Protein 2KOJ (pdb70)

CATH classification: 2.30.42.10

GO terms:
  GO:0002092 positive regulation of receptor internalization (P, IMP)
  GO:0033269 internode region of axon (C, IDA)
  GO:0010801 negative regulation of peptidyl-threonine phosphorylation (P, IMP)
  GO:0022011 myelination in peripheral nervous system (P, IMP)
  GO:0031643 positive regulation of myelination (P, IMP)
  GO:0005515 protein binding (F, IPI)
  GO:0043296 apical junction complex (C, IDA)
  GO:0005737 cytoplasm (C, IDA)
  GO:0005819 spindle (C, IDA)
  GO:0005911 cell-cell junction (C, IDA)
  GO:0005912 adherens junction (C, IDA)
  GO:0030054 cell junction (C, IDA)
  GO:0003383 apical constriction (P, IGI)
  GO:0032970 regulation of actin filament-based process (P, IGI)
  GO:0098609 cell-cell adhesion (P, IC)
  GO:0044319 wound healing, spreading of cells (P, IMP)
  GO:0051642 centrosome localization (P, IMP)
  GO:0000226 microtubule cytoskeleton organization (P, IMP)
  GO:0043219 lateral loop (C, IDA)
  GO:0043220 Schmidt-Lanterman incisure (C, IDA)

Sequence (111 aa):
GSVYNTKKVGKRLNIQLKKGTEGLGFSITSRDVTIGGSAPIYVKNILPRGAAIQDGRLKAGDRLIEVNGVDLAGKSQEEVVSLLRSTKMEGTVSLLVFRQEEAFHPREMNAGSVYNTKKVGKRLNIQLKKGTEGLGFSITSRDVTIGGSAPIYVKNILPRGAAIQDGRLKAGDRLIEVNGVDLAGKSQEEVVSLLRSTKMEGTVSLLVFRQEEAFHPREMNAGSVYNTKKVGKRLNIQLKKGTEGLGFSITSRDVTIGGSAPIYVKNILPRGAAIQDGRLKAGDRLIEVNGVDLAGKSQEEVVSLLRSTKMEGTVSLLVFRQEEAFHPREMNAGSVYNTKKVGKRLNIQLKKGTEGLGFSITSRDVTIGGSAPIYVKNILPRGAAIQDGRLKAGDRLIEVNGVDLAGKSQEEVVSLLRSTKMEGTVSLLVFRQEEAFHPREMNAGSVYNTKKVGKRLNIQLKKGTEGLGFSITSRDVTIGGSAPIYVKNILPRGAAIQDGRLKAGDRLIEVNGVDLAGKSQEEVVSLLRSTKMEGTVSLLVFRQEEAFHPREMNAGSVYNTKKVGKRLNIQLKKGTEGLGFSITSRDVTIGGSAPIYVKNILPRGAAIQDGRLKAGDRLIEVNGVDLAGKSQEEVVSLLRSTKMEGTVSLLVFRQEEAFHPREMNAGSVYNTKKVGKRLNIQLKKGTEGLGFSITSRDVTIGGSAPIYVKNILPRGAAIQDGRLKAGDRLIEVNGVDLAGKSQEEVVSLLRSTKMEGTVSLLVFRQEEAFHPREMNAGSVYNTKKVGKRLNIQLKKGTEGLGFSITSRDVTIGGSAPIYVKNILPRGAAIQDGRLKAGDRLIEVNGVDLAGKSQEEVVSLLRSTKMEGTVSLLVFRQEEAFHPREMNAGSVYNTKKVGKRLNIQLKKGTEGLGFSITSRDVTIGGSAPIYVKNILPRGAAIQDGRLKAGDRLIEVNGVDLAGKSQEEVVSLLRSTKMEGTVSLLVFRQEEAFHPREMNAGSVYNTKKVGKRLNIQLKKGTEGLGFSITSRDVTIGGSAPIYVKNILPRGAAIQDGRLKAGDRLIEVNGVDLAGKSQEEVVSLLRSTKMEGTVSLLVFRQEEAFHPREMNAGSVYNTKKVGKRLNIQLKKGTEGLGFSITSRDVTIGGSAPIYVKNILPRGAAIQDGRLKAGDRLIEVNGVDLAGKSQEEVVSLLRSTKMEGTVSLLVFRQEEAFHPREMNAGSVYNTKKVGKRLNIQLKKGTEGLGFSITSRDVTIGGSAPIYVKNILPRGAAIQDGRLKAGDRLIEVNGVDLAGKSQEEVVSLLRSTKMEGTVSLLVFRQEEAFHPREMNAGSVYNTKKVGKRLNIQLKKGTEGLGFSITSRDVTIGGSAPIYVKNILPRGAAIQDGRLKAGDRLIEVNGVDLAGKSQEEVVSLLRSTKMEGTVSLLVFRQEEAFHPREMNAGSVYNTKKVGKRLNIQLKKGTEGLGFSITSRDVTIGGSAPIYVKNILPRGAAIQDGRLKAGDRLIEVNGVDLAGKSQEEVVSLLRSTKMEGTVSLLVFRQEEAFHPREMNAGSVYNTKKVGKRLNIQLKKGTEGLGFSITSRDVTIGGSAPIYVKNILPRGAAIQDGRLKAGDRLIEVNGVDLAGKSQEEVVSLLRSTKMEGTVSLLVFRQEEAFHPREMNAGSVYNTKKVGKRLNIQLKKGTEGLGFSITSRDVTIGGSAPIYVKNILPRGAAIQDGRLKAGDRLIEVNGVDLAGKSQEEVVSLLRSTKMEGTVSLLVFRQEEAFHPREMNAGSVYNTKKVGKRLNIQLKKGTEGLGFSITSRDVTIGGSAPIYVKNILPRGAAIQDGRLKAGDRLIEVNGVDLAGKSQEEVVSLLRSTKMEGTVSLLVFRQEEAFHPREMNAGSVYNTKKVGKRLNIQLKKGTEGLGFSITSRDVTIGGSAPIYVKNILPRGAAIQDGRLKAGDRLIEVNGVDLAGKSQEEVVSLLRSTKMEGTVSLLVFRQEEAFHPREMNAGSVYNTKKVGKRLNIQLKKGTEGLGFSITSRDVTIGGSAPIYVKNILPRGAAIQDGRLKAGDRLIEVNGVDLAGKSQEEVVSLLRSTKMEGTVSLLVFRQEEAFHPREMNAGSVYNTKKVGKRLNIQLKKGTEGLGFSITSRDVTIGGSAPIYVKNILPRGAAIQDGRLKAGDRLIEVNGVDLAGKSQEEVVSLLRSTKMEGTVSLLVFRQEEAFHPREMNA

Foldseek 3Di:
DDDDDDDDQKDKDKDKFFQDPCQAQWAKDWDPFPAFLVGFIWTCAGHPDHRQVVRPPHGGGWGFQAKQPRGRSGDTPCVVRVCVVVRDHPGMMITITIGHDDDDDDDDDDD

Structure (mmCIF, N/CA/C/O backbone):
data_2KOJ
#
_entry.id   2KOJ
#
loop_
_atom_site.group_PDB
_atom_site.id
_atom_site.type_symbol
_atom_site.label_atom_id
_atom_site.label_alt_id
_atom_site.label_comp_id
_atom_site.label_asym_id
_atom_site.label_entity_id
_atom_site.label_seq_id
_atom_site.pdbx_PDB_ins_code
_atom_site.Cartn_x
_atom_site.Cartn_y
_atom_site.Cartn_z
_atom_site.occupancy
_atom_site.B_iso_or_equiv
_atom_site.auth_seq_id
_atom_site.auth_comp_id
_atom_site.auth_asym_id
_atom_site.auth_atom_id
_atom_site.pdbx_PDB_model_num
ATOM 1 N N . GLY A 1 1 ? -19.985 -5.816 -23.234 1.00 63.53 448 GLY A N 1
ATOM 2 C CA . GLY A 1 1 ? -18.864 -6.078 -22.326 1.00 55.14 448 GLY A CA 1
ATOM 3 C C . GLY A 1 1 ? -19.306 -6.010 -20.895 1.00 75.14 448 GLY A C 1
ATOM 4 O O . GLY A 1 1 ? -20.440 -5.595 -20.612 1.00 13.14 448 GLY A O 1
ATOM 10 N N . SER A 1 2 ? -18.445 -6.400 -19.995 1.00 61.44 449 SER A N 1
ATOM 11 C CA . SER A 1 2 ? -18.759 -6.398 -18.596 1.00 22.31 449 SER A CA 1
ATOM 12 C C . SER A 1 2 ? -17.498 -6.209 -17.761 1.00 12.54 449 SER A C 1
ATOM 13 O O . SER A 1 2 ? -16.394 -6.564 -18.196 1.00 73.02 449 SER A O 1
ATOM 21 N N . VAL A 1 3 ? -17.650 -5.634 -16.591 1.00 33.41 450 VAL A N 1
ATOM 22 C CA . VAL A 1 3 ? -16.546 -5.446 -15.690 1.00 31.15 450 VAL A CA 1
ATOM 23 C C . VAL A 1 3 ? -16.899 -6.017 -14.327 1.00 43.21 450 VAL A C 1
ATOM 24 O O . VAL A 1 3 ? -18.002 -5.802 -13.817 1.00 52.42 450 VAL A O 1
ATOM 37 N N . TYR A 1 4 ? -16.001 -6.777 -13.770 1.00 70.41 451 TYR A N 1
ATOM 38 C CA . TYR A 1 4 ? -16.197 -7.355 -12.469 1.00 21.35 451 TYR A CA 1
ATOM 39 C C . TYR A 1 4 ? -14.958 -7.159 -11.642 1.00 33.23 451 TYR A C 1
ATOM 40 O O . TYR A 1 4 ? -13.956 -7.843 -11.848 1.00 21.23 451 TYR A O 1
ATOM 58 N N . ASN A 1 5 ? -14.985 -6.201 -10.758 1.00 23.24 452 ASN A N 1
ATOM 59 C CA . ASN A 1 5 ? -13.870 -6.010 -9.863 1.00 25.32 452 ASN A CA 1
ATOM 60 C C . ASN A 1 5 ? -13.993 -7.019 -8.758 1.00 2.41 452 ASN A C 1
ATOM 61 O O . ASN A 1 5 ? -15.077 -7.185 -8.185 1.00 53.32 452 ASN A O 1
ATOM 72 N N . THR A 1 6 ? -12.930 -7.700 -8.477 1.00 3.13 453 THR A N 1
ATOM 73 C CA . THR A 1 6 ? -12.942 -8.722 -7.485 1.00 12.42 453 THR A CA 1
ATOM 74 C C . THR A 1 6 ? -13.055 -8.148 -6.070 1.00 55.40 453 THR A C 1
ATOM 75 O O . THR A 1 6 ? -12.102 -7.584 -5.530 1.00 30.44 453 THR A O 1
ATOM 86 N N . LYS A 1 7 ? -14.224 -8.250 -5.488 1.00 40.02 454 LYS A N 1
ATOM 87 C CA . LYS A 1 7 ? -14.390 -7.822 -4.131 1.00 31.03 454 LYS A CA 1
ATOM 88 C C . LYS A 1 7 ? -14.199 -9.026 -3.237 1.00 3.53 454 LYS A C 1
ATOM 89 O O . LYS A 1 7 ? -15.162 -9.607 -2.705 1.00 22.22 454 LYS A O 1
ATOM 108 N N . LYS A 1 8 ? -12.955 -9.445 -3.183 1.00 23.34 455 LYS A N 1
ATOM 109 C CA . LYS A 1 8 ? -12.489 -10.604 -2.472 1.00 75.22 455 LYS A CA 1
ATOM 110 C C . LYS A 1 8 ? -11.016 -10.716 -2.831 1.00 52.23 455 LYS A C 1
ATOM 111 O O . LYS A 1 8 ? -10.583 -10.049 -3.786 1.00 11.45 455 LYS A O 1
ATOM 130 N N . VAL A 1 9 ? -10.250 -11.507 -2.079 1.00 62.55 456 VAL A N 1
ATOM 131 C CA . VAL A 1 9 ? -8.814 -11.738 -2.358 1.00 75.32 456 VAL A CA 1
ATOM 132 C C . VAL A 1 9 ? -7.970 -10.447 -2.086 1.00 2.31 456 VAL A C 1
ATOM 133 O O . VAL A 1 9 ? -8.513 -9.331 -1.948 1.00 23.42 456 VAL A O 1
ATOM 146 N N . GLY A 1 10 ? -6.668 -10.609 -1.961 1.00 33.45 457 GLY A N 1
ATOM 147 C CA . GLY A 1 10 ? -5.807 -9.491 -1.738 1.00 41.45 457 GLY A CA 1
ATOM 148 C C . GLY A 1 10 ? -5.269 -8.904 -3.029 1.00 32.33 457 GLY A C 1
ATOM 149 O O . GLY A 1 10 ? -4.735 -9.630 -3.879 1.00 35.04 457 GLY A O 1
ATOM 153 N N . LYS A 1 11 ? -5.420 -7.609 -3.178 1.00 41.43 458 LYS A N 1
ATOM 154 C CA . LYS A 1 11 ? -4.915 -6.867 -4.333 1.00 14.21 458 LYS A CA 1
ATOM 155 C C . LYS A 1 11 ? -4.184 -5.644 -3.843 1.00 4.21 458 LYS A C 1
ATOM 156 O O . LYS A 1 11 ? -4.337 -5.255 -2.677 1.00 61.31 458 LYS A O 1
ATOM 175 N N . ARG A 1 12 ? -3.404 -5.038 -4.697 1.00 40.31 459 ARG A N 1
ATOM 176 C CA . ARG A 1 12 ? -2.629 -3.892 -4.303 1.00 40.54 459 ARG A CA 1
ATOM 177 C C . ARG A 1 12 ? -3.205 -2.642 -4.906 1.00 31.10 459 ARG A C 1
ATOM 178 O O . ARG A 1 12 ? -3.633 -2.638 -6.058 1.00 44.51 459 ARG A O 1
ATOM 199 N N . LEU A 1 13 ? -3.224 -1.594 -4.129 1.00 52.20 460 LEU A N 1
ATOM 200 C CA . LEU A 1 13 ? -3.753 -0.323 -4.558 1.00 43.54 460 LEU A CA 1
ATOM 201 C C . LEU A 1 13 ? -2.698 0.737 -4.356 1.00 33.25 460 LEU A C 1
ATOM 202 O O . LEU A 1 13 ? -1.996 0.726 -3.347 1.00 12.41 460 LEU A O 1
ATOM 218 N N . ASN A 1 14 ? -2.578 1.627 -5.294 1.00 65.24 461 ASN A N 1
ATOM 219 C CA . ASN A 1 14 ? -1.645 2.728 -5.180 1.00 43.13 461 ASN A CA 1
ATOM 220 C C . ASN A 1 14 ? -2.407 4.014 -4.990 1.00 41.45 461 ASN A C 1
ATOM 221 O O . ASN A 1 14 ? -3.173 4.434 -5.863 1.00 13.05 461 ASN A O 1
ATOM 232 N N . ILE A 1 15 ? -2.219 4.618 -3.851 1.00 65.53 462 ILE A N 1
ATOM 233 C CA . ILE A 1 15 ? -2.923 5.817 -3.488 1.00 75.40 462 ILE A CA 1
ATOM 234 C C . ILE A 1 15 ? -1.957 7.003 -3.478 1.00 32.11 462 ILE A C 1
ATOM 235 O O . ILE A 1 15 ? -0.915 6.960 -2.817 1.00 11.35 462 ILE A O 1
ATOM 251 N N . GLN A 1 16 ? -2.289 8.025 -4.233 1.00 62.33 463 GLN A N 1
ATOM 252 C CA . GLN A 1 16 ? -1.517 9.253 -4.268 1.00 10.12 463 GLN A CA 1
ATOM 253 C C . GLN A 1 16 ? -2.109 10.250 -3.303 1.00 75.05 463 GLN A C 1
ATOM 254 O O . GLN A 1 16 ? -3.308 10.536 -3.354 1.00 54.14 463 GLN A O 1
ATOM 268 N N . LEU A 1 17 ? -1.282 10.794 -2.448 1.00 61.34 464 LEU A N 1
ATOM 269 C CA . LEU A 1 17 ? -1.736 11.741 -1.456 1.00 45.21 464 LEU A CA 1
ATOM 270 C C . LEU A 1 17 ? -0.863 12.973 -1.455 1.00 44.24 464 LEU A C 1
ATOM 271 O O . LEU A 1 17 ? 0.348 12.869 -1.490 1.00 22.41 464 LEU A O 1
ATOM 287 N N . LYS A 1 18 ? -1.476 14.115 -1.393 1.00 42.04 465 LYS A N 1
ATOM 288 C CA . LYS A 1 18 ? -0.768 15.374 -1.345 1.00 64.23 465 LYS A CA 1
ATOM 289 C C . LYS A 1 18 ? -0.832 15.916 0.052 1.00 72.55 465 LYS A C 1
ATOM 290 O O . LYS A 1 18 ? -1.853 15.799 0.727 1.00 12.33 465 LYS A O 1
ATOM 309 N N . LYS A 1 19 ? 0.240 16.480 0.489 1.00 24.11 466 LYS A N 1
ATOM 310 C CA . LYS A 1 19 ? 0.312 16.999 1.835 1.00 2.34 466 LYS A CA 1
ATOM 311 C C . LYS A 1 19 ? -0.456 18.280 1.999 1.00 5.00 466 LYS A C 1
ATOM 312 O O . LYS A 1 19 ? -0.192 19.279 1.318 1.00 21.13 466 LYS A O 1
ATOM 331 N N . GLY A 1 20 ? -1.392 18.244 2.895 1.00 32.42 467 GLY A N 1
ATOM 332 C CA . GLY A 1 20 ? -2.167 19.406 3.213 1.00 2.03 467 GLY A CA 1
ATOM 333 C C . GLY A 1 20 ? -1.885 19.860 4.622 1.00 51.03 467 GLY A C 1
ATOM 334 O O . GLY A 1 20 ? -0.740 19.800 5.072 1.00 21.41 467 GLY A O 1
ATOM 338 N N . THR A 1 21 ? -2.915 20.249 5.335 1.00 12.21 468 THR A N 1
ATOM 339 C CA . THR A 1 21 ? -2.771 20.750 6.684 1.00 63.55 468 THR A CA 1
ATOM 340 C C . THR A 1 21 ? -2.400 19.640 7.669 1.00 13.14 468 THR A C 1
ATOM 341 O O . THR A 1 21 ? -1.650 19.862 8.607 1.00 32.40 468 THR A O 1
ATOM 352 N N . GLU A 1 22 ? -2.905 18.443 7.430 1.00 13.32 469 GLU A N 1
ATOM 353 C CA . GLU A 1 22 ? -2.606 17.314 8.287 1.00 62.40 469 GLU A CA 1
ATOM 354 C C . GLU A 1 22 ? -1.477 16.509 7.674 1.00 4.45 469 GLU A C 1
ATOM 355 O O . GLU A 1 22 ? -1.097 15.449 8.186 1.00 43.33 469 GLU A O 1
ATOM 367 N N . GLY A 1 23 ? -0.943 17.020 6.585 1.00 2.32 470 GLY A N 1
ATOM 368 C CA . GLY A 1 23 ? 0.069 16.318 5.859 1.00 32.14 470 GLY A CA 1
ATOM 369 C C . GLY A 1 23 ? -0.547 15.189 5.087 1.00 22.11 470 GLY A C 1
ATOM 370 O O . GLY A 1 23 ? -1.296 15.420 4.133 1.00 33.03 470 GLY A O 1
ATOM 374 N N . LEU A 1 24 ? -0.262 13.989 5.506 1.00 31.24 471 LEU A N 1
ATOM 375 C CA . LEU A 1 24 ? -0.827 12.807 4.898 1.00 51.33 471 LEU A CA 1
ATOM 376 C C . LEU A 1 24 ? -2.164 12.480 5.545 1.00 64.53 471 LEU A C 1
ATOM 377 O O . LEU A 1 24 ? -3.166 12.248 4.861 1.00 32.05 471 LEU A O 1
ATOM 393 N N . GLY A 1 25 ? -2.176 12.474 6.859 1.00 21.01 472 GLY A N 1
ATOM 394 C CA . GLY A 1 25 ? -3.391 12.208 7.586 1.00 23.54 472 GLY A CA 1
ATOM 395 C C . GLY A 1 25 ? -3.534 10.758 7.985 1.00 24.13 472 GLY A C 1
ATOM 396 O O . GLY A 1 25 ? -4.646 10.284 8.208 1.00 33.22 472 GLY A O 1
ATOM 400 N N . PHE A 1 26 ? -2.430 10.041 8.077 1.00 61.12 473 PHE A N 1
ATOM 401 C CA . PHE A 1 26 ? -2.486 8.656 8.496 1.00 71.03 473 PHE A CA 1
ATOM 402 C C . PHE A 1 26 ? -1.234 8.267 9.238 1.00 22.23 473 PHE A C 1
ATOM 403 O O . PHE A 1 26 ? -0.225 8.983 9.204 1.00 30.52 473 PHE A O 1
ATOM 420 N N . SER A 1 27 ? -1.313 7.165 9.913 1.00 30.33 474 SER A N 1
ATOM 421 C CA . SER A 1 27 ? -0.236 6.644 10.695 1.00 11.43 474 SER A CA 1
ATOM 422 C C . SER A 1 27 ? -0.090 5.154 10.363 1.00 51.13 474 SER A C 1
ATOM 423 O O . SER A 1 27 ? -1.023 4.552 9.833 1.00 14.40 474 SER A O 1
ATOM 431 N N . ILE A 1 28 ? 1.045 4.566 10.679 1.00 21.33 475 ILE A N 1
ATOM 432 C CA . ILE A 1 28 ? 1.301 3.163 10.400 1.00 11.15 475 ILE A CA 1
ATOM 433 C C . ILE A 1 28 ? 1.603 2.400 11.702 1.00 65.43 475 ILE A C 1
ATOM 434 O O . ILE A 1 28 ? 2.132 2.961 12.660 1.00 22.43 475 ILE A O 1
ATOM 450 N N . THR A 1 29 ? 1.227 1.154 11.724 1.00 14.43 476 THR A N 1
ATOM 451 C CA . THR A 1 29 ? 1.429 0.272 12.844 1.00 44.13 476 THR A CA 1
ATOM 452 C C . THR A 1 29 ? 2.118 -0.994 12.358 1.00 21.14 476 THR A C 1
ATOM 453 O O . THR A 1 29 ? 2.077 -1.315 11.168 1.00 12.22 476 THR A O 1
ATOM 464 N N . SER A 1 30 ? 2.730 -1.687 13.245 1.00 20.34 477 SER A N 1
ATOM 465 C CA . SER A 1 30 ? 3.371 -2.920 12.940 1.00 65.14 477 SER A CA 1
ATOM 466 C C . SER A 1 30 ? 2.882 -3.984 13.903 1.00 45.22 477 SER A C 1
ATOM 467 O O . SER A 1 30 ? 2.722 -3.716 15.097 1.00 31.31 477 SER A O 1
ATOM 475 N N . ARG A 1 31 ? 2.625 -5.165 13.404 1.00 21.11 478 ARG A N 1
ATOM 476 C CA . ARG A 1 31 ? 2.175 -6.237 14.253 1.00 71.42 478 ARG A CA 1
ATOM 477 C C . ARG A 1 31 ? 3.027 -7.458 14.046 1.00 64.14 478 ARG A C 1
ATOM 478 O O . ARG A 1 31 ? 3.456 -7.733 12.917 1.00 53.50 478 ARG A O 1
ATOM 499 N N . ASP A 1 32 ? 3.302 -8.163 15.148 1.00 33.50 479 ASP A N 1
ATOM 500 C CA . ASP A 1 32 ? 4.069 -9.429 15.152 1.00 55.42 479 ASP A CA 1
ATOM 501 C C . ASP A 1 32 ? 5.488 -9.213 14.643 1.00 31.20 479 ASP A C 1
ATOM 502 O O . ASP A 1 32 ? 6.194 -10.164 14.299 1.00 61.52 479 ASP A O 1
ATOM 511 N N . VAL A 1 33 ? 5.920 -7.967 14.643 1.00 73.12 480 VAL A N 1
ATOM 512 C CA . VAL A 1 33 ? 7.202 -7.602 14.092 1.00 21.34 480 VAL A CA 1
ATOM 513 C C . VAL A 1 33 ? 8.366 -7.878 15.017 1.00 25.00 480 VAL A C 1
ATOM 514 O O . VAL A 1 33 ? 8.596 -7.175 16.001 1.00 33.55 480 VAL A O 1
ATOM 527 N N . THR A 1 34 ? 9.072 -8.915 14.725 1.00 72.21 481 THR A N 1
ATOM 528 C CA . THR A 1 34 ? 10.284 -9.190 15.405 1.00 74.14 481 THR A CA 1
ATOM 529 C C . THR A 1 34 ? 11.369 -8.277 14.827 1.00 2.24 481 THR A C 1
ATOM 530 O O . THR A 1 34 ? 12.098 -7.600 15.561 1.00 52.32 481 THR A O 1
ATOM 541 N N . ILE A 1 35 ? 11.430 -8.239 13.499 1.00 73.05 482 ILE A N 1
ATOM 542 C CA . ILE A 1 35 ? 12.322 -7.361 12.751 1.00 40.30 482 ILE A CA 1
ATOM 543 C C . ILE A 1 35 ? 11.570 -6.812 11.529 1.00 20.31 482 ILE A C 1
ATOM 544 O O . ILE A 1 35 ? 11.403 -5.595 11.371 1.00 42.23 482 ILE A O 1
ATOM 560 N N . GLY A 1 36 ? 11.112 -7.715 10.686 1.00 32.10 483 GLY A N 1
ATOM 561 C CA . GLY A 1 36 ? 10.364 -7.349 9.511 1.00 74.43 483 GLY A CA 1
ATOM 562 C C . GLY A 1 36 ? 10.510 -8.393 8.432 1.00 2.32 483 GLY A C 1
ATOM 563 O O . GLY A 1 36 ? 11.379 -9.272 8.530 1.00 2.44 483 GLY A O 1
ATOM 567 N N . GLY A 1 37 ? 9.682 -8.326 7.421 1.00 32.00 484 GLY A N 1
ATOM 568 C CA . GLY A 1 37 ? 9.749 -9.279 6.327 1.00 1.55 484 GLY A CA 1
ATOM 569 C C . GLY A 1 37 ? 8.451 -10.022 6.171 1.00 61.55 484 GLY A C 1
ATOM 570 O O . GLY A 1 37 ? 7.678 -9.755 5.254 1.00 35.12 484 GLY A O 1
ATOM 574 N N . SER A 1 38 ? 8.201 -10.945 7.064 1.00 44.53 485 SER A N 1
ATOM 575 C CA . SER A 1 38 ? 6.951 -11.670 7.067 1.00 1.43 485 SER A CA 1
ATOM 576 C C . SER A 1 38 ? 5.970 -10.900 7.956 1.00 31.42 485 SER A C 1
ATOM 577 O O . SER A 1 38 ? 4.740 -11.035 7.845 1.00 23.03 485 SER A O 1
ATOM 585 N N . ALA A 1 39 ? 6.541 -10.098 8.835 1.00 54.43 486 ALA A N 1
ATOM 586 C CA . ALA A 1 39 ? 5.810 -9.218 9.700 1.00 14.14 486 ALA A CA 1
ATOM 587 C C . ALA A 1 39 ? 5.970 -7.788 9.166 1.00 4.11 486 ALA A C 1
ATOM 588 O O . ALA A 1 39 ? 7.059 -7.211 9.248 1.00 12.45 486 ALA A O 1
ATOM 595 N N . PRO A 1 40 ? 4.927 -7.238 8.542 1.00 3.41 487 PRO A N 1
ATOM 596 C CA . PRO A 1 40 ? 4.970 -5.929 7.913 1.00 74.51 487 PRO A CA 1
ATOM 597 C C . PRO A 1 40 ? 4.235 -4.796 8.677 1.00 11.03 487 PRO A C 1
ATOM 598 O O . PRO A 1 40 ? 3.854 -4.928 9.854 1.00 22.23 487 PRO A O 1
ATOM 609 N N . ILE A 1 41 ? 4.041 -3.690 7.957 1.00 45.31 488 ILE A N 1
ATOM 610 C CA . ILE A 1 41 ? 3.381 -2.490 8.442 1.00 34.30 488 ILE A CA 1
ATOM 611 C C . ILE A 1 41 ? 1.950 -2.395 7.883 1.00 52.21 488 ILE A C 1
ATOM 612 O O . ILE A 1 41 ? 1.704 -2.691 6.715 1.00 61.11 488 ILE A O 1
ATOM 628 N N . TYR A 1 42 ? 1.033 -1.987 8.725 1.00 71.01 489 TYR A N 1
ATOM 629 C CA . TYR A 1 42 ? -0.349 -1.752 8.351 1.00 73.13 489 TYR A CA 1
ATOM 630 C C . TYR A 1 42 ? -0.691 -0.347 8.761 1.00 32.40 489 TYR A C 1
ATOM 631 O O . TYR A 1 42 ? -0.055 0.194 9.644 1.00 51.21 489 TYR A O 1
ATOM 649 N N . VAL A 1 43 ? -1.640 0.255 8.117 1.00 42.44 490 VAL A N 1
ATOM 650 C CA . VAL A 1 43 ? -2.063 1.592 8.504 1.00 72.41 490 VAL A CA 1
ATOM 651 C C . VAL A 1 43 ? -2.710 1.539 9.894 1.00 52.04 490 VAL A C 1
ATOM 652 O O . VAL A 1 43 ? -3.641 0.754 10.122 1.00 14.14 490 VAL A O 1
ATOM 665 N N . LYS A 1 44 ? -2.209 2.351 10.816 1.00 30.51 491 LYS A N 1
ATOM 666 C CA . LYS A 1 44 ? -2.688 2.315 12.185 1.00 54.01 491 LYS A CA 1
ATOM 667 C C . LYS A 1 44 ? -3.918 3.168 12.360 1.00 41.54 491 LYS A C 1
ATOM 668 O O . LYS A 1 44 ? -4.820 2.806 13.100 1.00 11.53 491 LYS A O 1
ATOM 687 N N . ASN A 1 45 ? -3.984 4.267 11.652 1.00 41.22 492 ASN A N 1
ATOM 688 C CA . ASN A 1 45 ? -5.059 5.217 11.879 1.00 11.21 492 ASN A CA 1
ATOM 689 C C . ASN A 1 45 ? -5.203 6.115 10.671 1.00 31.31 492 ASN A C 1
ATOM 690 O O . ASN A 1 45 ? -4.201 6.536 10.088 1.00 62.33 492 ASN A O 1
ATOM 701 N N . ILE A 1 46 ? -6.425 6.356 10.289 1.00 12.31 493 ILE A N 1
ATOM 702 C CA . ILE A 1 46 ? -6.776 7.295 9.247 1.00 73.15 493 ILE A CA 1
ATOM 703 C C . ILE A 1 46 ? -7.461 8.455 9.941 1.00 63.23 493 ILE A C 1
ATOM 704 O O . ILE A 1 46 ? -8.584 8.307 10.451 1.00 11.43 493 ILE A O 1
ATOM 720 N N . LEU A 1 47 ? -6.782 9.570 10.008 1.00 32.35 494 LEU A N 1
ATOM 721 C CA . LEU A 1 47 ? -7.279 10.717 10.727 1.00 61.41 494 LEU A CA 1
ATOM 722 C C . LEU A 1 47 ? -8.418 11.389 9.967 1.00 43.20 494 LEU A C 1
ATOM 723 O O . LEU A 1 47 ? -8.386 11.446 8.745 1.00 41.31 494 LEU A O 1
ATOM 739 N N . PRO A 1 48 ? -9.456 11.894 10.700 1.00 24.41 495 PRO A N 1
ATOM 740 C CA . PRO A 1 48 ? -10.653 12.538 10.109 1.00 64.13 495 PRO A CA 1
ATOM 741 C C . PRO A 1 48 ? -10.352 13.625 9.051 1.00 64.35 495 PRO A C 1
ATOM 742 O O . PRO A 1 48 ? -11.167 13.866 8.151 1.00 11.24 495 PRO A O 1
ATOM 753 N N . ARG A 1 49 ? -9.210 14.279 9.163 1.00 1.13 496 ARG A N 1
ATOM 754 C CA . ARG A 1 49 ? -8.795 15.257 8.171 1.00 2.10 496 ARG A CA 1
ATOM 755 C C . ARG A 1 49 ? -7.471 14.819 7.602 1.00 64.02 496 ARG A C 1
ATOM 756 O O . ARG A 1 49 ? -6.622 14.294 8.333 1.00 34.40 496 ARG A O 1
ATOM 777 N N . GLY A 1 50 ? -7.292 15.009 6.330 1.00 34.23 497 GLY A N 1
ATOM 778 C CA . GLY A 1 50 ? -6.051 14.656 5.716 1.00 63.54 497 GLY A CA 1
ATOM 779 C C . GLY A 1 50 ? -6.261 14.040 4.373 1.00 21.14 497 GLY A C 1
ATOM 780 O O . GLY A 1 50 ? -7.375 13.630 4.040 1.00 24.31 497 GLY A O 1
ATOM 784 N N . ALA A 1 51 ? -5.203 13.959 3.608 1.00 3.01 498 ALA A N 1
ATOM 785 C CA . ALA A 1 51 ? -5.255 13.451 2.251 1.00 63.34 498 ALA A CA 1
ATOM 786 C C . ALA A 1 51 ? -5.736 12.008 2.202 1.00 32.11 498 ALA A C 1
ATOM 787 O O . ALA A 1 51 ? -6.590 11.662 1.383 1.00 62.04 498 ALA A O 1
ATOM 794 N N . ALA A 1 52 ? -5.193 11.181 3.093 1.00 32.14 499 ALA A N 1
ATOM 795 C CA . ALA A 1 52 ? -5.510 9.750 3.140 1.00 72.53 499 ALA A CA 1
ATOM 796 C C . ALA A 1 52 ? -6.999 9.497 3.271 1.00 72.30 499 ALA A C 1
ATOM 797 O O . ALA A 1 52 ? -7.565 8.672 2.541 1.00 44.24 499 ALA A O 1
ATOM 804 N N . ILE A 1 53 ? -7.642 10.221 4.163 1.00 45.25 500 ILE A N 1
ATOM 805 C CA . ILE A 1 53 ? -9.046 10.007 4.394 1.00 35.32 500 ILE A CA 1
ATOM 806 C C . ILE A 1 53 ? -9.881 10.583 3.243 1.00 23.03 500 ILE A C 1
ATOM 807 O O . ILE A 1 53 ? -10.933 10.051 2.908 1.00 61.31 500 ILE A O 1
ATOM 823 N N . GLN A 1 54 ? -9.392 11.669 2.634 1.00 64.14 501 GLN A N 1
ATOM 824 C CA . GLN A 1 54 ? -10.090 12.294 1.514 1.00 5.21 501 GLN A CA 1
ATOM 825 C C . GLN A 1 54 ? -10.103 11.387 0.300 1.00 3.32 501 GLN A C 1
ATOM 826 O O . GLN A 1 54 ? -11.066 11.383 -0.471 1.00 4.05 501 GLN A O 1
ATOM 840 N N . ASP A 1 55 ? -9.036 10.625 0.123 1.00 54.01 502 ASP A N 1
ATOM 841 C CA . ASP A 1 55 ? -8.971 9.688 -0.984 1.00 34.14 502 ASP A CA 1
ATOM 842 C C . ASP A 1 55 ? -9.912 8.524 -0.721 1.00 72.42 502 ASP A C 1
ATOM 843 O O . ASP A 1 55 ? -10.700 8.133 -1.586 1.00 73.22 502 ASP A O 1
ATOM 852 N N . GLY A 1 56 ? -9.833 7.979 0.478 1.00 61.42 503 GLY A N 1
ATOM 853 C CA . GLY A 1 56 ? -10.755 6.941 0.882 1.00 65.35 503 GLY A CA 1
ATOM 854 C C . GLY A 1 56 ? -10.321 5.529 0.522 1.00 54.42 503 GLY A C 1
ATOM 855 O O . GLY A 1 56 ? -10.843 4.564 1.086 1.00 42.42 503 GLY A O 1
ATOM 859 N N . ARG A 1 57 ? -9.397 5.380 -0.414 1.00 62.20 504 ARG A N 1
ATOM 860 C CA . ARG A 1 57 ? -8.936 4.042 -0.794 1.00 24.12 504 ARG A CA 1
ATOM 861 C C . ARG A 1 57 ? -7.956 3.508 0.225 1.00 72.21 504 ARG A C 1
ATOM 862 O O . ARG A 1 57 ? -7.818 2.298 0.406 1.00 4.32 504 ARG A O 1
ATOM 883 N N . LEU A 1 58 ? -7.288 4.413 0.889 1.00 12.12 505 LEU A N 1
ATOM 884 C CA . LEU A 1 58 ? -6.368 4.068 1.937 1.00 43.22 505 LEU A CA 1
ATOM 885 C C . LEU A 1 58 ? -7.121 4.065 3.253 1.00 10.24 505 LEU A C 1
ATOM 886 O O . LEU A 1 58 ? -7.706 5.079 3.640 1.00 10.11 505 LEU A O 1
ATOM 902 N N . LYS A 1 59 ? -7.123 2.939 3.924 1.00 31.05 506 LYS A N 1
ATOM 903 C CA . LYS A 1 59 ? -7.851 2.790 5.157 1.00 2.33 506 LYS A CA 1
ATOM 904 C C . LYS A 1 59 ? -6.962 2.161 6.224 1.00 10.10 506 LYS A C 1
ATOM 905 O O . LYS A 1 59 ? -5.838 1.734 5.945 1.00 22.41 506 LYS A O 1
ATOM 924 N N . ALA A 1 60 ? -7.474 2.087 7.439 1.00 23.30 507 ALA A N 1
ATOM 925 C CA . ALA A 1 60 ? -6.737 1.512 8.536 1.00 44.54 507 ALA A CA 1
ATOM 926 C C . ALA A 1 60 ? -6.798 -0.003 8.466 1.00 71.13 507 ALA A C 1
ATOM 927 O O . ALA A 1 60 ? -7.885 -0.591 8.429 1.00 3.41 507 ALA A O 1
ATOM 934 N N . GLY A 1 61 ? -5.648 -0.628 8.464 1.00 63.03 508 GLY A N 1
ATOM 935 C CA . GLY A 1 61 ? -5.574 -2.071 8.390 1.00 5.44 508 GLY A CA 1
ATOM 936 C C . GLY A 1 61 ? -5.051 -2.544 7.072 1.00 71.23 508 GLY A C 1
ATOM 937 O O . GLY A 1 61 ? -4.774 -3.738 6.897 1.00 1.13 508 GLY A O 1
ATOM 941 N N . ASP A 1 62 ? -4.934 -1.634 6.123 1.00 15.34 509 ASP A N 1
ATOM 942 C CA . ASP A 1 62 ? -4.339 -1.976 4.856 1.00 4.42 509 ASP A CA 1
ATOM 943 C C . ASP A 1 62 ? -2.849 -1.998 5.012 1.00 63.31 509 ASP A C 1
ATOM 944 O O . ASP A 1 62 ? -2.284 -1.207 5.780 1.00 12.55 509 ASP A O 1
ATOM 953 N N . ARG A 1 63 ? -2.214 -2.900 4.327 1.00 60.21 510 ARG A N 1
ATOM 954 C CA . ARG A 1 63 ? -0.803 -3.133 4.515 1.00 40.43 510 ARG A CA 1
ATOM 955 C C . ARG A 1 63 ? 0.035 -2.319 3.570 1.00 51.03 510 ARG A C 1
ATOM 956 O O . ARG A 1 63 ? -0.173 -2.361 2.380 1.00 41.04 510 ARG A O 1
ATOM 977 N N . LEU A 1 64 ? 0.990 -1.599 4.111 1.00 1.21 511 LEU A N 1
ATOM 978 C CA . LEU A 1 64 ? 1.845 -0.750 3.316 1.00 51.13 511 LEU A CA 1
ATOM 979 C C . LEU A 1 64 ? 2.902 -1.654 2.655 1.00 3.34 511 LEU A C 1
ATOM 980 O O . LEU A 1 64 ? 3.628 -2.374 3.345 1.00 42.24 511 LEU A O 1
ATOM 996 N N . ILE A 1 65 ? 2.954 -1.634 1.333 1.00 53.42 512 ILE A N 1
ATOM 997 C CA . ILE A 1 65 ? 3.839 -2.524 0.586 1.00 40.12 512 ILE A CA 1
ATOM 998 C C . ILE A 1 65 ? 5.027 -1.778 0.016 1.00 62.31 512 ILE A C 1
ATOM 999 O O . ILE A 1 65 ? 6.176 -2.218 0.159 1.00 4.24 512 ILE A O 1
ATOM 1015 N N . GLU A 1 66 ? 4.760 -0.679 -0.659 1.00 64.12 513 GLU A N 1
ATOM 1016 C CA . GLU A 1 66 ? 5.808 0.093 -1.269 1.00 2.52 513 GLU A CA 1
ATOM 1017 C C . GLU A 1 66 ? 5.400 1.525 -1.502 1.00 32.23 513 GLU A C 1
ATOM 1018 O O . GLU A 1 66 ? 4.233 1.885 -1.330 1.00 35.42 513 GLU A O 1
ATOM 1030 N N . VAL A 1 67 ? 6.355 2.335 -1.834 1.00 64.53 514 VAL A N 1
ATOM 1031 C CA . VAL A 1 67 ? 6.129 3.725 -2.094 1.00 13.11 514 VAL A CA 1
ATOM 1032 C C . VAL A 1 67 ? 6.866 4.107 -3.378 1.00 20.23 514 VAL A C 1
ATOM 1033 O O . VAL A 1 67 ? 8.026 3.718 -3.564 1.00 3.11 514 VAL A O 1
ATOM 1046 N N . ASN A 1 68 ? 6.184 4.804 -4.284 1.00 53.10 515 ASN A N 1
ATOM 1047 C CA . ASN A 1 68 ? 6.796 5.312 -5.543 1.00 71.02 515 ASN A CA 1
ATOM 1048 C C . ASN A 1 68 ? 7.374 4.211 -6.437 1.00 52.22 515 ASN A C 1
ATOM 1049 O O . ASN A 1 68 ? 8.077 4.504 -7.393 1.00 32.10 515 ASN A O 1
ATOM 1060 N N . GLY A 1 69 ? 7.069 2.968 -6.150 1.00 51.22 516 GLY A N 1
ATOM 1061 C CA . GLY A 1 69 ? 7.597 1.901 -6.954 1.00 24.05 516 GLY A CA 1
ATOM 1062 C C . GLY A 1 69 ? 8.782 1.222 -6.307 1.00 54.54 516 GLY A C 1
ATOM 1063 O O . GLY A 1 69 ? 9.328 0.255 -6.850 1.00 64.04 516 GLY A O 1
ATOM 1067 N N . VAL A 1 70 ? 9.179 1.693 -5.138 1.00 74.22 517 VAL A N 1
ATOM 1068 C CA . VAL A 1 70 ? 10.327 1.131 -4.468 1.00 22.10 517 VAL A CA 1
ATOM 1069 C C . VAL A 1 70 ? 9.842 0.110 -3.475 1.00 62.55 517 VAL A C 1
ATOM 1070 O O . VAL A 1 70 ? 9.133 0.454 -2.532 1.00 33.43 517 VAL A O 1
ATOM 1083 N N . ASP A 1 71 ? 10.232 -1.133 -3.677 1.00 11.24 518 ASP A N 1
ATOM 1084 C CA . ASP A 1 71 ? 9.777 -2.227 -2.834 1.00 24.11 518 ASP A CA 1
ATOM 1085 C C . ASP A 1 71 ? 10.415 -2.140 -1.472 1.00 61.13 518 ASP A C 1
ATOM 1086 O O . ASP A 1 71 ? 11.632 -2.027 -1.362 1.00 11.42 518 ASP A O 1
ATOM 1095 N N . LEU A 1 72 ? 9.603 -2.184 -0.448 1.00 5.51 519 LEU A N 1
ATOM 1096 C CA . LEU A 1 72 ? 10.083 -2.041 0.912 1.00 52.14 519 LEU A CA 1
ATOM 1097 C C . LEU A 1 72 ? 9.413 -3.034 1.846 1.00 64.45 519 LEU A C 1
ATOM 1098 O O . LEU A 1 72 ? 9.609 -2.997 3.059 1.00 52.12 519 LEU A O 1
ATOM 1114 N N . ALA A 1 73 ? 8.661 -3.958 1.269 1.00 41.52 520 ALA A N 1
ATOM 1115 C CA . ALA A 1 73 ? 7.935 -4.953 2.053 1.00 30.11 520 ALA A CA 1
ATOM 1116 C C . ALA A 1 73 ? 8.885 -6.014 2.616 1.00 20.23 520 ALA A C 1
ATOM 1117 O O . ALA A 1 73 ? 8.481 -6.878 3.393 1.00 11.24 520 ALA A O 1
ATOM 1124 N N . GLY A 1 74 ? 10.140 -5.939 2.214 1.00 63.14 521 GLY A N 1
ATOM 1125 C CA . GLY A 1 74 ? 11.149 -6.830 2.721 1.00 43.10 521 GLY A CA 1
ATOM 1126 C C . GLY A 1 74 ? 12.098 -6.098 3.637 1.00 5.02 521 GLY A C 1
ATOM 1127 O O . GLY A 1 74 ? 13.163 -6.612 4.010 1.00 21.30 521 GLY A O 1
ATOM 1131 N N . LYS A 1 75 ? 11.737 -4.888 3.978 1.00 24.33 522 LYS A N 1
ATOM 1132 C CA . LYS A 1 75 ? 12.523 -4.075 4.867 1.00 32.11 522 LYS A CA 1
ATOM 1133 C C . LYS A 1 75 ? 12.054 -4.206 6.284 1.00 74.12 522 LYS A C 1
ATOM 1134 O O . LYS A 1 75 ? 10.922 -4.627 6.537 1.00 20.41 522 LYS A O 1
ATOM 1153 N N . SER A 1 76 ? 12.923 -3.870 7.205 1.00 35.31 523 SER A N 1
ATOM 1154 C CA . SER A 1 76 ? 12.616 -3.973 8.596 1.00 23.55 523 SER A CA 1
ATOM 1155 C C . SER A 1 76 ? 11.598 -2.904 8.962 1.00 12.42 523 SER A C 1
ATOM 1156 O O . SER A 1 76 ? 11.533 -1.852 8.295 1.00 32.43 523 SER A O 1
ATOM 1164 N N . GLN A 1 77 ? 10.815 -3.150 10.009 1.00 54.03 524 GLN A N 1
ATOM 1165 C CA . GLN A 1 77 ? 9.756 -2.231 10.396 1.00 41.44 524 GLN A CA 1
ATOM 1166 C C . GLN A 1 77 ? 10.328 -0.858 10.729 1.00 74.02 524 GLN A C 1
ATOM 1167 O O . GLN A 1 77 ? 9.711 0.161 10.473 1.00 23.41 524 GLN A O 1
ATOM 1181 N N . GLU A 1 78 ? 11.537 -0.850 11.245 1.00 72.22 525 GLU A N 1
ATOM 1182 C CA . GLU A 1 78 ? 12.196 0.377 11.616 1.00 2.01 525 GLU A CA 1
ATOM 1183 C C . GLU A 1 78 ? 12.470 1.231 10.371 1.00 42.33 525 GLU A C 1
ATOM 1184 O O . GLU A 1 78 ? 12.283 2.455 10.394 1.00 3.41 525 GLU A O 1
ATOM 1196 N N . GLU A 1 79 ? 12.868 0.566 9.288 1.00 72.12 526 GLU A N 1
ATOM 1197 C CA . GLU A 1 79 ? 13.175 1.229 8.026 1.00 24.52 526 GLU A CA 1
ATOM 1198 C C . GLU A 1 79 ? 11.948 1.903 7.472 1.00 23.54 526 GLU A C 1
ATOM 1199 O O . GLU A 1 79 ? 11.973 3.078 7.119 1.00 5.54 526 GLU A O 1
ATOM 1211 N N . VAL A 1 80 ? 10.866 1.169 7.448 1.00 62.44 527 VAL A N 1
ATOM 1212 C CA . VAL A 1 80 ? 9.628 1.660 6.896 1.00 44.23 527 VAL A CA 1
ATOM 1213 C C . VAL A 1 80 ? 8.962 2.703 7.778 1.00 13.12 527 VAL A C 1
ATOM 1214 O O . VAL A 1 80 ? 8.350 3.644 7.270 1.00 51.24 527 VAL A O 1
ATOM 1227 N N . VAL A 1 81 ? 9.093 2.568 9.096 1.00 30.40 528 VAL A N 1
ATOM 1228 C CA . VAL A 1 81 ? 8.578 3.599 9.980 1.00 25.12 528 VAL A CA 1
ATOM 1229 C C . VAL A 1 81 ? 9.338 4.900 9.744 1.00 54.31 528 VAL A C 1
ATOM 1230 O O . VAL A 1 81 ? 8.749 5.988 9.728 1.00 40.40 528 VAL A O 1
ATOM 1243 N N . SER A 1 82 ? 10.631 4.771 9.494 1.00 61.25 529 SER A N 1
ATOM 1244 C CA . SER A 1 82 ? 11.465 5.910 9.210 1.00 21.21 529 SER A CA 1
ATOM 1245 C C . SER A 1 82 ? 11.030 6.559 7.896 1.00 42.24 529 SER A C 1
ATOM 1246 O O . SER A 1 82 ? 10.972 7.771 7.799 1.00 2.03 529 SER A O 1
ATOM 1254 N N . LEU A 1 83 ? 10.700 5.735 6.911 1.00 45.24 530 LEU A N 1
ATOM 1255 C CA . LEU A 1 83 ? 10.254 6.204 5.600 1.00 34.34 530 LEU A CA 1
ATOM 1256 C C . LEU A 1 83 ? 9.035 7.116 5.713 1.00 41.44 530 LEU A C 1
ATOM 1257 O O . LEU A 1 83 ? 9.024 8.238 5.167 1.00 65.41 530 LEU A O 1
ATOM 1273 N N . LEU A 1 84 ? 8.022 6.654 6.422 1.00 42.15 531 LEU A N 1
ATOM 1274 C CA . LEU A 1 84 ? 6.831 7.425 6.632 1.00 71.11 531 LEU A CA 1
ATOM 1275 C C . LEU A 1 84 ? 7.089 8.666 7.482 1.00 61.11 531 LEU A C 1
ATOM 1276 O O . LEU A 1 84 ? 6.620 9.755 7.148 1.00 30.51 531 LEU A O 1
ATOM 1292 N N . ARG A 1 85 ? 7.862 8.517 8.547 1.00 35.12 532 ARG A N 1
ATOM 1293 C CA . ARG A 1 85 ? 8.190 9.651 9.427 1.00 13.51 532 ARG A CA 1
ATOM 1294 C C . ARG A 1 85 ? 9.048 10.706 8.739 1.00 0.32 532 ARG A C 1
ATOM 1295 O O . ARG A 1 85 ? 8.969 11.889 9.067 1.00 50.32 532 ARG A O 1
ATOM 1316 N N . SER A 1 86 ? 9.862 10.269 7.804 1.00 43.51 533 SER A N 1
ATOM 1317 C CA . SER A 1 86 ? 10.746 11.133 7.065 1.00 51.30 533 SER A CA 1
ATOM 1318 C C . SER A 1 86 ? 9.906 12.098 6.261 1.00 1.41 533 SER A C 1
ATOM 1319 O O . SER A 1 86 ? 10.146 13.307 6.275 1.00 51.23 533 SER A O 1
ATOM 1327 N N . THR A 1 87 ? 8.911 11.538 5.584 1.00 20.53 534 THR A N 1
ATOM 1328 C CA . THR A 1 87 ? 7.933 12.283 4.836 1.00 32.24 534 THR A CA 1
ATOM 1329 C C . THR A 1 87 ? 8.556 13.081 3.664 1.00 32.03 534 THR A C 1
ATOM 1330 O O . THR A 1 87 ? 9.116 14.167 3.841 1.00 23.15 534 THR A O 1
ATOM 1341 N N . LYS A 1 88 ? 8.479 12.505 2.489 1.00 24.33 535 LYS A N 1
ATOM 1342 C CA . LYS A 1 88 ? 8.966 13.140 1.277 1.00 71.14 535 LYS A CA 1
ATOM 1343 C C . LYS A 1 88 ? 8.050 14.334 0.892 1.00 5.21 535 LYS A C 1
ATOM 1344 O O . LYS A 1 88 ? 6.857 14.333 1.228 1.00 54.44 535 LYS A O 1
ATOM 1363 N N . MET A 1 89 ? 8.594 15.332 0.178 1.00 51.43 536 MET A N 1
ATOM 1364 C CA . MET A 1 89 ? 7.882 16.621 -0.025 1.00 42.13 536 MET A CA 1
ATOM 1365 C C . MET A 1 89 ? 7.753 17.071 -1.484 1.00 45.12 536 MET A C 1
ATOM 1366 O O . MET A 1 89 ? 7.740 18.273 -1.766 1.00 31.11 536 MET A O 1
ATOM 1380 N N . GLU A 1 90 ? 7.586 16.156 -2.386 1.00 35.11 537 GLU A N 1
ATOM 1381 C CA . GLU A 1 90 ? 7.444 16.518 -3.793 1.00 75.42 537 GLU A CA 1
ATOM 1382 C C . GLU A 1 90 ? 6.042 17.124 -4.052 1.00 74.11 537 GLU A C 1
ATOM 1383 O O . GLU A 1 90 ? 5.889 18.110 -4.794 1.00 51.21 537 GLU A O 1
ATOM 1395 N N . GLY A 1 91 ? 5.051 16.547 -3.423 1.00 1.21 538 GLY A N 1
ATOM 1396 C CA . GLY A 1 91 ? 3.677 16.995 -3.553 1.00 44.11 538 GLY A CA 1
ATOM 1397 C C . GLY A 1 91 ? 2.757 15.877 -3.232 1.00 53.12 538 GLY A C 1
ATOM 1398 O O . GLY A 1 91 ? 2.141 15.851 -2.167 1.00 55.02 538 GLY A O 1
ATOM 1402 N N . THR A 1 92 ? 2.672 14.951 -4.130 1.00 0.40 539 THR A N 1
ATOM 1403 C CA . THR A 1 92 ? 1.929 13.761 -3.914 1.00 0.43 539 THR A CA 1
ATOM 1404 C C . THR A 1 92 ? 2.873 12.635 -3.557 1.00 44.34 539 THR A C 1
ATOM 1405 O O . THR A 1 92 ? 4.023 12.597 -4.015 1.00 41.22 539 THR A O 1
ATOM 1416 N N . VAL A 1 93 ? 2.435 11.784 -2.703 1.00 4.51 540 VAL A N 1
ATOM 1417 C CA . VAL A 1 93 ? 3.150 10.597 -2.379 1.00 34.30 540 VAL A CA 1
ATOM 1418 C C . VAL A 1 93 ? 2.321 9.452 -2.875 1.00 73.25 540 VAL A C 1
ATOM 1419 O O . VAL A 1 93 ? 1.139 9.366 -2.555 1.00 14.24 540 VAL A O 1
ATOM 1432 N N . SER A 1 94 ? 2.893 8.618 -3.680 1.00 72.12 541 SER A N 1
ATOM 1433 C CA . SER A 1 94 ? 2.187 7.481 -4.172 1.00 33.22 541 SER A CA 1
ATOM 1434 C C . SER A 1 94 ? 2.569 6.270 -3.346 1.00 31.24 541 SER A C 1
ATOM 1435 O O . SER A 1 94 ? 3.722 5.828 -3.389 1.00 21.41 541 SER A O 1
ATOM 1443 N N . LEU A 1 95 ? 1.633 5.747 -2.593 1.00 33.23 542 LEU A N 1
ATOM 1444 C CA . LEU A 1 95 ? 1.912 4.601 -1.762 1.00 11.21 542 LEU A CA 1
ATOM 1445 C C . LEU A 1 95 ? 1.124 3.429 -2.248 1.00 50.44 542 LEU A C 1
ATOM 1446 O O . LEU A 1 95 ? -0.032 3.568 -2.632 1.00 73.20 542 LEU A O 1
ATOM 1462 N N . LEU A 1 96 ? 1.733 2.299 -2.240 1.00 41.14 543 LEU A N 1
ATOM 1463 C CA . LEU A 1 96 ? 1.107 1.109 -2.687 1.00 54.53 543 LEU A CA 1
ATOM 1464 C C . LEU A 1 96 ? 0.857 0.209 -1.490 1.00 42.24 543 LEU A C 1
ATOM 1465 O O . LEU A 1 96 ? 1.791 -0.175 -0.771 1.00 11.21 543 LEU A O 1
ATOM 1481 N N . VAL A 1 97 ? -0.390 -0.098 -1.271 1.00 12.40 544 VAL A N 1
ATOM 1482 C CA . VAL A 1 97 ? -0.816 -0.903 -0.156 1.00 50.52 544 VAL A CA 1
ATOM 1483 C C . VAL A 1 97 ? -1.471 -2.180 -0.641 1.00 12.31 544 VAL A C 1
ATOM 1484 O O . VAL A 1 97 ? -1.856 -2.292 -1.805 1.00 22.01 544 VAL A O 1
ATOM 1497 N N . PHE A 1 98 ? -1.586 -3.121 0.240 1.00 32.15 545 PHE A N 1
ATOM 1498 C CA . PHE A 1 98 ? -2.196 -4.377 -0.049 1.00 13.55 545 PHE A CA 1
ATOM 1499 C C . PHE A 1 98 ? -3.468 -4.482 0.756 1.00 50.01 545 PHE A C 1
ATOM 1500 O O . PHE A 1 98 ? -3.433 -4.462 1.996 1.00 11.35 545 PHE A O 1
ATOM 1517 N N . ARG A 1 99 ? -4.571 -4.557 0.064 1.00 53.54 546 ARG A N 1
ATOM 1518 C CA . ARG A 1 99 ? -5.852 -4.705 0.693 1.00 50.52 546 ARG A CA 1
ATOM 1519 C C . ARG A 1 99 ? -6.231 -6.167 0.636 1.00 65.31 546 ARG A C 1
ATOM 1520 O O . ARG A 1 99 ? -6.201 -6.781 -0.442 1.00 74.31 546 ARG A O 1
ATOM 1541 N N . GLN A 1 100 ? -6.518 -6.752 1.761 1.00 24.55 547 GLN A N 1
ATOM 1542 C CA . GLN A 1 100 ? -6.779 -8.164 1.792 1.00 21.35 547 GLN A CA 1
ATOM 1543 C C . GLN A 1 100 ? -7.987 -8.512 2.618 1.00 55.11 547 GLN A C 1
ATOM 1544 O O . GLN A 1 100 ? -8.167 -8.011 3.723 1.00 15.35 547 GLN A O 1
ATOM 1558 N N . GLU A 1 101 ? -8.812 -9.358 2.068 1.00 42.12 548 GLU A N 1
ATOM 1559 C CA . GLU A 1 101 ? -9.920 -9.905 2.776 1.00 30.32 548 GLU A CA 1
ATOM 1560 C C . GLU A 1 101 ? -9.566 -11.317 3.187 1.00 21.31 548 GLU A C 1
ATOM 1561 O O . GLU A 1 101 ? -9.406 -12.206 2.337 1.00 21.03 548 GLU A O 1
ATOM 1573 N N . GLU A 1 102 ? -9.385 -11.503 4.466 1.00 40.30 549 GLU A N 1
ATOM 1574 C CA . GLU A 1 102 ? -8.954 -12.766 5.017 1.00 64.34 549 GLU A CA 1
ATOM 1575 C C . GLU A 1 102 ? -10.116 -13.738 5.104 1.00 51.33 549 GLU A C 1
ATOM 1576 O O . GLU A 1 102 ? -11.090 -13.494 5.809 1.00 2.44 549 GLU A O 1
ATOM 1588 N N . ALA A 1 103 ? -9.992 -14.847 4.398 1.00 1.33 550 ALA A N 1
ATOM 1589 C CA . ALA A 1 103 ? -11.054 -15.847 4.313 1.00 4.25 550 ALA A CA 1
ATOM 1590 C C . ALA A 1 103 ? -10.953 -16.881 5.430 1.00 42.33 550 ALA A C 1
ATOM 1591 O O . ALA A 1 103 ? -11.631 -17.912 5.402 1.00 13.10 550 ALA A O 1
ATOM 1598 N N . PHE A 1 104 ? -10.126 -16.604 6.400 1.00 72.34 551 PHE A N 1
ATOM 1599 C CA . PHE A 1 104 ? -9.946 -17.478 7.542 1.00 51.53 551 PHE A CA 1
ATOM 1600 C C . PHE A 1 104 ? -10.673 -16.897 8.732 1.00 13.20 551 PHE A C 1
ATOM 1601 O O . PHE A 1 104 ? -10.885 -15.690 8.795 1.00 73.33 551 PHE A O 1
ATOM 1618 N N . HIS A 1 105 ? -11.060 -17.734 9.655 1.00 23.25 552 HIS A N 1
ATOM 1619 C CA . HIS A 1 105 ? -11.776 -17.286 10.832 1.00 42.03 552 HIS A CA 1
ATOM 1620 C C . HIS A 1 105 ? -11.103 -17.823 12.093 1.00 70.21 552 HIS A C 1
ATOM 1621 O O . HIS A 1 105 ? -10.468 -18.883 12.045 1.00 63.55 552 HIS A O 1
ATOM 1636 N N . PRO A 1 106 ? -11.202 -17.108 13.224 1.00 62.30 553 PRO A N 1
ATOM 1637 C CA . PRO A 1 106 ? -10.641 -17.568 14.496 1.00 3.01 553 PRO A CA 1
ATOM 1638 C C . PRO A 1 106 ? -11.330 -18.840 14.982 1.00 44.11 553 PRO A C 1
ATOM 1639 O O . PRO A 1 106 ? -12.502 -19.113 14.647 1.00 45.22 553 PRO A O 1
ATOM 1650 N N . ARG A 1 107 ? -10.620 -19.603 15.748 1.00 41.31 554 ARG A N 1
ATOM 1651 C CA . ARG A 1 107 ? -11.101 -20.863 16.230 1.00 51.33 554 ARG A CA 1
ATOM 1652 C C . ARG A 1 107 ? -11.901 -20.658 17.506 1.00 62.53 554 ARG A C 1
ATOM 1653 O O . ARG A 1 107 ? -11.576 -19.780 18.320 1.00 21.33 554 ARG A O 1
ATOM 1674 N N . GLU A 1 108 ? -12.931 -21.459 17.675 1.00 4.44 555 GLU A N 1
ATOM 1675 C CA . GLU A 1 108 ? -13.814 -21.376 18.821 1.00 40.10 555 GLU A CA 1
ATOM 1676 C C . GLU A 1 108 ? -13.047 -21.684 20.116 1.00 70.20 555 GLU A C 1
ATOM 1677 O O . GLU A 1 108 ? -13.184 -20.966 21.113 1.00 15.43 555 GLU A O 1
ATOM 1689 N N . MET A 1 109 ? -12.228 -22.720 20.087 1.00 52.13 556 MET A N 1
ATOM 1690 C CA . MET A 1 109 ? -11.394 -23.067 21.224 1.00 61.01 556 MET A CA 1
ATOM 1691 C C . MET A 1 109 ? -10.167 -23.831 20.771 1.00 71.13 556 MET A C 1
ATOM 1692 O O . MET A 1 109 ? -10.210 -24.562 19.786 1.00 34.21 556 MET A O 1
ATOM 1706 N N . ASN A 1 110 ? -9.075 -23.634 21.462 1.00 21.33 557 ASN A N 1
ATOM 1707 C CA . ASN A 1 110 ? -7.819 -24.287 21.138 1.00 3.35 557 ASN A CA 1
ATOM 1708 C C . ASN A 1 110 ? -7.352 -25.117 22.304 1.00 12.34 557 ASN A C 1
ATOM 1709 O O . ASN A 1 110 ? -7.029 -24.580 23.366 1.00 31.53 557 ASN A O 1
ATOM 1720 N N . ALA A 1 111 ? -7.344 -26.408 22.135 1.00 15.13 558 ALA A N 1
ATOM 1721 C CA . ALA A 1 111 ? -6.901 -27.300 23.174 1.00 33.03 558 ALA A CA 1
ATOM 1722 C C . ALA A 1 111 ? -5.452 -27.668 22.930 1.00 74.14 558 ALA A C 1
ATOM 1723 O O . ALA A 1 111 ? -4.554 -26.978 23.464 1.00 36.13 558 ALA A O 1
ATOM 1731 N N . GLY A 1 1 ? -8.653 -6.923 -22.871 1.00 1.21 448 GLY A N 2
ATOM 1732 C CA . GLY A 1 1 ? -9.484 -8.072 -23.199 1.00 72.02 448 GLY A CA 2
ATOM 1733 C C . GLY A 1 1 ? -10.230 -8.555 -21.999 1.00 64.54 448 GLY A C 2
ATOM 1734 O O . GLY A 1 1 ? -10.089 -7.989 -20.900 1.00 0.10 448 GLY A O 2
ATOM 1740 N N . SER A 1 2 ? -11.024 -9.576 -22.184 1.00 53.20 449 SER A N 2
ATOM 1741 C CA . SER A 1 2 ? -11.764 -10.156 -21.112 1.00 60.44 449 SER A CA 2
ATOM 1742 C C . SER A 1 2 ? -10.834 -11.034 -20.285 1.00 22.24 449 SER A C 2
ATOM 1743 O O . SER A 1 2 ? -10.376 -12.085 -20.751 1.00 22.31 449 SER A O 2
ATOM 1751 N N . VAL A 1 3 ? -10.519 -10.579 -19.099 1.00 53.13 450 VAL A N 2
ATOM 1752 C CA . VAL A 1 3 ? -9.664 -11.316 -18.217 1.00 32.34 450 VAL A CA 2
ATOM 1753 C C . VAL A 1 3 ? -10.494 -12.333 -17.463 1.00 23.40 450 VAL A C 2
ATOM 1754 O O . VAL A 1 3 ? -11.252 -11.984 -16.558 1.00 50.04 450 VAL A O 2
ATOM 1767 N N . TYR A 1 4 ? -10.382 -13.575 -17.866 1.00 1.11 451 TYR A N 2
ATOM 1768 C CA . TYR A 1 4 ? -11.140 -14.644 -17.236 1.00 0.51 451 TYR A CA 2
ATOM 1769 C C . TYR A 1 4 ? -10.451 -15.110 -15.983 1.00 42.42 451 TYR A C 2
ATOM 1770 O O . TYR A 1 4 ? -11.080 -15.682 -15.085 1.00 12.04 451 TYR A O 2
ATOM 1788 N N . ASN A 1 5 ? -9.168 -14.861 -15.923 1.00 53.34 452 ASN A N 2
ATOM 1789 C CA . ASN A 1 5 ? -8.360 -15.266 -14.801 1.00 64.33 452 ASN A CA 2
ATOM 1790 C C . ASN A 1 5 ? -8.542 -14.304 -13.655 1.00 41.41 452 ASN A C 2
ATOM 1791 O O . ASN A 1 5 ? -8.093 -13.162 -13.709 1.00 3.24 452 ASN A O 2
ATOM 1802 N N . THR A 1 6 ? -9.214 -14.748 -12.640 1.00 12.11 453 THR A N 2
ATOM 1803 C CA . THR A 1 6 ? -9.462 -13.937 -11.491 1.00 25.41 453 THR A CA 2
ATOM 1804 C C . THR A 1 6 ? -9.382 -14.784 -10.227 1.00 61.22 453 THR A C 2
ATOM 1805 O O . THR A 1 6 ? -9.950 -15.889 -10.157 1.00 11.31 453 THR A O 2
ATOM 1816 N N . LYS A 1 7 ? -8.655 -14.287 -9.258 1.00 5.24 454 LYS A N 2
ATOM 1817 C CA . LYS A 1 7 ? -8.441 -14.955 -7.998 1.00 11.22 454 LYS A CA 2
ATOM 1818 C C . LYS A 1 7 ? -7.883 -13.948 -7.029 1.00 11.23 454 LYS A C 2
ATOM 1819 O O . LYS A 1 7 ? -7.472 -12.852 -7.447 1.00 72.43 454 LYS A O 2
ATOM 1838 N N . LYS A 1 8 ? -7.870 -14.280 -5.766 1.00 22.31 455 LYS A N 2
ATOM 1839 C CA . LYS A 1 8 ? -7.336 -13.388 -4.778 1.00 1.43 455 LYS A CA 2
ATOM 1840 C C . LYS A 1 8 ? -6.211 -13.990 -3.996 1.00 51.52 455 LYS A C 2
ATOM 1841 O O . LYS A 1 8 ? -6.331 -15.077 -3.443 1.00 13.33 455 LYS A O 2
ATOM 1860 N N . VAL A 1 9 ? -5.125 -13.299 -3.981 1.00 61.14 456 VAL A N 2
ATOM 1861 C CA . VAL A 1 9 ? -4.042 -13.588 -3.071 1.00 14.31 456 VAL A CA 2
ATOM 1862 C C . VAL A 1 9 ? -3.920 -12.360 -2.155 1.00 64.21 456 VAL A C 2
ATOM 1863 O O . VAL A 1 9 ? -3.328 -12.396 -1.076 1.00 73.32 456 VAL A O 2
ATOM 1876 N N . GLY A 1 10 ? -4.563 -11.295 -2.616 1.00 31.32 457 GLY A N 2
ATOM 1877 C CA . GLY A 1 10 ? -4.563 -10.016 -1.977 1.00 31.31 457 GLY A CA 2
ATOM 1878 C C . GLY A 1 10 ? -4.475 -8.971 -3.044 1.00 40.51 457 GLY A C 2
ATOM 1879 O O . GLY A 1 10 ? -3.616 -9.065 -3.927 1.00 62.01 457 GLY A O 2
ATOM 1883 N N . LYS A 1 11 ? -5.341 -8.008 -3.009 1.00 75.02 458 LYS A N 2
ATOM 1884 C CA . LYS A 1 11 ? -5.410 -7.052 -4.076 1.00 41.53 458 LYS A CA 2
ATOM 1885 C C . LYS A 1 11 ? -4.597 -5.825 -3.713 1.00 14.21 458 LYS A C 2
ATOM 1886 O O . LYS A 1 11 ? -4.678 -5.333 -2.581 1.00 31.34 458 LYS A O 2
ATOM 1905 N N . ARG A 1 12 ? -3.825 -5.333 -4.646 1.00 41.34 459 ARG A N 2
ATOM 1906 C CA . ARG A 1 12 ? -3.021 -4.165 -4.397 1.00 12.23 459 ARG A CA 2
ATOM 1907 C C . ARG A 1 12 ? -3.541 -2.953 -5.132 1.00 24.14 459 ARG A C 2
ATOM 1908 O O . ARG A 1 12 ? -3.895 -3.020 -6.313 1.00 13.35 459 ARG A O 2
ATOM 1929 N N . LEU A 1 13 ? -3.608 -1.856 -4.423 1.00 15.31 460 LEU A N 2
ATOM 1930 C CA . LEU A 1 13 ? -4.116 -0.598 -4.956 1.00 30.41 460 LEU A CA 2
ATOM 1931 C C . LEU A 1 13 ? -3.097 0.497 -4.753 1.00 40.44 460 LEU A C 2
ATOM 1932 O O . LEU A 1 13 ? -2.287 0.433 -3.825 1.00 11.01 460 LEU A O 2
ATOM 1948 N N . ASN A 1 14 ? -3.137 1.495 -5.603 1.00 63.20 461 ASN A N 2
ATOM 1949 C CA . ASN A 1 14 ? -2.215 2.613 -5.518 1.00 2.44 461 ASN A CA 2
ATOM 1950 C C . ASN A 1 14 ? -2.966 3.882 -5.145 1.00 24.35 461 ASN A C 2
ATOM 1951 O O . ASN A 1 14 ? -3.964 4.241 -5.771 1.00 75.51 461 ASN A O 2
ATOM 1962 N N . ILE A 1 15 ? -2.513 4.528 -4.106 1.00 23.15 462 ILE A N 2
ATOM 1963 C CA . ILE A 1 15 ? -3.131 5.740 -3.607 1.00 32.23 462 ILE A CA 2
ATOM 1964 C C . ILE A 1 15 ? -2.079 6.840 -3.540 1.00 1.34 462 ILE A C 2
ATOM 1965 O O . ILE A 1 15 ? -0.981 6.611 -3.042 1.00 23.00 462 ILE A O 2
ATOM 1981 N N . GLN A 1 16 ? -2.393 8.008 -4.055 1.00 2.54 463 GLN A N 2
ATOM 1982 C CA . GLN A 1 16 ? -1.474 9.123 -3.975 1.00 51.35 463 GLN A CA 2
ATOM 1983 C C . GLN A 1 16 ? -1.942 10.097 -2.943 1.00 2.04 463 GLN A C 2
ATOM 1984 O O . GLN A 1 16 ? -3.102 10.509 -2.947 1.00 25.23 463 GLN A O 2
ATOM 1998 N N . LEU A 1 17 ? -1.060 10.466 -2.068 1.00 72.40 464 LEU A N 2
ATOM 1999 C CA . LEU A 1 17 ? -1.395 11.378 -1.021 1.00 22.35 464 LEU A CA 2
ATOM 2000 C C . LEU A 1 17 ? -0.593 12.638 -1.187 1.00 2.15 464 LEU A C 2
ATOM 2001 O O . LEU A 1 17 ? 0.607 12.585 -1.460 1.00 3.13 464 LEU A O 2
ATOM 2017 N N . LYS A 1 18 ? -1.243 13.747 -1.031 1.00 24.31 465 LYS A N 2
ATOM 2018 C CA . LYS A 1 18 ? -0.617 15.034 -1.129 1.00 70.43 465 LYS A CA 2
ATOM 2019 C C . LYS A 1 18 ? -0.703 15.705 0.203 1.00 32.14 465 LYS A C 2
ATOM 2020 O O . LYS A 1 18 ? -1.747 15.664 0.862 1.00 32.35 465 LYS A O 2
ATOM 2039 N N . LYS A 1 19 ? 0.374 16.307 0.608 1.00 21.12 466 LYS A N 2
ATOM 2040 C CA . LYS A 1 19 ? 0.426 16.935 1.895 1.00 34.30 466 LYS A CA 2
ATOM 2041 C C . LYS A 1 19 ? -0.384 18.178 1.956 1.00 43.25 466 LYS A C 2
ATOM 2042 O O . LYS A 1 19 ? -0.173 19.122 1.197 1.00 73.11 466 LYS A O 2
ATOM 2061 N N . GLY A 1 20 ? -1.301 18.162 2.853 1.00 62.44 467 GLY A N 2
ATOM 2062 C CA . GLY A 1 20 ? -2.083 19.308 3.125 1.00 44.14 467 GLY A CA 2
ATOM 2063 C C . GLY A 1 20 ? -1.698 19.861 4.459 1.00 40.40 467 GLY A C 2
ATOM 2064 O O . GLY A 1 20 ? -0.521 19.786 4.850 1.00 72.11 467 GLY A O 2
ATOM 2068 N N . THR A 1 21 ? -2.654 20.361 5.189 1.00 63.45 468 THR A N 2
ATOM 2069 C CA . THR A 1 21 ? -2.383 20.918 6.489 1.00 71.34 468 THR A CA 2
ATOM 2070 C C . THR A 1 21 ? -2.045 19.812 7.477 1.00 73.23 468 THR A C 2
ATOM 2071 O O . THR A 1 21 ? -1.323 20.021 8.444 1.00 43.22 468 THR A O 2
ATOM 2082 N N . GLU A 1 22 ? -2.569 18.621 7.212 1.00 25.42 469 GLU A N 2
ATOM 2083 C CA . GLU A 1 22 ? -2.382 17.497 8.094 1.00 61.25 469 GLU A CA 2
ATOM 2084 C C . GLU A 1 22 ? -1.251 16.618 7.608 1.00 44.22 469 GLU A C 2
ATOM 2085 O O . GLU A 1 22 ? -1.010 15.534 8.153 1.00 45.42 469 GLU A O 2
ATOM 2097 N N . GLY A 1 23 ? -0.547 17.090 6.605 1.00 51.35 470 GLY A N 2
ATOM 2098 C CA . GLY A 1 23 ? 0.471 16.293 6.004 1.00 1.54 470 GLY A CA 2
ATOM 2099 C C . GLY A 1 23 ? -0.162 15.177 5.220 1.00 13.42 470 GLY A C 2
ATOM 2100 O O . GLY A 1 23 ? -0.900 15.432 4.264 1.00 62.23 470 GLY A O 2
ATOM 2104 N N . LEU A 1 24 ? 0.082 13.959 5.635 1.00 45.13 471 LEU A N 2
ATOM 2105 C CA . LEU A 1 24 ? -0.485 12.800 4.978 1.00 4.12 471 LEU A CA 2
ATOM 2106 C C . LEU A 1 24 ? -1.864 12.467 5.554 1.00 11.55 471 LEU A C 2
ATOM 2107 O O . LEU A 1 24 ? -2.821 12.226 4.813 1.00 75.22 471 LEU A O 2
ATOM 2123 N N . GLY A 1 25 ? -1.963 12.460 6.866 1.00 1.44 472 GLY A N 2
ATOM 2124 C CA . GLY A 1 25 ? -3.251 12.229 7.495 1.00 61.32 472 GLY A CA 2
ATOM 2125 C C . GLY A 1 25 ? -3.521 10.775 7.814 1.00 35.31 472 GLY A C 2
ATOM 2126 O O . GLY A 1 25 ? -4.669 10.366 7.942 1.00 73.24 472 GLY A O 2
ATOM 2130 N N . PHE A 1 26 ? -2.483 9.989 7.925 1.00 41.04 473 PHE A N 2
ATOM 2131 C CA . PHE A 1 26 ? -2.620 8.601 8.315 1.00 11.30 473 PHE A CA 2
ATOM 2132 C C . PHE A 1 26 ? -1.374 8.169 9.012 1.00 44.33 473 PHE A C 2
ATOM 2133 O O . PHE A 1 26 ? -0.330 8.817 8.884 1.00 65.33 473 PHE A O 2
ATOM 2150 N N . SER A 1 27 ? -1.462 7.114 9.741 1.00 53.41 474 SER A N 2
ATOM 2151 C CA . SER A 1 27 ? -0.332 6.599 10.444 1.00 21.44 474 SER A CA 2
ATOM 2152 C C . SER A 1 27 ? -0.190 5.121 10.126 1.00 51.43 474 SER A C 2
ATOM 2153 O O . SER A 1 27 ? -1.127 4.506 9.631 1.00 23.03 474 SER A O 2
ATOM 2161 N N . ILE A 1 28 ? 0.936 4.558 10.433 1.00 52.21 475 ILE A N 2
ATOM 2162 C CA . ILE A 1 28 ? 1.198 3.166 10.164 1.00 24.52 475 ILE A CA 2
ATOM 2163 C C . ILE A 1 28 ? 1.497 2.437 11.473 1.00 73.51 475 ILE A C 2
ATOM 2164 O O . ILE A 1 28 ? 1.989 3.038 12.427 1.00 32.14 475 ILE A O 2
ATOM 2180 N N . THR A 1 29 ? 1.161 1.188 11.522 1.00 70.03 476 THR A N 2
ATOM 2181 C CA . THR A 1 29 ? 1.353 0.361 12.677 1.00 54.33 476 THR A CA 2
ATOM 2182 C C . THR A 1 29 ? 2.117 -0.887 12.273 1.00 1.34 476 THR A C 2
ATOM 2183 O O . THR A 1 29 ? 2.082 -1.309 11.100 1.00 23.12 476 THR A O 2
ATOM 2194 N N . SER A 1 30 ? 2.802 -1.453 13.207 1.00 0.33 477 SER A N 2
ATOM 2195 C CA . SER A 1 30 ? 3.498 -2.660 13.005 1.00 20.52 477 SER A CA 2
ATOM 2196 C C . SER A 1 30 ? 3.247 -3.549 14.199 1.00 24.15 477 SER A C 2
ATOM 2197 O O . SER A 1 30 ? 3.254 -3.082 15.352 1.00 60.04 477 SER A O 2
ATOM 2205 N N . ARG A 1 31 ? 2.993 -4.790 13.962 1.00 5.11 478 ARG A N 2
ATOM 2206 C CA . ARG A 1 31 ? 2.832 -5.690 15.044 1.00 13.52 478 ARG A CA 2
ATOM 2207 C C . ARG A 1 31 ? 3.854 -6.764 14.957 1.00 55.34 478 ARG A C 2
ATOM 2208 O O . ARG A 1 31 ? 3.968 -7.451 13.942 1.00 54.41 478 ARG A O 2
ATOM 2229 N N . ASP A 1 32 ? 4.603 -6.908 16.007 1.00 65.45 479 ASP A N 2
ATOM 2230 C CA . ASP A 1 32 ? 5.663 -7.868 16.048 1.00 61.31 479 ASP A CA 2
ATOM 2231 C C . ASP A 1 32 ? 5.129 -9.216 16.392 1.00 41.33 479 ASP A C 2
ATOM 2232 O O . ASP A 1 32 ? 4.937 -9.560 17.566 1.00 4.24 479 ASP A O 2
ATOM 2241 N N . VAL A 1 33 ? 4.806 -9.941 15.367 1.00 24.25 480 VAL A N 2
ATOM 2242 C CA . VAL A 1 33 ? 4.271 -11.263 15.479 1.00 41.31 480 VAL A CA 2
ATOM 2243 C C . VAL A 1 33 ? 5.182 -12.233 14.765 1.00 53.21 480 VAL A C 2
ATOM 2244 O O . VAL A 1 33 ? 6.119 -11.814 14.066 1.00 52.12 480 VAL A O 2
ATOM 2257 N N . THR A 1 34 ? 4.909 -13.500 14.927 1.00 14.54 481 THR A N 2
ATOM 2258 C CA . THR A 1 34 ? 5.686 -14.546 14.329 1.00 12.22 481 THR A CA 2
ATOM 2259 C C . THR A 1 34 ? 5.553 -14.599 12.799 1.00 24.34 481 THR A C 2
ATOM 2260 O O . THR A 1 34 ? 4.631 -15.216 12.255 1.00 63.12 481 THR A O 2
ATOM 2271 N N . ILE A 1 35 ? 6.451 -13.883 12.134 1.00 60.24 482 ILE A N 2
ATOM 2272 C CA . ILE A 1 35 ? 6.540 -13.806 10.669 1.00 4.44 482 ILE A CA 2
ATOM 2273 C C . ILE A 1 35 ? 8.014 -13.798 10.262 1.00 12.42 482 ILE A C 2
ATOM 2274 O O . ILE A 1 35 ? 8.434 -14.517 9.351 1.00 31.31 482 ILE A O 2
ATOM 2290 N N . GLY A 1 36 ? 8.787 -12.985 10.945 1.00 50.11 483 GLY A N 2
ATOM 2291 C CA . GLY A 1 36 ? 10.197 -12.874 10.681 1.00 10.04 483 GLY A CA 2
ATOM 2292 C C . GLY A 1 36 ? 10.815 -11.924 11.655 1.00 64.42 483 GLY A C 2
ATOM 2293 O O . GLY A 1 36 ? 10.236 -11.682 12.716 1.00 31.50 483 GLY A O 2
ATOM 2297 N N . GLY A 1 37 ? 11.955 -11.372 11.321 1.00 3.51 484 GLY A N 2
ATOM 2298 C CA . GLY A 1 37 ? 12.592 -10.407 12.200 1.00 12.43 484 GLY A CA 2
ATOM 2299 C C . GLY A 1 37 ? 11.856 -9.091 12.163 1.00 35.33 484 GLY A C 2
ATOM 2300 O O . GLY A 1 37 ? 11.888 -8.307 13.115 1.00 41.20 484 GLY A O 2
ATOM 2304 N N . SER A 1 38 ? 11.199 -8.860 11.060 1.00 61.21 485 SER A N 2
ATOM 2305 C CA . SER A 1 38 ? 10.377 -7.709 10.854 1.00 43.54 485 SER A CA 2
ATOM 2306 C C . SER A 1 38 ? 9.025 -8.160 10.326 1.00 41.22 485 SER A C 2
ATOM 2307 O O . SER A 1 38 ? 8.920 -9.215 9.678 1.00 3.21 485 SER A O 2
ATOM 2315 N N . ALA A 1 39 ? 8.012 -7.404 10.608 1.00 22.41 486 ALA A N 2
ATOM 2316 C CA . ALA A 1 39 ? 6.692 -7.691 10.149 1.00 52.14 486 ALA A CA 2
ATOM 2317 C C . ALA A 1 39 ? 6.222 -6.546 9.269 1.00 20.45 486 ALA A C 2
ATOM 2318 O O . ALA A 1 39 ? 6.689 -5.413 9.441 1.00 62.14 486 ALA A O 2
ATOM 2325 N N . PRO A 1 40 ? 5.332 -6.823 8.293 1.00 61.04 487 PRO A N 2
ATOM 2326 C CA . PRO A 1 40 ? 4.797 -5.796 7.392 1.00 74.24 487 PRO A CA 2
ATOM 2327 C C . PRO A 1 40 ? 4.057 -4.672 8.130 1.00 23.35 487 PRO A C 2
ATOM 2328 O O . PRO A 1 40 ? 3.622 -4.825 9.283 1.00 41.04 487 PRO A O 2
ATOM 2339 N N . ILE A 1 41 ? 3.896 -3.573 7.449 1.00 34.00 488 ILE A N 2
ATOM 2340 C CA . ILE A 1 41 ? 3.267 -2.404 7.997 1.00 73.52 488 ILE A CA 2
ATOM 2341 C C . ILE A 1 41 ? 1.821 -2.311 7.563 1.00 42.23 488 ILE A C 2
ATOM 2342 O O . ILE A 1 41 ? 1.487 -2.590 6.413 1.00 22.45 488 ILE A O 2
ATOM 2358 N N . TYR A 1 42 ? 0.976 -1.945 8.488 1.00 65.23 489 TYR A N 2
ATOM 2359 C CA . TYR A 1 42 ? -0.419 -1.724 8.217 1.00 42.32 489 TYR A CA 2
ATOM 2360 C C . TYR A 1 42 ? -0.742 -0.313 8.589 1.00 42.14 489 TYR A C 2
ATOM 2361 O O . TYR A 1 42 ? -0.038 0.288 9.377 1.00 41.04 489 TYR A O 2
ATOM 2379 N N . VAL A 1 43 ? -1.752 0.232 8.015 1.00 44.33 490 VAL A N 2
ATOM 2380 C CA . VAL A 1 43 ? -2.175 1.562 8.384 1.00 53.52 490 VAL A CA 2
ATOM 2381 C C . VAL A 1 43 ? -2.813 1.516 9.779 1.00 30.22 490 VAL A C 2
ATOM 2382 O O . VAL A 1 43 ? -3.777 0.771 10.003 1.00 62.40 490 VAL A O 2
ATOM 2395 N N . LYS A 1 44 ? -2.271 2.298 10.707 1.00 14.54 491 LYS A N 2
ATOM 2396 C CA . LYS A 1 44 ? -2.724 2.274 12.094 1.00 23.23 491 LYS A CA 2
ATOM 2397 C C . LYS A 1 44 ? -4.084 2.917 12.226 1.00 51.13 491 LYS A C 2
ATOM 2398 O O . LYS A 1 44 ? -4.914 2.462 13.015 1.00 22.13 491 LYS A O 2
ATOM 2417 N N . ASN A 1 45 ? -4.322 3.938 11.424 1.00 73.14 492 ASN A N 2
ATOM 2418 C CA . ASN A 1 45 ? -5.581 4.660 11.434 1.00 13.22 492 ASN A CA 2
ATOM 2419 C C . ASN A 1 45 ? -5.528 5.748 10.394 1.00 51.33 492 ASN A C 2
ATOM 2420 O O . ASN A 1 45 ? -4.434 6.208 10.014 1.00 44.24 492 ASN A O 2
ATOM 2431 N N . ILE A 1 46 ? -6.676 6.128 9.931 1.00 73.23 493 ILE A N 2
ATOM 2432 C CA . ILE A 1 46 ? -6.842 7.198 9.002 1.00 5.04 493 ILE A CA 2
ATOM 2433 C C . ILE A 1 46 ? -7.366 8.380 9.802 1.00 61.04 493 ILE A C 2
ATOM 2434 O O . ILE A 1 46 ? -8.462 8.304 10.386 1.00 22.20 493 ILE A O 2
ATOM 2450 N N . LEU A 1 47 ? -6.588 9.436 9.875 1.00 35.21 494 LEU A N 2
ATOM 2451 C CA . LEU A 1 47 ? -6.965 10.606 10.642 1.00 32.52 494 LEU A CA 2
ATOM 2452 C C . LEU A 1 47 ? -8.173 11.276 10.005 1.00 73.10 494 LEU A C 2
ATOM 2453 O O . LEU A 1 47 ? -8.318 11.239 8.788 1.00 52.22 494 LEU A O 2
ATOM 2469 N N . PRO A 1 48 ? -9.069 11.892 10.824 1.00 53.43 495 PRO A N 2
ATOM 2470 C CA . PRO A 1 48 ? -10.310 12.528 10.331 1.00 75.33 495 PRO A CA 2
ATOM 2471 C C . PRO A 1 48 ? -10.059 13.644 9.317 1.00 42.04 495 PRO A C 2
ATOM 2472 O O . PRO A 1 48 ? -10.966 14.059 8.601 1.00 54.54 495 PRO A O 2
ATOM 2483 N N . ARG A 1 49 ? -8.839 14.118 9.254 1.00 2.54 496 ARG A N 2
ATOM 2484 C CA . ARG A 1 49 ? -8.480 15.184 8.355 1.00 35.31 496 ARG A CA 2
ATOM 2485 C C . ARG A 1 49 ? -7.170 14.827 7.667 1.00 5.41 496 ARG A C 2
ATOM 2486 O O . ARG A 1 49 ? -6.217 14.408 8.334 1.00 32.43 496 ARG A O 2
ATOM 2507 N N . GLY A 1 50 ? -7.118 14.963 6.365 1.00 20.23 497 GLY A N 2
ATOM 2508 C CA . GLY A 1 50 ? -5.883 14.726 5.667 1.00 23.34 497 GLY A CA 2
ATOM 2509 C C . GLY A 1 50 ? -6.072 13.987 4.368 1.00 64.14 497 GLY A C 2
ATOM 2510 O O . GLY A 1 50 ? -7.169 13.506 4.068 1.00 71.42 497 GLY A O 2
ATOM 2514 N N . ALA A 1 51 ? -4.989 13.871 3.620 1.00 54.50 498 ALA A N 2
ATOM 2515 C CA . ALA A 1 51 ? -4.979 13.269 2.290 1.00 62.42 498 ALA A CA 2
ATOM 2516 C C . ALA A 1 51 ? -5.570 11.871 2.274 1.00 74.25 498 ALA A C 2
ATOM 2517 O O . ALA A 1 51 ? -6.362 11.543 1.398 1.00 52.14 498 ALA A O 2
ATOM 2524 N N . ALA A 1 52 ? -5.199 11.063 3.247 1.00 33.43 499 ALA A N 2
ATOM 2525 C CA . ALA A 1 52 ? -5.652 9.684 3.300 1.00 13.40 499 ALA A CA 2
ATOM 2526 C C . ALA A 1 52 ? -7.168 9.574 3.440 1.00 20.15 499 ALA A C 2
ATOM 2527 O O . ALA A 1 52 ? -7.802 8.755 2.751 1.00 71.22 499 ALA A O 2
ATOM 2534 N N . ILE A 1 53 ? -7.763 10.389 4.296 1.00 62.33 500 ILE A N 2
ATOM 2535 C CA . ILE A 1 53 ? -9.196 10.301 4.483 1.00 2.14 500 ILE A CA 2
ATOM 2536 C C . ILE A 1 53 ? -9.931 10.964 3.304 1.00 55.43 500 ILE A C 2
ATOM 2537 O O . ILE A 1 53 ? -10.991 10.512 2.890 1.00 50.42 500 ILE A O 2
ATOM 2553 N N . GLN A 1 54 ? -9.334 12.017 2.752 1.00 14.24 501 GLN A N 2
ATOM 2554 C CA . GLN A 1 54 ? -9.887 12.700 1.582 1.00 71.32 501 GLN A CA 2
ATOM 2555 C C . GLN A 1 54 ? -9.831 11.841 0.332 1.00 3.43 501 GLN A C 2
ATOM 2556 O O . GLN A 1 54 ? -10.682 11.966 -0.552 1.00 35.43 501 GLN A O 2
ATOM 2570 N N . ASP A 1 55 ? -8.835 10.980 0.238 1.00 71.23 502 ASP A N 2
ATOM 2571 C CA . ASP A 1 55 ? -8.739 10.093 -0.911 1.00 0.20 502 ASP A CA 2
ATOM 2572 C C . ASP A 1 55 ? -9.728 8.949 -0.747 1.00 54.05 502 ASP A C 2
ATOM 2573 O O . ASP A 1 55 ? -10.395 8.547 -1.695 1.00 11.42 502 ASP A O 2
ATOM 2582 N N . GLY A 1 56 ? -9.817 8.432 0.469 1.00 10.44 503 GLY A N 2
ATOM 2583 C CA . GLY A 1 56 ? -10.801 7.399 0.785 1.00 12.55 503 GLY A CA 2
ATOM 2584 C C . GLY A 1 56 ? -10.356 5.971 0.470 1.00 14.41 503 GLY A C 2
ATOM 2585 O O . GLY A 1 56 ? -10.836 5.016 1.088 1.00 75.55 503 GLY A O 2
ATOM 2589 N N . ARG A 1 57 ? -9.443 5.815 -0.475 1.00 60.41 504 ARG A N 2
ATOM 2590 C CA . ARG A 1 57 ? -9.003 4.489 -0.902 1.00 31.32 504 ARG A CA 2
ATOM 2591 C C . ARG A 1 57 ? -8.040 3.876 0.089 1.00 1.53 504 ARG A C 2
ATOM 2592 O O . ARG A 1 57 ? -7.878 2.664 0.134 1.00 52.44 504 ARG A O 2
ATOM 2613 N N . LEU A 1 58 ? -7.394 4.705 0.854 1.00 2.43 505 LEU A N 2
ATOM 2614 C CA . LEU A 1 58 ? -6.478 4.233 1.857 1.00 74.01 505 LEU A CA 2
ATOM 2615 C C . LEU A 1 58 ? -7.223 4.100 3.166 1.00 30.35 505 LEU A C 2
ATOM 2616 O O . LEU A 1 58 ? -7.851 5.048 3.623 1.00 2.22 505 LEU A O 2
ATOM 2632 N N . LYS A 1 59 ? -7.160 2.942 3.749 1.00 32.31 506 LYS A N 2
ATOM 2633 C CA . LYS A 1 59 ? -7.874 2.644 4.953 1.00 70.44 506 LYS A CA 2
ATOM 2634 C C . LYS A 1 59 ? -6.960 2.021 5.973 1.00 2.23 506 LYS A C 2
ATOM 2635 O O . LYS A 1 59 ? -5.826 1.641 5.670 1.00 5.31 506 LYS A O 2
ATOM 2654 N N . ALA A 1 60 ? -7.454 1.921 7.176 1.00 73.42 507 ALA A N 2
ATOM 2655 C CA . ALA A 1 60 ? -6.723 1.349 8.256 1.00 62.31 507 ALA A CA 2
ATOM 2656 C C . ALA A 1 60 ? -6.692 -0.164 8.117 1.00 33.01 507 ALA A C 2
ATOM 2657 O O . ALA A 1 60 ? -7.670 -0.773 7.662 1.00 41.04 507 ALA A O 2
ATOM 2664 N N . GLY A 1 61 ? -5.575 -0.759 8.463 1.00 2.33 508 GLY A N 2
ATOM 2665 C CA . GLY A 1 61 ? -5.432 -2.196 8.372 1.00 63.32 508 GLY A CA 2
ATOM 2666 C C . GLY A 1 61 ? -4.922 -2.645 7.036 1.00 61.41 508 GLY A C 2
ATOM 2667 O O . GLY A 1 61 ? -4.617 -3.826 6.850 1.00 12.12 508 GLY A O 2
ATOM 2671 N N . ASP A 1 62 ? -4.843 -1.729 6.083 1.00 33.21 509 ASP A N 2
ATOM 2672 C CA . ASP A 1 62 ? -4.289 -2.077 4.800 1.00 71.42 509 ASP A CA 2
ATOM 2673 C C . ASP A 1 62 ? -2.811 -2.159 4.926 1.00 43.04 509 ASP A C 2
ATOM 2674 O O . ASP A 1 62 ? -2.201 -1.409 5.699 1.00 5.11 509 ASP A O 2
ATOM 2683 N N . ARG A 1 63 ? -2.233 -3.051 4.199 1.00 10.01 510 ARG A N 2
ATOM 2684 C CA . ARG A 1 63 ? -0.834 -3.336 4.332 1.00 12.22 510 ARG A CA 2
ATOM 2685 C C . ARG A 1 63 ? -0.042 -2.514 3.354 1.00 10.41 510 ARG A C 2
ATOM 2686 O O . ARG A 1 63 ? -0.302 -2.541 2.158 1.00 44.02 510 ARG A O 2
ATOM 2707 N N . LEU A 1 64 ? 0.912 -1.792 3.868 1.00 1.53 511 LEU A N 2
ATOM 2708 C CA . LEU A 1 64 ? 1.732 -0.930 3.071 1.00 2.22 511 LEU A CA 2
ATOM 2709 C C . LEU A 1 64 ? 2.773 -1.808 2.354 1.00 1.02 511 LEU A C 2
ATOM 2710 O O . LEU A 1 64 ? 3.527 -2.537 3.005 1.00 2.13 511 LEU A O 2
ATOM 2726 N N . ILE A 1 65 ? 2.786 -1.763 1.030 1.00 60.33 512 ILE A N 2
ATOM 2727 C CA . ILE A 1 65 ? 3.657 -2.640 0.239 1.00 63.54 512 ILE A CA 2
ATOM 2728 C C . ILE A 1 65 ? 4.862 -1.905 -0.314 1.00 52.42 512 ILE A C 2
ATOM 2729 O O . ILE A 1 65 ? 6.012 -2.306 -0.092 1.00 71.23 512 ILE A O 2
ATOM 2745 N N . GLU A 1 66 ? 4.610 -0.854 -1.043 1.00 0.02 513 GLU A N 2
ATOM 2746 C CA . GLU A 1 66 ? 5.667 -0.132 -1.685 1.00 3.40 513 GLU A CA 2
ATOM 2747 C C . GLU A 1 66 ? 5.262 1.295 -1.938 1.00 41.11 513 GLU A C 2
ATOM 2748 O O . GLU A 1 66 ? 4.074 1.619 -1.962 1.00 75.12 513 GLU A O 2
ATOM 2760 N N . VAL A 1 67 ? 6.236 2.141 -2.080 1.00 13.25 514 VAL A N 2
ATOM 2761 C CA . VAL A 1 67 ? 6.003 3.530 -2.389 1.00 31.01 514 VAL A CA 2
ATOM 2762 C C . VAL A 1 67 ? 6.827 3.922 -3.571 1.00 12.15 514 VAL A C 2
ATOM 2763 O O . VAL A 1 67 ? 8.001 3.556 -3.655 1.00 43.11 514 VAL A O 2
ATOM 2776 N N . ASN A 1 68 ? 6.201 4.594 -4.518 1.00 65.30 515 ASN A N 2
ATOM 2777 C CA . ASN A 1 68 ? 6.892 5.233 -5.644 1.00 64.51 515 ASN A CA 2
ATOM 2778 C C . ASN A 1 68 ? 7.535 4.190 -6.597 1.00 1.31 515 ASN A C 2
ATOM 2779 O O . ASN A 1 68 ? 8.143 4.542 -7.610 1.00 60.01 515 ASN A O 2
ATOM 2790 N N . GLY A 1 69 ? 7.365 2.919 -6.272 1.00 1.31 516 GLY A N 2
ATOM 2791 C CA . GLY A 1 69 ? 7.962 1.855 -7.031 1.00 40.35 516 GLY A CA 2
ATOM 2792 C C . GLY A 1 69 ? 9.070 1.151 -6.250 1.00 23.04 516 GLY A C 2
ATOM 2793 O O . GLY A 1 69 ? 9.744 0.272 -6.780 1.00 24.13 516 GLY A O 2
ATOM 2797 N N . VAL A 1 70 ? 9.272 1.555 -4.999 1.00 12.40 517 VAL A N 2
ATOM 2798 C CA . VAL A 1 70 ? 10.280 0.940 -4.147 1.00 33.03 517 VAL A CA 2
ATOM 2799 C C . VAL A 1 70 ? 9.613 -0.022 -3.186 1.00 21.53 517 VAL A C 2
ATOM 2800 O O . VAL A 1 70 ? 8.777 0.399 -2.371 1.00 13.42 517 VAL A O 2
ATOM 2813 N N . ASP A 1 71 ? 9.975 -1.299 -3.279 1.00 4.20 518 ASP A N 2
ATOM 2814 C CA . ASP A 1 71 ? 9.398 -2.330 -2.425 1.00 51.21 518 ASP A CA 2
ATOM 2815 C C . ASP A 1 71 ? 9.901 -2.176 -1.024 1.00 42.14 518 ASP A C 2
ATOM 2816 O O . ASP A 1 71 ? 11.108 -2.220 -0.768 1.00 10.53 518 ASP A O 2
ATOM 2825 N N . LEU A 1 72 ? 9.002 -2.008 -0.128 1.00 24.43 519 LEU A N 2
ATOM 2826 C CA . LEU A 1 72 ? 9.336 -1.822 1.242 1.00 13.33 519 LEU A CA 2
ATOM 2827 C C . LEU A 1 72 ? 8.674 -2.878 2.091 1.00 53.14 519 LEU A C 2
ATOM 2828 O O . LEU A 1 72 ? 8.693 -2.828 3.319 1.00 50.13 519 LEU A O 2
ATOM 2844 N N . ALA A 1 73 ? 8.135 -3.866 1.417 1.00 72.13 520 ALA A N 2
ATOM 2845 C CA . ALA A 1 73 ? 7.527 -4.986 2.072 1.00 31.54 520 ALA A CA 2
ATOM 2846 C C . ALA A 1 73 ? 8.623 -5.958 2.469 1.00 11.34 520 ALA A C 2
ATOM 2847 O O . ALA A 1 73 ? 8.497 -6.710 3.439 1.00 52.51 520 ALA A O 2
ATOM 2854 N N . GLY A 1 74 ? 9.705 -5.939 1.700 1.00 23.31 521 GLY A N 2
ATOM 2855 C CA . GLY A 1 74 ? 10.869 -6.723 2.027 1.00 43.52 521 GLY A CA 2
ATOM 2856 C C . GLY A 1 74 ? 11.774 -5.975 2.989 1.00 72.14 521 GLY A C 2
ATOM 2857 O O . GLY A 1 74 ? 12.721 -6.537 3.540 1.00 72.05 521 GLY A O 2
ATOM 2861 N N . LYS A 1 75 ? 11.481 -4.701 3.176 1.00 4.44 522 LYS A N 2
ATOM 2862 C CA . LYS A 1 75 ? 12.217 -3.850 4.099 1.00 51.12 522 LYS A CA 2
ATOM 2863 C C . LYS A 1 75 ? 11.833 -4.148 5.521 1.00 73.33 522 LYS A C 2
ATOM 2864 O O . LYS A 1 75 ? 10.762 -4.704 5.789 1.00 72.12 522 LYS A O 2
ATOM 2883 N N . SER A 1 76 ? 12.696 -3.786 6.420 1.00 32.04 523 SER A N 2
ATOM 2884 C CA . SER A 1 76 ? 12.449 -3.965 7.808 1.00 24.13 523 SER A CA 2
ATOM 2885 C C . SER A 1 76 ? 11.427 -2.919 8.269 1.00 71.20 523 SER A C 2
ATOM 2886 O O . SER A 1 76 ? 11.316 -1.839 7.662 1.00 61.21 523 SER A O 2
ATOM 2894 N N . GLN A 1 77 ? 10.694 -3.227 9.316 1.00 61.42 524 GLN A N 2
ATOM 2895 C CA . GLN A 1 77 ? 9.646 -2.348 9.805 1.00 40.20 524 GLN A CA 2
ATOM 2896 C C . GLN A 1 77 ? 10.190 -1.000 10.286 1.00 61.35 524 GLN A C 2
ATOM 2897 O O . GLN A 1 77 ? 9.527 0.010 10.170 1.00 33.32 524 GLN A O 2
ATOM 2911 N N . GLU A 1 78 ? 11.406 -0.995 10.775 1.00 33.01 525 GLU A N 2
ATOM 2912 C CA . GLU A 1 78 ? 12.059 0.234 11.210 1.00 70.03 525 GLU A CA 2
ATOM 2913 C C . GLU A 1 78 ? 12.304 1.148 10.004 1.00 22.43 525 GLU A C 2
ATOM 2914 O O . GLU A 1 78 ? 12.064 2.353 10.063 1.00 45.34 525 GLU A O 2
ATOM 2926 N N . GLU A 1 79 ? 12.753 0.538 8.907 1.00 50.13 526 GLU A N 2
ATOM 2927 C CA . GLU A 1 79 ? 13.062 1.240 7.658 1.00 54.44 526 GLU A CA 2
ATOM 2928 C C . GLU A 1 79 ? 11.862 2.016 7.165 1.00 52.13 526 GLU A C 2
ATOM 2929 O O . GLU A 1 79 ? 11.954 3.192 6.823 1.00 15.10 526 GLU A O 2
ATOM 2941 N N . VAL A 1 80 ? 10.740 1.358 7.163 1.00 11.43 527 VAL A N 2
ATOM 2942 C CA . VAL A 1 80 ? 9.526 1.937 6.659 1.00 53.12 527 VAL A CA 2
ATOM 2943 C C . VAL A 1 80 ? 8.886 2.927 7.625 1.00 11.03 527 VAL A C 2
ATOM 2944 O O . VAL A 1 80 ? 8.296 3.918 7.192 1.00 44.51 527 VAL A O 2
ATOM 2957 N N . VAL A 1 81 ? 9.011 2.683 8.930 1.00 43.32 528 VAL A N 2
ATOM 2958 C CA . VAL A 1 81 ? 8.511 3.646 9.902 1.00 71.42 528 VAL A CA 2
ATOM 2959 C C . VAL A 1 81 ? 9.299 4.941 9.769 1.00 55.40 528 VAL A C 2
ATOM 2960 O O . VAL A 1 81 ? 8.739 6.036 9.851 1.00 24.11 528 VAL A O 2
ATOM 2973 N N . SER A 1 82 ? 10.588 4.800 9.499 1.00 13.32 529 SER A N 2
ATOM 2974 C CA . SER A 1 82 ? 11.464 5.924 9.289 1.00 23.52 529 SER A CA 2
ATOM 2975 C C . SER A 1 82 ? 10.982 6.764 8.090 1.00 55.43 529 SER A C 2
ATOM 2976 O O . SER A 1 82 ? 11.021 7.995 8.127 1.00 23.51 529 SER A O 2
ATOM 2984 N N . LEU A 1 83 ? 10.485 6.099 7.063 1.00 11.11 530 LEU A N 2
ATOM 2985 C CA . LEU A 1 83 ? 9.998 6.769 5.865 1.00 33.32 530 LEU A CA 2
ATOM 2986 C C . LEU A 1 83 ? 8.755 7.620 6.159 1.00 72.42 530 LEU A C 2
ATOM 2987 O O . LEU A 1 83 ? 8.714 8.821 5.843 1.00 74.33 530 LEU A O 2
ATOM 3003 N N . LEU A 1 84 ? 7.768 7.010 6.790 1.00 40.55 531 LEU A N 2
ATOM 3004 C CA . LEU A 1 84 ? 6.531 7.683 7.124 1.00 10.25 531 LEU A CA 2
ATOM 3005 C C . LEU A 1 84 ? 6.706 8.743 8.199 1.00 23.52 531 LEU A C 2
ATOM 3006 O O . LEU A 1 84 ? 5.965 9.726 8.233 1.00 30.13 531 LEU A O 2
ATOM 3022 N N . ARG A 1 85 ? 7.663 8.539 9.077 1.00 12.24 532 ARG A N 2
ATOM 3023 C CA . ARG A 1 85 ? 7.970 9.517 10.108 1.00 22.51 532 ARG A CA 2
ATOM 3024 C C . ARG A 1 85 ? 8.654 10.748 9.488 1.00 15.45 532 ARG A C 2
ATOM 3025 O O . ARG A 1 85 ? 8.403 11.882 9.893 1.00 71.10 532 ARG A O 2
ATOM 3046 N N . SER A 1 86 ? 9.506 10.511 8.500 1.00 25.42 533 SER A N 2
ATOM 3047 C CA . SER A 1 86 ? 10.240 11.584 7.844 1.00 51.12 533 SER A CA 2
ATOM 3048 C C . SER A 1 86 ? 9.335 12.470 6.982 1.00 52.13 533 SER A C 2
ATOM 3049 O O . SER A 1 86 ? 9.457 13.692 7.027 1.00 23.22 533 SER A O 2
ATOM 3057 N N . THR A 1 87 ? 8.425 11.833 6.223 1.00 3.52 534 THR A N 2
ATOM 3058 C CA . THR A 1 87 ? 7.490 12.496 5.270 1.00 51.24 534 THR A CA 2
ATOM 3059 C C . THR A 1 87 ? 8.242 13.219 4.129 1.00 53.25 534 THR A C 2
ATOM 3060 O O . THR A 1 87 ? 8.990 14.158 4.363 1.00 32.33 534 THR A O 2
ATOM 3071 N N . LYS A 1 88 ? 8.045 12.771 2.902 1.00 63.35 535 LYS A N 2
ATOM 3072 C CA . LYS A 1 88 ? 8.735 13.372 1.772 1.00 40.25 535 LYS A CA 2
ATOM 3073 C C . LYS A 1 88 ? 7.946 14.567 1.211 1.00 3.33 535 LYS A C 2
ATOM 3074 O O . LYS A 1 88 ? 6.750 14.460 0.921 1.00 75.53 535 LYS A O 2
ATOM 3093 N N . MET A 1 89 ? 8.631 15.695 1.047 1.00 3.44 536 MET A N 2
ATOM 3094 C CA . MET A 1 89 ? 8.001 16.971 0.655 1.00 45.30 536 MET A CA 2
ATOM 3095 C C . MET A 1 89 ? 7.849 17.156 -0.842 1.00 43.24 536 MET A C 2
ATOM 3096 O O . MET A 1 89 ? 7.638 18.284 -1.298 1.00 3.24 536 MET A O 2
ATOM 3110 N N . GLU A 1 90 ? 7.900 16.084 -1.601 1.00 42.22 537 GLU A N 2
ATOM 3111 C CA . GLU A 1 90 ? 7.745 16.203 -3.048 1.00 54.35 537 GLU A CA 2
ATOM 3112 C C . GLU A 1 90 ? 6.345 16.720 -3.372 1.00 51.54 537 GLU A C 2
ATOM 3113 O O . GLU A 1 90 ? 6.179 17.695 -4.109 1.00 21.22 537 GLU A O 2
ATOM 3125 N N . GLY A 1 91 ? 5.371 16.107 -2.775 1.00 21.14 538 GLY A N 2
ATOM 3126 C CA . GLY A 1 91 ? 4.018 16.496 -2.996 1.00 41.51 538 GLY A CA 2
ATOM 3127 C C . GLY A 1 91 ? 3.136 15.320 -2.980 1.00 4.04 538 GLY A C 2
ATOM 3128 O O . GLY A 1 91 ? 2.239 15.227 -2.151 1.00 12.31 538 GLY A O 2
ATOM 3132 N N . THR A 1 92 ? 3.405 14.406 -3.847 1.00 64.33 539 THR A N 2
ATOM 3133 C CA . THR A 1 92 ? 2.636 13.221 -3.922 1.00 70.10 539 THR A CA 2
ATOM 3134 C C . THR A 1 92 ? 3.391 12.033 -3.437 1.00 44.43 539 THR A C 2
ATOM 3135 O O . THR A 1 92 ? 4.507 11.770 -3.862 1.00 41.12 539 THR A O 2
ATOM 3146 N N . VAL A 1 93 ? 2.816 11.348 -2.529 1.00 63.35 540 VAL A N 2
ATOM 3147 C CA . VAL A 1 93 ? 3.353 10.118 -2.094 1.00 63.42 540 VAL A CA 2
ATOM 3148 C C . VAL A 1 93 ? 2.463 9.040 -2.622 1.00 65.22 540 VAL A C 2
ATOM 3149 O O . VAL A 1 93 ? 1.285 8.976 -2.271 1.00 24.15 540 VAL A O 2
ATOM 3162 N N . SER A 1 94 ? 2.984 8.239 -3.491 1.00 2.32 541 SER A N 2
ATOM 3163 C CA . SER A 1 94 ? 2.196 7.217 -4.079 1.00 43.02 541 SER A CA 2
ATOM 3164 C C . SER A 1 94 ? 2.446 5.919 -3.363 1.00 24.54 541 SER A C 2
ATOM 3165 O O . SER A 1 94 ? 3.531 5.339 -3.452 1.00 40.14 541 SER A O 2
ATOM 3173 N N . LEU A 1 95 ? 1.453 5.466 -2.676 1.00 23.40 542 LEU A N 2
ATOM 3174 C CA . LEU A 1 95 ? 1.554 4.273 -1.921 1.00 24.23 542 LEU A CA 2
ATOM 3175 C C . LEU A 1 95 ? 0.846 3.172 -2.598 1.00 41.23 542 LEU A C 2
ATOM 3176 O O . LEU A 1 95 ? -0.220 3.361 -3.179 1.00 35.32 542 LEU A O 2
ATOM 3192 N N . LEU A 1 96 ? 1.437 2.055 -2.551 1.00 52.43 543 LEU A N 2
ATOM 3193 C CA . LEU A 1 96 ? 0.869 0.879 -3.079 1.00 30.40 543 LEU A CA 2
ATOM 3194 C C . LEU A 1 96 ? 0.569 -0.013 -1.875 1.00 45.14 543 LEU A C 2
ATOM 3195 O O . LEU A 1 96 ? 1.487 -0.385 -1.123 1.00 61.51 543 LEU A O 2
ATOM 3211 N N . VAL A 1 97 ? -0.688 -0.319 -1.672 1.00 34.32 544 VAL A N 2
ATOM 3212 C CA . VAL A 1 97 ? -1.104 -1.086 -0.507 1.00 33.22 544 VAL A CA 2
ATOM 3213 C C . VAL A 1 97 ? -1.767 -2.385 -0.909 1.00 70.24 544 VAL A C 2
ATOM 3214 O O . VAL A 1 97 ? -2.208 -2.547 -2.042 1.00 41.20 544 VAL A O 2
ATOM 3227 N N . PHE A 1 98 ? -1.831 -3.274 0.026 1.00 3.13 545 PHE A N 2
ATOM 3228 C CA . PHE A 1 98 ? -2.371 -4.591 -0.142 1.00 4.44 545 PHE A CA 2
ATOM 3229 C C . PHE A 1 98 ? -3.581 -4.755 0.762 1.00 13.02 545 PHE A C 2
ATOM 3230 O O . PHE A 1 98 ? -3.460 -4.647 1.992 1.00 34.14 545 PHE A O 2
ATOM 3247 N N . ARG A 1 99 ? -4.737 -4.971 0.175 1.00 74.35 546 ARG A N 2
ATOM 3248 C CA . ARG A 1 99 ? -5.924 -5.237 0.951 1.00 75.25 546 ARG A CA 2
ATOM 3249 C C . ARG A 1 99 ? -6.271 -6.703 0.831 1.00 13.24 546 ARG A C 2
ATOM 3250 O O . ARG A 1 99 ? -6.235 -7.275 -0.274 1.00 51.44 546 ARG A O 2
ATOM 3271 N N . GLN A 1 100 ? -6.570 -7.323 1.936 1.00 50.31 547 GLN A N 2
ATOM 3272 C CA . GLN A 1 100 ? -6.701 -8.752 1.950 1.00 12.42 547 GLN A CA 2
ATOM 3273 C C . GLN A 1 100 ? -7.940 -9.223 2.693 1.00 44.32 547 GLN A C 2
ATOM 3274 O O . GLN A 1 100 ? -8.108 -8.953 3.881 1.00 31.13 547 GLN A O 2
ATOM 3288 N N . GLU A 1 101 ? -8.795 -9.920 1.984 1.00 11.32 548 GLU A N 2
ATOM 3289 C CA . GLU A 1 101 ? -9.917 -10.615 2.589 1.00 5.15 548 GLU A CA 2
ATOM 3290 C C . GLU A 1 101 ? -9.993 -11.993 1.957 1.00 42.12 548 GLU A C 2
ATOM 3291 O O . GLU A 1 101 ? -11.039 -12.650 1.948 1.00 62.41 548 GLU A O 2
ATOM 3303 N N . GLU A 1 102 ? -8.814 -12.426 1.458 1.00 22.34 549 GLU A N 2
ATOM 3304 C CA . GLU A 1 102 ? -8.592 -13.739 0.834 1.00 53.51 549 GLU A CA 2
ATOM 3305 C C . GLU A 1 102 ? -9.168 -14.805 1.767 1.00 5.44 549 GLU A C 2
ATOM 3306 O O . GLU A 1 102 ? -9.924 -15.680 1.352 1.00 20.42 549 GLU A O 2
ATOM 3318 N N . ALA A 1 103 ? -8.808 -14.698 3.011 1.00 64.41 550 ALA A N 2
ATOM 3319 C CA . ALA A 1 103 ? -9.393 -15.477 4.050 1.00 53.21 550 ALA A CA 2
ATOM 3320 C C . ALA A 1 103 ? -10.121 -14.498 4.946 1.00 63.10 550 ALA A C 2
ATOM 3321 O O . ALA A 1 103 ? -9.799 -13.301 4.948 1.00 53.10 550 ALA A O 2
ATOM 3328 N N . PHE A 1 104 ? -11.077 -14.941 5.669 1.00 31.31 551 PHE A N 2
ATOM 3329 C CA . PHE A 1 104 ? -11.800 -14.040 6.513 1.00 62.04 551 PHE A CA 2
ATOM 3330 C C . PHE A 1 104 ? -11.148 -14.041 7.880 1.00 50.11 551 PHE A C 2
ATOM 3331 O O . PHE A 1 104 ? -10.997 -15.103 8.491 1.00 21.04 551 PHE A O 2
ATOM 3348 N N . HIS A 1 105 ? -10.726 -12.864 8.335 1.00 61.53 552 HIS A N 2
ATOM 3349 C CA . HIS A 1 105 ? -10.037 -12.727 9.627 1.00 72.40 552 HIS A CA 2
ATOM 3350 C C . HIS A 1 105 ? -10.901 -13.219 10.776 1.00 25.42 552 HIS A C 2
ATOM 3351 O O . HIS A 1 105 ? -11.953 -12.650 11.040 1.00 64.43 552 HIS A O 2
ATOM 3366 N N . PRO A 1 106 ? -10.482 -14.298 11.466 1.00 60.42 553 PRO A N 2
ATOM 3367 C CA . PRO A 1 106 ? -11.188 -14.792 12.642 1.00 1.12 553 PRO A CA 2
ATOM 3368 C C . PRO A 1 106 ? -11.025 -13.790 13.768 1.00 43.12 553 PRO A C 2
ATOM 3369 O O . PRO A 1 106 ? -9.963 -13.142 13.888 1.00 33.10 553 PRO A O 2
ATOM 3380 N N . ARG A 1 107 ? -12.025 -13.649 14.584 1.00 3.42 554 ARG A N 2
ATOM 3381 C CA . ARG A 1 107 ? -11.999 -12.617 15.585 1.00 45.33 554 ARG A CA 2
ATOM 3382 C C . ARG A 1 107 ? -12.418 -13.126 16.942 1.00 64.12 554 ARG A C 2
ATOM 3383 O O . ARG A 1 107 ? -12.689 -14.312 17.124 1.00 24.43 554 ARG A O 2
ATOM 3404 N N . GLU A 1 108 ? -12.460 -12.216 17.871 1.00 74.24 555 GLU A N 2
ATOM 3405 C CA . GLU A 1 108 ? -12.903 -12.471 19.208 1.00 40.42 555 GLU A CA 2
ATOM 3406 C C . GLU A 1 108 ? -14.406 -12.213 19.268 1.00 32.31 555 GLU A C 2
ATOM 3407 O O . GLU A 1 108 ? -14.926 -11.381 18.511 1.00 34.44 555 GLU A O 2
ATOM 3419 N N . MET A 1 109 ? -15.099 -12.913 20.122 1.00 71.35 556 MET A N 2
ATOM 3420 C CA . MET A 1 109 ? -16.527 -12.725 20.246 1.00 22.24 556 MET A CA 2
ATOM 3421 C C . MET A 1 109 ? -16.821 -11.811 21.407 1.00 11.24 556 MET A C 2
ATOM 3422 O O . MET A 1 109 ? -16.900 -12.258 22.557 1.00 53.14 556 MET A O 2
ATOM 3436 N N . ASN A 1 110 ? -16.915 -10.511 21.098 1.00 22.12 557 ASN A N 2
ATOM 3437 C CA . ASN A 1 110 ? -17.155 -9.428 22.076 1.00 63.40 557 ASN A CA 2
ATOM 3438 C C . ASN A 1 110 ? -15.940 -9.217 22.979 1.00 32.01 557 ASN A C 2
ATOM 3439 O O . ASN A 1 110 ? -15.243 -8.201 22.881 1.00 51.04 557 ASN A O 2
ATOM 3450 N N . ALA A 1 111 ? -15.687 -10.180 23.823 1.00 52.32 558 ALA A N 2
ATOM 3451 C CA . ALA A 1 111 ? -14.610 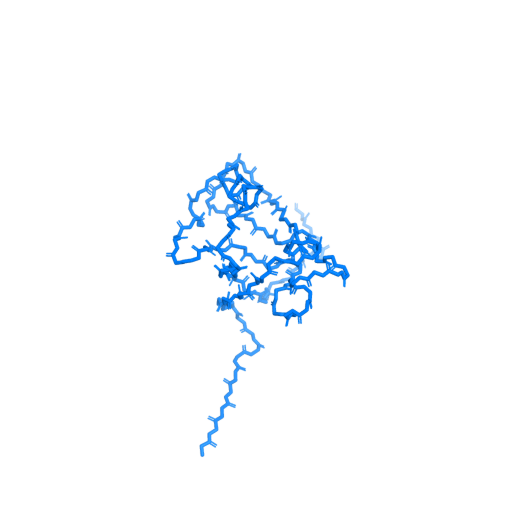-10.154 24.767 1.00 71.03 558 ALA A CA 2
ATOM 3452 C C . ALA A 1 111 ? -14.333 -11.577 25.211 1.00 73.25 558 ALA A C 2
ATOM 3453 O O . ALA A 1 111 ? -13.456 -12.224 24.620 1.00 37.41 558 ALA A O 2
ATOM 3461 N N . GLY A 1 1 ? -16.723 -0.148 -12.335 1.00 3.40 448 GLY A N 3
ATOM 3462 C CA . GLY A 1 1 ? -16.108 -0.334 -13.643 1.00 74.03 448 GLY A CA 3
ATOM 3463 C C . GLY A 1 1 ? -16.402 -1.705 -14.176 1.00 65.04 448 GLY A C 3
ATOM 3464 O O . GLY A 1 1 ? -16.975 -2.533 -13.464 1.00 65.44 448 GLY A O 3
ATOM 3470 N N . SER A 1 2 ? -16.036 -1.963 -15.410 1.00 33.31 449 SER A N 3
ATOM 3471 C CA . SER A 1 2 ? -16.279 -3.252 -15.998 1.00 50.11 449 SER A CA 3
ATOM 3472 C C . SER A 1 2 ? -15.156 -4.227 -15.664 1.00 71.02 449 SER A C 3
ATOM 3473 O O . SER A 1 2 ? -14.079 -4.193 -16.273 1.00 21.50 449 SER A O 3
ATOM 3481 N N . VAL A 1 3 ? -15.387 -5.048 -14.664 1.00 44.32 450 VAL A N 3
ATOM 3482 C CA . VAL A 1 3 ? -14.427 -6.045 -14.277 1.00 53.22 450 VAL A CA 3
ATOM 3483 C C . VAL A 1 3 ? -14.921 -7.415 -14.673 1.00 21.53 450 VAL A C 3
ATOM 3484 O O . VAL A 1 3 ? -16.097 -7.750 -14.485 1.00 22.54 450 VAL A O 3
ATOM 3497 N N . TYR A 1 4 ? -14.065 -8.181 -15.267 1.00 31.32 451 TYR A N 3
ATOM 3498 C CA . TYR A 1 4 ? -14.425 -9.497 -15.690 1.00 53.41 451 TYR A CA 3
ATOM 3499 C C . TYR A 1 4 ? -13.780 -10.494 -14.744 1.00 10.10 451 TYR A C 3
ATOM 3500 O O . TYR A 1 4 ? -14.389 -11.498 -14.350 1.00 0.32 451 TYR A O 3
ATOM 3518 N N . ASN A 1 5 ? -12.556 -10.203 -14.362 1.00 63.03 452 ASN A N 3
ATOM 3519 C CA . ASN A 1 5 ? -11.827 -11.038 -13.443 1.00 4.55 452 ASN A CA 3
ATOM 3520 C C . ASN A 1 5 ? -11.676 -10.334 -12.137 1.00 35.44 452 ASN A C 3
ATOM 3521 O O . ASN A 1 5 ? -10.926 -9.363 -12.028 1.00 35.13 452 ASN A O 3
ATOM 3532 N N . THR A 1 6 ? -12.400 -10.779 -11.160 1.00 31.22 453 THR A N 3
ATOM 3533 C CA . THR A 1 6 ? -12.301 -10.214 -9.859 1.00 63.52 453 THR A CA 3
ATOM 3534 C C . THR A 1 6 ? -12.447 -11.299 -8.800 1.00 20.04 453 THR A C 3
ATOM 3535 O O . THR A 1 6 ? -13.339 -12.164 -8.875 1.00 21.13 453 THR A O 3
ATOM 3546 N N . LYS A 1 7 ? -11.539 -11.285 -7.869 1.00 30.55 454 LYS A N 3
ATOM 3547 C CA . LYS A 1 7 ? -11.506 -12.199 -6.756 1.00 75.11 454 LYS A CA 3
ATOM 3548 C C . LYS A 1 7 ? -11.093 -11.395 -5.559 1.00 51.22 454 LYS A C 3
ATOM 3549 O O . LYS A 1 7 ? -10.317 -10.439 -5.706 1.00 2.44 454 LYS A O 3
ATOM 3568 N N . LYS A 1 8 ? -11.600 -11.713 -4.406 1.00 62.33 455 LYS A N 3
ATOM 3569 C CA . LYS A 1 8 ? -11.263 -10.950 -3.232 1.00 55.42 455 LYS A CA 3
ATOM 3570 C C . LYS A 1 8 ? -10.477 -11.743 -2.219 1.00 24.34 455 LYS A C 3
ATOM 3571 O O . LYS A 1 8 ? -11.030 -12.273 -1.253 1.00 65.21 455 LYS A O 3
ATOM 3590 N N . VAL A 1 9 ? -9.205 -11.875 -2.476 1.00 25.13 456 VAL A N 3
ATOM 3591 C CA . VAL A 1 9 ? -8.299 -12.482 -1.539 1.00 14.03 456 VAL A CA 3
ATOM 3592 C C . VAL A 1 9 ? -7.316 -11.427 -1.060 1.00 10.44 456 VAL A C 3
ATOM 3593 O O . VAL A 1 9 ? -6.727 -11.539 0.010 1.00 1.23 456 VAL A O 3
ATOM 3606 N N . GLY A 1 10 ? -7.162 -10.393 -1.864 1.00 54.35 457 GLY A N 3
ATOM 3607 C CA . GLY A 1 10 ? -6.301 -9.303 -1.540 1.00 14.32 457 GLY A CA 3
ATOM 3608 C C . GLY A 1 10 ? -5.743 -8.667 -2.786 1.00 5.23 457 GLY A C 3
ATOM 3609 O O . GLY A 1 10 ? -5.100 -9.335 -3.586 1.00 54.15 457 GLY A O 3
ATOM 3613 N N . LYS A 1 11 ? -5.994 -7.393 -2.964 1.00 32.31 458 LYS A N 3
ATOM 3614 C CA . LYS A 1 11 ? -5.510 -6.686 -4.137 1.00 61.45 458 LYS A CA 3
ATOM 3615 C C . LYS A 1 11 ? -4.532 -5.615 -3.722 1.00 51.23 458 LYS A C 3
ATOM 3616 O O . LYS A 1 11 ? -4.486 -5.220 -2.559 1.00 53.44 458 LYS A O 3
ATOM 3635 N N . ARG A 1 12 ? -3.780 -5.139 -4.664 1.00 5.21 459 ARG A N 3
ATOM 3636 C CA . ARG A 1 12 ? -2.849 -4.072 -4.439 1.00 13.44 459 ARG A CA 3
ATOM 3637 C C . ARG A 1 12 ? -3.344 -2.803 -5.069 1.00 13.03 459 ARG A C 3
ATOM 3638 O O . ARG A 1 12 ? -3.755 -2.788 -6.238 1.00 52.14 459 ARG A O 3
ATOM 3659 N N . LEU A 1 13 ? -3.337 -1.762 -4.291 1.00 53.24 460 LEU A N 3
ATOM 3660 C CA . LEU A 1 13 ? -3.803 -0.456 -4.716 1.00 1.13 460 LEU A CA 3
ATOM 3661 C C . LEU A 1 13 ? -2.757 0.565 -4.361 1.00 11.32 460 LEU A C 3
ATOM 3662 O O . LEU A 1 13 ? -2.099 0.430 -3.334 1.00 24.20 460 LEU A O 3
ATOM 3678 N N . ASN A 1 14 ? -2.587 1.567 -5.179 1.00 4.25 461 ASN A N 3
ATOM 3679 C CA . ASN A 1 14 ? -1.674 2.640 -4.836 1.00 74.03 461 ASN A CA 3
ATOM 3680 C C . ASN A 1 14 ? -2.464 3.913 -4.687 1.00 52.44 461 ASN A C 3
ATOM 3681 O O . ASN A 1 14 ? -3.291 4.263 -5.553 1.00 73.14 461 ASN A O 3
ATOM 3692 N N . ILE A 1 15 ? -2.273 4.581 -3.597 1.00 63.11 462 ILE A N 3
ATOM 3693 C CA . ILE A 1 15 ? -2.986 5.793 -3.341 1.00 73.53 462 ILE A CA 3
ATOM 3694 C C . ILE A 1 15 ? -1.993 6.944 -3.287 1.00 23.03 462 ILE A C 3
ATOM 3695 O O . ILE A 1 15 ? -0.988 6.859 -2.578 1.00 13.42 462 ILE A O 3
ATOM 3711 N N . GLN A 1 16 ? -2.234 7.983 -4.071 1.00 15.31 463 GLN A N 3
ATOM 3712 C CA . GLN A 1 16 ? -1.383 9.161 -4.035 1.00 71.32 463 GLN A CA 3
ATOM 3713 C C . GLN A 1 16 ? -1.935 10.154 -3.041 1.00 1.22 463 GLN A C 3
ATOM 3714 O O . GLN A 1 16 ? -3.112 10.534 -3.123 1.00 23.02 463 GLN A O 3
ATOM 3728 N N . LEU A 1 17 ? -1.101 10.594 -2.131 1.00 32.14 464 LEU A N 3
ATOM 3729 C CA . LEU A 1 17 ? -1.501 11.570 -1.134 1.00 51.13 464 LEU A CA 3
ATOM 3730 C C . LEU A 1 17 ? -0.519 12.713 -1.124 1.00 35.24 464 LEU A C 3
ATOM 3731 O O . LEU A 1 17 ? 0.684 12.490 -1.178 1.00 72.34 464 LEU A O 3
ATOM 3747 N N . LYS A 1 18 ? -1.011 13.915 -1.060 1.00 13.34 465 LYS A N 3
ATOM 3748 C CA . LYS A 1 18 ? -0.151 15.074 -0.981 1.00 61.34 465 LYS A CA 3
ATOM 3749 C C . LYS A 1 18 ? -0.126 15.582 0.430 1.00 70.41 465 LYS A C 3
ATOM 3750 O O . LYS A 1 18 ? -1.145 15.562 1.132 1.00 21.15 465 LYS A O 3
ATOM 3769 N N . LYS A 1 19 ? 1.016 16.007 0.858 1.00 11.25 466 LYS A N 3
ATOM 3770 C CA . LYS A 1 19 ? 1.153 16.540 2.190 1.00 13.52 466 LYS A CA 3
ATOM 3771 C C . LYS A 1 19 ? 0.475 17.866 2.299 1.00 60.21 466 LYS A C 3
ATOM 3772 O O . LYS A 1 19 ? 0.796 18.803 1.561 1.00 14.33 466 LYS A O 3
ATOM 3791 N N . GLY A 1 20 ? -0.459 17.937 3.189 1.00 62.32 467 GLY A N 3
ATOM 3792 C CA . GLY A 1 20 ? -1.165 19.164 3.430 1.00 62.20 467 GLY A CA 3
ATOM 3793 C C . GLY A 1 20 ? -0.956 19.639 4.839 1.00 64.24 467 GLY A C 3
ATOM 3794 O O . GLY A 1 20 ? 0.175 19.684 5.319 1.00 54.11 467 GLY A O 3
ATOM 3798 N N . THR A 1 21 ? -2.025 19.962 5.515 1.00 31.33 468 THR A N 3
ATOM 3799 C CA . THR A 1 21 ? -1.940 20.438 6.873 1.00 55.55 468 THR A CA 3
ATOM 3800 C C . THR A 1 21 ? -1.676 19.281 7.834 1.00 71.31 468 THR A C 3
ATOM 3801 O O . THR A 1 21 ? -0.934 19.415 8.813 1.00 44.13 468 THR A O 3
ATOM 3812 N N . GLU A 1 22 ? -2.261 18.130 7.531 1.00 62.35 469 GLU A N 3
ATOM 3813 C CA . GLU A 1 22 ? -2.132 16.971 8.387 1.00 60.31 469 GLU A CA 3
ATOM 3814 C C . GLU A 1 22 ? -1.034 16.075 7.849 1.00 35.01 469 GLU A C 3
ATOM 3815 O O . GLU A 1 22 ? -0.779 14.985 8.380 1.00 52.04 469 GLU A O 3
ATOM 3827 N N . GLY A 1 23 ? -0.387 16.537 6.799 1.00 50.14 470 GLY A N 3
ATOM 3828 C CA . GLY A 1 23 ? 0.584 15.738 6.127 1.00 12.13 470 GLY A CA 3
ATOM 3829 C C . GLY A 1 23 ? -0.111 14.735 5.240 1.00 23.30 470 GLY A C 3
ATOM 3830 O O . GLY A 1 23 ? -0.793 15.116 4.285 1.00 15.00 470 GLY A O 3
ATOM 3834 N N . LEU A 1 24 ? 0.029 13.472 5.567 1.00 43.24 471 LEU A N 3
ATOM 3835 C CA . LEU A 1 24 ? -0.617 12.402 4.823 1.00 71.13 471 LEU A CA 3
ATOM 3836 C C . LEU A 1 24 ? -2.018 12.144 5.354 1.00 3.44 471 LEU A C 3
ATOM 3837 O O . LEU A 1 24 ? -2.957 11.942 4.588 1.00 74.41 471 LEU A O 3
ATOM 3853 N N . GLY A 1 25 ? -2.155 12.163 6.659 1.00 4.50 472 GLY A N 3
ATOM 3854 C CA . GLY A 1 25 ? -3.453 11.938 7.263 1.00 24.41 472 GLY A CA 3
ATOM 3855 C C . GLY A 1 25 ? -3.656 10.505 7.704 1.00 2.31 472 GLY A C 3
ATOM 3856 O O . GLY A 1 25 ? -4.770 10.098 8.003 1.00 13.44 472 GLY A O 3
ATOM 3860 N N . PHE A 1 26 ? -2.593 9.735 7.739 1.00 41.33 473 PHE A N 3
ATOM 3861 C CA . PHE A 1 26 ? -2.671 8.366 8.200 1.00 41.23 473 PHE A CA 3
ATOM 3862 C C . PHE A 1 26 ? -1.372 7.991 8.866 1.00 42.24 473 PHE A C 3
ATOM 3863 O O . PHE A 1 26 ? -0.369 8.685 8.706 1.00 4.11 473 PHE A O 3
ATOM 3880 N N . SER A 1 27 ? -1.389 6.940 9.624 1.00 42.23 474 SER A N 3
ATOM 3881 C CA . SER A 1 27 ? -0.210 6.470 10.314 1.00 21.14 474 SER A CA 3
ATOM 3882 C C . SER A 1 27 ? -0.155 4.955 10.211 1.00 44.14 474 SER A C 3
ATOM 3883 O O . SER A 1 27 ? -1.166 4.332 9.899 1.00 32.44 474 SER A O 3
ATOM 3891 N N . ILE A 1 28 ? 0.985 4.366 10.483 1.00 41.43 475 ILE A N 3
ATOM 3892 C CA . ILE A 1 28 ? 1.159 2.930 10.317 1.00 12.02 475 ILE A CA 3
ATOM 3893 C C . ILE A 1 28 ? 1.570 2.221 11.628 1.00 34.31 475 ILE A C 3
ATOM 3894 O O . ILE A 1 28 ? 2.169 2.822 12.532 1.00 64.34 475 ILE A O 3
ATOM 3910 N N . THR A 1 29 ? 1.221 0.962 11.714 1.00 51.14 476 THR A N 3
ATOM 3911 C CA . THR A 1 29 ? 1.566 0.089 12.813 1.00 21.23 476 THR A CA 3
ATOM 3912 C C . THR A 1 29 ? 2.226 -1.170 12.239 1.00 3.32 476 THR A C 3
ATOM 3913 O O . THR A 1 29 ? 2.046 -1.478 11.057 1.00 50.30 476 THR A O 3
ATOM 3924 N N . SER A 1 30 ? 2.970 -1.878 13.045 1.00 13.13 477 SER A N 3
ATOM 3925 C CA . SER A 1 30 ? 3.631 -3.066 12.604 1.00 42.43 477 SER A CA 3
ATOM 3926 C C . SER A 1 30 ? 3.303 -4.224 13.536 1.00 51.43 477 SER A C 3
ATOM 3927 O O . SER A 1 30 ? 2.855 -4.013 14.675 1.00 40.12 477 SER A O 3
ATOM 3935 N N . ARG A 1 31 ? 3.501 -5.424 13.056 1.00 62.34 478 ARG A N 3
ATOM 3936 C CA . ARG A 1 31 ? 3.349 -6.615 13.849 1.00 2.40 478 ARG A CA 3
ATOM 3937 C C . ARG A 1 31 ? 4.303 -7.668 13.350 1.00 72.12 478 ARG A C 3
ATOM 3938 O O . ARG A 1 31 ? 4.451 -7.830 12.147 1.00 12.34 478 ARG A O 3
ATOM 3959 N N . ASP A 1 32 ? 4.962 -8.346 14.281 1.00 52.43 479 ASP A N 3
ATOM 3960 C CA . ASP A 1 32 ? 5.946 -9.401 13.988 1.00 44.04 479 ASP A CA 3
ATOM 3961 C C . ASP A 1 32 ? 7.230 -8.828 13.397 1.00 54.12 479 ASP A C 3
ATOM 3962 O O . ASP A 1 32 ? 7.332 -8.570 12.189 1.00 13.11 479 ASP A O 3
ATOM 3971 N N . VAL A 1 33 ? 8.196 -8.612 14.267 1.00 64.43 480 VAL A N 3
ATOM 3972 C CA . VAL A 1 33 ? 9.466 -8.016 13.895 1.00 61.02 480 VAL A CA 3
ATOM 3973 C C . VAL A 1 33 ? 10.325 -9.016 13.129 1.00 12.13 480 VAL A C 3
ATOM 3974 O O . VAL A 1 33 ? 11.008 -9.860 13.722 1.00 12.52 480 VAL A O 3
ATOM 3987 N N . THR A 1 34 ? 10.242 -8.952 11.838 1.00 23.13 481 THR A N 3
ATOM 3988 C CA . THR A 1 34 ? 11.001 -9.796 10.979 1.00 14.40 481 THR A CA 3
ATOM 3989 C C . THR A 1 34 ? 11.864 -8.925 10.075 1.00 71.22 481 THR A C 3
ATOM 3990 O O . THR A 1 34 ? 11.352 -8.139 9.285 1.00 44.23 481 THR A O 3
ATOM 4001 N N . ILE A 1 35 ? 13.162 -9.056 10.223 1.00 34.12 482 ILE A N 3
ATOM 4002 C CA . ILE A 1 35 ? 14.103 -8.192 9.525 1.00 71.20 482 ILE A CA 3
ATOM 4003 C C . ILE A 1 35 ? 14.507 -8.752 8.140 1.00 54.21 482 ILE A C 3
ATOM 4004 O O . ILE A 1 35 ? 14.811 -7.988 7.220 1.00 14.14 482 ILE A O 3
ATOM 4020 N N . GLY A 1 36 ? 14.499 -10.062 7.998 1.00 62.30 483 GLY A N 3
ATOM 4021 C CA . GLY A 1 36 ? 14.910 -10.652 6.741 1.00 61.11 483 GLY A CA 3
ATOM 4022 C C . GLY A 1 36 ? 13.740 -10.970 5.840 1.00 24.23 483 GLY A C 3
ATOM 4023 O O . GLY A 1 36 ? 13.752 -10.636 4.643 1.00 43.14 483 GLY A O 3
ATOM 4027 N N . GLY A 1 37 ? 12.738 -11.618 6.410 1.00 44.41 484 GLY A N 3
ATOM 4028 C CA . GLY A 1 37 ? 11.550 -11.988 5.665 1.00 12.41 484 GLY A CA 3
ATOM 4029 C C . GLY A 1 37 ? 10.719 -10.788 5.252 1.00 74.15 484 GLY A C 3
ATOM 4030 O O . GLY A 1 37 ? 10.850 -10.293 4.128 1.00 34.10 484 GLY A O 3
ATOM 4034 N N . SER A 1 38 ? 9.866 -10.324 6.141 1.00 74.22 485 SER A N 3
ATOM 4035 C CA . SER A 1 38 ? 9.028 -9.194 5.856 1.00 62.42 485 SER A CA 3
ATOM 4036 C C . SER A 1 38 ? 8.475 -8.603 7.139 1.00 4.11 485 SER A C 3
ATOM 4037 O O . SER A 1 38 ? 8.108 -9.341 8.074 1.00 10.10 485 SER A O 3
ATOM 4045 N N . ALA A 1 39 ? 8.441 -7.292 7.192 1.00 71.25 486 ALA A N 3
ATOM 4046 C CA . ALA A 1 39 ? 7.835 -6.585 8.279 1.00 54.33 486 ALA A CA 3
ATOM 4047 C C . ALA A 1 39 ? 6.480 -6.069 7.804 1.00 51.15 486 ALA A C 3
ATOM 4048 O O . ALA A 1 39 ? 6.412 -5.156 6.966 1.00 33.32 486 ALA A O 3
ATOM 4055 N N . PRO A 1 40 ? 5.382 -6.670 8.267 1.00 41.14 487 PRO A N 3
ATOM 4056 C CA . PRO A 1 40 ? 4.068 -6.276 7.850 1.00 20.34 487 PRO A CA 3
ATOM 4057 C C . PRO A 1 40 ? 3.588 -4.997 8.532 1.00 10.01 487 PRO A C 3
ATOM 4058 O O . PRO A 1 40 ? 3.307 -4.970 9.745 1.00 43.54 487 PRO A O 3
ATOM 4069 N N . ILE A 1 41 ? 3.527 -3.948 7.752 1.00 2.33 488 ILE A N 3
ATOM 4070 C CA . ILE A 1 41 ? 3.052 -2.662 8.194 1.00 53.30 488 ILE A CA 3
ATOM 4071 C C . ILE A 1 41 ? 1.612 -2.474 7.764 1.00 34.21 488 ILE A C 3
ATOM 4072 O O . ILE A 1 41 ? 1.272 -2.710 6.618 1.00 42.21 488 ILE A O 3
ATOM 4088 N N . TYR A 1 42 ? 0.787 -2.066 8.684 1.00 63.53 489 TYR A N 3
ATOM 4089 C CA . TYR A 1 42 ? -0.606 -1.811 8.408 1.00 71.42 489 TYR A CA 3
ATOM 4090 C C . TYR A 1 42 ? -0.917 -0.404 8.794 1.00 2.42 489 TYR A C 3
ATOM 4091 O O . TYR A 1 42 ? -0.304 0.132 9.705 1.00 3.35 489 TYR A O 3
ATOM 4109 N N . VAL A 1 43 ? -1.823 0.209 8.097 1.00 63.43 490 VAL A N 3
ATOM 4110 C CA . VAL A 1 43 ? -2.261 1.541 8.451 1.00 41.30 490 VAL A CA 3
ATOM 4111 C C . VAL A 1 43 ? -2.987 1.475 9.785 1.00 23.50 490 VAL A C 3
ATOM 4112 O O . VAL A 1 43 ? -4.002 0.805 9.908 1.00 50.23 490 VAL A O 3
ATOM 4125 N N . LYS A 1 44 ? -2.450 2.149 10.773 1.00 35.30 491 LYS A N 3
ATOM 4126 C CA . LYS A 1 44 ? -2.998 2.091 12.117 1.00 41.14 491 LYS A CA 3
ATOM 4127 C C . LYS A 1 44 ? -4.265 2.940 12.244 1.00 12.34 491 LYS A C 3
ATOM 4128 O O . LYS A 1 44 ? -5.213 2.548 12.922 1.00 44.10 491 LYS A O 3
ATOM 4147 N N . ASN A 1 45 ? -4.305 4.058 11.562 1.00 3.12 492 ASN A N 3
ATOM 4148 C CA . ASN A 1 45 ? -5.439 4.978 11.687 1.00 22.43 492 ASN A CA 3
ATOM 4149 C C . ASN A 1 45 ? -5.496 5.932 10.506 1.00 64.24 492 ASN A C 3
ATOM 4150 O O . ASN A 1 45 ? -4.451 6.299 9.946 1.00 3.01 492 ASN A O 3
ATOM 4161 N N . ILE A 1 46 ? -6.705 6.304 10.131 1.00 34.52 493 ILE A N 3
ATOM 4162 C CA . ILE A 1 46 ? -6.964 7.289 9.102 1.00 40.13 493 ILE A CA 3
ATOM 4163 C C . ILE A 1 46 ? -7.555 8.507 9.805 1.00 34.40 493 ILE A C 3
ATOM 4164 O O . ILE A 1 46 ? -8.656 8.430 10.361 1.00 40.32 493 ILE A O 3
ATOM 4180 N N . LEU A 1 47 ? -6.825 9.596 9.822 1.00 53.34 494 LEU A N 3
ATOM 4181 C CA . LEU A 1 47 ? -7.274 10.798 10.503 1.00 62.42 494 LEU A CA 3
ATOM 4182 C C . LEU A 1 47 ? -8.451 11.423 9.763 1.00 12.13 494 LEU A C 3
ATOM 4183 O O . LEU A 1 47 ? -8.510 11.354 8.546 1.00 33.02 494 LEU A O 3
ATOM 4199 N N . PRO A 1 48 ? -9.422 12.032 10.505 1.00 24.54 495 PRO A N 3
ATOM 4200 C CA . PRO A 1 48 ? -10.612 12.686 9.910 1.00 45.23 495 PRO A CA 3
ATOM 4201 C C . PRO A 1 48 ? -10.246 13.821 8.952 1.00 15.23 495 PRO A C 3
ATOM 4202 O O . PRO A 1 48 ? -11.066 14.258 8.135 1.00 3.11 495 PRO A O 3
ATOM 4213 N N . ARG A 1 49 ? -9.029 14.276 9.063 1.00 55.10 496 ARG A N 3
ATOM 4214 C CA . ARG A 1 49 ? -8.496 15.314 8.239 1.00 54.42 496 ARG A CA 3
ATOM 4215 C C . ARG A 1 49 ? -7.203 14.816 7.640 1.00 3.41 496 ARG A C 3
ATOM 4216 O O . ARG A 1 49 ? -6.414 14.158 8.324 1.00 11.03 496 ARG A O 3
ATOM 4237 N N . GLY A 1 50 ? -6.993 15.093 6.388 1.00 43.22 497 GLY A N 3
ATOM 4238 C CA . GLY A 1 50 ? -5.773 14.699 5.754 1.00 53.23 497 GLY A CA 3
ATOM 4239 C C . GLY A 1 50 ? -6.010 14.135 4.389 1.00 54.43 497 GLY A C 3
ATOM 4240 O O . GLY A 1 50 ? -7.141 13.801 4.041 1.00 1.12 497 GLY A O 3
ATOM 4244 N N . ALA A 1 51 ? -4.949 14.014 3.625 1.00 60.45 498 ALA A N 3
ATOM 4245 C CA . ALA A 1 51 ? -5.012 13.552 2.244 1.00 52.41 498 ALA A CA 3
ATOM 4246 C C . ALA A 1 51 ? -5.626 12.162 2.121 1.00 34.12 498 ALA A C 3
ATOM 4247 O O . ALA A 1 51 ? -6.484 11.930 1.262 1.00 72.13 498 ALA A O 3
ATOM 4254 N N . ALA A 1 52 ? -5.200 11.248 2.987 1.00 45.24 499 ALA A N 3
ATOM 4255 C CA . ALA A 1 52 ? -5.647 9.854 2.927 1.00 64.13 499 ALA A CA 3
ATOM 4256 C C . ALA A 1 52 ? -7.150 9.709 3.050 1.00 10.35 499 ALA A C 3
ATOM 4257 O O . ALA A 1 52 ? -7.764 8.939 2.307 1.00 14.15 499 ALA A O 3
ATOM 4264 N N . ILE A 1 53 ? -7.747 10.456 3.950 1.00 53.44 500 ILE A N 3
ATOM 4265 C CA . ILE A 1 53 ? -9.161 10.318 4.181 1.00 22.35 500 ILE A CA 3
ATOM 4266 C C . ILE A 1 53 ? -9.980 10.995 3.060 1.00 75.21 500 ILE A C 3
ATOM 4267 O O . ILE A 1 53 ? -11.084 10.550 2.728 1.00 41.14 500 ILE A O 3
ATOM 4283 N N . GLN A 1 54 ? -9.424 12.073 2.491 1.00 31.13 501 GLN A N 3
ATOM 4284 C CA . GLN A 1 54 ? -10.064 12.804 1.391 1.00 21.35 501 GLN A CA 3
ATOM 4285 C C . GLN A 1 54 ? -10.274 11.904 0.184 1.00 40.02 501 GLN A C 3
ATOM 4286 O O . GLN A 1 54 ? -11.360 11.884 -0.414 1.00 55.11 501 GLN A O 3
ATOM 4300 N N . ASP A 1 55 ? -9.255 11.145 -0.167 1.00 64.32 502 ASP A N 3
ATOM 4301 C CA . ASP A 1 55 ? -9.386 10.213 -1.275 1.00 34.54 502 ASP A CA 3
ATOM 4302 C C . ASP A 1 55 ? -10.166 8.987 -0.808 1.00 64.23 502 ASP A C 3
ATOM 4303 O O . ASP A 1 55 ? -10.980 8.424 -1.545 1.00 13.04 502 ASP A O 3
ATOM 4312 N N . GLY A 1 56 ? -9.900 8.591 0.425 1.00 14.24 503 GLY A N 3
ATOM 4313 C CA . GLY A 1 56 ? -10.691 7.589 1.112 1.00 21.21 503 GLY A CA 3
ATOM 4314 C C . GLY A 1 56 ? -10.655 6.196 0.537 1.00 43.43 503 GLY A C 3
ATOM 4315 O O . GLY A 1 56 ? -11.601 5.438 0.721 1.00 5.11 503 GLY A O 3
ATOM 4319 N N . ARG A 1 57 ? -9.606 5.839 -0.165 1.00 71.03 504 ARG A N 3
ATOM 4320 C CA . ARG A 1 57 ? -9.509 4.462 -0.645 1.00 24.53 504 ARG A CA 3
ATOM 4321 C C . ARG A 1 57 ? -8.841 3.689 0.454 1.00 0.23 504 ARG A C 3
ATOM 4322 O O . ARG A 1 57 ? -9.285 2.619 0.860 1.00 32.02 504 ARG A O 3
ATOM 4343 N N . LEU A 1 58 ? -7.782 4.302 0.941 1.00 73.45 505 LEU A N 3
ATOM 4344 C CA . LEU A 1 58 ? -6.940 3.795 1.985 1.00 61.31 505 LEU A CA 3
ATOM 4345 C C . LEU A 1 58 ? -7.694 3.799 3.310 1.00 21.41 505 LEU A C 3
ATOM 4346 O O . LEU A 1 58 ? -8.376 4.787 3.650 1.00 53.13 505 LEU A O 3
ATOM 4362 N N . LYS A 1 59 ? -7.595 2.709 4.028 1.00 31.23 506 LYS A N 3
ATOM 4363 C CA . LYS A 1 59 ? -8.233 2.562 5.309 1.00 13.53 506 LYS A CA 3
ATOM 4364 C C . LYS A 1 59 ? -7.297 1.916 6.309 1.00 13.30 506 LYS A C 3
ATOM 4365 O O . LYS A 1 59 ? -6.221 1.425 5.949 1.00 2.32 506 LYS A O 3
ATOM 4384 N N . ALA A 1 60 ? -7.701 1.922 7.554 1.00 74.21 507 ALA A N 3
ATOM 4385 C CA . ALA A 1 60 ? -6.914 1.340 8.606 1.00 63.04 507 ALA A CA 3
ATOM 4386 C C . ALA A 1 60 ? -6.941 -0.176 8.508 1.00 61.11 507 ALA A C 3
ATOM 4387 O O . ALA A 1 60 ? -8.011 -0.786 8.470 1.00 53.02 507 ALA A O 3
ATOM 4394 N N . GLY A 1 61 ? -5.781 -0.767 8.464 1.00 55.10 508 GLY A N 3
ATOM 4395 C CA . GLY A 1 61 ? -5.673 -2.195 8.349 1.00 10.41 508 GLY A CA 3
ATOM 4396 C C . GLY A 1 61 ? -5.048 -2.621 7.050 1.00 2.41 508 GLY A C 3
ATOM 4397 O O . GLY A 1 61 ? -4.626 -3.768 6.918 1.00 21.41 508 GLY A O 3
ATOM 4401 N N . ASP A 1 62 ? -4.988 -1.716 6.080 1.00 2.42 509 ASP A N 3
ATOM 4402 C CA . ASP A 1 62 ? -4.338 -2.042 4.811 1.00 3.32 509 ASP A CA 3
ATOM 4403 C C . ASP A 1 62 ? -2.855 -2.178 5.026 1.00 0.53 509 ASP A C 3
ATOM 4404 O O . ASP A 1 62 ? -2.263 -1.414 5.801 1.00 34.41 509 ASP A O 3
ATOM 4413 N N . ARG A 1 63 ? -2.253 -3.136 4.367 1.00 72.23 510 ARG A N 3
ATOM 4414 C CA . ARG A 1 63 ? -0.847 -3.404 4.552 1.00 63.23 510 ARG A CA 3
ATOM 4415 C C . ARG A 1 63 ? -0.029 -2.623 3.557 1.00 53.12 510 ARG A C 3
ATOM 4416 O O . ARG A 1 63 ? -0.239 -2.730 2.364 1.00 32.41 510 ARG A O 3
ATOM 4437 N N . LEU A 1 64 ? 0.893 -1.847 4.053 1.00 71.03 511 LEU A N 3
ATOM 4438 C CA . LEU A 1 64 ? 1.701 -0.996 3.222 1.00 31.43 511 LEU A CA 3
ATOM 4439 C C . LEU A 1 64 ? 2.793 -1.879 2.567 1.00 64.51 511 LEU A C 3
ATOM 4440 O O . LEU A 1 64 ? 3.566 -2.553 3.263 1.00 15.24 511 LEU A O 3
ATOM 4456 N N . ILE A 1 65 ? 2.816 -1.886 1.241 1.00 63.23 512 ILE A N 3
ATOM 4457 C CA . ILE A 1 65 ? 3.707 -2.760 0.460 1.00 64.22 512 ILE A CA 3
ATOM 4458 C C . ILE A 1 65 ? 4.930 -2.011 -0.055 1.00 21.43 512 ILE A C 3
ATOM 4459 O O . ILE A 1 65 ? 6.074 -2.469 0.105 1.00 33.14 512 ILE A O 3
ATOM 4475 N N . GLU A 1 66 ? 4.694 -0.890 -0.694 1.00 42.15 513 GLU A N 3
ATOM 4476 C CA . GLU A 1 66 ? 5.761 -0.117 -1.279 1.00 50.32 513 GLU A CA 3
ATOM 4477 C C . GLU A 1 66 ? 5.366 1.328 -1.428 1.00 65.42 513 GLU A C 3
ATOM 4478 O O . GLU A 1 66 ? 4.203 1.686 -1.258 1.00 51.32 513 GLU A O 3
ATOM 4490 N N . VAL A 1 67 ? 6.331 2.145 -1.714 1.00 41.22 514 VAL A N 3
ATOM 4491 C CA . VAL A 1 67 ? 6.115 3.547 -1.955 1.00 70.52 514 VAL A CA 3
ATOM 4492 C C . VAL A 1 67 ? 6.978 4.000 -3.104 1.00 4.13 514 VAL A C 3
ATOM 4493 O O . VAL A 1 67 ? 8.153 3.628 -3.181 1.00 61.13 514 VAL A O 3
ATOM 4506 N N . ASN A 1 68 ? 6.384 4.737 -4.026 1.00 71.34 515 ASN A N 3
ATOM 4507 C CA . ASN A 1 68 ? 7.109 5.436 -5.102 1.00 32.43 515 ASN A CA 3
ATOM 4508 C C . ASN A 1 68 ? 7.792 4.446 -6.085 1.00 40.11 515 ASN A C 3
ATOM 4509 O O . ASN A 1 68 ? 8.496 4.850 -7.011 1.00 13.32 515 ASN A O 3
ATOM 4520 N N . GLY A 1 69 ? 7.553 3.170 -5.894 1.00 0.33 516 GLY A N 3
ATOM 4521 C CA . GLY A 1 69 ? 8.184 2.166 -6.705 1.00 61.44 516 GLY A CA 3
ATOM 4522 C C . GLY A 1 69 ? 9.256 1.405 -5.950 1.00 11.41 516 GLY A C 3
ATOM 4523 O O . GLY A 1 69 ? 9.873 0.481 -6.496 1.00 41.34 516 GLY A O 3
ATOM 4527 N N . VAL A 1 70 ? 9.489 1.785 -4.702 1.00 12.15 517 VAL A N 3
ATOM 4528 C CA . VAL A 1 70 ? 10.479 1.122 -3.888 1.00 51.55 517 VAL A CA 3
ATOM 4529 C C . VAL A 1 70 ? 9.791 0.112 -2.996 1.00 2.52 517 VAL A C 3
ATOM 4530 O O . VAL A 1 70 ? 8.959 0.486 -2.158 1.00 42.22 517 VAL A O 3
ATOM 4543 N N . ASP A 1 71 ? 10.130 -1.159 -3.176 1.00 53.10 518 ASP A N 3
ATOM 4544 C CA . ASP A 1 71 ? 9.547 -2.231 -2.377 1.00 55.22 518 ASP A CA 3
ATOM 4545 C C . ASP A 1 71 ? 10.150 -2.197 -1.001 1.00 11.32 518 ASP A C 3
ATOM 4546 O O . ASP A 1 71 ? 11.373 -2.089 -0.842 1.00 1.23 518 ASP A O 3
ATOM 4555 N N . LEU A 1 72 ? 9.329 -2.295 -0.019 1.00 23.30 519 LEU A N 3
ATOM 4556 C CA . LEU A 1 72 ? 9.771 -2.171 1.337 1.00 31.15 519 LEU A CA 3
ATOM 4557 C C . LEU A 1 72 ? 9.170 -3.236 2.219 1.00 2.21 519 LEU A C 3
ATOM 4558 O O . LEU A 1 72 ? 9.196 -3.132 3.440 1.00 34.24 519 LEU A O 3
ATOM 4574 N N . ALA A 1 73 ? 8.688 -4.297 1.590 1.00 53.10 520 ALA A N 3
ATOM 4575 C CA . ALA A 1 73 ? 8.086 -5.394 2.314 1.00 62.43 520 ALA A CA 3
ATOM 4576 C C . ALA A 1 73 ? 9.151 -6.141 3.110 1.00 55.13 520 ALA A C 3
ATOM 4577 O O . ALA A 1 73 ? 8.902 -6.604 4.223 1.00 13.33 520 ALA A O 3
ATOM 4584 N N . GLY A 1 74 ? 10.345 -6.220 2.546 1.00 14.22 521 GLY A N 3
ATOM 4585 C CA . GLY A 1 74 ? 11.439 -6.905 3.200 1.00 43.41 521 GLY A CA 3
ATOM 4586 C C . GLY A 1 74 ? 12.311 -5.948 3.979 1.00 63.52 521 GLY A C 3
ATOM 4587 O O . GLY A 1 74 ? 13.440 -6.278 4.360 1.00 44.42 521 GLY A O 3
ATOM 4591 N N . LYS A 1 75 ? 11.809 -4.758 4.176 1.00 24.43 522 LYS A N 3
ATOM 4592 C CA . LYS A 1 75 ? 12.497 -3.762 4.944 1.00 44.23 522 LYS A CA 3
ATOM 4593 C C . LYS A 1 75 ? 12.027 -3.782 6.361 1.00 74.41 522 LYS A C 3
ATOM 4594 O O . LYS A 1 75 ? 10.952 -4.297 6.655 1.00 71.10 522 LYS A O 3
ATOM 4613 N N . SER A 1 76 ? 12.834 -3.249 7.239 1.00 1.33 523 SER A N 3
ATOM 4614 C CA . SER A 1 76 ? 12.492 -3.205 8.617 1.00 14.35 523 SER A CA 3
ATOM 4615 C C . SER A 1 76 ? 11.369 -2.221 8.836 1.00 44.23 523 SER A C 3
ATOM 4616 O O . SER A 1 76 ? 11.206 -1.256 8.064 1.00 12.23 523 SER A O 3
ATOM 4624 N N . GLN A 1 77 ? 10.612 -2.452 9.887 1.00 40.03 524 GLN A N 3
ATOM 4625 C CA . GLN A 1 77 ? 9.544 -1.573 10.276 1.00 52.32 524 GLN A CA 3
ATOM 4626 C C . GLN A 1 77 ? 10.096 -0.180 10.540 1.00 23.22 524 GLN A C 3
ATOM 4627 O O . GLN A 1 77 ? 9.446 0.804 10.278 1.00 23.42 524 GLN A O 3
ATOM 4641 N N . GLU A 1 78 ? 11.337 -0.120 11.007 1.00 15.55 525 GLU A N 3
ATOM 4642 C CA . GLU A 1 78 ? 11.996 1.137 11.267 1.00 21.22 525 GLU A CA 3
ATOM 4643 C C . GLU A 1 78 ? 12.154 1.923 9.973 1.00 62.30 525 GLU A C 3
ATOM 4644 O O . GLU A 1 78 ? 11.878 3.109 9.938 1.00 3.50 525 GLU A O 3
ATOM 4656 N N . GLU A 1 79 ? 12.554 1.235 8.908 1.00 53.03 526 GLU A N 3
ATOM 4657 C CA . GLU A 1 79 ? 12.798 1.860 7.608 1.00 63.23 526 GLU A CA 3
ATOM 4658 C C . GLU A 1 79 ? 11.548 2.498 7.078 1.00 3.41 526 GLU A C 3
ATOM 4659 O O . GLU A 1 79 ? 11.543 3.654 6.666 1.00 34.11 526 GLU A O 3
ATOM 4671 N N . VAL A 1 80 ? 10.488 1.755 7.133 1.00 61.41 527 VAL A N 3
ATOM 4672 C CA . VAL A 1 80 ? 9.234 2.199 6.609 1.00 62.51 527 VAL A CA 3
ATOM 4673 C C . VAL A 1 80 ? 8.564 3.230 7.517 1.00 14.45 527 VAL A C 3
ATOM 4674 O O . VAL A 1 80 ? 7.921 4.157 7.035 1.00 33.22 527 VAL A O 3
ATOM 4687 N N . VAL A 1 81 ? 8.745 3.097 8.824 1.00 72.22 528 VAL A N 3
ATOM 4688 C CA . VAL A 1 81 ? 8.263 4.112 9.744 1.00 43.11 528 VAL A CA 3
ATOM 4689 C C . VAL A 1 81 ? 9.065 5.404 9.551 1.00 1.42 528 VAL A C 3
ATOM 4690 O O . VAL A 1 81 ? 8.529 6.489 9.678 1.00 15.23 528 VAL A O 3
ATOM 4703 N N . SER A 1 82 ? 10.349 5.271 9.192 1.00 24.13 529 SER A N 3
ATOM 4704 C CA . SER A 1 82 ? 11.189 6.436 8.898 1.00 11.33 529 SER A CA 3
ATOM 4705 C C . SER A 1 82 ? 10.590 7.226 7.733 1.00 63.20 529 SER A C 3
ATOM 4706 O O . SER A 1 82 ? 10.587 8.459 7.736 1.00 53.44 529 SER A O 3
ATOM 4714 N N . LEU A 1 83 ? 10.063 6.504 6.766 1.00 22.34 530 LEU A N 3
ATOM 4715 C CA . LEU A 1 83 ? 9.429 7.090 5.601 1.00 53.34 530 LEU A CA 3
ATOM 4716 C C . LEU A 1 83 ? 8.167 7.858 6.001 1.00 72.32 530 LEU A C 3
ATOM 4717 O O . LEU A 1 83 ? 8.009 9.030 5.662 1.00 44.31 530 LEU A O 3
ATOM 4733 N N . LEU A 1 84 ? 7.294 7.204 6.749 1.00 55.34 531 LEU A N 3
ATOM 4734 C CA . LEU A 1 84 ? 6.074 7.816 7.240 1.00 12.33 531 LEU A CA 3
ATOM 4735 C C . LEU A 1 84 ? 6.333 8.955 8.221 1.00 64.22 531 LEU A C 3
ATOM 4736 O O . LEU A 1 84 ? 5.533 9.878 8.335 1.00 40.02 531 LEU A O 3
ATOM 4752 N N . ARG A 1 85 ? 7.425 8.873 8.938 1.00 55.41 532 ARG A N 3
ATOM 4753 C CA . ARG A 1 85 ? 7.812 9.919 9.857 1.00 2.12 532 ARG A CA 3
ATOM 4754 C C . ARG A 1 85 ? 8.298 11.157 9.078 1.00 42.30 532 ARG A C 3
ATOM 4755 O O . ARG A 1 85 ? 7.809 12.262 9.290 1.00 30.04 532 ARG A O 3
ATOM 4776 N N . SER A 1 86 ? 9.239 10.945 8.165 1.00 50.22 533 SER A N 3
ATOM 4777 C CA . SER A 1 86 ? 9.846 12.031 7.404 1.00 74.12 533 SER A CA 3
ATOM 4778 C C . SER A 1 86 ? 8.888 12.662 6.385 1.00 75.11 533 SER A C 3
ATOM 4779 O O . SER A 1 86 ? 8.930 13.872 6.159 1.00 32.11 533 SER A O 3
ATOM 4787 N N . THR A 1 87 ? 8.037 11.826 5.766 1.00 62.44 534 THR A N 3
ATOM 4788 C CA . THR A 1 87 ? 7.008 12.227 4.763 1.00 64.04 534 THR A CA 3
ATOM 4789 C C . THR A 1 87 ? 7.634 12.848 3.495 1.00 0.45 534 THR A C 3
ATOM 4790 O O . THR A 1 87 ? 6.933 13.457 2.672 1.00 4.22 534 THR A O 3
ATOM 4801 N N . LYS A 1 88 ? 8.933 12.630 3.331 1.00 21.11 535 LYS A N 3
ATOM 4802 C CA . LYS A 1 88 ? 9.727 13.199 2.249 1.00 31.15 535 LYS A CA 3
ATOM 4803 C C . LYS A 1 88 ? 9.184 12.861 0.864 1.00 33.53 535 LYS A C 3
ATOM 4804 O O . LYS A 1 88 ? 9.127 11.695 0.474 1.00 31.34 535 LYS A O 3
ATOM 4823 N N . MET A 1 89 ? 8.790 13.908 0.143 1.00 12.13 536 MET A N 3
ATOM 4824 C CA . MET A 1 89 ? 8.255 13.812 -1.209 1.00 33.23 536 MET A CA 3
ATOM 4825 C C . MET A 1 89 ? 7.883 15.202 -1.626 1.00 63.34 536 MET A C 3
ATOM 4826 O O . MET A 1 89 ? 7.503 16.011 -0.774 1.00 40.32 536 MET A O 3
ATOM 4840 N N . GLU A 1 90 ? 7.968 15.478 -2.899 1.00 53.24 537 GLU A N 3
ATOM 4841 C CA . GLU A 1 90 ? 7.662 16.800 -3.419 1.00 12.25 537 GLU A CA 3
ATOM 4842 C C . GLU A 1 90 ? 6.172 17.155 -3.299 1.00 24.00 537 GLU A C 3
ATOM 4843 O O . GLU A 1 90 ? 5.820 18.312 -3.061 1.00 32.42 537 GLU A O 3
ATOM 4855 N N . GLY A 1 91 ? 5.316 16.190 -3.469 1.00 23.24 538 GLY A N 3
ATOM 4856 C CA . GLY A 1 91 ? 3.907 16.467 -3.382 1.00 72.33 538 GLY A CA 3
ATOM 4857 C C . GLY A 1 91 ? 3.109 15.236 -3.105 1.00 3.34 538 GLY A C 3
ATOM 4858 O O . GLY A 1 91 ? 2.811 14.931 -1.950 1.00 53.32 538 GLY A O 3
ATOM 4862 N N . THR A 1 92 ? 2.788 14.510 -4.139 1.00 4.42 539 THR A N 3
ATOM 4863 C CA . THR A 1 92 ? 2.025 13.307 -3.997 1.00 44.22 539 THR A CA 3
ATOM 4864 C C . THR A 1 92 ? 2.916 12.131 -3.737 1.00 71.42 539 THR A C 3
ATOM 4865 O O . THR A 1 92 ? 3.893 11.900 -4.457 1.00 53.40 539 THR A O 3
ATOM 4876 N N . VAL A 1 93 ? 2.597 11.417 -2.715 1.00 74.33 540 VAL A N 3
ATOM 4877 C CA . VAL A 1 93 ? 3.282 10.225 -2.378 1.00 22.43 540 VAL A CA 3
ATOM 4878 C C . VAL A 1 93 ? 2.394 9.084 -2.774 1.00 64.13 540 VAL A C 3
ATOM 4879 O O . VAL A 1 93 ? 1.258 9.007 -2.313 1.00 15.22 540 VAL A O 3
ATOM 4892 N N . SER A 1 94 ? 2.863 8.244 -3.638 1.00 45.34 541 SER A N 3
ATOM 4893 C CA . SER A 1 94 ? 2.098 7.096 -4.008 1.00 31.50 541 SER A CA 3
ATOM 4894 C C . SER A 1 94 ? 2.526 5.924 -3.166 1.00 65.20 541 SER A C 3
ATOM 4895 O O . SER A 1 94 ? 3.674 5.452 -3.273 1.00 1.25 541 SER A O 3
ATOM 4903 N N . LEU A 1 95 ? 1.640 5.472 -2.315 1.00 42.11 542 LEU A N 3
ATOM 4904 C CA . LEU A 1 95 ? 1.919 4.321 -1.521 1.00 32.44 542 LEU A CA 3
ATOM 4905 C C . LEU A 1 95 ? 1.083 3.198 -2.006 1.00 23.41 542 LEU A C 3
ATOM 4906 O O . LEU A 1 95 ? -0.130 3.349 -2.204 1.00 33.41 542 LEU A O 3
ATOM 4922 N N . LEU A 1 96 ? 1.697 2.102 -2.207 1.00 2.01 543 LEU A N 3
ATOM 4923 C CA . LEU A 1 96 ? 1.039 0.956 -2.692 1.00 2.44 543 LEU A CA 3
ATOM 4924 C C . LEU A 1 96 ? 0.787 0.039 -1.515 1.00 31.05 543 LEU A C 3
ATOM 4925 O O . LEU A 1 96 ? 1.721 -0.372 -0.819 1.00 55.24 543 LEU A O 3
ATOM 4941 N N . VAL A 1 97 ? -0.457 -0.244 -1.281 1.00 1.11 544 VAL A N 3
ATOM 4942 C CA . VAL A 1 97 ? -0.874 -1.045 -0.167 1.00 13.21 544 VAL A CA 3
ATOM 4943 C C . VAL A 1 97 ? -1.597 -2.288 -0.658 1.00 4.11 544 VAL A C 3
ATOM 4944 O O . VAL A 1 97 ? -2.017 -2.368 -1.824 1.00 55.12 544 VAL A O 3
ATOM 4957 N N . PHE A 1 98 ? -1.725 -3.236 0.205 1.00 54.31 545 PHE A N 3
ATOM 4958 C CA . PHE A 1 98 ? -2.402 -4.450 -0.086 1.00 74.32 545 PHE A CA 3
ATOM 4959 C C . PHE A 1 98 ? -3.652 -4.487 0.756 1.00 62.15 545 PHE A C 3
ATOM 4960 O O . PHE A 1 98 ? -3.593 -4.473 1.996 1.00 2.42 545 PHE A O 3
ATOM 4977 N N . ARG A 1 99 ? -4.765 -4.490 0.086 1.00 51.15 546 ARG A N 3
ATOM 4978 C CA . ARG A 1 99 ? -6.047 -4.501 0.720 1.00 73.10 546 ARG A CA 3
ATOM 4979 C C . ARG A 1 99 ? -6.573 -5.913 0.690 1.00 64.32 546 ARG A C 3
ATOM 4980 O O . ARG A 1 99 ? -6.809 -6.480 -0.389 1.00 12.43 546 ARG A O 3
ATOM 5001 N N . GLN A 1 100 ? -6.761 -6.471 1.844 1.00 21.03 547 GLN A N 3
ATOM 5002 C CA . GLN A 1 100 ? -7.108 -7.854 1.976 1.00 74.32 547 GLN A CA 3
ATOM 5003 C C . GLN A 1 100 ? -8.342 -8.034 2.834 1.00 75.12 547 GLN A C 3
ATOM 5004 O O . GLN A 1 100 ? -8.421 -7.509 3.948 1.00 35.15 547 GLN A O 3
ATOM 5018 N N . GLU A 1 101 ? -9.313 -8.745 2.312 1.00 45.42 548 GLU A N 3
ATOM 5019 C CA . GLU A 1 101 ? -10.469 -9.102 3.081 1.00 41.11 548 GLU A CA 3
ATOM 5020 C C . GLU A 1 101 ? -10.418 -10.568 3.438 1.00 22.32 548 GLU A C 3
ATOM 5021 O O . GLU A 1 101 ? -11.026 -11.431 2.792 1.00 55.32 548 GLU A O 3
ATOM 5033 N N . GLU A 1 102 ? -9.591 -10.820 4.414 1.00 52.42 549 GLU A N 3
ATOM 5034 C CA . GLU A 1 102 ? -9.285 -12.112 4.931 1.00 31.14 549 GLU A CA 3
ATOM 5035 C C . GLU A 1 102 ? -8.528 -11.867 6.226 1.00 14.13 549 GLU A C 3
ATOM 5036 O O . GLU A 1 102 ? -8.005 -10.757 6.426 1.00 23.33 549 GLU A O 3
ATOM 5048 N N . ALA A 1 103 ? -8.474 -12.832 7.098 1.00 54.41 550 ALA A N 3
ATOM 5049 C CA . ALA A 1 103 ? -7.798 -12.642 8.352 1.00 11.14 550 ALA A CA 3
ATOM 5050 C C . ALA A 1 103 ? -6.759 -13.702 8.580 1.00 30.45 550 ALA A C 3
ATOM 5051 O O . ALA A 1 103 ? -7.080 -14.884 8.731 1.00 44.54 550 ALA A O 3
ATOM 5058 N N . PHE A 1 104 ? -5.523 -13.292 8.593 1.00 52.32 551 PHE A N 3
ATOM 5059 C CA . PHE A 1 104 ? -4.436 -14.185 8.865 1.00 64.14 551 PHE A CA 3
ATOM 5060 C C . PHE A 1 104 ? -3.812 -13.835 10.195 1.00 22.45 551 PHE A C 3
ATOM 5061 O O . PHE A 1 104 ? -3.146 -12.810 10.335 1.00 41.30 551 PHE A O 3
ATOM 5078 N N . HIS A 1 105 ? -4.048 -14.662 11.165 1.00 65.53 552 HIS A N 3
ATOM 5079 C CA . HIS A 1 105 ? -3.504 -14.469 12.489 1.00 0.14 552 HIS A CA 3
ATOM 5080 C C . HIS A 1 105 ? -2.761 -15.708 12.887 1.00 25.23 552 HIS A C 3
ATOM 5081 O O . HIS A 1 105 ? -3.240 -16.819 12.620 1.00 74.15 552 HIS A O 3
ATOM 5096 N N . PRO A 1 106 ? -1.572 -15.567 13.477 1.00 30.04 553 PRO A N 3
ATOM 5097 C CA . PRO A 1 106 ? -0.824 -16.703 13.980 1.00 20.14 553 PRO A CA 3
ATOM 5098 C C . PRO A 1 106 ? -1.566 -17.352 15.140 1.00 5.42 553 PRO A C 3
ATOM 5099 O O . PRO A 1 106 ? -1.644 -16.771 16.241 1.00 23.31 553 PRO A O 3
ATOM 5110 N N . ARG A 1 107 ? -2.145 -18.533 14.869 1.00 41.24 554 ARG A N 3
ATOM 5111 C CA . ARG A 1 107 ? -2.950 -19.288 15.836 1.00 41.24 554 ARG A CA 3
ATOM 5112 C C . ARG A 1 107 ? -4.266 -18.583 16.150 1.00 41.20 554 ARG A C 3
ATOM 5113 O O . ARG A 1 107 ? -4.503 -17.438 15.738 1.00 4.44 554 ARG A O 3
ATOM 5134 N N . GLU A 1 108 ? -5.127 -19.271 16.840 1.00 15.04 555 GLU A N 3
ATOM 5135 C CA . GLU A 1 108 ? -6.362 -18.696 17.279 1.00 54.12 555 GLU A CA 3
ATOM 5136 C C . GLU A 1 108 ? -6.055 -18.176 18.676 1.00 34.52 555 GLU A C 3
ATOM 5137 O O . GLU A 1 108 ? -6.016 -18.929 19.647 1.00 40.01 555 GLU A O 3
ATOM 5149 N N . MET A 1 109 ? -5.735 -16.913 18.739 1.00 63.44 556 MET A N 3
ATOM 5150 C CA . MET A 1 109 ? -5.193 -16.315 19.936 1.00 20.40 556 MET A CA 3
ATOM 5151 C C . MET A 1 109 ? -6.216 -15.570 20.756 1.00 41.13 556 MET A C 3
ATOM 5152 O O . MET A 1 109 ? -6.930 -14.695 20.251 1.00 14.15 556 MET A O 3
ATOM 5166 N N . ASN A 1 110 ? -6.282 -15.915 22.012 1.00 33.34 557 ASN A N 3
ATOM 5167 C CA . ASN A 1 110 ? -7.101 -15.216 22.972 1.00 34.12 557 ASN A CA 3
ATOM 5168 C C . ASN A 1 110 ? -6.208 -14.661 24.036 1.00 74.30 557 ASN A C 3
ATOM 5169 O O . ASN A 1 110 ? -5.012 -14.981 24.073 1.00 42.15 557 ASN A O 3
ATOM 5180 N N . ALA A 1 111 ? -6.744 -13.836 24.879 1.00 33.52 558 ALA A N 3
ATOM 5181 C CA . ALA A 1 111 ? -5.980 -13.298 25.967 1.00 64.23 558 ALA A CA 3
ATOM 5182 C C . ALA A 1 111 ? -6.204 -14.156 27.193 1.00 42.42 558 ALA A C 3
ATOM 5183 O O . ALA A 1 111 ? -5.479 -15.157 27.366 1.00 36.74 558 ALA A O 3
ATOM 5191 N N . GLY A 1 1 ? -20.577 0.571 -7.187 1.00 5.13 448 GLY A N 4
ATOM 5192 C CA . GLY A 1 1 ? -20.479 -0.690 -6.469 1.00 11.25 448 GLY A CA 4
ATOM 5193 C C . GLY A 1 1 ? -19.719 -1.695 -7.270 1.00 14.53 448 GLY A C 4
ATOM 5194 O O . GLY A 1 1 ? -19.725 -1.645 -8.502 1.00 34.23 448 GLY A O 4
ATOM 5200 N N . SER A 1 2 ? -19.052 -2.588 -6.602 1.00 14.11 449 SER A N 4
ATOM 5201 C CA . SER A 1 2 ? -18.283 -3.580 -7.265 1.00 63.02 449 SER A CA 4
ATOM 5202 C C . SER A 1 2 ? -19.026 -4.904 -7.284 1.00 31.34 449 SER A C 4
ATOM 5203 O O . SER A 1 2 ? -18.981 -5.676 -6.321 1.00 53.14 449 SER A O 4
ATOM 5211 N N . VAL A 1 3 ? -19.766 -5.136 -8.338 1.00 14.12 450 VAL A N 4
ATOM 5212 C CA . VAL A 1 3 ? -20.451 -6.397 -8.484 1.00 52.41 450 VAL A CA 4
ATOM 5213 C C . VAL A 1 3 ? -19.586 -7.333 -9.319 1.00 70.22 450 VAL A C 4
ATOM 5214 O O . VAL A 1 3 ? -19.604 -8.558 -9.139 1.00 20.22 450 VAL A O 4
ATOM 5227 N N . TYR A 1 4 ? -18.794 -6.748 -10.206 1.00 44.01 451 TYR A N 4
ATOM 5228 C CA . TYR A 1 4 ? -17.871 -7.509 -11.003 1.00 1.12 451 TYR A CA 4
ATOM 5229 C C . TYR A 1 4 ? -16.615 -7.751 -10.204 1.00 2.34 451 TYR A C 4
ATOM 5230 O O . TYR A 1 4 ? -15.862 -6.821 -9.909 1.00 51.02 451 TYR A O 4
ATOM 5248 N N . ASN A 1 5 ? -16.425 -8.974 -9.833 1.00 72.45 452 ASN A N 4
ATOM 5249 C CA . ASN A 1 5 ? -15.278 -9.409 -9.074 1.00 24.51 452 ASN A CA 4
ATOM 5250 C C . ASN A 1 5 ? -15.169 -10.895 -9.296 1.00 40.22 452 ASN A C 4
ATOM 5251 O O . ASN A 1 5 ? -15.910 -11.687 -8.691 1.00 41.32 452 ASN A O 4
ATOM 5262 N N . THR A 1 6 ? -14.326 -11.279 -10.195 1.00 72.01 453 THR A N 4
ATOM 5263 C CA . THR A 1 6 ? -14.199 -12.658 -10.527 1.00 52.24 453 THR A CA 4
ATOM 5264 C C . THR A 1 6 ? -12.836 -13.182 -10.061 1.00 63.24 453 THR A C 4
ATOM 5265 O O . THR A 1 6 ? -12.559 -14.386 -10.103 1.00 51.13 453 THR A O 4
ATOM 5276 N N . LYS A 1 7 ? -11.997 -12.275 -9.597 1.00 34.13 454 LYS A N 4
ATOM 5277 C CA . LYS A 1 7 ? -10.698 -12.641 -9.100 1.00 12.01 454 LYS A CA 4
ATOM 5278 C C . LYS A 1 7 ? -10.651 -12.361 -7.609 1.00 74.43 454 LYS A C 4
ATOM 5279 O O . LYS A 1 7 ? -10.336 -11.241 -7.184 1.00 3.21 454 LYS A O 4
ATOM 5298 N N . LYS A 1 8 ? -11.011 -13.345 -6.811 1.00 63.21 455 LYS A N 4
ATOM 5299 C CA . LYS A 1 8 ? -11.018 -13.162 -5.379 1.00 32.42 455 LYS A CA 4
ATOM 5300 C C . LYS A 1 8 ? -9.642 -13.416 -4.807 1.00 0.25 455 LYS A C 4
ATOM 5301 O O . LYS A 1 8 ? -9.293 -14.536 -4.441 1.00 22.42 455 LYS A O 4
ATOM 5320 N N . VAL A 1 9 ? -8.852 -12.376 -4.815 1.00 43.14 456 VAL A N 4
ATOM 5321 C CA . VAL A 1 9 ? -7.489 -12.382 -4.324 1.00 1.03 456 VAL A CA 4
ATOM 5322 C C . VAL A 1 9 ? -7.241 -11.086 -3.565 1.00 32.34 456 VAL A C 4
ATOM 5323 O O . VAL A 1 9 ? -8.190 -10.333 -3.287 1.00 42.23 456 VAL A O 4
ATOM 5336 N N . GLY A 1 10 ? -6.007 -10.832 -3.226 1.00 23.21 457 GLY A N 4
ATOM 5337 C CA . GLY A 1 10 ? -5.657 -9.603 -2.581 1.00 42.12 457 GLY A CA 4
ATOM 5338 C C . GLY A 1 10 ? -5.317 -8.558 -3.609 1.00 72.04 457 GLY A C 4
ATOM 5339 O O . GLY A 1 10 ? -4.396 -8.743 -4.412 1.00 73.32 457 GLY A O 4
ATOM 5343 N N . LYS A 1 11 ? -6.050 -7.475 -3.602 1.00 13.02 458 LYS A N 4
ATOM 5344 C CA . LYS A 1 11 ? -5.844 -6.425 -4.584 1.00 54.11 458 LYS A CA 4
ATOM 5345 C C . LYS A 1 11 ? -4.898 -5.397 -4.044 1.00 11.20 458 LYS A C 4
ATOM 5346 O O . LYS A 1 11 ? -4.943 -5.067 -2.857 1.00 73.54 458 LYS A O 4
ATOM 5365 N N . ARG A 1 12 ? -4.035 -4.908 -4.882 1.00 62.31 459 ARG A N 4
ATOM 5366 C CA . ARG A 1 12 ? -3.131 -3.881 -4.487 1.00 74.14 459 ARG A CA 4
ATOM 5367 C C . ARG A 1 12 ? -3.527 -2.587 -5.139 1.00 55.34 459 ARG A C 4
ATOM 5368 O O . ARG A 1 12 ? -3.731 -2.525 -6.359 1.00 12.30 459 ARG A O 4
ATOM 5389 N N . LEU A 1 13 ? -3.653 -1.571 -4.342 1.00 63.33 460 LEU A N 4
ATOM 5390 C CA . LEU A 1 13 ? -4.068 -0.274 -4.809 1.00 10.21 460 LEU A CA 4
ATOM 5391 C C . LEU A 1 13 ? -2.956 0.714 -4.568 1.00 23.11 460 LEU A C 4
ATOM 5392 O O . LEU A 1 13 ? -2.233 0.602 -3.578 1.00 0.32 460 LEU A O 4
ATOM 5408 N N . ASN A 1 14 ? -2.807 1.660 -5.449 1.00 15.31 461 ASN A N 4
ATOM 5409 C CA . ASN A 1 14 ? -1.815 2.689 -5.264 1.00 25.33 461 ASN A CA 4
ATOM 5410 C C . ASN A 1 14 ? -2.512 3.990 -4.954 1.00 72.32 461 ASN A C 4
ATOM 5411 O O . ASN A 1 14 ? -3.351 4.470 -5.728 1.00 54.53 461 ASN A O 4
ATOM 5422 N N . ILE A 1 15 ? -2.225 4.522 -3.805 1.00 14.21 462 ILE A N 4
ATOM 5423 C CA . ILE A 1 15 ? -2.842 5.736 -3.361 1.00 22.04 462 ILE A CA 4
ATOM 5424 C C . ILE A 1 15 ? -1.794 6.823 -3.291 1.00 30.11 462 ILE A C 4
ATOM 5425 O O . ILE A 1 15 ? -0.721 6.622 -2.715 1.00 62.34 462 ILE A O 4
ATOM 5441 N N . GLN A 1 16 ? -2.080 7.944 -3.885 1.00 3.22 463 GLN A N 4
ATOM 5442 C CA . GLN A 1 16 ? -1.186 9.065 -3.829 1.00 64.21 463 GLN A CA 4
ATOM 5443 C C . GLN A 1 16 ? -1.731 10.067 -2.857 1.00 74.21 463 GLN A C 4
ATOM 5444 O O . GLN A 1 16 ? -2.893 10.463 -2.952 1.00 12.33 463 GLN A O 4
ATOM 5458 N N . LEU A 1 17 ? -0.919 10.484 -1.930 1.00 72.42 464 LEU A N 4
ATOM 5459 C CA . LEU A 1 17 ? -1.364 11.440 -0.951 1.00 14.44 464 LEU A CA 4
ATOM 5460 C C . LEU A 1 17 ? -0.579 12.708 -1.081 1.00 43.04 464 LEU A C 4
ATOM 5461 O O . LEU A 1 17 ? 0.644 12.674 -1.203 1.00 44.11 464 LEU A O 4
ATOM 5477 N N . LYS A 1 18 ? -1.263 13.810 -1.039 1.00 24.40 465 LYS A N 4
ATOM 5478 C CA . LYS A 1 18 ? -0.641 15.096 -1.080 1.00 11.23 465 LYS A CA 4
ATOM 5479 C C . LYS A 1 18 ? -0.711 15.658 0.296 1.00 55.51 465 LYS A C 4
ATOM 5480 O O . LYS A 1 18 ? -1.757 15.607 0.930 1.00 4.10 465 LYS A O 4
ATOM 5499 N N . LYS A 1 19 ? 0.380 16.170 0.770 1.00 61.34 466 LYS A N 4
ATOM 5500 C CA . LYS A 1 19 ? 0.422 16.681 2.111 1.00 22.02 466 LYS A CA 4
ATOM 5501 C C . LYS A 1 19 ? -0.413 17.910 2.271 1.00 23.51 466 LYS A C 4
ATOM 5502 O O . LYS A 1 19 ? -0.206 18.919 1.594 1.00 4.34 466 LYS A O 4
ATOM 5521 N N . GLY A 1 20 ? -1.358 17.812 3.153 1.00 72.10 467 GLY A N 4
ATOM 5522 C CA . GLY A 1 20 ? -2.192 18.917 3.458 1.00 32.45 467 GLY A CA 4
ATOM 5523 C C . GLY A 1 20 ? -1.754 19.550 4.745 1.00 22.42 467 GLY A C 4
ATOM 5524 O O . GLY A 1 20 ? -0.569 19.492 5.092 1.00 53.21 467 GLY A O 4
ATOM 5528 N N . THR A 1 21 ? -2.677 20.115 5.470 1.00 13.23 468 THR A N 4
ATOM 5529 C CA . THR A 1 21 ? -2.366 20.744 6.726 1.00 31.01 468 THR A CA 4
ATOM 5530 C C . THR A 1 21 ? -1.927 19.686 7.755 1.00 50.31 468 THR A C 4
ATOM 5531 O O . THR A 1 21 ? -1.020 19.924 8.552 1.00 2.31 468 THR A O 4
ATOM 5542 N N . GLU A 1 22 ? -2.543 18.514 7.695 1.00 50.12 469 GLU A N 4
ATOM 5543 C CA . GLU A 1 22 ? -2.213 17.415 8.599 1.00 22.24 469 GLU A CA 4
ATOM 5544 C C . GLU A 1 22 ? -1.165 16.504 7.979 1.00 31.44 469 GLU A C 4
ATOM 5545 O O . GLU A 1 22 ? -0.810 15.468 8.550 1.00 53.45 469 GLU A O 4
ATOM 5557 N N . GLY A 1 23 ? -0.671 16.892 6.821 1.00 21.33 470 GLY A N 4
ATOM 5558 C CA . GLY A 1 23 ? 0.282 16.081 6.120 1.00 0.55 470 GLY A CA 4
ATOM 5559 C C . GLY A 1 23 ? -0.397 14.933 5.411 1.00 53.55 470 GLY A C 4
ATOM 5560 O O . GLY A 1 23 ? -1.226 15.151 4.519 1.00 52.23 470 GLY A O 4
ATOM 5564 N N . LEU A 1 24 ? -0.074 13.729 5.823 1.00 63.53 471 LEU A N 4
ATOM 5565 C CA . LEU A 1 24 ? -0.635 12.519 5.240 1.00 53.21 471 LEU A CA 4
ATOM 5566 C C . LEU A 1 24 ? -1.991 12.197 5.864 1.00 24.30 471 LEU A C 4
ATOM 5567 O O . LEU A 1 24 ? -2.958 11.892 5.159 1.00 34.24 471 LEU A O 4
ATOM 5583 N N . GLY A 1 25 ? -2.064 12.268 7.173 1.00 42.21 472 GLY A N 4
ATOM 5584 C CA . GLY A 1 25 ? -3.325 12.054 7.855 1.00 61.05 472 GLY A CA 4
ATOM 5585 C C . GLY A 1 25 ? -3.619 10.604 8.173 1.00 55.20 472 GLY A C 4
ATOM 5586 O O . GLY A 1 25 ? -4.780 10.220 8.288 1.00 74.14 472 GLY A O 4
ATOM 5590 N N . PHE A 1 26 ? -2.599 9.803 8.301 1.00 40.22 473 PHE A N 4
ATOM 5591 C CA . PHE A 1 26 ? -2.781 8.422 8.683 1.00 1.13 473 PHE A CA 4
ATOM 5592 C C . PHE A 1 26 ? -1.564 7.934 9.407 1.00 50.13 473 PHE A C 4
ATOM 5593 O O . PHE A 1 26 ? -0.486 8.536 9.304 1.00 1.43 473 PHE A O 4
ATOM 5610 N N . SER A 1 27 ? -1.722 6.878 10.125 1.00 40.43 474 SER A N 4
ATOM 5611 C CA . SER A 1 27 ? -0.663 6.315 10.895 1.00 3.41 474 SER A CA 4
ATOM 5612 C C . SER A 1 27 ? -0.428 4.882 10.408 1.00 60.52 474 SER A C 4
ATOM 5613 O O . SER A 1 27 ? -1.314 4.286 9.807 1.00 14.10 474 SER A O 4
ATOM 5621 N N . ILE A 1 28 ? 0.749 4.352 10.644 1.00 0.44 475 ILE A N 4
ATOM 5622 C CA . ILE A 1 28 ? 1.101 2.987 10.261 1.00 62.51 475 ILE A CA 4
ATOM 5623 C C . ILE A 1 28 ? 1.518 2.181 11.508 1.00 15.04 475 ILE A C 4
ATOM 5624 O O . ILE A 1 28 ? 2.141 2.722 12.433 1.00 12.13 475 ILE A O 4
ATOM 5640 N N . THR A 1 29 ? 1.171 0.927 11.531 1.00 72.13 476 THR A N 4
ATOM 5641 C CA . THR A 1 29 ? 1.474 0.024 12.637 1.00 63.54 476 THR A CA 4
ATOM 5642 C C . THR A 1 29 ? 2.182 -1.211 12.086 1.00 54.13 476 THR A C 4
ATOM 5643 O O . THR A 1 29 ? 1.938 -1.605 10.942 1.00 75.54 476 THR A O 4
ATOM 5654 N N . SER A 1 30 ? 3.046 -1.805 12.869 1.00 41.23 477 SER A N 4
ATOM 5655 C CA . SER A 1 30 ? 3.767 -2.962 12.436 1.00 42.22 477 SER A CA 4
ATOM 5656 C C . SER A 1 30 ? 3.721 -4.027 13.508 1.00 71.13 477 SER A C 4
ATOM 5657 O O . SER A 1 30 ? 3.477 -3.728 14.685 1.00 12.11 477 SER A O 4
ATOM 5665 N N . ARG A 1 31 ? 3.936 -5.254 13.113 1.00 33.20 478 ARG A N 4
ATOM 5666 C CA . ARG A 1 31 ? 4.057 -6.348 14.044 1.00 55.44 478 ARG A CA 4
ATOM 5667 C C . ARG A 1 31 ? 4.919 -7.427 13.434 1.00 3.21 478 ARG A C 4
ATOM 5668 O O . ARG A 1 31 ? 4.673 -7.847 12.323 1.00 52.34 478 ARG A O 4
ATOM 5689 N N . ASP A 1 32 ? 5.961 -7.829 14.133 1.00 53.52 479 ASP A N 4
ATOM 5690 C CA . ASP A 1 32 ? 6.848 -8.878 13.632 1.00 3.21 479 ASP A CA 4
ATOM 5691 C C . ASP A 1 32 ? 6.139 -10.211 13.650 1.00 3.24 479 ASP A C 4
ATOM 5692 O O . ASP A 1 32 ? 5.660 -10.652 14.699 1.00 61.04 479 ASP A O 4
ATOM 5701 N N . VAL A 1 33 ? 6.052 -10.830 12.506 1.00 41.23 480 VAL A N 4
ATOM 5702 C CA . VAL A 1 33 ? 5.361 -12.084 12.380 1.00 41.14 480 VAL A CA 4
ATOM 5703 C C . VAL A 1 33 ? 6.317 -13.172 11.932 1.00 32.20 480 VAL A C 4
ATOM 5704 O O . VAL A 1 33 ? 7.305 -12.898 11.242 1.00 12.42 480 VAL A O 4
ATOM 5717 N N . THR A 1 34 ? 6.046 -14.391 12.336 1.00 62.31 481 THR A N 4
ATOM 5718 C CA . THR A 1 34 ? 6.858 -15.501 11.916 1.00 61.14 481 THR A CA 4
ATOM 5719 C C . THR A 1 34 ? 6.387 -15.987 10.555 1.00 41.14 481 THR A C 4
ATOM 5720 O O . THR A 1 34 ? 7.167 -16.530 9.777 1.00 62.03 481 THR A O 4
ATOM 5731 N N . ILE A 1 35 ? 5.117 -15.771 10.262 1.00 24.04 482 ILE A N 4
ATOM 5732 C CA . ILE A 1 35 ? 4.579 -16.139 8.983 1.00 31.13 482 ILE A CA 4
ATOM 5733 C C . ILE A 1 35 ? 4.808 -14.985 8.027 1.00 13.33 482 ILE A C 4
ATOM 5734 O O . ILE A 1 35 ? 3.983 -14.082 7.903 1.00 71.41 482 ILE A O 4
ATOM 5750 N N . GLY A 1 36 ? 5.954 -14.987 7.427 1.00 72.31 483 GLY A N 4
ATOM 5751 C CA . GLY A 1 36 ? 6.335 -13.947 6.532 1.00 34.42 483 GLY A CA 4
ATOM 5752 C C . GLY A 1 36 ? 7.712 -13.454 6.872 1.00 25.12 483 GLY A C 4
ATOM 5753 O O . GLY A 1 36 ? 8.333 -13.948 7.825 1.00 72.31 483 GLY A O 4
ATOM 5757 N N . GLY A 1 37 ? 8.196 -12.509 6.122 1.00 74.13 484 GLY A N 4
ATOM 5758 C CA . GLY A 1 37 ? 9.493 -11.954 6.375 1.00 55.45 484 GLY A CA 4
ATOM 5759 C C . GLY A 1 37 ? 9.376 -10.526 6.816 1.00 63.41 484 GLY A C 4
ATOM 5760 O O . GLY A 1 37 ? 8.654 -9.746 6.180 1.00 2.33 484 GLY A O 4
ATOM 5764 N N . SER A 1 38 ? 10.054 -10.191 7.909 1.00 4.32 485 SER A N 4
ATOM 5765 C CA . SER A 1 38 ? 10.050 -8.851 8.488 1.00 11.22 485 SER A CA 4
ATOM 5766 C C . SER A 1 38 ? 8.673 -8.494 9.090 1.00 54.21 485 SER A C 4
ATOM 5767 O O . SER A 1 38 ? 7.760 -9.343 9.159 1.00 1.05 485 SER A O 4
ATOM 5775 N N . ALA A 1 39 ? 8.537 -7.269 9.546 1.00 60.33 486 ALA A N 4
ATOM 5776 C CA . ALA A 1 39 ? 7.310 -6.816 10.135 1.00 34.41 486 ALA A CA 4
ATOM 5777 C C . ALA A 1 39 ? 6.456 -6.109 9.099 1.00 21.44 486 ALA A C 4
ATOM 5778 O O . ALA A 1 39 ? 6.878 -5.094 8.525 1.00 42.13 486 ALA A O 4
ATOM 5785 N N . PRO A 1 40 ? 5.273 -6.647 8.814 1.00 62.23 487 PRO A N 4
ATOM 5786 C CA . PRO A 1 40 ? 4.339 -6.030 7.897 1.00 62.31 487 PRO A CA 4
ATOM 5787 C C . PRO A 1 40 ? 3.726 -4.778 8.493 1.00 33.33 487 PRO A C 4
ATOM 5788 O O . PRO A 1 40 ? 3.450 -4.721 9.710 1.00 61.12 487 PRO A O 4
ATOM 5799 N N . ILE A 1 41 ? 3.524 -3.778 7.671 1.00 55.24 488 ILE A N 4
ATOM 5800 C CA . ILE A 1 41 ? 2.914 -2.579 8.134 1.00 62.10 488 ILE A CA 4
ATOM 5801 C C . ILE A 1 41 ? 1.531 -2.378 7.589 1.00 74.21 488 ILE A C 4
ATOM 5802 O O . ILE A 1 41 ? 1.290 -2.503 6.399 1.00 31.42 488 ILE A O 4
ATOM 5818 N N . TYR A 1 42 ? 0.628 -2.091 8.484 1.00 52.54 489 TYR A N 4
ATOM 5819 C CA . TYR A 1 42 ? -0.739 -1.826 8.160 1.00 0.21 489 TYR A CA 4
ATOM 5820 C C . TYR A 1 42 ? -1.042 -0.431 8.572 1.00 40.43 489 TYR A C 4
ATOM 5821 O O . TYR A 1 42 ? -0.386 0.103 9.465 1.00 24.10 489 TYR A O 4
ATOM 5839 N N . VAL A 1 43 ? -1.971 0.182 7.916 1.00 54.11 490 VAL A N 4
ATOM 5840 C CA . VAL A 1 43 ? -2.406 1.493 8.309 1.00 33.43 490 VAL A CA 4
ATOM 58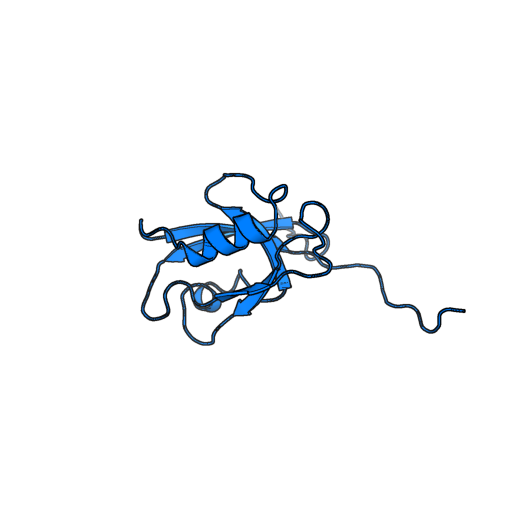41 C C . VAL A 1 43 ? -3.061 1.384 9.671 1.00 0.31 490 VAL A C 4
ATOM 5842 O O . VAL A 1 43 ? -4.065 0.691 9.832 1.00 40.45 490 VAL A O 4
ATOM 5855 N N . LYS A 1 44 ? -2.474 2.043 10.635 1.00 2.05 491 LYS A N 4
ATOM 5856 C CA . LYS A 1 44 ? -2.900 1.963 12.009 1.00 30.50 491 LYS A CA 4
ATOM 5857 C C . LYS A 1 44 ? -4.230 2.679 12.207 1.00 70.32 491 LYS A C 4
ATOM 5858 O O . LYS A 1 44 ? -5.078 2.209 12.958 1.00 74.30 491 LYS A O 4
ATOM 5877 N N . ASN A 1 45 ? -4.429 3.773 11.496 1.00 24.44 492 ASN A N 4
ATOM 5878 C CA . ASN A 1 45 ? -5.660 4.560 11.628 1.00 61.20 492 ASN A CA 4
ATOM 5879 C C . ASN A 1 45 ? -5.677 5.684 10.600 1.00 21.45 492 ASN A C 4
ATOM 5880 O O . ASN A 1 45 ? -4.612 6.183 10.206 1.00 11.54 492 ASN A O 4
ATOM 5891 N N . ILE A 1 46 ? -6.865 6.055 10.166 1.00 64.42 493 ILE A N 4
ATOM 5892 C CA . ILE A 1 46 ? -7.077 7.161 9.247 1.00 71.20 493 ILE A CA 4
ATOM 5893 C C . ILE A 1 46 ? -7.602 8.348 10.059 1.00 75.35 493 ILE A C 4
ATOM 5894 O O . ILE A 1 46 ? -8.648 8.241 10.727 1.00 33.43 493 ILE A O 4
ATOM 5910 N N . LEU A 1 47 ? -6.886 9.442 10.023 1.00 64.11 494 LEU A N 4
ATOM 5911 C CA . LEU A 1 47 ? -7.243 10.625 10.788 1.00 42.13 494 LEU A CA 4
ATOM 5912 C C . LEU A 1 47 ? -8.337 11.421 10.073 1.00 12.40 494 LEU A C 4
ATOM 5913 O O . LEU A 1 47 ? -8.395 11.425 8.848 1.00 12.00 494 LEU A O 4
ATOM 5929 N N . PRO A 1 48 ? -9.223 12.112 10.847 1.00 4.45 495 PRO A N 4
ATOM 5930 C CA . PRO A 1 48 ? -10.366 12.886 10.300 1.00 1.01 495 PRO A CA 4
ATOM 5931 C C . PRO A 1 48 ? -9.941 13.985 9.323 1.00 60.11 495 PRO A C 4
ATOM 5932 O O . PRO A 1 48 ? -10.731 14.433 8.486 1.00 60.12 495 PRO A O 4
ATOM 5943 N N . ARG A 1 49 ? -8.714 14.421 9.442 1.00 51.42 496 ARG A N 4
ATOM 5944 C CA . ARG A 1 49 ? -8.161 15.418 8.566 1.00 72.41 496 ARG A CA 4
ATOM 5945 C C . ARG A 1 49 ? -6.831 14.961 8.044 1.00 63.10 496 ARG A C 4
ATOM 5946 O O . ARG A 1 49 ? -6.031 14.368 8.783 1.00 53.44 496 ARG A O 4
ATOM 5967 N N . GLY A 1 50 ? -6.606 15.208 6.788 1.00 3.43 497 GLY A N 4
ATOM 5968 C CA . GLY A 1 50 ? -5.391 14.829 6.153 1.00 25.25 497 GLY A CA 4
ATOM 5969 C C . GLY A 1 50 ? -5.635 14.477 4.720 1.00 32.13 497 GLY A C 4
ATOM 5970 O O . GLY A 1 50 ? -6.645 14.875 4.154 1.00 74.41 497 GLY A O 4
ATOM 5974 N N . ALA A 1 51 ? -4.741 13.737 4.138 1.00 14.32 498 ALA A N 4
ATOM 5975 C CA . ALA A 1 51 ? -4.853 13.359 2.748 1.00 34.42 498 ALA A CA 4
ATOM 5976 C C . ALA A 1 51 ? -5.578 12.029 2.594 1.00 21.13 498 ALA A C 4
ATOM 5977 O O . ALA A 1 51 ? -6.489 11.901 1.781 1.00 23.11 498 ALA A O 4
ATOM 5984 N N . ALA A 1 52 ? -5.172 11.048 3.403 1.00 13.12 499 ALA A N 4
ATOM 5985 C CA . ALA A 1 52 ? -5.686 9.672 3.323 1.00 4.03 499 ALA A CA 4
ATOM 5986 C C . ALA A 1 52 ? -7.200 9.596 3.370 1.00 30.22 499 ALA A C 4
ATOM 5987 O O . ALA A 1 52 ? -7.828 8.961 2.512 1.00 1.53 499 ALA A O 4
ATOM 5994 N N . ILE A 1 53 ? -7.784 10.266 4.341 1.00 74.50 500 ILE A N 4
ATOM 5995 C CA . ILE A 1 53 ? -9.219 10.229 4.534 1.00 54.23 500 ILE A CA 4
ATOM 5996 C C . ILE A 1 53 ? -9.957 10.874 3.337 1.00 63.35 500 ILE A C 4
ATOM 5997 O O . ILE A 1 53 ? -11.066 10.473 2.981 1.00 75.45 500 ILE A O 4
ATOM 6013 N N . GLN A 1 54 ? -9.318 11.859 2.718 1.00 2.11 501 GLN A N 4
ATOM 6014 C CA . GLN A 1 54 ? -9.902 12.580 1.601 1.00 34.40 501 GLN A CA 4
ATOM 6015 C C . GLN A 1 54 ? -9.835 11.774 0.323 1.00 41.43 501 GLN A C 4
ATOM 6016 O O . GLN A 1 54 ? -10.651 11.964 -0.585 1.00 45.13 501 GLN A O 4
ATOM 6030 N N . ASP A 1 55 ? -8.862 10.892 0.239 1.00 3.21 502 ASP A N 4
ATOM 6031 C CA . ASP A 1 55 ? -8.709 10.072 -0.948 1.00 61.45 502 ASP A CA 4
ATOM 6032 C C . ASP A 1 55 ? -9.749 8.978 -0.937 1.00 50.54 502 ASP A C 4
ATOM 6033 O O . ASP A 1 55 ? -10.443 8.747 -1.926 1.00 0.11 502 ASP A O 4
ATOM 6042 N N . GLY A 1 56 ? -9.867 8.318 0.191 1.00 44.35 503 GLY A N 4
ATOM 6043 C CA . GLY A 1 56 ? -10.882 7.308 0.349 1.00 43.41 503 GLY A CA 4
ATOM 6044 C C . GLY A 1 56 ? -10.422 5.892 0.043 1.00 72.43 503 GLY A C 4
ATOM 6045 O O . GLY A 1 56 ? -10.988 4.940 0.580 1.00 74.24 503 GLY A O 4
ATOM 6049 N N . ARG A 1 57 ? -9.417 5.728 -0.821 1.00 72.24 504 ARG A N 4
ATOM 6050 C CA . ARG A 1 57 ? -8.949 4.376 -1.169 1.00 25.10 504 ARG A CA 4
ATOM 6051 C C . ARG A 1 57 ? -8.167 3.783 -0.015 1.00 55.41 504 ARG A C 4
ATOM 6052 O O . ARG A 1 57 ? -8.201 2.577 0.229 1.00 4.31 504 ARG A O 4
ATOM 6073 N N . LEU A 1 58 ? -7.463 4.638 0.682 1.00 72.14 505 LEU A N 4
ATOM 6074 C CA . LEU A 1 58 ? -6.652 4.232 1.797 1.00 32.15 505 LEU A CA 4
ATOM 6075 C C . LEU A 1 58 ? -7.500 4.213 3.059 1.00 23.50 505 LEU A C 4
ATOM 6076 O O . LEU A 1 58 ? -8.219 5.171 3.350 1.00 54.42 505 LEU A O 4
ATOM 6092 N N . LYS A 1 59 ? -7.412 3.128 3.789 1.00 12.55 506 LYS A N 4
ATOM 6093 C CA . LYS A 1 59 ? -8.189 2.906 4.983 1.00 42.44 506 LYS A CA 4
ATOM 6094 C C . LYS A 1 59 ? -7.283 2.248 6.015 1.00 55.34 506 LYS A C 4
ATOM 6095 O O . LYS A 1 59 ? -6.157 1.854 5.694 1.00 20.12 506 LYS A O 4
ATOM 6114 N N . ALA A 1 60 ? -7.766 2.113 7.228 1.00 14.43 507 ALA A N 4
ATOM 6115 C CA . ALA A 1 60 ? -7.007 1.470 8.276 1.00 15.11 507 ALA A CA 4
ATOM 6116 C C . ALA A 1 60 ? -7.061 -0.042 8.104 1.00 1.23 507 ALA A C 4
ATOM 6117 O O . ALA A 1 60 ? -8.087 -0.592 7.700 1.00 34.41 507 ALA A O 4
ATOM 6124 N N . GLY A 1 61 ? -5.964 -0.700 8.384 1.00 32.33 508 GLY A N 4
ATOM 6125 C CA . GLY A 1 61 ? -5.898 -2.142 8.257 1.00 72.40 508 GLY A CA 4
ATOM 6126 C C . GLY A 1 61 ? -5.372 -2.591 6.920 1.00 45.24 508 GLY A C 4
ATOM 6127 O O . GLY A 1 61 ? -5.110 -3.779 6.721 1.00 14.42 508 GLY A O 4
ATOM 6131 N N . ASP A 1 62 ? -5.233 -1.672 5.989 1.00 20.22 509 ASP A N 4
ATOM 6132 C CA . ASP A 1 62 ? -4.656 -2.023 4.717 1.00 75.05 509 ASP A CA 4
ATOM 6133 C C . ASP A 1 62 ? -3.160 -2.039 4.835 1.00 0.42 509 ASP A C 4
ATOM 6134 O O . ASP A 1 62 ? -2.573 -1.216 5.549 1.00 44.35 509 ASP A O 4
ATOM 6143 N N . ARG A 1 63 ? -2.552 -2.974 4.173 1.00 73.13 510 ARG A N 4
ATOM 6144 C CA . ARG A 1 63 ? -1.141 -3.247 4.349 1.00 32.42 510 ARG A CA 4
ATOM 6145 C C . ARG A 1 63 ? -0.295 -2.476 3.370 1.00 13.14 510 ARG A C 4
ATOM 6146 O O . ARG A 1 63 ? -0.531 -2.526 2.183 1.00 20.12 510 ARG A O 4
ATOM 6167 N N . LEU A 1 64 ? 0.694 -1.786 3.879 1.00 11.41 511 LEU A N 4
ATOM 6168 C CA . LEU A 1 64 ? 1.563 -0.987 3.063 1.00 34.30 511 LEU A CA 4
ATOM 6169 C C . LEU A 1 64 ? 2.609 -1.917 2.413 1.00 53.24 511 LEU A C 4
ATOM 6170 O O . LEU A 1 64 ? 3.343 -2.622 3.112 1.00 73.03 511 LEU A O 4
ATOM 6186 N N . ILE A 1 65 ? 2.652 -1.929 1.095 1.00 43.44 512 ILE A N 4
ATOM 6187 C CA . ILE A 1 65 ? 3.511 -2.855 0.354 1.00 64.30 512 ILE A CA 4
ATOM 6188 C C . ILE A 1 65 ? 4.767 -2.175 -0.169 1.00 24.24 512 ILE A C 4
ATOM 6189 O O . ILE A 1 65 ? 5.888 -2.692 -0.003 1.00 15.11 512 ILE A O 4
ATOM 6205 N N . GLU A 1 66 ? 4.596 -1.043 -0.800 1.00 55.13 513 GLU A N 4
ATOM 6206 C CA . GLU A 1 66 ? 5.707 -0.319 -1.357 1.00 0.34 513 GLU A CA 4
ATOM 6207 C C . GLU A 1 66 ? 5.372 1.149 -1.495 1.00 51.33 513 GLU A C 4
ATOM 6208 O O . GLU A 1 66 ? 4.200 1.534 -1.481 1.00 25.41 513 GLU A O 4
ATOM 6220 N N . VAL A 1 67 ? 6.385 1.951 -1.600 1.00 12.34 514 VAL A N 4
ATOM 6221 C CA . VAL A 1 67 ? 6.231 3.378 -1.779 1.00 34.31 514 VAL A CA 4
ATOM 6222 C C . VAL A 1 67 ? 7.252 3.886 -2.749 1.00 12.32 514 VAL A C 4
ATOM 6223 O O . VAL A 1 67 ? 8.399 3.454 -2.721 1.00 53.14 514 VAL A O 4
ATOM 6236 N N . ASN A 1 68 ? 6.823 4.757 -3.635 1.00 5.02 515 ASN A N 4
ATOM 6237 C CA . ASN A 1 68 ? 7.718 5.539 -4.501 1.00 73.44 515 ASN A CA 4
ATOM 6238 C C . ASN A 1 68 ? 8.520 4.635 -5.468 1.00 44.14 515 ASN A C 4
ATOM 6239 O O . ASN A 1 68 ? 9.438 5.091 -6.154 1.00 51.20 515 ASN A O 4
ATOM 6250 N N . GLY A 1 69 ? 8.160 3.365 -5.517 1.00 4.20 516 GLY A N 4
ATOM 6251 C CA . GLY A 1 69 ? 8.846 2.416 -6.350 1.00 25.01 516 GLY A CA 4
ATOM 6252 C C . GLY A 1 69 ? 9.768 1.528 -5.543 1.00 13.44 516 GLY A C 4
ATOM 6253 O O . GLY A 1 69 ? 10.453 0.674 -6.094 1.00 74.43 516 GLY A O 4
ATOM 6257 N N . VAL A 1 70 ? 9.779 1.722 -4.234 1.00 51.40 517 VAL A N 4
ATOM 6258 C CA . VAL A 1 70 ? 10.645 0.966 -3.357 1.00 52.41 517 VAL A CA 4
ATOM 6259 C C . VAL A 1 70 ? 9.849 -0.081 -2.615 1.00 11.23 517 VAL A C 4
ATOM 6260 O O . VAL A 1 70 ? 8.912 0.247 -1.870 1.00 3.54 517 VAL A O 4
ATOM 6273 N N . ASP A 1 71 ? 10.207 -1.324 -2.832 1.00 12.13 518 ASP A N 4
ATOM 6274 C CA . ASP A 1 71 ? 9.583 -2.447 -2.158 1.00 11.24 518 ASP A CA 4
ATOM 6275 C C . ASP A 1 71 ? 10.033 -2.485 -0.735 1.00 40.35 518 ASP A C 4
ATOM 6276 O O . ASP A 1 71 ? 11.235 -2.442 -0.444 1.00 10.21 518 ASP A O 4
ATOM 6285 N N . LEU A 1 72 ? 9.095 -2.565 0.154 1.00 13.34 519 LEU A N 4
ATOM 6286 C CA . LEU A 1 72 ? 9.385 -2.490 1.559 1.00 70.22 519 LEU A CA 4
ATOM 6287 C C . LEU A 1 72 ? 8.708 -3.594 2.348 1.00 63.42 519 LEU A C 4
ATOM 6288 O O . LEU A 1 72 ? 8.615 -3.539 3.577 1.00 43.24 519 LEU A O 4
ATOM 6304 N N . ALA A 1 73 ? 8.307 -4.635 1.642 1.00 54.53 520 ALA A N 4
ATOM 6305 C CA . ALA A 1 73 ? 7.675 -5.781 2.267 1.00 75.35 520 ALA A CA 4
ATOM 6306 C C . ALA A 1 73 ? 8.723 -6.640 2.980 1.00 13.52 520 ALA A C 4
ATOM 6307 O O . ALA A 1 73 ? 8.400 -7.476 3.817 1.00 70.23 520 ALA A O 4
ATOM 6314 N N . GLY A 1 74 ? 9.973 -6.441 2.619 1.00 13.34 521 GLY A N 4
ATOM 6315 C CA . GLY A 1 74 ? 11.058 -7.139 3.272 1.00 53.02 521 GLY A CA 4
ATOM 6316 C C . GLY A 1 74 ? 11.827 -6.218 4.196 1.00 32.24 521 GLY A C 4
ATOM 6317 O O . GLY A 1 74 ? 12.790 -6.626 4.850 1.00 52.21 521 GLY A O 4
ATOM 6321 N N . LYS A 1 75 ? 11.383 -4.984 4.277 1.00 24.15 522 LYS A N 4
ATOM 6322 C CA . LYS A 1 75 ? 12.037 -3.984 5.100 1.00 14.13 522 LYS A CA 4
ATOM 6323 C C . LYS A 1 75 ? 11.606 -4.072 6.539 1.00 2.53 522 LYS A C 4
ATOM 6324 O O . LYS A 1 75 ? 10.545 -4.612 6.853 1.00 63.03 522 LYS A O 4
ATOM 6343 N N . SER A 1 76 ? 12.427 -3.543 7.407 1.00 24.24 523 SER A N 4
ATOM 6344 C CA . SER A 1 76 ? 12.134 -3.523 8.798 1.00 0.02 523 SER A CA 4
ATOM 6345 C C . SER A 1 76 ? 11.220 -2.340 9.068 1.00 30.33 523 SER A C 4
ATOM 6346 O O . SER A 1 76 ? 11.149 -1.407 8.238 1.00 74.23 523 SER A O 4
ATOM 6354 N N . GLN A 1 77 ? 10.528 -2.351 10.210 1.00 53.11 524 GLN A N 4
ATOM 6355 C CA . GLN A 1 77 ? 9.615 -1.273 10.546 1.00 34.50 524 GLN A CA 4
ATOM 6356 C C . GLN A 1 77 ? 10.340 0.053 10.592 1.00 72.20 524 GLN A C 4
ATOM 6357 O O . GLN A 1 77 ? 9.788 1.055 10.242 1.00 4.14 524 GLN A O 4
ATOM 6371 N N . GLU A 1 78 ? 11.597 0.036 10.984 1.00 71.01 525 GLU A N 4
ATOM 6372 C CA . GLU A 1 78 ? 12.357 1.260 11.118 1.00 72.03 525 GLU A CA 4
ATOM 6373 C C . GLU A 1 78 ? 12.511 1.943 9.778 1.00 52.21 525 GLU A C 4
ATOM 6374 O O . GLU A 1 78 ? 12.355 3.155 9.675 1.00 75.42 525 GLU A O 4
ATOM 6386 N N . GLU A 1 79 ? 12.765 1.159 8.752 1.00 41.32 526 GLU A N 4
ATOM 6387 C CA . GLU A 1 79 ? 12.945 1.692 7.427 1.00 12.04 526 GLU A CA 4
ATOM 6388 C C . GLU A 1 79 ? 11.668 2.340 6.940 1.00 23.40 526 GLU A C 4
ATOM 6389 O O . GLU A 1 79 ? 11.661 3.478 6.491 1.00 23.50 526 GLU A O 4
ATOM 6401 N N . VAL A 1 80 ? 10.583 1.629 7.101 1.00 13.22 527 VAL A N 4
ATOM 6402 C CA . VAL A 1 80 ? 9.301 2.072 6.612 1.00 63.32 527 VAL A CA 4
ATOM 6403 C C . VAL A 1 80 ? 8.665 3.161 7.482 1.00 2.13 527 VAL A C 4
ATOM 6404 O O . VAL A 1 80 ? 8.050 4.091 6.961 1.00 10.03 527 VAL A O 4
ATOM 6417 N N . VAL A 1 81 ? 8.832 3.071 8.795 1.00 41.33 528 VAL A N 4
ATOM 6418 C CA . VAL A 1 81 ? 8.305 4.090 9.683 1.00 70.12 528 VAL A CA 4
ATOM 6419 C C . VAL A 1 81 ? 9.028 5.408 9.459 1.00 74.22 528 VAL A C 4
ATOM 6420 O O . VAL A 1 81 ? 8.410 6.475 9.460 1.00 2.44 528 VAL A O 4
ATOM 6433 N N . SER A 1 82 ? 10.325 5.329 9.193 1.00 41.45 529 SER A N 4
ATOM 6434 C CA . SER A 1 82 ? 11.100 6.514 8.918 1.00 32.23 529 SER A CA 4
ATOM 6435 C C . SER A 1 82 ? 10.666 7.162 7.599 1.00 71.20 529 SER A C 4
ATOM 6436 O O . SER A 1 82 ? 10.770 8.359 7.442 1.00 25.04 529 SER A O 4
ATOM 6444 N N . LEU A 1 83 ? 10.150 6.361 6.679 1.00 22.50 530 LEU A N 4
ATOM 6445 C CA . LEU A 1 83 ? 9.665 6.867 5.398 1.00 54.53 530 LEU A CA 4
ATOM 6446 C C . LEU A 1 83 ? 8.457 7.784 5.590 1.00 64.13 530 LEU A C 4
ATOM 6447 O O . LEU A 1 83 ? 8.442 8.922 5.106 1.00 34.12 530 LEU A O 4
ATOM 6463 N N . LEU A 1 84 ? 7.467 7.303 6.325 1.00 32.15 531 LEU A N 4
ATOM 6464 C CA . LEU A 1 84 ? 6.270 8.070 6.612 1.00 42.51 531 LEU A CA 4
ATOM 6465 C C . LEU A 1 84 ? 6.562 9.219 7.564 1.00 12.21 531 LEU A C 4
ATOM 6466 O O . LEU A 1 84 ? 5.916 10.263 7.511 1.00 54.11 531 LEU A O 4
ATOM 6482 N N . ARG A 1 85 ? 7.527 9.018 8.428 1.00 31.44 532 ARG A N 4
ATOM 6483 C CA . ARG A 1 85 ? 7.957 10.054 9.351 1.00 21.32 532 ARG A CA 4
ATOM 6484 C C . ARG A 1 85 ? 8.698 11.187 8.615 1.00 31.11 532 ARG A C 4
ATOM 6485 O O . ARG A 1 85 ? 8.482 12.365 8.895 1.00 40.02 532 ARG A O 4
ATOM 6506 N N . SER A 1 86 ? 9.565 10.814 7.687 1.00 22.41 533 SER A N 4
ATOM 6507 C CA . SER A 1 86 ? 10.372 11.761 6.953 1.00 0.41 533 SER A CA 4
ATOM 6508 C C . SER A 1 86 ? 9.514 12.525 5.978 1.00 24.01 533 SER A C 4
ATOM 6509 O O . SER A 1 86 ? 9.519 13.761 5.972 1.00 62.14 533 SER A O 4
ATOM 6517 N N . THR A 1 87 ? 8.754 11.764 5.180 1.00 13.41 534 THR A N 4
ATOM 6518 C CA . THR A 1 87 ? 7.865 12.287 4.168 1.00 4.30 534 THR A CA 4
ATOM 6519 C C . THR A 1 87 ? 8.643 13.005 3.018 1.00 12.44 534 THR A C 4
ATOM 6520 O O . THR A 1 87 ? 9.386 13.962 3.252 1.00 51.34 534 THR A O 4
ATOM 6531 N N . LYS A 1 88 ? 8.475 12.538 1.781 1.00 4.10 535 LYS A N 4
ATOM 6532 C CA . LYS A 1 88 ? 9.146 13.191 0.664 1.00 54.32 535 LYS A CA 4
ATOM 6533 C C . LYS A 1 88 ? 8.379 14.412 0.157 1.00 62.11 535 LYS A C 4
ATOM 6534 O O . LYS A 1 88 ? 7.139 14.457 0.219 1.00 11.33 535 LYS A O 4
ATOM 6553 N N . MET A 1 89 ? 9.122 15.382 -0.368 1.00 71.23 536 MET A N 4
ATOM 6554 C CA . MET A 1 89 ? 8.583 16.672 -0.876 1.00 44.32 536 MET A CA 4
ATOM 6555 C C . MET A 1 89 ? 8.039 16.551 -2.288 1.00 24.21 536 MET A C 4
ATOM 6556 O O . MET A 1 89 ? 7.866 17.546 -2.987 1.00 11.22 536 MET A O 4
ATOM 6570 N N . GLU A 1 90 ? 7.720 15.356 -2.671 1.00 43.10 537 GLU A N 4
ATOM 6571 C CA . GLU A 1 90 ? 7.252 15.065 -4.012 1.00 54.42 537 GLU A CA 4
ATOM 6572 C C . GLU A 1 90 ? 5.885 15.697 -4.313 1.00 45.31 537 GLU A C 4
ATOM 6573 O O . GLU A 1 90 ? 5.494 15.841 -5.471 1.00 23.23 537 GLU A O 4
ATOM 6585 N N . GLY A 1 91 ? 5.159 16.022 -3.277 1.00 44.23 538 GLY A N 4
ATOM 6586 C CA . GLY A 1 91 ? 3.814 16.489 -3.426 1.00 0.22 538 GLY A CA 4
ATOM 6587 C C . GLY A 1 91 ? 2.912 15.368 -3.106 1.00 41.32 538 GLY A C 4
ATOM 6588 O O . GLY A 1 91 ? 2.230 15.374 -2.082 1.00 43.44 538 GLY A O 4
ATOM 6592 N N . THR A 1 92 ? 2.943 14.379 -3.948 1.00 23.23 539 THR A N 4
ATOM 6593 C CA . THR A 1 92 ? 2.222 13.187 -3.726 1.00 51.04 539 THR A CA 4
ATOM 6594 C C . THR A 1 92 ? 3.155 12.061 -3.339 1.00 63.43 539 THR A C 4
ATOM 6595 O O . THR A 1 92 ? 4.232 11.890 -3.918 1.00 35.21 539 THR A O 4
ATOM 6606 N N . VAL A 1 93 ? 2.763 11.341 -2.350 1.00 30.23 540 VAL A N 4
ATOM 6607 C CA . VAL A 1 93 ? 3.460 10.171 -1.941 1.00 25.50 540 VAL A CA 4
ATOM 6608 C C . VAL A 1 93 ? 2.659 8.992 -2.415 1.00 44.13 540 VAL A C 4
ATOM 6609 O O . VAL A 1 93 ? 1.498 8.841 -2.028 1.00 42.45 540 VAL A O 4
ATOM 6622 N N . SER A 1 94 ? 3.237 8.198 -3.272 1.00 25.34 541 SER A N 4
ATOM 6623 C CA . SER A 1 94 ? 2.532 7.072 -3.806 1.00 0.32 541 SER A CA 4
ATOM 6624 C C . SER A 1 94 ? 2.779 5.841 -2.972 1.00 72.32 541 SER A C 4
ATOM 6625 O O . SER A 1 94 ? 3.893 5.293 -2.939 1.00 65.54 541 SER A O 4
ATOM 6633 N N . LEU A 1 95 ? 1.744 5.402 -2.333 1.00 73.21 542 LEU A N 4
ATOM 6634 C CA . LEU A 1 95 ? 1.781 4.269 -1.467 1.00 33.12 542 LEU A CA 4
ATOM 6635 C C . LEU A 1 95 ? 0.977 3.161 -2.059 1.00 64.41 542 LEU A C 4
ATOM 6636 O O . LEU A 1 95 ? -0.199 3.333 -2.380 1.00 51.34 542 LEU A O 4
ATOM 6652 N N . LEU A 1 96 ? 1.594 2.051 -2.223 1.00 72.42 543 LEU A N 4
ATOM 6653 C CA . LEU A 1 96 ? 0.938 0.916 -2.767 1.00 75.02 543 LEU A CA 4
ATOM 6654 C C . LEU A 1 96 ? 0.582 0.006 -1.617 1.00 20.21 543 LEU A C 4
ATOM 6655 O O . LEU A 1 96 ? 1.463 -0.441 -0.872 1.00 41.32 543 LEU A O 4
ATOM 6671 N N . VAL A 1 97 ? -0.682 -0.240 -1.449 1.00 10.45 544 VAL A N 4
ATOM 6672 C CA . VAL A 1 97 ? -1.159 -1.039 -0.351 1.00 3.22 544 VAL A CA 4
ATOM 6673 C C . VAL A 1 97 ? -1.829 -2.302 -0.850 1.00 15.10 544 VAL A C 4
ATOM 6674 O O . VAL A 1 97 ? -2.212 -2.400 -2.015 1.00 0.44 544 VAL A O 4
ATOM 6687 N N . PHE A 1 98 ? -1.968 -3.234 0.029 1.00 62.23 545 PHE A N 4
ATOM 6688 C CA . PHE A 1 98 ? -2.580 -4.491 -0.241 1.00 52.32 545 PHE A CA 4
ATOM 6689 C C . PHE A 1 98 ? -3.853 -4.573 0.554 1.00 31.20 545 PHE A C 4
ATOM 6690 O O . PHE A 1 98 ? -3.831 -4.440 1.793 1.00 64.41 545 PHE A O 4
ATOM 6707 N N . ARG A 1 99 ? -4.949 -4.763 -0.133 1.00 42.10 546 ARG A N 4
ATOM 6708 C CA . ARG A 1 99 ? -6.206 -4.946 0.522 1.00 65.22 546 ARG A CA 4
ATOM 6709 C C . ARG A 1 99 ? -6.251 -6.422 0.788 1.00 3.42 546 ARG A C 4
ATOM 6710 O O . ARG A 1 99 ? -6.252 -7.240 -0.152 1.00 3.13 546 ARG A O 4
ATOM 6731 N N . GLN A 1 100 ? -6.276 -6.764 2.026 1.00 71.11 547 GLN A N 4
ATOM 6732 C CA . GLN A 1 100 ? -6.143 -8.124 2.427 1.00 24.53 547 GLN A CA 4
ATOM 6733 C C . GLN A 1 100 ? -7.468 -8.807 2.370 1.00 24.03 547 GLN A C 4
ATOM 6734 O O . GLN A 1 100 ? -8.480 -8.227 2.748 1.00 61.15 547 GLN A O 4
ATOM 6748 N N . GLU A 1 101 ? -7.477 -10.018 1.858 1.00 55.13 548 GLU A N 4
ATOM 6749 C CA . GLU A 1 101 ? -8.669 -10.801 1.839 1.00 34.24 548 GLU A CA 4
ATOM 6750 C C . GLU A 1 101 ? -9.068 -11.097 3.261 1.00 14.33 548 GLU A C 4
ATOM 6751 O O . GLU A 1 101 ? -8.257 -11.592 4.063 1.00 21.44 548 GLU A O 4
ATOM 6763 N N . GLU A 1 102 ? -10.275 -10.750 3.576 1.00 55.33 549 GLU A N 4
ATOM 6764 C CA . GLU A 1 102 ? -10.797 -10.913 4.892 1.00 50.42 549 GLU A CA 4
ATOM 6765 C C . GLU A 1 102 ? -11.004 -12.379 5.227 1.00 72.00 549 GLU A C 4
ATOM 6766 O O . GLU A 1 102 ? -11.674 -13.108 4.503 1.00 30.31 549 GLU A O 4
ATOM 6778 N N . ALA A 1 103 ? -10.372 -12.788 6.309 1.00 54.41 550 ALA A N 4
ATOM 6779 C CA . ALA A 1 103 ? -10.335 -14.164 6.752 1.00 15.50 550 ALA A CA 4
ATOM 6780 C C . ALA A 1 103 ? -11.706 -14.715 7.041 1.00 63.14 550 ALA A C 4
ATOM 6781 O O . ALA A 1 103 ? -12.545 -14.046 7.667 1.00 10.11 550 ALA A O 4
ATOM 6788 N N . PHE A 1 104 ? -11.925 -15.919 6.585 1.00 65.11 551 PHE A N 4
ATOM 6789 C CA . PHE A 1 104 ? -13.143 -16.623 6.811 1.00 31.31 551 PHE A CA 4
ATOM 6790 C C . PHE A 1 104 ? -12.906 -17.651 7.899 1.00 2.12 551 PHE A C 4
ATOM 6791 O O . PHE A 1 104 ? -12.213 -18.650 7.683 1.00 52.33 551 PHE A O 4
ATOM 6808 N N . HIS A 1 105 ? -13.443 -17.401 9.053 1.00 4.43 552 HIS A N 4
ATOM 6809 C CA . HIS A 1 105 ? -13.273 -18.295 10.181 1.00 62.52 552 HIS A CA 4
ATOM 6810 C C . HIS A 1 105 ? -14.384 -19.324 10.207 1.00 13.50 552 HIS A C 4
ATOM 6811 O O . HIS A 1 105 ? -15.491 -19.052 9.726 1.00 2.43 552 HIS A O 4
ATOM 6826 N N . PRO A 1 106 ? -14.111 -20.531 10.744 1.00 73.40 553 PRO A N 4
ATOM 6827 C CA . PRO A 1 106 ? -15.126 -21.570 10.900 1.00 34.22 553 PRO A CA 4
ATOM 6828 C C . PRO A 1 106 ? -16.282 -21.075 11.770 1.00 42.31 553 PRO A C 4
ATOM 6829 O O . PRO A 1 106 ? -16.127 -20.112 12.561 1.00 74.22 553 PRO A O 4
ATOM 6840 N N . ARG A 1 107 ? -17.416 -21.704 11.637 1.00 32.24 554 ARG A N 4
ATOM 6841 C CA . ARG A 1 107 ? -18.592 -21.305 12.357 1.00 64.33 554 ARG A CA 4
ATOM 6842 C C . ARG A 1 107 ? -18.581 -21.921 13.730 1.00 62.15 554 ARG A C 4
ATOM 6843 O O . ARG A 1 107 ? -18.636 -23.151 13.876 1.00 61.00 554 ARG A O 4
ATOM 6864 N N . GLU A 1 108 ? -18.476 -21.088 14.723 1.00 51.01 555 GLU A N 4
ATOM 6865 C CA . GLU A 1 108 ? -18.466 -21.529 16.086 1.00 75.12 555 GLU A CA 4
ATOM 6866 C C . GLU A 1 108 ? -19.895 -21.841 16.518 1.00 41.21 555 GLU A C 4
ATOM 6867 O O . GLU A 1 108 ? -20.718 -20.941 16.678 1.00 2.30 555 GLU A O 4
ATOM 6879 N N . MET A 1 109 ? -20.186 -23.103 16.664 1.00 65.25 556 MET A N 4
ATOM 6880 C CA . MET A 1 109 ? -21.517 -23.541 17.031 1.00 30.31 556 MET A CA 4
ATOM 6881 C C . MET A 1 109 ? -21.725 -23.436 18.527 1.00 44.14 556 MET A C 4
ATOM 6882 O O . MET A 1 109 ? -22.743 -22.908 18.981 1.00 54.30 556 MET A O 4
ATOM 6896 N N . ASN A 1 110 ? -20.738 -23.931 19.287 1.00 35.34 557 ASN A N 4
ATOM 6897 C CA . ASN A 1 110 ? -20.805 -24.003 20.761 1.00 74.00 557 ASN A CA 4
ATOM 6898 C C . ASN A 1 110 ? -21.902 -24.975 21.206 1.00 21.22 557 ASN A C 4
ATOM 6899 O O . ASN A 1 110 ? -21.620 -26.137 21.506 1.00 63.20 557 ASN A O 4
ATOM 6910 N N . ALA A 1 111 ? -23.132 -24.513 21.184 1.00 41.34 558 ALA A N 4
ATOM 6911 C CA . ALA A 1 111 ? -24.281 -25.294 21.565 1.00 54.23 558 ALA A CA 4
ATOM 6912 C C . ALA A 1 111 ? -25.528 -24.548 21.149 1.00 61.53 558 ALA A C 4
ATOM 6913 O O . ALA A 1 111 ? -25.952 -24.698 20.008 1.00 38.32 558 ALA A O 4
ATOM 6921 N N . GLY A 1 1 ? -15.728 8.319 -13.908 1.00 24.12 448 GLY A N 5
ATOM 6922 C CA . GLY A 1 1 ? -16.983 7.644 -14.253 1.00 61.42 448 GLY A CA 5
ATOM 6923 C C . GLY A 1 1 ? -17.232 6.512 -13.309 1.00 72.10 448 GLY A C 5
ATOM 6924 O O . GLY A 1 1 ? -16.804 6.569 -12.159 1.00 31.34 448 GLY A O 5
ATOM 6930 N N . SER A 1 2 ? -17.918 5.486 -13.765 1.00 41.54 449 SER A N 5
ATOM 6931 C CA . SER A 1 2 ? -18.147 4.329 -12.943 1.00 71.34 449 SER A CA 5
ATOM 6932 C C . SER A 1 2 ? -16.840 3.545 -12.764 1.00 22.22 449 SER A C 5
ATOM 6933 O O . SER A 1 2 ? -16.355 2.905 -13.702 1.00 15.21 449 SER A O 5
ATOM 6941 N N . VAL A 1 3 ? -16.268 3.637 -11.584 1.00 21.33 450 VAL A N 5
ATOM 6942 C CA . VAL A 1 3 ? -15.015 2.977 -11.283 1.00 52.25 450 VAL A CA 5
ATOM 6943 C C . VAL A 1 3 ? -15.261 1.523 -10.887 1.00 74.24 450 VAL A C 5
ATOM 6944 O O . VAL A 1 3 ? -16.203 1.218 -10.135 1.00 54.21 450 VAL A O 5
ATOM 6957 N N . TYR A 1 4 ? -14.450 0.636 -11.413 1.00 10.23 451 TYR A N 5
ATOM 6958 C CA . TYR A 1 4 ? -14.559 -0.769 -11.111 1.00 34.25 451 TYR A CA 5
ATOM 6959 C C . TYR A 1 4 ? -13.303 -1.253 -10.440 1.00 72.00 451 TYR A C 5
ATOM 6960 O O . TYR A 1 4 ? -12.297 -1.520 -11.096 1.00 45.32 451 TYR A O 5
ATOM 6978 N N . ASN A 1 5 ? -13.336 -1.309 -9.140 1.00 51.42 452 ASN A N 5
ATOM 6979 C CA . ASN A 1 5 ? -12.212 -1.798 -8.381 1.00 62.24 452 ASN A CA 5
ATOM 6980 C C . ASN A 1 5 ? -12.542 -3.174 -7.854 1.00 35.34 452 ASN A C 5
ATOM 6981 O O . ASN A 1 5 ? -13.577 -3.376 -7.203 1.00 34.54 452 ASN A O 5
ATOM 6992 N N . THR A 1 6 ? -11.711 -4.123 -8.159 1.00 31.53 453 THR A N 5
ATOM 6993 C CA . THR A 1 6 ? -11.966 -5.478 -7.776 1.00 2.13 453 THR A CA 5
ATOM 6994 C C . THR A 1 6 ? -11.459 -5.773 -6.377 1.00 71.22 453 THR A C 5
ATOM 6995 O O . THR A 1 6 ? -10.416 -5.261 -5.956 1.00 14.21 453 THR A O 5
ATOM 7006 N N . LYS A 1 7 ? -12.201 -6.559 -5.663 1.00 23.40 454 LYS A N 5
ATOM 7007 C CA . LYS A 1 7 ? -11.809 -7.014 -4.362 1.00 12.31 454 LYS A CA 5
ATOM 7008 C C . LYS A 1 7 ? -11.574 -8.496 -4.452 1.00 52.14 454 LYS A C 5
ATOM 7009 O O . LYS A 1 7 ? -12.511 -9.264 -4.677 1.00 43.44 454 LYS A O 5
ATOM 7028 N N . LYS A 1 8 ? -10.335 -8.901 -4.335 1.00 61.45 455 LYS A N 5
ATOM 7029 C CA . LYS A 1 8 ? -9.995 -10.294 -4.472 1.00 32.11 455 LYS A CA 5
ATOM 7030 C C . LYS A 1 8 ? -8.788 -10.655 -3.634 1.00 40.13 455 LYS A C 5
ATOM 7031 O O . LYS A 1 8 ? -8.201 -9.800 -2.959 1.00 42.45 455 LYS A O 5
ATOM 7050 N N . VAL A 1 9 ? -8.435 -11.910 -3.680 1.00 52.04 456 VAL A N 5
ATOM 7051 C CA . VAL A 1 9 ? -7.318 -12.453 -2.946 1.00 22.33 456 VAL A CA 5
ATOM 7052 C C . VAL A 1 9 ? -5.974 -11.998 -3.538 1.00 14.22 456 VAL A C 5
ATOM 7053 O O . VAL A 1 9 ? -5.684 -12.257 -4.704 1.00 11.23 456 VAL A O 5
ATOM 7066 N N . GLY A 1 10 ? -5.195 -11.296 -2.724 1.00 24.30 457 GLY A N 5
ATOM 7067 C CA . GLY A 1 10 ? -3.838 -10.936 -3.082 1.00 53.52 457 GLY A CA 5
ATOM 7068 C C . GLY A 1 10 ? -3.723 -9.943 -4.211 1.00 31.15 457 GLY A C 5
ATOM 7069 O O . GLY A 1 10 ? -2.959 -10.159 -5.154 1.00 1.11 457 GLY A O 5
ATOM 7073 N N . LYS A 1 11 ? -4.443 -8.861 -4.128 1.00 1.21 458 LYS A N 5
ATOM 7074 C CA . LYS A 1 11 ? -4.374 -7.870 -5.140 1.00 33.12 458 LYS A CA 5
ATOM 7075 C C . LYS A 1 11 ? -3.870 -6.574 -4.484 1.00 61.24 458 LYS A C 5
ATOM 7076 O O . LYS A 1 11 ? -4.181 -6.302 -3.306 1.00 1.13 458 LYS A O 5
ATOM 7095 N N . ARG A 1 12 ? -3.080 -5.806 -5.214 1.00 23.44 459 ARG A N 5
ATOM 7096 C CA . ARG A 1 12 ? -2.471 -4.602 -4.671 1.00 51.03 459 ARG A CA 5
ATOM 7097 C C . ARG A 1 12 ? -3.115 -3.348 -5.242 1.00 15.01 459 ARG A C 5
ATOM 7098 O O . ARG A 1 12 ? -3.515 -3.317 -6.404 1.00 53.04 459 ARG A O 5
ATOM 7119 N N . LEU A 1 13 ? -3.217 -2.323 -4.423 1.00 44.13 460 LEU A N 5
ATOM 7120 C CA . LEU A 1 13 ? -3.806 -1.063 -4.842 1.00 43.54 460 LEU A CA 5
ATOM 7121 C C . LEU A 1 13 ? -2.841 0.048 -4.516 1.00 71.11 460 LEU A C 5
ATOM 7122 O O . LEU A 1 13 ? -2.244 0.043 -3.448 1.00 54.05 460 LEU A O 5
ATOM 7138 N N . ASN A 1 14 ? -2.673 0.985 -5.409 1.00 53.41 461 ASN A N 5
ATOM 7139 C CA . ASN A 1 14 ? -1.816 2.120 -5.123 1.00 73.21 461 ASN A CA 5
ATOM 7140 C C . ASN A 1 14 ? -2.627 3.396 -5.079 1.00 24.43 461 ASN A C 5
ATOM 7141 O O . ASN A 1 14 ? -3.516 3.620 -5.913 1.00 53.14 461 ASN A O 5
ATOM 7152 N N . ILE A 1 15 ? -2.346 4.201 -4.094 1.00 12.42 462 ILE A N 5
ATOM 7153 C CA . ILE A 1 15 ? -3.073 5.420 -3.843 1.00 23.52 462 ILE A CA 5
ATOM 7154 C C . ILE A 1 15 ? -2.092 6.588 -3.803 1.00 64.41 462 ILE A C 5
ATOM 7155 O O . ILE A 1 15 ? -1.022 6.475 -3.203 1.00 72.21 462 ILE A O 5
ATOM 7171 N N . GLN A 1 16 ? -2.430 7.672 -4.467 1.00 53.22 463 GLN A N 5
ATOM 7172 C CA . GLN A 1 16 ? -1.607 8.873 -4.430 1.00 3.44 463 GLN A CA 5
ATOM 7173 C C . GLN A 1 16 ? -2.119 9.826 -3.376 1.00 31.35 463 GLN A C 5
ATOM 7174 O O . GLN A 1 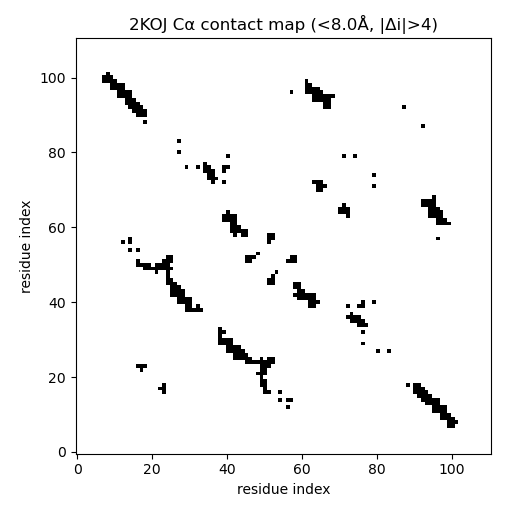16 ? -3.311 10.154 -3.349 1.00 71.43 463 GLN A O 5
ATOM 7188 N N . LEU A 1 17 ? -1.231 10.271 -2.522 1.00 2.03 464 LEU A N 5
ATOM 7189 C CA . LEU A 1 17 ? -1.576 11.218 -1.488 1.00 15.25 464 LEU A CA 5
ATOM 7190 C C . LEU A 1 17 ? -0.739 12.473 -1.629 1.00 61.02 464 LEU A C 5
ATOM 7191 O O . LEU A 1 17 ? 0.469 12.403 -1.852 1.00 1.31 464 LEU A O 5
ATOM 7207 N N . LYS A 1 18 ? -1.383 13.590 -1.494 1.00 64.24 465 LYS A N 5
ATOM 7208 C CA . LYS A 1 18 ? -0.767 14.898 -1.530 1.00 61.30 465 LYS A CA 5
ATOM 7209 C C . LYS A 1 18 ? -0.866 15.474 -0.159 1.00 20.55 465 LYS A C 5
ATOM 7210 O O . LYS A 1 18 ? -1.950 15.572 0.402 1.00 23.42 465 LYS A O 5
ATOM 7229 N N . LYS A 1 19 ? 0.239 15.860 0.372 1.00 74.13 466 LYS A N 5
ATOM 7230 C CA . LYS A 1 19 ? 0.295 16.321 1.728 1.00 35.14 466 LYS A CA 5
ATOM 7231 C C . LYS A 1 19 ? -0.337 17.658 1.919 1.00 45.41 466 LYS A C 5
ATOM 7232 O O . LYS A 1 19 ? -0.201 18.567 1.086 1.00 3.33 466 LYS A O 5
ATOM 7251 N N . GLY A 1 20 ? -1.034 17.759 2.985 1.00 70.10 467 GLY A N 5
ATOM 7252 C CA . GLY A 1 20 ? -1.571 18.991 3.396 1.00 4.03 467 GLY A CA 5
ATOM 7253 C C . GLY A 1 20 ? -0.924 19.367 4.697 1.00 41.52 467 GLY A C 5
ATOM 7254 O O . GLY A 1 20 ? 0.185 18.892 4.988 1.00 32.42 467 GLY A O 5
ATOM 7258 N N . THR A 1 21 ? -1.586 20.149 5.506 1.00 64.24 468 THR A N 5
ATOM 7259 C CA . THR A 1 21 ? -1.022 20.556 6.775 1.00 33.15 468 THR A CA 5
ATOM 7260 C C . THR A 1 21 ? -0.940 19.372 7.758 1.00 11.11 468 THR A C 5
ATOM 7261 O O . THR A 1 21 ? -0.096 19.348 8.668 1.00 21.44 468 THR A O 5
ATOM 7272 N N . GLU A 1 22 ? -1.755 18.363 7.538 1.00 74.21 469 GLU A N 5
ATOM 7273 C CA . GLU A 1 22 ? -1.757 17.223 8.404 1.00 61.34 469 GLU A CA 5
ATOM 7274 C C . GLU A 1 22 ? -0.850 16.132 7.849 1.00 62.11 469 GLU A C 5
ATOM 7275 O O . GLU A 1 22 ? -0.829 15.009 8.352 1.00 34.41 469 GLU A O 5
ATOM 7287 N N . GLY A 1 23 ? -0.083 16.484 6.834 1.00 30.45 470 GLY A N 5
ATOM 7288 C CA . GLY A 1 23 ? 0.807 15.544 6.217 1.00 14.04 470 GLY A CA 5
ATOM 7289 C C . GLY A 1 23 ? 0.047 14.532 5.410 1.00 24.11 470 GLY A C 5
ATOM 7290 O O . GLY A 1 23 ? -0.724 14.895 4.514 1.00 41.15 470 GLY A O 5
ATOM 7294 N N . LEU A 1 24 ? 0.244 13.281 5.726 1.00 4.30 471 LEU A N 5
ATOM 7295 C CA . LEU A 1 24 ? -0.446 12.205 5.056 1.00 65.15 471 LEU A CA 5
ATOM 7296 C C . LEU A 1 24 ? -1.822 12.015 5.655 1.00 51.35 471 LEU A C 5
ATOM 7297 O O . LEU A 1 24 ? -2.780 11.719 4.955 1.00 12.42 471 LEU A O 5
ATOM 7313 N N . GLY A 1 25 ? -1.915 12.194 6.947 1.00 40.23 472 GLY A N 5
ATOM 7314 C CA . GLY A 1 25 ? -3.185 12.068 7.613 1.00 13.44 472 GLY A CA 5
ATOM 7315 C C . GLY A 1 25 ? -3.472 10.657 8.059 1.00 53.22 472 GLY A C 5
ATOM 7316 O O . GLY A 1 25 ? -4.612 10.306 8.319 1.00 11.11 472 GLY A O 5
ATOM 7320 N N . PHE A 1 26 ? -2.457 9.841 8.113 1.00 4.41 473 PHE A N 5
ATOM 7321 C CA . PHE A 1 26 ? -2.602 8.498 8.606 1.00 13.43 473 PHE A CA 5
ATOM 7322 C C . PHE A 1 26 ? -1.295 8.059 9.187 1.00 41.31 473 PHE A C 5
ATOM 7323 O O . PHE A 1 26 ? -0.255 8.679 8.932 1.00 14.52 473 PHE A O 5
ATOM 7340 N N . SER A 1 27 ? -1.332 7.025 9.944 1.00 55.42 474 SER A N 5
ATOM 7341 C CA . SER A 1 27 ? -0.157 6.504 10.546 1.00 62.34 474 SER A CA 5
ATOM 7342 C C . SER A 1 27 ? -0.060 5.024 10.206 1.00 34.51 474 SER A C 5
ATOM 7343 O O . SER A 1 27 ? -1.042 4.422 9.773 1.00 55.20 474 SER A O 5
ATOM 7351 N N . ILE A 1 28 ? 1.092 4.453 10.401 1.00 60.42 475 ILE A N 5
ATOM 7352 C CA . ILE A 1 28 ? 1.329 3.058 10.130 1.00 0.25 475 ILE A CA 5
ATOM 7353 C C . ILE A 1 28 ? 1.788 2.358 11.416 1.00 21.42 475 ILE A C 5
ATOM 7354 O O . ILE A 1 28 ? 2.509 2.938 12.239 1.00 11.23 475 ILE A O 5
ATOM 7370 N N . THR A 1 29 ? 1.353 1.163 11.593 1.00 33.10 476 THR A N 5
ATOM 7371 C CA . THR A 1 29 ? 1.692 0.363 12.735 1.00 34.31 476 THR A CA 5
ATOM 7372 C C . THR A 1 29 ? 2.225 -0.982 12.254 1.00 14.42 476 THR A C 5
ATOM 7373 O O . THR A 1 29 ? 1.984 -1.380 11.111 1.00 20.23 476 THR A O 5
ATOM 7384 N N . SER A 1 30 ? 2.930 -1.660 13.099 1.00 1.32 477 SER A N 5
ATOM 7385 C CA . SER A 1 30 ? 3.442 -2.950 12.778 1.00 31.45 477 SER A CA 5
ATOM 7386 C C . SER A 1 30 ? 3.028 -3.926 13.862 1.00 34.04 477 SER A C 5
ATOM 7387 O O . SER A 1 30 ? 3.059 -3.590 15.051 1.00 63.25 477 SER A O 5
ATOM 7395 N N . ARG A 1 31 ? 2.607 -5.099 13.461 1.00 4.14 478 ARG A N 5
ATOM 7396 C CA . ARG A 1 31 ? 2.159 -6.109 14.390 1.00 40.14 478 ARG A CA 5
ATOM 7397 C C . ARG A 1 31 ? 2.593 -7.459 13.902 1.00 21.31 478 ARG A C 5
ATOM 7398 O O . ARG A 1 31 ? 2.660 -7.678 12.690 1.00 72.50 478 ARG A O 5
ATOM 7419 N N . ASP A 1 32 ? 2.879 -8.344 14.851 1.00 11.21 479 ASP A N 5
ATOM 7420 C CA . ASP A 1 32 ? 3.390 -9.702 14.601 1.00 45.54 479 ASP A CA 5
ATOM 7421 C C . ASP A 1 32 ? 4.863 -9.646 14.257 1.00 73.23 479 ASP A C 5
ATOM 7422 O O . ASP A 1 32 ? 5.254 -9.135 13.204 1.00 54.51 479 ASP A O 5
ATOM 7431 N N . VAL A 1 33 ? 5.683 -10.134 15.163 1.00 32.11 480 VAL A N 5
ATOM 7432 C CA . VAL A 1 33 ? 7.119 -10.097 14.989 1.00 54.21 480 VAL A CA 5
ATOM 7433 C C . VAL A 1 33 ? 7.643 -11.062 13.916 1.00 63.41 480 VAL A C 5
ATOM 7434 O O . VAL A 1 33 ? 8.100 -12.172 14.205 1.00 65.41 480 VAL A O 5
ATOM 7447 N N . THR A 1 34 ? 7.495 -10.656 12.686 1.00 33.34 481 THR A N 5
ATOM 7448 C CA . THR A 1 34 ? 8.001 -11.368 11.550 1.00 3.04 481 THR A CA 5
ATOM 7449 C C . THR A 1 34 ? 8.593 -10.387 10.556 1.00 13.32 481 THR A C 5
ATOM 7450 O O . THR A 1 34 ? 8.049 -9.301 10.344 1.00 61.12 481 THR A O 5
ATOM 7461 N N . ILE A 1 35 ? 9.734 -10.732 10.000 1.00 30.51 482 ILE A N 5
ATOM 7462 C CA . ILE A 1 35 ? 10.366 -9.903 8.984 1.00 5.11 482 ILE A CA 5
ATOM 7463 C C . ILE A 1 35 ? 10.707 -10.731 7.750 1.00 32.13 482 ILE A C 5
ATOM 7464 O O . ILE A 1 35 ? 10.858 -10.194 6.652 1.00 31.24 482 ILE A O 5
ATOM 7480 N N . GLY A 1 36 ? 10.806 -12.049 7.936 1.00 2.51 483 GLY A N 5
ATOM 7481 C CA . GLY A 1 36 ? 11.140 -12.953 6.839 1.00 51.45 483 GLY A CA 5
ATOM 7482 C C . GLY A 1 36 ? 10.006 -13.100 5.847 1.00 44.33 483 GLY A C 5
ATOM 7483 O O . GLY A 1 36 ? 10.216 -13.494 4.699 1.00 3.45 483 GLY A O 5
ATOM 7487 N N . GLY A 1 37 ? 8.816 -12.794 6.289 1.00 20.52 484 GLY A N 5
ATOM 7488 C CA . GLY A 1 37 ? 7.663 -12.824 5.421 1.00 54.41 484 GLY A CA 5
ATOM 7489 C C . GLY A 1 37 ? 7.174 -11.426 5.177 1.00 61.03 484 GLY A C 5
ATOM 7490 O O . GLY A 1 37 ? 5.952 -11.173 5.157 1.00 32.52 484 GLY A O 5
ATOM 7494 N N . SER A 1 38 ? 8.151 -10.512 5.003 1.00 74.03 485 SER A N 5
ATOM 7495 C CA . SER A 1 38 ? 7.937 -9.080 4.815 1.00 10.42 485 SER A CA 5
ATOM 7496 C C . SER A 1 38 ? 7.474 -8.435 6.125 1.00 64.44 485 SER A C 5
ATOM 7497 O O . SER A 1 38 ? 6.666 -9.013 6.852 1.00 3.42 485 SER A O 5
ATOM 7505 N N . ALA A 1 39 ? 7.988 -7.259 6.436 1.00 52.20 486 ALA A N 5
ATOM 7506 C CA . ALA A 1 39 ? 7.578 -6.582 7.654 1.00 53.32 486 ALA A CA 5
ATOM 7507 C C . ALA A 1 39 ? 6.167 -6.067 7.473 1.00 2.44 486 ALA A C 5
ATOM 7508 O O . ALA A 1 39 ? 5.910 -5.269 6.571 1.00 33.24 486 ALA A O 5
ATOM 7515 N N . PRO A 1 40 ? 5.222 -6.532 8.292 1.00 44.32 487 PRO A N 5
ATOM 7516 C CA . PRO A 1 40 ? 3.840 -6.173 8.147 1.00 72.45 487 PRO A CA 5
ATOM 7517 C C . PRO A 1 40 ? 3.484 -4.812 8.752 1.00 10.21 487 PRO A C 5
ATOM 7518 O O . PRO A 1 40 ? 3.373 -4.645 9.975 1.00 35.13 487 PRO A O 5
ATOM 7529 N N . ILE A 1 41 ? 3.354 -3.841 7.884 1.00 4.33 488 ILE A N 5
ATOM 7530 C CA . ILE A 1 41 ? 2.953 -2.508 8.252 1.00 74.44 488 ILE A CA 5
ATOM 7531 C C . ILE A 1 41 ? 1.527 -2.264 7.813 1.00 43.01 488 ILE A C 5
ATOM 7532 O O . ILE A 1 41 ? 1.200 -2.415 6.645 1.00 20.22 488 ILE A O 5
ATOM 7548 N N . TYR A 1 42 ? 0.697 -1.901 8.742 1.00 42.54 489 TYR A N 5
ATOM 7549 C CA . TYR A 1 42 ? -0.690 -1.639 8.471 1.00 11.35 489 TYR A CA 5
ATOM 7550 C C . TYR A 1 42 ? -0.996 -0.224 8.856 1.00 33.15 489 TYR A C 5
ATOM 7551 O O . TYR A 1 42 ? -0.369 0.316 9.758 1.00 41.22 489 TYR A O 5
ATOM 7569 N N . VAL A 1 43 ? -1.909 0.388 8.162 1.00 42.14 490 VAL A N 5
ATOM 7570 C CA . VAL A 1 43 ? -2.367 1.716 8.509 1.00 63.40 490 VAL A CA 5
ATOM 7571 C C . VAL A 1 43 ? -2.984 1.673 9.892 1.00 54.23 490 VAL A C 5
ATOM 7572 O O . VAL A 1 43 ? -4.007 1.008 10.096 1.00 73.23 490 VAL A O 5
ATOM 7585 N N . LYS A 1 44 ? -2.361 2.347 10.842 1.00 25.42 491 LYS A N 5
ATOM 7586 C CA . LYS A 1 44 ? -2.826 2.311 12.209 1.00 70.12 491 LYS A CA 5
ATOM 7587 C C . LYS A 1 44 ? -4.168 3.015 12.379 1.00 13.45 491 LYS A C 5
ATOM 7588 O O . LYS A 1 44 ? -5.007 2.572 13.159 1.00 10.54 491 LYS A O 5
ATOM 7607 N N . ASN A 1 45 ? -4.384 4.074 11.622 1.00 3.55 492 ASN A N 5
ATOM 7608 C CA . ASN A 1 45 ? -5.604 4.867 11.748 1.00 51.40 492 ASN A CA 5
ATOM 7609 C C . ASN A 1 45 ? -5.603 5.963 10.711 1.00 73.44 492 ASN A C 5
ATOM 7610 O O . ASN A 1 45 ? -4.534 6.481 10.358 1.00 61.15 492 ASN A O 5
ATOM 7621 N N . ILE A 1 46 ? -6.769 6.276 10.194 1.00 65.01 493 ILE A N 5
ATOM 7622 C CA . ILE A 1 46 ? -6.937 7.364 9.253 1.00 72.30 493 ILE A CA 5
ATOM 7623 C C . ILE A 1 46 ? -7.401 8.558 10.052 1.00 14.43 493 ILE A C 5
ATOM 7624 O O . ILE A 1 46 ? -8.511 8.548 10.595 1.00 1.33 493 ILE A O 5
ATOM 7640 N N . LEU A 1 47 ? -6.562 9.553 10.146 1.00 3.32 494 LEU A N 5
ATOM 7641 C CA . LEU A 1 47 ? -6.819 10.703 10.977 1.00 22.54 494 LEU A CA 5
ATOM 7642 C C . LEU A 1 47 ? -7.959 11.539 10.414 1.00 4.14 494 LEU A C 5
ATOM 7643 O O . LEU A 1 47 ? -8.134 11.604 9.201 1.00 34.40 494 LEU A O 5
ATOM 7659 N N . PRO A 1 48 ? -8.758 12.185 11.307 1.00 72.21 495 PRO A N 5
ATOM 7660 C CA . PRO A 1 48 ? -9.932 12.997 10.921 1.00 22.51 495 PRO A CA 5
ATOM 7661 C C . PRO A 1 48 ? -9.622 14.057 9.866 1.00 53.35 495 PRO A C 5
ATOM 7662 O O . PRO A 1 48 ? -10.495 14.436 9.074 1.00 43.04 495 PRO A O 5
ATOM 7673 N N . ARG A 1 49 ? -8.396 14.537 9.854 1.00 11.24 496 ARG A N 5
ATOM 7674 C CA . ARG A 1 49 ? -7.971 15.524 8.890 1.00 62.10 496 ARG A CA 5
ATOM 7675 C C . ARG A 1 49 ? -6.670 15.067 8.260 1.00 64.45 496 ARG A C 5
ATOM 7676 O O . ARG A 1 49 ? -5.785 14.556 8.960 1.00 63.41 496 ARG A O 5
ATOM 7697 N N . GLY A 1 50 ? -6.559 15.223 6.961 1.00 74.13 497 GLY A N 5
ATOM 7698 C CA . GLY A 1 50 ? -5.347 14.859 6.273 1.00 32.11 497 GLY A CA 5
ATOM 7699 C C . GLY A 1 50 ? -5.619 14.251 4.921 1.00 63.35 497 GLY A C 5
ATOM 7700 O O . GLY A 1 50 ? -6.759 13.907 4.611 1.00 40.14 497 GLY A O 5
ATOM 7704 N N . ALA A 1 51 ? -4.567 14.099 4.130 1.00 53.02 498 ALA A N 5
ATOM 7705 C CA . ALA A 1 51 ? -4.658 13.619 2.747 1.00 54.20 498 ALA A CA 5
ATOM 7706 C C . ALA A 1 51 ? -5.414 12.303 2.623 1.00 40.42 498 ALA A C 5
ATOM 7707 O O . ALA A 1 51 ? -6.326 12.189 1.814 1.00 75.33 498 ALA A O 5
ATOM 7714 N N . ALA A 1 52 ? -5.049 11.339 3.443 1.00 22.43 499 ALA A N 5
ATOM 7715 C CA . ALA A 1 52 ? -5.631 10.004 3.396 1.00 11.43 499 ALA A CA 5
ATOM 7716 C C . ALA A 1 52 ? -7.138 10.001 3.605 1.00 73.35 499 ALA A C 5
ATOM 7717 O O . ALA A 1 52 ? -7.865 9.296 2.897 1.00 14.04 499 ALA A O 5
ATOM 7724 N N . ILE A 1 53 ? -7.620 10.800 4.539 1.00 32.11 500 ILE A N 5
ATOM 7725 C CA . ILE A 1 53 ? -9.038 10.789 4.828 1.00 73.21 500 ILE A CA 5
ATOM 7726 C C . ILE A 1 53 ? -9.807 11.544 3.735 1.00 12.44 500 ILE A C 5
ATOM 7727 O O . ILE A 1 53 ? -10.936 11.193 3.391 1.00 42.34 500 ILE A O 5
ATOM 7743 N N . GLN A 1 54 ? -9.165 12.561 3.179 1.00 11.40 501 GLN A N 5
ATOM 7744 C CA . GLN A 1 54 ? -9.750 13.365 2.122 1.00 55.40 501 GLN A CA 5
ATOM 7745 C C . GLN A 1 54 ? -9.761 12.581 0.815 1.00 74.20 501 GLN A C 5
ATOM 7746 O O . GLN A 1 54 ? -10.580 12.828 -0.066 1.00 61.04 501 GLN A O 5
ATOM 7760 N N . ASP A 1 55 ? -8.842 11.642 0.701 1.00 53.31 502 ASP A N 5
ATOM 7761 C CA . ASP A 1 55 ? -8.800 10.741 -0.439 1.00 1.05 502 ASP A CA 5
ATOM 7762 C C . ASP A 1 55 ? -9.874 9.679 -0.283 1.00 54.34 502 ASP A C 5
ATOM 7763 O O . ASP A 1 55 ? -10.661 9.427 -1.202 1.00 53.22 502 ASP A O 5
ATOM 7772 N N . GLY A 1 56 ? -9.919 9.080 0.890 1.00 1.11 503 GLY A N 5
ATOM 7773 C CA . GLY A 1 56 ? -10.969 8.136 1.219 1.00 14.40 503 GLY A CA 5
ATOM 7774 C C . GLY A 1 56 ? -10.752 6.704 0.725 1.00 3.14 503 GLY A C 5
ATOM 7775 O O . GLY A 1 56 ? -11.496 5.806 1.118 1.00 52.14 503 GLY A O 5
ATOM 7779 N N . ARG A 1 57 ? -9.766 6.468 -0.125 1.00 15.11 504 ARG A N 5
ATOM 7780 C CA . ARG A 1 57 ? -9.537 5.110 -0.631 1.00 52.33 504 ARG A CA 5
ATOM 7781 C C . ARG A 1 57 ? -8.781 4.296 0.406 1.00 15.03 504 ARG A C 5
ATOM 7782 O O . ARG A 1 57 ? -9.045 3.095 0.606 1.00 42.15 504 ARG A O 5
ATOM 7803 N N . LEU A 1 58 ? -7.850 4.953 1.048 1.00 43.25 505 LEU A N 5
ATOM 7804 C CA . LEU A 1 58 ? -7.029 4.360 2.085 1.00 25.13 505 LEU A CA 5
ATOM 7805 C C . LEU A 1 58 ? -7.850 4.228 3.374 1.00 4.44 505 LEU A C 5
ATOM 7806 O O . LEU A 1 58 ? -8.659 5.110 3.700 1.00 15.15 505 LEU A O 5
ATOM 7822 N N . LYS A 1 59 ? -7.673 3.132 4.071 1.00 30.44 506 LYS A N 5
ATOM 7823 C CA . LYS A 1 59 ? -8.415 2.852 5.270 1.00 33.41 506 LYS A CA 5
ATOM 7824 C C . LYS A 1 59 ? -7.476 2.155 6.253 1.00 25.04 506 LYS A C 5
ATOM 7825 O O . LYS A 1 59 ? -6.422 1.656 5.861 1.00 30.14 506 LYS A O 5
ATOM 7844 N N . ALA A 1 60 ? -7.834 2.154 7.511 1.00 61.21 507 ALA A N 5
ATOM 7845 C CA . ALA A 1 60 ? -7.058 1.493 8.541 1.00 21.30 507 ALA A CA 5
ATOM 7846 C C . ALA A 1 60 ? -6.913 -0.004 8.242 1.00 40.41 507 ALA A C 5
ATOM 7847 O O . ALA A 1 60 ? -7.780 -0.613 7.614 1.00 74.21 507 ALA A O 5
ATOM 7854 N N . GLY A 1 61 ? -5.823 -0.577 8.654 1.00 61.13 508 GLY A N 5
ATOM 7855 C CA . GLY A 1 61 ? -5.627 -1.988 8.456 1.00 13.44 508 GLY A CA 5
ATOM 7856 C C . GLY A 1 61 ? -5.008 -2.329 7.118 1.00 4.13 508 GLY A C 5
ATOM 7857 O O . GLY A 1 61 ? -4.602 -3.468 6.907 1.00 32.00 508 GLY A O 5
ATOM 7861 N N . ASP A 1 62 ? -4.945 -1.365 6.199 1.00 31.41 509 ASP A N 5
ATOM 7862 C CA . ASP A 1 62 ? -4.314 -1.615 4.904 1.00 23.23 509 ASP A CA 5
ATOM 7863 C C . ASP A 1 62 ? -2.833 -1.818 5.078 1.00 50.23 509 ASP A C 5
ATOM 7864 O O . ASP A 1 62 ? -2.173 -1.050 5.782 1.00 32.11 509 ASP A O 5
ATOM 7873 N N . ARG A 1 63 ? -2.311 -2.855 4.465 1.00 31.02 510 ARG A N 5
ATOM 7874 C CA . ARG A 1 63 ? -0.918 -3.200 4.631 1.00 54.42 510 ARG A CA 5
ATOM 7875 C C . ARG A 1 63 ? -0.086 -2.529 3.566 1.00 42.22 510 ARG A C 5
ATOM 7876 O O . ARG A 1 63 ? -0.287 -2.762 2.377 1.00 54.34 510 ARG A O 5
ATOM 7897 N N . LEU A 1 64 ? 0.835 -1.695 4.003 1.00 70.13 511 LEU A N 5
ATOM 7898 C CA . LEU A 1 64 ? 1.661 -0.909 3.115 1.00 35.53 511 LEU A CA 5
ATOM 7899 C C . LEU A 1 64 ? 2.767 -1.803 2.527 1.00 44.14 511 LEU A C 5
ATOM 7900 O O . LEU A 1 64 ? 3.480 -2.493 3.267 1.00 21.43 511 LEU A O 5
ATOM 7916 N N . ILE A 1 65 ? 2.888 -1.801 1.212 1.00 62.51 512 ILE A N 5
ATOM 7917 C CA . ILE A 1 65 ? 3.819 -2.689 0.517 1.00 61.52 512 ILE A CA 5
ATOM 7918 C C . ILE A 1 65 ? 5.000 -1.930 -0.093 1.00 14.54 512 ILE A C 5
ATOM 7919 O O . ILE A 1 65 ? 6.164 -2.285 0.130 1.00 44.15 512 ILE A O 5
ATOM 7935 N N . GLU A 1 66 ? 4.709 -0.908 -0.876 1.00 60.12 513 GLU A N 5
ATOM 7936 C CA . GLU A 1 66 ? 5.758 -0.159 -1.542 1.00 21.24 513 GLU A CA 5
ATOM 7937 C C . GLU A 1 66 ? 5.315 1.250 -1.885 1.00 13.23 513 GLU A C 5
ATOM 7938 O O . GLU A 1 66 ? 4.137 1.515 -2.075 1.00 32.30 513 GLU A O 5
ATOM 7950 N N . VAL A 1 67 ? 6.257 2.142 -1.925 1.00 71.25 514 VAL A N 5
ATOM 7951 C CA . VAL A 1 67 ? 5.996 3.537 -2.226 1.00 64.44 514 VAL A CA 5
ATOM 7952 C C . VAL A 1 67 ? 6.782 3.971 -3.459 1.00 42.24 514 VAL A C 5
ATOM 7953 O O . VAL A 1 67 ? 7.987 3.812 -3.505 1.00 13.12 514 VAL A O 5
ATOM 7966 N N . ASN A 1 68 ? 6.088 4.479 -4.477 1.00 71.34 515 ASN A N 5
ATOM 7967 C CA . ASN A 1 68 ? 6.741 4.980 -5.719 1.00 64.31 515 ASN A CA 5
ATOM 7968 C C . ASN A 1 68 ? 7.571 3.894 -6.421 1.00 21.04 515 ASN A C 5
ATOM 7969 O O . ASN A 1 68 ? 8.440 4.192 -7.257 1.00 3.33 515 ASN A O 5
ATOM 7980 N N . GLY A 1 69 ? 7.288 2.649 -6.109 1.00 2.34 516 GLY A N 5
ATOM 7981 C CA . GLY A 1 69 ? 8.028 1.557 -6.688 1.00 0.23 516 GLY A CA 5
ATOM 7982 C C . GLY A 1 69 ? 9.161 1.096 -5.793 1.00 0.10 516 GLY A C 5
ATOM 7983 O O . GLY A 1 69 ? 9.854 0.135 -6.105 1.00 72.31 516 GLY A O 5
ATOM 7987 N N . VAL A 1 70 ? 9.356 1.786 -4.683 1.00 42.44 517 VAL A N 5
ATOM 7988 C CA . VAL A 1 70 ? 10.381 1.421 -3.728 1.00 12.22 517 VAL A CA 5
ATOM 7989 C C . VAL A 1 70 ? 9.834 0.343 -2.832 1.00 43.43 517 VAL A C 5
ATOM 7990 O O . VAL A 1 70 ? 8.852 0.571 -2.115 1.00 70.43 517 VAL A O 5
ATOM 8003 N N . ASP A 1 71 ? 10.458 -0.819 -2.863 1.00 42.21 518 ASP A N 5
ATOM 8004 C CA . ASP A 1 71 ? 10.004 -1.939 -2.070 1.00 35.15 518 ASP A CA 5
ATOM 8005 C C . ASP A 1 71 ? 10.365 -1.740 -0.642 1.00 43.11 518 ASP A C 5
ATOM 8006 O O . ASP A 1 71 ? 11.543 -1.602 -0.289 1.00 72.44 518 ASP A O 5
ATOM 8015 N N . LEU A 1 72 ? 9.381 -1.729 0.170 1.00 4.50 519 LEU A N 5
ATOM 8016 C CA . LEU A 1 72 ? 9.570 -1.531 1.553 1.00 51.00 519 LEU A CA 5
ATOM 8017 C C . LEU A 1 72 ? 8.998 -2.693 2.325 1.00 2.33 519 LEU A C 5
ATOM 8018 O O . LEU A 1 72 ? 8.899 -2.665 3.539 1.00 13.42 519 LEU A O 5
ATOM 8034 N N . ALA A 1 73 ? 8.674 -3.746 1.588 1.00 61.42 520 ALA A N 5
ATOM 8035 C CA . ALA A 1 73 ? 8.188 -4.971 2.173 1.00 34.15 520 ALA A CA 5
ATOM 8036 C C . ALA A 1 73 ? 9.375 -5.756 2.703 1.00 60.35 520 ALA A C 5
ATOM 8037 O O . ALA A 1 73 ? 9.286 -6.437 3.727 1.00 51.04 520 ALA A O 5
ATOM 8044 N N . GLY A 1 74 ? 10.504 -5.640 1.992 1.00 14.52 521 GLY A N 5
ATOM 8045 C CA . GLY A 1 74 ? 11.740 -6.264 2.428 1.00 43.45 521 GLY A CA 5
ATOM 8046 C C . GLY A 1 74 ? 12.434 -5.417 3.473 1.00 54.00 521 GLY A C 5
ATOM 8047 O O . GLY A 1 74 ? 13.473 -5.798 4.029 1.00 44.33 521 GLY A O 5
ATOM 8051 N N . LYS A 1 75 ? 11.866 -4.267 3.729 1.00 70.15 522 LYS A N 5
ATOM 8052 C CA . LYS A 1 75 ? 12.349 -3.363 4.737 1.00 65.02 522 LYS A CA 5
ATOM 8053 C C . LYS A 1 75 ? 11.702 -3.667 6.054 1.00 35.31 522 LYS A C 5
ATOM 8054 O O . LYS A 1 75 ? 10.606 -4.187 6.103 1.00 31.45 522 LYS A O 5
ATOM 8073 N N . SER A 1 76 ? 12.388 -3.361 7.112 1.00 72.21 523 SER A N 5
ATOM 8074 C CA . SER A 1 76 ? 11.853 -3.541 8.424 1.00 53.11 523 SER A CA 5
ATOM 8075 C C . SER A 1 76 ? 10.981 -2.334 8.776 1.00 63.41 523 SER A C 5
ATOM 8076 O O . SER A 1 76 ? 11.075 -1.294 8.109 1.00 34.41 523 SER A O 5
ATOM 8084 N N . GLN A 1 77 ? 10.146 -2.451 9.822 1.00 74.31 524 GLN A N 5
ATOM 8085 C CA . GLN A 1 77 ? 9.234 -1.360 10.181 1.00 40.41 524 GLN A CA 5
ATOM 8086 C C . GLN A 1 77 ? 9.977 -0.081 10.435 1.00 54.24 524 GLN A C 5
ATOM 8087 O O . GLN A 1 77 ? 9.601 0.929 9.955 1.00 35.04 524 GLN A O 5
ATOM 8101 N N . GLU A 1 78 ? 11.060 -0.165 11.159 1.00 3.42 525 GLU A N 5
ATOM 8102 C CA . GLU A 1 78 ? 11.819 1.000 11.564 1.00 3.24 525 GLU A CA 5
ATOM 8103 C C . GLU A 1 78 ? 12.331 1.801 10.371 1.00 13.00 525 GLU A C 5
ATOM 8104 O O . GLU A 1 78 ? 12.487 3.017 10.450 1.00 12.04 525 GLU A O 5
ATOM 8116 N N . GLU A 1 79 ? 12.558 1.114 9.268 1.00 4.22 526 GLU A N 5
ATOM 8117 C CA . GLU A 1 79 ? 12.957 1.754 8.035 1.00 54.43 526 GLU A CA 5
ATOM 8118 C C . GLU A 1 79 ? 11.776 2.555 7.476 1.00 74.45 526 GLU A C 5
ATOM 8119 O O . GLU A 1 79 ? 11.892 3.737 7.173 1.00 52.43 526 GLU A O 5
ATOM 8131 N N . VAL A 1 80 ? 10.628 1.902 7.404 1.00 11.41 527 VAL A N 5
ATOM 8132 C CA . VAL A 1 80 ? 9.442 2.498 6.813 1.00 23.54 527 VAL A CA 5
ATOM 8133 C C . VAL A 1 80 ? 8.735 3.476 7.742 1.00 32.42 527 VAL A C 5
ATOM 8134 O O . VAL A 1 80 ? 8.177 4.466 7.289 1.00 2.03 527 VAL A O 5
ATOM 8147 N N . VAL A 1 81 ? 8.772 3.200 9.035 1.00 50.42 528 VAL A N 5
ATOM 8148 C CA . VAL A 1 81 ? 8.224 4.098 10.037 1.00 55.44 528 VAL A CA 5
ATOM 8149 C C . VAL A 1 81 ? 8.957 5.428 9.943 1.00 21.05 528 VAL A C 5
ATOM 8150 O O . VAL A 1 81 ? 8.359 6.493 10.066 1.00 74.05 528 VAL A O 5
ATOM 8163 N N . SER A 1 82 ? 10.250 5.355 9.656 1.00 14.31 529 SER A N 5
ATOM 8164 C CA . SER A 1 82 ? 11.035 6.531 9.442 1.00 14.23 529 SER A CA 5
ATOM 8165 C C . SER A 1 82 ? 10.603 7.212 8.148 1.00 44.05 529 SER A C 5
ATOM 8166 O O . SER A 1 82 ? 10.365 8.411 8.133 1.00 2.12 529 SER A O 5
ATOM 8174 N N . LEU A 1 83 ? 10.473 6.430 7.082 1.00 33.33 530 LEU A N 5
ATOM 8175 C CA . LEU A 1 83 ? 10.078 6.938 5.766 1.00 20.23 530 LEU A CA 5
ATOM 8176 C C . LEU A 1 83 ? 8.742 7.677 5.804 1.00 63.01 530 LEU A C 5
ATOM 8177 O O . LEU A 1 83 ? 8.643 8.820 5.343 1.00 12.53 530 LEU A O 5
ATOM 8193 N N . LEU A 1 84 ? 7.731 7.043 6.363 1.00 4.55 531 LEU A N 5
ATOM 8194 C CA . LEU A 1 84 ? 6.423 7.629 6.446 1.00 20.11 531 LEU A CA 5
ATOM 8195 C C . LEU A 1 84 ? 6.370 8.823 7.389 1.00 73.40 531 LEU A C 5
ATOM 8196 O O . LEU A 1 84 ? 5.696 9.820 7.097 1.00 33.05 531 LEU A O 5
ATOM 8212 N N . ARG A 1 85 ? 7.091 8.757 8.497 1.00 41.42 532 ARG A N 5
ATOM 8213 C CA . ARG A 1 85 ? 7.104 9.879 9.424 1.00 22.42 532 ARG A CA 5
ATOM 8214 C C . ARG A 1 85 ? 7.937 11.059 8.868 1.00 60.31 532 ARG A C 5
ATOM 8215 O O . ARG A 1 85 ? 7.598 12.215 9.096 1.00 45.24 532 ARG A O 5
ATOM 8236 N N . SER A 1 86 ? 9.001 10.750 8.127 1.00 21.31 533 SER A N 5
ATOM 8237 C CA . SER A 1 86 ? 9.893 11.766 7.579 1.00 34.02 533 SER A CA 5
ATOM 8238 C C . SER A 1 86 ? 9.167 12.486 6.469 1.00 2.02 533 SER A C 5
ATOM 8239 O O . SER A 1 86 ? 9.229 13.714 6.359 1.00 44.15 533 SER A O 5
ATOM 8247 N N . THR A 1 87 ? 8.479 11.695 5.643 1.00 43.54 534 THR A N 5
ATOM 8248 C CA . THR A 1 87 ? 7.616 12.188 4.607 1.00 53.02 534 THR A CA 5
ATOM 8249 C C . THR A 1 87 ? 8.356 12.873 3.435 1.00 11.23 534 THR A C 5
ATOM 8250 O O . THR A 1 87 ? 8.907 13.965 3.576 1.00 44.31 534 THR A O 5
ATOM 8261 N N . LYS A 1 88 ? 8.363 12.215 2.287 1.00 31.52 535 LYS A N 5
ATOM 8262 C CA . LYS A 1 88 ? 8.859 12.815 1.070 1.00 50.03 535 LYS A CA 5
ATOM 8263 C C . LYS A 1 88 ? 7.866 13.897 0.660 1.00 73.34 535 LYS A C 5
ATOM 8264 O O . LYS A 1 88 ? 6.724 13.602 0.270 1.00 22.32 535 LYS A O 5
ATOM 8283 N N . MET A 1 89 ? 8.262 15.136 0.769 1.00 73.45 536 MET A N 5
ATOM 8284 C CA . MET A 1 89 ? 7.355 16.251 0.545 1.00 3.40 536 MET A CA 5
ATOM 8285 C C . MET A 1 89 ? 7.423 16.711 -0.912 1.00 21.15 536 MET A C 5
ATOM 8286 O O . MET A 1 89 ? 7.435 17.891 -1.209 1.00 31.53 536 MET A O 5
ATOM 8300 N N . GLU A 1 90 ? 7.411 15.757 -1.809 1.00 1.34 537 GLU A N 5
ATOM 8301 C CA . GLU A 1 90 ? 7.502 16.047 -3.224 1.00 31.32 537 GLU A CA 5
ATOM 8302 C C . GLU A 1 90 ? 6.163 16.602 -3.747 1.00 74.24 537 GLU A C 5
ATOM 8303 O O . GLU A 1 90 ? 6.122 17.623 -4.438 1.00 5.34 537 GLU A O 5
ATOM 8315 N N . GLY A 1 91 ? 5.098 15.920 -3.391 1.00 41.53 538 GLY A N 5
ATOM 8316 C CA . GLY A 1 91 ? 3.753 16.279 -3.790 1.00 12.52 538 GLY A CA 5
ATOM 8317 C C . GLY A 1 91 ? 2.872 15.104 -3.606 1.00 43.05 538 GLY A C 5
ATOM 8318 O O . GLY A 1 91 ? 2.426 14.832 -2.492 1.00 62.10 538 GLY A O 5
ATOM 8322 N N . THR A 1 92 ? 2.640 14.386 -4.658 1.00 5.52 539 THR A N 5
ATOM 8323 C CA . THR A 1 92 ? 1.908 13.174 -4.570 1.00 41.14 539 THR A CA 5
ATOM 8324 C C . THR A 1 92 ? 2.830 12.008 -4.303 1.00 64.04 539 THR A C 5
ATOM 8325 O O . THR A 1 92 ? 3.856 11.833 -4.971 1.00 3.41 539 THR A O 5
ATOM 8336 N N . VAL A 1 93 ? 2.493 11.267 -3.303 1.00 23.51 540 VAL A N 5
ATOM 8337 C CA . VAL A 1 93 ? 3.209 10.088 -2.912 1.00 52.10 540 VAL A CA 5
ATOM 8338 C C . VAL A 1 93 ? 2.338 8.892 -3.223 1.00 63.55 540 VAL A C 5
ATOM 8339 O O . VAL A 1 93 ? 1.160 8.884 -2.869 1.00 51.52 540 VAL A O 5
ATOM 8352 N N . SER A 1 94 ? 2.885 7.919 -3.892 1.00 53.11 541 SER A N 5
ATOM 8353 C CA . SER A 1 94 ? 2.120 6.777 -4.285 1.00 21.25 541 SER A CA 5
ATOM 8354 C C . SER A 1 94 ? 2.410 5.616 -3.368 1.00 24.14 541 SER A C 5
ATOM 8355 O O . SER A 1 94 ? 3.517 5.081 -3.338 1.00 24.42 541 SER A O 5
ATOM 8363 N N . LEU A 1 95 ? 1.419 5.245 -2.632 1.00 43.02 542 LEU A N 5
ATOM 8364 C CA . LEU A 1 95 ? 1.511 4.181 -1.688 1.00 41.41 542 LEU A CA 5
ATOM 8365 C C . LEU A 1 95 ? 0.774 2.985 -2.191 1.00 51.23 542 LEU A C 5
ATOM 8366 O O . LEU A 1 95 ? -0.416 3.052 -2.485 1.00 30.45 542 LEU A O 5
ATOM 8382 N N . LEU A 1 96 ? 1.473 1.913 -2.311 1.00 42.41 543 LEU A N 5
ATOM 8383 C CA . LEU A 1 96 ? 0.921 0.690 -2.784 1.00 51.40 543 LEU A CA 5
ATOM 8384 C C . LEU A 1 96 ? 0.653 -0.206 -1.583 1.00 33.00 543 LEU A C 5
ATOM 8385 O O . LEU A 1 96 ? 1.569 -0.509 -0.813 1.00 72.42 543 LEU A O 5
ATOM 8401 N N . VAL A 1 97 ? -0.592 -0.591 -1.414 1.00 21.24 544 VAL A N 5
ATOM 8402 C CA . VAL A 1 97 ? -1.020 -1.408 -0.294 1.00 75.15 544 VAL A CA 5
ATOM 8403 C C . VAL A 1 97 ? -1.551 -2.758 -0.782 1.00 71.34 544 VAL A C 5
ATOM 8404 O O . VAL A 1 97 ? -1.888 -2.920 -1.964 1.00 10.31 544 VAL A O 5
ATOM 8417 N N . PHE A 1 98 ? -1.625 -3.701 0.118 1.00 62.13 545 PHE A N 5
ATOM 8418 C CA . PHE A 1 98 ? -2.058 -5.045 -0.194 1.00 33.14 545 PHE A CA 5
ATOM 8419 C C . PHE A 1 98 ? -3.365 -5.349 0.506 1.00 41.50 545 PHE A C 5
ATOM 8420 O O . PHE A 1 98 ? -3.524 -5.068 1.708 1.00 1.40 545 PHE A O 5
ATOM 8437 N N . ARG A 1 99 ? -4.304 -5.903 -0.227 1.00 60.41 546 ARG A N 5
ATOM 8438 C CA . ARG A 1 99 ? -5.541 -6.346 0.353 1.00 52.20 546 ARG A CA 5
ATOM 8439 C C . ARG A 1 99 ? -5.749 -7.815 0.123 1.00 33.13 546 ARG A C 5
ATOM 8440 O O . ARG A 1 99 ? -5.752 -8.298 -1.018 1.00 73.32 546 ARG A O 5
ATOM 8461 N N . GLN A 1 100 ? -5.881 -8.524 1.204 1.00 70.21 547 GLN A N 5
ATOM 8462 C CA . GLN A 1 100 ? -6.042 -9.940 1.186 1.00 3.30 547 GLN A CA 5
ATOM 8463 C C . GLN A 1 100 ? -7.475 -10.287 1.560 1.00 44.13 547 GLN A C 5
ATOM 8464 O O . GLN A 1 100 ? -7.944 -9.929 2.642 1.00 72.42 547 GLN A O 5
ATOM 8478 N N . GLU A 1 101 ? -8.170 -10.951 0.661 1.00 33.50 548 GLU A N 5
ATOM 8479 C CA . GLU A 1 101 ? -9.529 -11.370 0.922 1.00 30.11 548 GLU A CA 5
ATOM 8480 C C . GLU A 1 101 ? -9.536 -12.568 1.862 1.00 34.33 548 GLU A C 5
ATOM 8481 O O . GLU A 1 101 ? -10.231 -12.570 2.876 1.00 62.40 548 GLU A O 5
ATOM 8493 N N . GLU A 1 102 ? -8.752 -13.581 1.535 1.00 33.23 549 GLU A N 5
ATOM 8494 C CA . GLU A 1 102 ? -8.636 -14.730 2.400 1.00 1.24 549 GLU A CA 5
ATOM 8495 C C . GLU A 1 102 ? -7.584 -14.448 3.459 1.00 33.45 549 GLU A C 5
ATOM 8496 O O . GLU A 1 102 ? -6.394 -14.717 3.255 1.00 21.23 549 GLU A O 5
ATOM 8508 N N . ALA A 1 103 ? -7.994 -13.834 4.532 1.00 45.21 550 ALA A N 5
ATOM 8509 C CA . ALA A 1 103 ? -7.095 -13.568 5.614 1.00 32.35 550 ALA A CA 5
ATOM 8510 C C . ALA A 1 103 ? -7.039 -14.791 6.464 1.00 51.51 550 ALA A C 5
ATOM 8511 O O . ALA A 1 103 ? -7.946 -15.054 7.270 1.00 12.11 550 ALA A O 5
ATOM 8518 N N . PHE A 1 104 ? -6.021 -15.557 6.273 1.00 23.23 551 PHE A N 5
ATOM 8519 C CA . PHE A 1 104 ? -5.941 -16.810 6.916 1.00 45.42 551 PHE A CA 5
ATOM 8520 C C . PHE A 1 104 ? -5.249 -16.709 8.237 1.00 63.12 551 PHE A C 5
ATOM 8521 O O . PHE A 1 104 ? -4.043 -16.460 8.309 1.00 71.13 551 PHE A O 5
ATOM 8538 N N . HIS A 1 105 ? -6.035 -16.893 9.261 1.00 62.14 552 HIS A N 5
ATOM 8539 C CA . HIS A 1 105 ? -5.610 -16.947 10.643 1.00 44.35 552 HIS A CA 5
ATOM 8540 C C . HIS A 1 105 ? -4.696 -15.749 11.020 1.00 41.02 552 HIS A C 5
ATOM 8541 O O . HIS A 1 105 ? -3.504 -15.922 11.283 1.00 60.51 552 HIS A O 5
ATOM 8556 N N . PRO A 1 106 ? -5.247 -14.511 11.010 1.00 60.41 553 PRO A N 5
ATOM 8557 C CA . PRO A 1 106 ? -4.489 -13.312 11.359 1.00 52.52 553 PRO A CA 5
ATOM 8558 C C . PRO A 1 106 ? -4.453 -13.098 12.868 1.00 31.42 553 PRO A C 5
ATOM 8559 O O . PRO A 1 106 ? -3.871 -12.124 13.352 1.00 24.05 553 PRO A O 5
ATOM 8570 N N . ARG A 1 107 ? -5.102 -14.029 13.592 1.00 4.33 554 ARG A N 5
ATOM 8571 C CA . ARG A 1 107 ? -5.158 -14.057 15.051 1.00 3.22 554 ARG A CA 5
ATOM 8572 C C . ARG A 1 107 ? -5.967 -12.874 15.578 1.00 24.15 554 ARG A C 5
ATOM 8573 O O . ARG A 1 107 ? -5.459 -11.761 15.722 1.00 35.44 554 ARG A O 5
ATOM 8594 N N . GLU A 1 108 ? -7.230 -13.106 15.835 1.00 60.13 555 GLU A N 5
ATOM 8595 C CA . GLU A 1 108 ? -8.114 -12.034 16.258 1.00 64.34 555 GLU A CA 5
ATOM 8596 C C . GLU A 1 108 ? -8.500 -12.146 17.728 1.00 3.43 555 GLU A C 5
ATOM 8597 O O . GLU A 1 108 ? -9.386 -11.427 18.213 1.00 75.45 555 GLU A O 5
ATOM 8609 N N . MET A 1 109 ? -7.819 -13.019 18.444 1.00 72.12 556 MET A N 5
ATOM 8610 C CA . MET A 1 109 ? -8.061 -13.166 19.868 1.00 72.25 556 MET A CA 5
ATOM 8611 C C . MET A 1 109 ? -7.347 -12.035 20.568 1.00 21.11 556 MET A C 5
ATOM 8612 O O . MET A 1 109 ? -6.121 -11.934 20.484 1.00 23.22 556 MET A O 5
ATOM 8626 N N . ASN A 1 110 ? -8.112 -11.181 21.224 1.00 42.44 557 ASN A N 5
ATOM 8627 C CA . ASN A 1 110 ? -7.601 -9.970 21.878 1.00 34.23 557 ASN A CA 5
ATOM 8628 C C . ASN A 1 110 ? -7.082 -8.994 20.841 1.00 13.05 557 ASN A C 5
ATOM 8629 O O . ASN A 1 110 ? -5.914 -9.029 20.445 1.00 52.44 557 ASN A O 5
ATOM 8640 N N . ALA A 1 111 ? -7.975 -8.186 20.363 1.00 5.10 558 ALA A N 5
ATOM 8641 C CA . ALA A 1 111 ? -7.690 -7.196 19.369 1.00 23.02 558 ALA A CA 5
ATOM 8642 C C . ALA A 1 111 ? -8.700 -6.082 19.511 1.00 4.24 558 ALA A C 5
ATOM 8643 O O . ALA A 1 111 ? -9.816 -6.208 18.957 1.00 38.11 558 ALA A O 5
ATOM 8651 N N . GLY A 1 1 ? -19.940 -5.397 -21.579 1.00 55.41 448 GLY A N 6
ATOM 8652 C CA . GLY A 1 1 ? -21.131 -5.382 -20.731 1.00 44.20 448 GLY A CA 6
ATOM 8653 C C . GLY A 1 1 ? -20.753 -5.243 -19.285 1.00 34.13 448 GLY A C 6
ATOM 8654 O O . GLY A 1 1 ? -19.751 -4.585 -18.964 1.00 12.14 448 GLY A O 6
ATOM 8660 N N . SER A 1 2 ? -21.513 -5.862 -18.408 1.00 30.13 449 SER A N 6
ATOM 8661 C CA . SER A 1 2 ? -21.247 -5.775 -17.002 1.00 3.03 449 SER A CA 6
ATOM 8662 C C . SER A 1 2 ? -20.145 -6.749 -16.588 1.00 72.21 449 SER A C 6
ATOM 8663 O O . SER A 1 2 ? -20.355 -7.961 -16.534 1.00 62.41 449 SER A O 6
ATOM 8671 N N . VAL A 1 3 ? -18.980 -6.224 -16.350 1.00 3.14 450 VAL A N 6
ATOM 8672 C CA . VAL A 1 3 ? -17.869 -7.011 -15.886 1.00 72.11 450 VAL A CA 6
ATOM 8673 C C . VAL A 1 3 ? -17.355 -6.416 -14.583 1.00 71.43 450 VAL A C 6
ATOM 8674 O O . VAL A 1 3 ? -17.186 -5.193 -14.469 1.00 45.14 450 VAL A O 6
ATOM 8687 N N . TYR A 1 4 ? -17.166 -7.250 -13.600 1.00 51.14 451 TYR A N 6
ATOM 8688 C CA . TYR A 1 4 ? -16.711 -6.798 -12.311 1.00 74.32 451 TYR A CA 6
ATOM 8689 C C . TYR A 1 4 ? -15.526 -7.627 -11.899 1.00 72.42 451 TYR A C 6
ATOM 8690 O O . TYR A 1 4 ? -15.571 -8.857 -11.989 1.00 4.10 451 TYR A O 6
ATOM 8708 N N . ASN A 1 5 ? -14.468 -6.986 -11.480 1.00 74.10 452 ASN A N 6
ATOM 8709 C CA . ASN A 1 5 ? -13.322 -7.708 -10.984 1.00 0.41 452 ASN A CA 6
ATOM 8710 C C . ASN A 1 5 ? -13.476 -7.897 -9.498 1.00 25.01 452 ASN A C 6
ATOM 8711 O O . ASN A 1 5 ? -13.010 -7.088 -8.695 1.00 45.11 452 ASN A O 6
ATOM 8722 N N . THR A 1 6 ? -14.201 -8.918 -9.144 1.00 50.02 453 THR A N 6
ATOM 8723 C CA . THR A 1 6 ? -14.481 -9.210 -7.777 1.00 51.22 453 THR A CA 6
ATOM 8724 C C . THR A 1 6 ? -14.140 -10.650 -7.425 1.00 31.00 453 THR A C 6
ATOM 8725 O O . THR A 1 6 ? -14.978 -11.546 -7.493 1.00 33.23 453 THR A O 6
ATOM 8736 N N . LYS A 1 7 ? -12.892 -10.874 -7.141 1.00 50.31 454 LYS A N 6
ATOM 8737 C CA . LYS A 1 7 ? -12.409 -12.160 -6.702 1.00 20.40 454 LYS A CA 6
ATOM 8738 C C . LYS A 1 7 ? -11.734 -11.949 -5.392 1.00 11.13 454 LYS A C 6
ATOM 8739 O O . LYS A 1 7 ? -11.189 -10.873 -5.150 1.00 21.12 454 LYS A O 6
ATOM 8758 N N . LYS A 1 8 ? -11.750 -12.924 -4.539 1.00 72.41 455 LYS A N 6
ATOM 8759 C CA . LYS A 1 8 ? -11.124 -12.755 -3.266 1.00 3.43 455 LYS A CA 6
ATOM 8760 C C . LYS A 1 8 ? -9.694 -13.214 -3.280 1.00 24.03 455 LYS A C 6
ATOM 8761 O O . LYS A 1 8 ? -9.340 -14.295 -2.817 1.00 4.11 455 LYS A O 6
ATOM 8780 N N . VAL A 1 9 ? -8.906 -12.396 -3.915 1.00 31.25 456 VAL A N 6
ATOM 8781 C CA . VAL A 1 9 ? -7.493 -12.577 -4.067 1.00 32.12 456 VAL A CA 6
ATOM 8782 C C . VAL A 1 9 ? -6.799 -11.428 -3.355 1.00 4.53 456 VAL A C 6
ATOM 8783 O O . VAL A 1 9 ? -7.454 -10.657 -2.646 1.00 31.31 456 VAL A O 6
ATOM 8796 N N . GLY A 1 10 ? -5.517 -11.317 -3.503 1.00 13.25 457 GLY A N 6
ATOM 8797 C CA . GLY A 1 10 ? -4.818 -10.213 -2.918 1.00 63.00 457 GLY A CA 6
ATOM 8798 C C . GLY A 1 10 ? -4.664 -9.098 -3.920 1.00 32.52 457 GLY A C 6
ATOM 8799 O O . GLY A 1 10 ? -3.988 -9.270 -4.941 1.00 4.12 457 GLY A O 6
ATOM 8803 N N . LYS A 1 11 ? -5.287 -7.973 -3.654 1.00 24.41 458 LYS A N 6
ATOM 8804 C CA . LYS A 1 11 ? -5.267 -6.854 -4.588 1.00 11.33 458 LYS A CA 6
ATOM 8805 C C . LYS A 1 11 ? -4.227 -5.846 -4.156 1.00 41.25 458 LYS A C 6
ATOM 8806 O O . LYS A 1 11 ? -3.987 -5.673 -2.973 1.00 21.44 458 LYS A O 6
ATOM 8825 N N . ARG A 1 12 ? -3.630 -5.192 -5.101 1.00 22.53 459 ARG A N 6
ATOM 8826 C CA . ARG A 1 12 ? -2.702 -4.121 -4.818 1.00 41.33 459 ARG A CA 6
ATOM 8827 C C . ARG A 1 12 ? -3.252 -2.832 -5.375 1.00 50.10 459 ARG A C 6
ATOM 8828 O O . ARG A 1 12 ? -3.620 -2.762 -6.547 1.00 40.23 459 ARG A O 6
ATOM 8849 N N . LEU A 1 13 ? -3.328 -1.835 -4.541 1.00 54.21 460 LEU A N 6
ATOM 8850 C CA . LEU A 1 13 ? -3.871 -0.537 -4.942 1.00 31.50 460 LEU A CA 6
ATOM 8851 C C . LEU A 1 13 ? -2.857 0.547 -4.713 1.00 51.04 460 LEU A C 6
ATOM 8852 O O . LEU A 1 13 ? -2.109 0.505 -3.737 1.00 33.52 460 LEU A O 6
ATOM 8868 N N . ASN A 1 14 ? -2.832 1.508 -5.603 1.00 4.55 461 ASN A N 6
ATOM 8869 C CA . ASN A 1 14 ? -1.906 2.621 -5.520 1.00 1.14 461 ASN A CA 6
ATOM 8870 C C . ASN A 1 14 ? -2.668 3.889 -5.175 1.00 1.30 461 ASN A C 6
ATOM 8871 O O . ASN A 1 14 ? -3.519 4.349 -5.951 1.00 12.05 461 ASN A O 6
ATOM 8882 N N . ILE A 1 15 ? -2.388 4.442 -4.030 1.00 24.21 462 ILE A N 6
ATOM 8883 C CA . ILE A 1 15 ? -3.042 5.644 -3.592 1.00 1.52 462 ILE A CA 6
ATOM 8884 C C . ILE A 1 15 ? -2.028 6.784 -3.544 1.00 60.14 462 ILE A C 6
ATOM 8885 O O . ILE A 1 15 ? -1.026 6.693 -2.843 1.00 25.41 462 ILE A O 6
ATOM 8901 N N . GLN A 1 16 ? -2.263 7.831 -4.306 1.00 11.41 463 GLN A N 6
ATOM 8902 C CA . GLN A 1 16 ? -1.402 9.001 -4.254 1.00 4.22 463 GLN A CA 6
ATOM 8903 C C . GLN A 1 16 ? -2.033 10.091 -3.450 1.00 44.55 463 GLN A C 6
ATOM 8904 O O . GLN A 1 16 ? -3.213 10.436 -3.656 1.00 14.44 463 GLN A O 6
ATOM 8918 N N . LEU A 1 17 ? -1.282 10.625 -2.527 1.00 42.51 464 LEU A N 6
ATOM 8919 C CA . LEU A 1 17 ? -1.746 11.736 -1.752 1.00 74.21 464 LEU A CA 6
ATOM 8920 C C . LEU A 1 17 ? -0.843 12.928 -1.965 1.00 3.24 464 LEU A C 6
ATOM 8921 O O . LEU A 1 17 ? 0.387 12.803 -1.962 1.00 10.32 464 LEU A O 6
ATOM 8937 N N . LYS A 1 18 ? -1.447 14.062 -2.153 1.00 14.33 465 LYS A N 6
ATOM 8938 C CA . LYS A 1 18 ? -0.750 15.314 -2.221 1.00 1.44 465 LYS A CA 6
ATOM 8939 C C . LYS A 1 18 ? -0.952 15.992 -0.895 1.00 61.22 465 LYS A C 6
ATOM 8940 O O . LYS A 1 18 ? -2.034 15.906 -0.313 1.00 41.22 465 LYS A O 6
ATOM 8959 N N . LYS A 1 19 ? 0.063 16.620 -0.411 1.00 52.01 466 LYS A N 6
ATOM 8960 C CA . LYS A 1 19 ? 0.026 17.243 0.893 1.00 21.11 466 LYS A CA 6
ATOM 8961 C C . LYS A 1 19 ? -0.902 18.398 0.967 1.00 55.23 466 LYS A C 6
ATOM 8962 O O . LYS A 1 19 ? -0.816 19.362 0.184 1.00 12.24 466 LYS A O 6
ATOM 8981 N N . GLY A 1 20 ? -1.799 18.287 1.886 1.00 52.42 467 GLY A N 6
ATOM 8982 C CA . GLY A 1 20 ? -2.677 19.344 2.163 1.00 21.53 467 GLY A CA 6
ATOM 8983 C C . GLY A 1 20 ? -2.226 20.036 3.414 1.00 2.12 467 GLY A C 6
ATOM 8984 O O . GLY A 1 20 ? -1.024 20.077 3.705 1.00 50.22 467 GLY A O 6
ATOM 8988 N N . THR A 1 21 ? -3.142 20.536 4.164 1.00 11.02 468 THR A N 6
ATOM 8989 C CA . THR A 1 21 ? -2.825 21.236 5.367 1.00 73.40 468 THR A CA 6
ATOM 8990 C C . THR A 1 21 ? -2.441 20.270 6.521 1.00 60.11 468 THR A C 6
ATOM 8991 O O . THR A 1 21 ? -1.604 20.608 7.372 1.00 23.34 468 THR A O 6
ATOM 9002 N N . GLU A 1 22 ? -2.989 19.060 6.519 1.00 41.44 469 GLU A N 6
ATOM 9003 C CA . GLU A 1 22 ? -2.722 18.119 7.597 1.00 20.40 469 GLU A CA 6
ATOM 9004 C C . GLU A 1 22 ? -1.621 17.124 7.239 1.00 42.14 469 GLU A C 6
ATOM 9005 O O . GLU A 1 22 ? -1.334 16.196 8.006 1.00 33.14 469 GLU A O 6
ATOM 9017 N N . GLY A 1 23 ? -1.002 17.322 6.106 1.00 25.25 470 GLY A N 6
ATOM 9018 C CA . GLY A 1 23 ? 0.038 16.423 5.687 1.00 54.00 470 GLY A CA 6
ATOM 9019 C C . GLY A 1 23 ? -0.541 15.233 4.970 1.00 1.54 470 GLY A C 6
ATOM 9020 O O . GLY A 1 23 ? -1.320 15.392 4.010 1.00 64.55 470 GLY A O 6
ATOM 9024 N N . LEU A 1 24 ? -0.197 14.051 5.424 1.00 33.11 471 LEU A N 6
ATOM 9025 C CA . LEU A 1 24 ? -0.727 12.836 4.841 1.00 2.35 471 LEU A CA 6
ATOM 9026 C C . LEU A 1 24 ? -2.036 12.483 5.504 1.00 24.25 471 LEU A C 6
ATOM 9027 O O . LEU A 1 24 ? -3.049 12.260 4.840 1.00 1.12 471 LEU A O 6
ATOM 9043 N N . GLY A 1 25 ? -2.013 12.444 6.811 1.00 21.01 472 GLY A N 6
ATOM 9044 C CA . GLY A 1 25 ? -3.202 12.144 7.555 1.00 45.53 472 GLY A CA 6
ATOM 9045 C C . GLY A 1 25 ? -3.338 10.674 7.888 1.00 70.13 472 GLY A C 6
ATOM 9046 O O . GLY A 1 25 ? -4.443 10.185 8.065 1.00 23.12 472 GLY A O 6
ATOM 9050 N N . PHE A 1 26 ? -2.231 9.958 7.963 1.00 35.01 473 PHE A N 6
ATOM 9051 C CA . PHE A 1 26 ? -2.289 8.558 8.350 1.00 61.12 473 PHE A CA 6
ATOM 9052 C C . PHE A 1 26 ? -1.010 8.132 9.027 1.00 44.23 473 PHE A C 6
ATOM 9053 O O . PHE A 1 26 ? 0.035 8.761 8.852 1.00 11.34 473 PHE A O 6
ATOM 9070 N N . SER A 1 27 ? -1.097 7.087 9.797 1.00 63.23 474 SER A N 6
ATOM 9071 C CA . SER A 1 27 ? 0.036 6.550 10.510 1.00 1.21 474 SER A CA 6
ATOM 9072 C C . SER A 1 27 ? 0.138 5.047 10.226 1.00 21.15 474 SER A C 6
ATOM 9073 O O . SER A 1 27 ? -0.844 4.429 9.838 1.00 23.14 474 SER A O 6
ATOM 9081 N N . ILE A 1 28 ? 1.299 4.473 10.441 1.00 73.33 475 ILE A N 6
ATOM 9082 C CA . ILE A 1 28 ? 1.523 3.046 10.227 1.00 74.31 475 ILE A CA 6
ATOM 9083 C C . ILE A 1 28 ? 1.976 2.388 11.532 1.00 63.33 475 ILE A C 6
ATOM 9084 O O . ILE A 1 28 ? 2.615 3.030 12.368 1.00 4.13 475 ILE A O 6
ATOM 9100 N N . THR A 1 29 ? 1.595 1.159 11.717 1.00 21.45 476 THR A N 6
ATOM 9101 C CA . THR A 1 29 ? 1.982 0.359 12.863 1.00 73.22 476 THR A CA 6
ATOM 9102 C C . THR A 1 29 ? 2.548 -0.970 12.360 1.00 55.04 476 THR A C 6
ATOM 9103 O O . THR A 1 29 ? 2.260 -1.378 11.225 1.00 72.15 476 THR A O 6
ATOM 9114 N N . SER A 1 30 ? 3.325 -1.625 13.166 1.00 52.24 477 SER A N 6
ATOM 9115 C CA . SER A 1 30 ? 3.832 -2.918 12.833 1.00 65.45 477 SER A CA 6
ATOM 9116 C C . SER A 1 30 ? 3.524 -3.874 13.954 1.00 73.00 477 SER A C 6
ATOM 9117 O O . SER A 1 30 ? 3.564 -3.497 15.139 1.00 44.41 477 SER A O 6
ATOM 9125 N N . ARG A 1 31 ? 3.210 -5.083 13.608 1.00 21.43 478 ARG A N 6
ATOM 9126 C CA . ARG A 1 31 ? 2.882 -6.068 14.595 1.00 64.21 478 ARG A CA 6
ATOM 9127 C C . ARG A 1 31 ? 3.843 -7.216 14.569 1.00 33.13 478 ARG A C 6
ATOM 9128 O O . ARG A 1 31 ? 4.102 -7.812 13.516 1.00 12.51 478 ARG A O 6
ATOM 9149 N N . ASP A 1 32 ? 4.398 -7.491 15.710 1.00 22.44 479 ASP A N 6
ATOM 9150 C CA . ASP A 1 32 ? 5.177 -8.675 15.904 1.00 62.05 479 ASP A CA 6
ATOM 9151 C C . ASP A 1 32 ? 4.167 -9.724 16.306 1.00 12.35 479 ASP A C 6
ATOM 9152 O O . ASP A 1 32 ? 3.068 -9.346 16.735 1.00 5.31 479 ASP A O 6
ATOM 9161 N N . VAL A 1 33 ? 4.493 -11.000 16.184 1.00 55.54 480 VAL A N 6
ATOM 9162 C CA . VAL A 1 33 ? 3.522 -12.074 16.448 1.00 3.14 480 VAL A CA 6
ATOM 9163 C C . VAL A 1 33 ? 2.424 -12.023 15.373 1.00 71.43 480 VAL A C 6
ATOM 9164 O O . VAL A 1 33 ? 1.381 -11.375 15.540 1.00 22.11 480 VAL A O 6
ATOM 9177 N N . THR A 1 34 ? 2.685 -12.662 14.262 1.00 12.12 481 THR A N 6
ATOM 9178 C CA . THR A 1 34 ? 1.816 -12.609 13.116 1.00 61.14 481 THR A CA 6
ATOM 9179 C C . THR A 1 34 ? 2.382 -13.572 12.062 1.00 13.51 481 THR A C 6
ATOM 9180 O O . THR A 1 34 ? 3.148 -14.475 12.419 1.00 32.22 481 THR A O 6
ATOM 9191 N N . ILE A 1 35 ? 2.005 -13.398 10.799 1.00 24.22 482 ILE A N 6
ATOM 9192 C CA . ILE A 1 35 ? 2.496 -14.239 9.703 1.00 22.32 482 ILE A CA 6
ATOM 9193 C C . ILE A 1 35 ? 4.042 -14.191 9.635 1.00 61.41 482 ILE A C 6
ATOM 9194 O O . ILE A 1 35 ? 4.698 -15.197 9.346 1.00 11.11 482 ILE A O 6
ATOM 9210 N N . GLY A 1 36 ? 4.595 -13.027 9.922 1.00 63.43 483 GLY A N 6
ATOM 9211 C CA . GLY A 1 36 ? 6.020 -12.875 10.008 1.00 71.25 483 GLY A CA 6
ATOM 9212 C C . GLY A 1 36 ? 6.644 -12.448 8.714 1.00 4.41 483 GLY A C 6
ATOM 9213 O O . GLY A 1 36 ? 5.950 -11.996 7.794 1.00 23.54 483 GLY A O 6
ATOM 9217 N N . GLY A 1 37 ? 7.942 -12.568 8.646 1.00 43.11 484 GLY A N 6
ATOM 9218 C CA . GLY A 1 37 ? 8.662 -12.229 7.455 1.00 52.44 484 GLY A CA 6
ATOM 9219 C C . GLY A 1 37 ? 9.657 -11.122 7.687 1.00 73.41 484 GLY A C 6
ATOM 9220 O O . GLY A 1 37 ? 10.849 -11.380 7.899 1.00 43.23 484 GLY A O 6
ATOM 9224 N N . SER A 1 38 ? 9.175 -9.897 7.676 1.00 62.51 485 SER A N 6
ATOM 9225 C CA . SER A 1 38 ? 10.037 -8.734 7.815 1.00 41.14 485 SER A CA 6
ATOM 9226 C C . SER A 1 38 ? 9.370 -7.682 8.717 1.00 14.05 485 SER A C 6
ATOM 9227 O O . SER A 1 38 ? 9.765 -6.521 8.704 1.00 4.41 485 SER A O 6
ATOM 9235 N N . ALA A 1 39 ? 8.410 -8.138 9.534 1.00 31.22 486 ALA A N 6
ATOM 9236 C CA . ALA A 1 39 ? 7.569 -7.270 10.378 1.00 71.55 486 ALA A CA 6
ATOM 9237 C C . ALA A 1 39 ? 6.626 -6.426 9.511 1.00 31.24 486 ALA A C 6
ATOM 9238 O O . ALA A 1 39 ? 7.004 -5.380 8.989 1.00 53.41 486 ALA A O 6
ATOM 9245 N N . PRO A 1 40 ? 5.386 -6.905 9.321 1.00 64.31 487 PRO A N 6
ATOM 9246 C CA . PRO A 1 40 ? 4.417 -6.255 8.445 1.00 63.22 487 PRO A CA 6
ATOM 9247 C C . PRO A 1 40 ? 3.848 -4.946 9.006 1.00 51.12 487 PRO A C 6
ATOM 9248 O O . PRO A 1 40 ? 3.480 -4.852 10.196 1.00 65.03 487 PRO A O 6
ATOM 9259 N N . ILE A 1 41 ? 3.778 -3.958 8.140 1.00 64.42 488 ILE A N 6
ATOM 9260 C CA . ILE A 1 41 ? 3.251 -2.648 8.465 1.00 22.40 488 ILE A CA 6
ATOM 9261 C C . ILE A 1 41 ? 1.816 -2.507 7.980 1.00 44.00 488 ILE A C 6
ATOM 9262 O O . ILE A 1 41 ? 1.501 -2.833 6.837 1.00 60.34 488 ILE A O 6
ATOM 9278 N N . TYR A 1 42 ? 0.972 -2.027 8.853 1.00 20.23 489 TYR A N 6
ATOM 9279 C CA . TYR A 1 42 ? -0.412 -1.765 8.543 1.00 75.55 489 TYR A CA 6
ATOM 9280 C C . TYR A 1 42 ? -0.714 -0.350 8.925 1.00 61.12 489 TYR A C 6
ATOM 9281 O O . TYR A 1 42 ? -0.097 0.183 9.853 1.00 52.41 489 TYR A O 6
ATOM 9299 N N . VAL A 1 43 ? -1.606 0.276 8.216 1.00 70.22 490 VAL A N 6
ATOM 9300 C CA . VAL A 1 43 ? -2.014 1.614 8.564 1.00 44.14 490 VAL A CA 6
ATOM 9301 C C . VAL A 1 43 ? -2.719 1.588 9.913 1.00 61.25 490 VAL A C 6
ATOM 9302 O O . VAL A 1 43 ? -3.752 0.931 10.079 1.00 11.43 490 VAL A O 6
ATOM 9315 N N . LYS A 1 44 ? -2.140 2.282 10.872 1.00 22.24 491 LYS A N 6
ATOM 9316 C CA . LYS A 1 44 ? -2.648 2.287 12.230 1.00 71.15 491 LYS A CA 6
ATOM 9317 C C . LYS A 1 44 ? -3.871 3.169 12.369 1.00 55.43 491 LYS A C 6
ATOM 9318 O O . LYS A 1 44 ? -4.781 2.857 13.125 1.00 13.24 491 LYS A O 6
ATOM 9337 N N . ASN A 1 45 ? -3.912 4.244 11.625 1.00 3.13 492 ASN A N 6
ATOM 9338 C CA . ASN A 1 45 ? -4.996 5.196 11.779 1.00 71.15 492 ASN A CA 6
ATOM 9339 C C . ASN A 1 45 ? -5.056 6.131 10.606 1.00 24.24 492 ASN A C 6
ATOM 9340 O O . ASN A 1 45 ? -4.017 6.607 10.131 1.00 2.53 492 ASN A O 6
ATOM 9351 N N . ILE A 1 46 ? -6.247 6.349 10.127 1.00 33.34 493 ILE A N 6
ATOM 9352 C CA . ILE A 1 46 ? -6.520 7.336 9.120 1.00 44.50 493 ILE A CA 6
ATOM 9353 C C . ILE A 1 46 ? -7.132 8.524 9.840 1.00 62.24 493 ILE A C 6
ATOM 9354 O O . ILE A 1 46 ? -8.260 8.432 10.358 1.00 2.22 493 ILE A O 6
ATOM 9370 N N . LEU A 1 47 ? -6.395 9.597 9.911 1.00 64.20 494 LEU A N 6
ATOM 9371 C CA . LEU A 1 47 ? -6.822 10.781 10.620 1.00 74.20 494 LEU A CA 6
ATOM 9372 C C . LEU A 1 47 ? -8.001 11.432 9.907 1.00 12.04 494 LEU A C 6
ATOM 9373 O O . LEU A 1 47 ? -8.005 11.517 8.685 1.00 41.22 494 LEU A O 6
ATOM 9389 N N . PRO A 1 48 ? -9.027 11.888 10.677 1.00 62.03 495 PRO A N 6
ATOM 9390 C CA . PRO A 1 48 ? -10.244 12.514 10.126 1.00 35.04 495 PRO A CA 6
ATOM 9391 C C . PRO A 1 48 ? -9.947 13.721 9.237 1.00 74.22 495 PRO A C 6
ATOM 9392 O O . PRO A 1 48 ? -10.750 14.094 8.379 1.00 53.44 495 PRO A O 6
ATOM 9403 N N . ARG A 1 49 ? -8.808 14.323 9.444 1.00 73.10 496 ARG A N 6
ATOM 9404 C CA . ARG A 1 49 ? -8.399 15.448 8.660 1.00 74.02 496 ARG A CA 6
ATOM 9405 C C . ARG A 1 49 ? -7.057 15.159 8.026 1.00 75.04 496 ARG A C 6
ATOM 9406 O O . ARG A 1 49 ? -6.057 14.955 8.727 1.00 35.34 496 ARG A O 6
ATOM 9427 N N . GLY A 1 50 ? -7.044 15.101 6.715 1.00 61.21 497 GLY A N 6
ATOM 9428 C CA . GLY A 1 50 ? -5.830 14.859 5.992 1.00 64.14 497 GLY A CA 6
ATOM 9429 C C . GLY A 1 50 ? -6.085 14.241 4.646 1.00 70.21 497 GLY A C 6
ATOM 9430 O O . GLY A 1 50 ? -7.198 13.785 4.364 1.00 22.41 497 GLY A O 6
ATOM 9434 N N . ALA A 1 51 ? -5.048 14.198 3.837 1.00 22.22 498 ALA A N 6
ATOM 9435 C CA . ALA A 1 51 ? -5.127 13.756 2.450 1.00 42.42 498 ALA A CA 6
ATOM 9436 C C . ALA A 1 51 ? -5.646 12.328 2.304 1.00 14.21 498 ALA A C 6
ATOM 9437 O O . ALA A 1 51 ? -6.492 12.054 1.436 1.00 10.41 498 ALA A O 6
ATOM 9444 N N . ALA A 1 52 ? -5.159 11.439 3.156 1.00 35.14 499 ALA A N 6
ATOM 9445 C CA . ALA A 1 52 ? -5.501 10.022 3.086 1.00 41.20 499 ALA A CA 6
ATOM 9446 C C . ALA A 1 52 ? -6.993 9.763 3.263 1.00 54.44 499 ALA A C 6
ATOM 9447 O O . ALA A 1 52 ? -7.583 8.984 2.507 1.00 22.44 499 ALA A O 6
ATOM 9454 N N . ILE A 1 53 ? -7.619 10.433 4.220 1.00 11.14 500 ILE A N 6
ATOM 9455 C CA . ILE A 1 53 ? -9.029 10.178 4.477 1.00 53.24 500 ILE A CA 6
ATOM 9456 C C . ILE A 1 53 ? -9.892 10.816 3.393 1.00 60.42 500 ILE A C 6
ATOM 9457 O O . ILE A 1 53 ? -10.936 10.275 3.013 1.00 25.24 500 ILE A O 6
ATOM 9473 N N . GLN A 1 54 ? -9.430 11.945 2.873 1.00 44.11 501 GLN A N 6
ATOM 9474 C CA . GLN A 1 54 ? -10.153 12.675 1.859 1.00 24.41 501 GLN A CA 6
ATOM 9475 C C . GLN A 1 54 ? -10.098 11.956 0.524 1.00 64.12 501 GLN A C 6
ATOM 9476 O O . GLN A 1 54 ? -10.969 12.138 -0.326 1.00 45.54 501 GLN A O 6
ATOM 9490 N N . ASP A 1 55 ? -9.075 11.145 0.343 1.00 25.52 502 ASP A N 6
ATOM 9491 C CA . ASP A 1 55 ? -8.997 10.286 -0.829 1.00 51.24 502 ASP A CA 6
ATOM 9492 C C . ASP A 1 55 ? -9.856 9.063 -0.583 1.00 52.32 502 ASP A C 6
ATOM 9493 O O . ASP A 1 55 ? -10.720 8.712 -1.394 1.00 3.31 502 ASP A O 6
ATOM 9502 N N . GLY A 1 56 ? -9.656 8.456 0.568 1.00 33.43 503 GLY A N 6
ATOM 9503 C CA . GLY A 1 56 ? -10.493 7.361 0.989 1.00 53.25 503 GLY A CA 6
ATOM 9504 C C . GLY A 1 56 ? -10.154 5.989 0.405 1.00 11.25 503 GLY A C 6
ATOM 9505 O O . GLY A 1 56 ? -10.851 5.024 0.702 1.00 1.55 503 GLY A O 6
ATOM 9509 N N . ARG A 1 57 ? -9.124 5.864 -0.418 1.00 1.12 504 ARG A N 6
ATOM 9510 C CA . ARG A 1 57 ? -8.789 4.536 -0.947 1.00 3.44 504 ARG A CA 6
ATOM 9511 C C . ARG A 1 57 ? -7.888 3.814 0.049 1.00 21.51 504 ARG A C 6
ATOM 9512 O O . ARG A 1 57 ? -7.854 2.573 0.117 1.00 13.41 504 ARG A O 6
ATOM 9533 N N . LEU A 1 58 ? -7.184 4.598 0.818 1.00 52.04 505 LEU A N 6
ATOM 9534 C CA . LEU A 1 58 ? -6.314 4.118 1.870 1.00 52.42 505 LEU A CA 6
ATOM 9535 C C . LEU A 1 58 ? -7.129 4.060 3.160 1.00 43.33 505 LEU A C 6
ATOM 9536 O O . LEU A 1 58 ? -7.930 4.969 3.427 1.00 4.23 505 LEU A O 6
ATOM 9552 N N . LYS A 1 59 ? -6.948 3.009 3.947 1.00 33.11 506 LYS A N 6
ATOM 9553 C CA . LYS A 1 59 ? -7.750 2.791 5.146 1.00 44.35 506 LYS A CA 6
ATOM 9554 C C . LYS A 1 59 ? -6.902 2.217 6.275 1.00 62.03 506 LYS A C 6
ATOM 9555 O O . LYS A 1 59 ? -5.749 1.906 6.097 1.00 50.11 506 LYS A O 6
ATOM 9574 N N . ALA A 1 60 ? -7.464 2.123 7.446 1.00 2.23 507 ALA A N 6
ATOM 9575 C CA . ALA A 1 60 ? -6.739 1.540 8.545 1.00 73.42 507 ALA A CA 6
ATOM 9576 C C . ALA A 1 60 ? -6.781 0.021 8.476 1.00 61.43 507 ALA A C 6
ATOM 9577 O O . ALA A 1 60 ? -7.850 -0.573 8.266 1.00 13.35 507 ALA A O 6
ATOM 9584 N N . GLY A 1 61 ? -5.635 -0.592 8.626 1.00 25.20 508 GLY A N 6
ATOM 9585 C CA . GLY A 1 61 ? -5.544 -2.033 8.628 1.00 25.33 508 GLY A CA 6
ATOM 9586 C C . GLY A 1 61 ? -5.049 -2.601 7.334 1.00 13.32 508 GLY A C 6
ATOM 9587 O O . GLY A 1 61 ? -4.942 -3.825 7.195 1.00 32.25 508 GLY A O 6
ATOM 9591 N N . ASP A 1 62 ? -4.775 -1.763 6.374 1.00 11.24 509 ASP A N 6
ATOM 9592 C CA . ASP A 1 62 ? -4.207 -2.258 5.155 1.00 64.55 509 ASP A CA 6
ATOM 9593 C C . ASP A 1 62 ? -2.713 -2.288 5.262 1.00 21.13 509 ASP A C 6
ATOM 9594 O O . ASP A 1 62 ? -2.132 -1.604 6.112 1.00 40.12 509 ASP A O 6
ATOM 9603 N N . ARG A 1 63 ? -2.089 -3.085 4.442 1.00 71.32 510 ARG A N 6
ATOM 9604 C CA . ARG A 1 63 ? -0.668 -3.267 4.533 1.00 54.21 510 ARG A CA 6
ATOM 9605 C C . ARG A 1 63 ? 0.045 -2.503 3.465 1.00 40.51 510 ARG A C 6
ATOM 9606 O O . ARG A 1 63 ? -0.214 -2.693 2.270 1.00 53.41 510 ARG A O 6
ATOM 9627 N N . LEU A 1 64 ? 0.943 -1.646 3.898 1.00 30.14 511 LEU A N 6
ATOM 9628 C CA . LEU A 1 64 ? 1.712 -0.825 3.012 1.00 71.23 511 LEU A CA 6
ATOM 9629 C C . LEU A 1 64 ? 2.784 -1.748 2.352 1.00 22.43 511 LEU A C 6
ATOM 9630 O O . LEU A 1 64 ? 3.593 -2.381 3.049 1.00 1.02 511 LEU A O 6
ATOM 9646 N N . ILE A 1 65 ? 2.753 -1.832 1.030 1.00 53.23 512 ILE A N 6
ATOM 9647 C CA . ILE A 1 65 ? 3.623 -2.730 0.249 1.00 54.31 512 ILE A CA 6
ATOM 9648 C C . ILE A 1 65 ? 4.842 -1.998 -0.282 1.00 63.21 512 ILE A C 6
ATOM 9649 O O . ILE A 1 65 ? 5.979 -2.493 -0.197 1.00 71.13 512 ILE A O 6
ATOM 9665 N N . GLU A 1 66 ? 4.603 -0.848 -0.856 1.00 24.30 513 GLU A N 6
ATOM 9666 C CA . GLU A 1 66 ? 5.648 -0.066 -1.443 1.00 61.11 513 GLU A CA 6
ATOM 9667 C C . GLU A 1 66 ? 5.244 1.390 -1.506 1.00 63.03 513 GLU A C 6
ATOM 9668 O O . GLU A 1 66 ? 4.049 1.715 -1.523 1.00 3.35 513 GLU A O 6
ATOM 9680 N N . VAL A 1 67 ? 6.216 2.249 -1.504 1.00 4.34 514 VAL A N 6
ATOM 9681 C CA . VAL A 1 67 ? 5.970 3.667 -1.525 1.00 52.14 514 VAL A CA 6
ATOM 9682 C C . VAL A 1 67 ? 6.722 4.326 -2.679 1.00 45.20 514 VAL A C 6
ATOM 9683 O O . VAL A 1 67 ? 7.918 4.113 -2.861 1.00 12.14 514 VAL A O 6
ATOM 9696 N N . ASN A 1 68 ? 5.990 5.080 -3.487 1.00 0.31 515 ASN A N 6
ATOM 9697 C CA . ASN A 1 68 ? 6.540 5.861 -4.629 1.00 14.20 515 ASN A CA 6
ATOM 9698 C C . ASN A 1 68 ? 7.179 4.969 -5.692 1.00 34.33 515 ASN A C 6
ATOM 9699 O O . ASN A 1 68 ? 7.806 5.460 -6.630 1.00 2.40 515 ASN A O 6
ATOM 9710 N N . GLY A 1 69 ? 6.993 3.674 -5.558 1.00 65.14 516 GLY A N 6
ATOM 9711 C CA . GLY A 1 69 ? 7.590 2.741 -6.472 1.00 3.33 516 GLY A CA 6
ATOM 9712 C C . GLY A 1 69 ? 8.700 1.947 -5.815 1.00 71.13 516 GLY A C 6
ATOM 9713 O O . GLY A 1 69 ? 9.214 0.975 -6.395 1.00 45.51 516 GLY A O 6
ATOM 9717 N N . VAL A 1 70 ? 9.073 2.339 -4.601 1.00 72.34 517 VAL A N 6
ATOM 9718 C CA . VAL A 1 70 ? 10.113 1.651 -3.878 1.00 51.44 517 VAL A CA 6
ATOM 9719 C C . VAL A 1 70 ? 9.482 0.552 -3.058 1.00 53.54 517 VAL A C 6
ATOM 9720 O O . VAL A 1 70 ? 8.667 0.826 -2.169 1.00 70.24 517 VAL A O 6
ATOM 9733 N N . ASP A 1 71 ? 9.853 -0.680 -3.349 1.00 13.41 518 ASP A N 6
ATOM 9734 C CA . ASP A 1 71 ? 9.281 -1.830 -2.674 1.00 31.11 518 ASP A CA 6
ATOM 9735 C C . ASP A 1 71 ? 9.878 -2.005 -1.309 1.00 4.31 518 ASP A C 6
ATOM 9736 O O . ASP A 1 71 ? 11.089 -1.862 -1.111 1.00 32.12 518 ASP A O 6
ATOM 9745 N N . LEU A 1 72 ? 9.038 -2.306 -0.367 1.00 71.54 519 LEU A N 6
ATOM 9746 C CA . LEU A 1 72 ? 9.447 -2.394 1.007 1.00 51.12 519 LEU A CA 6
ATOM 9747 C C . LEU A 1 72 ? 8.751 -3.540 1.722 1.00 4.13 519 LEU A C 6
ATOM 9748 O O . LEU A 1 72 ? 8.757 -3.623 2.937 1.00 11.23 519 LEU A O 6
ATOM 9764 N N . ALA A 1 73 ? 8.197 -4.454 0.942 1.00 54.11 520 ALA A N 6
ATOM 9765 C CA . ALA A 1 73 ? 7.494 -5.607 1.489 1.00 43.21 520 ALA A CA 6
ATOM 9766 C C . ALA A 1 73 ? 8.484 -6.586 2.114 1.00 11.04 520 ALA A C 6
ATOM 9767 O O . ALA A 1 73 ? 8.147 -7.330 3.037 1.00 73.30 520 ALA A O 6
ATOM 9774 N N . GLY A 1 74 ? 9.707 -6.563 1.604 1.00 33.42 521 GLY A N 6
ATOM 9775 C CA . GLY A 1 74 ? 10.753 -7.400 2.142 1.00 31.22 521 GLY A CA 6
ATOM 9776 C C . GLY A 1 74 ? 11.645 -6.618 3.073 1.00 74.32 521 GLY A C 6
ATOM 9777 O O . GLY A 1 74 ? 12.668 -7.114 3.544 1.00 63.22 521 GLY A O 6
ATOM 9781 N N . LYS A 1 75 ? 11.263 -5.393 3.334 1.00 30.10 522 LYS A N 6
ATOM 9782 C CA . LYS A 1 75 ? 11.997 -4.550 4.233 1.00 2.11 522 LYS A CA 6
ATOM 9783 C C . LYS A 1 75 ? 11.424 -4.639 5.602 1.00 10.03 522 LYS A C 6
ATOM 9784 O O . LYS A 1 75 ? 10.267 -5.004 5.773 1.00 14.43 522 LYS A O 6
ATOM 9803 N N . SER A 1 76 ? 12.221 -4.317 6.563 1.00 1.22 523 SER A N 6
ATOM 9804 C CA . SER A 1 76 ? 11.807 -4.387 7.909 1.00 51.54 523 SER A CA 6
ATOM 9805 C C . SER A 1 76 ? 11.061 -3.123 8.308 1.00 4.42 523 SER A C 6
ATOM 9806 O O . SER A 1 76 ? 11.197 -2.077 7.649 1.00 73.22 523 SER A O 6
ATOM 9814 N N . GLN A 1 77 ? 10.287 -3.222 9.383 1.00 60.32 524 GLN A N 6
ATOM 9815 C CA . GLN A 1 77 ? 9.479 -2.114 9.893 1.00 13.12 524 GLN A CA 6
ATOM 9816 C C . GLN A 1 77 ? 10.319 -0.838 10.069 1.00 51.24 524 GLN A C 6
ATOM 9817 O O . GLN A 1 77 ? 9.896 0.238 9.711 1.00 1.01 524 GLN A O 6
ATOM 9831 N N . GLU A 1 78 ? 11.529 -0.992 10.567 1.00 61.31 525 GLU A N 6
ATOM 9832 C CA . GLU A 1 78 ? 12.400 0.135 10.867 1.00 73.33 525 GLU A CA 6
ATOM 9833 C C . GLU A 1 78 ? 12.777 0.914 9.612 1.00 75.05 525 GLU A C 6
ATOM 9834 O O . GLU A 1 78 ? 13.010 2.132 9.665 1.00 43.22 525 GLU A O 6
ATOM 9846 N N . GLU A 1 79 ? 12.827 0.223 8.491 1.00 1.40 526 GLU A N 6
ATOM 9847 C CA . GLU A 1 79 ? 13.179 0.852 7.242 1.00 40.41 526 GLU A CA 6
ATOM 9848 C C . GLU A 1 79 ? 12.064 1.771 6.812 1.00 0.31 526 GLU A C 6
ATOM 9849 O O . GLU A 1 79 ? 12.275 2.920 6.470 1.00 11.33 526 GLU A O 6
ATOM 9861 N N . VAL A 1 80 ? 10.877 1.244 6.865 1.00 12.35 527 VAL A N 6
ATOM 9862 C CA . VAL A 1 80 ? 9.708 1.938 6.408 1.00 44.45 527 VAL A CA 6
ATOM 9863 C C . VAL A 1 80 ? 9.177 2.972 7.400 1.00 34.12 527 VAL A C 6
ATOM 9864 O O . VAL A 1 80 ? 8.742 4.038 7.000 1.00 51.13 527 VAL A O 6
ATOM 9877 N N . VAL A 1 81 ? 9.233 2.675 8.684 1.00 23.53 528 VAL A N 6
ATOM 9878 C CA . VAL A 1 81 ? 8.721 3.604 9.689 1.00 65.11 528 VAL A CA 6
ATOM 9879 C C . VAL A 1 81 ? 9.533 4.894 9.708 1.00 22.11 528 VAL A C 6
ATOM 9880 O O . VAL A 1 81 ? 8.974 5.988 9.847 1.00 52.14 528 VAL A O 6
ATOM 9893 N N . SER A 1 82 ? 10.832 4.777 9.515 1.00 11.00 529 SER A N 6
ATOM 9894 C CA . SER A 1 82 ? 11.685 5.945 9.473 1.00 21.12 529 SER A CA 6
ATOM 9895 C C . SER A 1 82 ? 11.339 6.821 8.259 1.00 4.04 529 SER A C 6
ATOM 9896 O O . SER A 1 82 ? 11.437 8.053 8.311 1.00 31.24 529 SER A O 6
ATOM 9904 N N . LEU A 1 83 ? 10.907 6.173 7.185 1.00 54.51 530 LEU A N 6
ATOM 9905 C CA . LEU A 1 83 ? 10.461 6.857 5.983 1.00 14.20 530 LEU A CA 6
ATOM 9906 C C . LEU A 1 83 ? 9.229 7.702 6.280 1.00 31.30 530 LEU A C 6
ATOM 9907 O O . LEU A 1 83 ? 9.182 8.902 5.960 1.00 61.33 530 LEU A O 6
ATOM 9923 N N . LEU A 1 84 ? 8.245 7.087 6.916 1.00 54.42 531 LEU A N 6
ATOM 9924 C CA . LEU A 1 84 ? 7.003 7.768 7.221 1.00 24.42 531 LEU A CA 6
ATOM 9925 C C . LEU A 1 84 ? 7.116 8.813 8.317 1.00 64.21 531 LEU A C 6
ATOM 9926 O O . LEU A 1 84 ? 6.393 9.808 8.292 1.00 25.42 531 LEU A O 6
ATOM 9942 N N . ARG A 1 85 ? 8.015 8.609 9.270 1.00 25.43 532 ARG A N 6
ATOM 9943 C CA . ARG A 1 85 ? 8.221 9.615 10.314 1.00 22.44 532 ARG A CA 6
ATOM 9944 C C . ARG A 1 85 ? 8.895 10.862 9.739 1.00 71.53 532 ARG A C 6
ATOM 9945 O O . ARG A 1 85 ? 8.617 11.983 10.168 1.00 11.32 532 ARG A O 6
ATOM 9966 N N . SER A 1 86 ? 9.750 10.657 8.746 1.00 12.31 533 SER A N 6
ATOM 9967 C CA . SER A 1 86 ? 10.441 11.743 8.066 1.00 61.34 533 SER A CA 6
ATOM 9968 C C . SER A 1 86 ? 9.460 12.568 7.202 1.00 0.24 533 SER A C 6
ATOM 9969 O O . SER A 1 86 ? 9.665 13.762 6.992 1.00 60.25 533 SER A O 6
ATOM 9977 N N . THR A 1 87 ? 8.403 11.903 6.718 1.00 73.12 534 THR A N 6
ATOM 9978 C CA . THR A 1 87 ? 7.348 12.488 5.857 1.00 1.04 534 THR A CA 6
ATOM 9979 C C . THR A 1 87 ? 7.853 12.975 4.489 1.00 12.13 534 THR A C 6
ATOM 9980 O O . THR A 1 87 ? 8.583 13.965 4.387 1.00 42.02 534 THR A O 6
ATOM 9991 N N . LYS A 1 88 ? 7.456 12.260 3.451 1.00 24.42 535 LYS A N 6
ATOM 9992 C CA . LYS A 1 88 ? 7.793 12.597 2.076 1.00 74.25 535 LYS A CA 6
ATOM 9993 C C . LYS A 1 88 ? 6.990 13.847 1.704 1.00 11.24 535 LYS A C 6
ATOM 9994 O O . LYS A 1 88 ? 5.762 13.794 1.634 1.00 33.20 535 LYS A O 6
ATOM 10013 N N . MET A 1 89 ? 7.652 14.963 1.459 1.00 34.51 536 MET A N 6
ATOM 10014 C CA . MET A 1 89 ? 6.915 16.216 1.293 1.00 41.12 536 MET A CA 6
ATOM 10015 C C . MET A 1 89 ? 7.143 16.896 -0.038 1.00 34.32 536 MET A C 6
ATOM 10016 O O . MET A 1 89 ? 6.763 18.045 -0.213 1.00 1.34 536 MET A O 6
ATOM 10030 N N . GLU A 1 90 ? 7.708 16.199 -0.978 1.00 55.34 537 GLU A N 6
ATOM 10031 C CA . GLU A 1 90 ? 7.941 16.789 -2.281 1.00 73.30 537 GLU A CA 6
ATOM 10032 C C . GLU A 1 90 ? 6.641 16.977 -3.084 1.00 54.42 537 GLU A C 6
ATOM 10033 O O . GLU A 1 90 ? 6.555 17.848 -3.939 1.00 63.22 537 GLU A O 6
ATOM 10045 N N . GLY A 1 91 ? 5.651 16.153 -2.814 1.00 23.50 538 GLY A N 6
ATOM 10046 C CA . GLY A 1 91 ? 4.356 16.305 -3.466 1.00 64.42 538 GLY A CA 6
ATOM 10047 C C . GLY A 1 91 ? 3.493 15.118 -3.254 1.00 3.01 538 GLY A C 6
ATOM 10048 O O . GLY A 1 91 ? 3.020 14.889 -2.141 1.00 32.24 538 GLY A O 6
ATOM 10052 N N . THR A 1 92 ? 3.324 14.338 -4.277 1.00 54.11 539 THR A N 6
ATOM 10053 C CA . THR A 1 92 ? 2.498 13.178 -4.211 1.00 61.14 539 THR A CA 6
ATOM 10054 C C . THR A 1 92 ? 3.252 11.979 -3.737 1.00 13.35 539 THR A C 6
ATOM 10055 O O . THR A 1 92 ? 4.319 11.633 -4.261 1.00 14.25 539 THR A O 6
ATOM 10066 N N . VAL A 1 93 ? 2.720 11.373 -2.735 1.00 55.12 540 VAL A N 6
ATOM 10067 C CA . VAL A 1 93 ? 3.273 10.180 -2.198 1.00 24.01 540 VAL A CA 6
ATOM 10068 C C . VAL A 1 93 ? 2.405 9.042 -2.655 1.00 5.14 540 VAL A C 6
ATOM 10069 O O . VAL A 1 93 ? 1.180 9.115 -2.543 1.00 15.54 540 VAL A O 6
ATOM 10082 N N . SER A 1 94 ? 3.008 8.032 -3.202 1.00 61.13 541 SER A N 6
ATOM 10083 C CA . SER A 1 94 ? 2.267 6.916 -3.693 1.00 63.33 541 SER A CA 6
ATOM 10084 C C . SER A 1 94 ? 2.355 5.761 -2.716 1.00 21.23 541 SER A C 6
ATOM 10085 O O . SER A 1 94 ? 3.428 5.206 -2.504 1.00 72.40 541 SER A O 6
ATOM 10093 N N . LEU A 1 95 ? 1.253 5.416 -2.130 1.00 51.31 542 LEU A N 6
ATOM 10094 C CA . LEU A 1 95 ? 1.197 4.307 -1.225 1.00 63.00 542 LEU A CA 6
ATOM 10095 C C . LEU A 1 95 ? 0.549 3.164 -1.926 1.00 61.43 542 LEU A C 6
ATOM 10096 O O . LEU A 1 95 ? -0.592 3.256 -2.362 1.00 51.05 542 LEU A O 6
ATOM 10112 N N . LEU A 1 96 ? 1.276 2.123 -2.080 1.00 21.21 543 LEU A N 6
ATOM 10113 C CA . LEU A 1 96 ? 0.772 0.945 -2.697 1.00 24.44 543 LEU A CA 6
ATOM 10114 C C . LEU A 1 96 ? 0.471 -0.020 -1.569 1.00 32.54 543 LEU A C 6
ATOM 10115 O O . LEU A 1 96 ? 1.374 -0.402 -0.821 1.00 32.43 543 LEU A O 6
ATOM 10131 N N . VAL A 1 97 ? -0.771 -0.383 -1.430 1.00 52.11 544 VAL A N 6
ATOM 10132 C CA . VAL A 1 97 ? -1.196 -1.238 -0.340 1.00 75.24 544 VAL A CA 6
ATOM 10133 C C . VAL A 1 97 ? -1.801 -2.528 -0.861 1.00 13.43 544 VAL A C 6
ATOM 10134 O O . VAL A 1 97 ? -2.179 -2.622 -2.043 1.00 71.00 544 VAL A O 6
ATOM 10147 N N . PHE A 1 98 ? -1.888 -3.502 0.001 1.00 60.02 545 PHE A N 6
ATOM 10148 C CA . PHE A 1 98 ? -2.384 -4.804 -0.355 1.00 24.13 545 PHE A CA 6
ATOM 10149 C C . PHE A 1 98 ? -3.692 -5.093 0.372 1.00 23.33 545 PHE A C 6
ATOM 10150 O O . PHE A 1 98 ? -3.781 -4.963 1.600 1.00 43.43 545 PHE A O 6
ATOM 10167 N N . ARG A 1 99 ? -4.688 -5.461 -0.390 1.00 5.11 546 ARG A N 6
ATOM 10168 C CA . ARG A 1 99 ? -5.983 -5.835 0.135 1.00 72.01 546 ARG A CA 6
ATOM 10169 C C . ARG A 1 99 ? -6.078 -7.328 0.145 1.00 41.05 546 ARG A C 6
ATOM 10170 O O . ARG A 1 99 ? -6.016 -7.964 -0.913 1.00 54.22 546 ARG A O 6
ATOM 10191 N N . GLN A 1 100 ? -6.213 -7.892 1.306 1.00 42.32 547 GLN A N 6
ATOM 10192 C CA . GLN A 1 100 ? -6.338 -9.304 1.426 1.00 64.15 547 GLN A CA 6
ATOM 10193 C C . GLN A 1 100 ? -7.616 -9.577 2.174 1.00 14.14 547 GLN A C 6
ATOM 10194 O O . GLN A 1 100 ? -7.838 -9.025 3.259 1.00 35.34 547 GLN A O 6
ATOM 10208 N N . GLU A 1 101 ? -8.455 -10.393 1.603 1.00 12.21 548 GLU A N 6
ATOM 10209 C CA . GLU A 1 101 ? -9.756 -10.697 2.174 1.00 42.13 548 GLU A CA 6
ATOM 10210 C C . GLU A 1 101 ? -9.659 -11.820 3.190 1.00 35.34 548 GLU A C 6
ATOM 10211 O O . GLU A 1 101 ? -10.648 -12.192 3.834 1.00 43.35 548 GLU A O 6
ATOM 10223 N N . GLU A 1 102 ? -8.477 -12.352 3.331 1.00 42.24 549 GLU A N 6
ATOM 10224 C CA . GLU A 1 102 ? -8.218 -13.384 4.291 1.00 72.15 549 GLU A CA 6
ATOM 10225 C C . GLU A 1 102 ? -7.782 -12.724 5.584 1.00 74.55 549 GLU A C 6
ATOM 10226 O O . GLU A 1 102 ? -7.267 -11.594 5.565 1.00 32.21 549 GLU A O 6
ATOM 10238 N N . ALA A 1 103 ? -7.978 -13.386 6.682 1.00 40.24 550 ALA A N 6
ATOM 10239 C CA . ALA A 1 103 ? -7.608 -12.827 7.958 1.00 4.22 550 ALA A CA 6
ATOM 10240 C C . ALA A 1 103 ? -6.106 -12.940 8.175 1.00 61.42 550 ALA A C 6
ATOM 10241 O O . ALA A 1 103 ? -5.477 -13.939 7.786 1.00 2.13 550 ALA A O 6
ATOM 10248 N N . PHE A 1 104 ? -5.527 -11.929 8.784 1.00 23.13 551 PHE A N 6
ATOM 10249 C CA . PHE A 1 104 ? -4.116 -11.939 9.085 1.00 25.42 551 PHE A CA 6
ATOM 10250 C C . PHE A 1 104 ? -3.961 -12.561 10.443 1.00 42.21 551 PHE A C 6
ATOM 10251 O O . PHE A 1 104 ? -4.436 -12.005 11.445 1.00 54.13 551 PHE A O 6
ATOM 10268 N N . HIS A 1 105 ? -3.333 -13.708 10.500 1.00 71.42 552 HIS A N 6
ATOM 10269 C CA . HIS A 1 105 ? -3.272 -14.442 11.743 1.00 30.12 552 HIS A CA 6
ATOM 10270 C C . HIS A 1 105 ? -1.847 -14.898 12.065 1.00 2.14 552 HIS A C 6
ATOM 10271 O O . HIS A 1 105 ? -1.047 -15.133 11.156 1.00 30.41 552 HIS A O 6
ATOM 10286 N N . PRO A 1 106 ? -1.506 -14.998 13.351 1.00 62.31 553 PRO A N 6
ATOM 10287 C CA . PRO A 1 106 ? -0.252 -15.562 13.791 1.00 31.41 553 PRO A CA 6
ATOM 10288 C C . PRO A 1 106 ? -0.389 -17.027 14.029 1.00 44.11 553 PRO A C 6
ATOM 10289 O O . PRO A 1 106 ? -1.396 -17.651 13.676 1.00 14.20 553 PRO A O 6
ATOM 10300 N N . ARG A 1 107 ? 0.595 -17.558 14.639 1.00 64.24 554 ARG A N 6
ATOM 10301 C CA . ARG A 1 107 ? 0.686 -18.942 14.876 1.00 61.11 554 ARG A CA 6
ATOM 10302 C C . ARG A 1 107 ? 1.025 -19.109 16.348 1.00 24.43 554 ARG A C 6
ATOM 10303 O O . ARG A 1 107 ? 1.553 -20.124 16.800 1.00 61.22 554 ARG A O 6
ATOM 10324 N N . GLU A 1 108 ? 0.669 -18.082 17.074 1.00 74.15 555 GLU A N 6
ATOM 10325 C CA . GLU A 1 108 ? 0.942 -17.934 18.470 1.00 14.21 555 GLU A CA 6
ATOM 10326 C C . GLU A 1 108 ? -0.002 -18.807 19.268 1.00 71.13 555 GLU A C 6
ATOM 10327 O O . GLU A 1 108 ? 0.427 -19.641 20.066 1.00 42.12 555 GLU A O 6
ATOM 10339 N N . MET A 1 109 ? -1.270 -18.628 19.037 1.00 53.00 556 MET A N 6
ATOM 10340 C CA . MET A 1 109 ? -2.286 -19.341 19.759 1.00 64.03 556 MET A CA 6
ATOM 10341 C C . MET A 1 109 ? -2.830 -20.470 18.900 1.00 12.34 556 MET A C 6
ATOM 10342 O O . MET A 1 109 ? -3.536 -20.238 17.903 1.00 55.05 556 MET A O 6
ATOM 10356 N N . ASN A 1 110 ? -2.457 -21.679 19.266 1.00 32.33 557 ASN A N 6
ATOM 10357 C CA . ASN A 1 110 ? -2.881 -22.898 18.594 1.00 13.45 557 ASN A CA 6
ATOM 10358 C C . ASN A 1 110 ? -2.563 -24.085 19.480 1.00 41.42 557 ASN A C 6
ATOM 10359 O O . ASN A 1 110 ? -1.429 -24.577 19.502 1.00 72.03 557 ASN A O 6
ATOM 10370 N N . ALA A 1 111 ? -3.536 -24.505 20.246 1.00 71.22 558 ALA A N 6
ATOM 10371 C CA . ALA A 1 111 ? -3.364 -25.596 21.167 1.00 40.43 558 ALA A CA 6
ATOM 10372 C C . ALA A 1 111 ? -4.696 -26.259 21.423 1.00 3.54 558 ALA A C 6
ATOM 10373 O O . ALA A 1 111 ? -5.106 -27.098 20.596 1.00 37.75 558 ALA A O 6
ATOM 10381 N N . GLY A 1 1 ? -20.471 5.826 -11.975 1.00 20.42 448 GLY A N 7
ATOM 10382 C CA . GLY A 1 1 ? -20.207 4.441 -12.384 1.00 22.32 448 GLY A CA 7
ATOM 10383 C C . GLY A 1 1 ? -20.260 3.523 -11.202 1.00 3.20 448 GLY A C 7
ATOM 10384 O O . GLY A 1 1 ? -19.735 3.862 -10.145 1.00 20.54 448 GLY A O 7
ATOM 10390 N N . SER A 1 2 ? -20.881 2.383 -11.349 1.00 23.24 449 SER A N 7
ATOM 10391 C CA . SER A 1 2 ? -21.010 1.478 -10.247 1.00 42.52 449 SER A CA 7
ATOM 10392 C C . SER A 1 2 ? -20.473 0.089 -10.569 1.00 73.53 449 SER A C 7
ATOM 10393 O O . SER A 1 2 ? -21.186 -0.764 -11.100 1.00 62.13 449 SER A O 7
ATOM 10401 N N . VAL A 1 3 ? -19.200 -0.102 -10.297 1.00 15.21 450 VAL A N 7
ATOM 10402 C CA . VAL A 1 3 ? -18.547 -1.388 -10.439 1.00 40.04 450 VAL A CA 7
ATOM 10403 C C . VAL A 1 3 ? -17.830 -1.684 -9.133 1.00 3.24 450 VAL A C 7
ATOM 10404 O O . VAL A 1 3 ? -16.689 -1.250 -8.909 1.00 62.03 450 VAL A O 7
ATOM 10417 N N . TYR A 1 4 ? -18.520 -2.341 -8.250 1.00 11.02 451 TYR A N 7
ATOM 10418 C CA . TYR A 1 4 ? -17.998 -2.622 -6.949 1.00 23.13 451 TYR A CA 7
ATOM 10419 C C . TYR A 1 4 ? -17.833 -4.108 -6.760 1.00 11.31 451 TYR A C 7
ATOM 10420 O O . TYR A 1 4 ? -18.755 -4.804 -6.333 1.00 71.34 451 TYR A O 7
ATOM 10438 N N . ASN A 1 5 ? -16.692 -4.595 -7.141 1.00 72.43 452 ASN A N 7
ATOM 10439 C CA . ASN A 1 5 ? -16.376 -5.997 -7.019 1.00 61.41 452 ASN A CA 7
ATOM 10440 C C . ASN A 1 5 ? -15.429 -6.162 -5.861 1.00 51.31 452 ASN A C 7
ATOM 10441 O O . ASN A 1 5 ? -14.237 -5.863 -5.973 1.00 41.05 452 ASN A O 7
ATOM 10452 N N . THR A 1 6 ? -15.946 -6.579 -4.744 1.00 72.14 453 THR A N 7
ATOM 10453 C CA . THR A 1 6 ? -15.147 -6.698 -3.555 1.00 34.14 453 THR A CA 7
ATOM 10454 C C . THR A 1 6 ? -14.917 -8.152 -3.159 1.00 62.44 453 THR A C 7
ATOM 10455 O O . THR A 1 6 ? -15.798 -8.799 -2.586 1.00 71.45 453 THR A O 7
ATOM 10466 N N . LYS A 1 7 ? -13.757 -8.668 -3.499 1.00 21.31 454 LYS A N 7
ATOM 10467 C CA . LYS A 1 7 ? -13.385 -10.024 -3.145 1.00 35.42 454 LYS A CA 7
ATOM 10468 C C . LYS A 1 7 ? -12.557 -10.000 -1.883 1.00 41.04 454 LYS A C 7
ATOM 10469 O O . LYS A 1 7 ? -11.930 -8.981 -1.568 1.00 74.25 454 LYS A O 7
ATOM 10488 N N . LYS A 1 8 ? -12.548 -11.087 -1.161 1.00 24.34 455 LYS A N 7
ATOM 10489 C CA . LYS A 1 8 ? -11.726 -11.183 0.016 1.00 32.22 455 LYS A CA 7
ATOM 10490 C C . LYS A 1 8 ? -10.450 -11.917 -0.304 1.00 21.22 455 LYS A C 7
ATOM 10491 O O . LYS A 1 8 ? -10.283 -13.108 0.016 1.00 4.22 455 LYS A O 7
ATOM 10510 N N . VAL A 1 9 ? -9.604 -11.227 -1.019 1.00 30.35 456 VAL A N 7
ATOM 10511 C CA . VAL A 1 9 ? -8.324 -11.712 -1.452 1.00 51.40 456 VAL A CA 7
ATOM 10512 C C . VAL A 1 9 ? -7.369 -10.546 -1.324 1.00 23.54 456 VAL A C 7
ATOM 10513 O O . VAL A 1 9 ? -7.783 -9.394 -1.518 1.00 33.31 456 VAL A O 7
ATOM 10526 N N . GLY A 1 10 ? -6.141 -10.820 -0.968 1.00 74.50 457 GLY A N 7
ATOM 10527 C CA . GLY A 1 10 ? -5.165 -9.779 -0.852 1.00 62.03 457 GLY A CA 7
ATOM 10528 C C . GLY A 1 10 ? -4.757 -9.253 -2.212 1.00 64.41 457 GLY A C 7
ATOM 10529 O O . GLY A 1 10 ? -4.095 -9.951 -2.987 1.00 73.34 457 GLY A O 7
ATOM 10533 N N . LYS A 1 11 ? -5.159 -8.053 -2.494 1.00 51.23 458 LYS A N 7
ATOM 10534 C CA . LYS A 1 11 ? -4.909 -7.411 -3.770 1.00 14.35 458 LYS A CA 7
ATOM 10535 C C . LYS A 1 11 ? -4.074 -6.157 -3.567 1.00 55.31 458 LYS A C 7
ATOM 10536 O O . LYS A 1 11 ? -4.090 -5.574 -2.497 1.00 35.24 458 LYS A O 7
ATOM 10555 N N . ARG A 1 12 ? -3.358 -5.748 -4.575 1.00 20.12 459 ARG A N 7
ATOM 10556 C CA . ARG A 1 12 ? -2.493 -4.587 -4.468 1.00 34.23 459 ARG A CA 7
ATOM 10557 C C . ARG A 1 12 ? -3.049 -3.409 -5.257 1.00 33.10 459 ARG A C 7
ATOM 10558 O O . ARG A 1 12 ? -3.358 -3.521 -6.450 1.00 23.13 459 ARG A O 7
ATOM 10579 N N . LEU A 1 13 ? -3.171 -2.291 -4.580 1.00 63.31 460 LEU A N 7
ATOM 10580 C CA . LEU A 1 13 ? -3.761 -1.084 -5.137 1.00 44.45 460 LEU A CA 7
ATOM 10581 C C . LEU A 1 13 ? -2.858 0.098 -4.833 1.00 14.22 460 LEU A C 7
ATOM 10582 O O . LEU A 1 13 ? -2.124 0.072 -3.854 1.00 42.53 460 LEU A O 7
ATOM 10598 N N . ASN A 1 14 ? -2.903 1.112 -5.657 1.00 10.05 461 ASN A N 7
ATOM 10599 C CA . ASN A 1 14 ? -2.071 2.283 -5.457 1.00 71.32 461 ASN A CA 7
ATOM 10600 C C . ASN A 1 14 ? -2.876 3.549 -5.197 1.00 34.42 461 ASN A C 7
ATOM 10601 O O . ASN A 1 14 ? -3.793 3.902 -5.956 1.00 22.14 461 ASN A O 7
ATOM 10612 N N . ILE A 1 15 ? -2.547 4.208 -4.113 1.00 41.41 462 ILE A N 7
ATOM 10613 C CA . ILE A 1 15 ? -3.202 5.430 -3.702 1.00 72.30 462 ILE A CA 7
ATOM 10614 C C . ILE A 1 15 ? -2.186 6.583 -3.692 1.00 13.53 462 ILE A C 7
ATOM 10615 O O . ILE A 1 15 ? -1.083 6.433 -3.173 1.00 71.35 462 ILE A O 7
ATOM 10631 N N . GLN A 1 16 ? -2.545 7.705 -4.284 1.00 73.11 463 GLN A N 7
ATOM 10632 C CA . GLN A 1 16 ? -1.685 8.884 -4.275 1.00 33.52 463 GLN A CA 7
ATOM 10633 C C . GLN A 1 16 ? -2.146 9.868 -3.229 1.00 72.32 463 GLN A C 7
ATOM 10634 O O . GLN A 1 16 ? -3.320 10.222 -3.182 1.00 41.05 463 GLN A O 7
ATOM 10648 N N . LEU A 1 17 ? -1.236 10.304 -2.398 1.00 52.44 464 LEU A N 7
ATOM 10649 C CA . LEU A 1 17 ? -1.565 11.281 -1.379 1.00 43.44 464 LEU A CA 7
ATOM 10650 C C . LEU A 1 17 ? -0.720 12.515 -1.559 1.00 50.32 464 LEU A C 7
ATOM 10651 O O . LEU A 1 17 ? 0.494 12.416 -1.798 1.00 31.44 464 LEU A O 7
ATOM 10667 N N . LYS A 1 18 ? -1.336 13.658 -1.446 1.00 23.30 465 LYS A N 7
ATOM 10668 C CA . LYS A 1 18 ? -0.638 14.917 -1.529 1.00 72.33 465 LYS A CA 7
ATOM 10669 C C . LYS A 1 18 ? -0.506 15.502 -0.143 1.00 73.45 465 LYS A C 7
ATOM 10670 O O . LYS A 1 18 ? -1.478 15.586 0.604 1.00 25.51 465 LYS A O 7
ATOM 10689 N N . LYS A 1 19 ? 0.681 15.907 0.181 1.00 55.24 466 LYS A N 7
ATOM 10690 C CA . LYS A 1 19 ? 0.992 16.422 1.493 1.00 74.24 466 LYS A CA 7
ATOM 10691 C C . LYS A 1 19 ? 0.427 17.789 1.728 1.00 54.13 466 LYS A C 7
ATOM 10692 O O . LYS A 1 19 ? 0.696 18.737 0.983 1.00 12.23 466 LYS A O 7
ATOM 10711 N N . GLY A 1 20 ? -0.378 17.866 2.742 1.00 41.32 467 GLY A N 7
ATOM 10712 C CA . GLY A 1 20 ? -0.956 19.106 3.133 1.00 33.11 467 GLY A CA 7
ATOM 10713 C C . GLY A 1 20 ? -0.524 19.473 4.518 1.00 2.14 467 GLY A C 7
ATOM 10714 O O . GLY A 1 20 ? 0.664 19.369 4.848 1.00 5.21 467 GLY A O 7
ATOM 10718 N N . THR A 1 21 ? -1.463 19.845 5.349 1.00 65.52 468 THR A N 7
ATOM 10719 C CA . THR A 1 21 ? -1.142 20.259 6.689 1.00 22.23 468 THR A CA 7
ATOM 10720 C C . THR A 1 21 ? -0.825 19.061 7.570 1.00 34.02 468 THR A C 7
ATOM 10721 O O . THR A 1 21 ? 0.090 19.103 8.388 1.00 62.24 468 THR A O 7
ATOM 10732 N N . GLU A 1 22 ? -1.559 17.974 7.370 1.00 21.53 469 GLU A N 7
ATOM 10733 C CA . GLU A 1 22 ? -1.400 16.805 8.209 1.00 11.54 469 GLU A CA 7
ATOM 10734 C C . GLU A 1 22 ? -0.370 15.866 7.614 1.00 73.31 469 GLU A C 7
ATOM 10735 O O . GLU A 1 22 ? -0.141 14.773 8.132 1.00 44.03 469 GLU A O 7
ATOM 10747 N N . GLY A 1 23 ? 0.265 16.308 6.550 1.00 40.25 470 GLY A N 7
ATOM 10748 C CA . GLY A 1 23 ? 1.181 15.467 5.843 1.00 55.50 470 GLY A CA 7
ATOM 10749 C C . GLY A 1 23 ? 0.415 14.438 5.059 1.00 64.33 470 GLY A C 7
ATOM 10750 O O . GLY A 1 23 ? -0.246 14.774 4.073 1.00 54.55 470 GLY A O 7
ATOM 10754 N N . LEU A 1 24 ? 0.480 13.208 5.496 1.00 4.14 471 LEU A N 7
ATOM 10755 C CA . LEU A 1 24 ? -0.269 12.131 4.883 1.00 4.11 471 LEU A CA 7
ATOM 10756 C C . LEU A 1 24 ? -1.650 12.042 5.502 1.00 62.31 471 LEU A C 7
ATOM 10757 O O . LEU A 1 24 ? -2.651 11.887 4.807 1.00 72.53 471 LEU A O 7
ATOM 10773 N N . GLY A 1 25 ? -1.701 12.146 6.802 1.00 41.22 472 GLY A N 7
ATOM 10774 C CA . GLY A 1 25 ? -2.967 12.092 7.482 1.00 4.02 472 GLY A CA 7
ATOM 10775 C C . GLY A 1 25 ? -3.348 10.691 7.903 1.00 21.33 472 GLY A C 7
ATOM 10776 O O . GLY A 1 25 ? -4.514 10.414 8.153 1.00 63.02 472 GLY A O 7
ATOM 10780 N N . PHE A 1 26 ? -2.381 9.803 7.966 1.00 41.32 473 PHE A N 7
ATOM 10781 C CA . PHE A 1 26 ? -2.639 8.461 8.435 1.00 60.02 473 PHE A CA 7
ATOM 10782 C C . PHE A 1 26 ? -1.439 7.954 9.174 1.00 33.24 473 PHE A C 7
ATOM 10783 O O . PHE A 1 26 ? -0.336 8.472 9.006 1.00 42.33 473 PHE A O 7
ATOM 10800 N N . SER A 1 27 ? -1.644 6.970 9.974 1.00 70.44 474 SER A N 7
ATOM 10801 C CA . SER A 1 27 ? -0.607 6.395 10.764 1.00 11.03 474 SER A CA 7
ATOM 10802 C C . SER A 1 27 ? -0.410 4.931 10.360 1.00 30.33 474 SER A C 7
ATOM 10803 O O . SER A 1 27 ? -1.304 4.326 9.778 1.00 23.10 474 SER A O 7
ATOM 10811 N N . ILE A 1 28 ? 0.738 4.375 10.673 1.00 60.12 475 ILE A N 7
ATOM 10812 C CA . ILE A 1 28 ? 1.062 2.992 10.340 1.00 33.32 475 ILE A CA 7
ATOM 10813 C C . ILE A 1 28 ? 1.377 2.198 11.614 1.00 74.34 475 ILE A C 7
ATOM 10814 O O . ILE A 1 28 ? 1.858 2.755 12.600 1.00 54.34 475 ILE A O 7
ATOM 10830 N N . THR A 1 29 ? 1.041 0.940 11.612 1.00 12.51 476 THR A N 7
ATOM 10831 C CA . THR A 1 29 ? 1.326 0.052 12.714 1.00 13.23 476 THR A CA 7
ATOM 10832 C C . THR A 1 29 ? 2.030 -1.191 12.188 1.00 74.23 476 THR A C 7
ATOM 10833 O O . THR A 1 29 ? 1.836 -1.581 11.028 1.00 5.31 476 THR A O 7
ATOM 10844 N N . SER A 1 30 ? 2.833 -1.793 13.008 1.00 55.51 477 SER A N 7
ATOM 10845 C CA . SER A 1 30 ? 3.490 -3.003 12.659 1.00 25.04 477 SER A CA 7
ATOM 10846 C C . SER A 1 30 ? 3.225 -4.020 13.753 1.00 53.34 477 SER A C 7
ATOM 10847 O O . SER A 1 30 ? 3.244 -3.675 14.949 1.00 64.02 477 SER A O 7
ATOM 10855 N N . ARG A 1 31 ? 2.952 -5.240 13.383 1.00 64.02 478 ARG A N 7
ATOM 10856 C CA . ARG A 1 31 ? 2.723 -6.261 14.374 1.00 53.52 478 ARG A CA 7
ATOM 10857 C C . ARG A 1 31 ? 3.580 -7.463 14.147 1.00 14.21 478 ARG A C 7
ATOM 10858 O O . ARG A 1 31 ? 3.598 -8.048 13.058 1.00 21.14 478 ARG A O 7
ATOM 10879 N N . ASP A 1 32 ? 4.296 -7.814 15.167 1.00 3.24 479 ASP A N 7
ATOM 10880 C CA . ASP A 1 32 ? 5.128 -8.978 15.175 1.00 3.52 479 ASP A CA 7
ATOM 10881 C C . ASP A 1 32 ? 4.624 -9.828 16.304 1.00 12.12 479 ASP A C 7
ATOM 10882 O O . ASP A 1 32 ? 5.005 -9.634 17.461 1.00 65.41 479 ASP A O 7
ATOM 10891 N N . VAL A 1 33 ? 3.696 -10.689 15.987 1.00 30.23 480 VAL A N 7
ATOM 10892 C CA . VAL A 1 33 ? 3.056 -11.520 16.976 1.00 31.12 480 VAL A CA 7
ATOM 10893 C C . VAL A 1 33 ? 4.018 -12.580 17.560 1.00 10.45 480 VAL A C 7
ATOM 10894 O O . VAL A 1 33 ? 4.148 -12.710 18.781 1.00 3.13 480 VAL A O 7
ATOM 10907 N N . THR A 1 34 ? 4.681 -13.313 16.696 1.00 44.33 481 THR A N 7
ATOM 10908 C CA . THR A 1 34 ? 5.641 -14.342 17.076 1.00 14.34 481 THR A CA 7
ATOM 10909 C C . THR A 1 34 ? 6.527 -14.579 15.840 1.00 24.05 481 THR A C 7
ATOM 10910 O O . THR A 1 34 ? 6.971 -15.687 15.546 1.00 52.12 481 THR A O 7
ATOM 10921 N N . ILE A 1 35 ? 6.807 -13.503 15.137 1.00 34.32 482 ILE A N 7
ATOM 10922 C CA . ILE A 1 35 ? 7.555 -13.591 13.910 1.00 52.32 482 ILE A CA 7
ATOM 10923 C C . ILE A 1 35 ? 9.041 -13.479 14.226 1.00 40.30 482 ILE A C 7
ATOM 10924 O O . ILE A 1 35 ? 9.852 -14.277 13.748 1.00 44.30 482 ILE A O 7
ATOM 10940 N N . GLY A 1 36 ? 9.378 -12.508 15.044 1.00 31.42 483 GLY A N 7
ATOM 10941 C CA . GLY A 1 36 ? 10.746 -12.316 15.443 1.00 62.21 483 GLY A CA 7
ATOM 10942 C C . GLY A 1 36 ? 11.559 -11.687 14.347 1.00 62.10 483 GLY A C 7
ATOM 10943 O O . GLY A 1 36 ? 12.620 -12.189 13.979 1.00 5.24 483 GLY A O 7
ATOM 10947 N N . GLY A 1 37 ? 11.048 -10.614 13.807 1.00 50.04 484 GLY A N 7
ATOM 10948 C CA . GLY A 1 37 ? 11.738 -9.910 12.765 1.00 71.24 484 GLY A CA 7
ATOM 10949 C C . GLY A 1 37 ? 10.928 -9.894 11.510 1.00 71.51 484 GLY A C 7
ATOM 10950 O O . GLY A 1 37 ? 10.314 -10.897 11.172 1.00 13.23 484 GLY A O 7
ATOM 10954 N N . SER A 1 38 ? 10.939 -8.768 10.822 1.00 54.32 485 SER A N 7
ATOM 10955 C CA . SER A 1 38 ? 10.157 -8.553 9.621 1.00 62.12 485 SER A CA 7
ATOM 10956 C C . SER A 1 38 ? 8.660 -8.501 9.920 1.00 34.42 485 SER A C 7
ATOM 10957 O O . SER A 1 38 ? 7.948 -9.506 9.852 1.00 14.40 485 SER A O 7
ATOM 10965 N N . ALA A 1 39 ? 8.207 -7.332 10.312 1.00 5.13 486 ALA A N 7
ATOM 10966 C CA . ALA A 1 39 ? 6.815 -7.116 10.598 1.00 31.43 486 ALA A CA 7
ATOM 10967 C C . ALA A 1 39 ? 6.188 -6.323 9.463 1.00 42.21 486 ALA A C 7
ATOM 10968 O O . ALA A 1 39 ? 6.829 -5.404 8.927 1.00 32.34 486 ALA A O 7
ATOM 10975 N N . PRO A 1 40 ? 4.964 -6.666 9.049 1.00 23.15 487 PRO A N 7
ATOM 10976 C CA . PRO A 1 40 ? 4.274 -5.939 8.002 1.00 13.33 487 PRO A CA 7
ATOM 10977 C C . PRO A 1 40 ? 3.617 -4.675 8.551 1.00 41.03 487 PRO A C 7
ATOM 10978 O O . PRO A 1 40 ? 3.204 -4.623 9.728 1.00 65.03 487 PRO A O 7
ATOM 10989 N N . ILE A 1 41 ? 3.525 -3.671 7.721 1.00 54.04 488 ILE A N 7
ATOM 10990 C CA . ILE A 1 41 ? 2.934 -2.412 8.101 1.00 13.10 488 ILE A CA 7
ATOM 10991 C C . ILE A 1 41 ? 1.509 -2.296 7.610 1.00 24.43 488 ILE A C 7
ATOM 10992 O O . ILE A 1 41 ? 1.229 -2.471 6.431 1.00 44.35 488 ILE A O 7
ATOM 11008 N N . TYR A 1 42 ? 0.630 -2.004 8.519 1.00 23.45 489 TYR A N 7
ATOM 11009 C CA . TYR A 1 42 ? -0.758 -1.772 8.210 1.00 0.32 489 TYR A CA 7
ATOM 11010 C C . TYR A 1 42 ? -1.105 -0.393 8.656 1.00 62.21 489 TYR A C 7
ATOM 11011 O O . TYR A 1 42 ? -0.480 0.131 9.574 1.00 71.42 489 TYR A O 7
ATOM 11029 N N . VAL A 1 43 ? -2.042 0.217 8.002 1.00 71.34 490 VAL A N 7
ATOM 11030 C CA . VAL A 1 43 ? -2.497 1.521 8.403 1.00 42.13 490 VAL A CA 7
ATOM 11031 C C . VAL A 1 43 ? -3.132 1.437 9.786 1.00 64.21 490 VAL A C 7
ATOM 11032 O O . VAL A 1 43 ? -4.147 0.761 9.981 1.00 44.45 490 VAL A O 7
ATOM 11045 N N . LYS A 1 44 ? -2.518 2.112 10.720 1.00 64.23 491 LYS A N 7
ATOM 11046 C CA . LYS A 1 44 ? -2.908 2.090 12.113 1.00 33.33 491 LYS A CA 7
ATOM 11047 C C . LYS A 1 44 ? -4.101 2.981 12.365 1.00 75.31 491 LYS A C 7
ATOM 11048 O O . LYS A 1 44 ? -4.952 2.671 13.200 1.00 24.43 491 LYS A O 7
ATOM 11067 N N . ASN A 1 45 ? -4.180 4.067 11.633 1.00 73.31 492 ASN A N 7
ATOM 11068 C CA . ASN A 1 45 ? -5.229 5.033 11.860 1.00 11.42 492 ASN A CA 7
ATOM 11069 C C . ASN A 1 45 ? -5.344 5.977 10.697 1.00 22.13 492 ASN A C 7
ATOM 11070 O O . ASN A 1 45 ? -4.337 6.335 10.089 1.00 3.03 492 ASN A O 7
ATOM 11081 N N . ILE A 1 46 ? -6.558 6.330 10.365 1.00 11.31 493 ILE A N 7
ATOM 11082 C CA . ILE A 1 46 ? -6.838 7.323 9.357 1.00 51.44 493 ILE A CA 7
ATOM 11083 C C . ILE A 1 46 ? -7.354 8.539 10.082 1.00 12.31 493 ILE A C 7
ATOM 11084 O O . ILE A 1 46 ? -8.472 8.517 10.621 1.00 4.45 493 ILE A O 7
ATOM 11100 N N . LEU A 1 47 ? -6.546 9.572 10.143 1.00 44.43 494 LEU A N 7
ATOM 11101 C CA . LEU A 1 47 ? -6.926 10.774 10.833 1.00 71.21 494 LEU A CA 7
ATOM 11102 C C . LEU A 1 47 ? -8.098 11.421 10.121 1.00 32.04 494 LEU A C 7
ATOM 11103 O O . LEU A 1 47 ? -8.148 11.421 8.892 1.00 22.40 494 LEU A O 7
ATOM 11119 N N . PRO A 1 48 ? -9.072 11.972 10.887 1.00 23.32 495 PRO A N 7
ATOM 11120 C CA . PRO A 1 48 ? -10.291 12.605 10.332 1.00 11.25 495 PRO A CA 7
ATOM 11121 C C . PRO A 1 48 ? -9.995 13.802 9.414 1.00 2.11 495 PRO A C 7
ATOM 11122 O O . PRO A 1 48 ? -10.892 14.347 8.766 1.00 2.34 495 PRO A O 7
ATOM 11133 N N . ARG A 1 49 ? -8.753 14.189 9.373 1.00 52.31 496 ARG A N 7
ATOM 11134 C CA . ARG A 1 49 ? -8.288 15.250 8.541 1.00 2.35 496 ARG A CA 7
ATOM 11135 C C . ARG A 1 49 ? -6.947 14.852 7.951 1.00 75.32 496 ARG A C 7
ATOM 11136 O O . ARG A 1 49 ? -6.115 14.250 8.638 1.00 2.04 496 ARG A O 7
ATOM 11157 N N . GLY A 1 50 ? -6.746 15.144 6.695 1.00 73.51 497 GLY A N 7
ATOM 11158 C CA . GLY A 1 50 ? -5.502 14.808 6.062 1.00 53.53 497 GLY A CA 7
ATOM 11159 C C . GLY A 1 50 ? -5.708 14.322 4.654 1.00 41.35 497 GLY A C 7
ATOM 11160 O O . GLY A 1 50 ? -6.825 14.358 4.144 1.00 44.35 497 GLY A O 7
ATOM 11164 N N . ALA A 1 51 ? -4.655 13.848 4.033 1.00 23.55 498 ALA A N 7
ATOM 11165 C CA . ALA A 1 51 ? -4.704 13.426 2.641 1.00 73.32 498 ALA A CA 7
ATOM 11166 C C . ALA A 1 51 ? -5.393 12.077 2.481 1.00 24.14 498 ALA A C 7
ATOM 11167 O O . ALA A 1 51 ? -6.287 11.925 1.635 1.00 11.21 498 ALA A O 7
ATOM 11174 N N . ALA A 1 52 ? -4.995 11.114 3.305 1.00 71.24 499 ALA A N 7
ATOM 11175 C CA . ALA A 1 52 ? -5.501 9.742 3.213 1.00 14.13 499 ALA A CA 7
ATOM 11176 C C . ALA A 1 52 ? -7.017 9.647 3.363 1.00 52.32 499 ALA A C 7
ATOM 11177 O O . ALA A 1 52 ? -7.677 8.944 2.591 1.00 30.02 499 ALA A O 7
ATOM 11184 N N . ILE A 1 53 ? -7.581 10.373 4.315 1.00 52.32 500 ILE A N 7
ATOM 11185 C CA . ILE A 1 53 ? -9.010 10.275 4.546 1.00 0.41 500 ILE A CA 7
ATOM 11186 C C . ILE A 1 53 ? -9.804 10.910 3.388 1.00 73.54 500 ILE A C 7
ATOM 11187 O O . ILE A 1 53 ? -10.867 10.418 3.006 1.00 71.33 500 ILE A O 7
ATOM 11203 N N . GLN A 1 54 ? -9.254 11.972 2.801 1.00 14.12 501 GLN A N 7
ATOM 11204 C CA . GLN A 1 54 ? -9.896 12.648 1.677 1.00 32.10 501 GLN A CA 7
ATOM 11205 C C . GLN A 1 54 ? -9.829 11.804 0.424 1.00 20.21 501 GLN A C 7
ATOM 11206 O O . GLN A 1 54 ? -10.608 11.992 -0.509 1.00 12.25 501 GLN A O 7
ATOM 11220 N N . ASP A 1 55 ? -8.890 10.884 0.397 1.00 63.15 502 ASP A N 7
ATOM 11221 C CA . ASP A 1 55 ? -8.785 9.962 -0.713 1.00 51.14 502 ASP A CA 7
ATOM 11222 C C . ASP A 1 55 ? -9.858 8.904 -0.594 1.00 3.22 502 ASP A C 7
ATOM 11223 O O . ASP A 1 55 ? -10.596 8.624 -1.552 1.00 55.34 502 ASP A O 7
ATOM 11232 N N . GLY A 1 56 ? -9.966 8.346 0.580 1.00 43.14 503 GLY A N 7
ATOM 11233 C CA . GLY A 1 56 ? -11.011 7.390 0.859 1.00 70.33 503 GLY A CA 7
ATOM 11234 C C . GLY A 1 56 ? -10.734 5.962 0.393 1.00 44.41 503 GLY A C 7
ATOM 11235 O O . GLY A 1 56 ? -11.565 5.085 0.607 1.00 2.31 503 GLY A O 7
ATOM 11239 N N . ARG A 1 57 ? -9.618 5.711 -0.264 1.00 53.51 504 ARG A N 7
ATOM 11240 C CA . ARG A 1 57 ? -9.296 4.340 -0.654 1.00 54.44 504 ARG A CA 7
ATOM 11241 C C . ARG A 1 57 ? -8.416 3.748 0.401 1.00 42.54 504 ARG A C 7
ATOM 11242 O O . ARG A 1 57 ? -8.605 2.611 0.830 1.00 10.34 504 ARG A O 7
ATOM 11263 N N . LEU A 1 58 ? -7.463 4.540 0.815 1.00 73.05 505 LEU A N 7
ATOM 11264 C CA . LEU A 1 58 ? -6.550 4.169 1.852 1.00 33.50 505 LEU A CA 7
ATOM 11265 C C . LEU A 1 58 ? -7.260 4.278 3.191 1.00 11.04 505 LEU A C 7
ATOM 11266 O O . LEU A 1 58 ? -7.706 5.363 3.587 1.00 44.53 505 LEU A O 7
ATOM 11282 N N . LYS A 1 59 ? -7.380 3.162 3.863 1.00 22.21 506 LYS A N 7
ATOM 11283 C CA . LYS A 1 59 ? -8.068 3.072 5.119 1.00 4.53 506 LYS A CA 7
ATOM 11284 C C . LYS A 1 59 ? -7.274 2.225 6.109 1.00 64.53 506 LYS A C 7
ATOM 11285 O O . LYS A 1 59 ? -6.230 1.671 5.768 1.00 11.41 506 LYS A O 7
ATOM 11304 N N . ALA A 1 60 ? -7.750 2.153 7.333 1.00 1.53 507 ALA A N 7
ATOM 11305 C CA . ALA A 1 60 ? -7.075 1.398 8.365 1.00 12.04 507 ALA A CA 7
ATOM 11306 C C . ALA A 1 60 ? -7.072 -0.094 8.041 1.00 61.41 507 ALA A C 7
ATOM 11307 O O . ALA A 1 60 ? -8.087 -0.648 7.601 1.00 73.45 507 ALA A O 7
ATOM 11314 N N . GLY A 1 61 ? -5.933 -0.724 8.223 1.00 74.13 508 GLY A N 7
ATOM 11315 C CA . GLY A 1 61 ? -5.811 -2.148 7.976 1.00 13.13 508 GLY A CA 7
ATOM 11316 C C . GLY A 1 61 ? -5.210 -2.474 6.628 1.00 21.44 508 GLY A C 7
ATOM 11317 O O . GLY A 1 61 ? -4.909 -3.633 6.350 1.00 75.41 508 GLY A O 7
ATOM 11321 N N . ASP A 1 62 ? -5.056 -1.476 5.773 1.00 5.24 509 ASP A N 7
ATOM 11322 C CA . ASP A 1 62 ? -4.395 -1.707 4.497 1.00 71.54 509 ASP A CA 7
ATOM 11323 C C . ASP A 1 62 ? -2.913 -1.840 4.733 1.00 12.40 509 ASP A C 7
ATOM 11324 O O . ASP A 1 62 ? -2.337 -1.083 5.522 1.00 62.24 509 ASP A O 7
ATOM 11333 N N . ARG A 1 63 ? -2.297 -2.802 4.086 1.00 72.22 510 ARG A N 7
ATOM 11334 C CA . ARG A 1 63 ? -0.895 -3.079 4.306 1.00 42.42 510 ARG A CA 7
ATOM 11335 C C . ARG A 1 63 ? -0.064 -2.275 3.334 1.00 13.03 510 ARG A C 7
ATOM 11336 O O . ARG A 1 63 ? -0.271 -2.348 2.136 1.00 73.33 510 ARG A O 7
ATOM 11357 N N . LEU A 1 64 ? 0.870 -1.527 3.845 1.00 22.42 511 LEU A N 7
ATOM 11358 C CA . LEU A 1 64 ? 1.687 -0.672 3.022 1.00 31.12 511 LEU A CA 7
ATOM 11359 C C . LEU A 1 64 ? 2.789 -1.551 2.381 1.00 13.01 511 LEU A C 7
ATOM 11360 O O . LEU A 1 64 ? 3.506 -2.271 3.088 1.00 15.41 511 LEU A O 7
ATOM 11376 N N . ILE A 1 65 ? 2.893 -1.513 1.057 1.00 52.15 512 ILE A N 7
ATOM 11377 C CA . ILE A 1 65 ? 3.829 -2.369 0.328 1.00 71.54 512 ILE A CA 7
ATOM 11378 C C . ILE A 1 65 ? 5.019 -1.587 -0.234 1.00 14.44 512 ILE A C 7
ATOM 11379 O O . ILE A 1 65 ? 6.166 -1.823 0.136 1.00 64.04 512 ILE A O 7
ATOM 11395 N N . GLU A 1 66 ? 4.749 -0.666 -1.116 1.00 34.30 513 GLU A N 7
ATOM 11396 C CA . GLU A 1 66 ? 5.804 0.026 -1.795 1.00 63.42 513 GLU A CA 7
ATOM 11397 C C . GLU A 1 66 ? 5.390 1.438 -2.127 1.00 2.12 513 GLU A C 7
ATOM 11398 O O . GLU A 1 66 ? 4.206 1.768 -2.093 1.00 55.23 513 GLU A O 7
ATOM 11410 N N . VAL A 1 67 ? 6.349 2.260 -2.435 1.00 63.43 514 VAL A N 7
ATOM 11411 C CA . VAL A 1 67 ? 6.093 3.645 -2.714 1.00 24.22 514 VAL A CA 7
ATOM 11412 C C . VAL A 1 67 ? 6.767 4.087 -4.022 1.00 71.45 514 VAL A C 7
ATOM 11413 O O . VAL A 1 67 ? 7.990 4.000 -4.170 1.00 0.12 514 VAL A O 7
ATOM 11426 N N . ASN A 1 68 ? 5.954 4.516 -4.980 1.00 73.05 515 ASN A N 7
ATOM 11427 C CA . ASN A 1 68 ? 6.421 5.036 -6.300 1.00 70.14 515 ASN A CA 7
ATOM 11428 C C . ASN A 1 68 ? 7.232 4.006 -7.106 1.00 5.41 515 ASN A C 7
ATOM 11429 O O . ASN A 1 68 ? 7.822 4.349 -8.135 1.00 43.33 515 ASN A O 7
ATOM 11440 N N . GLY A 1 69 ? 7.242 2.766 -6.668 1.00 53.35 516 GLY A N 7
ATOM 11441 C CA . GLY A 1 69 ? 8.018 1.750 -7.351 1.00 11.13 516 GLY A CA 7
ATOM 11442 C C . GLY A 1 69 ? 9.186 1.269 -6.519 1.00 33.23 516 GLY A C 7
ATOM 11443 O O . GLY A 1 69 ? 9.925 0.375 -6.927 1.00 30.20 516 GLY A O 7
ATOM 11447 N N . VAL A 1 70 ? 9.365 1.871 -5.364 1.00 54.13 517 VAL A N 7
ATOM 11448 C CA . VAL A 1 70 ? 10.404 1.469 -4.437 1.00 43.13 517 VAL A CA 7
ATOM 11449 C C . VAL A 1 70 ? 9.784 0.514 -3.442 1.00 44.12 517 VAL A C 7
ATOM 11450 O O . VAL A 1 70 ? 8.821 0.873 -2.775 1.00 75.45 517 VAL A O 7
ATOM 11463 N N . ASP A 1 71 ? 10.304 -0.693 -3.365 1.00 54.15 518 ASP A N 7
ATOM 11464 C CA . ASP A 1 71 ? 9.750 -1.707 -2.466 1.00 65.11 518 ASP A CA 7
ATOM 11465 C C . ASP A 1 71 ? 10.279 -1.551 -1.062 1.00 20.14 518 ASP A C 7
ATOM 11466 O O . ASP A 1 71 ? 11.501 -1.517 -0.833 1.00 20.45 518 ASP A O 7
ATOM 11475 N N . LEU A 1 72 ? 9.371 -1.459 -0.142 1.00 31.32 519 LEU A N 7
ATOM 11476 C CA . LEU A 1 72 ? 9.675 -1.387 1.262 1.00 74.23 519 LEU A CA 7
ATOM 11477 C C . LEU A 1 72 ? 8.979 -2.508 2.011 1.00 53.31 519 LEU A C 7
ATOM 11478 O O . LEU A 1 72 ? 9.058 -2.600 3.227 1.00 31.23 519 LEU A O 7
ATOM 11494 N N . ALA A 1 73 ? 8.338 -3.387 1.267 1.00 63.25 520 ALA A N 7
ATOM 11495 C CA . ALA A 1 73 ? 7.642 -4.511 1.848 1.00 20.31 520 ALA A CA 7
ATOM 11496 C C . ALA A 1 73 ? 8.652 -5.536 2.306 1.00 70.02 520 ALA A C 7
ATOM 11497 O O . ALA A 1 73 ? 8.395 -6.320 3.225 1.00 52.35 520 ALA A O 7
ATOM 11504 N N . GLY A 1 74 ? 9.803 -5.531 1.651 1.00 25.10 521 GLY A N 7
ATOM 11505 C CA . GLY A 1 74 ? 10.896 -6.379 2.043 1.00 73.43 521 GLY A CA 7
ATOM 11506 C C . GLY A 1 74 ? 11.818 -5.675 3.030 1.00 64.31 521 GLY A C 7
ATOM 11507 O O . GLY A 1 74 ? 12.882 -6.187 3.377 1.00 61.22 521 GLY A O 7
ATOM 11511 N N . LYS A 1 75 ? 11.419 -4.493 3.459 1.00 34.04 522 LYS A N 7
ATOM 11512 C CA . LYS A 1 75 ? 12.155 -3.728 4.452 1.00 32.41 522 LYS A CA 7
ATOM 11513 C C . LYS A 1 75 ? 11.636 -4.018 5.839 1.00 0.23 522 LYS A C 7
ATOM 11514 O O . LYS A 1 75 ? 10.520 -4.522 6.006 1.00 31.35 522 LYS A O 7
ATOM 11533 N N . SER A 1 76 ? 12.447 -3.734 6.826 1.00 53.03 523 SER A N 7
ATOM 11534 C CA . SER A 1 76 ? 12.077 -3.938 8.199 1.00 1.32 523 SER A CA 7
ATOM 11535 C C . SER A 1 76 ? 11.202 -2.755 8.671 1.00 10.35 523 SER A C 7
ATOM 11536 O O . SER A 1 76 ? 11.168 -1.714 7.994 1.00 21.13 523 SER A O 7
ATOM 11544 N N . GLN A 1 77 ? 10.510 -2.897 9.818 1.00 40.45 524 GLN A N 7
ATOM 11545 C CA . GLN A 1 77 ? 9.605 -1.841 10.287 1.00 42.50 524 GLN A CA 7
ATOM 11546 C C . GLN A 1 77 ? 10.332 -0.521 10.488 1.00 34.14 524 GLN A C 7
ATOM 11547 O O . GLN A 1 77 ? 9.822 0.520 10.149 1.00 52.15 524 GLN A O 7
ATOM 11561 N N . GLU A 1 78 ? 11.539 -0.591 11.007 1.00 43.34 525 GLU A N 7
ATOM 11562 C CA . GLU A 1 78 ? 12.333 0.591 11.303 1.00 61.32 525 GLU A CA 7
ATOM 11563 C C . GLU A 1 78 ? 12.601 1.427 10.064 1.00 33.32 525 GLU A C 7
ATOM 11564 O O . GLU A 1 78 ? 12.669 2.652 10.136 1.00 14.55 525 GLU A O 7
ATOM 11576 N N . GLU A 1 79 ? 12.699 0.770 8.928 1.00 74.42 526 GLU A N 7
ATOM 11577 C CA . GLU A 1 79 ? 12.914 1.453 7.672 1.00 34.24 526 GLU A CA 7
ATOM 11578 C C . GLU A 1 79 ? 11.675 2.240 7.297 1.00 64.40 526 GLU A C 7
ATOM 11579 O O . GLU A 1 79 ? 11.731 3.433 7.010 1.00 22.52 526 GLU A O 7
ATOM 11591 N N . VAL A 1 80 ? 10.554 1.567 7.365 1.00 5.11 527 VAL A N 7
ATOM 11592 C CA . VAL A 1 80 ? 9.307 2.115 6.918 1.00 42.33 527 VAL A CA 7
ATOM 11593 C C . VAL A 1 80 ? 8.694 3.095 7.911 1.00 54.32 527 VAL A C 7
ATOM 11594 O O . VAL A 1 80 ? 8.082 4.085 7.511 1.00 73.52 527 VAL A O 7
ATOM 11607 N N . VAL A 1 81 ? 8.880 2.844 9.201 1.00 12.41 528 VAL A N 7
ATOM 11608 C CA . VAL A 1 81 ? 8.404 3.761 10.224 1.00 14.54 528 VAL A CA 7
ATOM 11609 C C . VAL A 1 81 ? 9.120 5.092 10.072 1.00 52.02 528 VAL A C 7
ATOM 11610 O O . VAL A 1 81 ? 8.516 6.157 10.189 1.00 23.14 528 VAL A O 7
ATOM 11623 N N . SER A 1 82 ? 10.393 5.022 9.735 1.00 52.14 529 SER A N 7
ATOM 11624 C CA . SER A 1 82 ? 11.175 6.204 9.511 1.00 42.22 529 SER A CA 7
ATOM 11625 C C . SER A 1 82 ? 10.692 6.946 8.266 1.00 1.13 529 SER A C 7
ATOM 11626 O O . SER A 1 82 ? 10.640 8.170 8.256 1.00 64.41 529 SER A O 7
ATOM 11634 N N . LEU A 1 83 ? 10.309 6.199 7.240 1.00 74.14 530 LEU A N 7
ATOM 11635 C CA . LEU A 1 83 ? 9.810 6.775 5.992 1.00 51.32 530 LEU A CA 7
ATOM 11636 C C . LEU A 1 83 ? 8.557 7.613 6.215 1.00 31.35 530 LEU A C 7
ATOM 11637 O O . LEU A 1 83 ? 8.495 8.781 5.804 1.00 71.44 530 LEU A O 7
ATOM 11653 N N . LEU A 1 84 ? 7.574 7.038 6.883 1.00 74.04 531 LEU A N 7
ATOM 11654 C CA . LEU A 1 84 ? 6.348 7.736 7.167 1.00 40.43 531 LEU A CA 7
ATOM 11655 C C . LEU A 1 84 ? 6.553 8.863 8.161 1.00 43.24 531 LEU A C 7
ATOM 11656 O O . LEU A 1 84 ? 5.912 9.907 8.062 1.00 53.42 531 LEU A O 7
ATOM 11672 N N . ARG A 1 85 ? 7.459 8.665 9.102 1.00 43.43 532 ARG A N 7
ATOM 11673 C CA . ARG A 1 85 ? 7.784 9.702 10.071 1.00 41.13 532 ARG A CA 7
ATOM 11674 C C . ARG A 1 85 ? 8.457 10.906 9.356 1.00 61.22 532 ARG A C 7
ATOM 11675 O O . ARG A 1 85 ? 8.198 12.054 9.698 1.00 64.05 532 ARG A O 7
ATOM 11696 N N . SER A 1 86 ? 9.281 10.624 8.355 1.00 54.45 533 SER A N 7
ATOM 11697 C CA . SER A 1 86 ? 10.021 11.660 7.626 1.00 54.33 533 SER A CA 7
ATOM 11698 C C . SER A 1 86 ? 9.100 12.663 6.899 1.00 74.41 533 SER A C 7
ATOM 11699 O O . SER A 1 86 ? 9.381 13.865 6.892 1.00 52.15 533 SER A O 7
ATOM 11707 N N . THR A 1 87 ? 7.999 12.160 6.329 1.00 21.44 534 THR A N 7
ATOM 11708 C CA . THR A 1 87 ? 7.009 12.964 5.572 1.00 1.31 534 THR A CA 7
ATOM 11709 C C . THR A 1 87 ? 7.619 13.733 4.373 1.00 24.11 534 THR A C 7
ATOM 11710 O O . THR A 1 87 ? 8.093 14.863 4.510 1.00 22.13 534 THR A O 7
ATOM 11721 N N . LYS A 1 88 ? 7.629 13.081 3.223 1.00 74.30 535 LYS A N 7
ATOM 11722 C CA . LYS A 1 88 ? 8.149 13.649 1.976 1.00 73.12 535 LYS A CA 7
ATOM 11723 C C . LYS A 1 88 ? 7.258 14.828 1.505 1.00 1.52 535 LYS A C 7
ATOM 11724 O O . LYS A 1 88 ? 6.062 14.653 1.267 1.00 24.54 535 LYS A O 7
ATOM 11743 N N . MET A 1 89 ? 7.844 16.001 1.349 1.00 22.53 536 MET A N 7
ATOM 11744 C CA . MET A 1 89 ? 7.085 17.231 1.026 1.00 42.33 536 MET A CA 7
ATOM 11745 C C . MET A 1 89 ? 7.054 17.527 -0.488 1.00 13.04 536 MET A C 7
ATOM 11746 O O . MET A 1 89 ? 6.538 18.557 -0.921 1.00 62.11 536 MET A O 7
ATOM 11760 N N . GLU A 1 90 ? 7.565 16.608 -1.277 1.00 3.30 537 GLU A N 7
ATOM 11761 C CA . GLU A 1 90 ? 7.615 16.782 -2.734 1.00 65.32 537 GLU A CA 7
ATOM 11762 C C . GLU A 1 90 ? 6.214 17.054 -3.358 1.00 4.04 537 GLU A C 7
ATOM 11763 O O . GLU A 1 90 ? 6.070 17.885 -4.263 1.00 34.02 537 GLU A O 7
ATOM 11775 N N . GLY A 1 91 ? 5.217 16.371 -2.864 1.00 13.22 538 GLY A N 7
ATOM 11776 C CA . GLY A 1 91 ? 3.870 16.529 -3.368 1.00 63.23 538 GLY A CA 7
ATOM 11777 C C . GLY A 1 91 ? 3.103 15.270 -3.191 1.00 12.14 538 GLY A C 7
ATOM 11778 O O . GLY A 1 91 ? 2.773 14.907 -2.060 1.00 33.23 538 GLY A O 7
ATOM 11782 N N . THR A 1 92 ? 2.854 14.571 -4.266 1.00 75.52 539 THR A N 7
ATOM 11783 C CA . THR A 1 92 ? 2.157 13.320 -4.185 1.00 22.40 539 THR A CA 7
ATOM 11784 C C . THR A 1 92 ? 3.112 12.178 -3.956 1.00 55.11 539 THR A C 7
ATOM 11785 O O . THR A 1 92 ? 4.280 12.217 -4.360 1.00 30.31 539 THR A O 7
ATOM 11796 N N . VAL A 1 93 ? 2.625 11.209 -3.268 1.00 14.13 540 VAL A N 7
ATOM 11797 C CA . VAL A 1 93 ? 3.309 9.985 -3.005 1.00 54.01 540 VAL A CA 7
ATOM 11798 C C . VAL A 1 93 ? 2.380 8.863 -3.374 1.00 75.03 540 VAL A C 7
ATOM 11799 O O . VAL A 1 93 ? 1.220 8.865 -2.953 1.00 61.13 540 VAL A O 7
ATOM 11812 N N . SER A 1 94 ? 2.850 7.950 -4.179 1.00 43.33 541 SER A N 7
ATOM 11813 C CA . SER A 1 94 ? 2.040 6.856 -4.599 1.00 42.21 541 SER A CA 7
ATOM 11814 C C . SER A 1 94 ? 2.338 5.650 -3.742 1.00 23.35 541 SER A C 7
ATOM 11815 O O . SER A 1 94 ? 3.434 5.083 -3.791 1.00 10.02 541 SER A O 7
ATOM 11823 N N . LEU A 1 95 ? 1.373 5.264 -2.977 1.00 1.13 542 LEU A N 7
ATOM 11824 C CA . LEU A 1 95 ? 1.517 4.169 -2.083 1.00 74.43 542 LEU A CA 7
ATOM 11825 C C . LEU A 1 95 ? 0.826 2.978 -2.638 1.00 50.34 542 LEU A C 7
ATOM 11826 O O . LEU A 1 95 ? -0.386 2.993 -2.863 1.00 41.42 542 LEU A O 7
ATOM 11842 N N . LEU A 1 96 ? 1.580 1.979 -2.882 1.00 30.41 543 LEU A N 7
ATOM 11843 C CA . LEU A 1 96 ? 1.060 0.749 -3.342 1.00 30.12 543 LEU A CA 7
ATOM 11844 C C . LEU A 1 96 ? 0.838 -0.077 -2.097 1.00 23.02 543 LEU A C 7
ATOM 11845 O O . LEU A 1 96 ? 1.784 -0.359 -1.344 1.00 20.11 543 LEU A O 7
ATOM 11861 N N . VAL A 1 97 ? -0.378 -0.417 -1.859 1.00 45.41 544 VAL A N 7
ATOM 11862 C CA . VAL A 1 97 ? -0.757 -1.125 -0.677 1.00 4.44 544 VAL A CA 7
ATOM 11863 C C . VAL A 1 97 ? -1.358 -2.466 -1.032 1.00 60.02 544 VAL A C 7
ATOM 11864 O O . VAL A 1 97 ? -1.751 -2.704 -2.175 1.00 10.34 544 VAL A O 7
ATOM 11877 N N . PHE A 1 98 ? -1.419 -3.316 -0.070 1.00 54.54 545 PHE A N 7
ATOM 11878 C CA . PHE A 1 98 ? -1.988 -4.613 -0.209 1.00 65.30 545 PHE A CA 7
ATOM 11879 C C . PHE A 1 98 ? -3.225 -4.603 0.634 1.00 23.45 545 PHE A C 7
ATOM 11880 O O . PHE A 1 98 ? -3.167 -4.442 1.864 1.00 35.05 545 PHE A O 7
ATOM 11897 N N . ARG A 1 99 ? -4.325 -4.735 -0.015 1.00 2.03 546 ARG A N 7
ATOM 11898 C CA . ARG A 1 99 ? -5.585 -4.660 0.613 1.00 63.14 546 ARG A CA 7
ATOM 11899 C C . ARG A 1 99 ? -6.090 -6.051 0.834 1.00 12.24 546 ARG A C 7
ATOM 11900 O O . ARG A 1 99 ? -6.315 -6.811 -0.114 1.00 35.23 546 ARG A O 7
ATOM 11921 N N . GLN A 1 100 ? -6.239 -6.373 2.070 1.00 25.33 547 GLN A N 7
ATOM 11922 C CA . GLN A 1 100 ? -6.578 -7.683 2.510 1.00 52.23 547 GLN A CA 7
ATOM 11923 C C . GLN A 1 100 ? -7.647 -7.608 3.568 1.00 25.04 547 GLN A C 7
ATOM 11924 O O . GLN A 1 100 ? -7.480 -6.897 4.567 1.00 23.30 547 GLN A O 7
ATOM 11938 N N . GLU A 1 101 ? -8.716 -8.332 3.390 1.00 61.03 548 GLU A N 7
ATOM 11939 C CA . GLU A 1 101 ? -9.742 -8.347 4.393 1.00 13.41 548 GLU A CA 7
ATOM 11940 C C . GLU A 1 101 ? -9.452 -9.468 5.382 1.00 25.45 548 GLU A C 7
ATOM 11941 O O . GLU A 1 101 ? -9.911 -10.608 5.197 1.00 54.22 548 GLU A O 7
ATOM 11953 N N . GLU A 1 102 ? -8.603 -9.152 6.363 1.00 31.42 549 GLU A N 7
ATOM 11954 C CA . GLU A 1 102 ? -8.230 -10.053 7.462 1.00 11.32 549 GLU A CA 7
ATOM 11955 C C . GLU A 1 102 ? -7.360 -11.258 7.035 1.00 13.00 549 GLU A C 7
ATOM 11956 O O . GLU A 1 102 ? -7.656 -11.969 6.065 1.00 70.55 549 GLU A O 7
ATOM 11968 N N . ALA A 1 103 ? -6.291 -11.476 7.767 1.00 40.45 550 ALA A N 7
ATOM 11969 C CA . ALA A 1 103 ? -5.469 -12.652 7.605 1.00 31.51 550 ALA A CA 7
ATOM 11970 C C . ALA A 1 103 ? -5.608 -13.469 8.857 1.00 61.13 550 ALA A C 7
ATOM 11971 O O . ALA A 1 103 ? -5.173 -13.047 9.925 1.00 35.15 550 ALA A O 7
ATOM 11978 N N . PHE A 1 104 ? -6.223 -14.596 8.755 1.00 55.31 551 PHE A N 7
ATOM 11979 C CA . PHE A 1 104 ? -6.444 -15.399 9.916 1.00 11.03 551 PHE A CA 7
ATOM 11980 C C . PHE A 1 104 ? -5.292 -16.358 10.118 1.00 31.21 551 PHE A C 7
ATOM 11981 O O . PHE A 1 104 ? -4.786 -16.951 9.165 1.00 14.42 551 PHE A O 7
ATOM 11998 N N . HIS A 1 105 ? -4.866 -16.479 11.337 1.00 21.42 552 HIS A N 7
ATOM 11999 C CA . HIS A 1 105 ? -3.801 -17.385 11.695 1.00 4.22 552 HIS A CA 7
ATOM 12000 C C . HIS A 1 105 ? -4.331 -18.287 12.783 1.00 44.41 552 HIS A C 7
ATOM 12001 O O . HIS A 1 105 ? -5.253 -17.880 13.494 1.00 53.32 552 HIS A O 7
ATOM 12016 N N . PRO A 1 106 ? -3.798 -19.512 12.923 1.00 61.03 553 PRO A N 7
ATOM 12017 C CA . PRO A 1 106 ? -4.207 -20.427 13.987 1.00 51.31 553 PRO A CA 7
ATOM 12018 C C . PRO A 1 106 ? -4.123 -19.764 15.359 1.00 21.22 553 PRO A C 7
ATOM 12019 O O . PRO A 1 106 ? -3.162 -19.027 15.664 1.00 32.01 553 PRO A O 7
ATOM 12030 N N . ARG A 1 107 ? -5.134 -19.998 16.148 1.00 41.43 554 ARG A N 7
ATOM 12031 C CA . ARG A 1 107 ? -5.239 -19.417 17.462 1.00 24.00 554 ARG A CA 7
ATOM 12032 C C . ARG A 1 107 ? -4.253 -20.043 18.424 1.00 42.42 554 ARG A C 7
ATOM 12033 O O . ARG A 1 107 ? -4.047 -21.266 18.429 1.00 30.33 554 ARG A O 7
ATOM 12054 N N . GLU A 1 108 ? -3.641 -19.207 19.221 1.00 52.23 555 GLU A N 7
ATOM 12055 C CA . GLU A 1 108 ? -2.675 -19.637 20.190 1.00 0.32 555 GLU A CA 7
ATOM 12056 C C . GLU A 1 108 ? -3.393 -20.312 21.342 1.00 13.33 555 GLU A C 7
ATOM 12057 O O . GLU A 1 108 ? -4.054 -19.651 22.154 1.00 53.22 555 GLU A O 7
ATOM 12069 N N . MET A 1 109 ? -3.323 -21.614 21.384 1.00 20.01 556 MET A N 7
ATOM 12070 C CA . MET A 1 109 ? -3.938 -22.352 22.454 1.00 34.11 556 MET A CA 7
ATOM 12071 C C . MET A 1 109 ? -2.937 -22.515 23.566 1.00 13.32 556 MET A C 7
ATOM 12072 O O . MET A 1 109 ? -2.159 -23.474 23.581 1.00 22.34 556 MET A O 7
ATOM 12086 N N . ASN A 1 110 ? -2.908 -21.530 24.439 1.00 74.31 557 ASN A N 7
ATOM 12087 C CA . ASN A 1 110 ? -1.995 -21.463 25.572 1.00 54.25 557 ASN A CA 7
ATOM 12088 C C . ASN A 1 110 ? -2.357 -20.207 26.354 1.00 0.14 557 ASN A C 7
ATOM 12089 O O . ASN A 1 110 ? -3.117 -19.364 25.845 1.00 72.44 557 ASN A O 7
ATOM 12100 N N . ALA A 1 111 ? -1.864 -20.083 27.555 1.00 32.20 558 ALA A N 7
ATOM 12101 C CA . ALA A 1 111 ? -2.088 -18.916 28.361 1.00 44.12 558 ALA A CA 7
ATOM 12102 C C . ALA A 1 111 ? -0.779 -18.518 29.022 1.00 32.42 558 ALA A C 7
ATOM 12103 O O . ALA A 1 111 ? -0.458 -19.059 30.100 1.00 38.91 558 ALA A O 7
ATOM 12111 N N . GLY A 1 1 ? -24.304 0.148 -17.738 1.00 53.13 448 GLY A N 8
ATOM 12112 C CA . GLY A 1 1 ? -23.988 -1.274 -17.632 1.00 10.13 448 GLY A CA 8
ATOM 12113 C C . GLY A 1 1 ? -23.736 -1.641 -16.209 1.00 33.30 448 GLY A C 8
ATOM 12114 O O . GLY A 1 1 ? -23.588 -0.754 -15.366 1.00 74.34 448 GLY A O 8
ATOM 12120 N N . SER A 1 2 ? -23.685 -2.916 -15.916 1.00 45.44 449 SER A N 8
ATOM 12121 C CA . SER A 1 2 ? -23.437 -3.347 -14.571 1.00 73.00 449 SER A CA 8
ATOM 12122 C C . SER A 1 2 ? -21.947 -3.384 -14.274 1.00 1.23 449 SER A C 8
ATOM 12123 O O . SER A 1 2 ? -21.261 -4.376 -14.566 1.00 64.43 449 SER A O 8
ATOM 12131 N N . VAL A 1 3 ? -21.442 -2.289 -13.754 1.00 13.23 450 VAL A N 8
ATOM 12132 C CA . VAL A 1 3 ? -20.065 -2.215 -13.368 1.00 42.34 450 VAL A CA 8
ATOM 12133 C C . VAL A 1 3 ? -19.954 -2.723 -11.955 1.00 51.14 450 VAL A C 8
ATOM 12134 O O . VAL A 1 3 ? -20.273 -2.014 -10.987 1.00 11.33 450 VAL A O 8
ATOM 12147 N N . TYR A 1 4 ? -19.576 -3.944 -11.834 1.00 41.22 451 TYR A N 8
ATOM 12148 C CA . TYR A 1 4 ? -19.445 -4.562 -10.562 1.00 33.32 451 TYR A CA 8
ATOM 12149 C C . TYR A 1 4 ? -18.293 -5.516 -10.620 1.00 52.22 451 TYR A C 8
ATOM 12150 O O . TYR A 1 4 ? -18.421 -6.640 -11.085 1.00 11.35 451 TYR A O 8
ATOM 12168 N N . ASN A 1 5 ? -17.164 -5.045 -10.229 1.00 33.52 452 ASN A N 8
ATOM 12169 C CA . ASN A 1 5 ? -15.984 -5.847 -10.227 1.00 30.14 452 ASN A CA 8
ATOM 12170 C C . ASN A 1 5 ? -15.479 -6.013 -8.824 1.00 44.50 452 ASN A C 8
ATOM 12171 O O . ASN A 1 5 ? -14.813 -5.127 -8.270 1.00 35.44 452 ASN A O 8
ATOM 12182 N N . THR A 1 6 ? -15.851 -7.107 -8.231 1.00 74.00 453 THR A N 8
ATOM 12183 C CA . THR A 1 6 ? -15.440 -7.424 -6.911 1.00 31.42 453 THR A CA 8
ATOM 12184 C C . THR A 1 6 ? -14.365 -8.490 -6.964 1.00 74.13 453 THR A C 8
ATOM 12185 O O . THR A 1 6 ? -14.636 -9.666 -7.229 1.00 71.52 453 THR A O 8
ATOM 12196 N N . LYS A 1 7 ? -13.153 -8.068 -6.773 1.00 53.23 454 LYS A N 8
ATOM 12197 C CA . LYS A 1 7 ? -12.043 -8.959 -6.798 1.00 44.21 454 LYS A CA 8
ATOM 12198 C C . LYS A 1 7 ? -11.571 -9.235 -5.395 1.00 21.04 454 LYS A C 8
ATOM 12199 O O . LYS A 1 7 ? -11.023 -8.346 -4.718 1.00 1.51 454 LYS A O 8
ATOM 12218 N N . LYS A 1 8 ? -11.804 -10.439 -4.955 1.00 70.41 455 LYS A N 8
ATOM 12219 C CA . LYS A 1 8 ? -11.428 -10.861 -3.647 1.00 61.41 455 LYS A CA 8
ATOM 12220 C C . LYS A 1 8 ? -10.252 -11.831 -3.692 1.00 22.44 455 LYS A C 8
ATOM 12221 O O . LYS A 1 8 ? -10.409 -13.043 -3.855 1.00 22.21 455 LYS A O 8
ATOM 12240 N N . VAL A 1 9 ? -9.081 -11.272 -3.596 1.00 54.21 456 VAL A N 8
ATOM 12241 C CA . VAL A 1 9 ? -7.839 -11.998 -3.637 1.00 73.51 456 VAL A CA 8
ATOM 12242 C C . VAL A 1 9 ? -6.774 -11.003 -3.177 1.00 45.45 456 VAL A C 8
ATOM 12243 O O . VAL A 1 9 ? -7.134 -9.871 -2.811 1.00 45.24 456 VAL A O 8
ATOM 12256 N N . GLY A 1 10 ? -5.530 -11.398 -3.147 1.00 1.14 457 GLY A N 8
ATOM 12257 C CA . GLY A 1 10 ? -4.480 -10.479 -2.811 1.00 41.15 457 GLY A CA 8
ATOM 12258 C C . GLY A 1 10 ? -4.214 -9.516 -3.955 1.00 13.33 457 GLY A C 8
ATOM 12259 O O . GLY A 1 10 ? -3.594 -9.884 -4.962 1.00 21.41 457 GLY A O 8
ATOM 12263 N N . LYS A 1 11 ? -4.690 -8.307 -3.816 1.00 10.41 458 LYS A N 8
ATOM 12264 C CA . LYS A 1 11 ? -4.550 -7.310 -4.846 1.00 21.54 458 LYS A CA 8
ATOM 12265 C C . LYS A 1 11 ? -3.906 -6.055 -4.282 1.00 52.52 458 LYS A C 8
ATOM 12266 O O . LYS A 1 11 ? -4.058 -5.747 -3.089 1.00 72.24 458 LYS A O 8
ATOM 12285 N N . ARG A 1 12 ? -3.180 -5.350 -5.109 1.00 52.24 459 ARG A N 8
ATOM 12286 C CA . ARG A 1 12 ? -2.589 -4.106 -4.703 1.00 41.12 459 ARG A CA 8
ATOM 12287 C C . ARG A 1 12 ? -3.257 -2.947 -5.356 1.00 10.32 459 ARG A C 8
ATOM 12288 O O . ARG A 1 12 ? -3.591 -2.986 -6.538 1.00 2.41 459 ARG A O 8
ATOM 12309 N N . LEU A 1 13 ? -3.469 -1.935 -4.583 1.00 4.13 460 LEU A N 8
ATOM 12310 C CA . LEU A 1 13 ? -4.090 -0.727 -5.055 1.00 74.42 460 LEU A CA 8
ATOM 12311 C C . LEU A 1 13 ? -3.079 0.386 -5.011 1.00 72.13 460 LEU A C 8
ATOM 12312 O O . LEU A 1 13 ? -2.304 0.486 -4.047 1.00 24.23 460 LEU A O 8
ATOM 12328 N N . ASN A 1 14 ? -3.064 1.198 -6.035 1.00 20.25 461 ASN A N 8
ATOM 12329 C CA . ASN A 1 14 ? -2.150 2.323 -6.093 1.00 43.43 461 ASN A CA 8
ATOM 12330 C C . ASN A 1 14 ? -2.895 3.573 -5.689 1.00 62.23 461 ASN A C 8
ATOM 12331 O O . ASN A 1 14 ? -3.861 3.984 -6.338 1.00 41.31 461 ASN A O 8
ATOM 12342 N N . ILE A 1 15 ? -2.497 4.148 -4.605 1.00 13.54 462 ILE A N 8
ATOM 12343 C CA . ILE A 1 15 ? -3.190 5.309 -4.094 1.00 3.12 462 ILE A CA 8
ATOM 12344 C C . ILE A 1 15 ? -2.233 6.493 -4.012 1.00 71.23 462 ILE A C 8
ATOM 12345 O O . ILE A 1 15 ? -1.222 6.426 -3.333 1.00 63.12 462 ILE A O 8
ATOM 12361 N N . GLN A 1 16 ? -2.535 7.563 -4.719 1.00 72.52 463 GLN A N 8
ATOM 12362 C CA . GLN A 1 16 ? -1.693 8.750 -4.676 1.00 74.44 463 GLN A CA 8
ATOM 12363 C C . GLN A 1 16 ? -2.247 9.773 -3.718 1.00 75.13 463 GLN A C 8
ATOM 12364 O O . GLN A 1 16 ? -3.419 10.156 -3.807 1.00 62.22 463 GLN A O 8
ATOM 12378 N N . LEU A 1 17 ? -1.408 10.233 -2.822 1.00 11.41 464 LEU A N 8
ATOM 12379 C CA . LEU A 1 17 ? -1.791 11.250 -1.865 1.00 3.31 464 LEU A CA 8
ATOM 12380 C C . LEU A 1 17 ? -0.867 12.441 -1.987 1.00 13.34 464 LEU A C 8
ATOM 12381 O O . LEU A 1 17 ? 0.355 12.285 -2.116 1.00 20.51 464 LEU A O 8
ATOM 12397 N N . LYS A 1 18 ? -1.435 13.600 -1.961 1.00 64.41 465 LYS A N 8
ATOM 12398 C CA . LYS A 1 18 ? -0.695 14.825 -2.019 1.00 71.14 465 LYS A CA 8
ATOM 12399 C C . LYS A 1 18 ? -0.630 15.417 -0.633 1.00 52.33 465 LYS A C 8
ATOM 12400 O O . LYS A 1 18 ? -1.589 15.355 0.116 1.00 61.40 465 LYS A O 8
ATOM 12419 N N . LYS A 1 19 ? 0.506 15.961 -0.299 1.00 54.55 466 LYS A N 8
ATOM 12420 C CA . LYS A 1 19 ? 0.748 16.499 1.026 1.00 11.51 466 LYS A CA 8
ATOM 12421 C C . LYS A 1 19 ? -0.022 17.758 1.294 1.00 21.32 466 LYS A C 8
ATOM 12422 O O . LYS A 1 19 ? 0.113 18.758 0.576 1.00 21.13 466 LYS A O 8
ATOM 12441 N N . GLY A 1 20 ? -0.824 17.696 2.321 1.00 22.41 467 GLY A N 8
ATOM 12442 C CA . GLY A 1 20 ? -1.583 18.821 2.739 1.00 22.30 467 GLY A CA 8
ATOM 12443 C C . GLY A 1 20 ? -1.086 19.336 4.067 1.00 44.15 467 GLY A C 8
ATOM 12444 O O . GLY A 1 20 ? 0.091 19.135 4.420 1.00 62.41 467 GLY A O 8
ATOM 12448 N N . THR A 1 21 ? -1.969 19.946 4.823 1.00 10.20 468 THR A N 8
ATOM 12449 C CA . THR A 1 21 ? -1.630 20.541 6.099 1.00 62.41 468 THR A CA 8
ATOM 12450 C C . THR A 1 21 ? -1.174 19.469 7.119 1.00 50.31 468 THR A C 8
ATOM 12451 O O . THR A 1 21 ? -0.221 19.683 7.872 1.00 51.00 468 THR A O 8
ATOM 12462 N N . GLU A 1 22 ? -1.823 18.314 7.105 1.00 12.31 469 GLU A N 8
ATOM 12463 C CA . GLU A 1 22 ? -1.469 17.222 8.008 1.00 50.33 469 GLU A CA 8
ATOM 12464 C C . GLU A 1 22 ? -0.518 16.247 7.332 1.00 45.14 469 GLU A C 8
ATOM 12465 O O . GLU A 1 22 ? -0.246 15.164 7.856 1.00 72.32 469 GLU A O 8
ATOM 12477 N N . GLY A 1 23 ? -0.004 16.638 6.183 1.00 14.22 470 GLY A N 8
ATOM 12478 C CA . GLY A 1 23 ? 0.874 15.781 5.438 1.00 3.51 470 GLY A CA 8
ATOM 12479 C C . GLY A 1 23 ? 0.110 14.649 4.818 1.00 53.32 470 GLY A C 8
ATOM 12480 O O . GLY A 1 23 ? -0.690 14.867 3.905 1.00 51.35 470 GLY A O 8
ATOM 12484 N N . LEU A 1 24 ? 0.339 13.454 5.313 1.00 45.41 471 LEU A N 8
ATOM 12485 C CA . LEU A 1 24 ? -0.366 12.279 4.847 1.00 20.34 471 LEU A CA 8
ATOM 12486 C C . LEU A 1 24 ? -1.659 12.112 5.626 1.00 50.14 471 LEU A C 8
ATOM 12487 O O . LEU A 1 24 ? -2.732 11.911 5.050 1.00 72.30 471 LEU A O 8
ATOM 12503 N N . GLY A 1 25 ? -1.557 12.201 6.932 1.00 1.34 472 GLY A N 8
ATOM 12504 C CA . GLY A 1 25 ? -2.727 12.123 7.767 1.00 1.44 472 GLY A CA 8
ATOM 12505 C C . GLY A 1 25 ? -3.098 10.717 8.166 1.00 21.44 472 GLY A C 8
ATOM 12506 O O . GLY A 1 25 ? -4.265 10.436 8.433 1.00 21.44 472 GLY A O 8
ATOM 12510 N N . PHE A 1 26 ? -2.138 9.830 8.199 1.00 14.25 473 PHE A N 8
ATOM 12511 C CA . PHE A 1 26 ? -2.401 8.484 8.647 1.00 13.04 473 PHE A CA 8
ATOM 12512 C C . PHE A 1 26 ? -1.188 7.918 9.323 1.00 2.44 473 PHE A C 8
ATOM 12513 O O . PHE A 1 26 ? -0.063 8.374 9.095 1.00 13.42 473 PHE A O 8
ATOM 12530 N N . SER A 1 27 ? -1.410 6.951 10.150 1.00 41.11 474 SER A N 8
ATOM 12531 C CA . SER A 1 27 ? -0.357 6.320 10.880 1.00 14.10 474 SER A CA 8
ATOM 12532 C C . SER A 1 27 ? -0.274 4.860 10.490 1.00 34.42 474 SER A C 8
ATOM 12533 O O . SER A 1 27 ? -1.243 4.294 9.997 1.00 40.42 474 SER A O 8
ATOM 12541 N N . ILE A 1 28 ? 0.862 4.260 10.719 1.00 1.04 475 ILE A N 8
ATOM 12542 C CA . ILE A 1 28 ? 1.095 2.868 10.397 1.00 4.45 475 ILE A CA 8
ATOM 12543 C C . ILE A 1 28 ? 1.477 2.093 11.653 1.00 20.21 475 ILE A C 8
ATOM 12544 O O . ILE A 1 28 ? 2.049 2.651 12.589 1.00 13.23 475 ILE A O 8
ATOM 12560 N N . THR A 1 29 ? 1.118 0.857 11.679 1.00 11.31 476 THR A N 8
ATOM 12561 C CA . THR A 1 29 ? 1.439 -0.048 12.749 1.00 50.22 476 THR A CA 8
ATOM 12562 C C . THR A 1 29 ? 2.080 -1.274 12.135 1.00 70.42 476 THR A C 8
ATOM 12563 O O . THR A 1 29 ? 1.826 -1.585 10.964 1.00 44.23 476 THR A O 8
ATOM 12574 N N . SER A 1 30 ? 2.894 -1.947 12.869 1.00 62.03 477 SER A N 8
ATOM 12575 C CA . SER A 1 30 ? 3.504 -3.135 12.386 1.00 54.03 477 SER A CA 8
ATOM 12576 C C . SER A 1 30 ? 3.264 -4.228 13.384 1.00 33.22 477 SER A C 8
ATOM 12577 O O . SER A 1 30 ? 3.026 -3.949 14.568 1.00 54.31 477 SER A O 8
ATOM 12585 N N . ARG A 1 31 ? 3.294 -5.446 12.946 1.00 22.13 478 ARG A N 8
ATOM 12586 C CA . ARG A 1 31 ? 3.141 -6.545 13.840 1.00 64.51 478 ARG A CA 8
ATOM 12587 C C . ARG A 1 31 ? 4.068 -7.656 13.482 1.00 13.04 478 ARG A C 8
ATOM 12588 O O . ARG A 1 31 ? 4.211 -8.011 12.314 1.00 43.05 478 ARG A O 8
ATOM 12609 N N . ASP A 1 32 ? 4.719 -8.174 14.491 1.00 33.11 479 ASP A N 8
ATOM 12610 C CA . ASP A 1 32 ? 5.706 -9.212 14.339 1.00 31.02 479 ASP A CA 8
ATOM 12611 C C . ASP A 1 32 ? 4.975 -10.569 14.310 1.00 63.05 479 ASP A C 8
ATOM 12612 O O . ASP A 1 32 ? 3.750 -10.602 14.084 1.00 54.43 479 ASP A O 8
ATOM 12621 N N . VAL A 1 33 ? 5.693 -11.660 14.552 1.00 5.13 480 VAL A N 8
ATOM 12622 C CA . VAL A 1 33 ? 5.158 -13.013 14.441 1.00 65.32 480 VAL A CA 8
ATOM 12623 C C . VAL A 1 33 ? 4.755 -13.240 12.989 1.00 13.45 480 VAL A C 8
ATOM 12624 O O . VAL A 1 33 ? 3.569 -13.205 12.622 1.00 3.14 480 VAL A O 8
ATOM 12637 N N . THR A 1 34 ? 5.758 -13.367 12.155 1.00 63.42 481 THR A N 8
ATOM 12638 C CA . THR A 1 34 ? 5.562 -13.465 10.737 1.00 42.30 481 THR A CA 8
ATOM 12639 C C . THR A 1 34 ? 6.265 -14.682 10.175 1.00 43.11 481 THR A C 8
ATOM 12640 O O . THR A 1 34 ? 6.820 -15.494 10.929 1.00 5.13 481 THR A O 8
ATOM 12651 N N . ILE A 1 35 ? 6.233 -14.814 8.859 1.00 53.21 482 ILE A N 8
ATOM 12652 C CA . ILE A 1 35 ? 6.903 -15.906 8.171 1.00 40.42 482 ILE A CA 8
ATOM 12653 C C . ILE A 1 35 ? 8.422 -15.692 8.155 1.00 21.14 482 ILE A C 8
ATOM 12654 O O . ILE A 1 35 ? 9.193 -16.651 8.079 1.00 33.41 482 ILE A O 8
ATOM 12670 N N . GLY A 1 36 ? 8.837 -14.437 8.249 1.00 74.12 483 GLY A N 8
ATOM 12671 C CA . GLY A 1 36 ? 10.239 -14.126 8.253 1.00 74.14 483 GLY A CA 8
ATOM 12672 C C . GLY A 1 36 ? 10.607 -13.093 7.218 1.00 11.22 483 GLY A C 8
ATOM 12673 O O . GLY A 1 36 ? 9.964 -13.008 6.164 1.00 32.23 483 GLY A O 8
ATOM 12677 N N . GLY A 1 37 ? 11.611 -12.276 7.542 1.00 14.33 484 GLY A N 8
ATOM 12678 C CA . GLY A 1 37 ? 12.160 -11.285 6.617 1.00 24.31 484 GLY A CA 8
ATOM 12679 C C . GLY A 1 37 ? 11.128 -10.331 6.054 1.00 23.33 484 GLY A C 8
ATOM 12680 O O . GLY A 1 37 ? 11.187 -9.968 4.878 1.00 74.12 484 GLY A O 8
ATOM 12684 N N . SER A 1 38 ? 10.193 -9.935 6.875 1.00 45.31 485 SER A N 8
ATOM 12685 C CA . SER A 1 38 ? 9.134 -9.049 6.471 1.00 15.44 485 SER A CA 8
ATOM 12686 C C . SER A 1 38 ? 8.409 -8.493 7.684 1.00 72.53 485 SER A C 8
ATOM 12687 O O . SER A 1 38 ? 7.954 -9.257 8.549 1.00 42.31 485 SER A O 8
ATOM 12695 N N . ALA A 1 39 ? 8.342 -7.182 7.770 1.00 40.14 486 ALA A N 8
ATOM 12696 C CA . ALA A 1 39 ? 7.628 -6.526 8.833 1.00 71.00 486 ALA A CA 8
ATOM 12697 C C . ALA A 1 39 ? 6.384 -5.877 8.251 1.00 50.24 486 ALA A C 8
ATOM 12698 O O . ALA A 1 39 ? 6.459 -4.805 7.648 1.00 42.41 486 ALA A O 8
ATOM 12705 N N . PRO A 1 40 ? 5.235 -6.544 8.373 1.00 30.11 487 PRO A N 8
ATOM 12706 C CA . PRO A 1 40 ? 3.994 -6.075 7.798 1.00 2.43 487 PRO A CA 8
ATOM 12707 C C . PRO A 1 40 ? 3.477 -4.807 8.460 1.00 20.13 487 PRO A C 8
ATOM 12708 O O . PRO A 1 40 ? 3.169 -4.785 9.668 1.00 24.35 487 PRO A O 8
ATOM 12719 N N . ILE A 1 41 ? 3.396 -3.773 7.674 1.00 51.21 488 ILE A N 8
ATOM 12720 C CA . ILE A 1 41 ? 2.880 -2.500 8.092 1.00 60.22 488 ILE A CA 8
ATOM 12721 C C . ILE A 1 41 ? 1.438 -2.338 7.644 1.00 64.13 488 ILE A C 8
ATOM 12722 O O . ILE A 1 41 ? 1.117 -2.512 6.475 1.00 54.10 488 ILE A O 8
ATOM 12738 N N . TYR A 1 42 ? 0.588 -2.021 8.575 1.00 52.42 489 TYR A N 8
ATOM 12739 C CA . TYR A 1 42 ? -0.798 -1.771 8.305 1.00 13.45 489 TYR A CA 8
ATOM 12740 C C . TYR A 1 42 ? -1.103 -0.380 8.745 1.00 40.25 489 TYR A C 8
ATOM 12741 O O . TYR A 1 42 ? -0.440 0.141 9.635 1.00 43.12 489 TYR A O 8
ATOM 12759 N N . VAL A 1 43 ? -2.046 0.238 8.125 1.00 52.41 490 VAL A N 8
ATOM 12760 C CA . VAL A 1 43 ? -2.458 1.553 8.535 1.00 41.54 490 VAL A CA 8
ATOM 12761 C C . VAL A 1 43 ? -3.118 1.458 9.908 1.00 53.41 490 VAL A C 8
ATOM 12762 O O . VAL A 1 43 ? -4.115 0.764 10.074 1.00 52.25 490 VAL A O 8
ATOM 12775 N N . LYS A 1 44 ? -2.536 2.128 10.878 1.00 71.30 491 LYS A N 8
ATOM 12776 C CA . LYS A 1 44 ? -3.016 2.066 12.248 1.00 41.30 491 LYS A CA 8
ATOM 12777 C C . LYS A 1 44 ? -4.191 3.009 12.463 1.00 31.05 491 LYS A C 8
ATOM 12778 O O . LYS A 1 44 ? -5.105 2.707 13.219 1.00 64.24 491 LYS A O 8
ATOM 12797 N N . ASN A 1 45 ? -4.176 4.134 11.781 1.00 63.14 492 ASN A N 8
ATOM 12798 C CA . ASN A 1 45 ? -5.173 5.168 12.024 1.00 35.43 492 ASN A CA 8
ATOM 12799 C C . ASN A 1 45 ? -5.251 6.113 10.857 1.00 21.50 492 ASN A C 8
ATOM 12800 O O . ASN A 1 45 ? -4.223 6.491 10.299 1.00 21.14 492 ASN A O 8
ATOM 12811 N N . ILE A 1 46 ? -6.452 6.460 10.486 1.00 63.12 493 ILE A N 8
ATOM 12812 C CA . ILE A 1 46 ? -6.720 7.465 9.486 1.00 73.23 493 ILE A CA 8
ATOM 12813 C C . ILE A 1 46 ? -7.179 8.704 10.247 1.00 51.03 493 ILE A C 8
ATOM 12814 O O . ILE A 1 46 ? -8.249 8.698 10.864 1.00 65.34 493 ILE A O 8
ATOM 12830 N N . LEU A 1 47 ? -6.361 9.729 10.255 1.00 45.22 494 LEU A N 8
ATOM 12831 C CA . LEU A 1 47 ? -6.654 10.925 11.025 1.00 10.25 494 LEU A CA 8
ATOM 12832 C C . LEU A 1 47 ? -7.785 11.728 10.394 1.00 40.21 494 LEU A C 8
ATOM 12833 O O . LEU A 1 47 ? -7.938 11.722 9.181 1.00 62.25 494 LEU A O 8
ATOM 12849 N N . PRO A 1 48 ? -8.601 12.438 11.234 1.00 71.51 495 PRO A N 8
ATOM 12850 C CA . PRO A 1 48 ? -9.761 13.249 10.776 1.00 51.21 495 PRO A CA 8
ATOM 12851 C C . PRO A 1 48 ? -9.387 14.315 9.740 1.00 1.35 495 PRO A C 8
ATOM 12852 O O . PRO A 1 48 ? -10.247 14.820 8.996 1.00 42.32 495 PRO A O 8
ATOM 12863 N N . ARG A 1 49 ? -8.131 14.662 9.702 1.00 24.51 496 ARG A N 8
ATOM 12864 C CA . ARG A 1 49 ? -7.624 15.623 8.763 1.00 60.14 496 ARG A CA 8
ATOM 12865 C C . ARG A 1 49 ? -6.410 15.023 8.101 1.00 41.33 496 ARG A C 8
ATOM 12866 O O . ARG A 1 49 ? -5.593 14.378 8.776 1.00 12.41 496 ARG A O 8
ATOM 12887 N N . GLY A 1 50 ? -6.289 15.205 6.817 1.00 52.21 497 GLY A N 8
ATOM 12888 C CA . GLY A 1 50 ? -5.172 14.676 6.104 1.00 72.21 497 GLY A CA 8
ATOM 12889 C C . GLY A 1 50 ? -5.581 14.069 4.793 1.00 65.41 497 GLY A C 8
ATOM 12890 O O . GLY A 1 50 ? -6.764 13.757 4.581 1.00 33.33 497 GLY A O 8
ATOM 12894 N N . ALA A 1 51 ? -4.615 13.876 3.928 1.00 3.44 498 ALA A N 8
ATOM 12895 C CA . ALA A 1 51 ? -4.843 13.358 2.594 1.00 73.12 498 ALA A CA 8
ATOM 12896 C C . ALA A 1 51 ? -5.473 11.968 2.615 1.00 10.22 498 ALA A C 8
ATOM 12897 O O . ALA A 1 51 ? -6.310 11.654 1.776 1.00 11.54 498 ALA A O 8
ATOM 12904 N N . ALA A 1 52 ? -5.088 11.150 3.583 1.00 55.51 499 ALA A N 8
ATOM 12905 C CA . ALA A 1 52 ? -5.592 9.784 3.674 1.00 71.35 499 ALA A CA 8
ATOM 12906 C C . ALA A 1 52 ? -7.092 9.732 3.922 1.00 74.02 499 ALA A C 8
ATOM 12907 O O . ALA A 1 52 ? -7.804 8.949 3.281 1.00 75.22 499 ALA A O 8
ATOM 12914 N N . ILE A 1 53 ? -7.592 10.573 4.813 1.00 54.25 500 ILE A N 8
ATOM 12915 C CA . ILE A 1 53 ? -9.010 10.538 5.117 1.00 15.35 500 ILE A CA 8
ATOM 12916 C C . ILE A 1 53 ? -9.809 11.130 3.956 1.00 15.34 500 ILE A C 8
ATOM 12917 O O . ILE A 1 53 ? -10.926 10.703 3.666 1.00 64.22 500 ILE A O 8
ATOM 12933 N N . GLN A 1 54 ? -9.206 12.090 3.278 1.00 63.20 501 GLN A N 8
ATOM 12934 C CA . GLN A 1 54 ? -9.842 12.746 2.162 1.00 42.25 501 GLN A CA 8
ATOM 12935 C C . GLN A 1 54 ? -9.809 11.878 0.909 1.00 21.45 501 GLN A C 8
ATOM 12936 O O . GLN A 1 54 ? -10.637 12.046 0.013 1.00 22.11 501 GLN A O 8
ATOM 12950 N N . ASP A 1 55 ? -8.853 10.960 0.844 1.00 34.52 502 ASP A N 8
ATOM 12951 C CA . ASP A 1 55 ? -8.769 10.038 -0.281 1.00 62.12 502 ASP A CA 8
ATOM 12952 C C . ASP A 1 55 ? -9.926 9.074 -0.226 1.00 4.32 502 ASP A C 8
ATOM 12953 O O . ASP A 1 55 ? -10.625 8.856 -1.219 1.00 52.24 502 ASP A O 8
ATOM 12962 N N . GLY A 1 56 ? -10.131 8.515 0.939 1.00 15.52 503 GLY A N 8
ATOM 12963 C CA . GLY A 1 56 ? -11.264 7.636 1.153 1.00 41.55 503 GLY A CA 8
ATOM 12964 C C . GLY A 1 56 ? -10.983 6.158 0.898 1.00 24.33 503 GLY A C 8
ATOM 12965 O O . GLY A 1 56 ? -11.628 5.299 1.498 1.00 31.45 503 GLY A O 8
ATOM 12969 N N . ARG A 1 57 ? -10.049 5.849 0.019 1.00 60.22 504 ARG A N 8
ATOM 12970 C CA . ARG A 1 57 ? -9.750 4.453 -0.313 1.00 63.01 504 ARG A CA 8
ATOM 12971 C C . ARG A 1 57 ? -8.821 3.864 0.714 1.00 74.35 504 ARG A C 8
ATOM 12972 O O . ARG A 1 57 ? -9.010 2.729 1.165 1.00 2.43 504 ARG A O 8
ATOM 12993 N N . LEU A 1 58 ? -7.815 4.630 1.066 1.00 63.01 505 LEU A N 8
ATOM 12994 C CA . LEU A 1 58 ? -6.870 4.238 2.086 1.00 72.45 505 LEU A CA 8
ATOM 12995 C C . LEU A 1 58 ? -7.542 4.307 3.455 1.00 60.12 505 LEU A C 8
ATOM 12996 O O . LEU A 1 58 ? -7.992 5.371 3.886 1.00 53.14 505 LEU A O 8
ATOM 13012 N N . LYS A 1 59 ? -7.618 3.179 4.117 1.00 42.13 506 LYS A N 8
ATOM 13013 C CA . LYS A 1 59 ? -8.245 3.065 5.408 1.00 4.44 506 LYS A CA 8
ATOM 13014 C C . LYS A 1 59 ? -7.353 2.253 6.327 1.00 14.23 506 LYS A C 8
ATOM 13015 O O . LYS A 1 59 ? -6.324 1.722 5.893 1.00 23.33 506 LYS A O 8
ATOM 13034 N N . ALA A 1 60 ? -7.730 2.162 7.588 1.00 12.11 507 ALA A N 8
ATOM 13035 C CA . ALA A 1 60 ? -6.971 1.405 8.556 1.00 75.54 507 ALA A CA 8
ATOM 13036 C C . ALA A 1 60 ? -7.015 -0.084 8.229 1.00 32.20 507 ALA A C 8
ATOM 13037 O O . ALA A 1 60 ? -8.006 -0.581 7.677 1.00 43.41 507 ALA A O 8
ATOM 13044 N N . GLY A 1 61 ? -5.944 -0.778 8.531 1.00 61.22 508 GLY A N 8
ATOM 13045 C CA . GLY A 1 61 ? -5.889 -2.202 8.301 1.00 15.30 508 GLY A CA 8
ATOM 13046 C C . GLY A 1 61 ? -5.251 -2.594 6.984 1.00 53.24 508 GLY A C 8
ATOM 13047 O O . GLY A 1 61 ? -4.875 -3.760 6.810 1.00 72.02 508 GLY A O 8
ATOM 13051 N N . ASP A 1 62 ? -5.138 -1.657 6.047 1.00 1.13 509 ASP A N 8
ATOM 13052 C CA . ASP A 1 62 ? -4.473 -1.957 4.772 1.00 0.13 509 ASP A CA 8
ATOM 13053 C C . ASP A 1 62 ? -2.989 -2.062 4.965 1.00 32.11 509 ASP A C 8
ATOM 13054 O O . ASP A 1 62 ? -2.414 -1.342 5.784 1.00 22.45 509 ASP A O 8
ATOM 13063 N N . ARG A 1 63 ? -2.367 -2.946 4.221 1.00 50.35 510 ARG A N 8
ATOM 13064 C CA . ARG A 1 63 ? -0.953 -3.215 4.384 1.00 23.15 510 ARG A CA 8
ATOM 13065 C C . ARG A 1 63 ? -0.129 -2.451 3.362 1.00 63.12 510 ARG A C 8
ATOM 13066 O O . ARG A 1 63 ? -0.299 -2.628 2.158 1.00 21.22 510 ARG A O 8
ATOM 13087 N N . LEU A 1 64 ? 0.757 -1.604 3.858 1.00 21.22 511 LEU A N 8
ATOM 13088 C CA . LEU A 1 64 ? 1.569 -0.734 3.027 1.00 20.42 511 LEU A CA 8
ATOM 13089 C C . LEU A 1 64 ? 2.718 -1.585 2.419 1.00 63.32 511 LEU A C 8
ATOM 13090 O O . LEU A 1 64 ? 3.490 -2.208 3.147 1.00 3.11 511 LEU A O 8
ATOM 13106 N N . ILE A 1 65 ? 2.796 -1.622 1.089 1.00 32.31 512 ILE A N 8
ATOM 13107 C CA . ILE A 1 65 ? 3.751 -2.491 0.380 1.00 30.24 512 ILE A CA 8
ATOM 13108 C C . ILE A 1 65 ? 4.981 -1.745 -0.098 1.00 74.53 512 ILE A C 8
ATOM 13109 O O . ILE A 1 65 ? 6.117 -2.186 0.130 1.00 51.45 512 ILE A O 8
ATOM 13125 N N . GLU A 1 66 ? 4.769 -0.660 -0.801 1.00 63.13 513 GLU A N 8
ATOM 13126 C CA . GLU A 1 66 ? 5.863 0.105 -1.327 1.00 65.20 513 GLU A CA 8
ATOM 13127 C C . GLU A 1 66 ? 5.428 1.524 -1.566 1.00 72.40 513 GLU A C 8
ATOM 13128 O O . GLU A 1 66 ? 4.218 1.805 -1.665 1.00 43.32 513 GLU A O 8
ATOM 13140 N N . VAL A 1 67 ? 6.382 2.412 -1.647 1.00 52.44 514 VAL A N 8
ATOM 13141 C CA . VAL A 1 67 ? 6.083 3.796 -1.871 1.00 73.42 514 VAL A CA 8
ATOM 13142 C C . VAL A 1 67 ? 6.826 4.330 -3.107 1.00 0.23 514 VAL A C 8
ATOM 13143 O O . VAL A 1 67 ? 8.039 4.181 -3.219 1.00 13.23 514 VAL A O 8
ATOM 13156 N N . ASN A 1 68 ? 6.069 4.896 -4.054 1.00 73.21 515 ASN A N 8
ATOM 13157 C CA . ASN A 1 68 ? 6.614 5.510 -5.305 1.00 34.32 515 ASN A CA 8
ATOM 13158 C C . ASN A 1 68 ? 7.440 4.540 -6.150 1.00 23.41 515 ASN A C 8
ATOM 13159 O O . ASN A 1 68 ? 8.116 4.950 -7.096 1.00 24.21 515 ASN A O 8
ATOM 13170 N N . GLY A 1 69 ? 7.356 3.273 -5.842 1.00 4.21 516 GLY A N 8
ATOM 13171 C CA . GLY A 1 69 ? 8.113 2.301 -6.573 1.00 43.34 516 GLY A CA 8
ATOM 13172 C C . GLY A 1 69 ? 9.295 1.784 -5.786 1.00 55.11 516 GLY A C 8
ATOM 13173 O O . GLY A 1 69 ? 10.132 1.048 -6.323 1.00 31.23 516 GLY A O 8
ATOM 13177 N N . VAL A 1 70 ? 9.398 2.188 -4.531 1.00 14.32 517 VAL A N 8
ATOM 13178 C CA . VAL A 1 70 ? 10.442 1.691 -3.663 1.00 40.23 517 VAL A CA 8
ATOM 13179 C C . VAL A 1 70 ? 9.866 0.603 -2.791 1.00 31.41 517 VAL A C 8
ATOM 13180 O O . VAL A 1 70 ? 8.969 0.862 -1.986 1.00 74.53 517 VAL A O 8
ATOM 13193 N N . ASP A 1 71 ? 10.386 -0.604 -2.938 1.00 0.43 518 ASP A N 8
ATOM 13194 C CA . ASP A 1 71 ? 9.888 -1.755 -2.193 1.00 15.12 518 ASP A CA 8
ATOM 13195 C C . ASP A 1 71 ? 10.336 -1.683 -0.756 1.00 42.52 518 ASP A C 8
ATOM 13196 O O . ASP A 1 71 ? 11.473 -1.293 -0.464 1.00 42.34 518 ASP A O 8
ATOM 13205 N N . LEU A 1 72 ? 9.447 -2.023 0.138 1.00 4.22 519 LEU A N 8
ATOM 13206 C CA . LEU A 1 72 ? 9.734 -1.937 1.550 1.00 12.13 519 LEU A CA 8
ATOM 13207 C C . LEU A 1 72 ? 8.981 -3.004 2.348 1.00 64.21 519 LEU A C 8
ATOM 13208 O O . LEU A 1 72 ? 9.008 -3.008 3.569 1.00 21.23 519 LEU A O 8
ATOM 13224 N N . ALA A 1 73 ? 8.355 -3.934 1.638 1.00 70.33 520 ALA A N 8
ATOM 13225 C CA . ALA A 1 73 ? 7.555 -4.986 2.274 1.00 24.31 520 ALA A CA 8
ATOM 13226 C C . ALA A 1 73 ? 8.441 -6.008 2.987 1.00 71.03 520 ALA A C 8
ATOM 13227 O O . ALA A 1 73 ? 8.005 -6.697 3.911 1.00 1.33 520 ALA A O 8
ATOM 13234 N N . GLY A 1 74 ? 9.678 -6.102 2.547 1.00 14.25 521 GLY A N 8
ATOM 13235 C CA . GLY A 1 74 ? 10.620 -7.005 3.165 1.00 74.44 521 GLY A CA 8
ATOM 13236 C C . GLY A 1 74 ? 11.494 -6.278 4.157 1.00 12.11 521 GLY A C 8
ATOM 13237 O O . GLY A 1 74 ? 12.339 -6.885 4.832 1.00 74.03 521 GLY A O 8
ATOM 13241 N N . LYS A 1 75 ? 11.280 -4.983 4.257 1.00 50.22 522 LYS A N 8
ATOM 13242 C CA . LYS A 1 75 ? 12.031 -4.136 5.148 1.00 42.32 522 LYS A CA 8
ATOM 13243 C C . LYS A 1 75 ? 11.475 -4.174 6.540 1.00 31.32 522 LYS A C 8
ATOM 13244 O O . LYS A 1 75 ? 10.329 -4.575 6.761 1.00 62.11 522 LYS A O 8
ATOM 13263 N N . SER A 1 76 ? 12.298 -3.800 7.473 1.00 34.34 523 SER A N 8
ATOM 13264 C CA . SER A 1 76 ? 11.929 -3.784 8.841 1.00 62.13 523 SER A CA 8
ATOM 13265 C C . SER A 1 76 ? 11.028 -2.589 9.141 1.00 73.32 523 SER A C 8
ATOM 13266 O O . SER A 1 76 ? 11.051 -1.582 8.421 1.00 33.10 523 SER A O 8
ATOM 13274 N N . GLN A 1 77 ? 10.243 -2.707 10.200 1.00 23.41 524 GLN A N 8
ATOM 13275 C CA . GLN A 1 77 ? 9.342 -1.649 10.630 1.00 23.31 524 GLN A CA 8
ATOM 13276 C C . GLN A 1 77 ? 10.062 -0.334 10.862 1.00 64.24 524 GLN A C 8
ATOM 13277 O O . GLN A 1 77 ? 9.588 0.706 10.463 1.00 72.14 524 GLN A O 8
ATOM 13291 N N . GLU A 1 78 ? 11.222 -0.398 11.453 1.00 30.52 525 GLU A N 8
ATOM 13292 C CA . GLU A 1 78 ? 12.021 0.795 11.715 1.00 12.53 525 GLU A CA 8
ATOM 13293 C C . GLU A 1 78 ? 12.422 1.504 10.415 1.00 5.42 525 GLU A C 8
ATOM 13294 O O . GLU A 1 78 ? 12.576 2.722 10.390 1.00 54.52 525 GLU A O 8
ATOM 13306 N N . GLU A 1 79 ? 12.566 0.742 9.347 1.00 23.30 526 GLU A N 8
ATOM 13307 C CA . GLU A 1 79 ? 12.904 1.298 8.053 1.00 51.10 526 GLU A CA 8
ATOM 13308 C C . GLU A 1 79 ? 11.729 2.069 7.494 1.00 74.20 526 GLU A C 8
ATOM 13309 O O . GLU A 1 79 ? 11.855 3.213 7.074 1.00 74.03 526 GLU A O 8
ATOM 13321 N N . VAL A 1 80 ? 10.583 1.442 7.535 1.00 11.50 527 VAL A N 8
ATOM 13322 C CA . VAL A 1 80 ? 9.386 1.989 6.942 1.00 22.32 527 VAL A CA 8
ATOM 13323 C C . VAL A 1 80 ? 8.744 3.077 7.791 1.00 15.12 527 VAL A C 8
ATOM 13324 O O . VAL A 1 80 ? 8.207 4.046 7.262 1.00 21.33 527 VAL A O 8
ATOM 13337 N N . VAL A 1 81 ? 8.820 2.939 9.103 1.00 1.10 528 VAL A N 8
ATOM 13338 C CA . VAL A 1 81 ? 8.285 3.955 9.990 1.00 32.33 528 VAL A CA 8
ATOM 13339 C C . VAL A 1 81 ? 9.125 5.222 9.892 1.00 23.04 528 VAL A C 8
ATOM 13340 O O . VAL A 1 81 ? 8.600 6.328 9.982 1.00 3.21 528 VAL A O 8
ATOM 13353 N N . SER A 1 82 ? 10.425 5.053 9.652 1.00 71.11 529 SER A N 8
ATOM 13354 C CA . SER A 1 82 ? 11.315 6.183 9.476 1.00 54.42 529 SER A CA 8
ATOM 13355 C C . SER A 1 82 ? 10.860 7.032 8.286 1.00 71.23 529 SER A C 8
ATOM 13356 O O . SER A 1 82 ? 10.923 8.263 8.324 1.00 2.43 529 SER A O 8
ATOM 13364 N N . LEU A 1 83 ? 10.362 6.365 7.264 1.00 13.21 530 LEU A N 8
ATOM 13365 C CA . LEU A 1 83 ? 9.861 7.011 6.069 1.00 73.33 530 LEU A CA 8
ATOM 13366 C C . LEU A 1 83 ? 8.667 7.898 6.390 1.00 55.55 530 LEU A C 8
ATOM 13367 O O . LEU A 1 83 ? 8.634 9.080 6.021 1.00 72.20 530 LEU A O 8
ATOM 13383 N N . LEU A 1 84 ? 7.704 7.334 7.099 1.00 32.32 531 LEU A N 8
ATOM 13384 C CA . LEU A 1 84 ? 6.503 8.063 7.480 1.00 62.51 531 LEU A CA 8
ATOM 13385 C C . LEU A 1 84 ? 6.762 9.123 8.534 1.00 52.33 531 LEU A C 8
ATOM 13386 O O . LEU A 1 84 ? 6.051 10.119 8.615 1.00 14.20 531 LEU A O 8
ATOM 13402 N N . ARG A 1 85 ? 7.750 8.893 9.349 1.00 12.43 532 ARG A N 8
ATOM 13403 C CA . ARG A 1 85 ? 8.162 9.860 10.342 1.00 23.42 532 ARG A CA 8
ATOM 13404 C C . ARG A 1 85 ? 8.838 11.069 9.658 1.00 24.01 532 ARG A C 8
ATOM 13405 O O . ARG A 1 85 ? 8.537 12.233 9.976 1.00 14.25 532 ARG A O 8
ATOM 13426 N N . SER A 1 86 ? 9.727 10.786 8.712 1.00 21.42 533 SER A N 8
ATOM 13427 C CA . SER A 1 86 ? 10.470 11.816 8.007 1.00 13.42 533 SER A CA 8
ATOM 13428 C C . SER A 1 86 ? 9.569 12.625 7.047 1.00 73.22 533 SER A C 8
ATOM 13429 O O . SER A 1 86 ? 9.651 13.848 7.021 1.00 55.42 533 SER A O 8
ATOM 13437 N N . THR A 1 87 ? 8.706 11.925 6.286 1.00 31.12 534 THR A N 8
ATOM 13438 C CA . THR A 1 87 ? 7.748 12.525 5.309 1.00 43.10 534 THR A CA 8
ATOM 13439 C C . THR A 1 87 ? 8.388 13.311 4.144 1.00 24.52 534 THR A C 8
ATOM 13440 O O . THR A 1 87 ? 9.228 14.187 4.335 1.00 64.23 534 THR A O 8
ATOM 13451 N N . LYS A 1 88 ? 7.974 12.975 2.934 1.00 52.12 535 LYS A N 8
ATOM 13452 C CA . LYS A 1 88 ? 8.425 13.679 1.746 1.00 11.50 535 LYS A CA 8
ATOM 13453 C C . LYS A 1 88 ? 7.330 14.658 1.315 1.00 73.31 535 LYS A C 8
ATOM 13454 O O . LYS A 1 88 ? 6.138 14.368 1.505 1.00 61.11 535 LYS A O 8
ATOM 13473 N N . MET A 1 89 ? 7.697 15.796 0.732 1.00 22.22 536 MET A N 8
ATOM 13474 C CA . MET A 1 89 ? 6.697 16.835 0.417 1.00 63.31 536 MET A CA 8
ATOM 13475 C C . MET A 1 89 ? 6.806 17.340 -1.043 1.00 75.34 536 MET A C 8
ATOM 13476 O O . MET A 1 89 ? 6.443 18.470 -1.351 1.00 33.14 536 MET A O 8
ATOM 13490 N N . GLU A 1 90 ? 7.229 16.485 -1.941 1.00 51.00 537 GLU A N 8
ATOM 13491 C CA . GLU A 1 90 ? 7.340 16.891 -3.346 1.00 20.45 537 GLU A CA 8
ATOM 13492 C C . GLU A 1 90 ? 5.943 17.110 -3.948 1.00 34.13 537 GLU A C 8
ATOM 13493 O O . GLU A 1 90 ? 5.678 18.128 -4.579 1.00 24.01 537 GLU A O 8
ATOM 13505 N N . GLY A 1 91 ? 5.062 16.155 -3.730 1.00 31.15 538 GLY A N 8
ATOM 13506 C CA . GLY A 1 91 ? 3.705 16.283 -4.214 1.00 22.12 538 GLY A CA 8
ATOM 13507 C C . GLY A 1 91 ? 2.911 15.049 -3.956 1.00 41.02 538 GLY A C 8
ATOM 13508 O O . GLY A 1 91 ? 2.559 14.770 -2.809 1.00 43.32 538 GLY A O 8
ATOM 13512 N N . THR A 1 92 ? 2.637 14.296 -4.995 1.00 22.33 539 THR A N 8
ATOM 13513 C CA . THR A 1 92 ? 1.885 13.081 -4.866 1.00 74.13 539 THR A CA 8
ATOM 13514 C C . THR A 1 92 ? 2.759 11.893 -4.588 1.00 31.22 539 THR A C 8
ATOM 13515 O O . THR A 1 92 ? 3.717 11.624 -5.297 1.00 45.11 539 THR A O 8
ATOM 13526 N N . VAL A 1 93 ? 2.416 11.203 -3.562 1.00 74.45 540 VAL A N 8
ATOM 13527 C CA . VAL A 1 93 ? 3.087 10.011 -3.177 1.00 5.11 540 VAL A CA 8
ATOM 13528 C C . VAL A 1 93 ? 2.224 8.842 -3.562 1.00 35.14 540 VAL A C 8
ATOM 13529 O O . VAL A 1 93 ? 1.027 8.834 -3.269 1.00 33.14 540 VAL A O 8
ATOM 13542 N N . SER A 1 94 ? 2.804 7.892 -4.232 1.00 2.14 541 SER A N 8
ATOM 13543 C CA . SER A 1 94 ? 2.086 6.746 -4.675 1.00 42.44 541 SER A CA 8
ATOM 13544 C C . SER A 1 94 ? 2.272 5.637 -3.670 1.00 3.23 541 SER A C 8
ATOM 13545 O O . SER A 1 94 ? 3.384 5.123 -3.477 1.00 44.15 541 SER A O 8
ATOM 13553 N N . LEU A 1 95 ? 1.210 5.292 -3.024 1.00 12.04 542 LEU A N 8
ATOM 13554 C CA . LEU A 1 95 ? 1.230 4.271 -2.042 1.00 10.24 542 LEU A CA 8
ATOM 13555 C C . LEU A 1 95 ? 0.602 3.039 -2.580 1.00 34.14 542 LEU A C 8
ATOM 13556 O O . LEU A 1 95 ? -0.569 3.033 -2.959 1.00 40.41 542 LEU A O 8
ATOM 13572 N N . LEU A 1 96 ? 1.368 2.024 -2.651 1.00 43.04 543 LEU A N 8
ATOM 13573 C CA . LEU A 1 96 ? 0.862 0.743 -3.031 1.00 32.21 543 LEU A CA 8
ATOM 13574 C C . LEU A 1 96 ? 0.582 -0.070 -1.807 1.00 21.11 543 LEU A C 8
ATOM 13575 O O . LEU A 1 96 ? 1.492 -0.370 -1.023 1.00 12.50 543 LEU A O 8
ATOM 13591 N N . VAL A 1 97 ? -0.661 -0.409 -1.626 1.00 74.42 544 VAL A N 8
ATOM 13592 C CA . VAL A 1 97 ? -1.073 -1.189 -0.492 1.00 34.21 544 VAL A CA 8
ATOM 13593 C C . VAL A 1 97 ? -1.615 -2.508 -0.978 1.00 25.22 544 VAL A C 8
ATOM 13594 O O . VAL A 1 97 ? -2.022 -2.629 -2.136 1.00 5.23 544 VAL A O 8
ATOM 13607 N N . PHE A 1 98 ? -1.622 -3.471 -0.123 1.00 44.40 545 PHE A N 8
ATOM 13608 C CA . PHE A 1 98 ? -2.090 -4.779 -0.454 1.00 22.11 545 PHE A CA 8
ATOM 13609 C C . PHE A 1 98 ? -3.321 -5.042 0.349 1.00 42.12 545 PHE A C 8
ATOM 13610 O O . PHE A 1 98 ? -3.280 -5.062 1.590 1.00 33.02 545 PHE A O 8
ATOM 13627 N N . ARG A 1 99 ? -4.403 -5.208 -0.327 1.00 72.42 546 ARG A N 8
ATOM 13628 C CA . ARG A 1 99 ? -5.632 -5.489 0.317 1.00 31.22 546 ARG A CA 8
ATOM 13629 C C . ARG A 1 99 ? -6.002 -6.908 0.008 1.00 51.12 546 ARG A C 8
ATOM 13630 O O . ARG A 1 99 ? -6.208 -7.278 -1.151 1.00 54.32 546 ARG A O 8
ATOM 13651 N N . GLN A 1 100 ? -6.058 -7.695 1.030 1.00 12.42 547 GLN A N 8
ATOM 13652 C CA . GLN A 1 100 ? -6.314 -9.090 0.900 1.00 21.01 547 GLN A CA 8
ATOM 13653 C C . GLN A 1 100 ? -7.708 -9.421 1.367 1.00 3.23 547 GLN A C 8
ATOM 13654 O O . GLN A 1 100 ? -8.119 -9.040 2.470 1.00 43.22 547 GLN A O 8
ATOM 13668 N N . GLU A 1 101 ? -8.456 -10.092 0.548 1.00 0.45 548 GLU A N 8
ATOM 13669 C CA . GLU A 1 101 ? -9.745 -10.512 0.974 1.00 42.33 548 GLU A CA 8
ATOM 13670 C C . GLU A 1 101 ? -9.672 -11.957 1.401 1.00 71.04 548 GLU A C 8
ATOM 13671 O O . GLU A 1 101 ? -10.014 -12.882 0.658 1.00 34.34 548 GLU A O 8
ATOM 13683 N N . GLU A 1 102 ? -9.095 -12.120 2.564 1.00 2.12 549 GLU A N 8
ATOM 13684 C CA . GLU A 1 102 ? -8.896 -13.397 3.208 1.00 25.54 549 GLU A CA 8
ATOM 13685 C C . GLU A 1 102 ? -9.168 -13.216 4.677 1.00 43.11 549 GLU A C 8
ATOM 13686 O O . GLU A 1 102 ? -8.716 -14.010 5.502 1.00 2.42 549 GLU A O 8
ATOM 13698 N N . ALA A 1 103 ? -9.914 -12.169 4.996 1.00 50.23 550 ALA A N 8
ATOM 13699 C CA . ALA A 1 103 ? -10.191 -11.810 6.371 1.00 30.05 550 ALA A CA 8
ATOM 13700 C C . ALA A 1 103 ? -10.945 -12.912 7.076 1.00 20.03 550 ALA A C 8
ATOM 13701 O O . ALA A 1 103 ? -12.055 -13.291 6.669 1.00 33.33 550 ALA A O 8
ATOM 13708 N N . PHE A 1 104 ? -10.345 -13.452 8.097 1.00 11.22 551 PHE A N 8
ATOM 13709 C CA . PHE A 1 104 ? -10.972 -14.487 8.858 1.00 73.43 551 PHE A CA 8
ATOM 13710 C C . PHE A 1 104 ? -11.709 -13.869 10.010 1.00 63.14 551 PHE A C 8
ATOM 13711 O O . PHE A 1 104 ? -11.378 -12.749 10.445 1.00 31.52 551 PHE A O 8
ATOM 13728 N N . HIS A 1 105 ? -12.701 -14.557 10.493 1.00 13.21 552 HIS A N 8
ATOM 13729 C CA . HIS A 1 105 ? -13.435 -14.102 11.640 1.00 61.01 552 HIS A CA 8
ATOM 13730 C C . HIS A 1 105 ? -12.572 -14.361 12.862 1.00 45.54 552 HIS A C 8
ATOM 13731 O O . HIS A 1 105 ? -11.931 -15.411 12.935 1.00 54.01 552 HIS A O 8
ATOM 13746 N N . PRO A 1 106 ? -12.524 -13.437 13.834 1.00 30.33 553 PRO A N 8
ATOM 13747 C CA . PRO A 1 106 ? -11.715 -13.597 15.067 1.00 64.01 553 PRO A CA 8
ATOM 13748 C C . PRO A 1 106 ? -12.309 -14.639 16.040 1.00 75.23 553 PRO A C 8
ATOM 13749 O O . PRO A 1 106 ? -12.096 -14.554 17.253 1.00 3.33 553 PRO A O 8
ATOM 13760 N N . ARG A 1 107 ? -12.997 -15.639 15.474 1.00 21.11 554 ARG A N 8
ATOM 13761 C CA . ARG A 1 107 ? -13.659 -16.724 16.198 1.00 12.23 554 ARG A CA 8
ATOM 13762 C C . ARG A 1 107 ? -14.835 -16.210 17.015 1.00 34.55 554 ARG A C 8
ATOM 13763 O O . ARG A 1 107 ? -15.076 -14.986 17.088 1.00 25.14 554 ARG A O 8
ATOM 13784 N N . GLU A 1 108 ? -15.582 -17.110 17.611 1.00 14.41 555 GLU A N 8
ATOM 13785 C CA . GLU A 1 108 ? -16.714 -16.708 18.400 1.00 2.13 555 GLU A CA 8
ATOM 13786 C C . GLU A 1 108 ? -16.284 -16.267 19.783 1.00 61.21 555 GLU A C 8
ATOM 13787 O O . GLU A 1 108 ? -16.263 -17.044 20.743 1.00 22.24 555 GLU A O 8
ATOM 13799 N N . MET A 1 109 ? -15.872 -15.036 19.835 1.00 70.41 556 MET A N 8
ATOM 13800 C CA . MET A 1 109 ? -15.390 -14.405 21.024 1.00 41.22 556 MET A CA 8
ATOM 13801 C C . MET A 1 109 ? -16.499 -13.569 21.620 1.00 61.32 556 MET A C 8
ATOM 13802 O O . MET A 1 109 ? -16.649 -12.379 21.304 1.00 62.41 556 MET A O 8
ATOM 13816 N N . ASN A 1 110 ? -17.328 -14.202 22.406 1.00 45.23 557 ASN A N 8
ATOM 13817 C CA . ASN A 1 110 ? -18.456 -13.524 22.991 1.00 51.11 557 ASN A CA 8
ATOM 13818 C C . ASN A 1 110 ? -18.280 -13.425 24.477 1.00 5.30 557 ASN A C 8
ATOM 13819 O O . ASN A 1 110 ? -18.647 -14.346 25.223 1.00 23.43 557 ASN A O 8
ATOM 13830 N N . ALA A 1 111 ? -17.653 -12.345 24.900 1.00 35.35 558 ALA A N 8
ATOM 13831 C CA . ALA A 1 111 ? -17.391 -12.051 26.297 1.00 23.51 558 ALA A CA 8
ATOM 13832 C C . ALA A 1 111 ? -16.738 -10.693 26.390 1.00 55.41 558 ALA A C 8
ATOM 13833 O O . ALA A 1 111 ? -15.500 -10.608 26.274 1.00 38.41 558 ALA A O 8
ATOM 13841 N N . GLY A 1 1 ? -12.732 9.789 -18.176 1.00 22.52 448 GLY A N 9
ATOM 13842 C CA . GLY A 1 1 ? -12.063 8.525 -18.470 1.00 21.04 448 GLY A CA 9
ATOM 13843 C C . GLY A 1 1 ? -12.757 7.381 -17.799 1.00 25.12 448 GLY A C 9
ATOM 13844 O O . GLY A 1 1 ? -13.951 7.465 -17.518 1.00 43.32 448 GLY A O 9
ATOM 13850 N N . SER A 1 2 ? -12.028 6.322 -17.528 1.00 70.04 449 SER A N 9
ATOM 13851 C CA . SER A 1 2 ? -12.582 5.158 -16.894 1.00 62.33 449 SER A CA 9
ATOM 13852 C C . SER A 1 2 ? -12.591 5.328 -15.384 1.00 64.11 449 SER A C 9
ATOM 13853 O O . SER A 1 2 ? -11.567 5.149 -14.719 1.00 44.03 449 SER A O 9
ATOM 13861 N N . VAL A 1 3 ? -13.712 5.725 -14.852 1.00 54.53 450 VAL A N 9
ATOM 13862 C CA . VAL A 1 3 ? -13.836 5.877 -13.439 1.00 41.45 450 VAL A CA 9
ATOM 13863 C C . VAL A 1 3 ? -14.629 4.731 -12.821 1.00 0.13 450 VAL A C 9
ATOM 13864 O O . VAL A 1 3 ? -15.842 4.803 -12.627 1.00 13.42 450 VAL A O 9
ATOM 13877 N N . TYR A 1 4 ? -13.941 3.650 -12.585 1.00 22.30 451 TYR A N 9
ATOM 13878 C CA . TYR A 1 4 ? -14.526 2.482 -11.975 1.00 23.43 451 TYR A CA 9
ATOM 13879 C C . TYR A 1 4 ? -13.589 2.010 -10.891 1.00 45.53 451 TYR A C 9
ATOM 13880 O O . TYR A 1 4 ? -12.651 1.246 -11.159 1.00 41.43 451 TYR A O 9
ATOM 13898 N N . ASN A 1 5 ? -13.776 2.489 -9.701 1.00 43.21 452 ASN A N 9
ATOM 13899 C CA . ASN A 1 5 ? -12.897 2.104 -8.627 1.00 20.14 452 ASN A CA 9
ATOM 13900 C C . ASN A 1 5 ? -13.506 1.003 -7.787 1.00 44.22 452 ASN A C 9
ATOM 13901 O O . ASN A 1 5 ? -14.506 1.197 -7.078 1.00 14.42 452 ASN A O 9
ATOM 13912 N N . THR A 1 6 ? -12.942 -0.163 -7.910 1.00 72.43 453 THR A N 9
ATOM 13913 C CA . THR A 1 6 ? -13.374 -1.298 -7.161 1.00 2.34 453 THR A CA 9
ATOM 13914 C C . THR A 1 6 ? -12.330 -1.577 -6.097 1.00 61.05 453 THR A C 9
ATOM 13915 O O . THR A 1 6 ? -11.127 -1.562 -6.389 1.00 1.34 453 THR A O 9
ATOM 13926 N N . LYS A 1 7 ? -12.752 -1.789 -4.875 1.00 14.54 454 LYS A N 9
ATOM 13927 C CA . LYS A 1 7 ? -11.807 -2.076 -3.831 1.00 41.15 454 LYS A CA 9
ATOM 13928 C C . LYS A 1 7 ? -11.486 -3.546 -3.856 1.00 41.01 454 LYS A C 9
ATOM 13929 O O . LYS A 1 7 ? -12.140 -4.337 -3.193 1.00 52.35 454 LYS A O 9
ATOM 13948 N N . LYS A 1 8 ? -10.539 -3.914 -4.686 1.00 60.22 455 LYS A N 9
ATOM 13949 C CA . LYS A 1 8 ? -10.132 -5.294 -4.820 1.00 64.31 455 LYS A CA 9
ATOM 13950 C C . LYS A 1 8 ? -9.303 -5.717 -3.623 1.00 73.10 455 LYS A C 9
ATOM 13951 O O . LYS A 1 8 ? -8.137 -5.343 -3.493 1.00 51.31 455 LYS A O 9
ATOM 13970 N N . VAL A 1 9 ? -9.905 -6.465 -2.742 1.00 22.42 456 VAL A N 9
ATOM 13971 C CA . VAL A 1 9 ? -9.227 -6.896 -1.554 1.00 43.22 456 VAL A CA 9
ATOM 13972 C C . VAL A 1 9 ? -8.523 -8.225 -1.829 1.00 33.00 456 VAL A C 9
ATOM 13973 O O . VAL A 1 9 ? -9.095 -9.124 -2.442 1.00 25.33 456 VAL A O 9
ATOM 13986 N N . GLY A 1 10 ? -7.283 -8.323 -1.391 1.00 33.40 457 GLY A N 9
ATOM 13987 C CA . GLY A 1 10 ? -6.438 -9.449 -1.717 1.00 55.43 457 GLY A CA 9
ATOM 13988 C C . GLY A 1 10 ? -5.569 -9.066 -2.893 1.00 52.52 457 GLY A C 9
ATOM 13989 O O . GLY A 1 10 ? -4.787 -9.861 -3.425 1.00 22.34 457 GLY A O 9
ATOM 13993 N N . LYS A 1 11 ? -5.722 -7.824 -3.288 1.00 61.22 458 LYS A N 9
ATOM 13994 C CA . LYS A 1 11 ? -5.054 -7.234 -4.428 1.00 62.30 458 LYS A CA 9
ATOM 13995 C C . LYS A 1 11 ? -4.347 -5.972 -3.988 1.00 14.51 458 LYS A C 9
ATOM 13996 O O . LYS A 1 11 ? -4.600 -5.469 -2.878 1.00 54.12 458 LYS A O 9
ATOM 14015 N N . ARG A 1 12 ? -3.456 -5.474 -4.812 1.00 22.25 459 ARG A N 9
ATOM 14016 C CA . ARG A 1 12 ? -2.714 -4.298 -4.470 1.00 75.04 459 ARG A CA 9
ATOM 14017 C C . ARG A 1 12 ? -3.214 -3.123 -5.287 1.00 31.13 459 ARG A C 9
ATOM 14018 O O . ARG A 1 12 ? -3.407 -3.234 -6.498 1.00 43.45 459 ARG A O 9
ATOM 14039 N N . LEU A 1 13 ? -3.447 -2.018 -4.624 1.00 61.32 460 LEU A N 9
ATOM 14040 C CA . LEU A 1 13 ? -3.933 -0.815 -5.270 1.00 1.03 460 LEU A CA 9
ATOM 14041 C C . LEU A 1 13 ? -3.010 0.333 -4.952 1.00 43.40 460 LEU A C 9
ATOM 14042 O O . LEU A 1 13 ? -2.456 0.408 -3.844 1.00 11.53 460 LEU A O 9
ATOM 14058 N N . ASN A 1 14 ? -2.827 1.204 -5.903 1.00 32.30 461 ASN A N 9
ATOM 14059 C CA . ASN A 1 14 ? -1.978 2.360 -5.711 1.00 42.42 461 ASN A CA 9
ATOM 14060 C C . ASN A 1 14 ? -2.820 3.570 -5.380 1.00 25.21 461 ASN A C 9
ATOM 14061 O O . ASN A 1 14 ? -3.871 3.800 -5.985 1.00 23.53 461 ASN A O 9
ATOM 14072 N N . ILE A 1 15 ? -2.384 4.313 -4.409 1.00 51.13 462 ILE A N 9
ATOM 14073 C CA . ILE A 1 15 ? -3.096 5.468 -3.928 1.00 64.32 462 ILE A CA 9
ATOM 14074 C C . ILE A 1 15 ? -2.149 6.677 -3.900 1.00 54.24 462 ILE A C 9
ATOM 14075 O O . ILE A 1 15 ? -1.065 6.607 -3.325 1.00 3.13 462 ILE A O 9
ATOM 14091 N N . GLN A 1 16 ? -2.546 7.756 -4.548 1.00 44.13 463 GLN A N 9
ATOM 14092 C CA . GLN A 1 16 ? -1.748 8.981 -4.566 1.00 14.11 463 GLN A CA 9
ATOM 14093 C C . GLN A 1 16 ? -2.334 10.029 -3.667 1.00 33.34 463 GLN A C 9
ATOM 14094 O O . GLN A 1 16 ? -3.540 10.324 -3.734 1.00 12.41 463 GLN A O 9
ATOM 14108 N N . LEU A 1 17 ? -1.495 10.585 -2.823 1.00 15.34 464 LEU A N 9
ATOM 14109 C CA . LEU A 1 17 ? -1.925 11.594 -1.887 1.00 65.13 464 LEU A CA 9
ATOM 14110 C C . LEU A 1 17 ? -1.053 12.832 -2.008 1.00 72.30 464 LEU A C 9
ATOM 14111 O O . LEU A 1 17 ? 0.166 12.723 -2.190 1.00 15.43 464 LEU A O 9
ATOM 14127 N N . LYS A 1 18 ? -1.672 13.983 -1.919 1.00 3.44 465 LYS A N 9
ATOM 14128 C CA . LYS A 1 18 ? -0.971 15.245 -1.880 1.00 15.02 465 LYS A CA 9
ATOM 14129 C C . LYS A 1 18 ? -1.038 15.748 -0.470 1.00 62.42 465 LYS A C 9
ATOM 14130 O O . LYS A 1 18 ? -2.105 15.799 0.126 1.00 44.40 465 LYS A O 9
ATOM 14149 N N . LYS A 1 19 ? 0.082 16.109 0.057 1.00 44.34 466 LYS A N 9
ATOM 14150 C CA . LYS A 1 19 ? 0.160 16.538 1.434 1.00 32.01 466 LYS A CA 9
ATOM 14151 C C . LYS A 1 19 ? -0.527 17.832 1.684 1.00 11.42 466 LYS A C 9
ATOM 14152 O O . LYS A 1 19 ? -0.430 18.778 0.890 1.00 44.32 466 LYS A O 9
ATOM 14171 N N . GLY A 1 20 ? -1.220 17.868 2.764 1.00 21.14 467 GLY A N 9
ATOM 14172 C CA . GLY A 1 20 ? -1.837 19.069 3.202 1.00 62.35 467 GLY A CA 9
ATOM 14173 C C . GLY A 1 20 ? -1.216 19.522 4.506 1.00 11.35 467 GLY A C 9
ATOM 14174 O O . GLY A 1 20 ? 0.020 19.551 4.632 1.00 25.44 467 GLY A O 9
ATOM 14178 N N . THR A 1 21 ? -2.045 19.830 5.476 1.00 25.31 468 THR A N 9
ATOM 14179 C CA . THR A 1 21 ? -1.590 20.294 6.779 1.00 11.53 468 THR A CA 9
ATOM 14180 C C . THR A 1 21 ? -1.067 19.131 7.623 1.00 73.45 468 THR A C 9
ATOM 14181 O O . THR A 1 21 ? -0.066 19.255 8.336 1.00 41.32 468 THR A O 9
ATOM 14192 N N . GLU A 1 22 ? -1.727 18.000 7.515 1.00 63.34 469 GLU A N 9
ATOM 14193 C CA . GLU A 1 22 ? -1.384 16.834 8.296 1.00 52.11 469 GLU A CA 9
ATOM 14194 C C . GLU A 1 22 ? -0.465 15.945 7.493 1.00 40.23 469 GLU A C 9
ATOM 14195 O O . GLU A 1 22 ? -0.080 14.847 7.925 1.00 42.12 469 GLU A O 9
ATOM 14207 N N . GLY A 1 23 ? -0.108 16.432 6.332 1.00 31.22 470 GLY A N 9
ATOM 14208 C CA . GLY A 1 23 ? 0.709 15.691 5.454 1.00 35.24 470 GLY A CA 9
ATOM 14209 C C . GLY A 1 23 ? -0.108 14.675 4.723 1.00 65.14 470 GLY A C 9
ATOM 14210 O O . GLY A 1 23 ? -0.973 15.029 3.915 1.00 11.31 470 GLY A O 9
ATOM 14214 N N . LEU A 1 24 ? 0.140 13.437 5.015 1.00 70.40 471 LEU A N 9
ATOM 14215 C CA . LEU A 1 24 ? -0.585 12.357 4.411 1.00 24.12 471 LEU A CA 9
ATOM 14216 C C . LEU A 1 24 ? -1.850 12.071 5.212 1.00 11.52 471 LEU A C 9
ATOM 14217 O O . LEU A 1 24 ? -2.912 11.813 4.648 1.00 20.12 471 LEU A O 9
ATOM 14233 N N . GLY A 1 25 ? -1.735 12.136 6.519 1.00 2.23 472 GLY A N 9
ATOM 14234 C CA . GLY A 1 25 ? -2.890 11.953 7.368 1.00 12.31 472 GLY A CA 9
ATOM 14235 C C . GLY A 1 25 ? -3.169 10.505 7.702 1.00 23.22 472 GLY A C 9
ATOM 14236 O O . GLY A 1 25 ? -4.324 10.122 7.895 1.00 50.24 472 GLY A O 9
ATOM 14240 N N . PHE A 1 26 ? -2.135 9.693 7.760 1.00 15.45 473 PHE A N 9
ATOM 14241 C CA . PHE A 1 26 ? -2.300 8.316 8.179 1.00 74.23 473 PHE A CA 9
ATOM 14242 C C . PHE A 1 26 ? -1.045 7.814 8.833 1.00 62.01 473 PHE A C 9
ATOM 14243 O O . PHE A 1 26 ? 0.059 8.248 8.498 1.00 3.31 473 PHE A O 9
ATOM 14260 N N . SER A 1 27 ? -1.208 6.947 9.775 1.00 31.22 474 SER A N 9
ATOM 14261 C CA . SER A 1 27 ? -0.105 6.391 10.504 1.00 42.14 474 SER A CA 9
ATOM 14262 C C . SER A 1 27 ? -0.056 4.891 10.274 1.00 64.32 474 SER A C 9
ATOM 14263 O O . SER A 1 27 ? -1.057 4.298 9.894 1.00 72.44 474 SER A O 9
ATOM 14271 N N . ILE A 1 28 ? 1.084 4.286 10.507 1.00 52.43 475 ILE A N 9
ATOM 14272 C CA . ILE A 1 28 ? 1.274 2.866 10.281 1.00 62.44 475 ILE A CA 9
ATOM 14273 C C . ILE A 1 28 ? 1.706 2.150 11.564 1.00 10.23 475 ILE A C 9
ATOM 14274 O O . ILE A 1 28 ? 2.323 2.745 12.442 1.00 34.20 475 ILE A O 9
ATOM 14290 N N . THR A 1 29 ? 1.327 0.916 11.666 1.00 65.12 476 THR A N 9
ATOM 14291 C CA . THR A 1 29 ? 1.693 0.036 12.742 1.00 62.25 476 THR A CA 9
ATOM 14292 C C . THR A 1 29 ? 2.247 -1.251 12.131 1.00 14.14 476 THR A C 9
ATOM 14293 O O . THR A 1 29 ? 2.038 -1.518 10.954 1.00 51.04 476 THR A O 9
ATOM 14304 N N . SER A 1 30 ? 2.940 -2.006 12.891 1.00 13.31 477 SER A N 9
ATOM 14305 C CA . SER A 1 30 ? 3.469 -3.248 12.440 1.00 13.21 477 SER A CA 9
ATOM 14306 C C . SER A 1 30 ? 3.014 -4.308 13.409 1.00 73.11 477 SER A C 9
ATOM 14307 O O . SER A 1 30 ? 2.673 -3.995 14.560 1.00 61.04 477 SER A O 9
ATOM 14315 N N . ARG A 1 31 ? 2.962 -5.535 12.971 1.00 70.14 478 ARG A N 9
ATOM 14316 C CA . ARG A 1 31 ? 2.495 -6.582 13.832 1.00 51.21 478 ARG A CA 9
ATOM 14317 C C . ARG A 1 31 ? 3.581 -7.510 14.249 1.00 63.53 478 ARG A C 9
ATOM 14318 O O . ARG A 1 31 ? 4.520 -7.801 13.490 1.00 14.04 478 ARG A O 9
ATOM 14339 N N . ASP A 1 32 ? 3.455 -7.948 15.475 1.00 64.53 479 ASP A N 9
ATOM 14340 C CA . ASP A 1 32 ? 4.292 -8.959 16.059 1.00 74.13 479 ASP A CA 9
ATOM 14341 C C . ASP A 1 32 ? 4.031 -10.265 15.321 1.00 32.12 479 ASP A C 9
ATOM 14342 O O . ASP A 1 32 ? 3.042 -10.357 14.578 1.00 12.51 479 ASP A O 9
ATOM 14351 N N . VAL A 1 33 ? 4.884 -11.254 15.523 1.00 32.34 480 VAL A N 9
ATOM 14352 C CA . VAL A 1 33 ? 4.833 -12.529 14.808 1.00 21.14 480 VAL A CA 9
ATOM 14353 C C . VAL A 1 33 ? 5.428 -12.321 13.425 1.00 25.40 480 VAL A C 9
ATOM 14354 O O . VAL A 1 33 ? 4.788 -11.778 12.515 1.00 51.52 480 VAL A O 9
ATOM 14367 N N . THR A 1 34 ? 6.657 -12.708 13.283 1.00 71.32 481 THR A N 9
ATOM 14368 C CA . THR A 1 34 ? 7.369 -12.481 12.072 1.00 42.53 481 THR A CA 9
ATOM 14369 C C . THR A 1 34 ? 7.035 -13.535 11.020 1.00 33.41 481 THR A C 9
ATOM 14370 O O . THR A 1 34 ? 6.974 -14.736 11.308 1.00 22.31 481 THR A O 9
ATOM 14381 N N . ILE A 1 35 ? 6.795 -13.074 9.814 1.00 23.44 482 ILE A N 9
ATOM 14382 C CA . ILE A 1 35 ? 6.495 -13.951 8.702 1.00 53.03 482 ILE A CA 9
ATOM 14383 C C . ILE A 1 35 ? 7.751 -14.295 7.907 1.00 22.34 482 ILE A C 9
ATOM 14384 O O . ILE A 1 35 ? 7.701 -15.028 6.913 1.00 33.15 482 ILE A O 9
ATOM 14400 N N . GLY A 1 36 ? 8.872 -13.779 8.363 1.00 33.34 483 GLY A N 9
ATOM 14401 C CA . GLY A 1 36 ? 10.124 -14.014 7.689 1.00 13.40 483 GLY A CA 9
ATOM 14402 C C . GLY A 1 36 ? 10.918 -12.747 7.567 1.00 32.53 483 GLY A C 9
ATOM 14403 O O . GLY A 1 36 ? 11.436 -12.426 6.493 1.00 31.40 483 GLY A O 9
ATOM 14407 N N . GLY A 1 37 ? 11.012 -12.024 8.655 1.00 12.33 484 GLY A N 9
ATOM 14408 C CA . GLY A 1 37 ? 11.710 -10.770 8.654 1.00 2.22 484 GLY A CA 9
ATOM 14409 C C . GLY A 1 37 ? 10.772 -9.642 8.313 1.00 51.22 484 GLY A C 9
ATOM 14410 O O . GLY A 1 37 ? 9.552 -9.870 8.187 1.00 74.55 484 GLY A O 9
ATOM 14414 N N . SER A 1 38 ? 11.322 -8.438 8.187 1.00 33.20 485 SER A N 9
ATOM 14415 C CA . SER A 1 38 ? 10.591 -7.222 7.789 1.00 15.04 485 SER A CA 9
ATOM 14416 C C . SER A 1 38 ? 9.607 -6.713 8.874 1.00 44.12 485 SER A C 9
ATOM 14417 O O . SER A 1 38 ? 9.777 -5.602 9.394 1.00 72.55 485 SER A O 9
ATOM 14425 N N . ALA A 1 39 ? 8.632 -7.567 9.224 1.00 23.31 486 ALA A N 9
ATOM 14426 C CA . ALA A 1 39 ? 7.506 -7.244 10.106 1.00 41.52 486 ALA A CA 9
ATOM 14427 C C . ALA A 1 39 ? 6.526 -6.335 9.373 1.00 25.21 486 ALA A C 9
ATOM 14428 O O . ALA A 1 39 ? 6.722 -5.118 9.301 1.00 1.11 486 ALA A O 9
ATOM 14435 N N . PRO A 1 40 ? 5.456 -6.931 8.808 1.00 62.43 487 PRO A N 9
ATOM 14436 C CA . PRO A 1 40 ? 4.512 -6.223 7.943 1.00 1.01 487 PRO A CA 9
ATOM 14437 C C . PRO A 1 40 ? 3.880 -4.990 8.581 1.00 21.51 487 PRO A C 9
ATOM 14438 O O . PRO A 1 40 ? 3.445 -5.012 9.744 1.00 3.41 487 PRO A O 9
ATOM 14449 N N . ILE A 1 41 ? 3.829 -3.937 7.802 1.00 61.12 488 ILE A N 9
ATOM 14450 C CA . ILE A 1 41 ? 3.267 -2.676 8.211 1.00 14.21 488 ILE A CA 9
ATOM 14451 C C . ILE A 1 41 ? 1.848 -2.526 7.699 1.00 74.20 488 ILE A C 9
ATOM 14452 O O . ILE A 1 41 ? 1.566 -2.751 6.516 1.00 14.14 488 ILE A O 9
ATOM 14468 N N . TYR A 1 42 ? 0.976 -2.156 8.589 1.00 32.31 489 TYR A N 9
ATOM 14469 C CA . TYR A 1 42 ? -0.406 -1.905 8.278 1.00 53.53 489 TYR A CA 9
ATOM 14470 C C . TYR A 1 42 ? -0.748 -0.512 8.728 1.00 13.31 489 TYR A C 9
ATOM 14471 O O . TYR A 1 42 ? -0.185 -0.026 9.697 1.00 72.50 489 TYR A O 9
ATOM 14489 N N . VAL A 1 43 ? -1.619 0.141 8.019 1.00 53.43 490 VAL A N 9
ATOM 14490 C CA . VAL A 1 43 ? -2.057 1.470 8.398 1.00 53.13 490 VAL A CA 9
ATOM 14491 C C . VAL A 1 43 ? -2.802 1.392 9.723 1.00 73.51 490 VAL A C 9
ATOM 14492 O O . VAL A 1 43 ? -3.788 0.681 9.840 1.00 22.13 490 VAL A O 9
ATOM 14505 N N . LYS A 1 44 ? -2.316 2.097 10.709 1.00 52.15 491 LYS A N 9
ATOM 14506 C CA . LYS A 1 44 ? -2.900 2.036 12.031 1.00 21.51 491 LYS A CA 9
ATOM 14507 C C . LYS A 1 44 ? -4.046 3.021 12.213 1.00 22.31 491 LYS A C 9
ATOM 14508 O O . LYS A 1 44 ? -5.043 2.710 12.866 1.00 32.04 491 LYS A O 9
ATOM 14527 N N . ASN A 1 45 ? -3.934 4.171 11.617 1.00 1.43 492 ASN A N 9
ATOM 14528 C CA . ASN A 1 45 ? -4.926 5.212 11.841 1.00 22.41 492 ASN A CA 9
ATOM 14529 C C . ASN A 1 45 ? -5.054 6.116 10.645 1.00 62.00 492 ASN A C 9
ATOM 14530 O O . ASN A 1 45 ? -4.049 6.540 10.071 1.00 32.42 492 ASN A O 9
ATOM 14541 N N . ILE A 1 46 ? -6.277 6.380 10.264 1.00 34.25 493 ILE A N 9
ATOM 14542 C CA . ILE A 1 46 ? -6.591 7.329 9.231 1.00 55.31 493 ILE A CA 9
ATOM 14543 C C . ILE A 1 46 ? -7.074 8.580 9.943 1.00 24.21 493 ILE A C 9
ATOM 14544 O O . ILE A 1 46 ? -8.153 8.581 10.544 1.00 24.32 493 ILE A O 9
ATOM 14560 N N . LEU A 1 47 ? -6.259 9.613 9.928 1.00 13.31 494 LEU A N 9
ATOM 14561 C CA . LEU A 1 47 ? -6.556 10.841 10.647 1.00 55.25 494 LEU A CA 9
ATOM 14562 C C . LEU A 1 47 ? -7.823 11.519 10.118 1.00 21.40 494 LEU A C 9
ATOM 14563 O O . LEU A 1 47 ? -8.079 11.486 8.923 1.00 42.00 494 LEU A O 9
ATOM 14579 N N . PRO A 1 48 ? -8.630 12.142 11.030 1.00 2.13 495 PRO A N 9
ATOM 14580 C CA . PRO A 1 48 ? -9.933 12.776 10.697 1.00 3.14 495 PRO A CA 9
ATOM 14581 C C . PRO A 1 48 ? -9.856 13.764 9.541 1.00 13.44 495 PRO A C 9
ATOM 14582 O O . PRO A 1 48 ? -10.838 13.968 8.809 1.00 11.23 495 PRO A O 9
ATOM 14593 N N . ARG A 1 49 ? -8.716 14.375 9.374 1.00 34.24 496 ARG A N 9
ATOM 14594 C CA . ARG A 1 49 ? -8.502 15.239 8.268 1.00 41.14 496 ARG A CA 9
ATOM 14595 C C . ARG A 1 49 ? -7.111 14.982 7.746 1.00 65.42 496 ARG A C 9
ATOM 14596 O O . ARG A 1 49 ? -6.174 14.746 8.529 1.00 64.34 496 ARG A O 9
ATOM 14617 N N . GLY A 1 50 ? -6.987 14.972 6.466 1.00 12.43 497 GLY A N 9
ATOM 14618 C CA . GLY A 1 50 ? -5.746 14.685 5.841 1.00 43.13 497 GLY A CA 9
ATOM 14619 C C . GLY A 1 50 ? -5.980 14.045 4.504 1.00 42.13 497 GLY A C 9
ATOM 14620 O O . GLY A 1 50 ? -7.114 13.644 4.198 1.00 62.34 497 GLY A O 9
ATOM 14624 N N . ALA A 1 51 ? -4.935 13.925 3.726 1.00 54.51 498 ALA A N 9
ATOM 14625 C CA . ALA A 1 51 ? -5.013 13.400 2.371 1.00 43.25 498 ALA A CA 9
ATOM 14626 C C . ALA A 1 51 ? -5.607 11.988 2.303 1.00 73.01 498 ALA A C 9
ATOM 14627 O O . ALA A 1 51 ? -6.452 11.706 1.442 1.00 23.03 498 ALA A O 9
ATOM 14634 N N . ALA A 1 52 ? -5.181 11.118 3.212 1.00 23.54 499 ALA A N 9
ATOM 14635 C CA . ALA A 1 52 ? -5.619 9.721 3.224 1.00 62.31 499 ALA A CA 9
ATOM 14636 C C . ALA A 1 52 ? -7.108 9.586 3.453 1.00 3.32 499 ALA A C 9
ATOM 14637 O O . ALA A 1 52 ? -7.783 8.816 2.748 1.00 1.20 499 ALA A O 9
ATOM 14644 N N . ILE A 1 53 ? -7.638 10.348 4.395 1.00 33.44 500 ILE A N 9
ATOM 14645 C CA . ILE A 1 53 ? -9.043 10.235 4.701 1.00 40.21 500 ILE A CA 9
ATOM 14646 C C . ILE A 1 53 ? -9.874 10.862 3.582 1.00 21.32 500 ILE A C 9
ATOM 14647 O O . ILE A 1 53 ? -10.978 10.416 3.288 1.00 72.35 500 ILE A O 9
ATOM 14663 N N . GLN A 1 54 ? -9.321 11.898 2.946 1.00 20.43 501 GLN A N 9
ATOM 14664 C CA . GLN A 1 54 ? -10.000 12.558 1.850 1.00 21.43 501 GLN A CA 9
ATOM 14665 C C . GLN A 1 54 ? -10.016 11.686 0.614 1.00 41.23 501 GLN A C 9
ATOM 14666 O O . GLN A 1 54 ? -10.960 11.731 -0.164 1.00 12.41 501 GLN A O 9
ATOM 14680 N N . ASP A 1 55 ? -8.978 10.884 0.438 1.00 3.24 502 ASP A N 9
ATOM 14681 C CA . ASP A 1 55 ? -8.916 9.972 -0.701 1.00 3.53 502 ASP A CA 9
ATOM 14682 C C . ASP A 1 55 ? -9.921 8.859 -0.509 1.00 33.53 502 ASP A C 9
ATOM 14683 O O . ASP A 1 55 ? -10.693 8.529 -1.413 1.00 43.33 502 ASP A O 9
ATOM 14692 N N . GLY A 1 56 ? -9.904 8.286 0.675 1.00 0.20 503 GLY A N 9
ATOM 14693 C CA . GLY A 1 56 ? -10.898 7.299 1.039 1.00 52.21 503 GLY A CA 9
ATOM 14694 C C . GLY A 1 56 ? -10.641 5.893 0.509 1.00 44.13 503 GLY A C 9
ATOM 14695 O O . GLY A 1 56 ? -11.422 4.981 0.790 1.00 73.42 503 GLY A O 9
ATOM 14699 N N . ARG A 1 57 ? -9.591 5.690 -0.279 1.00 11.41 504 ARG A N 9
ATOM 14700 C CA . ARG A 1 57 ? -9.289 4.337 -0.746 1.00 0.52 504 ARG A CA 9
ATOM 14701 C C . ARG A 1 57 ? -8.407 3.634 0.252 1.00 50.42 504 ARG A C 9
ATOM 14702 O O . ARG A 1 57 ? -8.382 2.404 0.328 1.00 64.11 504 ARG A O 9
ATOM 14723 N N . LEU A 1 58 ? -7.719 4.422 1.032 1.00 32.44 505 LEU A N 9
ATOM 14724 C CA . LEU A 1 58 ? -6.850 3.931 2.067 1.00 11.54 505 LEU A CA 9
ATOM 14725 C C . LEU A 1 58 ? -7.626 3.876 3.383 1.00 70.43 505 LEU A C 9
ATOM 14726 O O . LEU A 1 58 ? -8.413 4.785 3.685 1.00 4.42 505 LEU A O 9
ATOM 14742 N N . LYS A 1 59 ? -7.423 2.820 4.138 1.00 63.33 506 LYS A N 9
ATOM 14743 C CA . LYS A 1 59 ? -8.099 2.608 5.394 1.00 52.22 506 LYS A CA 9
ATOM 14744 C C . LYS A 1 59 ? -7.105 1.969 6.360 1.00 65.33 506 LYS A C 9
ATOM 14745 O O . LYS A 1 59 ? -6.014 1.559 5.957 1.00 53.45 506 LYS A O 9
ATOM 14764 N N . ALA A 1 60 ? -7.461 1.908 7.613 1.00 64.44 507 ALA A N 9
ATOM 14765 C CA . ALA A 1 60 ? -6.651 1.256 8.601 1.00 2.45 507 ALA A CA 9
ATOM 14766 C C . ALA A 1 60 ? -6.701 -0.254 8.390 1.00 44.42 507 ALA A C 9
ATOM 14767 O O . ALA A 1 60 ? -7.764 -0.812 8.080 1.00 20.24 507 ALA A O 9
ATOM 14774 N N . GLY A 1 61 ? -5.579 -0.902 8.548 1.00 74.21 508 GLY A N 9
ATOM 14775 C CA . GLY A 1 61 ? -5.501 -2.338 8.372 1.00 3.43 508 GLY A CA 9
ATOM 14776 C C . GLY A 1 61 ? -4.901 -2.726 7.046 1.00 22.24 508 GLY A C 9
ATOM 14777 O O . GLY A 1 61 ? -4.554 -3.887 6.835 1.00 64.50 508 GLY A O 9
ATOM 14781 N N . ASP A 1 62 ? -4.786 -1.770 6.149 1.00 72.34 509 ASP A N 9
ATOM 14782 C CA . ASP A 1 62 ? -4.181 -2.015 4.851 1.00 14.20 509 ASP A CA 9
ATOM 14783 C C . ASP A 1 62 ? -2.685 -2.109 4.978 1.00 23.40 509 ASP A C 9
ATOM 14784 O O . ASP A 1 62 ? -2.075 -1.368 5.752 1.00 72.10 509 ASP A O 9
ATOM 14793 N N . ARG A 1 63 ? -2.089 -3.012 4.230 1.00 54.54 510 ARG A N 9
ATOM 14794 C CA . ARG A 1 63 ? -0.668 -3.280 4.350 1.00 32.11 510 ARG A CA 9
ATOM 14795 C C . ARG A 1 63 ? 0.110 -2.417 3.387 1.00 53.23 510 ARG A C 9
ATOM 14796 O O . ARG A 1 63 ? -0.153 -2.424 2.188 1.00 70.13 510 ARG A O 9
ATOM 14817 N N . LEU A 1 64 ? 1.054 -1.674 3.914 1.00 45.33 511 LEU A N 9
ATOM 14818 C CA . LEU A 1 64 ? 1.847 -0.774 3.114 1.00 1.11 511 LEU A CA 9
ATOM 14819 C C . LEU A 1 64 ? 2.907 -1.610 2.373 1.00 41.03 511 LEU A C 9
ATOM 14820 O O . LEU A 1 64 ? 3.697 -2.320 3.009 1.00 4.13 511 LEU A O 9
ATOM 14836 N N . ILE A 1 65 ? 2.909 -1.548 1.048 1.00 63.22 512 ILE A N 9
ATOM 14837 C CA . ILE A 1 65 ? 3.791 -2.396 0.239 1.00 32.11 512 ILE A CA 9
ATOM 14838 C C . ILE A 1 65 ? 4.986 -1.626 -0.305 1.00 44.34 512 ILE A C 9
ATOM 14839 O O . ILE A 1 65 ? 6.140 -1.991 -0.060 1.00 61.41 512 ILE A O 9
ATOM 14855 N N . GLU A 1 66 ? 4.722 -0.580 -1.045 1.00 41.02 513 GLU A N 9
ATOM 14856 C CA . GLU A 1 66 ? 5.781 0.187 -1.647 1.00 0.31 513 GLU A CA 9
ATOM 14857 C C . GLU A 1 66 ? 5.335 1.586 -1.936 1.00 54.33 513 GLU A C 9
ATOM 14858 O O . GLU A 1 66 ? 4.152 1.900 -1.857 1.00 55.42 513 GLU A O 9
ATOM 14870 N N . VAL A 1 67 ? 6.278 2.419 -2.235 1.00 30.04 514 VAL A N 9
ATOM 14871 C CA . VAL A 1 67 ? 6.008 3.782 -2.604 1.00 62.04 514 VAL A CA 9
ATOM 14872 C C . VAL A 1 67 ? 6.726 4.149 -3.876 1.00 43.41 514 VAL A C 9
ATOM 14873 O O . VAL A 1 67 ? 7.952 4.069 -3.952 1.00 5.34 514 VAL A O 9
ATOM 14886 N N . ASN A 1 68 ? 5.953 4.492 -4.893 1.00 13.54 515 ASN A N 9
ATOM 14887 C CA . ASN A 1 68 ? 6.477 5.043 -6.151 1.00 44.11 515 ASN A CA 9
ATOM 14888 C C . ASN A 1 68 ? 7.383 3.993 -6.853 1.00 2.24 515 ASN A C 9
ATOM 14889 O O . ASN A 1 68 ? 8.203 4.314 -7.715 1.00 13.43 515 ASN A O 9
ATOM 14900 N N . GLY A 1 69 ? 7.205 2.737 -6.481 1.00 1.42 516 GLY A N 9
ATOM 14901 C CA . GLY A 1 69 ? 7.994 1.674 -7.046 1.00 31.32 516 GLY A CA 9
ATOM 14902 C C . GLY A 1 69 ? 9.081 1.184 -6.102 1.00 51.53 516 GLY A C 9
ATOM 14903 O O . GLY A 1 69 ? 9.656 0.106 -6.308 1.00 51.11 516 GLY A O 9
ATOM 14907 N N . VAL A 1 70 ? 9.353 1.955 -5.064 1.00 73.21 517 VAL A N 9
ATOM 14908 C CA . VAL A 1 70 ? 10.390 1.623 -4.101 1.00 11.34 517 VAL A CA 9
ATOM 14909 C C . VAL A 1 70 ? 9.849 0.608 -3.117 1.00 1.55 517 VAL A C 9
ATOM 14910 O O . VAL A 1 70 ? 8.901 0.905 -2.380 1.00 12.22 517 VAL A O 9
ATOM 14923 N N . ASP A 1 71 ? 10.453 -0.575 -3.092 1.00 53.30 518 ASP A N 9
ATOM 14924 C CA . ASP A 1 71 ? 9.986 -1.646 -2.222 1.00 22.21 518 ASP A CA 9
ATOM 14925 C C . ASP A 1 71 ? 10.338 -1.358 -0.798 1.00 23.21 518 ASP A C 9
ATOM 14926 O O . ASP A 1 71 ? 11.481 -0.972 -0.483 1.00 23.41 518 ASP A O 9
ATOM 14935 N N . LEU A 1 72 ? 9.374 -1.524 0.047 1.00 1.01 519 LEU A N 9
ATOM 14936 C CA . LEU A 1 72 ? 9.541 -1.338 1.448 1.00 3.34 519 LEU A CA 9
ATOM 14937 C C . LEU A 1 72 ? 8.773 -2.415 2.188 1.00 71.41 519 LEU A C 9
ATOM 14938 O O . LEU A 1 72 ? 8.591 -2.366 3.400 1.00 12.24 519 LEU A O 9
ATOM 14954 N N . ALA A 1 73 ? 8.372 -3.425 1.436 1.00 31.44 520 ALA A N 9
ATOM 14955 C CA . ALA A 1 73 ? 7.649 -4.546 1.972 1.00 41.23 520 ALA A CA 9
ATOM 14956 C C . ALA A 1 73 ? 8.641 -5.522 2.544 1.00 53.10 520 ALA A C 9
ATOM 14957 O O . ALA A 1 73 ? 8.340 -6.263 3.487 1.00 32.22 520 ALA A O 9
ATOM 14964 N N . GLY A 1 74 ? 9.835 -5.517 1.963 1.00 45.13 521 GLY A N 9
ATOM 14965 C CA . GLY A 1 74 ? 10.916 -6.329 2.457 1.00 45.00 521 GLY A CA 9
ATOM 14966 C C . GLY A 1 74 ? 11.788 -5.545 3.413 1.00 64.23 521 GLY A C 9
ATOM 14967 O O . GLY A 1 74 ? 12.859 -5.995 3.807 1.00 12.33 521 GLY A O 9
ATOM 14971 N N . LYS A 1 75 ? 11.323 -4.371 3.780 1.00 72.33 522 LYS A N 9
ATOM 14972 C CA . LYS A 1 75 ? 12.035 -3.509 4.696 1.00 34.12 522 LYS A CA 9
ATOM 14973 C C . LYS A 1 75 ? 11.587 -3.742 6.104 1.00 25.35 522 LYS A C 9
ATOM 14974 O O . LYS A 1 75 ? 10.492 -4.251 6.341 1.00 43.20 522 LYS A O 9
ATOM 14993 N N . SER A 1 76 ? 12.428 -3.381 7.033 1.00 52.33 523 SER A N 9
ATOM 14994 C CA . SER A 1 76 ? 12.112 -3.523 8.403 1.00 34.51 523 SER A CA 9
ATOM 14995 C C . SER A 1 76 ? 11.088 -2.471 8.787 1.00 13.33 523 SER A C 9
ATOM 14996 O O . SER A 1 76 ? 11.039 -1.379 8.179 1.00 41.44 523 SER A O 9
ATOM 15004 N N . GLN A 1 77 ? 10.293 -2.789 9.796 1.00 4.24 524 GLN A N 9
ATOM 15005 C CA . GLN A 1 77 ? 9.281 -1.897 10.331 1.00 61.41 524 GLN A CA 9
ATOM 15006 C C . GLN A 1 77 ? 9.907 -0.550 10.714 1.00 14.22 524 GLN A C 9
ATOM 15007 O O . GLN A 1 77 ? 9.312 0.495 10.546 1.00 34.43 524 GLN A O 9
ATOM 15021 N N . GLU A 1 78 ? 11.135 -0.606 11.168 1.00 30.50 525 GLU A N 9
ATOM 15022 C CA . GLU A 1 78 ? 11.859 0.564 11.599 1.00 2.20 525 GLU A CA 9
ATOM 15023 C C . GLU A 1 78 ? 12.208 1.457 10.412 1.00 40.11 525 GLU A C 9
ATOM 15024 O O . GLU A 1 78 ? 12.033 2.671 10.476 1.00 33.21 525 GLU A O 9
ATOM 15036 N N . GLU A 1 79 ? 12.658 0.844 9.323 1.00 25.22 526 GLU A N 9
ATOM 15037 C CA . GLU A 1 79 ? 13.036 1.577 8.118 1.00 42.31 526 GLU A CA 9
ATOM 15038 C C . GLU A 1 79 ? 11.856 2.361 7.590 1.00 61.24 526 GLU A C 9
ATOM 15039 O O . GLU A 1 79 ? 11.962 3.556 7.289 1.00 10.01 526 GLU A O 9
ATOM 15051 N N . VAL A 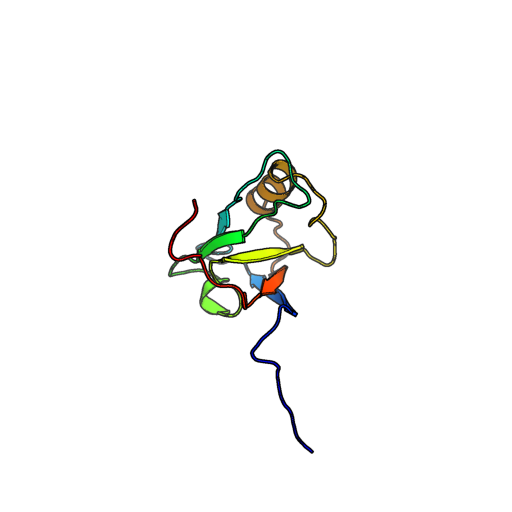1 80 ? 10.733 1.692 7.516 1.00 51.00 527 VAL A N 9
ATOM 15052 C CA . VAL A 1 80 ? 9.532 2.271 6.974 1.00 11.22 527 VAL A CA 9
ATOM 15053 C C . VAL A 1 80 ? 8.842 3.248 7.922 1.00 31.20 527 VAL A C 9
ATOM 15054 O O . VAL A 1 80 ? 8.330 4.269 7.477 1.00 1.13 527 VAL A O 9
ATOM 15067 N N . VAL A 1 81 ? 8.839 2.972 9.223 1.00 14.24 528 VAL A N 9
ATOM 15068 C CA . VAL A 1 81 ? 8.281 3.946 10.163 1.00 53.31 528 VAL A CA 9
ATOM 15069 C C . VAL A 1 81 ? 9.143 5.209 10.154 1.00 30.21 528 VAL A C 9
ATOM 15070 O O . VAL A 1 81 ? 8.636 6.321 10.256 1.00 10.04 528 VAL A O 9
ATOM 15083 N N . SER A 1 82 ? 10.442 5.024 9.978 1.00 53.43 529 SER A N 9
ATOM 15084 C CA . SER A 1 82 ? 11.367 6.130 9.844 1.00 62.12 529 SER A CA 9
ATOM 15085 C C . SER A 1 82 ? 11.020 6.951 8.593 1.00 2.21 529 SER A C 9
ATOM 15086 O O . SER A 1 82 ? 11.074 8.185 8.608 1.00 35.24 529 SER A O 9
ATOM 15094 N N . LEU A 1 83 ? 10.636 6.262 7.528 1.00 60.50 530 LEU A N 9
ATOM 15095 C CA . LEU A 1 83 ? 10.211 6.909 6.297 1.00 73.41 530 LEU A CA 9
ATOM 15096 C C . LEU A 1 83 ? 8.963 7.745 6.538 1.00 43.23 530 LEU A C 9
ATOM 15097 O O . LEU A 1 83 ? 8.918 8.914 6.194 1.00 4.13 530 LEU A O 9
ATOM 15113 N N . LEU A 1 84 ? 7.965 7.144 7.161 1.00 33.41 531 LEU A N 9
ATOM 15114 C CA . LEU A 1 84 ? 6.722 7.841 7.449 1.00 42.51 531 LEU A CA 9
ATOM 15115 C C . LEU A 1 84 ? 6.851 8.942 8.494 1.00 62.04 531 LEU A C 9
ATOM 15116 O O . LEU A 1 84 ? 6.100 9.916 8.467 1.00 24.31 531 LEU A O 9
ATOM 15132 N N . ARG A 1 85 ? 7.773 8.791 9.419 1.00 50.53 532 ARG A N 9
ATOM 15133 C CA . ARG A 1 85 ? 8.021 9.830 10.406 1.00 71.11 532 ARG A CA 9
ATOM 15134 C C . ARG A 1 85 ? 8.722 11.028 9.739 1.00 53.15 532 ARG A C 9
ATOM 15135 O O . ARG A 1 85 ? 8.356 12.193 9.967 1.00 72.34 532 ARG A O 9
ATOM 15156 N N . SER A 1 86 ? 9.709 10.728 8.913 1.00 32.51 533 SER A N 9
ATOM 15157 C CA . SER A 1 86 ? 10.470 11.739 8.197 1.00 71.10 533 SER A CA 9
ATOM 15158 C C . SER A 1 86 ? 9.602 12.389 7.114 1.00 10.43 533 SER A C 9
ATOM 15159 O O . SER A 1 86 ? 9.787 13.552 6.776 1.00 23.31 533 SER A O 9
ATOM 15167 N N . THR A 1 87 ? 8.653 11.607 6.593 1.00 54.23 534 THR A N 9
ATOM 15168 C CA . THR A 1 87 ? 7.703 11.984 5.542 1.00 23.21 534 THR A CA 9
ATOM 15169 C C . THR A 1 87 ? 8.381 12.204 4.187 1.00 72.11 534 THR A C 9
ATOM 15170 O O . THR A 1 87 ? 9.599 12.042 4.046 1.00 33.32 534 THR A O 9
ATOM 15181 N N . LYS A 1 88 ? 7.596 12.531 3.199 1.00 1.25 535 LYS A N 9
ATOM 15182 C CA . LYS A 1 88 ? 8.079 12.752 1.864 1.00 1.31 535 LYS A CA 9
ATOM 15183 C C . LYS A 1 88 ? 7.347 13.977 1.341 1.00 75.54 535 LYS A C 9
ATOM 15184 O O . LYS A 1 88 ? 6.125 14.041 1.451 1.00 71.41 535 LYS A O 9
ATOM 15203 N N . MET A 1 89 ? 8.064 14.942 0.782 1.00 54.21 536 MET A N 9
ATOM 15204 C CA . MET A 1 89 ? 7.471 16.261 0.520 1.00 62.22 536 MET A CA 9
ATOM 15205 C C . MET A 1 89 ? 7.480 16.749 -0.927 1.00 15.54 536 MET A C 9
ATOM 15206 O O . MET A 1 89 ? 7.304 17.949 -1.148 1.00 52.32 536 MET A O 9
ATOM 15220 N N . GLU A 1 90 ? 7.619 15.872 -1.905 1.00 22.34 537 GLU A N 9
ATOM 15221 C CA . GLU A 1 90 ? 7.581 16.348 -3.305 1.00 24.34 537 GLU A CA 9
ATOM 15222 C C . GLU A 1 90 ? 6.205 16.970 -3.662 1.00 2.51 537 GLU A C 9
ATOM 15223 O O . GLU A 1 90 ? 6.128 18.060 -4.223 1.00 52.45 537 GLU A O 9
ATOM 15235 N N . GLY A 1 91 ? 5.146 16.270 -3.317 1.00 32.04 538 GLY A N 9
ATOM 15236 C CA . GLY A 1 91 ? 3.793 16.750 -3.580 1.00 23.44 538 GLY A CA 9
ATOM 15237 C C . GLY A 1 91 ? 2.838 15.619 -3.515 1.00 12.43 538 GLY A C 9
ATOM 15238 O O . GLY A 1 91 ? 1.978 15.576 -2.645 1.00 34.52 538 GLY A O 9
ATOM 15242 N N . THR A 1 92 ? 2.996 14.707 -4.410 1.00 31.42 539 THR A N 9
ATOM 15243 C CA . THR A 1 92 ? 2.241 13.507 -4.404 1.00 64.41 539 THR A CA 9
ATOM 15244 C C . THR A 1 92 ? 3.097 12.365 -3.941 1.00 72.40 539 THR A C 9
ATOM 15245 O O . THR A 1 92 ? 4.299 12.303 -4.237 1.00 70.42 539 THR A O 9
ATOM 15256 N N . VAL A 1 93 ? 2.520 11.517 -3.166 1.00 74.44 540 VAL A N 9
ATOM 15257 C CA . VAL A 1 93 ? 3.164 10.320 -2.745 1.00 5.44 540 VAL A CA 9
ATOM 15258 C C . VAL A 1 93 ? 2.307 9.178 -3.208 1.00 33.34 540 VAL A C 9
ATOM 15259 O O . VAL A 1 93 ? 1.106 9.140 -2.902 1.00 65.21 540 VAL A O 9
ATOM 15272 N N . SER A 1 94 ? 2.873 8.296 -3.975 1.00 72.51 541 SER A N 9
ATOM 15273 C CA . SER A 1 94 ? 2.131 7.183 -4.477 1.00 1.14 541 SER A CA 9
ATOM 15274 C C . SER A 1 94 ? 2.421 5.951 -3.629 1.00 71.33 541 SER A C 9
ATOM 15275 O O . SER A 1 94 ? 3.534 5.441 -3.643 1.00 53.11 541 SER A O 9
ATOM 15283 N N . LEU A 1 95 ? 1.439 5.487 -2.901 1.00 1.11 542 LEU A N 9
ATOM 15284 C CA . LEU A 1 95 ? 1.611 4.310 -2.076 1.00 12.21 542 LEU A CA 9
ATOM 15285 C C . LEU A 1 95 ? 0.935 3.146 -2.707 1.00 34.22 542 LEU A C 9
ATOM 15286 O O . LEU A 1 95 ? -0.202 3.252 -3.162 1.00 53.54 542 LEU A O 9
ATOM 15302 N N . LEU A 1 96 ? 1.615 2.062 -2.764 1.00 52.23 543 LEU A N 9
ATOM 15303 C CA . LEU A 1 96 ? 1.017 0.842 -3.193 1.00 32.10 543 LEU A CA 9
ATOM 15304 C C . LEU A 1 96 ? 0.705 0.058 -1.947 1.00 24.10 543 LEU A C 9
ATOM 15305 O O . LEU A 1 96 ? 1.618 -0.272 -1.173 1.00 42.31 543 LEU A O 9
ATOM 15321 N N . VAL A 1 97 ? -0.538 -0.212 -1.712 1.00 3.45 544 VAL A N 9
ATOM 15322 C CA . VAL A 1 97 ? -0.913 -0.960 -0.548 1.00 55.21 544 VAL A CA 9
ATOM 15323 C C . VAL A 1 97 ? -1.542 -2.254 -0.953 1.00 43.43 544 VAL A C 9
ATOM 15324 O O . VAL A 1 97 ? -1.976 -2.421 -2.100 1.00 24.42 544 VAL A O 9
ATOM 15337 N N . PHE A 1 98 ? -1.596 -3.147 -0.042 1.00 41.12 545 PHE A N 9
ATOM 15338 C CA . PHE A 1 98 ? -2.211 -4.399 -0.249 1.00 51.33 545 PHE A CA 9
ATOM 15339 C C . PHE A 1 98 ? -3.415 -4.402 0.624 1.00 43.14 545 PHE A C 9
ATOM 15340 O O . PHE A 1 98 ? -3.301 -4.295 1.858 1.00 11.52 545 PHE A O 9
ATOM 15357 N N . ARG A 1 99 ? -4.561 -4.493 0.016 1.00 22.11 546 ARG A N 9
ATOM 15358 C CA . ARG A 1 99 ? -5.761 -4.482 0.772 1.00 0.35 546 ARG A CA 9
ATOM 15359 C C . ARG A 1 99 ? -6.043 -5.878 1.188 1.00 22.34 546 ARG A C 9
ATOM 15360 O O . ARG A 1 99 ? -6.076 -6.774 0.360 1.00 24.11 546 ARG A O 9
ATOM 15381 N N . GLN A 1 100 ? -6.217 -6.073 2.448 1.00 55.14 547 GLN A N 9
ATOM 15382 C CA . GLN A 1 100 ? -6.388 -7.389 2.978 1.00 21.30 547 GLN A CA 9
ATOM 15383 C C . GLN A 1 100 ? -7.550 -7.412 3.962 1.00 22.34 547 GLN A C 9
ATOM 15384 O O . GLN A 1 100 ? -7.774 -6.436 4.698 1.00 21.33 547 GLN A O 9
ATOM 15398 N N . GLU A 1 101 ? -8.295 -8.499 3.959 1.00 11.21 548 GLU A N 9
ATOM 15399 C CA . GLU A 1 101 ? -9.356 -8.694 4.922 1.00 3.53 548 GLU A CA 9
ATOM 15400 C C . GLU A 1 101 ? -8.784 -9.290 6.175 1.00 11.23 548 GLU A C 9
ATOM 15401 O O . GLU A 1 101 ? -7.567 -9.472 6.292 1.00 4.11 548 GLU A O 9
ATOM 15413 N N . GLU A 1 102 ? -9.632 -9.590 7.102 1.00 33.24 549 GLU A N 9
ATOM 15414 C CA . GLU A 1 102 ? -9.205 -10.205 8.313 1.00 43.30 549 GLU A CA 9
ATOM 15415 C C . GLU A 1 102 ? -8.882 -11.655 8.031 1.00 35.14 549 GLU A C 9
ATOM 15416 O O . GLU A 1 102 ? -9.674 -12.368 7.402 1.00 12.40 549 GLU A O 9
ATOM 15428 N N . ALA A 1 103 ? -7.717 -12.076 8.435 1.00 33.43 550 ALA A N 9
ATOM 15429 C CA . ALA A 1 103 ? -7.308 -13.434 8.231 1.00 54.41 550 ALA A CA 9
ATOM 15430 C C . ALA A 1 103 ? -7.859 -14.264 9.347 1.00 21.25 550 ALA A C 9
ATOM 15431 O O . ALA A 1 103 ? -7.448 -14.122 10.497 1.00 62.53 550 ALA A O 9
ATOM 15438 N N . PHE A 1 104 ? -8.787 -15.104 9.032 1.00 11.32 551 PHE A N 9
ATOM 15439 C CA . PHE A 1 104 ? -9.429 -15.890 10.034 1.00 13.03 551 PHE A CA 9
ATOM 15440 C C . PHE A 1 104 ? -8.721 -17.198 10.245 1.00 0.54 551 PHE A C 9
ATOM 15441 O O . PHE A 1 104 ? -8.185 -17.808 9.305 1.00 4.44 551 PHE A O 9
ATOM 15458 N N . HIS A 1 105 ? -8.692 -17.604 11.472 1.00 43.24 552 HIS A N 9
ATOM 15459 C CA . HIS A 1 105 ? -8.035 -18.808 11.889 1.00 64.21 552 HIS A CA 9
ATOM 15460 C C . HIS A 1 105 ? -9.006 -19.547 12.776 1.00 40.44 552 HIS A C 9
ATOM 15461 O O . HIS A 1 105 ? -9.856 -18.912 13.376 1.00 2.21 552 HIS A O 9
ATOM 15476 N N . PRO A 1 106 ? -8.907 -20.884 12.901 1.00 1.12 553 PRO A N 9
ATOM 15477 C CA . PRO A 1 106 ? -9.819 -21.665 13.766 1.00 20.13 553 PRO A CA 9
ATOM 15478 C C . PRO A 1 106 ? -9.605 -21.374 15.267 1.00 55.23 553 PRO A C 9
ATOM 15479 O O . PRO A 1 106 ? -10.276 -21.937 16.115 1.00 35.31 553 PRO A O 9
ATOM 15490 N N . ARG A 1 107 ? -8.650 -20.477 15.548 1.00 14.13 554 ARG A N 9
ATOM 15491 C CA . ARG A 1 107 ? -8.269 -20.019 16.887 1.00 35.31 554 ARG A CA 9
ATOM 15492 C C . ARG A 1 107 ? -7.456 -21.074 17.601 1.00 32.43 554 ARG A C 9
ATOM 15493 O O . ARG A 1 107 ? -7.847 -22.239 17.683 1.00 64.45 554 ARG A O 9
ATOM 15514 N N . GLU A 1 108 ? -6.328 -20.671 18.098 1.00 4.24 555 GLU A N 9
ATOM 15515 C CA . GLU A 1 108 ? -5.389 -21.584 18.710 1.00 14.20 555 GLU A CA 9
ATOM 15516 C C . GLU A 1 108 ? -5.624 -21.721 20.206 1.00 2.55 555 GLU A C 9
ATOM 15517 O O . GLU A 1 108 ? -5.076 -22.626 20.840 1.00 2.05 555 GLU A O 9
ATOM 15529 N N . MET A 1 109 ? -6.458 -20.823 20.747 1.00 3.32 556 MET A N 9
ATOM 15530 C CA . MET A 1 109 ? -6.797 -20.755 22.181 1.00 13.31 556 MET A CA 9
ATOM 15531 C C . MET A 1 109 ? -5.634 -20.155 22.982 1.00 45.12 556 MET A C 9
ATOM 15532 O O . MET A 1 109 ? -4.458 -20.376 22.656 1.00 54.21 556 MET A O 9
ATOM 15546 N N . ASN A 1 110 ? -5.973 -19.372 23.999 1.00 74.44 557 ASN A N 9
ATOM 15547 C CA . ASN A 1 110 ? -4.988 -18.703 24.850 1.00 1.03 557 ASN A CA 9
ATOM 15548 C C . ASN A 1 110 ? -4.078 -19.718 25.530 1.00 4.42 557 ASN A C 9
ATOM 15549 O O . ASN A 1 110 ? -4.547 -20.602 26.256 1.00 11.11 557 ASN A O 9
ATOM 15560 N N . ALA A 1 111 ? -2.796 -19.596 25.289 1.00 22.33 558 ALA A N 9
ATOM 15561 C CA . ALA A 1 111 ? -1.818 -20.490 25.843 1.00 54.30 558 ALA A CA 9
ATOM 15562 C C . ALA A 1 111 ? -0.613 -19.703 26.310 1.00 14.00 558 ALA A C 9
ATOM 15563 O O . ALA A 1 111 ? -0.544 -19.389 27.505 1.00 36.64 558 ALA A O 9
ATOM 15571 N N . GLY A 1 1 ? -16.332 0.783 -21.627 1.00 14.10 448 GLY A N 10
ATOM 15572 C CA . GLY A 1 1 ? -16.848 0.734 -20.259 1.00 11.45 448 GLY A CA 10
ATOM 15573 C C . GLY A 1 1 ? -15.796 0.253 -19.306 1.00 51.32 448 GLY A C 10
ATOM 15574 O O . GLY A 1 1 ? -14.831 -0.389 -19.720 1.00 31.41 448 GLY A O 10
ATOM 15580 N N . SER A 1 2 ? -15.937 0.572 -18.047 1.00 5.12 449 SER A N 10
ATOM 15581 C CA . SER A 1 2 ? -15.018 0.087 -17.063 1.00 40.14 449 SER A CA 10
ATOM 15582 C C . SER A 1 2 ? -15.376 -1.358 -16.771 1.00 11.31 449 SER A C 10
ATOM 15583 O O . SER A 1 2 ? -16.415 -1.647 -16.160 1.00 71.25 449 SER A O 10
ATOM 15591 N N . VAL A 1 3 ? -14.576 -2.259 -17.270 1.00 51.32 450 VAL A N 10
ATOM 15592 C CA . VAL A 1 3 ? -14.832 -3.658 -17.086 1.00 11.11 450 VAL A CA 10
ATOM 15593 C C . VAL A 1 3 ? -14.487 -4.087 -15.681 1.00 53.54 450 VAL A C 10
ATOM 15594 O O . VAL A 1 3 ? -13.494 -3.623 -15.099 1.00 43.33 450 VAL A O 10
ATOM 15607 N N . TYR A 1 4 ? -15.311 -4.930 -15.124 1.00 14.02 451 TYR A N 10
ATOM 15608 C CA . TYR A 1 4 ? -15.097 -5.408 -13.790 1.00 61.21 451 TYR A CA 10
ATOM 15609 C C . TYR A 1 4 ? -14.115 -6.548 -13.801 1.00 21.10 451 TYR A C 10
ATOM 15610 O O . TYR A 1 4 ? -14.494 -7.720 -13.859 1.00 13.23 451 TYR A O 10
ATOM 15628 N N . ASN A 1 5 ? -12.865 -6.206 -13.812 1.00 74.15 452 ASN A N 10
ATOM 15629 C CA . ASN A 1 5 ? -11.816 -7.181 -13.845 1.00 15.25 452 ASN A CA 10
ATOM 15630 C C . ASN A 1 5 ? -10.828 -6.906 -12.752 1.00 43.22 452 ASN A C 10
ATOM 15631 O O . ASN A 1 5 ? -10.246 -5.816 -12.680 1.00 22.35 452 ASN A O 10
ATOM 15642 N N . THR A 1 6 ? -10.660 -7.863 -11.897 1.00 32.13 453 THR A N 10
ATOM 15643 C CA . THR A 1 6 ? -9.722 -7.778 -10.837 1.00 25.43 453 THR A CA 10
ATOM 15644 C C . THR A 1 6 ? -9.299 -9.196 -10.476 1.00 42.35 453 THR A C 10
ATOM 15645 O O . THR A 1 6 ? -10.079 -10.154 -10.658 1.00 0.52 453 THR A O 10
ATOM 15656 N N . LYS A 1 7 ? -8.087 -9.342 -10.026 1.00 22.34 454 LYS A N 10
ATOM 15657 C CA . LYS A 1 7 ? -7.576 -10.623 -9.639 1.00 72.35 454 LYS A CA 10
ATOM 15658 C C . LYS A 1 7 ? -7.980 -10.853 -8.199 1.00 62.43 454 LYS A C 10
ATOM 15659 O O . LYS A 1 7 ? -7.568 -10.100 -7.304 1.00 10.35 454 LYS A O 10
ATOM 15678 N N . LYS A 1 8 ? -8.788 -11.866 -7.965 1.00 3.45 455 LYS A N 10
ATOM 15679 C CA . LYS A 1 8 ? -9.345 -12.065 -6.661 1.00 10.31 455 LYS A CA 10
ATOM 15680 C C . LYS A 1 8 ? -8.378 -12.796 -5.734 1.00 42.31 455 LYS A C 10
ATOM 15681 O O . LYS A 1 8 ? -8.410 -14.024 -5.572 1.00 11.42 455 LYS A O 10
ATOM 15700 N N . VAL A 1 9 ? -7.486 -12.018 -5.214 1.00 21.25 456 VAL A N 10
ATOM 15701 C CA . VAL A 1 9 ? -6.457 -12.385 -4.264 1.00 51.35 456 VAL A CA 10
ATOM 15702 C C . VAL A 1 9 ? -6.366 -11.137 -3.387 1.00 74.01 456 VAL A C 10
ATOM 15703 O O . VAL A 1 9 ? -7.162 -10.212 -3.611 1.00 34.51 456 VAL A O 10
ATOM 15716 N N . GLY A 1 10 ? -5.491 -11.101 -2.393 1.00 52.40 457 GLY A N 10
ATOM 15717 C CA . GLY A 1 10 ? -5.260 -9.861 -1.682 1.00 30.31 457 GLY A CA 10
ATOM 15718 C C . GLY A 1 10 ? -4.775 -8.833 -2.671 1.00 2.12 457 GLY A C 10
ATOM 15719 O O . GLY A 1 10 ? -3.641 -8.909 -3.150 1.00 3.03 457 GLY A O 10
ATOM 15723 N N . LYS A 1 11 ? -5.620 -7.905 -3.005 1.00 73.41 458 LYS A N 10
ATOM 15724 C CA . LYS A 1 11 ? -5.317 -7.014 -4.071 1.00 23.12 458 LYS A CA 10
ATOM 15725 C C . LYS A 1 11 ? -4.567 -5.797 -3.620 1.00 61.13 458 LYS A C 10
ATOM 15726 O O . LYS A 1 11 ? -4.790 -5.260 -2.537 1.00 63.50 458 LYS A O 10
ATOM 15745 N N . ARG A 1 12 ? -3.675 -5.384 -4.451 1.00 61.04 459 ARG A N 10
ATOM 15746 C CA . ARG A 1 12 ? -2.796 -4.297 -4.177 1.00 12.13 459 ARG A CA 10
ATOM 15747 C C . ARG A 1 12 ? -3.176 -3.091 -4.991 1.00 14.33 459 ARG A C 10
ATOM 15748 O O . ARG A 1 12 ? -3.411 -3.188 -6.202 1.00 52.52 459 ARG A O 10
ATOM 15769 N N . LEU A 1 13 ? -3.263 -1.967 -4.328 1.00 3.50 460 LEU A N 10
ATOM 15770 C CA . LEU A 1 13 ? -3.690 -0.731 -4.950 1.00 43.34 460 LEU A CA 10
ATOM 15771 C C . LEU A 1 13 ? -2.626 0.328 -4.748 1.00 44.40 460 LEU A C 10
ATOM 15772 O O . LEU A 1 13 ? -1.878 0.283 -3.768 1.00 44.40 460 LEU A O 10
ATOM 15788 N N . ASN A 1 14 ? -2.553 1.262 -5.660 1.00 63.12 461 ASN A N 10
ATOM 15789 C CA . ASN A 1 14 ? -1.614 2.364 -5.550 1.00 53.01 461 ASN A CA 10
ATOM 15790 C C . ASN A 1 14 ? -2.382 3.623 -5.209 1.00 32.12 461 ASN A C 10
ATOM 15791 O O . ASN A 1 14 ? -3.394 3.938 -5.859 1.00 4.21 461 ASN A O 10
ATOM 15802 N N . ILE A 1 15 ? -1.948 4.310 -4.189 1.00 32.42 462 ILE A N 10
ATOM 15803 C CA . ILE A 1 15 ? -2.625 5.495 -3.715 1.00 54.53 462 ILE A CA 10
ATOM 15804 C C . ILE A 1 15 ? -1.615 6.629 -3.577 1.00 43.13 462 ILE A C 10
ATOM 15805 O O . ILE A 1 15 ? -0.513 6.421 -3.087 1.00 60.42 462 ILE A O 10
ATOM 15821 N N . GLN A 1 16 ? -1.978 7.800 -4.024 1.00 43.23 463 GLN A N 10
ATOM 15822 C CA . GLN A 1 16 ? -1.109 8.953 -3.940 1.00 52.43 463 GLN A CA 10
ATOM 15823 C C . GLN A 1 16 ? -1.629 9.914 -2.916 1.00 64.45 463 GLN A C 10
ATOM 15824 O O . GLN A 1 16 ? -2.802 10.282 -2.945 1.00 73.23 463 GLN A O 10
ATOM 15838 N N . LEU A 1 17 ? -0.776 10.327 -2.005 1.00 61.13 464 LEU A N 10
ATOM 15839 C CA . LEU A 1 17 ? -1.186 11.286 -1.010 1.00 51.42 464 LEU A CA 10
ATOM 15840 C C . LEU A 1 17 ? -0.349 12.542 -1.099 1.00 1.42 464 LEU A C 10
ATOM 15841 O O . LEU A 1 17 ? 0.899 12.490 -1.182 1.00 11.42 464 LEU A O 10
ATOM 15857 N N . LYS A 1 18 ? -1.021 13.647 -1.044 1.00 11.43 465 LYS A N 10
ATOM 15858 C CA . LYS A 1 18 ? -0.416 14.952 -1.082 1.00 5.02 465 LYS A CA 10
ATOM 15859 C C . LYS A 1 18 ? -0.491 15.532 0.296 1.00 64.10 465 LYS A C 10
ATOM 15860 O O . LYS A 1 18 ? -1.456 15.324 1.001 1.00 21.53 465 LYS A O 10
ATOM 15879 N N . LYS A 1 19 ? 0.522 16.201 0.687 1.00 74.31 466 LYS A N 10
ATOM 15880 C CA . LYS A 1 19 ? 0.560 16.770 2.020 1.00 74.15 466 LYS A CA 10
ATOM 15881 C C . LYS A 1 19 ? -0.345 17.954 2.180 1.00 5.14 466 LYS A C 10
ATOM 15882 O O . LYS A 1 19 ? -0.232 18.952 1.467 1.00 53.32 466 LYS A O 10
ATOM 15901 N N . GLY A 1 20 ? -1.253 17.822 3.110 1.00 34.43 467 GLY A N 10
ATOM 15902 C CA . GLY A 1 20 ? -2.164 18.873 3.416 1.00 1.44 467 GLY A CA 10
ATOM 15903 C C . GLY A 1 20 ? -1.906 19.413 4.793 1.00 3.12 467 GLY A C 10
ATOM 15904 O O . GLY A 1 20 ? -0.748 19.475 5.230 1.00 10.21 467 GLY A O 10
ATOM 15908 N N . THR A 1 21 ? -2.958 19.753 5.502 1.00 13.30 468 THR A N 10
ATOM 15909 C CA . THR A 1 21 ? -2.847 20.339 6.823 1.00 21.11 468 THR A CA 10
ATOM 15910 C C . THR A 1 21 ? -2.221 19.351 7.823 1.00 11.01 468 THR A C 10
ATOM 15911 O O . THR A 1 21 ? -1.360 19.721 8.625 1.00 52.04 468 THR A O 10
ATOM 15922 N N . GLU A 1 22 ? -2.605 18.092 7.727 1.00 23.30 469 GLU A N 10
ATOM 15923 C CA . GLU A 1 22 ? -2.101 17.069 8.646 1.00 74.31 469 GLU A CA 10
ATOM 15924 C C . GLU A 1 22 ? -0.960 16.306 8.024 1.00 55.03 469 GLU A C 10
ATOM 15925 O O . GLU A 1 22 ? -0.508 15.280 8.561 1.00 63.15 469 GLU A O 10
ATOM 15937 N N . GLY A 1 23 ? -0.478 16.809 6.917 1.00 0.25 470 GLY A N 10
ATOM 15938 C CA . GLY A 1 23 ? 0.525 16.111 6.191 1.00 0.03 470 GLY A CA 10
ATOM 15939 C C . GLY A 1 23 ? -0.103 14.969 5.441 1.00 71.22 470 GLY A C 10
ATOM 15940 O O . GLY A 1 23 ? -0.823 15.190 4.468 1.00 34.43 470 GLY A O 10
ATOM 15944 N N . LEU A 1 24 ? 0.134 13.766 5.899 1.00 71.21 471 LEU A N 10
ATOM 15945 C CA . LEU A 1 24 ? -0.447 12.592 5.279 1.00 61.15 471 LEU A CA 10
ATOM 15946 C C . LEU A 1 24 ? -1.829 12.289 5.852 1.00 31.41 471 LEU A C 10
ATOM 15947 O O . LEU A 1 24 ? -2.776 12.041 5.109 1.00 11.43 471 LEU A O 10
ATOM 15963 N N . GLY A 1 25 ? -1.952 12.315 7.156 1.00 63.32 472 GLY A N 10
ATOM 15964 C CA . GLY A 1 25 ? -3.256 12.112 7.758 1.00 52.22 472 GLY A CA 10
ATOM 15965 C C . GLY A 1 25 ? -3.559 10.662 8.042 1.00 10.30 472 GLY A C 10
ATOM 15966 O O . GLY A 1 25 ? -4.723 10.280 8.187 1.00 3.01 472 GLY A O 10
ATOM 15970 N N . PHE A 1 26 ? -2.534 9.856 8.102 1.00 20.13 473 PHE A N 10
ATOM 15971 C CA . PHE A 1 26 ? -2.687 8.467 8.443 1.00 32.33 473 PHE A CA 10
ATOM 15972 C C . PHE A 1 26 ? -1.440 7.998 9.115 1.00 50.02 473 PHE A C 10
ATOM 15973 O O . PHE A 1 26 ? -0.388 8.642 9.002 1.00 72.42 473 PHE A O 10
ATOM 15990 N N . SER A 1 27 ? -1.537 6.918 9.804 1.00 31.30 474 SER A N 10
ATOM 15991 C CA . SER A 1 27 ? -0.424 6.387 10.517 1.00 44.21 474 SER A CA 10
ATOM 15992 C C . SER A 1 27 ? -0.183 4.949 10.092 1.00 55.34 474 SER A C 10
ATOM 15993 O O . SER A 1 27 ? -1.068 4.312 9.545 1.00 13.33 474 SER A O 10
ATOM 16001 N N . ILE A 1 28 ? 0.993 4.453 10.350 1.00 42.22 475 ILE A N 10
ATOM 16002 C CA . ILE A 1 28 ? 1.349 3.085 10.065 1.00 71.00 475 ILE A CA 10
ATOM 16003 C C . ILE A 1 28 ? 1.777 2.396 11.371 1.00 41.33 475 ILE A C 10
ATOM 16004 O O . ILE A 1 28 ? 2.432 3.003 12.230 1.00 10.13 475 ILE A O 10
ATOM 16020 N N . THR A 1 29 ? 1.358 1.192 11.532 1.00 64.15 476 THR A N 10
ATOM 16021 C CA . THR A 1 29 ? 1.694 0.371 12.677 1.00 65.42 476 THR A CA 10
ATOM 16022 C C . THR A 1 29 ? 2.230 -0.947 12.156 1.00 75.22 476 THR A C 10
ATOM 16023 O O . THR A 1 29 ? 1.983 -1.292 11.001 1.00 22.42 476 THR A O 10
ATOM 16034 N N . SER A 1 30 ? 2.934 -1.676 12.959 1.00 3.40 477 SER A N 10
ATOM 16035 C CA . SER A 1 30 ? 3.437 -2.936 12.529 1.00 3.23 477 SER A CA 10
ATOM 16036 C C . SER A 1 30 ? 2.995 -4.003 13.510 1.00 22.24 477 SER A C 10
ATOM 16037 O O . SER A 1 30 ? 2.716 -3.706 14.681 1.00 43.32 477 SER A O 10
ATOM 16045 N N . ARG A 1 31 ? 2.879 -5.218 13.055 1.00 1.43 478 ARG A N 10
ATOM 16046 C CA . ARG A 1 31 ? 2.570 -6.298 13.953 1.00 21.51 478 ARG A CA 10
ATOM 16047 C C . ARG A 1 31 ? 3.798 -7.131 14.135 1.00 35.41 478 ARG A C 10
ATOM 16048 O O . ARG A 1 31 ? 4.384 -7.608 13.156 1.00 72.24 478 ARG A O 10
ATOM 16069 N N . ASP A 1 32 ? 4.204 -7.316 15.365 1.00 73.11 479 ASP A N 10
ATOM 16070 C CA . ASP A 1 32 ? 5.358 -8.136 15.631 1.00 12.50 479 ASP A CA 10
ATOM 16071 C C . ASP A 1 32 ? 4.890 -9.564 15.743 1.00 74.10 479 ASP A C 10
ATOM 16072 O O . ASP A 1 32 ? 4.582 -10.051 16.821 1.00 21.31 479 ASP A O 10
ATOM 16081 N N . VAL A 1 33 ? 4.724 -10.179 14.604 1.00 70.22 480 VAL A N 10
ATOM 16082 C CA . VAL A 1 33 ? 4.249 -11.539 14.506 1.00 2.42 480 VAL A CA 10
ATOM 16083 C C . VAL A 1 33 ? 5.112 -12.332 13.545 1.00 23.44 480 VAL A C 10
ATOM 16084 O O . VAL A 1 33 ? 4.865 -12.359 12.332 1.00 22.41 480 VAL A O 10
ATOM 16097 N N . THR A 1 34 ? 6.146 -12.941 14.103 1.00 41.22 481 THR A N 10
ATOM 16098 C CA . THR A 1 34 ? 7.144 -13.667 13.347 1.00 1.34 481 THR A CA 10
ATOM 16099 C C . THR A 1 34 ? 7.929 -12.703 12.464 1.00 22.42 481 THR A C 10
ATOM 16100 O O . THR A 1 34 ? 7.562 -12.409 11.320 1.00 64.14 481 THR A O 10
ATOM 16111 N N . ILE A 1 35 ? 8.967 -12.172 13.022 1.00 50.15 482 ILE A N 10
ATOM 16112 C CA . ILE A 1 35 ? 9.768 -11.210 12.330 1.00 53.12 482 ILE A CA 10
ATOM 16113 C C . ILE A 1 35 ? 11.113 -11.812 11.983 1.00 11.14 482 ILE A C 10
ATOM 16114 O O . ILE A 1 35 ? 12.027 -11.862 12.817 1.00 61.50 482 ILE A O 10
ATOM 16130 N N . GLY A 1 36 ? 11.201 -12.332 10.796 1.00 41.55 483 GLY A N 10
ATOM 16131 C CA . GLY A 1 36 ? 12.441 -12.846 10.306 1.00 50.24 483 GLY A CA 10
ATOM 16132 C C . GLY A 1 36 ? 13.195 -11.758 9.591 1.00 73.13 483 GLY A C 10
ATOM 16133 O O . GLY A 1 36 ? 14.429 -11.740 9.575 1.00 44.50 483 GLY A O 10
ATOM 16137 N N . GLY A 1 37 ? 12.442 -10.846 9.018 1.00 64.31 484 GLY A N 10
ATOM 16138 C CA . GLY A 1 37 ? 13.007 -9.730 8.315 1.00 54.31 484 GLY A CA 10
ATOM 16139 C C . GLY A 1 37 ? 11.948 -8.716 7.974 1.00 62.40 484 GLY A C 10
ATOM 16140 O O . GLY A 1 37 ? 12.174 -7.506 8.074 1.00 44.40 484 GLY A O 10
ATOM 16144 N N . SER A 1 38 ? 10.785 -9.203 7.591 1.00 11.12 485 SER A N 10
ATOM 16145 C CA . SER A 1 38 ? 9.693 -8.349 7.217 1.00 41.02 485 SER A CA 10
ATOM 16146 C C . SER A 1 38 ? 8.827 -8.014 8.414 1.00 73.44 485 SER A C 10
ATOM 16147 O O . SER A 1 38 ? 8.414 -8.911 9.155 1.00 23.13 485 SER A O 10
ATOM 16155 N N . ALA A 1 39 ? 8.569 -6.752 8.607 1.00 5.05 486 ALA A N 10
ATOM 16156 C CA . ALA A 1 39 ? 7.668 -6.322 9.632 1.00 1.11 486 ALA A CA 10
ATOM 16157 C C . ALA A 1 39 ? 6.430 -5.771 8.962 1.00 35.40 486 ALA A C 10
ATOM 16158 O O . ALA A 1 39 ? 6.484 -4.724 8.318 1.00 73.14 486 ALA A O 10
ATOM 16165 N N . PRO A 1 40 ? 5.306 -6.483 9.063 1.00 3.34 487 PRO A N 10
ATOM 16166 C CA . PRO A 1 40 ? 4.084 -6.087 8.396 1.00 34.44 487 PRO A CA 10
ATOM 16167 C C . PRO A 1 40 ? 3.516 -4.768 8.920 1.00 73.04 487 PRO A C 10
ATOM 16168 O O . PRO A 1 40 ? 3.081 -4.672 10.080 1.00 34.11 487 PRO A O 10
ATOM 16179 N N . ILE A 1 41 ? 3.527 -3.768 8.060 1.00 24.14 488 ILE A N 10
ATOM 16180 C CA . ILE A 1 41 ? 2.996 -2.459 8.370 1.00 1.15 488 ILE A CA 10
ATOM 16181 C C . ILE A 1 41 ? 1.601 -2.325 7.816 1.00 44.53 488 ILE A C 10
ATOM 16182 O O . ILE A 1 41 ? 1.358 -2.608 6.650 1.00 14.11 488 ILE A O 10
ATOM 16198 N N . TYR A 1 42 ? 0.707 -1.913 8.659 1.00 75.33 489 TYR A N 10
ATOM 16199 C CA . TYR A 1 42 ? -0.650 -1.669 8.293 1.00 61.35 489 TYR A CA 10
ATOM 16200 C C . TYR A 1 42 ? -0.966 -0.263 8.670 1.00 14.42 489 TYR A C 10
ATOM 16201 O O . TYR A 1 42 ? -0.364 0.273 9.612 1.00 52.21 489 TYR A O 10
ATOM 16219 N N . VAL A 1 43 ? -1.845 0.352 7.946 1.00 53.23 490 VAL A N 10
ATOM 16220 C CA . VAL A 1 43 ? -2.294 1.671 8.284 1.00 33.00 490 VAL A CA 10
ATOM 16221 C C . VAL A 1 43 ? -3.003 1.605 9.631 1.00 75.34 490 VAL A C 10
ATOM 16222 O O . VAL A 1 43 ? -4.040 0.954 9.766 1.00 24.34 490 VAL A O 10
ATOM 16235 N N . LYS A 1 44 ? -2.407 2.242 10.620 1.00 14.12 491 LYS A N 10
ATOM 16236 C CA . LYS A 1 44 ? -2.903 2.201 11.984 1.00 3.44 491 LYS A CA 10
ATOM 16237 C C . LYS A 1 44 ? -4.185 2.992 12.149 1.00 52.43 491 LYS A C 10
ATOM 16238 O O . LYS A 1 44 ? -5.053 2.614 12.926 1.00 4.15 491 LYS A O 10
ATOM 16257 N N . ASN A 1 45 ? -4.317 4.067 11.411 1.00 21.22 492 ASN A N 10
ATOM 16258 C CA . ASN A 1 45 ? -5.455 4.950 11.590 1.00 20.11 492 ASN A CA 10
ATOM 16259 C C . ASN A 1 45 ? -5.569 5.912 10.435 1.00 21.25 492 ASN A C 10
ATOM 16260 O O . ASN A 1 45 ? -4.552 6.331 9.872 1.00 63.13 492 ASN A O 10
ATOM 16271 N N . ILE A 1 46 ? -6.791 6.225 10.072 1.00 25.13 493 ILE A N 10
ATOM 16272 C CA . ILE A 1 46 ? -7.097 7.242 9.092 1.00 63.31 493 ILE A CA 10
ATOM 16273 C C . ILE A 1 46 ? -7.696 8.391 9.869 1.00 63.14 493 ILE A C 10
ATOM 16274 O O . ILE A 1 46 ? -8.801 8.267 10.404 1.00 40.34 493 ILE A O 10
ATOM 16290 N N . LEU A 1 47 ? -6.969 9.467 9.983 1.00 11.43 494 LEU A N 10
ATOM 16291 C CA . LEU A 1 47 ? -7.424 10.601 10.762 1.00 50.34 494 LEU A CA 10
ATOM 16292 C C . LEU A 1 47 ? -8.605 11.280 10.080 1.00 1.15 494 LEU A C 10
ATOM 16293 O O . LEU A 1 47 ? -8.687 11.277 8.857 1.00 51.42 494 LEU A O 10
ATOM 16309 N N . PRO A 1 48 ? -9.545 11.873 10.871 1.00 34.22 495 PRO A N 10
ATOM 16310 C CA . PRO A 1 48 ? -10.746 12.571 10.338 1.00 61.32 495 PRO A CA 10
ATOM 16311 C C . PRO A 1 48 ? -10.378 13.801 9.493 1.00 55.51 495 PRO A C 10
ATOM 16312 O O . PRO A 1 48 ? -11.223 14.421 8.847 1.00 31.41 495 PRO A O 10
ATOM 16323 N N . ARG A 1 49 ? -9.123 14.116 9.513 1.00 23.52 496 ARG A N 10
ATOM 16324 C CA . ARG A 1 49 ? -8.544 15.209 8.812 1.00 52.51 496 ARG A CA 10
ATOM 16325 C C . ARG A 1 49 ? -7.188 14.786 8.293 1.00 55.24 496 ARG A C 10
ATOM 16326 O O . ARG A 1 49 ? -6.456 14.064 8.968 1.00 14.32 496 ARG A O 10
ATOM 16347 N N . GLY A 1 50 ? -6.875 15.201 7.109 1.00 60.25 497 GLY A N 10
ATOM 16348 C CA . GLY A 1 50 ? -5.649 14.787 6.483 1.00 3.24 497 GLY A CA 10
ATOM 16349 C C . GLY A 1 50 ? -5.868 14.394 5.041 1.00 71.20 497 GLY A C 10
ATOM 16350 O O . GLY A 1 50 ? -6.985 14.487 4.539 1.00 3.15 497 GLY A O 10
ATOM 16354 N N . ALA A 1 51 ? -4.823 13.924 4.390 1.00 32.02 498 ALA A N 10
ATOM 16355 C CA . ALA A 1 51 ? -4.876 13.587 2.972 1.00 55.14 498 ALA A CA 10
ATOM 16356 C C . ALA A 1 51 ? -5.507 12.229 2.730 1.00 64.42 498 ALA A C 10
ATOM 16357 O O . ALA A 1 51 ? -6.342 12.077 1.836 1.00 44.01 498 ALA A O 10
ATOM 16364 N N . ALA A 1 52 ? -5.111 11.251 3.531 1.00 32.13 499 ALA A N 10
ATOM 16365 C CA . ALA A 1 52 ? -5.578 9.875 3.373 1.00 51.05 499 ALA A CA 10
ATOM 16366 C C . ALA A 1 52 ? -7.090 9.771 3.431 1.00 62.23 499 ALA A C 10
ATOM 16367 O O . ALA A 1 52 ? -7.698 9.016 2.663 1.00 65.53 499 ALA A O 10
ATOM 16374 N N . ILE A 1 53 ? -7.706 10.549 4.298 1.00 50.33 500 ILE A N 10
ATOM 16375 C CA . ILE A 1 53 ? -9.133 10.487 4.436 1.00 44.22 500 ILE A CA 10
ATOM 16376 C C . ILE A 1 53 ? -9.818 11.206 3.253 1.00 52.01 500 ILE A C 10
ATOM 16377 O O . ILE A 1 53 ? -10.898 10.824 2.829 1.00 0.15 500 ILE A O 10
ATOM 16393 N N . GLN A 1 54 ? -9.164 12.245 2.723 1.00 21.44 501 GLN A N 10
ATOM 16394 C CA . GLN A 1 54 ? -9.685 12.969 1.563 1.00 3.34 501 GLN A CA 10
ATOM 16395 C C . GLN A 1 54 ? -9.635 12.095 0.321 1.00 4.22 501 GLN A C 10
ATOM 16396 O O . GLN A 1 54 ? -10.494 12.198 -0.555 1.00 52.21 501 GLN A O 10
ATOM 16410 N N . ASP A 1 55 ? -8.623 11.237 0.246 1.00 3.25 502 ASP A N 10
ATOM 16411 C CA . ASP A 1 55 ? -8.512 10.278 -0.850 1.00 73.54 502 ASP A CA 10
ATOM 16412 C C . ASP A 1 55 ? -9.643 9.265 -0.740 1.00 40.41 502 ASP A C 10
ATOM 16413 O O . ASP A 1 55 ? -10.315 8.945 -1.728 1.00 24.05 502 ASP A O 10
ATOM 16422 N N . GLY A 1 56 ? -9.832 8.751 0.460 1.00 11.11 503 GLY A N 10
ATOM 16423 C CA . GLY A 1 56 ? -10.954 7.883 0.736 1.00 63.31 503 GLY A CA 10
ATOM 16424 C C . GLY A 1 56 ? -10.690 6.416 0.482 1.00 2.45 503 GLY A C 10
ATOM 16425 O O . GLY A 1 56 ? -11.326 5.556 1.113 1.00 31.11 503 GLY A O 10
ATOM 16429 N N . ARG A 1 57 ? -9.754 6.113 -0.402 1.00 62.52 504 ARG A N 10
ATOM 16430 C CA . ARG A 1 57 ? -9.482 4.739 -0.776 1.00 35.52 504 ARG A CA 10
ATOM 16431 C C . ARG A 1 57 ? -8.644 4.065 0.296 1.00 42.40 504 ARG A C 10
ATOM 16432 O O . ARG A 1 57 ? -8.902 2.911 0.663 1.00 70.14 504 ARG A O 10
ATOM 16453 N N . LEU A 1 58 ? -7.657 4.794 0.796 1.00 63.50 505 LEU A N 10
ATOM 16454 C CA . LEU A 1 58 ? -6.760 4.301 1.834 1.00 43.21 505 LEU A CA 10
ATOM 16455 C C . LEU A 1 58 ? -7.513 4.181 3.150 1.00 74.32 505 LEU A C 10
ATOM 16456 O O . LEU A 1 58 ? -8.209 5.120 3.565 1.00 41.44 505 LEU A O 10
ATOM 16472 N N . LYS A 1 59 ? -7.385 3.047 3.792 1.00 54.11 506 LYS A N 10
ATOM 16473 C CA . LYS A 1 59 ? -8.080 2.758 5.019 1.00 30.24 506 LYS A CA 10
ATOM 16474 C C . LYS A 1 59 ? -7.167 2.065 5.992 1.00 73.32 506 LYS A C 10
ATOM 16475 O O . LYS A 1 59 ? -6.034 1.756 5.680 1.00 34.13 506 LYS A O 10
ATOM 16494 N N . ALA A 1 60 ? -7.649 1.854 7.179 1.00 41.45 507 ALA A N 10
ATOM 16495 C CA . ALA A 1 60 ? -6.873 1.187 8.175 1.00 34.15 507 ALA A CA 10
ATOM 16496 C C . ALA A 1 60 ? -6.908 -0.313 7.973 1.00 61.34 507 ALA A C 10
ATOM 16497 O O . ALA A 1 60 ? -7.883 -0.861 7.437 1.00 53.14 507 ALA A O 10
ATOM 16504 N N . GLY A 1 61 ? -5.845 -0.962 8.368 1.00 11.02 508 GLY A N 10
ATOM 16505 C CA . GLY A 1 61 ? -5.760 -2.396 8.253 1.00 52.23 508 GLY A CA 10
ATOM 16506 C C . GLY A 1 61 ? -5.109 -2.838 6.974 1.00 53.13 508 GLY A C 10
ATOM 16507 O O . GLY A 1 61 ? -4.872 -4.039 6.769 1.00 52.44 508 GLY A O 10
ATOM 16511 N N . ASP A 1 62 ? -4.830 -1.909 6.086 1.00 3.41 509 ASP A N 10
ATOM 16512 C CA . ASP A 1 62 ? -4.140 -2.275 4.892 1.00 25.14 509 ASP A CA 10
ATOM 16513 C C . ASP A 1 62 ? -2.668 -2.143 5.002 1.00 44.03 509 ASP A C 10
ATOM 16514 O O . ASP A 1 62 ? -2.163 -1.317 5.748 1.00 2.34 509 ASP A O 10
ATOM 16523 N N . ARG A 1 63 ? -1.990 -2.975 4.275 1.00 33.15 510 ARG A N 10
ATOM 16524 C CA . ARG A 1 63 ? -0.571 -3.170 4.455 1.00 3.52 510 ARG A CA 10
ATOM 16525 C C . ARG A 1 63 ? 0.217 -2.430 3.438 1.00 71.54 510 ARG A C 10
ATOM 16526 O O . ARG A 1 63 ? -0.002 -2.587 2.256 1.00 21.55 510 ARG A O 10
ATOM 16547 N N . LEU A 1 64 ? 1.140 -1.636 3.899 1.00 64.51 511 LEU A N 10
ATOM 16548 C CA . LEU A 1 64 ? 1.958 -0.867 3.017 1.00 43.54 511 LEU A CA 10
ATOM 16549 C C . LEU A 1 64 ? 2.982 -1.808 2.355 1.00 12.12 511 LEU A C 10
ATOM 16550 O O . LEU A 1 64 ? 3.696 -2.543 3.040 1.00 70.22 511 LEU A O 10
ATOM 16566 N N . ILE A 1 65 ? 3.009 -1.804 1.039 1.00 13.34 512 ILE A N 10
ATOM 16567 C CA . ILE A 1 65 ? 3.855 -2.707 0.266 1.00 51.13 512 ILE A CA 10
ATOM 16568 C C . ILE A 1 65 ? 5.074 -1.994 -0.290 1.00 51.41 512 ILE A C 10
ATOM 16569 O O . ILE A 1 65 ? 6.204 -2.500 -0.183 1.00 33.33 512 ILE A O 10
ATOM 16585 N N . GLU A 1 66 ? 4.864 -0.845 -0.897 1.00 23.14 513 GLU A N 10
ATOM 16586 C CA . GLU A 1 66 ? 5.963 -0.103 -1.440 1.00 30.35 513 GLU A CA 10
ATOM 16587 C C . GLU A 1 66 ? 5.639 1.345 -1.568 1.00 52.54 513 GLU A C 10
ATOM 16588 O O . GLU A 1 66 ? 4.484 1.755 -1.394 1.00 61.13 513 GLU A O 10
ATOM 16600 N N . VAL A 1 67 ? 6.649 2.114 -1.821 1.00 43.04 514 VAL A N 10
ATOM 16601 C CA . VAL A 1 67 ? 6.496 3.510 -2.035 1.00 45.52 514 VAL A CA 10
ATOM 16602 C C . VAL A 1 67 ? 7.387 3.974 -3.161 1.00 70.41 514 VAL A C 10
ATOM 16603 O O . VAL A 1 67 ? 8.575 3.619 -3.214 1.00 42.20 514 VAL A O 10
ATOM 16616 N N . ASN A 1 68 ? 6.797 4.703 -4.093 1.00 13.34 515 ASN A N 10
ATOM 16617 C CA . ASN A 1 68 ? 7.530 5.458 -5.116 1.00 34.31 515 ASN A CA 10
ATOM 16618 C C . ASN A 1 68 ? 8.310 4.547 -6.102 1.00 32.25 515 ASN A C 10
ATOM 16619 O O . ASN A 1 68 ? 8.993 5.034 -7.008 1.00 63.13 515 ASN A O 10
ATOM 16630 N N . GLY A 1 69 ? 8.175 3.245 -5.959 1.00 64.41 516 GLY A N 10
ATOM 16631 C CA . GLY A 1 69 ? 8.918 2.334 -6.796 1.00 14.53 516 GLY A CA 10
ATOM 16632 C C . GLY A 1 69 ? 9.880 1.488 -5.990 1.00 63.30 516 GLY A C 10
ATOM 16633 O O . GLY A 1 69 ? 10.566 0.614 -6.536 1.00 34.43 516 GLY A O 10
ATOM 16637 N N . VAL A 1 70 ? 9.944 1.734 -4.701 1.00 11.35 517 VAL A N 10
ATOM 16638 C CA . VAL A 1 70 ? 10.833 0.987 -3.845 1.00 0.32 517 VAL A CA 10
ATOM 16639 C C . VAL A 1 70 ? 10.009 0.021 -3.040 1.00 45.51 517 VAL A C 10
ATOM 16640 O O . VAL A 1 70 ? 9.175 0.444 -2.242 1.00 22.32 517 VAL A O 10
ATOM 16653 N N . ASP A 1 71 ? 10.242 -1.263 -3.230 1.00 33.03 518 ASP A N 10
ATOM 16654 C CA . ASP A 1 71 ? 9.491 -2.277 -2.510 1.00 70.23 518 ASP A CA 10
ATOM 16655 C C . ASP A 1 71 ? 10.085 -2.520 -1.153 1.00 65.52 518 ASP A C 10
ATOM 16656 O O . ASP A 1 71 ? 11.307 -2.633 -0.997 1.00 25.35 518 ASP A O 10
ATOM 16665 N N . LEU A 1 72 ? 9.221 -2.579 -0.175 1.00 52.11 519 LEU A N 10
ATOM 16666 C CA . LEU A 1 72 ? 9.619 -2.592 1.212 1.00 0.13 519 LEU A CA 10
ATOM 16667 C C . LEU A 1 72 ? 8.760 -3.538 2.036 1.00 35.23 519 LEU A C 10
ATOM 16668 O O . LEU A 1 72 ? 8.823 -3.537 3.260 1.00 23.21 519 LEU A O 10
ATOM 16684 N N . ALA A 1 73 ? 7.998 -4.373 1.358 1.00 3.05 520 ALA A N 10
ATOM 16685 C CA . ALA A 1 73 ? 7.074 -5.288 2.022 1.00 40.20 520 ALA A CA 10
ATOM 16686 C C . ALA A 1 73 ? 7.811 -6.347 2.841 1.00 42.43 520 ALA A C 10
ATOM 16687 O O . ALA A 1 73 ? 7.235 -6.969 3.751 1.00 70.40 520 ALA A O 10
ATOM 16694 N N . GLY A 1 74 ? 9.078 -6.535 2.522 1.00 73.53 521 GLY A N 10
ATOM 16695 C CA . GLY A 1 74 ? 9.892 -7.487 3.215 1.00 24.44 521 GLY A CA 10
ATOM 16696 C C . GLY A 1 74 ? 10.917 -6.812 4.109 1.00 22.35 521 GLY A C 10
ATOM 16697 O O . GLY A 1 74 ? 11.875 -7.448 4.559 1.00 61.11 521 GLY A O 10
ATOM 16701 N N . LYS A 1 75 ? 10.716 -5.537 4.355 1.00 43.42 522 LYS A N 10
ATOM 16702 C CA . LYS A 1 75 ? 11.586 -4.745 5.213 1.00 51.30 522 LYS A CA 10
ATOM 16703 C C . LYS A 1 75 ? 11.076 -4.695 6.637 1.00 24.42 522 LYS A C 10
ATOM 16704 O O . LYS A 1 75 ? 9.903 -4.984 6.901 1.00 12.12 522 LYS A O 10
ATOM 16723 N N . SER A 1 76 ? 11.960 -4.365 7.556 1.00 43.44 523 SER A N 10
ATOM 16724 C CA . SER A 1 76 ? 11.593 -4.232 8.937 1.00 52.01 523 SER A CA 10
ATOM 16725 C C . SER A 1 76 ? 10.875 -2.886 9.140 1.00 1.12 523 SER A C 10
ATOM 16726 O O . SER A 1 76 ? 10.876 -2.038 8.228 1.00 22.20 523 SER A O 10
ATOM 16734 N N . GLN A 1 77 ? 10.296 -2.657 10.317 1.00 11.33 524 GLN A N 10
ATOM 16735 C CA . GLN A 1 77 ? 9.494 -1.460 10.496 1.00 45.42 524 GLN A CA 10
ATOM 16736 C C . GLN A 1 77 ? 10.330 -0.199 10.482 1.00 74.15 524 GLN A C 10
ATOM 16737 O O . GLN A 1 77 ? 9.886 0.807 10.021 1.00 73.33 524 GLN A O 10
ATOM 16751 N N . GLU A 1 78 ? 11.547 -0.280 10.958 1.00 1.12 525 GLU A N 10
ATOM 16752 C CA . GLU A 1 78 ? 12.427 0.881 10.999 1.00 61.41 525 GLU A CA 10
ATOM 16753 C C . GLU A 1 78 ? 12.701 1.393 9.595 1.00 14.22 525 GLU A C 10
ATOM 16754 O O . GLU A 1 78 ? 12.783 2.601 9.368 1.00 44.03 525 GLU A O 10
ATOM 16766 N N . GLU A 1 79 ? 12.795 0.473 8.662 1.00 43.24 526 GLU A N 10
ATOM 16767 C CA . GLU A 1 79 ? 13.053 0.802 7.288 1.00 24.32 526 GLU A CA 10
ATOM 16768 C C . GLU A 1 79 ? 11.901 1.622 6.731 1.00 71.21 526 GLU A C 10
ATOM 16769 O O . GLU A 1 79 ? 12.085 2.698 6.171 1.00 44.33 526 GLU A O 10
ATOM 16781 N N . VAL A 1 80 ? 10.717 1.116 6.950 1.00 74.11 527 VAL A N 10
ATOM 16782 C CA . VAL A 1 80 ? 9.506 1.696 6.427 1.00 55.21 527 VAL A CA 10
ATOM 16783 C C . VAL A 1 80 ? 8.985 2.898 7.228 1.00 22.01 527 VAL A C 10
ATOM 16784 O O . VAL A 1 80 ? 8.513 3.873 6.653 1.00 13.21 527 VAL A O 10
ATOM 16797 N N . VAL A 1 81 ? 9.090 2.840 8.548 1.00 24.43 528 VAL A N 10
ATOM 16798 C CA . VAL A 1 81 ? 8.603 3.917 9.403 1.00 41.54 528 VAL A CA 10
ATOM 16799 C C . VAL A 1 81 ? 9.399 5.196 9.181 1.00 73.54 528 VAL A C 10
ATOM 16800 O O . VAL A 1 81 ? 8.839 6.298 9.196 1.00 32.42 528 VAL A O 10
ATOM 16813 N N . SER A 1 82 ? 10.684 5.051 8.908 1.00 54.42 529 SER A N 10
ATOM 16814 C CA . SER A 1 82 ? 11.525 6.194 8.621 1.00 41.01 529 SER A CA 10
ATOM 16815 C C . SER A 1 82 ? 11.082 6.872 7.313 1.00 55.43 529 SER A C 10
ATOM 16816 O O . SER A 1 82 ? 11.183 8.092 7.165 1.00 2.34 529 SER A O 10
ATOM 16824 N N . LEU A 1 83 ? 10.558 6.074 6.397 1.00 41.02 530 LEU A N 10
ATOM 16825 C CA . LEU A 1 83 ? 10.074 6.565 5.117 1.00 33.25 530 LEU A CA 10
ATOM 16826 C C . LEU A 1 83 ? 8.848 7.449 5.303 1.00 42.42 530 LEU A C 10
ATOM 16827 O O . LEU A 1 83 ? 8.810 8.588 4.825 1.00 21.41 530 LEU A O 10
ATOM 16843 N N . LEU A 1 84 ? 7.863 6.943 6.030 1.00 15.10 531 LEU A N 10
ATOM 16844 C CA . LEU A 1 84 ? 6.654 7.686 6.298 1.00 34.43 531 LEU A CA 10
ATOM 16845 C C . LEU A 1 84 ? 6.917 8.895 7.170 1.00 75.14 531 LEU A C 10
ATOM 16846 O O . LEU A 1 84 ? 6.251 9.911 7.039 1.00 70.51 531 LEU A O 10
ATOM 16862 N N . ARG A 1 85 ? 7.906 8.791 8.034 1.00 72.10 532 ARG A N 10
ATOM 16863 C CA . ARG A 1 85 ? 8.307 9.912 8.868 1.00 44.04 532 ARG A CA 10
ATOM 16864 C C . ARG A 1 85 ? 8.980 11.007 8.012 1.00 73.02 532 ARG A C 10
ATOM 16865 O O . ARG A 1 85 ? 8.893 12.195 8.324 1.00 15.55 532 ARG A O 10
ATOM 16886 N N . SER A 1 86 ? 9.653 10.594 6.942 1.00 52.13 533 SER A N 10
ATOM 16887 C CA . SER A 1 86 ? 10.287 11.527 6.029 1.00 44.11 533 SER A CA 10
ATOM 16888 C C . SER A 1 86 ? 9.208 12.253 5.245 1.00 73.44 533 SER A C 10
ATOM 16889 O O . SER A 1 86 ? 9.288 13.471 5.024 1.00 34.41 533 SER A O 10
ATOM 16897 N N . THR A 1 87 ? 8.205 11.481 4.827 1.00 34.51 534 THR A N 10
ATOM 16898 C CA . THR A 1 87 ? 6.973 11.985 4.244 1.00 44.31 534 THR A CA 10
ATOM 16899 C C . THR A 1 87 ? 7.108 12.535 2.786 1.00 61.42 534 THR A C 10
ATOM 16900 O O . THR A 1 87 ? 6.273 12.213 1.922 1.00 23.32 534 THR A O 10
ATOM 16911 N N . LYS A 1 88 ? 8.146 13.343 2.540 1.00 61.34 535 LYS A N 10
ATOM 16912 C CA . LYS A 1 88 ? 8.370 14.036 1.259 1.00 40.33 535 LYS A CA 10
ATOM 16913 C C . LYS A 1 88 ? 7.251 15.007 0.923 1.00 63.33 535 LYS A C 10
ATOM 16914 O O . LYS A 1 88 ? 6.180 14.615 0.465 1.00 45.10 535 LYS A O 10
ATOM 16933 N N . MET A 1 89 ? 7.515 16.284 1.106 1.00 31.23 536 MET A N 10
ATOM 16934 C CA . MET A 1 89 ? 6.526 17.338 0.843 1.00 12.23 536 MET A CA 10
ATOM 16935 C C . MET A 1 89 ? 6.618 17.764 -0.626 1.00 11.13 536 MET A C 10
ATOM 16936 O O . MET A 1 89 ? 6.188 18.843 -1.024 1.00 60.11 536 MET A O 10
ATOM 16950 N N . GLU A 1 90 ? 7.130 16.850 -1.413 1.00 4.34 537 GLU A N 10
ATOM 16951 C CA . GLU A 1 90 ? 7.300 16.994 -2.839 1.00 45.24 537 GLU A CA 10
ATOM 16952 C C . GLU A 1 90 ? 5.938 17.203 -3.532 1.00 21.51 537 GLU A C 10
ATOM 16953 O O . GLU A 1 90 ? 5.839 17.866 -4.576 1.00 64.21 537 GLU A O 10
ATOM 16965 N N . GLY A 1 91 ? 4.916 16.652 -2.927 1.00 62.34 538 GLY A N 10
ATOM 16966 C CA . GLY A 1 91 ? 3.587 16.714 -3.451 1.00 61.23 538 GLY A CA 10
ATOM 16967 C C . GLY A 1 91 ? 2.895 15.418 -3.192 1.00 31.34 538 GLY A C 10
ATOM 16968 O O . GLY A 1 91 ? 2.682 15.039 -2.027 1.00 33.12 538 GLY A O 10
ATOM 16972 N N . THR A 1 92 ? 2.600 14.700 -4.230 1.00 23.03 539 THR A N 10
ATOM 16973 C CA . THR A 1 92 ? 1.986 13.430 -4.090 1.00 2.05 539 THR A CA 10
ATOM 16974 C C . THR A 1 92 ? 3.025 12.349 -3.930 1.00 43.43 539 THR A C 10
ATOM 16975 O O . THR A 1 92 ? 4.016 12.304 -4.660 1.00 11.34 539 THR A O 10
ATOM 16986 N N . VAL A 1 93 ? 2.831 11.530 -2.957 1.00 2.45 540 VAL A N 10
ATOM 16987 C CA . VAL A 1 93 ? 3.663 10.371 -2.774 1.00 74.40 540 VAL A CA 10
ATOM 16988 C C . VAL A 1 93 ? 2.832 9.139 -3.025 1.00 63.44 540 VAL A C 10
ATOM 16989 O O . VAL A 1 93 ? 1.719 9.026 -2.498 1.00 74.40 540 VAL A O 10
ATOM 17002 N N . SER A 1 94 ? 3.344 8.259 -3.843 1.00 4.42 541 SER A N 10
ATOM 17003 C CA . SER A 1 94 ? 2.639 7.064 -4.210 1.00 72.14 541 SER A CA 10
ATOM 17004 C C . SER A 1 94 ? 2.988 5.916 -3.292 1.00 62.35 541 SER A C 10
ATOM 17005 O O . SER A 1 94 ? 4.153 5.549 -3.139 1.00 12.40 541 SER A O 10
ATOM 17013 N N . LEU A 1 95 ? 1.978 5.382 -2.691 1.00 23.23 542 LEU A N 10
ATOM 17014 C CA . LEU A 1 95 ? 2.081 4.278 -1.796 1.00 10.51 542 LEU A CA 10
ATOM 17015 C C . LEU A 1 95 ? 1.294 3.127 -2.351 1.00 32.14 542 LEU A C 10
ATOM 17016 O O . LEU A 1 95 ? 0.128 3.282 -2.727 1.00 21.22 542 LEU A O 10
ATOM 17032 N N . LEU A 1 96 ? 1.911 2.008 -2.431 1.00 44.01 543 LEU A N 10
ATOM 17033 C CA . LEU A 1 96 ? 1.248 0.822 -2.902 1.00 50.32 543 LEU A CA 10
ATOM 17034 C C . LEU A 1 96 ? 0.922 -0.027 -1.679 1.00 62.51 543 LEU A C 10
ATOM 17035 O O . LEU A 1 96 ? 1.812 -0.358 -0.898 1.00 42.34 543 LEU A O 10
ATOM 17051 N N . VAL A 1 97 ? -0.334 -0.349 -1.502 1.00 11.14 544 VAL A N 10
ATOM 17052 C CA . VAL A 1 97 ? -0.779 -1.114 -0.349 1.00 63.11 544 VAL A CA 10
ATOM 17053 C C . VAL A 1 97 ? -1.397 -2.432 -0.759 1.00 13.11 544 VAL A C 10
ATOM 17054 O O . VAL A 1 97 ? -1.769 -2.632 -1.917 1.00 71.15 544 VAL A O 10
ATOM 17067 N N . PHE A 1 98 ? -1.505 -3.302 0.192 1.00 25.01 545 PHE A N 10
ATOM 17068 C CA . PHE A 1 98 ? -2.087 -4.591 0.037 1.00 13.22 545 PHE A CA 10
ATOM 17069 C C . PHE A 1 98 ? -3.358 -4.623 0.833 1.00 32.54 545 PHE A C 10
ATOM 17070 O O . PHE A 1 98 ? -3.353 -4.479 2.074 1.00 3.24 545 PHE A O 10
ATOM 17087 N N . ARG A 1 99 ? -4.431 -4.783 0.141 1.00 71.32 546 ARG A N 10
ATOM 17088 C CA . ARG A 1 99 ? -5.715 -4.837 0.722 1.00 60.20 546 ARG A CA 10
ATOM 17089 C C . ARG A 1 99 ? -6.220 -6.238 0.790 1.00 65.22 546 ARG A C 10
ATOM 17090 O O . ARG A 1 99 ? -6.431 -6.895 -0.226 1.00 61.10 546 ARG A O 10
ATOM 17111 N N . GLN A 1 100 ? -6.397 -6.679 1.989 1.00 44.33 547 GLN A N 10
ATOM 17112 C CA . GLN A 1 100 ? -6.960 -7.943 2.261 1.00 64.11 547 GLN A CA 10
ATOM 17113 C C . GLN A 1 100 ? -8.420 -7.716 2.413 1.00 64.45 547 GLN A C 10
ATOM 17114 O O . GLN A 1 100 ? -8.829 -6.738 3.067 1.00 42.24 547 GLN A O 10
ATOM 17128 N N . GLU A 1 101 ? -9.200 -8.538 1.787 1.00 1.51 548 GLU A N 10
ATOM 17129 C CA . GLU A 1 101 ? -10.613 -8.415 1.849 1.00 64.40 548 GLU A CA 10
ATOM 17130 C C . GLU A 1 101 ? -11.062 -8.775 3.254 1.00 31.34 548 GLU A C 10
ATOM 17131 O O . GLU A 1 101 ? -10.762 -9.889 3.740 1.00 23.24 548 GLU A O 10
ATOM 17143 N N . GLU A 1 102 ? -11.711 -7.825 3.922 1.00 41.12 549 GLU A N 10
ATOM 17144 C CA . GLU A 1 102 ? -12.219 -8.025 5.261 1.00 54.12 549 GLU A CA 10
ATOM 17145 C C . GLU A 1 102 ? -13.333 -9.047 5.288 1.00 63.02 549 GLU A C 10
ATOM 17146 O O . GLU A 1 102 ? -14.527 -8.734 5.127 1.00 11.03 549 GLU A O 10
ATOM 17158 N N . ALA A 1 103 ? -12.900 -10.255 5.405 1.00 64.24 550 ALA A N 10
ATOM 17159 C CA . ALA A 1 103 ? -13.692 -11.435 5.466 1.00 22.41 550 ALA A CA 10
ATOM 17160 C C . ALA A 1 103 ? -12.880 -12.406 6.288 1.00 51.23 550 ALA A C 10
ATOM 17161 O O . ALA A 1 103 ? -12.742 -13.585 5.955 1.00 52.11 550 ALA A O 10
ATOM 17168 N N . PHE A 1 104 ? -12.390 -11.901 7.392 1.00 75.23 551 PHE A N 10
ATOM 17169 C CA . PHE A 1 104 ? -11.487 -12.626 8.248 1.00 73.34 551 PHE A CA 10
ATOM 17170 C C . PHE A 1 104 ? -12.310 -13.425 9.246 1.00 51.32 551 PHE A C 10
ATOM 17171 O O . PHE A 1 104 ? -13.435 -13.034 9.576 1.00 34.34 551 PHE A O 10
ATOM 17188 N N . HIS A 1 105 ? -11.781 -14.553 9.686 1.00 5.50 552 HIS A N 10
ATOM 17189 C CA . HIS A 1 105 ? -12.512 -15.440 10.599 1.00 24.43 552 HIS A CA 10
ATOM 17190 C C . HIS A 1 105 ? -12.766 -14.784 11.944 1.00 31.14 552 HIS A C 10
ATOM 17191 O O . HIS A 1 105 ? -11.882 -14.136 12.496 1.00 51.00 552 HIS A O 10
ATOM 17206 N N . PRO A 1 106 ? -13.987 -14.924 12.475 1.00 54.25 553 PRO A N 10
ATOM 17207 C CA . PRO A 1 106 ? -14.337 -14.413 13.799 1.00 53.25 553 PRO A CA 10
ATOM 17208 C C . PRO A 1 106 ? -13.723 -15.272 14.902 1.00 32.33 553 PRO A C 10
ATOM 17209 O O . PRO A 1 106 ? -12.983 -16.232 14.631 1.00 74.31 553 PRO A O 10
ATOM 17220 N N . ARG A 1 107 ? -14.026 -14.945 16.121 1.00 53.33 554 ARG A N 10
ATOM 17221 C CA . ARG A 1 107 ? -13.488 -15.662 17.244 1.00 42.11 554 ARG A CA 10
ATOM 17222 C C . ARG A 1 107 ? -14.572 -16.499 17.872 1.00 42.24 554 ARG A C 10
ATOM 17223 O O . ARG A 1 107 ? -15.734 -16.441 17.458 1.00 30.31 554 ARG A O 10
ATOM 17244 N N . GLU A 1 108 ? -14.209 -17.276 18.850 1.00 10.11 555 GLU A N 10
ATOM 17245 C CA . GLU A 1 108 ? -15.160 -18.072 19.561 1.00 75.52 555 GLU A CA 10
ATOM 17246 C C . GLU A 1 108 ? -15.657 -17.189 20.710 1.00 51.41 555 GLU A C 10
ATOM 17247 O O . GLU A 1 108 ? -14.875 -16.781 21.575 1.00 54.22 555 GLU A O 10
ATOM 17259 N N . MET A 1 109 ? -16.936 -16.849 20.670 1.00 3.34 556 MET A N 10
ATOM 17260 C CA . MET A 1 109 ? -17.568 -15.910 21.624 1.00 73.40 556 MET A CA 10
ATOM 17261 C C . MET A 1 109 ? -17.476 -16.374 23.080 1.00 32.22 556 MET A C 10
ATOM 17262 O O . MET A 1 109 ? -17.523 -15.543 24.009 1.00 73.55 556 MET A O 10
ATOM 17276 N N . ASN A 1 110 ? -17.320 -17.668 23.256 1.00 42.51 557 ASN A N 10
ATOM 17277 C CA . ASN A 1 110 ? -17.323 -18.346 24.549 1.00 61.11 557 ASN A CA 10
ATOM 17278 C C . ASN A 1 110 ? -18.742 -18.496 25.011 1.00 11.15 557 ASN A C 10
ATOM 17279 O O . ASN A 1 110 ? -19.284 -17.656 25.735 1.00 54.14 557 ASN A O 10
ATOM 17290 N N . ALA A 1 111 ? -19.364 -19.515 24.505 1.00 3.21 558 ALA A N 10
ATOM 17291 C CA . ALA A 1 111 ? -20.734 -19.814 24.781 1.00 30.50 558 ALA A CA 10
ATOM 17292 C C . ALA A 1 111 ? -20.924 -21.305 24.714 1.00 42.21 558 ALA A C 10
ATOM 17293 O O . ALA A 1 111 ? -21.037 -21.940 25.771 1.00 38.24 558 ALA A O 10
ATOM 17301 N N . GLY A 1 1 ? -5.306 -6.988 -23.214 1.00 1.30 448 GLY A N 11
ATOM 17302 C CA . GLY A 1 1 ? -5.434 -7.013 -21.762 1.00 70.44 448 GLY A CA 11
ATOM 17303 C C . GLY A 1 1 ? -5.133 -5.661 -21.165 1.00 1.22 448 GLY A C 11
ATOM 17304 O O . GLY A 1 1 ? -4.221 -4.968 -21.617 1.00 73.11 448 GLY A O 11
ATOM 17310 N N . SER A 1 2 ? -5.903 -5.270 -20.183 1.00 71.04 449 SER A N 11
ATOM 17311 C CA . SER A 1 2 ? -5.698 -4.017 -19.496 1.00 43.12 449 SER A CA 11
ATOM 17312 C C . SER A 1 2 ? -5.081 -4.277 -18.113 1.00 70.24 449 SER A C 11
ATOM 17313 O O . SER A 1 2 ? -4.215 -3.528 -17.649 1.00 60.12 449 SER A O 11
ATOM 17321 N N . VAL A 1 3 ? -5.528 -5.344 -17.477 1.00 53.44 450 VAL A N 11
ATOM 17322 C CA . VAL A 1 3 ? -5.035 -5.748 -16.177 1.00 11.25 450 VAL A CA 11
ATOM 17323 C C . VAL A 1 3 ? -5.333 -7.236 -15.978 1.00 61.42 450 VAL A C 11
ATOM 17324 O O . VAL A 1 3 ? -6.401 -7.728 -16.397 1.00 3.24 450 VAL A O 11
ATOM 17337 N N . TYR A 1 4 ? -4.411 -7.956 -15.385 1.00 61.52 451 TYR A N 11
ATOM 17338 C CA . TYR A 1 4 ? -4.592 -9.369 -15.191 1.00 2.05 451 TYR A CA 11
ATOM 17339 C C . TYR A 1 4 ? -3.935 -9.809 -13.889 1.00 60.34 451 TYR A C 11
ATOM 17340 O O . TYR A 1 4 ? -2.795 -9.417 -13.590 1.00 11.34 451 TYR A O 11
ATOM 17358 N N . ASN A 1 5 ? -4.659 -10.590 -13.111 1.00 32.55 452 ASN A N 11
ATOM 17359 C CA . ASN A 1 5 ? -4.140 -11.154 -11.875 1.00 5.13 452 ASN A CA 11
ATOM 17360 C C . ASN A 1 5 ? -4.081 -12.651 -12.001 1.00 23.21 452 ASN A C 11
ATOM 17361 O O . ASN A 1 5 ? -5.105 -13.307 -12.195 1.00 34.11 452 ASN A O 11
ATOM 17372 N N . THR A 1 6 ? -2.902 -13.183 -11.915 1.00 54.54 453 THR A N 11
ATOM 17373 C CA . THR A 1 6 ? -2.682 -14.605 -12.027 1.00 52.34 453 THR A CA 11
ATOM 17374 C C . THR A 1 6 ? -2.776 -15.238 -10.636 1.00 13.55 453 THR A C 11
ATOM 17375 O O . THR A 1 6 ? -3.218 -16.381 -10.468 1.00 72.21 453 THR A O 11
ATOM 17386 N N . LYS A 1 7 ? -2.382 -14.476 -9.652 1.00 22.14 454 LYS A N 11
ATOM 17387 C CA . LYS A 1 7 ? -2.343 -14.914 -8.285 1.00 0.44 454 LYS A CA 11
ATOM 17388 C C . LYS A 1 7 ? -3.174 -13.972 -7.445 1.00 55.42 454 LYS A C 11
ATOM 17389 O O . LYS A 1 7 ? -2.802 -12.806 -7.258 1.00 1.01 454 LYS A O 11
ATOM 17408 N N . LYS A 1 8 ? -4.298 -14.432 -6.970 1.00 44.22 455 LYS A N 11
ATOM 17409 C CA . LYS A 1 8 ? -5.121 -13.591 -6.165 1.00 35.23 455 LYS A CA 11
ATOM 17410 C C . LYS A 1 8 ? -5.180 -14.073 -4.724 1.00 12.11 455 LYS A C 11
ATOM 17411 O O . LYS A 1 8 ? -5.901 -15.012 -4.390 1.00 50.30 455 LYS A O 11
ATOM 17430 N N . VAL A 1 9 ? -4.356 -13.476 -3.911 1.00 11.20 456 VAL A N 11
ATOM 17431 C CA . VAL A 1 9 ? -4.396 -13.660 -2.469 1.00 63.44 456 VAL A CA 11
ATOM 17432 C C . VAL A 1 9 ? -5.097 -12.418 -1.910 1.00 31.35 456 VAL A C 11
ATOM 17433 O O . VAL A 1 9 ? -5.551 -12.359 -0.764 1.00 62.42 456 VAL A O 11
ATOM 17446 N N . GLY A 1 10 ? -5.188 -11.447 -2.781 1.00 12.34 457 GLY A N 11
ATOM 17447 C CA . GLY A 1 10 ? -5.800 -10.204 -2.513 1.00 21.54 457 GLY A CA 11
ATOM 17448 C C . GLY A 1 10 ? -5.557 -9.295 -3.680 1.00 54.44 457 GLY A C 11
ATOM 17449 O O . GLY A 1 10 ? -5.137 -9.760 -4.747 1.00 54.32 457 GLY A O 11
ATOM 17453 N N . LYS A 1 11 ? -5.786 -8.039 -3.508 1.00 21.23 458 LYS A N 11
ATOM 17454 C CA . LYS A 1 11 ? -5.573 -7.081 -4.563 1.00 53.01 458 LYS A CA 11
ATOM 17455 C C . LYS A 1 11 ? -4.767 -5.928 -4.013 1.00 54.42 458 LYS A C 11
ATOM 17456 O O . LYS A 1 11 ? -4.804 -5.661 -2.809 1.00 75.32 458 LYS A O 11
ATOM 17475 N N . ARG A 1 12 ? -4.038 -5.262 -4.855 1.00 2.11 459 ARG A N 11
ATOM 17476 C CA . ARG A 1 12 ? -3.225 -4.163 -4.408 1.00 24.40 459 ARG A CA 11
ATOM 17477 C C . ARG A 1 12 ? -3.814 -2.870 -4.875 1.00 75.41 459 ARG A C 11
ATOM 17478 O O . ARG A 1 12 ? -4.359 -2.785 -5.976 1.00 23.11 459 ARG A O 11
ATOM 17499 N N . LEU A 1 13 ? -3.743 -1.884 -4.041 1.00 14.14 460 LEU A N 11
ATOM 17500 C CA . LEU A 1 13 ? -4.249 -0.583 -4.360 1.00 62.31 460 LEU A CA 11
ATOM 17501 C C . LEU A 1 13 ? -3.128 0.405 -4.249 1.00 61.22 460 LEU A C 11
ATOM 17502 O O . LEU A 1 13 ? -2.358 0.375 -3.289 1.00 42.10 460 LEU A O 11
ATOM 17518 N N . ASN A 1 14 ? -3.024 1.253 -5.210 1.00 63.13 461 ASN A N 11
ATOM 17519 C CA . ASN A 1 14 ? -2.012 2.285 -5.212 1.00 73.32 461 ASN A CA 11
ATOM 17520 C C . ASN A 1 14 ? -2.684 3.630 -5.063 1.00 12.21 461 ASN A C 11
ATOM 17521 O O . ASN A 1 14 ? -3.553 4.004 -5.862 1.00 11.53 461 ASN A O 11
ATOM 17532 N N . ILE A 1 15 ? -2.347 4.321 -4.017 1.00 50.41 462 ILE A N 11
ATOM 17533 C CA . ILE A 1 15 ? -2.952 5.586 -3.718 1.00 40.22 462 ILE A CA 11
ATOM 17534 C C . ILE A 1 15 ? -1.877 6.664 -3.687 1.00 22.12 462 ILE A C 11
ATOM 17535 O O . ILE A 1 15 ? -0.839 6.495 -3.044 1.00 24.14 462 ILE A O 11
ATOM 17551 N N . GLN A 1 16 ? -2.093 7.741 -4.401 1.00 62.13 463 GLN A N 11
ATOM 17552 C CA . GLN A 1 16 ? -1.175 8.850 -4.350 1.00 65.20 463 GLN A CA 11
ATOM 17553 C C . GLN A 1 16 ? -1.636 9.834 -3.335 1.00 63.25 463 GLN A C 11
ATOM 17554 O O . GLN A 1 16 ? -2.811 10.245 -3.338 1.00 51.24 463 GLN A O 11
ATOM 17568 N N . LEU A 1 17 ? -0.748 10.208 -2.465 1.00 4.21 464 LEU A N 11
ATOM 17569 C CA . LEU A 1 17 ? -1.060 11.172 -1.469 1.00 30.13 464 LEU A CA 11
ATOM 17570 C C . LEU A 1 17 ? -0.159 12.368 -1.619 1.00 72.02 464 LEU A C 11
ATOM 17571 O O . LEU A 1 17 ? 1.055 12.222 -1.817 1.00 25.24 464 LEU A O 11
ATOM 17587 N N . LYS A 1 18 ? -0.736 13.526 -1.538 1.00 50.12 465 LYS A N 11
ATOM 17588 C CA . LYS A 1 18 ? 0.005 14.758 -1.530 1.00 12.41 465 LYS A CA 11
ATOM 17589 C C . LYS A 1 18 ? 0.015 15.245 -0.109 1.00 42.12 465 LYS A C 11
ATOM 17590 O O . LYS A 1 18 ? -0.970 15.113 0.603 1.00 15.31 465 LYS A O 11
ATOM 17609 N N . LYS A 1 19 ? 1.089 15.766 0.311 1.00 51.44 466 LYS A N 11
ATOM 17610 C CA . LYS A 1 19 ? 1.222 16.153 1.681 1.00 54.41 466 LYS A CA 11
ATOM 17611 C C . LYS A 1 19 ? 0.675 17.526 1.948 1.00 23.24 466 LYS A C 11
ATOM 17612 O O . LYS A 1 19 ? 1.088 18.521 1.344 1.00 33.12 466 LYS A O 11
ATOM 17631 N N . GLY A 1 20 ? -0.272 17.570 2.831 1.00 54.13 467 GLY A N 11
ATOM 17632 C CA . GLY A 1 20 ? -0.863 18.803 3.206 1.00 73.41 467 GLY A CA 11
ATOM 17633 C C . GLY A 1 20 ? -0.360 19.259 4.536 1.00 34.45 467 GLY A C 11
ATOM 17634 O O . GLY A 1 20 ? 0.841 19.191 4.814 1.00 45.33 467 GLY A O 11
ATOM 17638 N N . THR A 1 21 ? -1.256 19.687 5.365 1.00 71.14 468 THR A N 11
ATOM 17639 C CA . THR A 1 21 ? -0.909 20.191 6.656 1.00 14.25 468 THR A CA 11
ATOM 17640 C C . THR A 1 21 ? -0.569 19.057 7.624 1.00 0.43 468 THR A C 11
ATOM 17641 O O . THR A 1 21 ? 0.323 19.192 8.454 1.00 24.33 468 THR A O 11
ATOM 17652 N N . GLU A 1 22 ? -1.259 17.925 7.489 1.00 73.11 469 GLU A N 11
ATOM 17653 C CA . GLU A 1 22 ? -1.083 16.831 8.426 1.00 34.14 469 GLU A CA 11
ATOM 17654 C C . GLU A 1 22 ? -0.023 15.872 7.921 1.00 44.30 469 GLU A C 11
ATOM 17655 O O . GLU A 1 22 ? 0.464 15.005 8.661 1.00 5.32 469 GLU A O 11
ATOM 17667 N N . GLY A 1 23 ? 0.329 16.026 6.672 1.00 1.53 470 GLY A N 11
ATOM 17668 C CA . GLY A 1 23 ? 1.260 15.135 6.055 1.00 10.13 470 GLY A CA 11
ATOM 17669 C C . GLY A 1 23 ? 0.533 14.149 5.179 1.00 2.23 470 GLY A C 11
ATOM 17670 O O . GLY A 1 23 ? -0.058 14.535 4.175 1.00 61.24 470 GLY A O 11
ATOM 17674 N N . LEU A 1 24 ? 0.554 12.894 5.564 1.00 31.13 471 LEU A N 11
ATOM 17675 C CA . LEU A 1 24 ? -0.130 11.843 4.819 1.00 13.32 471 LEU A CA 11
ATOM 17676 C C . LEU A 1 24 ? -1.578 11.721 5.240 1.00 1.14 471 LEU A C 11
ATOM 17677 O O . LEU A 1 24 ? -2.462 11.497 4.412 1.00 63.35 471 LEU A O 11
ATOM 17693 N N . GLY A 1 25 ? -1.829 11.871 6.512 1.00 62.44 472 GLY A N 11
ATOM 17694 C CA . GLY A 1 25 ? -3.183 11.759 6.993 1.00 44.24 472 GLY A CA 11
ATOM 17695 C C . GLY A 1 25 ? -3.490 10.380 7.502 1.00 55.35 472 GLY A C 11
ATOM 17696 O O . GLY A 1 25 ? -4.642 10.050 7.761 1.00 24.14 472 GLY A O 11
ATOM 17700 N N . PHE A 1 26 ? -2.475 9.574 7.624 1.00 41.01 473 PHE A N 11
ATOM 17701 C CA . PHE A 1 26 ? -2.622 8.255 8.151 1.00 62.11 473 PHE A CA 11
ATOM 17702 C C . PHE A 1 26 ? -1.334 7.868 8.806 1.00 73.23 473 PHE A C 11
ATOM 17703 O O . PHE A 1 26 ? -0.299 8.503 8.580 1.00 12.31 473 PHE A O 11
ATOM 17720 N N . SER A 1 27 ? -1.381 6.882 9.615 1.00 53.41 474 SER A N 11
ATOM 17721 C CA . SER A 1 27 ? -0.218 6.415 10.284 1.00 23.02 474 SER A CA 11
ATOM 17722 C C . SER A 1 27 ? -0.110 4.920 10.074 1.00 12.23 474 SER A C 11
ATOM 17723 O O . SER A 1 27 ? -1.071 4.294 9.641 1.00 50.45 474 SER A O 11
ATOM 17731 N N . ILE A 1 28 ? 1.024 4.352 10.370 1.00 45.04 475 ILE A N 11
ATOM 17732 C CA . ILE A 1 28 ? 1.240 2.938 10.174 1.00 13.24 475 ILE A CA 11
ATOM 17733 C C . ILE A 1 28 ? 1.606 2.262 11.489 1.00 5.45 475 ILE A C 11
ATOM 17734 O O . ILE A 1 28 ? 2.161 2.893 12.396 1.00 2.11 475 ILE A O 11
ATOM 17750 N N . THR A 1 29 ? 1.274 1.024 11.593 1.00 11.11 476 THR A N 11
ATOM 17751 C CA . THR A 1 29 ? 1.560 0.217 12.743 1.00 33.14 476 THR A CA 11
ATOM 17752 C C . THR A 1 29 ? 2.296 -1.025 12.272 1.00 52.23 476 THR A C 11
ATOM 17753 O O . THR A 1 29 ? 2.214 -1.383 11.087 1.00 43.24 476 THR A O 11
ATOM 17764 N N . SER A 1 30 ? 2.998 -1.668 13.152 1.00 55.21 477 SER A N 11
ATOM 17765 C CA . SER A 1 30 ? 3.780 -2.801 12.784 1.00 51.41 477 SER A CA 11
ATOM 17766 C C . SER A 1 30 ? 3.725 -3.857 13.858 1.00 55.54 477 SER A C 11
ATOM 17767 O O . SER A 1 30 ? 3.306 -3.580 14.989 1.00 34.11 477 SER A O 11
ATOM 17775 N N . ARG A 1 31 ? 4.114 -5.061 13.511 1.00 71.10 478 ARG A N 11
ATOM 17776 C CA . ARG A 1 31 ? 4.233 -6.119 14.473 1.00 11.44 478 ARG A CA 11
ATOM 17777 C C . ARG A 1 31 ? 5.353 -7.066 14.069 1.00 1.12 478 ARG A C 11
ATOM 17778 O O . ARG A 1 31 ? 5.441 -7.479 12.911 1.00 4.34 478 ARG A O 11
ATOM 17799 N N . ASP A 1 32 ? 6.218 -7.359 15.003 1.00 64.53 479 ASP A N 11
ATOM 17800 C CA . ASP A 1 32 ? 7.328 -8.281 14.797 1.00 72.13 479 ASP A CA 11
ATOM 17801 C C . ASP A 1 32 ? 6.924 -9.648 15.290 1.00 62.42 479 ASP A C 11
ATOM 17802 O O . ASP A 1 32 ? 6.517 -9.797 16.449 1.00 14.32 479 ASP A O 11
ATOM 17811 N N . VAL A 1 33 ? 7.010 -10.635 14.433 1.00 54.12 480 VAL A N 11
ATOM 17812 C CA . VAL A 1 33 ? 6.559 -11.963 14.781 1.00 54.43 480 VAL A CA 11
ATOM 17813 C C . VAL A 1 33 ? 7.727 -12.882 15.163 1.00 54.24 480 VAL A C 11
ATOM 17814 O O . VAL A 1 33 ? 7.964 -13.135 16.349 1.00 41.32 480 VAL A O 11
ATOM 17827 N N . THR A 1 34 ? 8.445 -13.387 14.174 1.00 54.25 481 THR A N 11
ATOM 17828 C CA . THR A 1 34 ? 9.547 -14.305 14.400 1.00 62.31 481 THR A CA 11
ATOM 17829 C C . THR A 1 34 ? 10.441 -14.305 13.150 1.00 71.42 481 THR A C 11
ATOM 17830 O O . THR A 1 34 ? 9.926 -14.189 12.029 1.00 60.04 481 THR A O 11
ATOM 17841 N N . ILE A 1 35 ? 11.764 -14.406 13.347 1.00 1.23 482 ILE A N 11
ATOM 17842 C CA . ILE A 1 35 ? 12.765 -14.441 12.255 1.00 70.14 482 ILE A CA 11
ATOM 17843 C C . ILE A 1 35 ? 12.925 -13.067 11.581 1.00 52.21 482 ILE A C 11
ATOM 17844 O O . ILE A 1 35 ? 13.978 -12.419 11.691 1.00 23.30 482 ILE A O 11
ATOM 17860 N N . GLY A 1 36 ? 11.892 -12.633 10.916 1.00 62.21 483 GLY A N 11
ATOM 17861 C CA . GLY A 1 36 ? 11.928 -11.410 10.188 1.00 14.34 483 GLY A CA 11
ATOM 17862 C C . GLY A 1 36 ? 11.408 -11.625 8.802 1.00 4.04 483 GLY A C 11
ATOM 17863 O O . GLY A 1 36 ? 10.375 -12.275 8.620 1.00 22.03 483 GLY A O 11
ATOM 17867 N N . GLY A 1 37 ? 12.100 -11.103 7.824 1.00 73.23 484 GLY A N 11
ATOM 17868 C CA . GLY A 1 37 ? 11.687 -11.279 6.457 1.00 23.41 484 GLY A CA 11
ATOM 17869 C C . GLY A 1 37 ? 10.717 -10.211 6.038 1.00 41.30 484 GLY A C 11
ATOM 17870 O O . GLY A 1 37 ? 10.998 -9.421 5.121 1.00 61.30 484 GLY A O 11
ATOM 17874 N N . SER A 1 38 ? 9.594 -10.156 6.705 1.00 2.24 485 SER A N 11
ATOM 17875 C CA . SER A 1 38 ? 8.604 -9.185 6.405 1.00 61.43 485 SER A CA 11
ATOM 17876 C C . SER A 1 38 ? 7.835 -8.809 7.666 1.00 42.33 485 SER A C 11
ATOM 17877 O O . SER A 1 38 ? 7.076 -9.619 8.216 1.00 35.22 485 SER A O 11
ATOM 17885 N N . ALA A 1 39 ? 8.065 -7.606 8.138 1.00 14.13 486 ALA A N 11
ATOM 17886 C CA . ALA A 1 39 ? 7.323 -7.077 9.251 1.00 75.22 486 ALA A CA 11
ATOM 17887 C C . ALA A 1 39 ? 6.113 -6.354 8.683 1.00 31.23 486 ALA A C 11
ATOM 17888 O O . ALA A 1 39 ? 6.259 -5.316 8.024 1.00 10.24 486 ALA A O 11
ATOM 17895 N N . PRO A 1 40 ? 4.911 -6.893 8.890 1.00 5.32 487 PRO A N 11
ATOM 17896 C CA . PRO A 1 40 ? 3.714 -6.352 8.284 1.00 0.34 487 PRO A CA 11
ATOM 17897 C C . PRO A 1 40 ? 3.321 -4.985 8.839 1.00 24.21 487 PRO A C 11
ATOM 17898 O O . PRO A 1 40 ? 3.064 -4.818 10.044 1.00 3.31 487 PRO A O 11
ATOM 17909 N N . ILE A 1 41 ? 3.305 -4.022 7.951 1.00 53.25 488 ILE A N 11
ATOM 17910 C CA . ILE A 1 41 ? 2.943 -2.663 8.255 1.00 71.24 488 ILE A CA 11
ATOM 17911 C C . ILE A 1 41 ? 1.512 -2.431 7.843 1.00 43.01 488 ILE A C 11
ATOM 17912 O O . ILE A 1 41 ? 1.145 -2.681 6.701 1.00 71.30 488 ILE A O 11
ATOM 17928 N N . TYR A 1 42 ? 0.712 -1.991 8.767 1.00 61.21 489 TYR A N 11
ATOM 17929 C CA . TYR A 1 42 ? -0.678 -1.721 8.492 1.00 41.13 489 TYR A CA 11
ATOM 17930 C C . TYR A 1 42 ? -0.964 -0.292 8.765 1.00 62.22 489 TYR A C 11
ATOM 17931 O O . TYR A 1 42 ? -0.252 0.345 9.523 1.00 34.02 489 TYR A O 11
ATOM 17949 N N . VAL A 1 43 ? -1.968 0.216 8.138 1.00 62.34 490 VAL A N 11
ATOM 17950 C CA . VAL A 1 43 ? -2.410 1.555 8.401 1.00 40.21 490 VAL A CA 11
ATOM 17951 C C . VAL A 1 43 ? -3.054 1.584 9.778 1.00 3.14 490 VAL A C 11
ATOM 17952 O O . VAL A 1 43 ? -4.135 1.044 9.968 1.00 52.15 490 VAL A O 11
ATOM 17965 N N . LYS A 1 44 ? -2.368 2.193 10.724 1.00 23.44 491 LYS A N 11
ATOM 17966 C CA . LYS A 1 44 ? -2.808 2.228 12.110 1.00 13.54 491 LYS A CA 11
ATOM 17967 C C . LYS A 1 44 ? -4.107 3.013 12.267 1.00 32.42 491 LYS A C 11
ATOM 17968 O O . LYS A 1 44 ? -4.965 2.647 13.066 1.00 55.51 491 LYS A O 11
ATOM 17987 N N . ASN A 1 45 ? -4.272 4.053 11.472 1.00 43.21 492 ASN A N 11
ATOM 17988 C CA . ASN A 1 45 ? -5.422 4.932 11.620 1.00 65.14 492 ASN A CA 11
ATOM 17989 C C . ASN A 1 45 ? -5.455 5.928 10.481 1.00 64.01 492 ASN A C 11
ATOM 17990 O O . ASN A 1 45 ? -4.395 6.369 10.009 1.00 61.33 492 ASN A O 11
ATOM 18001 N N . ILE A 1 46 ? -6.647 6.246 10.026 1.00 72.44 493 ILE A N 11
ATOM 18002 C CA . ILE A 1 46 ? -6.862 7.296 9.054 1.00 65.04 493 ILE A CA 11
ATOM 18003 C C . ILE A 1 46 ? -7.278 8.526 9.846 1.00 52.54 493 ILE A C 11
ATOM 18004 O O . ILE A 1 46 ? -8.298 8.504 10.541 1.00 74.11 493 ILE A O 11
ATOM 18020 N N . LEU A 1 47 ? -6.491 9.562 9.769 1.00 14.31 494 LEU A N 11
ATOM 18021 C CA . LEU A 1 47 ? -6.711 10.754 10.558 1.00 31.32 494 LEU A CA 11
ATOM 18022 C C . LEU A 1 47 ? -7.868 11.573 9.984 1.00 42.14 494 LEU A C 11
ATOM 18023 O O . LEU A 1 47 ? -8.173 11.458 8.801 1.00 1.14 494 LEU A O 11
ATOM 18039 N N . PRO A 1 48 ? -8.547 12.399 10.826 1.00 44.10 495 PRO A N 11
ATOM 18040 C CA . PRO A 1 48 ? -9.667 13.265 10.386 1.00 43.30 495 PRO A CA 11
ATOM 18041 C C . PRO A 1 48 ? -9.254 14.272 9.305 1.00 61.44 495 PRO A C 11
ATOM 18042 O O . PRO A 1 48 ? -10.094 14.801 8.576 1.00 73.54 495 PRO A O 11
ATOM 18053 N N . ARG A 1 49 ? -7.973 14.534 9.213 1.00 43.21 496 ARG A N 11
ATOM 18054 C CA . ARG A 1 49 ? -7.435 15.422 8.210 1.00 72.43 496 ARG A CA 11
ATOM 18055 C C . ARG A 1 49 ? -6.205 14.804 7.604 1.00 41.03 496 ARG A C 11
ATOM 18056 O O . ARG A 1 49 ? -5.519 14.004 8.255 1.00 2.43 496 ARG A O 11
ATOM 18077 N N . GLY A 1 50 ? -5.927 15.161 6.383 1.00 53.21 497 GLY A N 11
ATOM 18078 C CA . GLY A 1 50 ? -4.797 14.628 5.692 1.00 24.04 497 GLY A CA 11
ATOM 18079 C C . GLY A 1 50 ? -5.163 14.231 4.287 1.00 4.10 497 GLY A C 11
ATOM 18080 O O . GLY A 1 50 ? -6.275 14.504 3.839 1.00 32.42 497 GLY A O 11
ATOM 18084 N N . ALA A 1 51 ? -4.265 13.575 3.604 1.00 44.31 498 ALA A N 11
ATOM 18085 C CA . ALA A 1 51 ? -4.475 13.208 2.217 1.00 71.40 498 ALA A CA 11
ATOM 18086 C C . ALA A 1 51 ? -5.247 11.900 2.090 1.00 72.55 498 ALA A C 11
ATOM 18087 O O . ALA A 1 51 ? -6.206 11.809 1.320 1.00 74.23 498 ALA A O 11
ATOM 18094 N N . ALA A 1 52 ? -4.832 10.898 2.867 1.00 22.01 499 ALA A N 11
ATOM 18095 C CA . ALA A 1 52 ? -5.412 9.543 2.809 1.00 64.15 499 ALA A CA 11
ATOM 18096 C C . ALA A 1 52 ? -6.919 9.537 2.992 1.00 22.33 499 ALA A C 11
ATOM 18097 O O . ALA A 1 52 ? -7.643 8.875 2.240 1.00 21.23 499 ALA A O 11
ATOM 18104 N N . ILE A 1 53 ? -7.386 10.288 3.966 1.00 62.13 500 ILE A N 11
ATOM 18105 C CA . ILE A 1 53 ? -8.800 10.340 4.271 1.00 21.00 500 ILE A CA 11
ATOM 18106 C C . ILE A 1 53 ? -9.592 10.987 3.118 1.00 62.34 500 ILE A C 11
ATOM 18107 O O . ILE A 1 53 ? -10.732 10.612 2.840 1.00 43.12 500 ILE A O 11
ATOM 18123 N N . GLN A 1 54 ? -8.967 11.931 2.437 1.00 2.50 501 GLN A N 11
ATOM 18124 C CA . GLN A 1 54 ? -9.624 12.640 1.368 1.00 31.11 501 GLN A CA 11
ATOM 18125 C C . GLN A 1 54 ? -9.669 11.819 0.100 1.00 71.11 501 GLN A C 11
ATOM 18126 O O . GLN A 1 54 ? -10.583 11.972 -0.715 1.00 1.42 501 GLN A O 11
ATOM 18140 N N . ASP A 1 55 ? -8.692 10.949 -0.070 1.00 4.43 502 ASP A N 11
ATOM 18141 C CA . ASP A 1 55 ? -8.692 10.060 -1.217 1.00 63.12 502 ASP A CA 11
ATOM 18142 C C . ASP A 1 55 ? -9.751 8.990 -1.027 1.00 63.34 502 ASP A C 11
ATOM 18143 O O . ASP A 1 55 ? -10.529 8.703 -1.932 1.00 5.41 502 ASP A O 11
ATOM 18152 N N . GLY A 1 56 ? -9.775 8.408 0.155 1.00 23.24 503 GLY A N 11
ATOM 18153 C CA . GLY A 1 56 ? -10.820 7.463 0.497 1.00 70.31 503 GLY A CA 11
ATOM 18154 C C . GLY A 1 56 ? -10.540 6.017 0.108 1.00 30.42 503 GLY A C 11
ATOM 18155 O O . GLY A 1 56 ? -11.225 5.104 0.597 1.00 71.12 503 GLY A O 11
ATOM 18159 N N . ARG A 1 57 ? -9.568 5.777 -0.768 1.00 31.35 504 ARG A N 11
ATOM 18160 C CA . ARG A 1 57 ? -9.262 4.395 -1.161 1.00 43.24 504 ARG A CA 11
ATOM 18161 C C . ARG A 1 57 ? -8.387 3.733 -0.130 1.00 3.11 504 ARG A C 11
ATOM 18162 O O . ARG A 1 57 ? -8.375 2.506 0.005 1.00 63.35 504 ARG A O 11
ATOM 18183 N N . LEU A 1 58 ? -7.671 4.544 0.597 1.00 3.40 505 LEU A N 11
ATOM 18184 C CA . LEU A 1 58 ? -6.826 4.074 1.655 1.00 4.32 505 LEU A CA 11
ATOM 18185 C C . LEU A 1 58 ? -7.597 4.143 2.967 1.00 44.53 505 LEU A C 11
ATOM 18186 O O . LEU A 1 58 ? -8.275 5.136 3.253 1.00 2.44 505 LEU A O 11
ATOM 18202 N N . LYS A 1 59 ? -7.513 3.091 3.729 1.00 71.21 506 LYS A N 11
ATOM 18203 C CA . LYS A 1 59 ? -8.229 2.946 4.963 1.00 63.10 506 LYS A CA 11
ATOM 18204 C C . LYS A 1 59 ? -7.358 2.228 5.990 1.00 51.22 506 LYS A C 11
ATOM 18205 O O . LYS A 1 59 ? -6.278 1.738 5.654 1.00 61.51 506 LYS A O 11
ATOM 18224 N N . ALA A 1 60 ? -7.818 2.170 7.220 1.00 64.11 507 ALA A N 11
ATOM 18225 C CA . ALA A 1 60 ? -7.038 1.592 8.301 1.00 33.14 507 ALA A CA 11
ATOM 18226 C C . ALA A 1 60 ? -7.085 0.069 8.298 1.00 61.35 507 ALA A C 11
ATOM 18227 O O . ALA A 1 60 ? -8.117 -0.537 8.007 1.00 60.01 507 ALA A O 11
ATOM 18234 N N . GLY A 1 61 ? -5.970 -0.541 8.630 1.00 10.34 508 GLY A N 11
ATOM 18235 C CA . GLY A 1 61 ? -5.882 -1.986 8.698 1.00 74.43 508 GLY A CA 11
ATOM 18236 C C . GLY A 1 61 ? -5.328 -2.624 7.460 1.00 42.33 508 GLY A C 11
ATOM 18237 O O . GLY A 1 61 ? -5.110 -3.838 7.436 1.00 63.32 508 GLY A O 11
ATOM 18241 N N . ASP A 1 62 ? -5.104 -1.845 6.424 1.00 13.23 509 ASP A N 11
ATOM 18242 C CA . ASP A 1 62 ? -4.503 -2.406 5.235 1.00 52.31 509 ASP A CA 11
ATOM 18243 C C . ASP A 1 62 ? -3.019 -2.425 5.349 1.00 73.44 509 ASP A C 11
ATOM 18244 O O . ASP A 1 62 ? -2.432 -1.630 6.079 1.00 32.22 509 ASP A O 11
ATOM 18253 N N . ARG A 1 63 ? -2.423 -3.306 4.624 1.00 61.21 510 ARG A N 11
ATOM 18254 C CA . ARG A 1 63 ? -1.008 -3.579 4.720 1.00 20.41 510 ARG A CA 11
ATOM 18255 C C . ARG A 1 63 ? -0.241 -2.832 3.650 1.00 61.11 510 ARG A C 11
ATOM 18256 O O . ARG A 1 63 ? -0.513 -2.990 2.470 1.00 15.12 510 ARG A O 11
ATOM 18277 N N . LEU A 1 64 ? 0.705 -2.026 4.076 1.00 24.22 511 LEU A N 11
ATOM 18278 C CA . LEU A 1 64 ? 1.495 -1.211 3.177 1.00 15.53 511 LEU A CA 11
ATOM 18279 C C . LEU A 1 64 ? 2.541 -2.110 2.485 1.00 25.44 511 LEU A C 11
ATOM 18280 O O . LEU A 1 64 ? 3.242 -2.872 3.150 1.00 31.04 511 LEU A O 11
ATOM 18296 N N . ILE A 1 65 ? 2.614 -2.039 1.161 1.00 23.33 512 ILE A N 11
ATOM 18297 C CA . ILE A 1 65 ? 3.491 -2.922 0.383 1.00 1.24 512 ILE A CA 11
ATOM 18298 C C . ILE A 1 65 ? 4.677 -2.175 -0.216 1.00 72.54 512 ILE A C 11
ATOM 18299 O O . ILE A 1 65 ? 5.838 -2.584 -0.040 1.00 40.44 512 ILE A O 11
ATOM 18315 N N . GLU A 1 66 ? 4.410 -1.096 -0.917 1.00 51.40 513 GLU A N 11
ATOM 18316 C CA . GLU A 1 66 ? 5.470 -0.372 -1.570 1.00 34.54 513 GLU A CA 11
ATOM 18317 C C . GLU A 1 66 ? 5.159 1.096 -1.738 1.00 74.41 513 GLU A C 11
ATOM 18318 O O . GLU A 1 66 ? 4.011 1.522 -1.629 1.00 71.22 513 GLU A O 11
ATOM 18330 N N . VAL A 1 67 ? 6.192 1.851 -1.983 1.00 62.15 514 VAL A N 11
ATOM 18331 C CA . VAL A 1 67 ? 6.099 3.277 -2.216 1.00 42.31 514 VAL A CA 11
ATOM 18332 C C . VAL A 1 67 ? 6.883 3.654 -3.484 1.00 70.34 514 VAL A C 11
ATOM 18333 O O . VAL A 1 67 ? 8.073 3.370 -3.596 1.00 50.33 514 VAL A O 11
ATOM 18346 N N . ASN A 1 68 ? 6.194 4.239 -4.454 1.00 20.03 515 ASN A N 11
ATOM 18347 C CA . ASN A 1 68 ? 6.813 4.702 -5.730 1.00 1.21 515 ASN A CA 11
ATOM 18348 C C . ASN A 1 68 ? 7.556 3.581 -6.475 1.00 41.43 515 ASN A C 11
ATOM 18349 O O . ASN A 1 68 ? 8.392 3.847 -7.339 1.00 41.22 515 ASN A O 11
ATOM 18360 N N . GLY A 1 69 ? 7.215 2.346 -6.182 1.00 41.23 516 GLY A N 11
ATOM 18361 C CA . GLY A 1 69 ? 7.866 1.227 -6.817 1.00 32.03 516 GLY A CA 11
ATOM 18362 C C . GLY A 1 69 ? 8.835 0.530 -5.888 1.00 62.21 516 GLY A C 11
ATOM 18363 O O . GLY A 1 69 ? 9.258 -0.597 -6.155 1.00 34.22 516 GLY A O 11
ATOM 18367 N N . VAL A 1 70 ? 9.176 1.179 -4.794 1.00 24.45 517 VAL A N 11
ATOM 18368 C CA . VAL A 1 70 ? 10.106 0.614 -3.839 1.00 73.12 517 VAL A CA 11
ATOM 18369 C C . VAL A 1 70 ? 9.378 -0.314 -2.922 1.00 51.14 517 VAL A C 11
ATOM 18370 O O . VAL A 1 70 ? 8.495 0.110 -2.174 1.00 61.42 517 VAL A O 11
ATOM 18383 N N . ASP A 1 71 ? 9.752 -1.578 -2.971 1.00 4.03 518 ASP A N 11
ATOM 18384 C CA . ASP A 1 71 ? 9.121 -2.593 -2.158 1.00 50.03 518 ASP A CA 11
ATOM 18385 C C . ASP A 1 71 ? 9.615 -2.468 -0.749 1.00 21.54 518 ASP A C 11
ATOM 18386 O O . ASP A 1 71 ? 10.816 -2.560 -0.486 1.00 63.45 518 ASP A O 11
ATOM 18395 N N . LEU A 1 72 ? 8.722 -2.256 0.140 1.00 32.20 519 LEU A N 11
ATOM 18396 C CA . LEU A 1 72 ? 9.071 -2.032 1.504 1.00 23.34 519 LEU A CA 11
ATOM 18397 C C . LEU A 1 72 ? 8.510 -3.099 2.403 1.00 32.32 519 LEU A C 11
ATOM 18398 O O . LEU A 1 72 ? 8.664 -3.052 3.617 1.00 64.12 519 LEU A O 11
ATOM 18414 N N . ALA A 1 73 ? 7.900 -4.095 1.786 1.00 33.42 520 ALA A N 11
ATOM 18415 C CA . ALA A 1 73 ? 7.426 -5.251 2.505 1.00 42.11 520 ALA A CA 11
ATOM 18416 C C . ALA A 1 73 ? 8.616 -6.176 2.739 1.00 33.43 520 ALA A C 11
ATOM 18417 O O . ALA A 1 73 ? 8.565 -7.112 3.541 1.00 31.32 520 ALA A O 11
ATOM 18424 N N . GLY A 1 74 ? 9.681 -5.921 1.994 1.00 50.23 521 GLY A N 11
ATOM 18425 C CA . GLY A 1 74 ? 10.925 -6.613 2.198 1.00 32.30 521 GLY A CA 11
ATOM 18426 C C . GLY A 1 74 ? 11.840 -5.807 3.094 1.00 72.32 521 GLY A C 11
ATOM 18427 O O . GLY A 1 74 ? 12.888 -6.285 3.527 1.00 65.12 521 GLY A O 11
ATOM 18431 N N . LYS A 1 75 ? 11.442 -4.583 3.364 1.00 65.44 522 LYS A N 11
ATOM 18432 C CA . LYS A 1 75 ? 12.167 -3.702 4.263 1.00 34.14 522 LYS A CA 11
ATOM 18433 C C . LYS A 1 75 ? 11.698 -3.904 5.674 1.00 64.21 522 LYS A C 11
ATOM 18434 O O . LYS A 1 75 ? 10.600 -4.410 5.900 1.00 63.15 522 LYS A O 11
ATOM 18453 N N . SER A 1 76 ? 12.517 -3.525 6.616 1.00 21.51 523 SER A N 11
ATOM 18454 C CA . SER A 1 76 ? 12.174 -3.668 7.996 1.00 4.23 523 SER A CA 11
ATOM 18455 C C . SER A 1 76 ? 11.178 -2.576 8.378 1.00 2.53 523 SER A C 11
ATOM 18456 O O . SER A 1 76 ? 11.076 -1.554 7.679 1.00 2.44 523 SER A O 11
ATOM 18464 N N . GLN A 1 77 ? 10.458 -2.770 9.473 1.00 45.05 524 GLN A N 11
ATOM 18465 C CA . GLN A 1 77 ? 9.417 -1.821 9.880 1.00 1.45 524 GLN A CA 11
ATOM 18466 C C . GLN A 1 77 ? 9.984 -0.446 10.151 1.00 22.50 524 GLN A C 11
ATOM 18467 O O . GLN A 1 77 ? 9.331 0.559 9.925 1.00 4.44 524 GLN A O 11
ATOM 18481 N N . GLU A 1 78 ? 11.224 -0.414 10.565 1.00 42.20 525 GLU A N 11
ATOM 18482 C CA . GLU A 1 78 ? 11.859 0.810 10.955 1.00 45.33 525 GLU A CA 11
ATOM 18483 C C . GLU A 1 78 ? 12.104 1.706 9.742 1.00 23.10 525 GLU A C 11
ATOM 18484 O O . GLU A 1 78 ? 12.046 2.937 9.843 1.00 22.51 525 GLU A O 11
ATOM 18496 N N . GLU A 1 79 ? 12.326 1.072 8.589 1.00 54.41 526 GLU A N 11
ATOM 18497 C CA . GLU A 1 79 ? 12.572 1.783 7.345 1.00 13.14 526 GLU A CA 11
ATOM 18498 C C . GLU A 1 79 ? 11.380 2.635 6.987 1.00 34.03 526 GLU A C 11
ATOM 18499 O O . GLU A 1 79 ? 11.496 3.827 6.716 1.00 54.25 526 GLU A O 11
ATOM 18511 N N . VAL A 1 80 ? 10.229 2.020 7.036 1.00 53.14 527 VAL A N 11
ATOM 18512 C CA . VAL A 1 80 ? 9.021 2.666 6.626 1.00 71.30 527 VAL A CA 11
ATOM 18513 C C . VAL A 1 80 ? 8.483 3.621 7.669 1.00 0.43 527 VAL A C 11
ATOM 18514 O O . VAL A 1 80 ? 7.909 4.643 7.325 1.00 74.32 527 VAL A O 11
ATOM 18527 N N . VAL A 1 81 ? 8.668 3.303 8.948 1.00 23.30 528 VAL A N 11
ATOM 18528 C CA . VAL A 1 81 ? 8.238 4.212 10.006 1.00 15.33 528 VAL A CA 11
ATOM 18529 C C . VAL A 1 81 ? 9.004 5.521 9.889 1.00 44.11 528 VAL A C 11
ATOM 18530 O O . VAL A 1 81 ? 8.443 6.604 10.065 1.00 24.32 528 VAL A O 11
ATOM 18543 N N . SER A 1 82 ? 10.270 5.416 9.531 1.00 5.23 529 SER A N 11
ATOM 18544 C CA . SER A 1 82 ? 11.094 6.572 9.337 1.00 42.43 529 SER A CA 11
ATOM 18545 C C . SER A 1 82 ? 10.583 7.389 8.135 1.00 24.31 529 SER A C 11
ATOM 18546 O O . SER A 1 82 ? 10.535 8.626 8.185 1.00 13.12 529 SER A O 11
ATOM 18554 N N . LEU A 1 83 ? 10.169 6.687 7.089 1.00 61.33 530 LEU A N 11
ATOM 18555 C CA . LEU A 1 83 ? 9.642 7.311 5.876 1.00 60.14 530 LEU A CA 11
ATOM 18556 C C . LEU A 1 83 ? 8.303 8.005 6.126 1.00 21.13 530 LEU A C 11
ATOM 18557 O O . LEU A 1 83 ? 8.131 9.192 5.803 1.00 23.12 530 LEU A O 11
ATOM 18573 N N . LEU A 1 84 ? 7.369 7.279 6.713 1.00 52.15 531 LEU A N 11
ATOM 18574 C CA . LEU A 1 84 ? 6.062 7.796 6.994 1.00 2.10 531 LEU A CA 11
ATOM 18575 C C . LEU A 1 84 ? 6.075 8.920 8.015 1.00 45.32 531 LEU A C 11
ATOM 18576 O O . LEU A 1 84 ? 5.258 9.834 7.934 1.00 22.10 531 LEU A O 11
ATOM 18592 N N . ARG A 1 85 ? 6.979 8.858 8.973 1.00 0.54 532 ARG A N 11
ATOM 18593 C CA . ARG A 1 85 ? 7.105 9.930 9.945 1.00 52.20 532 ARG A CA 11
ATOM 18594 C C . ARG A 1 85 ? 7.818 11.165 9.345 1.00 72.20 532 ARG A C 11
ATOM 18595 O O . ARG A 1 85 ? 7.557 12.304 9.754 1.00 34.24 532 ARG A O 11
ATOM 18616 N N . SER A 1 86 ? 8.734 10.921 8.394 1.00 40.13 533 SER A N 11
ATOM 18617 C CA . SER A 1 86 ? 9.521 11.982 7.736 1.00 63.13 533 SER A CA 11
ATOM 18618 C C . SER A 1 86 ? 8.597 13.065 7.154 1.00 24.14 533 SER A C 11
ATOM 18619 O O . SER A 1 86 ? 8.765 14.254 7.434 1.00 12.11 533 SER A O 11
ATOM 18627 N N . THR A 1 87 ? 7.600 12.629 6.392 1.00 3.13 534 THR A N 11
ATOM 18628 C CA . THR A 1 87 ? 6.591 13.500 5.777 1.00 73.13 534 THR A CA 11
ATOM 18629 C C . THR A 1 87 ? 7.155 14.685 4.949 1.00 53.30 534 THR A C 11
ATOM 18630 O O . THR A 1 87 ? 7.270 15.802 5.448 1.00 43.25 534 THR A O 11
ATOM 18641 N N . LYS A 1 88 ? 7.541 14.423 3.712 1.00 11.32 535 LYS A N 11
ATOM 18642 C CA . LYS A 1 88 ? 7.960 15.502 2.811 1.00 0.33 535 LYS A CA 11
ATOM 18643 C C . LYS A 1 88 ? 6.721 16.188 2.253 1.00 52.44 535 LYS A C 11
ATOM 18644 O O . LYS A 1 88 ? 5.811 15.517 1.796 1.00 20.43 535 LYS A O 11
ATOM 18663 N N . MET A 1 89 ? 6.700 17.498 2.262 1.00 31.22 536 MET A N 11
ATOM 18664 C CA . MET A 1 89 ? 5.535 18.280 1.798 1.00 12.31 536 MET A CA 11
ATOM 18665 C C . MET A 1 89 ? 5.720 18.668 0.322 1.00 4.24 536 MET A C 11
ATOM 18666 O O . MET A 1 89 ? 4.996 19.507 -0.236 1.00 54.24 536 MET A O 11
ATOM 18680 N N . GLU A 1 90 ? 6.639 17.996 -0.300 1.00 62.12 537 GLU A N 11
ATOM 18681 C CA . GLU A 1 90 ? 7.022 18.252 -1.662 1.00 73.00 537 GLU A CA 11
ATOM 18682 C C . GLU A 1 90 ? 5.859 18.051 -2.670 1.00 20.13 537 GLU A C 11
ATOM 18683 O O . GLU A 1 90 ? 5.631 18.900 -3.532 1.00 21.11 537 GLU A O 11
ATOM 18695 N N . GLY A 1 91 ? 5.139 16.950 -2.565 1.00 24.33 538 GLY A N 11
ATOM 18696 C CA . GLY A 1 91 ? 4.042 16.712 -3.489 1.00 23.14 538 GLY A CA 11
ATOM 18697 C C . GLY A 1 91 ? 3.408 15.367 -3.307 1.00 13.51 538 GLY A C 11
ATOM 18698 O O . GLY A 1 91 ? 3.197 14.929 -2.186 1.00 13.32 538 GLY A O 11
ATOM 18702 N N . THR A 1 92 ? 3.129 14.704 -4.401 1.00 22.02 539 THR A N 11
ATOM 18703 C CA . THR A 1 92 ? 2.494 13.412 -4.387 1.00 30.24 539 THR A CA 11
ATOM 18704 C C . THR A 1 92 ? 3.482 12.267 -4.280 1.00 62.02 539 THR A C 11
ATOM 18705 O O . THR A 1 92 ? 4.525 12.245 -4.938 1.00 60.23 539 THR A O 11
ATOM 18716 N N . VAL A 1 93 ? 3.147 11.333 -3.434 1.00 13.34 540 VAL A N 11
ATOM 18717 C CA . VAL A 1 93 ? 3.899 10.115 -3.253 1.00 5.42 540 VAL A CA 11
ATOM 18718 C C . VAL A 1 93 ? 2.927 8.954 -3.412 1.00 11.13 540 VAL A C 11
ATOM 18719 O O . VAL A 1 93 ? 1.767 9.066 -3.002 1.00 22.52 540 VAL A O 11
ATOM 18732 N N . SER A 1 94 ? 3.369 7.875 -4.008 1.00 54.11 541 SER A N 11
ATOM 18733 C CA . SER A 1 94 ? 2.498 6.768 -4.278 1.00 54.31 541 SER A CA 11
ATOM 18734 C C . SER A 1 94 ? 2.689 5.649 -3.260 1.00 20.34 541 SER A C 11
ATOM 18735 O O . SER A 1 94 ? 3.735 5.002 -3.222 1.00 33.41 541 SER A O 11
ATOM 18743 N N . LEU A 1 95 ? 1.676 5.425 -2.459 1.00 74.21 542 LEU A N 11
ATOM 18744 C CA . LEU A 1 95 ? 1.683 4.366 -1.471 1.00 22.13 542 LEU A CA 11
ATOM 18745 C C . LEU A 1 95 ? 0.811 3.236 -1.952 1.00 50.52 542 LEU A C 11
ATOM 18746 O O . LEU A 1 95 ? -0.350 3.439 -2.319 1.00 70.23 542 LEU A O 11
ATOM 18762 N N . LEU A 1 96 ? 1.365 2.069 -1.982 1.00 14.34 543 LEU A N 11
ATOM 18763 C CA . LEU A 1 96 ? 0.670 0.915 -2.473 1.00 11.13 543 LEU A CA 11
ATOM 18764 C C . LEU A 1 96 ? 0.431 -0.056 -1.321 1.00 61.51 543 LEU A C 11
ATOM 18765 O O . LEU A 1 96 ? 1.367 -0.422 -0.610 1.00 52.04 543 LEU A O 11
ATOM 18781 N N . VAL A 1 97 ? -0.813 -0.454 -1.144 1.00 33.23 544 VAL A N 11
ATOM 18782 C CA . VAL A 1 97 ? -1.214 -1.338 -0.054 1.00 33.41 544 VAL A CA 11
ATOM 18783 C C . VAL A 1 97 ? -1.834 -2.625 -0.598 1.00 4.32 544 VAL A C 11
ATOM 18784 O O . VAL A 1 97 ? -2.218 -2.695 -1.774 1.00 11.01 544 VAL A O 11
ATOM 18797 N N . PHE A 1 98 ? -1.920 -3.624 0.244 1.00 63.41 545 PHE A N 11
ATOM 18798 C CA . PHE A 1 98 ? -2.473 -4.898 -0.122 1.00 43.34 545 PHE A CA 11
ATOM 18799 C C . PHE A 1 98 ? -3.762 -5.148 0.647 1.00 60.32 545 PHE A C 11
ATOM 18800 O O . PHE A 1 98 ? -3.788 -5.127 1.893 1.00 31.30 545 PHE A O 11
ATOM 18817 N N . ARG A 1 99 ? -4.813 -5.357 -0.089 1.00 31.44 546 ARG A N 11
ATOM 18818 C CA . ARG A 1 99 ? -6.086 -5.713 0.462 1.00 72.34 546 ARG A CA 11
ATOM 18819 C C . ARG A 1 99 ? -6.221 -7.213 0.400 1.00 10.43 546 ARG A C 11
ATOM 18820 O O . ARG A 1 99 ? -6.217 -7.795 -0.687 1.00 40.40 546 ARG A O 11
ATOM 18841 N N . GLN A 1 100 ? -6.331 -7.834 1.538 1.00 23.22 547 GLN A N 11
ATOM 18842 C CA . GLN A 1 100 ? -6.425 -9.266 1.599 1.00 34.44 547 GLN A CA 11
ATOM 18843 C C . GLN A 1 100 ? -7.784 -9.667 2.122 1.00 33.31 547 GLN A C 11
ATOM 18844 O O . GLN A 1 100 ? -8.160 -9.294 3.234 1.00 31.31 547 GLN A O 11
ATOM 18858 N N . GLU A 1 101 ? -8.516 -10.403 1.325 1.00 31.12 548 GLU A N 11
ATOM 18859 C CA . GLU A 1 101 ? -9.788 -10.929 1.741 1.00 74.31 548 GLU A CA 11
ATOM 18860 C C . GLU A 1 101 ? -9.645 -12.388 2.133 1.00 54.13 548 GLU A C 11
ATOM 18861 O O . GLU A 1 101 ? -9.779 -13.306 1.302 1.00 4.54 548 GLU A O 11
ATOM 18873 N N . GLU A 1 102 ? -9.304 -12.576 3.399 1.00 22.32 549 GLU A N 11
ATOM 18874 C CA . GLU A 1 102 ? -9.031 -13.874 4.007 1.00 25.22 549 GLU A CA 11
ATOM 18875 C C . GLU A 1 102 ? -7.878 -14.601 3.317 1.00 13.03 549 GLU A C 11
ATOM 18876 O O . GLU A 1 102 ? -6.712 -14.400 3.684 1.00 13.22 549 GLU A O 11
ATOM 18888 N N . ALA A 1 103 ? -8.213 -15.389 2.290 1.00 10.52 550 ALA A N 11
ATOM 18889 C CA . ALA A 1 103 ? -7.269 -16.176 1.487 1.00 62.24 550 ALA A CA 11
ATOM 18890 C C . ALA A 1 103 ? -6.561 -17.250 2.305 1.00 41.54 550 ALA A C 11
ATOM 18891 O O . ALA A 1 103 ? -6.868 -18.437 2.183 1.00 0.14 550 ALA A O 11
ATOM 18898 N N . PHE A 1 104 ? -5.653 -16.835 3.140 1.00 33.31 551 PHE A N 11
ATOM 18899 C CA . PHE A 1 104 ? -4.885 -17.719 3.965 1.00 2.24 551 PHE A CA 11
ATOM 18900 C C . PHE A 1 104 ? -4.815 -17.156 5.359 1.00 71.42 551 PHE A C 11
ATOM 18901 O O . PHE A 1 104 ? -4.711 -15.936 5.543 1.00 24.34 551 PHE A O 11
ATOM 18918 N N . HIS A 1 105 ? -4.902 -18.016 6.325 1.00 32.22 552 HIS A N 11
ATOM 18919 C CA . HIS A 1 105 ? -4.788 -17.633 7.705 1.00 52.42 552 HIS A CA 11
ATOM 18920 C C . HIS A 1 105 ? -3.516 -18.329 8.227 1.00 40.02 552 HIS A C 11
ATOM 18921 O O . HIS A 1 105 ? -3.558 -19.490 8.641 1.00 62.12 552 HIS A O 11
ATOM 18936 N N . PRO A 1 106 ? -2.363 -17.622 8.165 1.00 33.54 553 PRO A N 11
ATOM 18937 C CA . PRO A 1 106 ? -1.003 -18.207 8.396 1.00 15.03 553 PRO A CA 11
ATOM 18938 C C . PRO A 1 106 ? -0.654 -18.477 9.854 1.00 11.21 553 PRO A C 11
ATOM 18939 O O . PRO A 1 106 ? 0.517 -18.379 10.243 1.00 42.25 553 PRO A O 11
ATOM 18950 N N . ARG A 1 107 ? -1.636 -18.875 10.626 1.00 72.01 554 ARG A N 11
ATOM 18951 C CA . ARG A 1 107 ? -1.485 -19.107 12.046 1.00 3.22 554 ARG A CA 11
ATOM 18952 C C . ARG A 1 107 ? -2.798 -19.577 12.594 1.00 21.21 554 ARG A C 11
ATOM 18953 O O . ARG A 1 107 ? -3.771 -19.615 11.847 1.00 70.30 554 ARG A O 11
ATOM 18974 N N . GLU A 1 108 ? -2.823 -19.951 13.868 1.00 10.30 555 GLU A N 11
ATOM 18975 C CA . GLU A 1 108 ? -4.037 -20.405 14.563 1.00 52.12 555 GLU A CA 11
ATOM 18976 C C . GLU A 1 108 ? -4.585 -21.717 13.999 1.00 31.13 555 GLU A C 11
ATOM 18977 O O . GLU A 1 108 ? -5.093 -21.778 12.863 1.00 11.13 555 GLU A O 11
ATOM 18989 N N . MET A 1 109 ? -4.492 -22.756 14.784 1.00 52.21 556 MET A N 11
ATOM 18990 C CA . MET A 1 109 ? -5.014 -24.045 14.396 1.00 52.12 556 MET A CA 11
ATOM 18991 C C . MET A 1 109 ? -6.529 -24.094 14.588 1.00 71.21 556 MET A C 11
ATOM 18992 O O . MET A 1 109 ? -7.047 -24.638 15.569 1.00 41.13 556 MET A O 11
ATOM 19006 N N . ASN A 1 110 ? -7.214 -23.448 13.689 1.00 43.10 557 ASN A N 11
ATOM 19007 C CA . ASN A 1 110 ? -8.650 -23.366 13.706 1.00 41.22 557 ASN A CA 11
ATOM 19008 C C . ASN A 1 110 ? -9.172 -23.193 12.306 1.00 11.52 557 ASN A C 11
ATOM 19009 O O . ASN A 1 110 ? -9.080 -22.109 11.723 1.00 70.45 557 ASN A O 11
ATOM 19020 N N . ALA A 1 111 ? -9.667 -24.267 11.760 1.00 50.15 558 ALA A N 11
ATOM 19021 C CA . ALA A 1 111 ? -10.259 -24.295 10.447 1.00 22.33 558 ALA A CA 11
ATOM 19022 C C . ALA A 1 111 ? -10.950 -25.618 10.279 1.00 61.11 558 ALA A C 11
ATOM 19023 O O . ALA A 1 111 ? -10.298 -26.582 9.835 1.00 38.42 558 ALA A O 11
ATOM 19031 N N . GLY A 1 1 ? -22.635 -0.156 -16.569 1.00 62.23 448 GLY A N 12
ATOM 19032 C CA . GLY A 1 1 ? -21.377 0.463 -16.158 1.00 13.31 448 GLY A CA 12
ATOM 19033 C C . GLY A 1 1 ? -20.366 -0.579 -15.820 1.00 45.42 448 GLY A C 12
ATOM 19034 O O . GLY A 1 1 ? -20.555 -1.753 -16.155 1.00 64.55 448 GLY A O 12
ATOM 19040 N N . SER A 1 2 ? -19.307 -0.175 -15.163 1.00 72.14 449 SER A N 12
ATOM 19041 C CA . SER A 1 2 ? -18.249 -1.071 -14.791 1.00 23.25 449 SER A CA 12
ATOM 19042 C C . SER A 1 2 ? -18.645 -1.945 -13.598 1.00 52.11 449 SER A C 12
ATOM 19043 O O . SER A 1 2 ? -18.600 -1.509 -12.443 1.00 41.41 449 SER A O 12
ATOM 19051 N N . VAL A 1 3 ? -19.079 -3.146 -13.885 1.00 14.35 450 VAL A N 12
ATOM 19052 C CA . VAL A 1 3 ? -19.436 -4.094 -12.856 1.00 15.14 450 VAL A CA 12
ATOM 19053 C C . VAL A 1 3 ? -18.315 -5.109 -12.720 1.00 62.42 450 VAL A C 12
ATOM 19054 O O . VAL A 1 3 ? -17.913 -5.740 -13.708 1.00 54.12 450 VAL A O 12
ATOM 19067 N N . TYR A 1 4 ? -17.790 -5.248 -11.531 1.00 74.41 451 TYR A N 12
ATOM 19068 C CA . TYR A 1 4 ? -16.713 -6.182 -11.280 1.00 61.53 451 TYR A CA 12
ATOM 19069 C C . TYR A 1 4 ? -17.239 -7.431 -10.611 1.00 35.34 451 TYR A C 12
ATOM 19070 O O . TYR A 1 4 ? -18.126 -7.355 -9.750 1.00 45.40 451 TYR A O 12
ATOM 19088 N N . ASN A 1 5 ? -16.715 -8.572 -10.999 1.00 12.41 452 ASN A N 12
ATOM 19089 C CA . ASN A 1 5 ? -17.039 -9.817 -10.324 1.00 74.33 452 ASN A CA 12
ATOM 19090 C C . ASN A 1 5 ? -16.071 -9.978 -9.181 1.00 15.13 452 ASN A C 12
ATOM 19091 O O . ASN A 1 5 ? -14.905 -10.324 -9.389 1.00 70.11 452 ASN A O 12
ATOM 19102 N N . THR A 1 6 ? -16.535 -9.683 -7.999 1.00 1.42 453 THR A N 12
ATOM 19103 C CA . THR A 1 6 ? -15.706 -9.636 -6.827 1.00 33.12 453 THR A CA 12
ATOM 19104 C C . THR A 1 6 ? -15.216 -11.027 -6.414 1.00 61.55 453 THR A C 12
ATOM 19105 O O . THR A 1 6 ? -16.005 -11.904 -6.035 1.00 51.10 453 THR A O 12
ATOM 19116 N N . LYS A 1 7 ? -13.922 -11.215 -6.504 1.00 43.00 454 LYS A N 12
ATOM 19117 C CA . LYS A 1 7 ? -13.294 -12.452 -6.127 1.00 64.21 454 LYS A CA 12
ATOM 19118 C C . LYS A 1 7 ? -12.651 -12.283 -4.778 1.00 0.51 454 LYS A C 12
ATOM 19119 O O . LYS A 1 7 ? -12.309 -11.163 -4.387 1.00 13.10 454 LYS A O 12
ATOM 19138 N N . LYS A 1 8 ? -12.489 -13.360 -4.067 1.00 22.22 455 LYS A N 12
ATOM 19139 C CA . LYS A 1 8 ? -11.886 -13.305 -2.761 1.00 34.55 455 LYS A CA 12
ATOM 19140 C C . LYS A 1 8 ? -10.389 -13.344 -2.917 1.00 4.32 455 LYS A C 12
ATOM 19141 O O . LYS A 1 8 ? -9.788 -14.422 -2.970 1.00 71.44 455 LYS A O 12
ATOM 19160 N N . VAL A 1 9 ? -9.792 -12.180 -3.064 1.00 64.45 456 VAL A N 12
ATOM 19161 C CA . VAL A 1 9 ? -8.367 -12.071 -3.316 1.00 34.15 456 VAL A CA 12
ATOM 19162 C C . VAL A 1 9 ? -7.773 -10.870 -2.600 1.00 11.01 456 VAL A C 12
ATOM 19163 O O . VAL A 1 9 ? -8.502 -10.018 -2.056 1.00 75.33 456 VAL A O 12
ATOM 19176 N N . GLY A 1 10 ? -6.467 -10.812 -2.594 1.00 4.22 457 GLY A N 12
ATOM 19177 C CA . GLY A 1 10 ? -5.769 -9.696 -2.041 1.00 50.23 457 GLY A CA 12
ATOM 19178 C C . GLY A 1 10 ? -5.331 -8.777 -3.149 1.00 42.25 457 GLY A C 12
ATOM 19179 O O . GLY A 1 10 ? -4.731 -9.224 -4.140 1.00 54.31 457 GLY A O 12
ATOM 19183 N N . LYS A 1 11 ? -5.626 -7.525 -3.014 1.00 14.55 458 LYS A N 12
ATOM 19184 C CA . LYS A 1 11 ? -5.323 -6.576 -4.052 1.00 14.24 458 LYS A CA 12
ATOM 19185 C C . LYS A 1 11 ? -4.311 -5.574 -3.604 1.00 70.12 458 LYS A C 12
ATOM 19186 O O . LYS A 1 11 ? -4.220 -5.251 -2.422 1.00 62.12 458 LYS A O 12
ATOM 19205 N N . ARG A 1 12 ? -3.562 -5.087 -4.541 1.00 13.23 459 ARG A N 12
ATOM 19206 C CA . ARG A 1 12 ? -2.633 -4.040 -4.300 1.00 60.43 459 ARG A CA 12
ATOM 19207 C C . ARG A 1 12 ? -3.143 -2.783 -4.933 1.00 2.20 459 ARG A C 12
ATOM 19208 O O . ARG A 1 12 ? -3.504 -2.765 -6.114 1.00 1.23 459 ARG A O 12
ATOM 19229 N N . LEU A 1 13 ? -3.184 -1.761 -4.161 1.00 30.23 460 LEU A N 12
ATOM 19230 C CA . LEU A 1 13 ? -3.711 -0.479 -4.586 1.00 35.04 460 LEU A CA 12
ATOM 19231 C C . LEU A 1 13 ? -2.697 0.593 -4.288 1.00 22.34 460 LEU A C 12
ATOM 19232 O O . LEU A 1 13 ? -2.060 0.563 -3.249 1.00 22.10 460 LEU A O 12
ATOM 19248 N N . ASN A 1 14 ? -2.539 1.523 -5.179 1.00 73.51 461 ASN A N 12
ATOM 19249 C CA . ASN A 1 14 ? -1.616 2.621 -4.952 1.00 23.24 461 ASN A CA 12
ATOM 19250 C C . ASN A 1 14 ? -2.365 3.922 -4.897 1.00 21.54 461 ASN A C 12
ATOM 19251 O O . ASN A 1 14 ? -3.088 4.269 -5.819 1.00 40.23 461 ASN A O 12
ATOM 19262 N N . ILE A 1 15 ? -2.225 4.621 -3.805 1.00 1.42 462 ILE A N 12
ATOM 19263 C CA . ILE A 1 15 ? -2.909 5.875 -3.625 1.00 5.02 462 ILE A CA 12
ATOM 19264 C C . ILE A 1 15 ? -1.877 6.993 -3.535 1.00 12.53 462 ILE A C 12
ATOM 19265 O O . ILE A 1 15 ? -0.872 6.853 -2.829 1.00 40.54 462 ILE A O 12
ATOM 19281 N N . GLN A 1 16 ? -2.090 8.069 -4.266 1.00 73.42 463 GLN A N 12
ATOM 19282 C CA . GLN A 1 16 ? -1.216 9.222 -4.163 1.00 50.41 463 GLN A CA 12
ATOM 19283 C C . GLN A 1 16 ? -1.775 10.160 -3.132 1.00 41.22 463 GLN A C 12
ATOM 19284 O O . GLN A 1 16 ? -2.955 10.528 -3.197 1.00 10.54 463 GLN A O 12
ATOM 19298 N N . LEU A 1 17 ? -0.963 10.554 -2.196 1.00 71.43 464 LEU A N 12
ATOM 19299 C CA . LEU A 1 17 ? -1.396 11.488 -1.193 1.00 65.00 464 LEU A CA 12
ATOM 19300 C C . LEU A 1 17 ? -0.547 12.734 -1.229 1.00 72.31 464 LEU A C 12
ATOM 19301 O O . LEU A 1 17 ? 0.680 12.657 -1.339 1.00 2.01 464 LEU A O 12
ATOM 19317 N N . LYS A 1 18 ? -1.191 13.865 -1.143 1.00 73.14 465 LYS A N 12
ATOM 19318 C CA . LYS A 1 18 ? -0.519 15.142 -1.097 1.00 65.54 465 LYS A CA 12
ATOM 19319 C C . LYS A 1 18 ? -0.598 15.660 0.302 1.00 33.11 465 LYS A C 12
ATOM 19320 O O . LYS A 1 18 ? -1.659 15.640 0.922 1.00 33.15 465 LYS A O 12
ATOM 19339 N N . LYS A 1 19 ? 0.498 16.130 0.791 1.00 61.44 466 LYS A N 12
ATOM 19340 C CA . LYS A 1 19 ? 0.583 16.559 2.155 1.00 65.20 466 LYS A CA 12
ATOM 19341 C C . LYS A 1 19 ? -0.083 17.871 2.421 1.00 73.22 466 LYS A C 12
ATOM 19342 O O . LYS A 1 19 ? 0.211 18.888 1.787 1.00 23.24 466 LYS A O 12
ATOM 19361 N N . GLY A 1 20 ? -0.996 17.826 3.339 1.00 5.10 467 GLY A N 12
ATOM 19362 C CA . GLY A 1 20 ? -1.631 19.006 3.818 1.00 12.25 467 GLY A CA 12
ATOM 19363 C C . GLY A 1 20 ? -1.087 19.327 5.187 1.00 23.13 467 GLY A C 12
ATOM 19364 O O . GLY A 1 20 ? 0.076 19.019 5.472 1.00 53.04 467 GLY A O 12
ATOM 19368 N N . THR A 1 21 ? -1.899 19.889 6.044 1.00 62.43 468 THR A N 12
ATOM 19369 C CA . THR A 1 21 ? -1.474 20.215 7.393 1.00 41.12 468 THR A CA 12
ATOM 19370 C C . THR A 1 21 ? -1.190 18.933 8.202 1.00 25.33 468 THR A C 12
ATOM 19371 O O . THR A 1 21 ? -0.222 18.870 8.966 1.00 34.44 468 THR A O 12
ATOM 19382 N N . GLU A 1 22 ? -1.995 17.899 7.992 1.00 1.11 469 GLU A N 12
ATOM 19383 C CA . GLU A 1 22 ? -1.800 16.646 8.706 1.00 71.43 469 GLU A CA 12
ATOM 19384 C C . GLU A 1 22 ? -0.857 15.741 7.936 1.00 24.21 469 GLU A C 12
ATOM 19385 O O . GLU A 1 22 ? -0.636 14.589 8.311 1.00 55.12 469 GLU A O 12
ATOM 19397 N N . GLY A 1 23 ? -0.287 16.279 6.875 1.00 31.24 470 GLY A N 12
ATOM 19398 C CA . GLY A 1 23 ? 0.595 15.518 6.056 1.00 62.10 470 GLY A CA 12
ATOM 19399 C C . GLY A 1 23 ? -0.165 14.529 5.213 1.00 3.45 470 GLY A C 12
ATOM 19400 O O . GLY A 1 23 ? -0.988 14.920 4.378 1.00 31.55 470 GLY A O 12
ATOM 19404 N N . LEU A 1 24 ? 0.083 13.268 5.448 1.00 10.03 471 LEU A N 12
ATOM 19405 C CA . LEU A 1 24 ? -0.559 12.199 4.719 1.00 74.13 471 LEU A CA 12
ATOM 19406 C C . LEU A 1 24 ? -1.949 11.932 5.267 1.00 62.15 471 LEU A C 12
ATOM 19407 O O . LEU A 1 24 ? -2.874 11.625 4.521 1.00 72.14 471 LEU A O 12
ATOM 19423 N N . GLY A 1 25 ? -2.096 12.054 6.559 1.00 60.21 472 GLY A N 12
ATOM 19424 C CA . GLY A 1 25 ? -3.380 11.817 7.168 1.00 34.33 472 GLY A CA 12
ATOM 19425 C C . GLY A 1 25 ? -3.549 10.384 7.608 1.00 44.22 472 GLY A C 12
ATOM 19426 O O . GLY A 1 25 ? -4.649 9.955 7.934 1.00 43.31 472 GLY A O 12
ATOM 19430 N N . PHE A 1 26 ? -2.471 9.637 7.603 1.00 0.13 473 PHE A N 12
ATOM 19431 C CA . PHE A 1 26 ? -2.504 8.269 8.056 1.00 52.14 473 PHE A CA 12
ATOM 19432 C C . PHE A 1 26 ? -1.153 7.897 8.598 1.00 21.23 473 PHE A C 12
ATOM 19433 O O . PHE A 1 26 ? -0.138 8.521 8.255 1.00 1.01 473 PHE A O 12
ATOM 19450 N N . SER A 1 27 ? -1.134 6.913 9.421 1.00 22.04 474 SER A N 12
ATOM 19451 C CA . SER A 1 27 ? 0.070 6.437 10.008 1.00 31.53 474 SER A CA 12
ATOM 19452 C C . SER A 1 27 ? 0.136 4.941 9.763 1.00 60.23 474 SER A C 12
ATOM 19453 O O . SER A 1 27 ? -0.870 4.333 9.390 1.00 61.21 474 SER A O 12
ATOM 19461 N N . ILE A 1 28 ? 1.273 4.352 9.966 1.00 72.11 475 ILE A N 12
ATOM 19462 C CA . ILE A 1 28 ? 1.439 2.937 9.782 1.00 42.32 475 ILE A CA 12
ATOM 19463 C C . ILE A 1 28 ? 1.893 2.297 11.084 1.00 72.32 475 ILE A C 12
ATOM 19464 O O . ILE A 1 28 ? 2.588 2.916 11.889 1.00 20.54 475 ILE A O 12
ATOM 19480 N N . THR A 1 29 ? 1.480 1.099 11.281 1.00 42.05 476 THR A N 12
ATOM 19481 C CA . THR A 1 29 ? 1.788 0.339 12.449 1.00 33.21 476 THR A CA 12
ATOM 19482 C C . THR A 1 29 ? 2.380 -0.987 12.015 1.00 62.42 476 THR A C 12
ATOM 19483 O O . THR A 1 29 ? 2.198 -1.408 10.867 1.00 61.03 476 THR A O 12
ATOM 19494 N N . SER A 1 30 ? 3.065 -1.623 12.889 1.00 45.23 477 SER A N 12
ATOM 19495 C CA . SER A 1 30 ? 3.615 -2.896 12.624 1.00 44.23 477 SER A CA 12
ATOM 19496 C C . SER A 1 30 ? 3.151 -3.806 13.725 1.00 21.21 477 SER A C 12
ATOM 19497 O O . SER A 1 30 ? 2.947 -3.354 14.859 1.00 74.34 477 SER A O 12
ATOM 19505 N N . ARG A 1 31 ? 2.927 -5.041 13.423 1.00 3.55 478 ARG A N 12
ATOM 19506 C CA . ARG A 1 31 ? 2.496 -5.951 14.432 1.00 0.33 478 ARG A CA 12
ATOM 19507 C C . ARG A 1 31 ? 3.259 -7.239 14.343 1.00 53.53 478 ARG A C 12
ATOM 19508 O O . ARG A 1 31 ? 3.346 -7.864 13.274 1.00 44.10 478 ARG A O 12
ATOM 19529 N N . ASP A 1 32 ? 3.848 -7.605 15.450 1.00 1.41 479 ASP A N 12
ATOM 19530 C CA . ASP A 1 32 ? 4.698 -8.767 15.535 1.00 22.11 479 ASP A CA 12
ATOM 19531 C C . ASP A 1 32 ? 3.928 -10.059 15.391 1.00 0.03 479 ASP A C 12
ATOM 19532 O O . ASP A 1 32 ? 3.208 -10.495 16.307 1.00 70.34 479 ASP A O 12
ATOM 19541 N N . VAL A 1 33 ? 4.022 -10.626 14.228 1.00 53.31 480 VAL A N 12
ATOM 19542 C CA . VAL A 1 33 ? 3.490 -11.925 13.978 1.00 55.31 480 VAL A CA 12
ATOM 19543 C C . VAL A 1 33 ? 4.641 -12.906 13.999 1.00 34.43 480 VAL A C 12
ATOM 19544 O O . VAL A 1 33 ? 5.705 -12.642 13.430 1.00 75.45 480 VAL A O 12
ATOM 19557 N N . THR A 1 34 ? 4.469 -13.985 14.667 1.00 42.24 481 THR A N 12
ATOM 19558 C CA . THR A 1 34 ? 5.530 -14.924 14.800 1.00 3.01 481 THR A CA 12
ATOM 19559 C C . THR A 1 34 ? 5.533 -15.887 13.620 1.00 1.33 481 THR A C 12
ATOM 19560 O O . THR A 1 34 ? 4.712 -16.808 13.542 1.00 4.24 481 THR A O 12
ATOM 19571 N N . ILE A 1 35 ? 6.422 -15.610 12.680 1.00 74.43 482 ILE A N 12
ATOM 19572 C CA . ILE A 1 35 ? 6.592 -16.412 11.473 1.00 30.55 482 ILE A CA 12
ATOM 19573 C C . ILE A 1 35 ? 7.757 -15.875 10.618 1.00 52.13 482 ILE A C 12
ATOM 19574 O O . ILE A 1 35 ? 8.579 -16.643 10.129 1.00 44.30 482 ILE A O 12
ATOM 19590 N N . GLY A 1 36 ? 7.839 -14.558 10.468 1.00 52.31 483 GLY A N 12
ATOM 19591 C CA . GLY A 1 36 ? 8.884 -13.979 9.643 1.00 24.50 483 GLY A CA 12
ATOM 19592 C C . GLY A 1 36 ? 9.881 -13.176 10.443 1.00 23.13 483 GLY A C 12
ATOM 19593 O O . GLY A 1 36 ? 9.860 -13.202 11.682 1.00 52.50 483 GLY A O 12
ATOM 19597 N N . GLY A 1 37 ? 10.753 -12.470 9.747 1.00 24.23 484 GLY A N 12
ATOM 19598 C CA . GLY A 1 37 ? 11.756 -11.662 10.400 1.00 61.24 484 GLY A CA 12
ATOM 19599 C C . GLY A 1 37 ? 11.275 -10.262 10.688 1.00 30.43 484 GLY A C 12
ATOM 19600 O O . GLY A 1 37 ? 11.419 -9.764 11.801 1.00 33.45 484 GLY A O 12
ATOM 19604 N N . SER A 1 38 ? 10.696 -9.632 9.702 1.00 23.40 485 SER A N 12
ATOM 19605 C CA . SER A 1 38 ? 10.217 -8.287 9.856 1.00 51.43 485 SER A CA 12
ATOM 19606 C C . SER A 1 38 ? 8.710 -8.296 10.069 1.00 44.11 485 SER A C 12
ATOM 19607 O O . SER A 1 38 ? 7.973 -8.974 9.335 1.00 63.33 485 SER A O 12
ATOM 19615 N N . ALA A 1 39 ? 8.261 -7.581 11.090 1.00 11.12 486 ALA A N 12
ATOM 19616 C CA . ALA A 1 39 ? 6.852 -7.441 11.374 1.00 44.34 486 ALA A CA 12
ATOM 19617 C C . ALA A 1 39 ? 6.206 -6.565 10.297 1.00 25.35 486 ALA A C 12
ATOM 19618 O O . ALA A 1 39 ? 6.644 -5.423 10.086 1.00 41.41 486 ALA A O 12
ATOM 19625 N N . PRO A 1 40 ? 5.175 -7.079 9.599 1.00 25.32 487 PRO A N 12
ATOM 19626 C CA . PRO A 1 40 ? 4.524 -6.360 8.499 1.00 44.45 487 PRO A CA 12
ATOM 19627 C C . PRO A 1 40 ? 3.867 -5.044 8.941 1.00 64.55 487 PRO A C 12
ATOM 19628 O O . PRO A 1 40 ? 3.396 -4.908 10.086 1.00 3.24 487 PRO A O 12
ATOM 19639 N N . ILE A 1 41 ? 3.836 -4.102 8.026 1.00 22.33 488 ILE A N 12
ATOM 19640 C CA . ILE A 1 41 ? 3.290 -2.782 8.262 1.00 71.44 488 ILE A CA 12
ATOM 19641 C C . ILE A 1 41 ? 1.875 -2.663 7.714 1.00 74.11 488 ILE A C 12
ATOM 19642 O O . ILE A 1 41 ? 1.606 -3.035 6.575 1.00 14.52 488 ILE A O 12
ATOM 19658 N N . TYR A 1 42 ? 0.998 -2.150 8.536 1.00 23.13 489 TYR A N 12
ATOM 19659 C CA . TYR A 1 42 ? -0.377 -1.913 8.177 1.00 54.20 489 TYR A CA 12
ATOM 19660 C C . TYR A 1 42 ? -0.708 -0.497 8.514 1.00 13.41 489 TYR A C 12
ATOM 19661 O O . TYR A 1 42 ? -0.112 0.064 9.426 1.00 70.51 489 TYR A O 12
ATOM 19679 N N . VAL A 1 43 ? -1.603 0.099 7.782 1.00 23.42 490 VAL A N 12
ATOM 19680 C CA . VAL A 1 43 ? -2.046 1.433 8.104 1.00 22.42 490 VAL A CA 12
ATOM 19681 C C . VAL A 1 43 ? -2.705 1.421 9.480 1.00 10.31 490 VAL A C 12
ATOM 19682 O O . VAL A 1 43 ? -3.677 0.686 9.718 1.00 60.11 490 VAL A O 12
ATOM 19695 N N . LYS A 1 44 ? -2.147 2.200 10.385 1.00 71.02 491 LYS A N 12
ATOM 19696 C CA . LYS A 1 44 ? -2.590 2.230 11.765 1.00 25.34 491 LYS A CA 12
ATOM 19697 C C . LYS A 1 44 ? -3.939 2.911 11.936 1.00 12.01 491 LYS A C 12
ATOM 19698 O O . LYS A 1 44 ? -4.773 2.448 12.712 1.00 55.02 491 LYS A O 12
ATOM 19717 N N . ASN A 1 45 ? -4.176 3.948 11.175 1.00 64.12 492 ASN A N 12
ATOM 19718 C CA . ASN A 1 45 ? -5.395 4.731 11.317 1.00 33.30 492 ASN A CA 12
ATOM 19719 C C . ASN A 1 45 ? -5.466 5.763 10.220 1.00 30.23 492 ASN A C 12
ATOM 19720 O O . ASN A 1 45 ? -4.430 6.200 9.703 1.00 35.32 492 ASN A O 12
ATOM 19731 N N . ILE A 1 46 ? -6.671 6.121 9.860 1.00 40.30 493 ILE A N 12
ATOM 19732 C CA . ILE A 1 46 ? -6.937 7.160 8.903 1.00 24.32 493 ILE A CA 12
ATOM 19733 C C . ILE A 1 46 ? -7.434 8.350 9.701 1.00 52.52 493 ILE A C 12
ATOM 19734 O O . ILE A 1 46 ? -8.520 8.297 10.284 1.00 4.24 493 ILE A O 12
ATOM 19750 N N . LEU A 1 47 ? -6.631 9.380 9.773 1.00 11.32 494 LEU A N 12
ATOM 19751 C CA . LEU A 1 47 ? -6.945 10.549 10.570 1.00 12.41 494 LEU A CA 12
ATOM 19752 C C . LEU A 1 47 ? -8.160 11.269 10.002 1.00 22.22 494 LEU A C 12
ATOM 19753 O O . LEU A 1 47 ? -8.376 11.258 8.800 1.00 3.42 494 LEU A O 12
ATOM 19769 N N . PRO A 1 48 ? -8.979 11.900 10.874 1.00 72.51 495 PRO A N 12
ATOM 19770 C CA . PRO A 1 48 ? -10.187 12.644 10.457 1.00 44.15 495 PRO A CA 12
ATOM 19771 C C . PRO A 1 48 ? -9.857 13.848 9.563 1.00 55.13 495 PRO A C 12
ATOM 19772 O O . PRO A 1 48 ? -10.737 14.428 8.915 1.00 72.23 495 PRO A O 12
ATOM 19783 N N . ARG A 1 49 ? -8.596 14.207 9.543 1.00 62.41 496 ARG A N 12
ATOM 19784 C CA . ARG A 1 49 ? -8.090 15.286 8.747 1.00 43.32 496 ARG A CA 12
ATOM 19785 C C . ARG A 1 49 ? -6.844 14.782 8.044 1.00 12.53 496 ARG A C 12
ATOM 19786 O O . ARG A 1 49 ? -6.017 14.109 8.664 1.00 33.00 496 ARG A O 12
ATOM 19807 N N . GLY A 1 50 ? -6.715 15.060 6.777 1.00 2.05 497 GLY A N 12
ATOM 19808 C CA . GLY A 1 50 ? -5.544 14.641 6.054 1.00 10.05 497 GLY A CA 12
ATOM 19809 C C . GLY A 1 50 ? -5.871 14.158 4.663 1.00 40.44 497 GLY A C 12
ATOM 19810 O O . GLY A 1 50 ? -7.042 14.075 4.291 1.00 24.44 497 GLY A O 12
ATOM 19814 N N . ALA A 1 51 ? -4.845 13.828 3.907 1.00 12.11 498 ALA A N 12
ATOM 19815 C CA . ALA A 1 51 ? -4.986 13.430 2.513 1.00 75.22 498 ALA A CA 12
ATOM 19816 C C . ALA A 1 51 ? -5.711 12.095 2.357 1.00 31.54 498 ALA A C 12
ATOM 19817 O O . ALA A 1 51 ? -6.665 11.985 1.579 1.00 1.13 498 ALA A O 12
ATOM 19824 N N . ALA A 1 52 ? -5.272 11.099 3.114 1.00 15.11 499 ALA A N 12
ATOM 19825 C CA . ALA A 1 52 ? -5.803 9.739 3.016 1.00 71.04 499 ALA A CA 12
ATOM 19826 C C . ALA A 1 52 ? -7.302 9.669 3.243 1.00 41.14 499 ALA A C 12
ATOM 19827 O O . ALA A 1 52 ? -8.001 8.912 2.557 1.00 52.21 499 ALA A O 12
ATOM 19834 N N . ILE A 1 53 ? -7.807 10.465 4.167 1.00 62.34 500 ILE A N 12
ATOM 19835 C CA . ILE A 1 53 ? -9.217 10.420 4.469 1.00 63.40 500 ILE A CA 12
ATOM 19836 C C . ILE A 1 53 ? -10.027 11.115 3.366 1.00 3.23 500 ILE A C 12
ATOM 19837 O O . ILE A 1 53 ? -11.168 10.741 3.082 1.00 3.01 500 ILE A O 12
ATOM 19853 N N . GLN A 1 54 ? -9.431 12.126 2.745 1.00 63.30 501 GLN A N 12
ATOM 19854 C CA . GLN A 1 54 ? -10.095 12.836 1.676 1.00 32.44 501 GLN A CA 12
ATOM 19855 C C . GLN A 1 54 ? -10.230 11.975 0.441 1.00 52.42 501 GLN A C 12
ATOM 19856 O O . GLN A 1 54 ? -11.261 12.007 -0.239 1.00 11.32 501 GLN A O 12
ATOM 19870 N N . ASP A 1 55 ? -9.209 11.196 0.150 1.00 3.45 502 ASP A N 12
ATOM 19871 C CA . ASP A 1 55 ? -9.300 10.245 -0.948 1.00 50.54 502 ASP A CA 12
ATOM 19872 C C . ASP A 1 55 ? -10.219 9.098 -0.577 1.00 52.45 502 ASP A C 12
ATOM 19873 O O . ASP A 1 55 ? -11.087 8.716 -1.353 1.00 3.21 502 ASP A O 12
ATOM 19882 N N . GLY A 1 56 ? -10.028 8.554 0.618 1.00 44.42 503 GLY A N 12
ATOM 19883 C CA . GLY A 1 56 ? -10.903 7.498 1.127 1.00 60.22 503 GLY A CA 12
ATOM 19884 C C . GLY A 1 56 ? -10.718 6.166 0.425 1.00 52.33 503 GLY A C 12
ATOM 19885 O O . GLY A 1 56 ? -11.533 5.259 0.569 1.00 64.24 503 GLY A O 12
ATOM 19889 N N . ARG A 1 57 ? -9.657 6.054 -0.333 1.00 75.34 504 ARG A N 12
ATOM 19890 C CA . ARG A 1 57 ? -9.354 4.837 -1.051 1.00 13.12 504 ARG A CA 12
ATOM 19891 C C . ARG A 1 57 ? -8.439 3.981 -0.174 1.00 60.13 504 ARG A C 12
ATOM 19892 O O . ARG A 1 57 ? -8.440 2.750 -0.234 1.00 24.53 504 ARG A O 12
ATOM 19913 N N . LEU A 1 58 ? -7.689 4.664 0.656 1.00 62.11 505 LEU A N 12
ATOM 19914 C CA . LEU A 1 58 ? -6.801 4.057 1.613 1.00 22.25 505 LEU A CA 12
ATOM 19915 C C . LEU A 1 58 ? -7.534 3.978 2.948 1.00 32.11 505 LEU A C 12
ATOM 19916 O O . LEU A 1 58 ? -8.280 4.896 3.298 1.00 65.22 505 LEU A O 12
ATOM 19932 N N . LYS A 1 59 ? -7.346 2.905 3.665 1.00 64.43 506 LYS A N 12
ATOM 19933 C CA . LYS A 1 59 ? -8.010 2.700 4.915 1.00 71.21 506 LYS A CA 12
ATOM 19934 C C . LYS A 1 59 ? -7.040 2.001 5.849 1.00 10.21 506 LYS A C 12
ATOM 19935 O O . LYS A 1 59 ? -5.994 1.579 5.435 1.00 31.02 506 LYS A O 12
ATOM 19954 N N . ALA A 1 60 ? -7.384 1.880 7.082 1.00 5.33 507 ALA A N 12
ATOM 19955 C CA . ALA A 1 60 ? -6.527 1.238 8.027 1.00 54.23 507 ALA A CA 12
ATOM 19956 C C . ALA A 1 60 ? -6.619 -0.280 7.926 1.00 65.32 507 ALA A C 12
ATOM 19957 O O . ALA A 1 60 ? -7.662 -0.829 7.545 1.00 42.22 507 ALA A O 12
ATOM 19964 N N . GLY A 1 61 ? -5.530 -0.939 8.240 1.00 51.33 508 GLY A N 12
ATOM 19965 C CA . GLY A 1 61 ? -5.485 -2.386 8.235 1.00 62.13 508 GLY A CA 12
ATOM 19966 C C . GLY A 1 61 ? -4.889 -2.954 6.991 1.00 44.42 508 GLY A C 12
ATOM 19967 O O . GLY A 1 61 ? -4.602 -4.151 6.936 1.00 23.32 508 GLY A O 12
ATOM 19971 N N . ASP A 1 62 ? -4.714 -2.136 5.982 1.00 74.32 509 ASP A N 12
ATOM 19972 C CA . ASP A 1 62 ? -4.077 -2.613 4.791 1.00 75.14 509 ASP A CA 12
ATOM 19973 C C . ASP A 1 62 ? -2.590 -2.557 4.933 1.00 12.43 509 ASP A C 12
ATOM 19974 O O . ASP A 1 62 ? -2.060 -1.789 5.737 1.00 2.42 509 ASP A O 12
ATOM 19983 N N . ARG A 1 63 ? -1.926 -3.376 4.189 1.00 61.03 510 ARG A N 12
ATOM 19984 C CA . ARG A 1 63 ? -0.515 -3.601 4.368 1.00 52.42 510 ARG A CA 12
ATOM 19985 C C . ARG A 1 63 ? 0.282 -2.801 3.374 1.00 23.13 510 ARG A C 12
ATOM 19986 O O . ARG A 1 63 ? 0.075 -2.925 2.186 1.00 74.51 510 ARG A O 12
ATOM 20007 N N . LEU A 1 64 ? 1.196 -2.004 3.857 1.00 12.01 511 LEU A N 12
ATOM 20008 C CA . LEU A 1 64 ? 1.987 -1.164 2.986 1.00 25.30 511 LEU A CA 12
ATOM 20009 C C . LEU A 1 64 ? 3.007 -2.043 2.221 1.00 51.14 511 LEU A C 12
ATOM 20010 O O . LEU A 1 64 ? 3.734 -2.827 2.828 1.00 50.23 511 LEU A O 12
ATOM 20026 N N . ILE A 1 65 ? 3.022 -1.924 0.896 1.00 4.44 512 ILE A N 12
ATOM 20027 C CA . ILE A 1 65 ? 3.854 -2.773 0.031 1.00 41.43 512 ILE A CA 12
ATOM 20028 C C . ILE A 1 65 ? 5.034 -2.015 -0.565 1.00 51.32 512 ILE A C 12
ATOM 20029 O O . ILE A 1 65 ? 6.185 -2.464 -0.472 1.00 60.43 512 ILE A O 12
ATOM 20045 N N . GLU A 1 66 ? 4.758 -0.891 -1.191 1.00 2.31 513 GLU A N 12
ATOM 20046 C CA . GLU A 1 66 ? 5.798 -0.122 -1.830 1.00 30.33 513 GLU A CA 12
ATOM 20047 C C . GLU A 1 66 ? 5.422 1.341 -1.936 1.00 12.30 513 GLU A C 12
ATOM 20048 O O . GLU A 1 66 ? 4.247 1.695 -1.929 1.00 64.11 513 GLU A O 12
ATOM 20060 N N . VAL A 1 67 ? 6.420 2.172 -1.986 1.00 14.22 514 VAL A N 12
ATOM 20061 C CA . VAL A 1 67 ? 6.236 3.599 -2.131 1.00 44.21 514 VAL A CA 12
ATOM 20062 C C . VAL A 1 67 ? 6.964 4.097 -3.370 1.00 62.31 514 VAL A C 12
ATOM 20063 O O . VAL A 1 67 ? 8.186 3.947 -3.493 1.00 65.11 514 VAL A O 12
ATOM 20076 N N . ASN A 1 68 ? 6.207 4.635 -4.306 1.00 3.45 515 ASN A N 12
ATOM 20077 C CA . ASN A 1 68 ? 6.749 5.211 -5.561 1.00 35.12 515 ASN A CA 12
ATOM 20078 C C . ASN A 1 68 ? 7.608 4.212 -6.354 1.00 4.15 515 ASN A C 12
ATOM 20079 O O . ASN A 1 68 ? 8.431 4.607 -7.179 1.00 31.11 515 ASN A O 12
ATOM 20090 N N . GLY A 1 69 ? 7.396 2.933 -6.124 1.00 54.03 516 GLY A N 12
ATOM 20091 C CA . GLY A 1 69 ? 8.151 1.919 -6.827 1.00 32.03 516 GLY A CA 12
ATOM 20092 C C . GLY A 1 69 ? 9.201 1.259 -5.960 1.00 61.32 516 GLY A C 12
ATOM 20093 O O . GLY A 1 69 ? 9.785 0.251 -6.351 1.00 74.43 516 GLY A O 12
ATOM 20097 N N . VAL A 1 70 ? 9.453 1.822 -4.793 1.00 43.02 517 VAL A N 12
ATOM 20098 C CA . VAL A 1 70 ? 10.431 1.257 -3.881 1.00 71.03 517 VAL A CA 12
ATOM 20099 C C . VAL A 1 70 ? 9.773 0.179 -3.059 1.00 52.43 517 VAL A C 12
ATOM 20100 O O . VAL A 1 70 ? 8.839 0.454 -2.298 1.00 3.15 517 VAL A O 12
ATOM 20113 N N . ASP A 1 71 ? 10.263 -1.039 -3.209 1.00 62.10 518 ASP A N 12
ATOM 20114 C CA . ASP A 1 71 ? 9.688 -2.201 -2.540 1.00 23.41 518 ASP A CA 12
ATOM 20115 C C . ASP A 1 71 ? 10.012 -2.140 -1.073 1.00 41.30 518 ASP A C 12
ATOM 20116 O O . ASP A 1 71 ? 11.179 -1.969 -0.689 1.00 53.43 518 ASP A O 12
ATOM 20125 N N . LEU A 1 72 ? 9.015 -2.270 -0.244 1.00 61.44 519 LEU A N 12
ATOM 20126 C CA . LEU A 1 72 ? 9.233 -2.158 1.167 1.00 64.15 519 LEU A CA 12
ATOM 20127 C C . LEU A 1 72 ? 8.497 -3.225 1.972 1.00 71.13 519 LEU A C 12
ATOM 20128 O O . LEU A 1 72 ? 8.530 -3.219 3.199 1.00 52.54 519 LEU A O 12
ATOM 20144 N N . ALA A 1 73 ? 7.887 -4.175 1.276 1.00 72.05 520 ALA A N 12
ATOM 20145 C CA . ALA A 1 73 ? 7.141 -5.258 1.931 1.00 62.31 520 ALA A CA 12
ATOM 20146 C C . ALA A 1 73 ? 8.099 -6.243 2.608 1.00 14.14 520 ALA A C 12
ATOM 20147 O O . ALA A 1 73 ? 7.690 -7.092 3.401 1.00 4.25 520 ALA A O 12
ATOM 20154 N N . GLY A 1 74 ? 9.367 -6.121 2.279 1.00 14.45 521 GLY A N 12
ATOM 20155 C CA . GLY A 1 74 ? 10.381 -6.945 2.877 1.00 13.04 521 GLY A CA 12
ATOM 20156 C C . GLY A 1 74 ? 11.338 -6.110 3.687 1.00 41.25 521 GLY A C 12
ATOM 20157 O O . GLY A 1 74 ? 12.410 -6.570 4.068 1.00 20.43 521 GLY A O 12
ATOM 20161 N N . LYS A 1 75 ? 10.955 -4.880 3.936 1.00 64.10 522 LYS A N 12
ATOM 20162 C CA . LYS A 1 75 ? 11.759 -3.945 4.705 1.00 60.24 522 LYS A CA 12
ATOM 20163 C C . LYS A 1 75 ? 11.408 -4.019 6.143 1.00 4.14 522 LYS A C 12
ATOM 20164 O O . LYS A 1 75 ? 10.343 -4.529 6.509 1.00 60.10 522 LYS A O 12
ATOM 20183 N N . SER A 1 76 ? 12.285 -3.553 6.971 1.00 15.54 523 SER A N 12
ATOM 20184 C CA . SER A 1 76 ? 12.010 -3.562 8.343 1.00 61.33 523 SER A CA 12
ATOM 20185 C C . SER A 1 76 ? 11.200 -2.296 8.628 1.00 32.14 523 SER A C 12
ATOM 20186 O O . SER A 1 76 ? 11.289 -1.326 7.848 1.00 2.43 523 SER A O 12
ATOM 20194 N N . GLN A 1 77 ? 10.415 -2.293 9.698 1.00 30.14 524 GLN A N 12
ATOM 20195 C CA . GLN A 1 77 ? 9.527 -1.167 9.996 1.00 65.14 524 GLN A CA 12
ATOM 20196 C C . GLN A 1 77 ? 10.274 0.141 10.045 1.00 52.21 524 GLN A C 12
ATOM 20197 O O . GLN A 1 77 ? 9.791 1.127 9.571 1.00 32.03 524 GLN A O 12
ATOM 20211 N N . GLU A 1 78 ? 11.469 0.116 10.589 1.00 63.12 525 GLU A N 12
ATOM 20212 C CA . GLU A 1 78 ? 12.259 1.310 10.796 1.00 51.02 525 GLU A CA 12
ATOM 20213 C C . GLU A 1 78 ? 12.487 2.041 9.484 1.00 51.21 525 GLU A C 12
ATOM 20214 O O . GLU A 1 78 ? 12.446 3.270 9.430 1.00 35.30 525 GLU A O 12
ATOM 20226 N N . GLU A 1 79 ? 12.673 1.269 8.420 1.00 73.32 526 GLU A N 12
ATOM 20227 C CA . GLU A 1 79 ? 12.930 1.819 7.120 1.00 4.35 526 GLU A CA 12
ATOM 20228 C C . GLU A 1 79 ? 11.725 2.618 6.649 1.00 54.43 526 GLU A C 12
ATOM 20229 O O . GLU A 1 79 ? 11.838 3.775 6.240 1.00 22.41 526 GLU A O 12
ATOM 20241 N N . VAL A 1 80 ? 10.573 1.993 6.752 1.00 1.34 527 VAL A N 12
ATOM 20242 C CA . VAL A 1 80 ? 9.333 2.563 6.281 1.00 41.33 527 VAL A CA 12
ATOM 20243 C C . VAL A 1 80 ? 8.707 3.578 7.244 1.00 42.03 527 VAL A C 12
ATOM 20244 O O . VAL A 1 80 ? 8.127 4.568 6.812 1.00 41.14 527 VAL A O 12
ATOM 20257 N N . VAL A 1 81 ? 8.833 3.338 8.544 1.00 33.22 528 VAL A N 12
ATOM 20258 C CA . VAL A 1 81 ? 8.285 4.241 9.546 1.00 71.53 528 VAL A CA 12
ATOM 20259 C C . VAL A 1 81 ? 8.982 5.581 9.469 1.00 4.55 528 VAL A C 12
ATOM 20260 O O . VAL A 1 81 ? 8.346 6.622 9.602 1.00 14.45 528 VAL A O 12
ATOM 20273 N N . SER A 1 82 ? 10.278 5.559 9.195 1.00 15.14 529 SER A N 12
ATOM 20274 C CA . SER A 1 82 ? 11.017 6.784 9.051 1.00 43.42 529 SER A CA 12
ATOM 20275 C C . SER A 1 82 ? 10.537 7.528 7.800 1.00 61.23 529 SER A C 12
ATOM 20276 O O . SER A 1 82 ? 10.490 8.742 7.787 1.00 3.34 529 SER A O 12
ATOM 20284 N N . LEU A 1 83 ? 10.122 6.780 6.780 1.00 13.33 530 LEU A N 12
ATOM 20285 C CA . LEU A 1 83 ? 9.598 7.367 5.547 1.00 21.13 530 LEU A CA 12
ATOM 20286 C C . LEU A 1 83 ? 8.265 8.065 5.800 1.00 42.31 530 LEU A C 12
ATOM 20287 O O . LEU A 1 83 ? 8.083 9.229 5.437 1.00 71.21 530 LEU A O 12
ATOM 20303 N N . LEU A 1 84 ? 7.340 7.358 6.440 1.00 23.53 531 LEU A N 12
ATOM 20304 C CA . LEU A 1 84 ? 6.040 7.905 6.786 1.00 74.21 531 LEU A CA 12
ATOM 20305 C C . LEU A 1 84 ? 6.146 9.074 7.763 1.00 63.04 531 LEU A C 12
ATOM 20306 O O . LEU A 1 84 ? 5.308 9.983 7.756 1.00 41.23 531 LEU A O 12
ATOM 20322 N N . ARG A 1 85 ? 7.165 9.039 8.592 1.00 75.44 532 ARG A N 12
ATOM 20323 C CA . ARG A 1 85 ? 7.481 10.130 9.495 1.00 74.34 532 ARG A CA 12
ATOM 20324 C C . ARG A 1 85 ? 8.070 11.310 8.690 1.00 15.43 532 ARG A C 12
ATOM 20325 O O . ARG A 1 85 ? 7.711 12.464 8.905 1.00 14.33 532 ARG A O 12
ATOM 20346 N N . SER A 1 86 ? 8.960 10.991 7.757 1.00 22.42 533 SER A N 12
ATOM 20347 C CA . SER A 1 86 ? 9.660 11.974 6.931 1.00 35.21 533 SER A CA 12
ATOM 20348 C C . SER A 1 86 ? 8.685 12.730 6.024 1.00 11.05 533 SER A C 12
ATOM 20349 O O . SER A 1 86 ? 8.902 13.901 5.703 1.00 0.12 533 SER A O 12
ATOM 20357 N N . THR A 1 87 ? 7.633 12.033 5.604 1.00 12.04 534 THR A N 12
ATOM 20358 C CA . THR A 1 87 ? 6.533 12.534 4.755 1.00 52.14 534 THR A CA 12
ATOM 20359 C C . THR A 1 87 ? 6.936 12.790 3.279 1.00 61.24 534 THR A C 12
ATOM 20360 O O . THR A 1 87 ? 6.068 12.824 2.403 1.00 2.24 534 THR A O 12
ATOM 20371 N N . LYS A 1 88 ? 8.252 12.984 3.045 1.00 4.20 535 LYS A N 12
ATOM 20372 C CA . LYS A 1 88 ? 8.888 13.144 1.711 1.00 75.11 535 LYS A CA 12
ATOM 20373 C C . LYS A 1 88 ? 8.240 14.287 0.905 1.00 31.05 535 LYS A C 12
ATOM 20374 O O . LYS A 1 88 ? 7.154 14.135 0.337 1.00 64.22 535 LYS A O 12
ATOM 20393 N N . MET A 1 89 ? 8.922 15.406 0.831 1.00 51.11 536 MET A N 12
ATOM 20394 C CA . MET A 1 89 ? 8.372 16.650 0.252 1.00 12.13 536 MET A CA 12
ATOM 20395 C C . MET A 1 89 ? 8.307 16.625 -1.303 1.00 73.22 536 MET A C 12
ATOM 20396 O O . MET A 1 89 ? 8.664 17.597 -1.983 1.00 34.13 536 MET A O 12
ATOM 20410 N N . GLU A 1 90 ? 7.819 15.544 -1.849 1.00 72.23 537 GLU A N 12
ATOM 20411 C CA . GLU A 1 90 ? 7.635 15.436 -3.285 1.00 13.34 537 GLU A CA 12
ATOM 20412 C C . GLU A 1 90 ? 6.401 16.278 -3.649 1.00 3.43 537 GLU A C 12
ATOM 20413 O O . GLU A 1 90 ? 6.420 17.121 -4.554 1.00 1.53 537 GLU A O 12
ATOM 20425 N N . GLY A 1 91 ? 5.374 16.058 -2.884 1.00 50.43 538 GLY A N 12
ATOM 20426 C CA . GLY A 1 91 ? 4.081 16.634 -3.103 1.00 73.45 538 GLY A CA 12
ATOM 20427 C C . GLY A 1 91 ? 3.097 15.546 -2.975 1.00 61.52 538 GLY A C 12
ATOM 20428 O O . GLY A 1 91 ? 2.255 15.555 -2.088 1.00 65.12 538 GLY A O 12
ATOM 20432 N N . THR A 1 92 ? 3.249 14.572 -3.821 1.00 52.23 539 THR A N 12
ATOM 20433 C CA . THR A 1 92 ? 2.457 13.397 -3.774 1.00 32.42 539 THR A CA 12
ATOM 20434 C C . THR A 1 92 ? 3.319 12.221 -3.463 1.00 54.03 539 THR A C 12
ATOM 20435 O O . THR A 1 92 ? 4.387 12.050 -4.039 1.00 74.20 539 THR A O 12
ATOM 20446 N N . VAL A 1 93 ? 2.894 11.443 -2.550 1.00 13.41 540 VAL A N 12
ATOM 20447 C CA . VAL A 1 93 ? 3.577 10.243 -2.222 1.00 65.45 540 VAL A CA 12
ATOM 20448 C C . VAL A 1 93 ? 2.655 9.115 -2.563 1.00 14.41 540 VAL A C 12
ATOM 20449 O O . VAL A 1 93 ? 1.477 9.144 -2.177 1.00 12.12 540 VAL A O 12
ATOM 20462 N N . SER A 1 94 ? 3.133 8.165 -3.303 1.00 35.40 541 SER A N 12
ATOM 20463 C CA . SER A 1 94 ? 2.308 7.086 -3.705 1.00 55.04 541 SER A CA 12
ATOM 20464 C C . SER A 1 94 ? 2.563 5.886 -2.822 1.00 52.20 541 SER A C 12
ATOM 20465 O O . SER A 1 94 ? 3.644 5.286 -2.856 1.00 63.42 541 SER A O 12
ATOM 20473 N N . LEU A 1 95 ? 1.579 5.536 -2.041 1.00 63.34 542 LEU A N 12
ATOM 20474 C CA . LEU A 1 95 ? 1.678 4.396 -1.178 1.00 0.42 542 LEU A CA 12
ATOM 20475 C C . LEU A 1 95 ? 0.888 3.279 -1.764 1.00 0.43 542 LEU A C 12
ATOM 20476 O O . LEU A 1 95 ? -0.328 3.395 -1.970 1.00 42.04 542 LEU A O 12
ATOM 20492 N N . LEU A 1 96 ? 1.568 2.233 -2.074 1.00 1.42 543 LEU A N 12
ATOM 20493 C CA . LEU A 1 96 ? 0.966 1.091 -2.646 1.00 32.33 543 LEU A CA 12
ATOM 20494 C C . LEU A 1 96 ? 0.808 0.062 -1.547 1.00 62.13 543 LEU A C 12
ATOM 20495 O O . LEU A 1 96 ? 1.791 -0.364 -0.941 1.00 63.30 543 LEU A O 12
ATOM 20511 N N . VAL A 1 97 ? -0.415 -0.297 -1.285 1.00 22.41 544 VAL A N 12
ATOM 20512 C CA . VAL A 1 97 ? -0.767 -1.189 -0.210 1.00 74.03 544 VAL A CA 12
ATOM 20513 C C . VAL A 1 97 ? -1.417 -2.458 -0.737 1.00 53.00 544 VAL A C 12
ATOM 20514 O O . VAL A 1 97 ? -1.872 -2.513 -1.873 1.00 24.12 544 VAL A O 12
ATOM 20527 N N . PHE A 1 98 ? -1.438 -3.451 0.093 1.00 45.33 545 PHE A N 12
ATOM 20528 C CA . PHE A 1 98 ? -2.071 -4.706 -0.170 1.00 54.42 545 PHE A CA 12
ATOM 20529 C C . PHE A 1 98 ? -3.209 -4.846 0.795 1.00 40.34 545 PHE A C 12
ATOM 20530 O O . PHE A 1 98 ? -3.003 -4.872 2.012 1.00 61.41 545 PHE A O 12
ATOM 20547 N N . ARG A 1 99 ? -4.390 -4.906 0.285 1.00 3.14 546 ARG A N 12
ATOM 20548 C CA . ARG A 1 99 ? -5.523 -5.044 1.123 1.00 23.02 546 ARG A CA 12
ATOM 20549 C C . ARG A 1 99 ? -6.006 -6.470 1.087 1.00 34.20 546 ARG A C 12
ATOM 20550 O O . ARG A 1 99 ? -6.410 -6.995 0.033 1.00 42.02 546 ARG A O 12
ATOM 20571 N N . GLN A 1 100 ? -5.943 -7.084 2.221 1.00 33.52 547 GLN A N 12
ATOM 20572 C CA . GLN A 1 100 ? -6.304 -8.454 2.412 1.00 20.13 547 GLN A CA 12
ATOM 20573 C C . GLN A 1 100 ? -7.729 -8.530 2.933 1.00 63.53 547 GLN A C 12
ATOM 20574 O O . GLN A 1 100 ? -8.193 -7.607 3.629 1.00 42.32 547 GLN A O 12
ATOM 20588 N N . GLU A 1 101 ? -8.440 -9.574 2.548 1.00 34.52 548 GLU A N 12
ATOM 20589 C CA . GLU A 1 101 ? -9.793 -9.824 3.035 1.00 30.05 548 GLU A CA 12
ATOM 20590 C C . GLU A 1 101 ? -9.802 -9.877 4.553 1.00 44.30 548 GLU A C 12
ATOM 20591 O O . GLU A 1 101 ? -8.907 -10.474 5.169 1.00 43.13 548 GLU A O 12
ATOM 20603 N N . GLU A 1 102 ? -10.773 -9.262 5.149 1.00 22.25 549 GLU A N 12
ATOM 20604 C CA . GLU A 1 102 ? -10.934 -9.325 6.571 1.00 22.21 549 GLU A CA 12
ATOM 20605 C C . GLU A 1 102 ? -11.720 -10.601 6.845 1.00 44.12 549 GLU A C 12
ATOM 20606 O O . GLU A 1 102 ? -12.946 -10.649 6.659 1.00 41.02 549 GLU A O 12
ATOM 20618 N N . ALA A 1 103 ? -11.005 -11.643 7.189 1.00 42.52 550 ALA A N 12
ATOM 20619 C CA . ALA A 1 103 ? -11.589 -12.937 7.409 1.00 62.11 550 ALA A CA 12
ATOM 20620 C C . ALA A 1 103 ? -10.875 -13.620 8.544 1.00 5.12 550 ALA A C 12
ATOM 20621 O O . ALA A 1 103 ? -9.827 -13.151 8.992 1.00 65.52 550 ALA A O 12
ATOM 20628 N N . PHE A 1 104 ? -11.410 -14.712 8.993 1.00 25.30 551 PHE A N 12
ATOM 20629 C CA . PHE A 1 104 ? -10.835 -15.430 10.094 1.00 42.22 551 PHE A CA 12
ATOM 20630 C C . PHE A 1 104 ? -9.847 -16.470 9.577 1.00 10.44 551 PHE A C 12
ATOM 20631 O O . PHE A 1 104 ? -10.152 -17.234 8.658 1.00 10.55 551 PHE A O 12
ATOM 20648 N N . HIS A 1 105 ? -8.665 -16.466 10.135 1.00 61.31 552 HIS A N 12
ATOM 20649 C CA . HIS A 1 105 ? -7.639 -17.426 9.773 1.00 5.01 552 HIS A CA 12
ATOM 20650 C C . HIS A 1 105 ? -7.698 -18.588 10.734 1.00 4.54 552 HIS A C 12
ATOM 20651 O O . HIS A 1 105 ? -7.928 -18.383 11.934 1.00 10.13 552 HIS A O 12
ATOM 20666 N N . PRO A 1 106 ? -7.514 -19.820 10.244 1.00 63.40 553 PRO A N 12
ATOM 20667 C CA . PRO A 1 106 ? -7.536 -21.000 11.090 1.00 64.34 553 PRO A CA 12
ATOM 20668 C C . PRO A 1 106 ? -6.381 -20.982 12.072 1.00 44.43 553 PRO A C 12
ATOM 20669 O O . PRO A 1 106 ? -5.200 -21.008 11.694 1.00 53.35 553 PRO A O 12
ATOM 20680 N N . ARG A 1 107 ? -6.733 -20.927 13.315 1.00 43.32 554 ARG A N 12
ATOM 20681 C CA . ARG A 1 107 ? -5.792 -20.793 14.377 1.00 3.34 554 ARG A CA 12
ATOM 20682 C C . ARG A 1 107 ? -5.092 -22.089 14.666 1.00 65.34 554 ARG A C 12
ATOM 20683 O O . ARG A 1 107 ? -5.724 -23.156 14.732 1.00 5.04 554 ARG A O 12
ATOM 20704 N N . GLU A 1 108 ? -3.803 -22.001 14.803 1.00 73.30 555 GLU A N 12
ATOM 20705 C CA . GLU A 1 108 ? -2.998 -23.110 15.194 1.00 62.54 555 GLU A CA 12
ATOM 20706 C C . GLU A 1 108 ? -2.910 -23.059 16.703 1.00 52.15 555 GLU A C 12
ATOM 20707 O O . GLU A 1 108 ? -2.138 -22.276 17.267 1.00 20.21 555 GLU A O 12
ATOM 20719 N N . MET A 1 109 ? -3.729 -23.828 17.350 1.00 74.31 556 MET A N 12
ATOM 20720 C CA . MET A 1 109 ? -3.832 -23.758 18.780 1.00 4.01 556 MET A CA 12
ATOM 20721 C C . MET A 1 109 ? -3.093 -24.904 19.423 1.00 55.21 556 MET A C 12
ATOM 20722 O O . MET A 1 109 ? -3.173 -26.041 18.964 1.00 24.42 556 MET A O 12
ATOM 20736 N N . ASN A 1 110 ? -2.363 -24.600 20.454 1.00 0.31 557 ASN A N 12
ATOM 20737 C CA . ASN A 1 110 ? -1.589 -25.579 21.179 1.00 15.02 557 ASN A CA 12
ATOM 20738 C C . ASN A 1 110 ? -1.823 -25.408 22.659 1.00 2.55 557 ASN A C 12
ATOM 20739 O O . ASN A 1 110 ? -2.078 -24.294 23.128 1.00 22.01 557 ASN A O 12
ATOM 20750 N N . ALA A 1 111 ? -1.773 -26.492 23.378 1.00 23.12 558 ALA A N 12
ATOM 20751 C CA . ALA A 1 111 ? -1.973 -26.473 24.804 1.00 10.30 558 ALA A CA 12
ATOM 20752 C C . ALA A 1 111 ? -0.672 -26.814 25.490 1.00 45.23 558 ALA A C 12
ATOM 20753 O O . ALA A 1 111 ? -0.310 -28.004 25.519 1.00 38.42 558 ALA A O 12
ATOM 20761 N N . GLY A 1 1 ? -26.630 -4.445 -16.998 1.00 54.02 448 GLY A N 13
ATOM 20762 C CA . GLY A 1 1 ? -25.848 -5.303 -17.877 1.00 51.04 448 GLY A CA 13
ATOM 20763 C C . GLY A 1 1 ? -24.820 -6.080 -17.111 1.00 30.03 448 GLY A C 13
ATOM 20764 O O . GLY A 1 1 ? -25.077 -7.207 -16.674 1.00 70.23 448 GLY A O 13
ATOM 20770 N N . SER A 1 2 ? -23.668 -5.484 -16.932 1.00 72.13 449 SER A N 13
ATOM 20771 C CA . SER A 1 2 ? -22.578 -6.091 -16.226 1.00 61.03 449 SER A CA 13
ATOM 20772 C C . SER A 1 2 ? -21.589 -5.010 -15.803 1.00 14.34 449 SER A C 13
ATOM 20773 O O . SER A 1 2 ? -21.481 -3.969 -16.468 1.00 51.41 449 SER A O 13
ATOM 20781 N N . VAL A 1 3 ? -20.902 -5.225 -14.710 1.00 54.32 450 VAL A N 13
ATOM 20782 C CA . VAL A 1 3 ? -19.925 -4.274 -14.241 1.00 53.53 450 VAL A CA 13
ATOM 20783 C C . VAL A 1 3 ? -18.554 -4.909 -14.273 1.00 32.14 450 VAL A C 13
ATOM 20784 O O . VAL A 1 3 ? -18.435 -6.135 -14.338 1.00 21.41 450 VAL A O 13
ATOM 20797 N N . TYR A 1 4 ? -17.536 -4.108 -14.248 1.00 53.43 451 TYR A N 13
ATOM 20798 C CA . TYR A 1 4 ? -16.198 -4.612 -14.344 1.00 15.34 451 TYR A CA 13
ATOM 20799 C C . TYR A 1 4 ? -15.486 -4.445 -13.026 1.00 23.42 451 TYR A C 13
ATOM 20800 O O . TYR A 1 4 ? -15.941 -3.675 -12.169 1.00 11.21 451 TYR A O 13
ATOM 20818 N N . ASN A 1 5 ? -14.375 -5.168 -12.874 1.00 54.52 452 ASN A N 13
ATOM 20819 C CA . ASN A 1 5 ? -13.557 -5.186 -11.654 1.00 25.21 452 ASN A CA 13
ATOM 20820 C C . ASN A 1 5 ? -14.226 -5.975 -10.573 1.00 51.24 452 ASN A C 13
ATOM 20821 O O . ASN A 1 5 ? -15.057 -5.450 -9.816 1.00 44.54 452 ASN A O 13
ATOM 20832 N N . THR A 1 6 ? -13.914 -7.242 -10.517 1.00 50.44 453 THR A N 13
ATOM 20833 C CA . THR A 1 6 ? -14.439 -8.083 -9.499 1.00 20.15 453 THR A CA 13
ATOM 20834 C C . THR A 1 6 ? -13.611 -7.908 -8.213 1.00 22.32 453 THR A C 13
ATOM 20835 O O . THR A 1 6 ? -12.659 -8.652 -7.917 1.00 41.43 453 THR A O 13
ATOM 20846 N N . LYS A 1 7 ? -13.934 -6.872 -7.489 1.00 51.51 454 LYS A N 13
ATOM 20847 C CA . LYS A 1 7 ? -13.204 -6.525 -6.318 1.00 70.31 454 LYS A CA 13
ATOM 20848 C C . LYS A 1 7 ? -13.733 -7.210 -5.080 1.00 41.44 454 LYS A C 13
ATOM 20849 O O . LYS A 1 7 ? -14.489 -6.642 -4.288 1.00 41.22 454 LYS A O 13
ATOM 20868 N N . LYS A 1 8 ? -13.390 -8.472 -4.968 1.00 54.01 455 LYS A N 13
ATOM 20869 C CA . LYS A 1 8 ? -13.750 -9.291 -3.820 1.00 0.01 455 LYS A CA 13
ATOM 20870 C C . LYS A 1 8 ? -12.561 -10.122 -3.373 1.00 73.10 455 LYS A C 13
ATOM 20871 O O . LYS A 1 8 ? -12.671 -10.921 -2.455 1.00 51.03 455 LYS A O 13
ATOM 20890 N N . VAL A 1 9 ? -11.437 -9.931 -4.024 1.00 5.32 456 VAL A N 13
ATOM 20891 C CA . VAL A 1 9 ? -10.239 -10.705 -3.734 1.00 5.44 456 VAL A CA 13
ATOM 20892 C C . VAL A 1 9 ? -9.133 -9.805 -3.209 1.00 14.10 456 VAL A C 13
ATOM 20893 O O . VAL A 1 9 ? -9.338 -8.592 -3.050 1.00 51.54 456 VAL A O 13
ATOM 20906 N N . GLY A 1 10 ? -7.986 -10.396 -2.936 1.00 35.51 457 GLY A N 13
ATOM 20907 C CA . GLY A 1 10 ? -6.841 -9.650 -2.486 1.00 42.44 457 GLY A CA 13
ATOM 20908 C C . GLY A 1 10 ? -6.083 -9.084 -3.658 1.00 52.43 457 GLY A C 13
ATOM 20909 O O . GLY A 1 10 ? -5.768 -9.803 -4.609 1.00 75.55 457 GLY A O 13
ATOM 20913 N N . LYS A 1 11 ? -5.790 -7.817 -3.603 1.00 55.23 458 LYS A N 13
ATOM 20914 C CA . LYS A 1 11 ? -5.152 -7.140 -4.708 1.00 73.14 458 LYS A CA 13
ATOM 20915 C C . LYS A 1 11 ? -4.207 -6.066 -4.238 1.00 13.03 458 LYS A C 13
ATOM 20916 O O . LYS A 1 11 ? -4.238 -5.657 -3.075 1.00 10.24 458 LYS A O 13
ATOM 20935 N N . ARG A 1 12 ? -3.390 -5.614 -5.146 1.00 71.01 459 ARG A N 13
ATOM 20936 C CA . ARG A 1 12 ? -2.459 -4.546 -4.904 1.00 44.24 459 ARG A CA 13
ATOM 20937 C C . ARG A 1 12 ? -2.967 -3.315 -5.563 1.00 34.31 459 ARG A C 13
ATOM 20938 O O . ARG A 1 12 ? -3.362 -3.342 -6.730 1.00 24.12 459 ARG A O 13
ATOM 20959 N N . LEU A 1 13 ? -2.972 -2.258 -4.830 1.00 1.04 460 LEU A N 13
ATOM 20960 C CA . LEU A 1 13 ? -3.464 -0.989 -5.308 1.00 43.51 460 LEU A CA 13
ATOM 20961 C C . LEU A 1 13 ? -2.497 0.095 -4.909 1.00 63.54 460 LEU A C 13
ATOM 20962 O O . LEU A 1 13 ? -1.926 0.047 -3.823 1.00 11.52 460 LEU A O 13
ATOM 20978 N N . ASN A 1 14 ? -2.291 1.044 -5.774 1.00 60.21 461 ASN A N 13
ATOM 20979 C CA . ASN A 1 14 ? -1.432 2.159 -5.455 1.00 33.11 461 ASN A CA 13
ATOM 20980 C C . ASN A 1 14 ? -2.271 3.402 -5.289 1.00 53.15 461 ASN A C 13
ATOM 20981 O O . ASN A 1 14 ? -3.052 3.772 -6.171 1.00 45.12 461 ASN A O 13
ATOM 20992 N N . ILE A 1 15 ? -2.145 4.006 -4.155 1.00 10.52 462 ILE A N 13
ATOM 20993 C CA . ILE A 1 15 ? -2.886 5.188 -3.816 1.00 13.55 462 ILE A CA 13
ATOM 20994 C C . ILE A 1 15 ? -1.932 6.371 -3.758 1.00 62.11 462 ILE A C 13
ATOM 20995 O O . ILE A 1 15 ? -0.869 6.289 -3.133 1.00 60.33 462 ILE A O 13
ATOM 21011 N N . GLN A 1 16 ? -2.279 7.438 -4.437 1.00 4.05 463 GLN A N 13
ATOM 21012 C CA . GLN A 1 16 ? -1.475 8.636 -4.416 1.00 20.14 463 GLN A CA 13
ATOM 21013 C C . GLN A 1 16 ? -2.067 9.634 -3.462 1.00 63.22 463 GLN A C 13
ATOM 21014 O O . GLN A 1 16 ? -3.257 9.950 -3.536 1.00 1.41 463 GLN A O 13
ATOM 21028 N N . LEU A 1 17 ? -1.255 10.132 -2.574 1.00 33.33 464 LEU A N 13
ATOM 21029 C CA . LEU A 1 17 ? -1.696 11.163 -1.666 1.00 4.31 464 LEU A CA 13
ATOM 21030 C C . LEU A 1 17 ? -0.897 12.408 -1.912 1.00 31.24 464 LEU A C 13
ATOM 21031 O O . LEU A 1 17 ? 0.330 12.347 -2.062 1.00 14.21 464 LEU A O 13
ATOM 21047 N N . LYS A 1 18 ? -1.567 13.519 -1.954 1.00 62.14 465 LYS A N 13
ATOM 21048 C CA . LYS A 1 18 ? -0.927 14.792 -2.107 1.00 65.32 465 LYS A CA 13
ATOM 21049 C C . LYS A 1 18 ? -0.968 15.495 -0.776 1.00 33.10 465 LYS A C 13
ATOM 21050 O O . LYS A 1 18 ? -1.995 15.507 -0.110 1.00 73.30 465 LYS A O 13
ATOM 21069 N N . LYS A 1 19 ? 0.133 16.059 -0.394 1.00 61.24 466 LYS A N 13
ATOM 21070 C CA . LYS A 1 19 ? 0.264 16.710 0.901 1.00 63.20 466 LYS A CA 13
ATOM 21071 C C . LYS A 1 19 ? -0.584 17.948 1.005 1.00 50.45 466 LYS A C 13
ATOM 21072 O O . LYS A 1 19 ? -0.460 18.874 0.209 1.00 71.25 466 LYS A O 13
ATOM 21091 N N . GLY A 1 20 ? -1.459 17.937 1.977 1.00 33.33 467 GLY A N 13
ATOM 21092 C CA . GLY A 1 20 ? -2.284 19.067 2.244 1.00 74.11 467 GLY A CA 13
ATOM 21093 C C . GLY A 1 20 ? -1.768 19.803 3.449 1.00 25.25 467 GLY A C 13
ATOM 21094 O O . GLY A 1 20 ? -0.588 19.668 3.796 1.00 53.21 467 GLY A O 13
ATOM 21098 N N . THR A 1 21 ? -2.629 20.529 4.113 1.00 75.50 468 THR A N 13
ATOM 21099 C CA . THR A 1 21 ? -2.245 21.307 5.275 1.00 45.03 468 THR A CA 13
ATOM 21100 C C . THR A 1 21 ? -1.772 20.406 6.419 1.00 60.12 468 THR A C 13
ATOM 21101 O O . THR A 1 21 ? -0.838 20.751 7.157 1.00 4.12 468 THR A O 13
ATOM 21112 N N . GLU A 1 22 ? -2.399 19.239 6.550 1.00 54.23 469 GLU A N 13
ATOM 21113 C CA . GLU A 1 22 ? -2.110 18.354 7.651 1.00 41.35 469 GLU A CA 13
ATOM 21114 C C . GLU A 1 22 ? -1.122 17.278 7.203 1.00 1.31 469 GLU A C 13
ATOM 21115 O O . GLU A 1 22 ? -0.760 16.389 7.969 1.00 61.14 469 GLU A O 13
ATOM 21127 N N . GLY A 1 23 ? -0.702 17.364 5.964 1.00 4.55 470 GLY A N 13
ATOM 21128 C CA . GLY A 1 23 ? 0.206 16.389 5.424 1.00 72.02 470 GLY A CA 13
ATOM 21129 C C . GLY A 1 23 ? -0.517 15.151 4.952 1.00 54.41 470 GLY A C 13
ATOM 21130 O O . GLY A 1 23 ? -1.488 15.246 4.181 1.00 54.11 470 GLY A O 13
ATOM 21134 N N . LEU A 1 24 ? -0.066 14.001 5.411 1.00 14.10 471 LEU A N 13
ATOM 21135 C CA . LEU A 1 24 ? -0.662 12.732 5.032 1.00 41.34 471 LEU A CA 13
ATOM 21136 C C . LEU A 1 24 ? -1.920 12.452 5.829 1.00 14.21 471 LEU A C 13
ATOM 21137 O O . LEU A 1 24 ? -2.980 12.218 5.256 1.00 63.01 471 LEU A O 13
ATOM 21153 N N . GLY A 1 25 ? -1.812 12.476 7.136 1.00 53.21 472 GLY A N 13
ATOM 21154 C CA . GLY A 1 25 ? -2.982 12.270 7.961 1.00 21.12 472 GLY A CA 13
ATOM 21155 C C . GLY A 1 25 ? -3.239 10.824 8.287 1.00 14.43 472 GLY A C 13
ATOM 21156 O O . GLY A 1 25 ? -4.370 10.433 8.538 1.00 63.13 472 GLY A O 13
ATOM 21160 N N . PHE A 1 26 ? -2.218 10.028 8.257 1.00 32.51 473 PHE A N 13
ATOM 21161 C CA . PHE A 1 26 ? -2.337 8.647 8.647 1.00 22.44 473 PHE A CA 13
ATOM 21162 C C . PHE A 1 26 ? -1.012 8.199 9.166 1.00 74.31 473 PHE A C 13
ATOM 21163 O O . PHE A 1 26 ? 0.001 8.886 8.976 1.00 63.33 473 PHE A O 13
ATOM 21180 N N . SER A 1 27 ? -0.997 7.108 9.834 1.00 63.23 474 SER A N 13
ATOM 21181 C CA . SER A 1 27 ? 0.216 6.564 10.344 1.00 62.42 474 SER A CA 13
ATOM 21182 C C . SER A 1 27 ? 0.219 5.079 10.082 1.00 65.12 474 SER A C 13
ATOM 21183 O O . SER A 1 27 ? -0.817 4.522 9.726 1.00 75.22 474 SER A O 13
ATOM 21191 N N . ILE A 1 28 ? 1.335 4.444 10.250 1.00 55.35 475 ILE A N 13
ATOM 21192 C CA . ILE A 1 28 ? 1.442 3.028 10.020 1.00 31.52 475 ILE A CA 13
ATOM 21193 C C . ILE A 1 28 ? 1.886 2.329 11.297 1.00 64.10 475 ILE A C 13
ATOM 21194 O O . ILE A 1 28 ? 2.562 2.916 12.129 1.00 40.12 475 ILE A O 13
ATOM 21210 N N . THR A 1 29 ? 1.480 1.112 11.453 1.00 51.13 476 THR A N 13
ATOM 21211 C CA . THR A 1 29 ? 1.806 0.330 12.609 1.00 11.10 476 THR A CA 13
ATOM 21212 C C . THR A 1 29 ? 2.449 -0.965 12.137 1.00 15.01 476 THR A C 13
ATOM 21213 O O . THR A 1 29 ? 2.275 -1.368 10.967 1.00 62.40 476 THR A O 13
ATOM 21224 N N . SER A 1 30 ? 3.170 -1.603 12.999 1.00 72.22 477 SER A N 13
ATOM 21225 C CA . SER A 1 30 ? 3.891 -2.770 12.635 1.00 3.44 477 SER A CA 13
ATOM 21226 C C . SER A 1 30 ? 3.820 -3.819 13.722 1.00 42.40 477 SER A C 13
ATOM 21227 O O . SER A 1 30 ? 3.825 -3.487 14.923 1.00 21.04 477 SER A O 13
ATOM 21235 N N . ARG A 1 31 ? 3.697 -5.066 13.319 1.00 61.45 478 ARG A N 13
ATOM 21236 C CA . ARG A 1 31 ? 3.735 -6.161 14.240 1.00 1.41 478 ARG A CA 13
ATOM 21237 C C . ARG A 1 31 ? 4.122 -7.429 13.485 1.00 71.31 478 ARG A C 13
ATOM 21238 O O . ARG A 1 31 ? 3.638 -7.658 12.377 1.00 53.21 478 ARG A O 13
ATOM 21259 N N . ASP A 1 32 ? 5.027 -8.206 14.047 1.00 31.52 479 ASP A N 13
ATOM 21260 C CA . ASP A 1 32 ? 5.453 -9.475 13.427 1.00 23.54 479 ASP A CA 13
ATOM 21261 C C . ASP A 1 32 ? 4.339 -10.458 13.490 1.00 13.30 479 ASP A C 13
ATOM 21262 O O . ASP A 1 32 ? 4.000 -11.120 12.495 1.00 21.22 479 ASP A O 13
ATOM 21271 N N . VAL A 1 33 ? 3.763 -10.550 14.666 1.00 14.42 480 VAL A N 13
ATOM 21272 C CA . VAL A 1 33 ? 2.658 -11.414 14.910 1.00 23.11 480 VAL A CA 13
ATOM 21273 C C . VAL A 1 33 ? 1.416 -10.925 14.147 1.00 60.32 480 VAL A C 13
ATOM 21274 O O . VAL A 1 33 ? 0.777 -9.945 14.502 1.00 34.30 480 VAL A O 13
ATOM 21287 N N . THR A 1 34 ? 1.152 -11.593 13.069 1.00 2.31 481 THR A N 13
ATOM 21288 C CA . THR A 1 34 ? 0.059 -11.301 12.186 1.00 72.45 481 THR A CA 13
ATOM 21289 C C . THR A 1 34 ? 0.095 -12.354 11.076 1.00 71.25 481 THR A C 13
ATOM 21290 O O . THR A 1 34 ? -0.930 -12.901 10.685 1.00 64.22 481 THR A O 13
ATOM 21301 N N . ILE A 1 35 ? 1.321 -12.659 10.627 1.00 41.04 482 ILE A N 13
ATOM 21302 C CA . ILE A 1 35 ? 1.621 -13.721 9.654 1.00 54.21 482 ILE A CA 13
ATOM 21303 C C . ILE A 1 35 ? 3.072 -14.162 9.841 1.00 72.51 482 ILE A C 13
ATOM 21304 O O . ILE A 1 35 ? 3.408 -15.342 9.677 1.00 10.12 482 ILE A O 13
ATOM 21320 N N . GLY A 1 36 ? 3.922 -13.208 10.204 1.00 50.23 483 GLY A N 13
ATOM 21321 C CA . GLY A 1 36 ? 5.318 -13.477 10.396 1.00 34.25 483 GLY A CA 13
ATOM 21322 C C . GLY A 1 36 ? 6.125 -13.061 9.189 1.00 42.12 483 GLY A C 13
ATOM 21323 O O . GLY A 1 36 ? 5.689 -12.195 8.405 1.00 52.14 483 GLY A O 13
ATOM 21327 N N . GLY A 1 37 ? 7.286 -13.658 9.038 1.00 75.44 484 GLY A N 13
ATOM 21328 C CA . GLY A 1 37 ? 8.145 -13.395 7.910 1.00 35.24 484 GLY A CA 13
ATOM 21329 C C . GLY A 1 37 ? 8.644 -11.967 7.847 1.00 63.20 484 GLY A C 13
ATOM 21330 O O . GLY A 1 37 ? 9.407 -11.518 8.710 1.00 4.53 484 GLY A O 13
ATOM 21334 N N . SER A 1 38 ? 8.184 -11.252 6.846 1.00 24.12 485 SER A N 13
ATOM 21335 C CA . SER A 1 38 ? 8.620 -9.898 6.573 1.00 0.31 485 SER A CA 13
ATOM 21336 C C . SER A 1 38 ? 8.072 -8.898 7.600 1.00 33.10 485 SER A C 13
ATOM 21337 O O . SER A 1 38 ? 8.674 -7.837 7.814 1.00 31.30 485 SER A O 13
ATOM 21345 N N . ALA A 1 39 ? 6.954 -9.267 8.250 1.00 2.13 486 ALA A N 13
ATOM 21346 C CA . ALA A 1 39 ? 6.218 -8.379 9.159 1.00 13.30 486 ALA A CA 13
ATOM 21347 C C . ALA A 1 39 ? 5.695 -7.156 8.391 1.00 32.33 486 ALA A C 13
ATOM 21348 O O . ALA A 1 39 ? 6.394 -6.148 8.239 1.00 11.23 486 ALA A O 13
ATOM 21355 N N . PRO A 1 40 ? 4.480 -7.262 7.833 1.00 20.51 487 PRO A N 13
ATOM 21356 C CA . PRO A 1 40 ? 3.889 -6.196 7.032 1.00 25.35 487 PRO A CA 13
ATOM 21357 C C . PRO A 1 40 ? 3.546 -4.958 7.840 1.00 4.55 487 PRO A C 13
ATOM 21358 O O . PRO A 1 40 ? 3.372 -5.008 9.070 1.00 3.24 487 PRO A O 13
ATOM 21369 N N . ILE A 1 41 ? 3.445 -3.865 7.149 1.00 51.25 488 ILE A N 13
ATOM 21370 C CA . ILE A 1 41 ? 3.086 -2.613 7.736 1.00 21.02 488 ILE A CA 13
ATOM 21371 C C . ILE A 1 41 ? 1.623 -2.361 7.472 1.00 50.13 488 ILE A C 13
ATOM 21372 O O . ILE A 1 41 ? 1.173 -2.515 6.360 1.00 12.21 488 ILE A O 13
ATOM 21388 N N . TYR A 1 42 ? 0.884 -2.015 8.480 1.00 43.23 489 TYR A N 13
ATOM 21389 C CA . TYR A 1 42 ? -0.519 -1.726 8.292 1.00 51.35 489 TYR A CA 13
ATOM 21390 C C . TYR A 1 42 ? -0.757 -0.313 8.662 1.00 22.34 489 TYR A C 13
ATOM 21391 O O . TYR A 1 42 ? -0.051 0.224 9.498 1.00 21.20 489 TYR A O 13
ATOM 21409 N N . VAL A 1 43 ? -1.699 0.306 8.033 1.00 44.15 490 VAL A N 13
ATOM 21410 C CA . VAL A 1 43 ? -2.080 1.640 8.417 1.00 44.41 490 VAL A CA 13
ATOM 21411 C C . VAL A 1 43 ? -2.624 1.591 9.845 1.00 73.34 490 VAL A C 13
ATOM 21412 O O . VAL A 1 43 ? -3.575 0.848 10.126 1.00 55.35 490 VAL A O 13
ATOM 21425 N N . LYS A 1 44 ? -2.006 2.349 10.736 1.00 4.02 491 LYS A N 13
ATOM 21426 C CA . LYS A 1 44 ? -2.367 2.327 12.143 1.00 2.35 491 LYS A CA 13
ATOM 21427 C C . LYS A 1 44 ? -3.730 2.958 12.362 1.00 10.25 491 LYS A C 13
ATOM 21428 O O . LYS A 1 44 ? -4.503 2.487 13.202 1.00 23.22 491 LYS A O 13
ATOM 21447 N N . ASN A 1 45 ? -4.036 3.981 11.572 1.00 0.10 492 ASN A N 13
ATOM 21448 C CA . ASN A 1 45 ? -5.295 4.714 11.682 1.00 53.43 492 ASN A CA 13
ATOM 21449 C C . ASN A 1 45 ? -5.285 5.853 10.689 1.00 50.20 492 ASN A C 13
ATOM 21450 O O . ASN A 1 45 ? -4.210 6.388 10.369 1.00 71.00 492 ASN A O 13
ATOM 21461 N N . ILE A 1 46 ? -6.439 6.195 10.180 1.00 11.40 493 ILE A N 13
ATOM 21462 C CA . ILE A 1 46 ? -6.585 7.337 9.323 1.00 40.35 493 ILE A CA 13
ATOM 21463 C C . ILE A 1 46 ? -7.064 8.478 10.204 1.00 13.05 493 ILE A C 13
ATOM 21464 O O . ILE A 1 46 ? -8.146 8.400 10.812 1.00 31.01 493 ILE A O 13
ATOM 21480 N N . LEU A 1 47 ? -6.270 9.492 10.300 1.00 14.31 494 LEU A N 13
ATOM 21481 C CA . LEU A 1 47 ? -6.534 10.599 11.180 1.00 41.35 494 LEU A CA 13
ATOM 21482 C C . LEU A 1 47 ? -7.533 11.550 10.534 1.00 3.41 494 LEU A C 13
ATOM 21483 O O . LEU A 1 47 ? -7.563 11.674 9.317 1.00 32.44 494 LEU A O 13
ATOM 21499 N N . PRO A 1 48 ? -8.364 12.246 11.348 1.00 53.50 495 PRO A N 13
ATOM 21500 C CA . PRO A 1 48 ? -9.405 13.173 10.841 1.00 74.24 495 PRO A CA 13
ATOM 21501 C C . PRO A 1 48 ? -8.824 14.383 10.101 1.00 42.53 495 PRO A C 13
ATOM 21502 O O . PRO A 1 48 ? -9.548 15.161 9.475 1.00 12.23 495 PRO A O 13
ATOM 21513 N N . ARG A 1 49 ? -7.532 14.531 10.172 1.00 11.31 496 ARG A N 13
ATOM 21514 C CA . ARG A 1 49 ? -6.852 15.631 9.562 1.00 11.32 496 ARG A CA 13
ATOM 21515 C C . ARG A 1 49 ? -5.794 15.134 8.605 1.00 52.43 496 ARG A C 13
ATOM 21516 O O . ARG A 1 49 ? -4.816 14.513 9.031 1.00 34.22 496 ARG A O 13
ATOM 21537 N N . GLY A 1 50 ? -5.998 15.379 7.323 1.00 72.21 497 GLY A N 13
ATOM 21538 C CA . GLY A 1 50 ? -4.998 15.036 6.337 1.00 50.24 497 GLY A CA 13
ATOM 21539 C C . GLY A 1 50 ? -5.553 14.468 5.056 1.00 23.51 497 GLY A C 13
ATOM 21540 O O . GLY A 1 50 ? -6.749 14.199 4.942 1.00 15.14 497 GLY A O 13
ATOM 21544 N N . ALA A 1 51 ? -4.662 14.268 4.099 1.00 42.34 498 ALA A N 13
ATOM 21545 C CA . ALA A 1 51 ? -4.997 13.811 2.756 1.00 12.25 498 ALA A CA 13
ATOM 21546 C C . ALA A 1 51 ? -5.581 12.408 2.729 1.00 43.23 498 ALA A C 13
ATOM 21547 O O . ALA A 1 51 ? -6.492 12.132 1.955 1.00 71.32 498 ALA A O 13
ATOM 21554 N N . ALA A 1 52 ? -5.064 11.530 3.574 1.00 3.55 499 ALA A N 13
ATOM 21555 C CA . ALA A 1 52 ? -5.494 10.137 3.591 1.00 3.55 499 ALA A CA 13
ATOM 21556 C C . ALA A 1 52 ? -6.978 10.002 3.897 1.00 71.42 499 ALA A C 13
ATOM 21557 O O . ALA A 1 52 ? -7.676 9.191 3.275 1.00 23.12 499 ALA A O 13
ATOM 21564 N N . ILE A 1 53 ? -7.477 10.814 4.818 1.00 12.31 500 ILE A N 13
ATOM 21565 C CA . ILE A 1 53 ? -8.874 10.731 5.171 1.00 35.24 500 ILE A CA 13
ATOM 21566 C C . ILE A 1 53 ? -9.730 11.368 4.074 1.00 62.01 500 ILE A C 13
ATOM 21567 O O . ILE A 1 53 ? -10.867 10.946 3.824 1.00 34.32 500 ILE A O 13
ATOM 21583 N N . GLN A 1 54 ? -9.168 12.385 3.421 1.00 61.22 501 GLN A N 13
ATOM 21584 C CA . GLN A 1 54 ? -9.840 13.074 2.331 1.00 62.32 501 GLN A CA 13
ATOM 21585 C C . GLN A 1 54 ? -9.998 12.150 1.132 1.00 4.44 501 GLN A C 13
ATOM 21586 O O . GLN A 1 54 ? -11.039 12.145 0.474 1.00 53.52 501 GLN A O 13
ATOM 21600 N N . ASP A 1 55 ? -8.959 11.369 0.857 1.00 55.01 502 ASP A N 13
ATOM 21601 C CA . ASP A 1 55 ? -8.976 10.431 -0.263 1.00 71.21 502 ASP A CA 13
ATOM 21602 C C . ASP A 1 55 ? -9.983 9.322 -0.013 1.00 42.14 502 ASP A C 13
ATOM 21603 O O . ASP A 1 55 ? -10.817 9.011 -0.876 1.00 34.31 502 ASP A O 13
ATOM 21612 N N . GLY A 1 56 ? -9.924 8.740 1.163 1.00 3.11 503 GLY A N 13
ATOM 21613 C CA . GLY A 1 56 ? -10.906 7.761 1.547 1.00 75.13 503 GLY A CA 13
ATOM 21614 C C . GLY A 1 56 ? -10.575 6.328 1.154 1.00 61.51 503 GLY A C 13
ATOM 21615 O O . GLY A 1 56 ? -11.057 5.392 1.794 1.00 72.14 503 GLY A O 13
ATOM 21619 N N . ARG A 1 57 ? -9.770 6.141 0.120 1.00 52.54 504 ARG A N 13
ATOM 21620 C CA . ARG A 1 57 ? -9.443 4.796 -0.344 1.00 75.11 504 ARG A CA 13
ATOM 21621 C C . ARG A 1 57 ? -8.482 4.124 0.595 1.00 33.20 504 ARG A C 13
ATOM 21622 O O . ARG A 1 57 ? -8.586 2.920 0.854 1.00 31.03 504 ARG A O 13
ATOM 21643 N N . LEU A 1 58 ? -7.555 4.894 1.094 1.00 41.23 505 LEU A N 13
ATOM 21644 C CA . LEU A 1 58 ? -6.626 4.426 2.084 1.00 25.21 505 LEU A CA 13
ATOM 21645 C C . LEU A 1 58 ? -7.328 4.431 3.437 1.00 5.32 505 LEU A C 13
ATOM 21646 O O . LEU A 1 58 ? -7.859 5.469 3.872 1.00 4.41 505 LEU A O 13
ATOM 21662 N N . LYS A 1 59 ? -7.361 3.287 4.077 1.00 24.05 506 LYS A N 13
ATOM 21663 C CA . LYS A 1 59 ? -8.012 3.129 5.342 1.00 14.21 506 LYS A CA 13
ATOM 21664 C C . LYS A 1 59 ? -7.110 2.404 6.314 1.00 45.35 506 LYS A C 13
ATOM 21665 O O . LYS A 1 59 ? -6.024 1.940 5.950 1.00 60.32 506 LYS A O 13
ATOM 21684 N N . ALA A 1 60 ? -7.540 2.315 7.548 1.00 22.51 507 ALA A N 13
ATOM 21685 C CA . ALA A 1 60 ? -6.750 1.676 8.559 1.00 53.01 507 ALA A CA 13
ATOM 21686 C C . ALA A 1 60 ? -6.830 0.171 8.421 1.00 60.50 507 ALA A C 13
ATOM 21687 O O . ALA A 1 60 ? -7.927 -0.406 8.419 1.00 64.30 507 ALA A O 13
ATOM 21694 N N . GLY A 1 61 ? -5.687 -0.455 8.317 1.00 3.33 508 GLY A N 13
ATOM 21695 C CA . GLY A 1 61 ? -5.632 -1.887 8.181 1.00 73.22 508 GLY A CA 13
ATOM 21696 C C . GLY A 1 61 ? -5.127 -2.324 6.832 1.00 2.30 508 GLY A C 13
ATOM 21697 O O . GLY A 1 61 ? -4.801 -3.497 6.646 1.00 51.31 508 GLY A O 13
ATOM 21701 N N . ASP A 1 62 ? -5.082 -1.402 5.869 1.00 31.10 509 ASP A N 13
ATOM 21702 C CA . ASP A 1 62 ? -4.475 -1.717 4.578 1.00 1.12 509 ASP A CA 13
ATOM 21703 C C . ASP A 1 62 ? -3.003 -1.895 4.792 1.00 4.51 509 ASP A C 13
ATOM 21704 O O . ASP A 1 62 ? -2.393 -1.151 5.581 1.00 25.04 509 ASP A O 13
ATOM 21713 N N . ARG A 1 63 ? -2.423 -2.872 4.144 1.00 51.35 510 ARG A N 13
ATOM 21714 C CA . ARG A 1 63 ? -1.050 -3.156 4.411 1.00 42.32 510 ARG A CA 13
ATOM 21715 C C . ARG A 1 63 ? -0.158 -2.527 3.377 1.00 63.13 510 ARG A C 13
ATOM 21716 O O . ARG A 1 63 ? -0.317 -2.754 2.175 1.00 11.40 510 ARG A O 13
ATOM 21737 N N . LEU A 1 64 ? 0.756 -1.729 3.853 1.00 4.21 511 LEU A N 13
ATOM 21738 C CA . LEU A 1 64 ? 1.655 -0.976 3.033 1.00 35.02 511 LEU A CA 13
ATOM 21739 C C . LEU A 1 64 ? 2.711 -1.953 2.489 1.00 64.20 511 LEU A C 13
ATOM 21740 O O . LEU A 1 64 ? 3.394 -2.634 3.260 1.00 71.43 511 LEU A O 13
ATOM 21756 N N . ILE A 1 65 ? 2.804 -2.035 1.180 1.00 53.00 512 ILE A N 13
ATOM 21757 C CA . ILE A 1 65 ? 3.705 -2.971 0.517 1.00 22.30 512 ILE A CA 13
ATOM 21758 C C . ILE A 1 65 ? 4.963 -2.269 0.053 1.00 21.54 512 ILE A C 13
ATOM 21759 O O . ILE A 1 65 ? 6.082 -2.692 0.366 1.00 30.24 512 ILE A O 13
ATOM 21775 N N . GLU A 1 66 ? 4.784 -1.216 -0.707 1.00 50.41 513 GLU A N 13
ATOM 21776 C CA . GLU A 1 66 ? 5.894 -0.500 -1.259 1.00 14.11 513 GLU A CA 13
ATOM 21777 C C . GLU A 1 66 ? 5.514 0.928 -1.580 1.00 52.30 513 GLU A C 13
ATOM 21778 O O . GLU A 1 66 ? 4.334 1.258 -1.701 1.00 50.33 513 GLU A O 13
ATOM 21790 N N . VAL A 1 67 ? 6.501 1.766 -1.698 1.00 12.40 514 VAL A N 13
ATOM 21791 C CA . VAL A 1 67 ? 6.287 3.151 -2.016 1.00 10.34 514 VAL A CA 13
ATOM 21792 C C . VAL A 1 67 ? 7.013 3.472 -3.324 1.00 4.15 514 VAL A C 13
ATOM 21793 O O . VAL A 1 67 ? 8.201 3.199 -3.453 1.00 53.13 514 VAL A O 13
ATOM 21806 N N . ASN A 1 68 ? 6.280 3.969 -4.312 1.00 22.41 515 ASN A N 13
ATOM 21807 C CA . ASN A 1 68 ? 6.849 4.370 -5.640 1.00 45.53 515 ASN A CA 13
ATOM 21808 C C . ASN A 1 68 ? 7.543 3.212 -6.402 1.00 52.10 515 ASN A C 13
ATOM 21809 O O . ASN A 1 68 ? 8.135 3.423 -7.464 1.00 11.10 515 ASN A O 13
ATOM 21820 N N . GLY A 1 69 ? 7.460 2.015 -5.880 1.00 61.02 516 GLY A N 13
ATOM 21821 C CA . GLY A 1 69 ? 8.118 0.893 -6.505 1.00 64.11 516 GLY A CA 13
ATOM 21822 C C . GLY A 1 69 ? 9.355 0.473 -5.736 1.00 44.13 516 GLY A C 13
ATOM 21823 O O . GLY A 1 69 ? 10.119 -0.385 -6.183 1.00 15.24 516 GLY A O 13
ATOM 21827 N N . VAL A 1 70 ? 9.573 1.104 -4.596 1.00 63.02 517 VAL A N 13
ATOM 21828 C CA . VAL A 1 70 ? 10.665 0.742 -3.722 1.00 43.34 517 VAL A CA 13
ATOM 21829 C C . VAL A 1 70 ? 10.207 -0.385 -2.826 1.00 43.03 517 VAL A C 13
ATOM 21830 O O . VAL A 1 70 ? 9.273 -0.213 -2.036 1.00 24.32 517 VAL A O 13
ATOM 21843 N N . ASP A 1 71 ? 10.861 -1.527 -2.944 1.00 44.42 518 ASP A N 13
ATOM 21844 C CA . ASP A 1 71 ? 10.474 -2.705 -2.189 1.00 4.05 518 ASP A CA 13
ATOM 21845 C C . ASP A 1 71 ? 10.884 -2.573 -0.765 1.00 61.53 518 ASP A C 13
ATOM 21846 O O . ASP A 1 71 ? 12.051 -2.777 -0.407 1.00 35.13 518 ASP A O 13
ATOM 21855 N N . LEU A 1 72 ? 9.953 -2.194 0.038 1.00 3.10 519 LEU A N 13
ATOM 21856 C CA . LEU A 1 72 ? 10.179 -2.048 1.443 1.00 12.32 519 LEU A CA 13
ATOM 21857 C C . LEU A 1 72 ? 9.718 -3.268 2.184 1.00 60.40 519 LEU A C 13
ATOM 21858 O O . LEU A 1 72 ? 9.907 -3.393 3.388 1.00 43.35 519 LEU A O 13
ATOM 21874 N N . ALA A 1 73 ? 9.143 -4.194 1.442 1.00 3.44 520 ALA A N 13
ATOM 21875 C CA . ALA A 1 73 ? 8.847 -5.489 1.967 1.00 41.41 520 ALA A CA 13
ATOM 21876 C C . ALA A 1 73 ? 10.133 -6.300 1.890 1.00 0.14 520 ALA A C 13
ATOM 21877 O O . ALA A 1 73 ? 10.361 -7.067 0.957 1.00 33.11 520 ALA A O 13
ATOM 21884 N N . GLY A 1 74 ? 10.998 -6.005 2.812 1.00 50.43 521 GLY A N 13
ATOM 21885 C CA . GLY A 1 74 ? 12.308 -6.597 2.899 1.00 63.45 521 GLY A CA 13
ATOM 21886 C C . GLY A 1 74 ? 13.122 -5.758 3.834 1.00 3.41 521 GLY A C 13
ATOM 21887 O O . GLY A 1 74 ? 13.996 -6.247 4.562 1.00 21.22 521 GLY A O 13
ATOM 21891 N N . LYS A 1 75 ? 12.819 -4.471 3.812 1.00 12.32 522 LYS A N 13
ATOM 21892 C CA . LYS A 1 75 ? 13.370 -3.527 4.749 1.00 45.20 522 LYS A CA 13
ATOM 21893 C C . LYS A 1 75 ? 12.693 -3.710 6.061 1.00 53.01 522 LYS A C 13
ATOM 21894 O O . LYS A 1 75 ? 11.596 -4.284 6.125 1.00 62.42 522 LYS A O 13
ATOM 21913 N N . SER A 1 76 ? 13.318 -3.257 7.101 1.00 73.03 523 SER A N 13
ATOM 21914 C CA . SER A 1 76 ? 12.764 -3.403 8.392 1.00 32.54 523 SER A CA 13
ATOM 21915 C C . SER A 1 76 ? 11.550 -2.500 8.519 1.00 62.33 523 SER A C 13
ATOM 21916 O O . SER A 1 76 ? 11.460 -1.460 7.846 1.00 20.24 523 SER A O 13
ATOM 21924 N N . GLN A 1 77 ? 10.629 -2.888 9.381 1.00 11.02 524 GLN A N 13
ATOM 21925 C CA . GLN A 1 77 ? 9.418 -2.129 9.619 1.00 52.51 524 GLN A CA 13
ATOM 21926 C C . GLN A 1 77 ? 9.764 -0.747 10.117 1.00 51.23 524 GLN A C 13
ATOM 21927 O O . GLN A 1 77 ? 9.074 0.222 9.848 1.00 70.31 524 GLN A O 13
ATOM 21941 N N . GLU A 1 78 ? 10.891 -0.673 10.781 1.00 73.04 525 GLU A N 13
ATOM 21942 C CA . GLU A 1 78 ? 11.332 0.516 11.407 1.00 23.34 525 GLU A CA 13
ATOM 21943 C C . GLU A 1 78 ? 11.755 1.544 10.355 1.00 11.03 525 GLU A C 13
ATOM 21944 O O . GLU A 1 78 ? 11.569 2.745 10.538 1.00 62.24 525 GLU A O 13
ATOM 21956 N N . GLU A 1 79 ? 12.275 1.040 9.231 1.00 25.44 526 GLU A N 13
ATOM 21957 C CA . GLU A 1 79 ? 12.721 1.873 8.116 1.00 24.11 526 GLU A CA 13
ATOM 21958 C C . GLU A 1 79 ? 11.572 2.682 7.584 1.00 41.20 526 GLU A C 13
ATOM 21959 O O . GLU A 1 79 ? 11.673 3.894 7.388 1.00 15.33 526 GLU A O 13
ATOM 21971 N N . VAL A 1 80 ? 10.477 2.005 7.368 1.00 31.10 527 VAL A N 13
ATOM 21972 C CA . VAL A 1 80 ? 9.323 2.610 6.797 1.00 60.02 527 VAL A CA 13
ATOM 21973 C C . VAL A 1 80 ? 8.523 3.436 7.790 1.00 60.04 527 VAL A C 13
ATOM 21974 O O . VAL A 1 80 ? 7.954 4.456 7.419 1.00 43.03 527 VAL A O 13
ATOM 21987 N N . VAL A 1 81 ? 8.496 3.015 9.060 1.00 64.03 528 VAL A N 13
ATOM 21988 C CA . VAL A 1 81 ? 7.824 3.799 10.101 1.00 61.31 528 VAL A CA 13
ATOM 21989 C C . VAL A 1 81 ? 8.415 5.198 10.175 1.00 45.11 528 VAL A C 13
ATOM 21990 O O . VAL A 1 81 ? 7.674 6.201 10.173 1.00 65.50 528 VAL A O 13
ATOM 22003 N N . SER A 1 82 ? 9.736 5.277 10.175 1.00 22.42 529 SER A N 13
ATOM 22004 C CA . SER A 1 82 ? 10.391 6.548 10.215 1.00 14.14 529 SER A CA 13
ATOM 22005 C C . SER A 1 82 ? 10.181 7.349 8.918 1.00 31.23 529 SER A C 13
ATOM 22006 O O . SER A 1 82 ? 10.099 8.573 8.956 1.00 4.01 529 SER A O 13
ATOM 22014 N N . LEU A 1 83 ? 10.039 6.653 7.795 1.00 51.43 530 LEU A N 13
ATOM 22015 C CA . LEU A 1 83 ? 9.780 7.313 6.511 1.00 11.40 530 LEU A CA 13
ATOM 22016 C C . LEU A 1 83 ? 8.395 7.953 6.486 1.00 71.30 530 LEU A C 13
ATOM 22017 O O . LEU A 1 83 ? 8.254 9.144 6.184 1.00 71.01 530 LEU A O 13
ATOM 22033 N N . LEU A 1 84 ? 7.377 7.173 6.829 1.00 0.35 531 LEU A N 13
ATOM 22034 C CA . LEU A 1 84 ? 6.017 7.655 6.850 1.00 42.23 531 LEU A CA 13
ATOM 22035 C C . LEU A 1 84 ? 5.805 8.766 7.868 1.00 11.14 531 LEU A C 13
ATOM 22036 O O . LEU A 1 84 ? 5.105 9.733 7.589 1.00 54.01 531 LEU A O 13
ATOM 22052 N N . ARG A 1 85 ? 6.434 8.656 9.024 1.00 2.02 532 ARG A N 13
ATOM 22053 C CA . ARG A 1 85 ? 6.313 9.701 10.037 1.00 11.14 532 ARG A CA 13
ATOM 22054 C C . ARG A 1 85 ? 7.087 10.980 9.629 1.00 33.11 532 ARG A C 13
ATOM 22055 O O . ARG A 1 85 ? 6.686 12.094 9.978 1.00 2.14 532 ARG A O 13
ATOM 22076 N N . SER A 1 86 ? 8.179 10.812 8.890 1.00 52.15 533 SER A N 13
ATOM 22077 C CA . SER A 1 86 ? 8.985 11.941 8.450 1.00 55.14 533 SER A CA 13
ATOM 22078 C C . SER A 1 86 ? 8.201 12.691 7.381 1.00 3.13 533 SER A C 13
ATOM 22079 O O . SER A 1 86 ? 8.158 13.928 7.355 1.00 65.32 533 SER A O 13
ATOM 22087 N N . THR A 1 87 ? 7.575 11.903 6.506 1.00 64.33 534 THR A N 13
ATOM 22088 C CA . THR A 1 87 ? 6.685 12.383 5.484 1.00 60.41 534 THR A CA 13
ATOM 22089 C C . THR A 1 87 ? 7.383 13.168 4.343 1.00 60.01 534 THR A C 13
ATOM 22090 O O . THR A 1 87 ? 7.762 14.337 4.495 1.00 61.14 534 THR A O 13
ATOM 22101 N N . LYS A 1 88 ? 7.545 12.488 3.216 1.00 15.43 535 LYS A N 13
ATOM 22102 C CA . LYS A 1 88 ? 8.044 13.077 1.968 1.00 2.02 535 LYS A CA 13
ATOM 22103 C C . LYS A 1 88 ? 6.978 14.096 1.516 1.00 12.22 535 LYS A C 13
ATOM 22104 O O . LYS A 1 88 ? 5.780 13.768 1.517 1.00 13.23 535 LYS A O 13
ATOM 22123 N N . MET A 1 89 ? 7.370 15.308 1.127 1.00 43.41 536 MET A N 13
ATOM 22124 C CA . MET A 1 89 ? 6.361 16.378 1.010 1.00 24.10 536 MET A CA 13
ATOM 22125 C C . MET A 1 89 ? 6.261 17.093 -0.325 1.00 74.11 536 MET A C 13
ATOM 22126 O O . MET A 1 89 ? 5.393 17.948 -0.465 1.00 3.30 536 MET A O 13
ATOM 22140 N N . GLU A 1 90 ? 7.071 16.741 -1.291 1.00 12.32 537 GLU A N 13
ATOM 22141 C CA . GLU A 1 90 ? 7.096 17.492 -2.559 1.00 61.41 537 GLU A CA 13
ATOM 22142 C C . GLU A 1 90 ? 5.705 17.602 -3.237 1.00 72.52 537 GLU A C 13
ATOM 22143 O O . GLU A 1 90 ? 5.303 18.690 -3.675 1.00 32.31 537 GLU A O 13
ATOM 22155 N N . GLY A 1 91 ? 4.994 16.494 -3.325 1.00 1.34 538 GLY A N 13
ATOM 22156 C CA . GLY A 1 91 ? 3.665 16.519 -3.902 1.00 71.03 538 GLY A CA 13
ATOM 22157 C C . GLY A 1 91 ? 2.894 15.290 -3.579 1.00 53.44 538 GLY A C 13
ATOM 22158 O O . GLY A 1 91 ? 2.284 15.196 -2.516 1.00 50.10 538 GLY A O 13
ATOM 22162 N N . THR A 1 92 ? 2.931 14.342 -4.466 1.00 51.32 539 THR A N 13
ATOM 22163 C CA . THR A 1 92 ? 2.237 13.109 -4.279 1.00 14.32 539 THR A CA 13
ATOM 22164 C C . THR A 1 92 ? 3.177 12.014 -3.852 1.00 12.32 539 THR A C 13
ATOM 22165 O O . THR A 1 92 ? 4.375 12.045 -4.148 1.00 13.25 539 THR A O 13
ATOM 22176 N N . VAL A 1 93 ? 2.657 11.095 -3.114 1.00 23.22 540 VAL A N 13
ATOM 22177 C CA . VAL A 1 93 ? 3.376 9.908 -2.739 1.00 72.53 540 VAL A CA 13
ATOM 22178 C C . VAL A 1 93 ? 2.552 8.720 -3.189 1.00 51.01 540 VAL A C 13
ATOM 22179 O O . VAL A 1 93 ? 1.350 8.669 -2.904 1.00 30.11 540 VAL A O 13
ATOM 22192 N N . SER A 1 94 ? 3.155 7.805 -3.918 1.00 31.00 541 SER A N 13
ATOM 22193 C CA . SER A 1 94 ? 2.440 6.632 -4.349 1.00 1.14 541 SER A CA 13
ATOM 22194 C C . SER A 1 94 ? 2.689 5.488 -3.398 1.00 20.35 541 SER A C 13
ATOM 22195 O O . SER A 1 94 ? 3.803 4.957 -3.312 1.00 31.22 541 SER A O 13
ATOM 22203 N N . LEU A 1 95 ? 1.661 5.111 -2.711 1.00 63.14 542 LEU A N 13
ATOM 22204 C CA . LEU A 1 95 ? 1.728 4.060 -1.751 1.00 72.33 542 LEU A CA 13
ATOM 22205 C C . LEU A 1 95 ? 1.031 2.860 -2.294 1.00 25.30 542 LEU A C 13
ATOM 22206 O O . LEU A 1 95 ? -0.154 2.915 -2.615 1.00 2.12 542 LEU A O 13
ATOM 22222 N N . LEU A 1 96 ? 1.746 1.800 -2.427 1.00 62.33 543 LEU A N 13
ATOM 22223 C CA . LEU A 1 96 ? 1.187 0.602 -2.932 1.00 72.12 543 LEU A CA 13
ATOM 22224 C C . LEU A 1 96 ? 0.841 -0.269 -1.744 1.00 55.52 543 LEU A C 13
ATOM 22225 O O . LEU A 1 96 ? 1.719 -0.643 -0.957 1.00 25.14 543 LEU A O 13
ATOM 22241 N N . VAL A 1 97 ? -0.418 -0.554 -1.599 1.00 3.11 544 VAL A N 13
ATOM 22242 C CA . VAL A 1 97 ? -0.906 -1.345 -0.503 1.00 64.41 544 VAL A CA 13
ATOM 22243 C C . VAL A 1 97 ? -1.527 -2.623 -1.029 1.00 74.23 544 VAL A C 13
ATOM 22244 O O . VAL A 1 97 ? -1.859 -2.728 -2.222 1.00 32.32 544 VAL A O 13
ATOM 22257 N N . PHE A 1 98 ? -1.673 -3.583 -0.170 1.00 53.04 545 PHE A N 13
ATOM 22258 C CA . PHE A 1 98 ? -2.318 -4.803 -0.531 1.00 12.41 545 PHE A CA 13
ATOM 22259 C C . PHE A 1 98 ? -3.584 -4.887 0.264 1.00 52.33 545 PHE A C 13
ATOM 22260 O O . PHE A 1 98 ? -3.551 -4.919 1.504 1.00 22.42 545 PHE A O 13
ATOM 22277 N N . ARG A 1 99 ? -4.677 -4.906 -0.419 1.00 3.13 546 ARG A N 13
ATOM 22278 C CA . ARG A 1 99 ? -5.942 -4.956 0.221 1.00 50.52 546 ARG A CA 13
ATOM 22279 C C . ARG A 1 99 ? -6.487 -6.359 0.060 1.00 24.14 546 ARG A C 13
ATOM 22280 O O . ARG A 1 99 ? -6.725 -6.824 -1.058 1.00 55.51 546 ARG A O 13
ATOM 22301 N N . GLN A 1 100 ? -6.661 -7.016 1.176 1.00 51.12 547 GLN A N 13
ATOM 22302 C CA . GLN A 1 100 ? -7.000 -8.421 1.239 1.00 50.42 547 GLN A CA 13
ATOM 22303 C C . GLN A 1 100 ? -8.386 -8.617 1.844 1.00 13.43 547 GLN A C 13
ATOM 22304 O O . GLN A 1 100 ? -8.811 -7.812 2.683 1.00 42.20 547 GLN A O 13
ATOM 22318 N N . GLU A 1 101 ? -9.090 -9.676 1.377 1.00 11.53 548 GLU A N 13
ATOM 22319 C CA . GLU A 1 101 ? -10.437 -10.061 1.858 1.00 63.11 548 GLU A CA 13
ATOM 22320 C C . GLU A 1 101 ? -10.476 -9.984 3.385 1.00 0.34 548 GLU A C 13
ATOM 22321 O O . GLU A 1 101 ? -11.369 -9.367 3.977 1.00 25.32 548 GLU A O 13
ATOM 22333 N N . GLU A 1 102 ? -9.510 -10.611 4.004 1.00 31.42 549 GLU A N 13
ATOM 22334 C CA . GLU A 1 102 ? -9.294 -10.479 5.407 1.00 31.51 549 GLU A CA 13
ATOM 22335 C C . GLU A 1 102 ? -7.832 -10.149 5.633 1.00 54.14 549 GLU A C 13
ATOM 22336 O O . GLU A 1 102 ? -6.972 -11.033 5.632 1.00 61.13 549 GLU A O 13
ATOM 22348 N N . ALA A 1 103 ? -7.542 -8.876 5.752 1.00 5.52 550 ALA A N 13
ATOM 22349 C CA . ALA A 1 103 ? -6.176 -8.426 5.966 1.00 51.31 550 ALA A CA 13
ATOM 22350 C C . ALA A 1 103 ? -5.897 -8.317 7.442 1.00 32.22 550 ALA A C 13
ATOM 22351 O O . ALA A 1 103 ? -4.747 -8.208 7.874 1.00 21.14 550 ALA A O 13
ATOM 22358 N N . PHE A 1 104 ? -6.947 -8.392 8.199 1.00 4.32 551 PHE A N 13
ATOM 22359 C CA . PHE A 1 104 ? -6.898 -8.199 9.610 1.00 61.13 551 PHE A CA 13
ATOM 22360 C C . PHE A 1 104 ? -6.665 -9.508 10.339 1.00 11.04 551 PHE A C 13
ATOM 22361 O O . PHE A 1 104 ? -7.189 -10.560 9.951 1.00 10.21 551 PHE A O 13
ATOM 22378 N N . HIS A 1 105 ? -5.868 -9.446 11.365 1.00 70.25 552 HIS A N 13
ATOM 22379 C CA . HIS A 1 105 ? -5.598 -10.577 12.221 1.00 44.21 552 HIS A CA 13
ATOM 22380 C C . HIS A 1 105 ? -5.718 -10.136 13.662 1.00 43.12 552 HIS A C 13
ATOM 22381 O O . HIS A 1 105 ? -5.100 -9.142 14.047 1.00 31.22 552 HIS A O 13
ATOM 22396 N N . PRO A 1 106 ? -6.537 -10.843 14.469 1.00 15.42 553 PRO A N 13
ATOM 22397 C CA . PRO A 1 106 ? -6.748 -10.513 15.890 1.00 43.43 553 PRO A CA 13
ATOM 22398 C C . PRO A 1 106 ? -5.439 -10.455 16.672 1.00 62.33 553 PRO A C 13
ATOM 22399 O O . PRO A 1 106 ? -4.476 -11.174 16.370 1.00 71.04 553 PRO A O 13
ATOM 22410 N N . ARG A 1 107 ? -5.413 -9.615 17.655 1.00 5.42 554 ARG A N 13
ATOM 22411 C CA . ARG A 1 107 ? -4.236 -9.390 18.439 1.00 74.54 554 ARG A CA 13
ATOM 22412 C C . ARG A 1 107 ? -4.284 -10.214 19.702 1.00 44.41 554 ARG A C 13
ATOM 22413 O O . ARG A 1 107 ? -5.363 -10.605 20.158 1.00 3.14 554 ARG A O 13
ATOM 22434 N N . GLU A 1 108 ? -3.122 -10.494 20.230 1.00 5.10 555 GLU A N 13
ATOM 22435 C CA . GLU A 1 108 ? -2.953 -11.265 21.441 1.00 60.31 555 GLU A CA 13
ATOM 22436 C C . GLU A 1 108 ? -3.652 -10.553 22.573 1.00 73.41 555 GLU A C 13
ATOM 22437 O O . GLU A 1 108 ? -3.304 -9.403 22.896 1.00 62.42 555 GLU A O 13
ATOM 22449 N N . MET A 1 109 ? -4.629 -11.192 23.159 1.00 50.20 556 MET A N 13
ATOM 22450 C CA . MET A 1 109 ? -5.328 -10.600 24.274 1.00 75.22 556 MET A CA 13
ATOM 22451 C C . MET A 1 109 ? -4.490 -10.715 25.530 1.00 52.22 556 MET A C 13
ATOM 22452 O O . MET A 1 109 ? -4.494 -11.739 26.210 1.00 11.43 556 MET A O 13
ATOM 22466 N N . ASN A 1 110 ? -3.730 -9.679 25.778 1.00 25.11 557 ASN A N 13
ATOM 22467 C CA . ASN A 1 110 ? -2.821 -9.599 26.897 1.00 60.10 557 ASN A CA 13
ATOM 22468 C C . ASN A 1 110 ? -2.653 -8.135 27.284 1.00 24.41 557 ASN A C 13
ATOM 22469 O O . ASN A 1 110 ? -2.252 -7.305 26.445 1.00 61.31 557 ASN A O 13
ATOM 22480 N N . ALA A 1 111 ? -2.967 -7.808 28.514 1.00 31.22 558 ALA A N 13
ATOM 22481 C CA . ALA A 1 111 ? -2.868 -6.446 28.995 1.00 73.11 558 ALA A CA 13
ATOM 22482 C C . ALA A 1 111 ? -2.645 -6.440 30.495 1.00 51.32 558 ALA A C 13
ATOM 22483 O O . ALA A 1 111 ? -3.635 -6.400 31.253 1.00 38.04 558 ALA A O 13
ATOM 22491 N N . GLY A 1 1 ? -15.252 -7.749 -23.614 1.00 70.33 448 GLY A N 14
ATOM 22492 C CA . GLY A 1 1 ? -16.369 -8.226 -22.802 1.00 21.23 448 GLY A CA 14
ATOM 22493 C C . GLY A 1 1 ? -17.269 -7.085 -22.409 1.00 20.11 448 GLY A C 14
ATOM 22494 O O . GLY A 1 1 ? -16.933 -5.929 -22.647 1.00 12.11 448 GLY A O 14
ATOM 22500 N N . SER A 1 2 ? -18.395 -7.392 -21.815 1.00 52.45 449 SER A N 14
ATOM 22501 C CA . SER A 1 2 ? -19.334 -6.381 -21.403 1.00 51.13 449 SER A CA 14
ATOM 22502 C C . SER A 1 2 ? -18.997 -5.894 -20.001 1.00 44.31 449 SER A C 14
ATOM 22503 O O . SER A 1 2 ? -18.571 -4.745 -19.803 1.00 2.11 449 SER A O 14
ATOM 22511 N N . VAL A 1 3 ? -19.147 -6.765 -19.043 1.00 65.41 450 VAL A N 14
ATOM 22512 C CA . VAL A 1 3 ? -18.880 -6.432 -17.676 1.00 33.50 450 VAL A CA 14
ATOM 22513 C C . VAL A 1 3 ? -17.607 -7.111 -17.251 1.00 62.12 450 VAL A C 14
ATOM 22514 O O . VAL A 1 3 ? -17.492 -8.332 -17.336 1.00 31.30 450 VAL A O 14
ATOM 22527 N N . TYR A 1 4 ? -16.648 -6.332 -16.835 1.00 0.23 451 TYR A N 14
ATOM 22528 C CA . TYR A 1 4 ? -15.399 -6.873 -16.378 1.00 4.25 451 TYR A CA 14
ATOM 22529 C C . TYR A 1 4 ? -15.426 -6.994 -14.884 1.00 13.45 451 TYR A C 14
ATOM 22530 O O . TYR A 1 4 ? -15.538 -5.991 -14.174 1.00 2.12 451 TYR A O 14
ATOM 22548 N N . ASN A 1 5 ? -15.353 -8.200 -14.406 1.00 63.13 452 ASN A N 14
ATOM 22549 C CA . ASN A 1 5 ? -15.389 -8.452 -12.988 1.00 73.11 452 ASN A CA 14
ATOM 22550 C C . ASN A 1 5 ? -14.215 -9.314 -12.600 1.00 73.13 452 ASN A C 14
ATOM 22551 O O . ASN A 1 5 ? -13.927 -10.315 -13.260 1.00 40.11 452 ASN A O 14
ATOM 22562 N N . THR A 1 6 ? -13.522 -8.915 -11.574 1.00 22.41 453 THR A N 14
ATOM 22563 C CA . THR A 1 6 ? -12.379 -9.633 -11.097 1.00 44.20 453 THR A CA 14
ATOM 22564 C C . THR A 1 6 ? -12.362 -9.564 -9.577 1.00 73.15 453 THR A C 14
ATOM 22565 O O . THR A 1 6 ? -12.121 -8.505 -8.999 1.00 71.43 453 THR A O 14
ATOM 22576 N N . LYS A 1 7 ? -12.655 -10.667 -8.936 1.00 63.43 454 LYS A N 14
ATOM 22577 C CA . LYS A 1 7 ? -12.710 -10.696 -7.494 1.00 21.30 454 LYS A CA 14
ATOM 22578 C C . LYS A 1 7 ? -11.375 -11.075 -6.893 1.00 20.24 454 LYS A C 14
ATOM 22579 O O . LYS A 1 7 ? -10.797 -12.126 -7.218 1.00 53.12 454 LYS A O 14
ATOM 22598 N N . LYS A 1 8 ? -10.885 -10.226 -6.043 1.00 60.03 455 LYS A N 14
ATOM 22599 C CA . LYS A 1 8 ? -9.665 -10.465 -5.324 1.00 41.21 455 LYS A CA 14
ATOM 22600 C C . LYS A 1 8 ? -9.931 -10.188 -3.866 1.00 23.05 455 LYS A C 14
ATOM 22601 O O . LYS A 1 8 ? -10.294 -9.073 -3.506 1.00 32.35 455 LYS A O 14
ATOM 22620 N N . VAL A 1 9 ? -9.780 -11.182 -3.034 1.00 4.43 456 VAL A N 14
ATOM 22621 C CA . VAL A 1 9 ? -9.979 -10.999 -1.604 1.00 35.31 456 VAL A CA 14
ATOM 22622 C C . VAL A 1 9 ? -8.793 -10.210 -1.065 1.00 41.20 456 VAL A C 14
ATOM 22623 O O . VAL A 1 9 ? -8.904 -9.428 -0.125 1.00 33.23 456 VAL A O 14
ATOM 22636 N N . GLY A 1 10 ? -7.678 -10.413 -1.700 1.00 51.00 457 GLY A N 14
ATOM 22637 C CA . GLY A 1 10 ? -6.509 -9.665 -1.422 1.00 31.01 457 GLY A CA 14
ATOM 22638 C C . GLY A 1 10 ? -6.101 -8.928 -2.663 1.00 74.31 457 GLY A C 14
ATOM 22639 O O . GLY A 1 10 ? -5.619 -9.536 -3.614 1.00 2.32 457 GLY A O 14
ATOM 22643 N N . LYS A 1 11 ? -6.321 -7.644 -2.682 1.00 72.33 458 LYS A N 14
ATOM 22644 C CA . LYS A 1 11 ? -6.044 -6.853 -3.858 1.00 60.51 458 LYS A CA 14
ATOM 22645 C C . LYS A 1 11 ? -5.001 -5.782 -3.586 1.00 4.43 458 LYS A C 14
ATOM 22646 O O . LYS A 1 11 ? -4.901 -5.281 -2.469 1.00 32.51 458 LYS A O 14
ATOM 22665 N N . ARG A 1 12 ? -4.236 -5.427 -4.601 1.00 73.34 459 ARG A N 14
ATOM 22666 C CA . ARG A 1 12 ? -3.256 -4.361 -4.472 1.00 24.21 459 ARG A CA 14
ATOM 22667 C C . ARG A 1 12 ? -3.705 -3.139 -5.220 1.00 42.22 459 ARG A C 14
ATOM 22668 O O . ARG A 1 12 ? -4.155 -3.223 -6.370 1.00 31.23 459 ARG A O 14
ATOM 22689 N N . LEU A 1 13 ? -3.607 -2.020 -4.565 1.00 43.44 460 LEU A N 14
ATOM 22690 C CA . LEU A 1 13 ? -4.008 -0.741 -5.144 1.00 20.25 460 LEU A CA 14
ATOM 22691 C C . LEU A 1 13 ? -2.908 0.267 -4.943 1.00 63.22 460 LEU A C 14
ATOM 22692 O O . LEU A 1 13 ? -2.123 0.153 -3.997 1.00 12.21 460 LEU A O 14
ATOM 22708 N N . ASN A 1 14 ? -2.837 1.234 -5.819 1.00 51.25 461 ASN A N 14
ATOM 22709 C CA . ASN A 1 14 ? -1.897 2.319 -5.667 1.00 40.30 461 ASN A CA 14
ATOM 22710 C C . ASN A 1 14 ? -2.663 3.617 -5.485 1.00 63.11 461 ASN A C 14
ATOM 22711 O O . ASN A 1 14 ? -3.510 3.984 -6.312 1.00 24.52 461 ASN A O 14
ATOM 22722 N N . ILE A 1 15 ? -2.408 4.281 -4.399 1.00 44.12 462 ILE A N 14
ATOM 22723 C CA . ILE A 1 15 ? -3.106 5.499 -4.053 1.00 33.14 462 ILE A CA 14
ATOM 22724 C C . ILE A 1 15 ? -2.090 6.635 -3.915 1.00 61.44 462 ILE A C 14
ATOM 22725 O O . ILE A 1 15 ? -1.151 6.535 -3.132 1.00 63.41 462 ILE A O 14
ATOM 22741 N N . GLN A 1 16 ? -2.256 7.681 -4.700 1.00 71.12 463 GLN A N 14
ATOM 22742 C CA . GLN A 1 16 ? -1.366 8.832 -4.621 1.00 45.50 463 GLN A CA 14
ATOM 22743 C C . GLN A 1 16 ? -1.912 9.850 -3.672 1.00 42.54 463 GLN A C 14
ATOM 22744 O O . GLN A 1 16 ? -3.088 10.243 -3.768 1.00 42.30 463 GLN A O 14
ATOM 22758 N N . LEU A 1 17 ? -1.086 10.279 -2.771 1.00 33.25 464 LEU A N 14
ATOM 22759 C CA . LEU A 1 17 ? -1.474 11.249 -1.796 1.00 2.25 464 LEU A CA 14
ATOM 22760 C C . LEU A 1 17 ? -0.484 12.394 -1.784 1.00 2.34 464 LEU A C 14
ATOM 22761 O O . LEU A 1 17 ? 0.723 12.172 -1.820 1.00 44.15 464 LEU A O 14
ATOM 22777 N N . LYS A 1 18 ? -0.981 13.597 -1.737 1.00 11.33 465 LYS A N 14
ATOM 22778 C CA . LYS A 1 18 ? -0.132 14.768 -1.653 1.00 33.50 465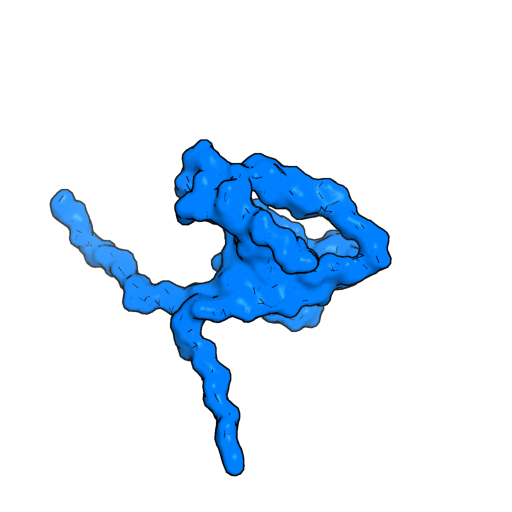 LYS A CA 14
ATOM 22779 C C . LYS A 1 18 ? -0.087 15.242 -0.226 1.00 63.04 465 LYS A C 14
ATOM 22780 O O . LYS A 1 18 ? -1.082 15.188 0.490 1.00 72.43 465 LYS A O 14
ATOM 22799 N N . LYS A 1 19 ? 1.056 15.666 0.185 1.00 24.44 466 LYS A N 14
ATOM 22800 C CA . LYS A 1 19 ? 1.263 16.116 1.549 1.00 24.34 466 LYS A CA 14
ATOM 22801 C C . LYS A 1 19 ? 0.600 17.449 1.822 1.00 32.45 466 LYS A C 14
ATOM 22802 O O . LYS A 1 19 ? 0.868 18.444 1.143 1.00 64.15 466 LYS A O 14
ATOM 22821 N N . GLY A 1 20 ? -0.280 17.446 2.799 1.00 62.23 467 GLY A N 14
ATOM 22822 C CA . GLY A 1 20 ? -0.972 18.642 3.200 1.00 1.41 467 GLY A CA 14
ATOM 22823 C C . GLY A 1 20 ? -0.501 19.117 4.554 1.00 11.33 467 GLY A C 14
ATOM 22824 O O . GLY A 1 20 ? 0.691 19.015 4.872 1.00 63.05 467 GLY A O 14
ATOM 22828 N N . THR A 1 21 ? -1.415 19.587 5.369 1.00 12.43 468 THR A N 14
ATOM 22829 C CA . THR A 1 21 ? -1.079 20.100 6.679 1.00 2.22 468 THR A CA 14
ATOM 22830 C C . THR A 1 21 ? -0.700 18.974 7.649 1.00 4.31 468 THR A C 14
ATOM 22831 O O . THR A 1 21 ? 0.241 19.101 8.439 1.00 2.04 468 THR A O 14
ATOM 22842 N N . GLU A 1 22 ? -1.397 17.857 7.547 1.00 61.14 469 GLU A N 14
ATOM 22843 C CA . GLU A 1 22 ? -1.135 16.705 8.407 1.00 24.42 469 GLU A CA 14
ATOM 22844 C C . GLU A 1 22 ? -0.189 15.732 7.706 1.00 2.24 469 GLU A C 14
ATOM 22845 O O . GLU A 1 22 ? 0.079 14.630 8.199 1.00 24.51 469 GLU A O 14
ATOM 22857 N N . GLY A 1 23 ? 0.322 16.148 6.567 1.00 12.20 470 GLY A N 14
ATOM 22858 C CA . GLY A 1 23 ? 1.164 15.288 5.788 1.00 11.21 470 GLY A CA 14
ATOM 22859 C C . GLY A 1 23 ? 0.326 14.374 4.937 1.00 72.24 470 GLY A C 14
ATOM 22860 O O . GLY A 1 23 ? -0.458 14.846 4.110 1.00 71.24 470 GLY A O 14
ATOM 22864 N N . LEU A 1 24 ? 0.467 13.086 5.142 1.00 41.12 471 LEU A N 14
ATOM 22865 C CA . LEU A 1 24 ? -0.310 12.101 4.410 1.00 50.22 471 LEU A CA 14
ATOM 22866 C C . LEU A 1 24 ? -1.666 11.873 5.039 1.00 10.41 471 LEU A C 14
ATOM 22867 O O . LEU A 1 24 ? -2.654 11.695 4.337 1.00 21.42 471 LEU A O 14
ATOM 22883 N N . GLY A 1 25 ? -1.719 11.890 6.339 1.00 52.14 472 GLY A N 14
ATOM 22884 C CA . GLY A 1 25 ? -2.979 11.742 7.012 1.00 74.22 472 GLY A CA 14
ATOM 22885 C C . GLY A 1 25 ? -3.246 10.341 7.492 1.00 1.45 472 GLY A C 14
ATOM 22886 O O . GLY A 1 25 ? -4.399 9.960 7.668 1.00 13.14 472 GLY A O 14
ATOM 22890 N N . PHE A 1 26 ? -2.212 9.558 7.689 1.00 52.21 473 PHE A N 14
ATOM 22891 C CA . PHE A 1 26 ? -2.407 8.221 8.194 1.00 40.10 473 PHE A CA 14
ATOM 22892 C C . PHE A 1 26 ? -1.201 7.748 8.960 1.00 11.24 473 PHE A C 14
ATOM 22893 O O . PHE A 1 26 ? -0.128 8.335 8.874 1.00 31.02 473 PHE A O 14
ATOM 22910 N N . SER A 1 27 ? -1.380 6.712 9.713 1.00 60.32 474 SER A N 14
ATOM 22911 C CA . SER A 1 27 ? -0.324 6.136 10.484 1.00 61.23 474 SER A CA 14
ATOM 22912 C C . SER A 1 27 ? -0.181 4.670 10.109 1.00 11.20 474 SER A C 14
ATOM 22913 O O . SER A 1 27 ? -1.156 4.034 9.748 1.00 20.12 474 SER A O 14
ATOM 22921 N N . ILE A 1 28 ? 1.009 4.140 10.205 1.00 14.33 475 ILE A N 14
ATOM 22922 C CA . ILE A 1 28 ? 1.269 2.749 9.893 1.00 63.22 475 ILE A CA 14
ATOM 22923 C C . ILE A 1 28 ? 1.849 2.031 11.115 1.00 42.40 475 ILE A C 14
ATOM 22924 O O . ILE A 1 28 ? 2.552 2.632 11.925 1.00 22.41 475 ILE A O 14
ATOM 22940 N N . THR A 1 29 ? 1.498 0.801 11.262 1.00 51.11 476 THR A N 14
ATOM 22941 C CA . THR A 1 29 ? 1.954 -0.052 12.334 1.00 52.41 476 THR A CA 14
ATOM 22942 C C . THR A 1 29 ? 2.493 -1.346 11.733 1.00 3.33 476 THR A C 14
ATOM 22943 O O . THR A 1 29 ? 2.176 -1.676 10.601 1.00 75.00 476 THR A O 14
ATOM 22954 N N . SER A 1 30 ? 3.290 -2.046 12.459 1.00 52.01 477 SER A N 14
ATOM 22955 C CA . SER A 1 30 ? 3.757 -3.319 12.036 1.00 54.22 477 SER A CA 14
ATOM 22956 C C . SER A 1 30 ? 3.491 -4.299 13.156 1.00 11.41 477 SER A C 14
ATOM 22957 O O . SER A 1 30 ? 3.619 -3.955 14.335 1.00 20.30 477 SER A O 14
ATOM 22965 N N . ARG A 1 31 ? 3.099 -5.485 12.814 1.00 73.41 478 ARG A N 14
ATOM 22966 C CA . ARG A 1 31 ? 2.820 -6.487 13.807 1.00 41.22 478 ARG A CA 14
ATOM 22967 C C . ARG A 1 31 ? 3.909 -7.529 13.783 1.00 23.21 478 ARG A C 14
ATOM 22968 O O . ARG A 1 31 ? 4.494 -7.791 12.730 1.00 35.12 478 ARG A O 14
ATOM 22989 N N . ASP A 1 32 ? 4.212 -8.089 14.930 1.00 72.23 479 ASP A N 14
ATOM 22990 C CA . ASP A 1 32 ? 5.173 -9.169 14.996 1.00 73.11 479 ASP A CA 14
ATOM 22991 C C . ASP A 1 32 ? 4.539 -10.405 14.425 1.00 21.05 479 ASP A C 14
ATOM 22992 O O . ASP A 1 32 ? 3.437 -10.787 14.830 1.00 21.43 479 ASP A O 14
ATOM 23001 N N . VAL A 1 33 ? 5.199 -10.997 13.478 1.00 14.35 480 VAL A N 14
ATOM 23002 C CA . VAL A 1 33 ? 4.692 -12.167 12.816 1.00 63.41 480 VAL A CA 14
ATOM 23003 C C . VAL A 1 33 ? 5.472 -13.404 13.218 1.00 73.12 480 VAL A C 14
ATOM 23004 O O . VAL A 1 33 ? 6.676 -13.335 13.487 1.00 31.22 480 VAL A O 14
ATOM 23017 N N . THR A 1 34 ? 4.787 -14.519 13.266 1.00 4.41 481 THR A N 14
ATOM 23018 C CA . THR A 1 34 ? 5.380 -15.780 13.629 1.00 12.31 481 THR A CA 14
ATOM 23019 C C . THR A 1 34 ? 6.163 -16.343 12.433 1.00 51.23 481 THR A C 14
ATOM 23020 O O . THR A 1 34 ? 7.144 -17.064 12.595 1.00 3.02 481 THR A O 14
ATOM 23031 N N . ILE A 1 35 ? 5.729 -15.971 11.237 1.00 22.23 482 ILE A N 14
ATOM 23032 C CA . ILE A 1 35 ? 6.356 -16.437 10.012 1.00 10.12 482 ILE A CA 14
ATOM 23033 C C . ILE A 1 35 ? 7.699 -15.737 9.762 1.00 71.13 482 ILE A C 14
ATOM 23034 O O . ILE A 1 35 ? 7.956 -14.649 10.304 1.00 52.13 482 ILE A O 14
ATOM 23050 N N . GLY A 1 36 ? 8.546 -16.355 8.974 1.00 63.40 483 GLY A N 14
ATOM 23051 C CA . GLY A 1 36 ? 9.839 -15.782 8.689 1.00 62.45 483 GLY A CA 14
ATOM 23052 C C . GLY A 1 36 ? 9.802 -14.828 7.512 1.00 23.34 483 GLY A C 14
ATOM 23053 O O . GLY A 1 36 ? 8.957 -14.970 6.604 1.00 53.04 483 GLY A O 14
ATOM 23057 N N . GLY A 1 37 ? 10.683 -13.852 7.525 1.00 34.53 484 GLY A N 14
ATOM 23058 C CA . GLY A 1 37 ? 10.766 -12.910 6.443 1.00 5.52 484 GLY A CA 14
ATOM 23059 C C . GLY A 1 37 ? 10.676 -11.490 6.930 1.00 50.41 484 GLY A C 14
ATOM 23060 O O . GLY A 1 37 ? 11.626 -10.967 7.512 1.00 62.04 484 GLY A O 14
ATOM 23064 N N . SER A 1 38 ? 9.546 -10.880 6.725 1.00 34.34 485 SER A N 14
ATOM 23065 C CA . SER A 1 38 ? 9.339 -9.518 7.128 1.00 23.41 485 SER A CA 14
ATOM 23066 C C . SER A 1 38 ? 8.018 -9.375 7.867 1.00 31.41 485 SER A C 14
ATOM 23067 O O . SER A 1 38 ? 7.119 -10.214 7.719 1.00 3.01 485 SER A O 14
ATOM 23075 N N . ALA A 1 39 ? 7.917 -8.345 8.669 1.00 0.52 486 ALA A N 14
ATOM 23076 C CA . ALA A 1 39 ? 6.710 -8.044 9.387 1.00 42.11 486 ALA A CA 14
ATOM 23077 C C . ALA A 1 39 ? 5.962 -6.940 8.646 1.00 60.13 486 ALA A C 14
ATOM 23078 O O . ALA A 1 39 ? 6.412 -5.790 8.629 1.00 11.33 486 ALA A O 14
ATOM 23085 N N . PRO A 1 40 ? 4.827 -7.280 7.999 1.00 50.33 487 PRO A N 14
ATOM 23086 C CA . PRO A 1 40 ? 4.063 -6.335 7.173 1.00 2.30 487 PRO A CA 14
ATOM 23087 C C . PRO A 1 40 ? 3.619 -5.072 7.921 1.00 71.12 487 PRO A C 14
ATOM 23088 O O . PRO A 1 40 ? 3.365 -5.091 9.143 1.00 21.35 487 PRO A O 14
ATOM 23099 N N . ILE A 1 41 ? 3.522 -3.995 7.177 1.00 40.24 488 ILE A N 14
ATOM 23100 C CA . ILE A 1 41 ? 3.100 -2.715 7.702 1.00 33.54 488 ILE A CA 14
ATOM 23101 C C . ILE A 1 41 ? 1.642 -2.500 7.376 1.00 64.45 488 ILE A C 14
ATOM 23102 O O . ILE A 1 41 ? 1.253 -2.583 6.232 1.00 20.42 488 ILE A O 14
ATOM 23118 N N . TYR A 1 42 ? 0.850 -2.244 8.375 1.00 63.00 489 TYR A N 14
ATOM 23119 C CA . TYR A 1 42 ? -0.563 -1.990 8.172 1.00 73.42 489 TYR A CA 14
ATOM 23120 C C . TYR A 1 42 ? -0.866 -0.602 8.592 1.00 63.21 489 TYR A C 14
ATOM 23121 O O . TYR A 1 42 ? -0.250 -0.093 9.514 1.00 41.32 489 TYR A O 14
ATOM 23139 N N . VAL A 1 43 ? -1.767 0.022 7.923 1.00 50.44 490 VAL A N 14
ATOM 23140 C CA . VAL A 1 43 ? -2.213 1.327 8.327 1.00 1.24 490 VAL A CA 14
ATOM 23141 C C . VAL A 1 43 ? -2.906 1.189 9.679 1.00 43.34 490 VAL A C 14
ATOM 23142 O O . VAL A 1 43 ? -3.895 0.472 9.796 1.00 63.11 490 VAL A O 14
ATOM 23155 N N . LYS A 1 44 ? -2.360 1.824 10.705 1.00 50.05 491 LYS A N 14
ATOM 23156 C CA . LYS A 1 44 ? -2.921 1.671 12.043 1.00 2.31 491 LYS A CA 14
ATOM 23157 C C . LYS A 1 44 ? -4.140 2.551 12.232 1.00 23.11 491 LYS A C 14
ATOM 23158 O O . LYS A 1 44 ? -5.110 2.140 12.868 1.00 0.33 491 LYS A O 14
ATOM 23177 N N . ASN A 1 45 ? -4.111 3.727 11.630 1.00 55.42 492 ASN A N 14
ATOM 23178 C CA . ASN A 1 45 ? -5.191 4.707 11.766 1.00 3.14 492 ASN A CA 14
ATOM 23179 C C . ASN A 1 45 ? -5.148 5.678 10.637 1.00 71.44 492 ASN A C 14
ATOM 23180 O O . ASN A 1 45 ? -4.088 5.893 10.029 1.00 10.03 492 ASN A O 14
ATOM 23191 N N . ILE A 1 46 ? -6.278 6.260 10.368 1.00 5.34 493 ILE A N 14
ATOM 23192 C CA . ILE A 1 46 ? -6.427 7.301 9.389 1.00 4.13 493 ILE A CA 14
ATOM 23193 C C . ILE A 1 46 ? -6.717 8.577 10.167 1.00 25.21 493 ILE A C 14
ATOM 23194 O O . ILE A 1 46 ? -7.630 8.598 11.007 1.00 71.44 493 ILE A O 14
ATOM 23210 N N . LEU A 1 47 ? -5.953 9.605 9.920 1.00 1.11 494 LEU A N 14
ATOM 23211 C CA . LEU A 1 47 ? -6.045 10.827 10.690 1.00 14.20 494 LEU A CA 14
ATOM 23212 C C . LEU A 1 47 ? -7.226 11.670 10.217 1.00 25.41 494 LEU A C 14
ATOM 23213 O O . LEU A 1 47 ? -7.586 11.612 9.048 1.00 40.44 494 LEU A O 14
ATOM 23229 N N . PRO A 1 48 ? -7.861 12.436 11.144 1.00 60.23 495 PRO A N 14
ATOM 23230 C CA . PRO A 1 48 ? -9.014 13.318 10.838 1.00 10.24 495 PRO A CA 14
ATOM 23231 C C . PRO A 1 48 ? -8.806 14.203 9.601 1.00 74.25 495 PRO A C 14
ATOM 23232 O O . PRO A 1 48 ? -9.765 14.501 8.866 1.00 31.31 495 PRO A O 14
ATOM 23243 N N . ARG A 1 49 ? -7.587 14.635 9.384 1.00 14.01 496 ARG A N 14
ATOM 23244 C CA . ARG A 1 49 ? -7.250 15.423 8.221 1.00 72.01 496 ARG A CA 14
ATOM 23245 C C . ARG A 1 49 ? -6.078 14.784 7.507 1.00 12.43 496 ARG A C 14
ATOM 23246 O O . ARG A 1 49 ? -5.289 14.055 8.118 1.00 31.33 496 ARG A O 14
ATOM 23267 N N . GLY A 1 50 ? -5.961 15.045 6.234 1.00 13.54 497 GLY A N 14
ATOM 23268 C CA . GLY A 1 50 ? -4.871 14.510 5.480 1.00 54.45 497 GLY A CA 14
ATOM 23269 C C . GLY A 1 50 ? -5.337 13.899 4.196 1.00 61.22 497 GLY A C 14
ATOM 23270 O O . GLY A 1 50 ? -6.502 13.538 4.065 1.00 33.55 497 GLY A O 14
ATOM 23274 N N . ALA A 1 51 ? -4.431 13.763 3.259 1.00 33.34 498 ALA A N 14
ATOM 23275 C CA . ALA A 1 51 ? -4.740 13.266 1.927 1.00 13.42 498 ALA A CA 14
ATOM 23276 C C . ALA A 1 51 ? -5.342 11.864 1.945 1.00 13.34 498 ALA A C 14
ATOM 23277 O O . ALA A 1 51 ? -6.263 11.580 1.182 1.00 75.51 498 ALA A O 14
ATOM 23284 N N . ALA A 1 52 ? -4.836 11.005 2.823 1.00 61.12 499 ALA A N 14
ATOM 23285 C CA . ALA A 1 52 ? -5.305 9.624 2.924 1.00 42.11 499 ALA A CA 14
ATOM 23286 C C . ALA A 1 52 ? -6.791 9.566 3.216 1.00 21.43 499 ALA A C 14
ATOM 23287 O O . ALA A 1 52 ? -7.533 8.808 2.577 1.00 14.45 499 ALA A O 14
ATOM 23294 N N . ILE A 1 53 ? -7.237 10.390 4.149 1.00 45.53 500 ILE A N 14
ATOM 23295 C CA . ILE A 1 53 ? -8.624 10.388 4.515 1.00 63.21 500 ILE A CA 14
ATOM 23296 C C . ILE A 1 53 ? -9.460 11.108 3.447 1.00 43.44 500 ILE A C 14
ATOM 23297 O O . ILE A 1 53 ? -10.614 10.757 3.215 1.00 63.33 500 ILE A O 14
ATOM 23313 N N . GLN A 1 54 ? -8.860 12.120 2.791 1.00 10.22 501 GLN A N 14
ATOM 23314 C CA . GLN A 1 54 ? -9.545 12.839 1.713 1.00 73.14 501 GLN A CA 14
ATOM 23315 C C . GLN A 1 54 ? -9.852 11.876 0.568 1.00 54.53 501 GLN A C 14
ATOM 23316 O O . GLN A 1 54 ? -10.945 11.896 -0.004 1.00 21.00 501 GLN A O 14
ATOM 23330 N N . ASP A 1 55 ? -8.881 11.036 0.249 1.00 72.33 502 ASP A N 14
ATOM 23331 C CA . ASP A 1 55 ? -9.043 10.036 -0.800 1.00 54.44 502 ASP A CA 14
ATOM 23332 C C . ASP A 1 55 ? -10.081 9.006 -0.371 1.00 44.32 502 ASP A C 14
ATOM 23333 O O . ASP A 1 55 ? -11.009 8.671 -1.125 1.00 72.31 502 ASP A O 14
ATOM 23342 N N . GLY A 1 56 ? -9.932 8.517 0.847 1.00 10.33 503 GLY A N 14
ATOM 23343 C CA . GLY A 1 56 ? -10.919 7.635 1.420 1.00 54.21 503 GLY A CA 14
ATOM 23344 C C . GLY A 1 56 ? -10.744 6.166 1.075 1.00 70.43 503 GLY A C 14
ATOM 23345 O O . GLY A 1 56 ? -11.413 5.322 1.658 1.00 75.42 503 GLY A O 14
ATOM 23349 N N . ARG A 1 57 ? -9.893 5.843 0.127 1.00 43.31 504 ARG A N 14
ATOM 23350 C CA . ARG A 1 57 ? -9.677 4.439 -0.200 1.00 62.32 504 ARG A CA 14
ATOM 23351 C C . ARG A 1 57 ? -8.748 3.807 0.799 1.00 72.22 504 ARG A C 14
ATOM 23352 O O . ARG A 1 57 ? -8.990 2.685 1.273 1.00 0.42 504 ARG A O 14
ATOM 23373 N N . LEU A 1 58 ? -7.706 4.533 1.128 1.00 3.33 505 LEU A N 14
ATOM 23374 C CA . LEU A 1 58 ? -6.732 4.102 2.106 1.00 72.11 505 LEU A CA 14
ATOM 23375 C C . LEU A 1 58 ? -7.339 4.214 3.503 1.00 50.14 505 LEU A C 14
ATOM 23376 O O . LEU A 1 58 ? -7.714 5.309 3.942 1.00 65.13 505 LEU A O 14
ATOM 23392 N N . LYS A 1 59 ? -7.452 3.088 4.172 1.00 41.30 506 LYS A N 14
ATOM 23393 C CA . LYS A 1 59 ? -8.058 2.992 5.483 1.00 21.33 506 LYS A CA 14
ATOM 23394 C C . LYS A 1 59 ? -7.322 1.991 6.344 1.00 64.52 506 LYS A C 14
ATOM 23395 O O . LYS A 1 59 ? -6.658 1.115 5.840 1.00 25.42 506 LYS A O 14
ATOM 23414 N N . ALA A 1 60 ? -7.477 2.105 7.630 1.00 14.25 507 ALA A N 14
ATOM 23415 C CA . ALA A 1 60 ? -6.747 1.282 8.572 1.00 74.23 507 ALA A CA 14
ATOM 23416 C C . ALA A 1 60 ? -6.981 -0.217 8.389 1.00 71.41 507 ALA A C 14
ATOM 23417 O O . ALA A 1 60 ? -8.107 -0.677 8.136 1.00 3.13 507 ALA A O 14
ATOM 23424 N N . GLY A 1 61 ? -5.901 -0.954 8.503 1.00 4.13 508 GLY A N 14
ATOM 23425 C CA . GLY A 1 61 ? -5.927 -2.390 8.414 1.00 45.23 508 GLY A CA 14
ATOM 23426 C C . GLY A 1 61 ? -5.406 -2.931 7.110 1.00 63.12 508 GLY A C 14
ATOM 23427 O O . GLY A 1 61 ? -5.216 -4.140 6.985 1.00 64.11 508 GLY A O 14
ATOM 23431 N N . ASP A 1 62 ? -5.195 -2.071 6.126 1.00 25.40 509 ASP A N 14
ATOM 23432 C CA . ASP A 1 62 ? -4.587 -2.537 4.894 1.00 51.42 509 ASP A CA 14
ATOM 23433 C C . ASP A 1 62 ? -3.108 -2.527 5.041 1.00 43.23 509 ASP A C 14
ATOM 23434 O O . ASP A 1 62 ? -2.579 -1.852 5.935 1.00 31.33 509 ASP A O 14
ATOM 23443 N N . ARG A 1 63 ? -2.421 -3.277 4.222 1.00 43.22 510 ARG A N 14
ATOM 23444 C CA . ARG A 1 63 ? -1.014 -3.404 4.420 1.00 1.05 510 ARG A CA 14
ATOM 23445 C C . ARG A 1 63 ? -0.248 -2.747 3.322 1.00 70.40 510 ARG A C 14
ATOM 23446 O O . ARG A 1 63 ? -0.463 -3.024 2.144 1.00 70.12 510 ARG A O 14
ATOM 23467 N N . LEU A 1 64 ? 0.636 -1.877 3.709 1.00 24.41 511 LEU A N 14
ATOM 23468 C CA . LEU A 1 64 ? 1.408 -1.112 2.793 1.00 33.01 511 LEU A CA 14
ATOM 23469 C C . LEU A 1 64 ? 2.463 -2.057 2.188 1.00 63.02 511 LEU A C 14
ATOM 23470 O O . LEU A 1 64 ? 3.260 -2.668 2.914 1.00 32.11 511 LEU A O 14
ATOM 23486 N N . ILE A 1 65 ? 2.438 -2.189 0.886 1.00 13.25 512 ILE A N 14
ATOM 23487 C CA . ILE A 1 65 ? 3.321 -3.094 0.175 1.00 73.41 512 ILE A CA 14
ATOM 23488 C C . ILE A 1 65 ? 4.577 -2.378 -0.239 1.00 5.41 512 ILE A C 14
ATOM 23489 O O . ILE A 1 65 ? 5.694 -2.774 0.129 1.00 52.11 512 ILE A O 14
ATOM 23505 N N . GLU A 1 66 ? 4.408 -1.330 -0.999 1.00 23.45 513 GLU A N 14
ATOM 23506 C CA . GLU A 1 66 ? 5.520 -0.573 -1.446 1.00 3.11 513 GLU A CA 14
ATOM 23507 C C . GLU A 1 66 ? 5.150 0.886 -1.585 1.00 64.10 513 GLU A C 14
ATOM 23508 O O . GLU A 1 66 ? 4.011 1.239 -1.916 1.00 33.41 513 GLU A O 14
ATOM 23520 N N . VAL A 1 67 ? 6.089 1.704 -1.304 1.00 24.33 514 VAL A N 14
ATOM 23521 C CA . VAL A 1 67 ? 5.933 3.138 -1.392 1.00 74.44 514 VAL A CA 14
ATOM 23522 C C . VAL A 1 67 ? 7.094 3.743 -2.181 1.00 31.20 514 VAL A C 14
ATOM 23523 O O . VAL A 1 67 ? 8.242 3.393 -1.944 1.00 72.10 514 VAL A O 14
ATOM 23536 N N . ASN A 1 68 ? 6.788 4.609 -3.157 1.00 4.33 515 ASN A N 14
ATOM 23537 C CA . ASN A 1 68 ? 7.831 5.301 -3.973 1.00 11.41 515 ASN A CA 14
ATOM 23538 C C . ASN A 1 68 ? 8.689 4.309 -4.745 1.00 3.11 515 ASN A C 14
ATOM 23539 O O . ASN A 1 68 ? 9.781 4.644 -5.203 1.00 44.31 515 ASN A O 14
ATOM 23550 N N . GLY A 1 69 ? 8.185 3.104 -4.916 1.00 32.32 516 GLY A N 14
ATOM 23551 C CA . GLY A 1 69 ? 8.937 2.082 -5.591 1.00 24.22 516 GLY A CA 14
ATOM 23552 C C . GLY A 1 69 ? 9.842 1.332 -4.640 1.00 4.43 516 GLY A C 14
ATOM 23553 O O . GLY A 1 69 ? 10.670 0.534 -5.065 1.00 42.22 516 GLY A O 14
ATOM 23557 N N . VAL A 1 70 ? 9.706 1.602 -3.363 1.00 60.44 517 VAL A N 14
ATOM 23558 C CA . VAL A 1 70 ? 10.476 0.931 -2.354 1.00 15.20 517 VAL A CA 14
ATOM 23559 C C . VAL A 1 70 ? 9.612 -0.130 -1.750 1.00 0.35 517 VAL A C 14
ATOM 23560 O O . VAL A 1 70 ? 8.562 0.176 -1.196 1.00 62.23 517 VAL A O 14
ATOM 23573 N N . ASP A 1 71 ? 10.020 -1.359 -1.873 1.00 54.21 518 ASP A N 14
ATOM 23574 C CA . ASP A 1 71 ? 9.266 -2.440 -1.299 1.00 52.50 518 ASP A CA 14
ATOM 23575 C C . ASP A 1 71 ? 9.623 -2.584 0.153 1.00 12.43 518 ASP A C 14
ATOM 23576 O O . ASP A 1 71 ? 10.801 -2.615 0.530 1.00 51.40 518 ASP A O 14
ATOM 23585 N N . LEU A 1 72 ? 8.627 -2.657 0.962 1.00 41.25 519 LEU A N 14
ATOM 23586 C CA . LEU A 1 72 ? 8.825 -2.773 2.374 1.00 32.31 519 LEU A CA 14
ATOM 23587 C C . LEU A 1 72 ? 8.730 -4.202 2.846 1.00 1.02 519 LEU A C 14
ATOM 23588 O O . LEU A 1 72 ? 8.533 -4.481 4.019 1.00 62.35 519 LEU A O 14
ATOM 23604 N N . ALA A 1 73 ? 8.906 -5.099 1.906 1.00 32.21 520 ALA A N 14
ATOM 23605 C CA . ALA A 1 73 ? 9.045 -6.496 2.209 1.00 32.44 520 ALA A CA 14
ATOM 23606 C C . ALA A 1 73 ? 10.529 -6.766 2.462 1.00 12.22 520 ALA A C 14
ATOM 23607 O O . ALA A 1 73 ? 10.904 -7.672 3.210 1.00 13.32 520 ALA A O 14
ATOM 23614 N N . GLY A 1 74 ? 11.368 -5.963 1.820 1.00 73.43 521 GLY A N 14
ATOM 23615 C CA . GLY A 1 74 ? 12.791 -6.040 2.030 1.00 40.13 521 GLY A CA 14
ATOM 23616 C C . GLY A 1 74 ? 13.246 -5.025 3.057 1.00 41.22 521 GLY A C 14
ATOM 23617 O O . GLY A 1 74 ? 14.117 -5.318 3.891 1.00 54.05 521 GLY A O 14
ATOM 23621 N N . LYS A 1 75 ? 12.666 -3.829 2.993 1.00 71.41 522 LYS A N 14
ATOM 23622 C CA . LYS A 1 75 ? 12.958 -2.773 3.958 1.00 31.43 522 LYS A CA 14
ATOM 23623 C C . LYS A 1 75 ? 12.412 -3.098 5.328 1.00 61.23 522 LYS A C 14
ATOM 23624 O O . LYS A 1 75 ? 11.391 -3.766 5.459 1.00 72.53 522 LYS A O 14
ATOM 23643 N N . SER A 1 76 ? 13.103 -2.629 6.339 1.00 53.42 523 SER A N 14
ATOM 23644 C CA . SER A 1 76 ? 12.683 -2.824 7.690 1.00 62.31 523 SER A CA 14
ATOM 23645 C C . SER A 1 76 ? 11.483 -1.928 7.990 1.00 20.02 523 SER A C 14
ATOM 23646 O O . SER A 1 76 ? 11.274 -0.895 7.326 1.00 51.33 523 SER A O 14
ATOM 23654 N N . GLN A 1 77 ? 10.716 -2.313 8.988 1.00 15.31 524 GLN A N 14
ATOM 23655 C CA . GLN A 1 77 ? 9.541 -1.570 9.411 1.00 32.51 524 GLN A CA 14
ATOM 23656 C C . GLN A 1 77 ? 9.919 -0.153 9.858 1.00 24.25 524 GLN A C 14
ATOM 23657 O O . GLN A 1 77 ? 9.177 0.792 9.639 1.00 2.12 524 GLN A O 14
ATOM 23671 N N . GLU A 1 78 ? 11.115 -0.018 10.414 1.00 34.31 525 GLU A N 14
ATOM 23672 C CA . GLU A 1 78 ? 11.605 1.261 10.918 1.00 5.20 525 GLU A CA 14
ATOM 23673 C C . GLU A 1 78 ? 11.796 2.239 9.771 1.00 52.14 525 GLU A C 14
ATOM 23674 O O . GLU A 1 78 ? 11.472 3.434 9.882 1.00 61.32 525 GLU A O 14
ATOM 23686 N N . GLU A 1 79 ? 12.294 1.708 8.654 1.00 54.01 526 GLU A N 14
ATOM 23687 C CA . GLU A 1 79 ? 12.585 2.491 7.471 1.00 62.13 526 GLU A CA 14
ATOM 23688 C C . GLU A 1 79 ? 11.360 3.225 7.015 1.00 73.13 526 GLU A C 14
ATOM 23689 O O . GLU A 1 79 ? 11.387 4.437 6.789 1.00 12.42 526 GLU A O 14
ATOM 23701 N N . VAL A 1 80 ? 10.279 2.497 6.924 1.00 43.11 527 VAL A N 14
ATOM 23702 C CA . VAL A 1 80 ? 9.060 3.046 6.431 1.00 32.54 527 VAL A CA 14
ATOM 23703 C C . VAL A 1 80 ? 8.322 3.877 7.452 1.00 71.22 527 VAL A C 14
ATOM 23704 O O . VAL A 1 80 ? 7.717 4.872 7.099 1.00 44.22 527 VAL A O 14
ATOM 23717 N N . VAL A 1 81 ? 8.391 3.497 8.720 1.00 14.03 528 VAL A N 14
ATOM 23718 C CA . VAL A 1 81 ? 7.755 4.293 9.761 1.00 5.35 528 VAL A CA 14
ATOM 23719 C C . VAL A 1 81 ? 8.330 5.704 9.767 1.00 41.04 528 VAL A C 14
ATOM 23720 O O . VAL A 1 81 ? 7.587 6.684 9.827 1.00 42.24 528 VAL A O 14
ATOM 23733 N N . SER A 1 82 ? 9.638 5.803 9.625 1.00 55.12 529 SER A N 14
ATOM 23734 C CA . SER A 1 82 ? 10.280 7.089 9.588 1.00 11.14 529 SER A CA 14
ATOM 23735 C C . SER A 1 82 ? 9.880 7.852 8.298 1.00 33.42 529 SER A C 14
ATOM 23736 O O . SER A 1 82 ? 9.619 9.058 8.333 1.00 14.41 529 SER A O 14
ATOM 23744 N N . LEU A 1 83 ? 9.789 7.125 7.181 1.00 74.00 530 LEU A N 14
ATOM 23745 C CA . LEU A 1 83 ? 9.400 7.708 5.889 1.00 33.12 530 LEU A CA 14
ATOM 23746 C C . LEU A 1 83 ? 7.986 8.274 5.920 1.00 41.04 530 LEU A C 14
ATOM 23747 O O . LEU A 1 83 ? 7.763 9.429 5.539 1.00 1.10 530 LEU A O 14
ATOM 23763 N N . LEU A 1 84 ? 7.043 7.464 6.375 1.00 53.31 531 LEU A N 14
ATOM 23764 C CA . LEU A 1 84 ? 5.652 7.844 6.447 1.00 52.42 531 LEU A CA 14
ATOM 23765 C C . LEU A 1 84 ? 5.386 8.934 7.485 1.00 3.11 531 LEU A C 14
ATOM 23766 O O . LEU A 1 84 ? 4.488 9.756 7.306 1.00 32.21 531 LEU A O 14
ATOM 23782 N N . ARG A 1 85 ? 6.143 8.936 8.563 1.00 72.33 532 ARG A N 14
ATOM 23783 C CA . ARG A 1 85 ? 5.998 9.982 9.567 1.00 42.52 532 ARG A CA 14
ATOM 23784 C C . ARG A 1 85 ? 6.608 11.316 9.137 1.00 24.22 532 ARG A C 14
ATOM 23785 O O . ARG A 1 85 ? 5.966 12.365 9.276 1.00 12.21 532 ARG A O 14
ATOM 23806 N N . SER A 1 86 ? 7.835 11.283 8.626 1.00 43.13 533 SER A N 14
ATOM 23807 C CA . SER A 1 86 ? 8.551 12.513 8.312 1.00 31.51 533 SER A CA 14
ATOM 23808 C C . SER A 1 86 ? 7.931 13.241 7.094 1.00 44.12 533 SER A C 14
ATOM 23809 O O . SER A 1 86 ? 7.558 14.402 7.206 1.00 25.51 533 SER A O 14
ATOM 23817 N N . THR A 1 87 ? 7.775 12.516 5.973 1.00 21.14 534 THR A N 14
ATOM 23818 C CA . THR A 1 87 ? 7.158 13.017 4.713 1.00 41.13 534 THR A CA 14
ATOM 23819 C C . THR A 1 87 ? 7.467 14.492 4.321 1.00 44.03 534 THR A C 14
ATOM 23820 O O . THR A 1 87 ? 6.851 15.419 4.853 1.00 62.54 534 THR A O 14
ATOM 23831 N N . LYS A 1 88 ? 8.397 14.705 3.385 1.00 72.41 535 LYS A N 14
ATOM 23832 C CA . LYS A 1 88 ? 8.655 16.075 2.878 1.00 40.02 535 LYS A CA 14
ATOM 23833 C C . LYS A 1 88 ? 7.471 16.511 2.014 1.00 35.32 535 LYS A C 14
ATOM 23834 O O . LYS A 1 88 ? 6.517 15.745 1.829 1.00 52.33 535 LYS A O 14
ATOM 23853 N N . MET A 1 89 ? 7.509 17.697 1.478 1.00 3.01 536 MET A N 14
ATOM 23854 C CA . MET A 1 89 ? 6.434 18.115 0.622 1.00 10.42 536 MET A CA 14
ATOM 23855 C C . MET A 1 89 ? 6.915 18.278 -0.806 1.00 20.22 536 MET A C 14
ATOM 23856 O O . MET A 1 89 ? 7.070 19.395 -1.300 1.00 64.21 536 MET A O 14
ATOM 23870 N N . GLU A 1 90 ? 7.275 17.181 -1.431 1.00 31.33 537 GLU A N 14
ATOM 23871 C CA . GLU A 1 90 ? 7.600 17.247 -2.831 1.00 52.43 537 GLU A CA 14
ATOM 23872 C C . GLU A 1 90 ? 6.295 17.353 -3.628 1.00 34.21 537 GLU A C 14
ATOM 23873 O O . GLU A 1 90 ? 6.166 18.170 -4.535 1.00 11.23 537 GLU A O 14
ATOM 23885 N N . GLY A 1 91 ? 5.333 16.522 -3.253 1.00 41.04 538 GLY A N 14
ATOM 23886 C CA . GLY A 1 91 ? 4.028 16.526 -3.872 1.00 22.21 538 GLY A CA 14
ATOM 23887 C C . GLY A 1 91 ? 3.252 15.289 -3.520 1.00 35.44 538 GLY A C 14
ATOM 23888 O O . GLY A 1 91 ? 2.708 15.195 -2.423 1.00 75.12 538 GLY A O 14
ATOM 23892 N N . THR A 1 92 ? 3.241 14.331 -4.420 1.00 61.21 539 THR A N 14
ATOM 23893 C CA . THR A 1 92 ? 2.506 13.102 -4.235 1.00 51.53 539 THR A CA 14
ATOM 23894 C C . THR A 1 92 ? 3.402 11.930 -3.855 1.00 63.41 539 THR A C 14
ATOM 23895 O O . THR A 1 92 ? 4.533 11.808 -4.327 1.00 3.12 539 THR A O 14
ATOM 23906 N N . VAL A 1 93 ? 2.896 11.104 -2.996 1.00 40.25 540 VAL A N 14
ATOM 23907 C CA . VAL A 1 93 ? 3.504 9.850 -2.648 1.00 12.13 540 VAL A CA 14
ATOM 23908 C C . VAL A 1 93 ? 2.526 8.765 -3.025 1.00 44.32 540 VAL A C 14
ATOM 23909 O O . VAL A 1 93 ? 1.339 8.871 -2.712 1.00 33.13 540 VAL A O 14
ATOM 23922 N N . SER A 1 94 ? 2.985 7.774 -3.730 1.00 15.31 541 SER A N 14
ATOM 23923 C CA . SER A 1 94 ? 2.141 6.687 -4.102 1.00 24.15 541 SER A CA 14
ATOM 23924 C C . SER A 1 94 ? 2.266 5.576 -3.082 1.00 71.41 541 SER A C 14
ATOM 23925 O O . SER A 1 94 ? 3.361 5.045 -2.844 1.00 42.25 541 SER A O 14
ATOM 23933 N N . LEU A 1 95 ? 1.169 5.241 -2.482 1.00 73.32 542 LEU A N 14
ATOM 23934 C CA . LEU A 1 95 ? 1.120 4.185 -1.522 1.00 42.44 542 LEU A CA 14
ATOM 23935 C C . LEU A 1 95 ? 0.499 3.000 -2.181 1.00 51.32 542 LEU A C 14
ATOM 23936 O O . LEU A 1 95 ? -0.645 3.065 -2.638 1.00 64.54 542 LEU A O 14
ATOM 23952 N N . LEU A 1 96 ? 1.241 1.941 -2.284 1.00 23.40 543 LEU A N 14
ATOM 23953 C CA . LEU A 1 96 ? 0.722 0.760 -2.868 1.00 13.34 543 LEU A CA 14
ATOM 23954 C C . LEU A 1 96 ? 0.438 -0.182 -1.724 1.00 23.44 543 LEU A C 14
ATOM 23955 O O . LEU A 1 96 ? 1.350 -0.585 -1.004 1.00 61.01 543 LEU A O 14
ATOM 23971 N N . VAL A 1 97 ? -0.802 -0.512 -1.547 1.00 53.13 544 VAL A N 14
ATOM 23972 C CA . VAL A 1 97 ? -1.225 -1.326 -0.433 1.00 23.52 544 VAL A CA 14
ATOM 23973 C C . VAL A 1 97 ? -1.907 -2.573 -0.906 1.00 1.34 544 VAL A C 14
ATOM 23974 O O . VAL A 1 97 ? -2.335 -2.673 -2.065 1.00 32.15 544 VAL A O 14
ATOM 23987 N N . PHE A 1 98 ? -2.000 -3.507 -0.024 1.00 5.13 545 PHE A N 14
ATOM 23988 C CA . PHE A 1 98 ? -2.701 -4.707 -0.246 1.00 62.23 545 PHE A CA 14
ATOM 23989 C C . PHE A 1 98 ? -3.865 -4.684 0.696 1.00 62.44 545 PHE A C 14
ATOM 23990 O O . PHE A 1 98 ? -3.686 -4.668 1.927 1.00 51.41 545 PHE A O 14
ATOM 24007 N N . ARG A 1 99 ? -5.040 -4.646 0.147 1.00 12.22 546 ARG A N 14
ATOM 24008 C CA . ARG A 1 99 ? -6.212 -4.624 0.940 1.00 1.12 546 ARG A CA 14
ATOM 24009 C C . ARG A 1 99 ? -6.579 -6.060 1.163 1.00 15.04 546 ARG A C 14
ATOM 24010 O O . ARG A 1 99 ? -6.867 -6.790 0.202 1.00 3.23 546 ARG A O 14
ATOM 24031 N N . GLN A 1 100 ? -6.549 -6.476 2.390 1.00 21.22 547 GLN A N 14
ATOM 24032 C CA . GLN A 1 100 ? -6.762 -7.851 2.697 1.00 21.10 547 GLN A CA 14
ATOM 24033 C C . GLN A 1 100 ? -8.134 -8.087 3.279 1.00 33.13 547 GLN A C 14
ATOM 24034 O O . GLN A 1 100 ? -8.517 -7.458 4.278 1.00 64.12 547 GLN A O 14
ATOM 24048 N N . GLU A 1 101 ? -8.888 -8.955 2.609 1.00 12.40 548 GLU A N 14
ATOM 24049 C CA . GLU A 1 101 ? -10.192 -9.428 3.062 1.00 3.24 548 GLU A CA 14
ATOM 24050 C C . GLU A 1 101 ? -11.250 -8.326 3.026 1.00 55.13 548 GLU A C 14
ATOM 24051 O O . GLU A 1 101 ? -11.001 -7.207 2.547 1.00 23.25 548 GLU A O 14
ATOM 24063 N N . GLU A 1 102 ? -12.419 -8.666 3.486 1.00 52.44 549 GLU A N 14
ATOM 24064 C CA . GLU A 1 102 ? -13.525 -7.755 3.604 1.00 62.45 549 GLU A CA 14
ATOM 24065 C C . GLU A 1 102 ? -14.113 -7.853 5.006 1.00 55.54 549 GLU A C 14
ATOM 24066 O O . GLU A 1 102 ? -13.775 -8.791 5.754 1.00 11.10 549 GLU A O 14
ATOM 24078 N N . ALA A 1 103 ? -14.977 -6.888 5.365 1.00 22.40 550 ALA A N 14
ATOM 24079 C CA . ALA A 1 103 ? -15.634 -6.812 6.688 1.00 34.22 550 ALA A CA 14
ATOM 24080 C C . ALA A 1 103 ? -14.612 -6.555 7.807 1.00 30.41 550 ALA A C 14
ATOM 24081 O O . ALA A 1 103 ? -13.431 -6.295 7.536 1.00 5.54 550 ALA A O 14
ATOM 24088 N N . PHE A 1 104 ? -15.059 -6.590 9.044 1.00 14.33 551 PHE A N 14
ATOM 24089 C CA . PHE A 1 104 ? -14.172 -6.356 10.165 1.00 60.45 551 PHE A CA 14
ATOM 24090 C C . PHE A 1 104 ? -13.884 -7.648 10.905 1.00 42.23 551 PHE A C 14
ATOM 24091 O O . PHE A 1 104 ? -14.710 -8.575 10.930 1.00 62.21 551 PHE A O 14
ATOM 24108 N N . HIS A 1 105 ? -12.731 -7.704 11.505 1.00 14.35 552 HIS A N 14
ATOM 24109 C CA . HIS A 1 105 ? -12.279 -8.880 12.216 1.00 10.54 552 HIS A CA 14
ATOM 24110 C C . HIS A 1 105 ? -12.287 -8.582 13.696 1.00 10.23 552 HIS A C 14
ATOM 24111 O O . HIS A 1 105 ? -12.189 -7.411 14.087 1.00 73.42 552 HIS A O 14
ATOM 24126 N N . PRO A 1 106 ? -12.427 -9.603 14.550 1.00 63.32 553 PRO A N 14
ATOM 24127 C CA . PRO A 1 106 ? -12.353 -9.416 15.998 1.00 52.43 553 PRO A CA 14
ATOM 24128 C C . PRO A 1 106 ? -10.975 -8.878 16.389 1.00 44.10 553 PRO A C 14
ATOM 24129 O O . PRO A 1 106 ? -9.957 -9.192 15.736 1.00 73.41 553 PRO A O 14
ATOM 24140 N N . ARG A 1 107 ? -10.920 -8.061 17.398 1.00 13.34 554 ARG A N 14
ATOM 24141 C CA . ARG A 1 107 ? -9.646 -7.521 17.811 1.00 30.25 554 ARG A CA 14
ATOM 24142 C C . ARG A 1 107 ? -9.329 -7.967 19.208 1.00 33.32 554 ARG A C 14
ATOM 24143 O O . ARG A 1 107 ? -10.156 -8.616 19.860 1.00 14.33 554 ARG A O 14
ATOM 24164 N N . GLU A 1 108 ? -8.164 -7.642 19.668 1.00 0.31 555 GLU A N 14
ATOM 24165 C CA . GLU A 1 108 ? -7.737 -8.063 20.968 1.00 75.22 555 GLU A CA 14
ATOM 24166 C C . GLU A 1 108 ? -8.089 -7.017 21.996 1.00 32.24 555 GLU A C 14
ATOM 24167 O O . GLU A 1 108 ? -7.980 -5.815 21.735 1.00 41.25 555 GLU A O 14
ATOM 24179 N N . MET A 1 109 ? -8.520 -7.462 23.143 1.00 32.04 556 MET A N 14
ATOM 24180 C CA . MET A 1 109 ? -8.869 -6.572 24.219 1.00 24.31 556 MET A CA 14
ATOM 24181 C C . MET A 1 109 ? -7.679 -6.394 25.107 1.00 54.22 556 MET A C 14
ATOM 24182 O O . MET A 1 109 ? -7.302 -7.297 25.855 1.00 73.30 556 MET A O 14
ATOM 24196 N N . ASN A 1 110 ? -7.065 -5.259 24.996 1.00 31.02 557 ASN A N 14
ATOM 24197 C CA . ASN A 1 110 ? -5.869 -4.969 25.729 1.00 64.50 557 ASN A CA 14
ATOM 24198 C C . ASN A 1 110 ? -5.915 -3.558 26.255 1.00 0.55 557 ASN A C 14
ATOM 24199 O O . ASN A 1 110 ? -6.407 -2.647 25.568 1.00 21.24 557 ASN A O 14
ATOM 24210 N N . ALA A 1 111 ? -5.449 -3.385 27.467 1.00 24.52 558 ALA A N 14
ATOM 24211 C CA . ALA A 1 111 ? -5.404 -2.105 28.131 1.00 51.44 558 ALA A CA 14
ATOM 24212 C C . ALA A 1 111 ? -4.521 -2.230 29.360 1.00 5.35 558 ALA A C 14
ATOM 24213 O O . ALA A 1 111 ? -5.026 -2.642 30.424 1.00 37.71 558 ALA A O 14
ATOM 24221 N N . GLY A 1 1 ? -9.145 0.954 -11.897 1.00 24.32 448 GLY A N 15
ATOM 24222 C CA . GLY A 1 1 ? -9.166 -0.366 -12.526 1.00 32.34 448 GLY A CA 15
ATOM 24223 C C . GLY A 1 1 ? -10.483 -0.618 -13.204 1.00 53.45 448 GLY A C 15
ATOM 24224 O O . GLY A 1 1 ? -11.525 -0.624 -12.555 1.00 61.04 448 GLY A O 15
ATOM 24230 N N . SER A 1 2 ? -10.459 -0.803 -14.496 1.00 0.12 449 SER A N 15
ATOM 24231 C CA . SER A 1 2 ? -11.663 -1.057 -15.222 1.00 61.54 449 SER A CA 15
ATOM 24232 C C . SER A 1 2 ? -12.023 -2.535 -15.174 1.00 0.25 449 SER A C 15
ATOM 24233 O O . SER A 1 2 ? -11.556 -3.336 -15.995 1.00 24.41 449 SER A O 15
ATOM 24241 N N . VAL A 1 3 ? -12.783 -2.898 -14.171 1.00 14.02 450 VAL A N 15
ATOM 24242 C CA . VAL A 1 3 ? -13.263 -4.252 -14.025 1.00 15.42 450 VAL A CA 15
ATOM 24243 C C . VAL A 1 3 ? -14.727 -4.247 -13.587 1.00 55.44 450 VAL A C 15
ATOM 24244 O O . VAL A 1 3 ? -15.548 -4.983 -14.137 1.00 24.42 450 VAL A O 15
ATOM 24257 N N . TYR A 1 4 ? -15.042 -3.400 -12.594 1.00 12.13 451 TYR A N 15
ATOM 24258 C CA . TYR A 1 4 ? -16.410 -3.204 -12.076 1.00 31.40 451 TYR A CA 15
ATOM 24259 C C . TYR A 1 4 ? -16.988 -4.433 -11.389 1.00 75.10 451 TYR A C 15
ATOM 24260 O O . TYR A 1 4 ? -18.156 -4.447 -10.983 1.00 12.22 451 TYR A O 15
ATOM 24278 N N . ASN A 1 5 ? -16.173 -5.432 -11.227 1.00 12.35 452 ASN A N 15
ATOM 24279 C CA . ASN A 1 5 ? -16.554 -6.633 -10.530 1.00 41.33 452 ASN A CA 15
ATOM 24280 C C . ASN A 1 5 ? -15.948 -6.567 -9.145 1.00 75.03 452 ASN A C 15
ATOM 24281 O O . ASN A 1 5 ? -14.860 -5.991 -8.975 1.00 63.14 452 ASN A O 15
ATOM 24292 N N . THR A 1 6 ? -16.630 -7.108 -8.172 1.00 45.43 453 THR A N 15
ATOM 24293 C CA . THR A 1 6 ? -16.160 -7.105 -6.814 1.00 23.41 453 THR A CA 15
ATOM 24294 C C . THR A 1 6 ? -14.910 -7.975 -6.645 1.00 53.31 453 THR A C 15
ATOM 24295 O O . THR A 1 6 ? -14.993 -9.215 -6.609 1.00 51.33 453 THR A O 15
ATOM 24306 N N . LYS A 1 7 ? -13.763 -7.326 -6.573 1.00 13.45 454 LYS A N 15
ATOM 24307 C CA . LYS A 1 7 ? -12.499 -8.014 -6.433 1.00 60.22 454 LYS A CA 15
ATOM 24308 C C . LYS A 1 7 ? -12.325 -8.537 -5.020 1.00 13.14 454 LYS A C 15
ATOM 24309 O O . LYS A 1 7 ? -12.613 -7.838 -4.041 1.00 32.01 454 LYS A O 15
ATOM 24328 N N . LYS A 1 8 ? -11.864 -9.747 -4.922 1.00 61.43 455 LYS A N 15
ATOM 24329 C CA . LYS A 1 8 ? -11.664 -10.419 -3.656 1.00 52.50 455 LYS A CA 15
ATOM 24330 C C . LYS A 1 8 ? -10.251 -10.965 -3.585 1.00 64.41 455 LYS A C 15
ATOM 24331 O O . LYS A 1 8 ? -9.472 -10.772 -4.535 1.00 62.22 455 LYS A O 15
ATOM 24350 N N . VAL A 1 9 ? -9.917 -11.649 -2.474 1.00 71.21 456 VAL A N 15
ATOM 24351 C CA . VAL A 1 9 ? -8.559 -12.175 -2.231 1.00 40.12 456 VAL A CA 15
ATOM 24352 C C . VAL A 1 9 ? -7.586 -10.968 -2.017 1.00 3.03 456 VAL A C 15
ATOM 24353 O O . VAL A 1 9 ? -8.014 -9.809 -2.126 1.00 74.24 456 VAL A O 15
ATOM 24366 N N . GLY A 1 10 ? -6.332 -11.230 -1.656 1.00 31.41 457 GLY A N 15
ATOM 24367 C CA . GLY A 1 10 ? -5.358 -10.168 -1.481 1.00 44.31 457 GLY A CA 15
ATOM 24368 C C . GLY A 1 10 ? -5.240 -9.286 -2.714 1.00 43.32 457 GLY A C 15
ATOM 24369 O O . GLY A 1 10 ? -4.763 -9.723 -3.768 1.00 44.05 457 GLY A O 15
ATOM 24373 N N . LYS A 1 11 ? -5.685 -8.071 -2.586 1.00 12.51 458 LYS A N 15
ATOM 24374 C CA . LYS A 1 11 ? -5.700 -7.124 -3.673 1.00 34.42 458 LYS A CA 15
ATOM 24375 C C . LYS A 1 11 ? -4.912 -5.882 -3.315 1.00 72.13 458 LYS A C 15
ATOM 24376 O O . LYS A 1 11 ? -4.958 -5.418 -2.193 1.00 53.42 458 LYS A O 15
ATOM 24395 N N . ARG A 1 12 ? -4.185 -5.361 -4.262 1.00 51.44 459 ARG A N 15
ATOM 24396 C CA . ARG A 1 12 ? -3.352 -4.211 -4.037 1.00 34.22 459 ARG A CA 15
ATOM 24397 C C . ARG A 1 12 ? -3.902 -2.974 -4.703 1.00 61.45 459 ARG A C 15
ATOM 24398 O O . ARG A 1 12 ? -4.388 -3.018 -5.847 1.00 50.33 459 ARG A O 15
ATOM 24419 N N . LEU A 1 13 ? -3.853 -1.886 -3.980 1.00 31.02 460 LEU A N 15
ATOM 24420 C CA . LEU A 1 13 ? -4.330 -0.605 -4.447 1.00 32.43 460 LEU A CA 15
ATOM 24421 C C . LEU A 1 13 ? -3.196 0.388 -4.359 1.00 25.12 460 LEU A C 15
ATOM 24422 O O . LEU A 1 13 ? -2.451 0.402 -3.374 1.00 24.04 460 LEU A O 15
ATOM 24438 N N . ASN A 1 14 ? -3.045 1.192 -5.367 1.00 22.21 461 ASN A N 15
ATOM 24439 C CA . ASN A 1 14 ? -2.021 2.221 -5.365 1.00 4.42 461 ASN A CA 15
ATOM 24440 C C . ASN A 1 14 ? -2.692 3.555 -5.138 1.00 14.23 461 ASN A C 15
ATOM 24441 O O . ASN A 1 14 ? -3.575 3.947 -5.903 1.00 10.55 461 ASN A O 15
ATOM 24452 N N . ILE A 1 15 ? -2.307 4.229 -4.098 1.00 12.52 462 ILE A N 15
ATOM 24453 C CA . ILE A 1 15 ? -2.930 5.469 -3.720 1.00 72.22 462 ILE A CA 15
ATOM 24454 C C . ILE A 1 15 ? -1.867 6.562 -3.609 1.00 25.24 462 ILE A C 15
ATOM 24455 O O . ILE A 1 15 ? -0.895 6.409 -2.883 1.00 25.33 462 ILE A O 15
ATOM 24471 N N . GLN A 1 16 ? -2.035 7.633 -4.341 1.00 33.21 463 GLN A N 15
ATOM 24472 C CA . GLN A 1 16 ? -1.108 8.753 -4.268 1.00 11.55 463 GLN A CA 15
ATOM 24473 C C . GLN A 1 16 ? -1.704 9.895 -3.487 1.00 12.14 463 GLN A C 15
ATOM 24474 O O . GLN A 1 16 ? -2.837 10.314 -3.751 1.00 4.41 463 GLN A O 15
ATOM 24488 N N . LEU A 1 17 ? -0.968 10.400 -2.530 1.00 13.31 464 LEU A N 15
ATOM 24489 C CA . LEU A 1 17 ? -1.423 11.548 -1.782 1.00 24.33 464 LEU A CA 15
ATOM 24490 C C . LEU A 1 17 ? -0.428 12.684 -1.898 1.00 61.45 464 LEU A C 15
ATOM 24491 O O . LEU A 1 17 ? 0.787 12.473 -1.802 1.00 43.24 464 LEU A O 15
ATOM 24507 N N . LYS A 1 18 ? -0.941 13.867 -2.114 1.00 15.42 465 LYS A N 15
ATOM 24508 C CA . LYS A 1 18 ? -0.157 15.076 -2.133 1.00 23.40 465 LYS A CA 15
ATOM 24509 C C . LYS A 1 18 ? -0.303 15.710 -0.773 1.00 41.52 465 LYS A C 15
ATOM 24510 O O . LYS A 1 18 ? -1.383 15.692 -0.195 1.00 31.52 465 LYS A O 15
ATOM 24529 N N . LYS A 1 19 ? 0.763 16.242 -0.265 1.00 3.20 466 LYS A N 15
ATOM 24530 C CA . LYS A 1 19 ? 0.800 16.728 1.095 1.00 34.14 466 LYS A CA 15
ATOM 24531 C C . LYS A 1 19 ? 0.104 18.045 1.253 1.00 43.33 466 LYS A C 15
ATOM 24532 O O . LYS A 1 19 ? 0.455 19.044 0.604 1.00 52.34 466 LYS A O 15
ATOM 24551 N N . GLY A 1 20 ? -0.880 18.044 2.103 1.00 33.50 467 GLY A N 15
ATOM 24552 C CA . GLY A 1 20 ? -1.594 19.236 2.384 1.00 71.53 467 GLY A CA 15
ATOM 24553 C C . GLY A 1 20 ? -1.192 19.804 3.726 1.00 32.43 467 GLY A C 15
ATOM 24554 O O . GLY A 1 20 ? -0.003 19.860 4.054 1.00 61.41 467 GLY A O 15
ATOM 24558 N N . THR A 1 21 ? -2.162 20.169 4.513 1.00 54.44 468 THR A N 15
ATOM 24559 C CA . THR A 1 21 ? -1.928 20.769 5.806 1.00 22.54 468 THR A CA 15
ATOM 24560 C C . THR A 1 21 ? -1.499 19.706 6.835 1.00 12.41 468 THR A C 15
ATOM 24561 O O . THR A 1 21 ? -0.612 19.937 7.661 1.00 52.31 468 THR A O 15
ATOM 24572 N N . GLU A 1 22 ? -2.105 18.543 6.750 1.00 42.11 469 GLU A N 15
ATOM 24573 C CA . GLU A 1 22 ? -1.815 17.440 7.655 1.00 12.31 469 GLU A CA 15
ATOM 24574 C C . GLU A 1 22 ? -0.839 16.480 7.007 1.00 61.12 469 GLU A C 15
ATOM 24575 O O . GLU A 1 22 ? -0.537 15.407 7.548 1.00 51.52 469 GLU A O 15
ATOM 24587 N N . GLY A 1 23 ? -0.347 16.872 5.852 1.00 35.43 470 GLY A N 15
ATOM 24588 C CA . GLY A 1 23 ? 0.527 16.033 5.104 1.00 22.31 470 GLY A CA 15
ATOM 24589 C C . GLY A 1 23 ? -0.229 14.868 4.532 1.00 54.12 470 GLY A C 15
ATOM 24590 O O . GLY A 1 23 ? -1.025 15.034 3.610 1.00 61.44 470 GLY A O 15
ATOM 24594 N N . LEU A 1 24 ? -0.003 13.704 5.091 1.00 3.02 471 LEU A N 15
ATOM 24595 C CA . LEU A 1 24 ? -0.683 12.505 4.652 1.00 22.12 471 LEU A CA 15
ATOM 24596 C C . LEU A 1 24 ? -2.007 12.328 5.380 1.00 63.30 471 LEU A C 15
ATOM 24597 O O . LEU A 1 24 ? -3.060 12.219 4.755 1.00 73.43 471 LEU A O 15
ATOM 24613 N N . GLY A 1 25 ? -1.952 12.319 6.696 1.00 54.45 472 GLY A N 15
ATOM 24614 C CA . GLY A 1 25 ? -3.157 12.146 7.475 1.00 73.33 472 GLY A CA 15
ATOM 24615 C C . GLY A 1 25 ? -3.397 10.705 7.893 1.00 5.33 472 GLY A C 15
ATOM 24616 O O . GLY A 1 25 ? -4.514 10.329 8.212 1.00 13.22 472 GLY A O 15
ATOM 24620 N N . PHE A 1 26 ? -2.359 9.896 7.886 1.00 13.11 473 PHE A N 15
ATOM 24621 C CA . PHE A 1 26 ? -2.478 8.517 8.324 1.00 22.40 473 PHE A CA 15
ATOM 24622 C C . PHE A 1 26 ? -1.173 8.072 8.932 1.00 12.31 473 PHE A C 15
ATOM 24623 O O . PHE A 1 26 ? -0.153 8.744 8.774 1.00 13.23 473 PHE A O 15
ATOM 24640 N N . SER A 1 27 ? -1.204 6.988 9.643 1.00 42.24 474 SER A N 15
ATOM 24641 C CA . SER A 1 27 ? -0.020 6.442 10.261 1.00 45.50 474 SER A CA 15
ATOM 24642 C C . SER A 1 27 ? -0.011 4.926 10.077 1.00 3.21 474 SER A C 15
ATOM 24643 O O . SER A 1 27 ? -1.031 4.346 9.718 1.00 54.00 474 SER A O 15
ATOM 24651 N N . ILE A 1 28 ? 1.112 4.291 10.336 1.00 3.31 475 ILE A N 15
ATOM 24652 C CA . ILE A 1 28 ? 1.250 2.855 10.139 1.00 43.33 475 ILE A CA 15
ATOM 24653 C C . ILE A 1 28 ? 1.636 2.134 11.439 1.00 21.12 475 ILE A C 15
ATOM 24654 O O . ILE A 1 28 ? 2.223 2.726 12.350 1.00 3.03 475 ILE A O 15
ATOM 24670 N N . THR A 1 29 ? 1.253 0.894 11.519 1.00 51.13 476 THR A N 15
ATOM 24671 C CA . THR A 1 29 ? 1.540 0.023 12.626 1.00 74.44 476 THR A CA 15
ATOM 24672 C C . THR A 1 29 ? 2.152 -1.281 12.110 1.00 73.52 476 THR A C 15
ATOM 24673 O O . THR A 1 29 ? 2.008 -1.616 10.935 1.00 35.32 476 THR A O 15
ATOM 24684 N N . SER A 1 30 ? 2.820 -1.987 12.965 1.00 21.43 477 SER A N 15
ATOM 24685 C CA . SER A 1 30 ? 3.354 -3.271 12.639 1.00 0.24 477 SER A CA 15
ATOM 24686 C C . SER A 1 30 ? 2.881 -4.257 13.695 1.00 64.42 477 SER A C 15
ATOM 24687 O O . SER A 1 30 ? 2.886 -3.944 14.900 1.00 11.44 477 SER A O 15
ATOM 24695 N N . ARG A 1 31 ? 2.454 -5.419 13.281 1.00 63.15 478 ARG A N 15
ATOM 24696 C CA . ARG A 1 31 ? 1.982 -6.392 14.230 1.00 73.33 478 ARG A CA 15
ATOM 24697 C C . ARG A 1 31 ? 2.641 -7.723 14.040 1.00 52.41 478 ARG A C 15
ATOM 24698 O O . ARG A 1 31 ? 2.835 -8.170 12.910 1.00 62.25 478 ARG A O 15
ATOM 24719 N N . ASP A 1 32 ? 3.001 -8.320 15.169 1.00 13.52 479 ASP A N 15
ATOM 24720 C CA . ASP A 1 32 ? 3.661 -9.624 15.278 1.00 22.13 479 ASP A CA 15
ATOM 24721 C C . ASP A 1 32 ? 5.136 -9.537 14.877 1.00 24.43 479 ASP A C 15
ATOM 24722 O O . ASP A 1 32 ? 5.500 -8.862 13.912 1.00 51.01 479 ASP A O 15
ATOM 24731 N N . VAL A 1 33 ? 5.980 -10.201 15.625 1.00 42.12 480 VAL A N 15
ATOM 24732 C CA . VAL A 1 33 ? 7.421 -10.106 15.412 1.00 12.55 480 VAL A CA 15
ATOM 24733 C C . VAL A 1 33 ? 7.997 -11.314 14.657 1.00 22.13 480 VAL A C 15
ATOM 24734 O O . VAL A 1 33 ? 9.216 -11.480 14.577 1.00 3.21 480 VAL A O 15
ATOM 24747 N N . THR A 1 34 ? 7.146 -12.134 14.088 1.00 51.43 481 THR A N 15
ATOM 24748 C CA . THR A 1 34 ? 7.612 -13.308 13.381 1.00 74.52 481 THR A CA 15
ATOM 24749 C C . THR A 1 34 ? 7.946 -12.932 11.930 1.00 63.12 481 THR A C 15
ATOM 24750 O O . THR A 1 34 ? 7.229 -12.138 11.316 1.00 45.21 481 THR A O 15
ATOM 24761 N N . ILE A 1 35 ? 9.038 -13.498 11.416 1.00 41.53 482 ILE A N 15
ATOM 24762 C CA . ILE A 1 35 ? 9.523 -13.266 10.052 1.00 12.25 482 ILE A CA 15
ATOM 24763 C C . ILE A 1 35 ? 10.003 -11.829 9.857 1.00 21.11 482 ILE A C 15
ATOM 24764 O O . ILE A 1 35 ? 9.222 -10.910 9.609 1.00 62.33 482 ILE A O 15
ATOM 24780 N N . GLY A 1 36 ? 11.294 -11.652 9.968 1.00 75.10 483 GLY A N 15
ATOM 24781 C CA . GLY A 1 36 ? 11.881 -10.346 9.825 1.00 74.53 483 GLY A CA 15
ATOM 24782 C C . GLY A 1 36 ? 12.300 -10.069 8.405 1.00 55.54 483 GLY A C 15
ATOM 24783 O O . GLY A 1 36 ? 13.292 -9.374 8.165 1.00 32.51 483 GLY A O 15
ATOM 24787 N N . GLY A 1 37 ? 11.554 -10.631 7.460 1.00 4.42 484 GLY A N 15
ATOM 24788 C CA . GLY A 1 37 ? 11.821 -10.402 6.065 1.00 72.31 484 GLY A CA 15
ATOM 24789 C C . GLY A 1 37 ? 11.563 -8.966 5.735 1.00 31.52 484 GLY A C 15
ATOM 24790 O O . GLY A 1 37 ? 12.316 -8.337 5.006 1.00 60.43 484 GLY A O 15
ATOM 24794 N N . SER A 1 38 ? 10.509 -8.449 6.303 1.00 64.04 485 SER A N 15
ATOM 24795 C CA . SER A 1 38 ? 10.160 -7.071 6.157 1.00 3.23 485 SER A CA 15
ATOM 24796 C C . SER A 1 38 ? 9.333 -6.644 7.369 1.00 63.34 485 SER A C 15
ATOM 24797 O O . SER A 1 38 ? 9.502 -5.536 7.883 1.00 3.22 485 SER A O 15
ATOM 24805 N N . ALA A 1 39 ? 8.487 -7.580 7.849 1.00 62.04 486 ALA A N 15
ATOM 24806 C CA . ALA A 1 39 ? 7.539 -7.366 8.946 1.00 13.24 486 ALA A CA 15
ATOM 24807 C C . ALA A 1 39 ? 6.387 -6.493 8.465 1.00 54.02 486 ALA A C 15
ATOM 24808 O O . ALA A 1 39 ? 6.548 -5.289 8.254 1.00 72.40 486 ALA A O 15
ATOM 24815 N N . PRO A 1 40 ? 5.208 -7.106 8.276 1.00 13.53 487 PRO A N 15
ATOM 24816 C CA . PRO A 1 40 ? 4.053 -6.447 7.677 1.00 21.04 487 PRO A CA 15
ATOM 24817 C C . PRO A 1 40 ? 3.591 -5.185 8.404 1.00 45.33 487 PRO A C 15
ATOM 24818 O O . PRO A 1 40 ? 3.283 -5.194 9.610 1.00 40.35 487 PRO A O 15
ATOM 24829 N N . ILE A 1 41 ? 3.553 -4.115 7.655 1.00 31.21 488 ILE A N 15
ATOM 24830 C CA . ILE A 1 41 ? 3.082 -2.839 8.117 1.00 12.52 488 ILE A CA 15
ATOM 24831 C C . ILE A 1 41 ? 1.646 -2.639 7.658 1.00 32.43 488 ILE A C 15
ATOM 24832 O O . ILE A 1 41 ? 1.322 -2.876 6.502 1.00 20.21 488 ILE A O 15
ATOM 24848 N N . TYR A 1 42 ? 0.806 -2.229 8.566 1.00 73.34 489 TYR A N 15
ATOM 24849 C CA . TYR A 1 42 ? -0.579 -1.957 8.284 1.00 31.45 489 TYR A CA 15
ATOM 24850 C C . TYR A 1 42 ? -0.872 -0.543 8.685 1.00 12.22 489 TYR A C 15
ATOM 24851 O O . TYR A 1 42 ? -0.181 0.009 9.516 1.00 1.33 489 TYR A O 15
ATOM 24869 N N . VAL A 1 43 ? -1.847 0.050 8.080 1.00 60.23 490 VAL A N 15
ATOM 24870 C CA . VAL A 1 43 ? -2.247 1.391 8.439 1.00 21.35 490 VAL A CA 15
ATOM 24871 C C . VAL A 1 43 ? -2.828 1.375 9.850 1.00 70.45 490 VAL A C 15
ATOM 24872 O O . VAL A 1 43 ? -3.788 0.644 10.129 1.00 42.24 490 VAL A O 15
ATOM 24885 N N . LYS A 1 44 ? -2.241 2.161 10.727 1.00 1.23 491 LYS A N 15
ATOM 24886 C CA . LYS A 1 44 ? -2.640 2.181 12.114 1.00 33.41 491 LYS A CA 15
ATOM 24887 C C . LYS A 1 44 ? -3.925 2.963 12.323 1.00 20.41 491 LYS A C 15
ATOM 24888 O O . LYS A 1 44 ? -4.764 2.571 13.128 1.00 52.34 491 LYS A O 15
ATOM 24907 N N . ASN A 1 45 ? -4.090 4.031 11.577 1.00 22.33 492 ASN A N 15
ATOM 24908 C CA . ASN A 1 45 ? -5.278 4.869 11.703 1.00 31.13 492 ASN A CA 15
ATOM 24909 C C . ASN A 1 45 ? -5.300 5.910 10.606 1.00 71.15 492 ASN A C 15
ATOM 24910 O O . ASN A 1 45 ? -4.235 6.335 10.120 1.00 41.52 492 ASN A O 15
ATOM 24921 N N . ILE A 1 46 ? -6.491 6.290 10.210 1.00 41.10 493 ILE A N 15
ATOM 24922 C CA . ILE A 1 46 ? -6.714 7.349 9.261 1.00 1.12 493 ILE A CA 15
ATOM 24923 C C . ILE A 1 46 ? -7.202 8.535 10.081 1.00 33.51 493 ILE A C 15
ATOM 24924 O O . ILE A 1 46 ? -8.271 8.465 10.705 1.00 34.43 493 ILE A O 15
ATOM 24940 N N . LEU A 1 47 ? -6.424 9.583 10.116 1.00 4.12 494 LEU A N 15
ATOM 24941 C CA . LEU A 1 47 ? -6.726 10.730 10.951 1.00 42.04 494 LEU A CA 15
ATOM 24942 C C . LEU A 1 47 ? -7.871 11.563 10.365 1.00 32.41 494 LEU A C 15
ATOM 24943 O O . LEU A 1 47 ? -8.096 11.538 9.162 1.00 34.54 494 LEU A O 15
ATOM 24959 N N . PRO A 1 48 ? -8.623 12.316 11.227 1.00 22.20 495 PRO A N 15
ATOM 24960 C CA . PRO A 1 48 ? -9.798 13.099 10.797 1.00 11.22 495 PRO A CA 15
ATOM 24961 C C . PRO A 1 48 ? -9.490 14.160 9.727 1.00 51.21 495 PRO A C 15
ATOM 24962 O O . PRO A 1 48 ? -10.401 14.617 9.009 1.00 20.34 495 PRO A O 15
ATOM 24973 N N . ARG A 1 49 ? -8.234 14.562 9.613 1.00 0.20 496 ARG A N 15
ATOM 24974 C CA . ARG A 1 49 ? -7.858 15.525 8.596 1.00 35.30 496 ARG A CA 15
ATOM 24975 C C . ARG A 1 49 ? -6.666 14.997 7.825 1.00 62.45 496 ARG A C 15
ATOM 24976 O O . ARG A 1 49 ? -5.811 14.301 8.393 1.00 14.42 496 ARG A O 15
ATOM 24997 N N . GLY A 1 50 ? -6.604 15.309 6.558 1.00 21.42 497 GLY A N 15
ATOM 24998 C CA . GLY A 1 50 ? -5.473 14.923 5.766 1.00 44.03 497 GLY A CA 15
ATOM 24999 C C . GLY A 1 50 ? -5.854 14.484 4.387 1.00 11.14 497 GLY A C 15
ATOM 25000 O O . GLY A 1 50 ? -7.038 14.334 4.076 1.00 41.12 497 GLY A O 15
ATOM 25004 N N . ALA A 1 51 ? -4.852 14.259 3.568 1.00 15.15 498 ALA A N 15
ATOM 25005 C CA . ALA A 1 51 ? -5.034 13.878 2.185 1.00 43.23 498 ALA A CA 15
ATOM 25006 C C . ALA A 1 51 ? -5.621 12.476 2.070 1.00 23.33 498 ALA A C 15
ATOM 25007 O O . ALA A 1 51 ? -6.501 12.223 1.234 1.00 44.03 498 ALA A O 15
ATOM 25014 N N . ALA A 1 52 ? -5.151 11.582 2.925 1.00 45.52 499 ALA A N 15
ATOM 25015 C CA . ALA A 1 52 ? -5.555 10.182 2.894 1.00 71.44 499 ALA A CA 15
ATOM 25016 C C . ALA A 1 52 ? -7.032 9.990 3.195 1.00 65.21 499 ALA A C 15
ATOM 25017 O O . ALA A 1 52 ? -7.714 9.223 2.508 1.00 74.40 499 ALA A O 15
ATOM 25024 N N . ILE A 1 53 ? -7.539 10.695 4.196 1.00 54.10 500 ILE A N 15
ATOM 25025 C CA . ILE A 1 53 ? -8.930 10.525 4.588 1.00 25.14 500 ILE A CA 15
ATOM 25026 C C . ILE A 1 53 ? -9.869 11.065 3.501 1.00 21.52 500 ILE A C 15
ATOM 25027 O O . ILE A 1 53 ? -10.965 10.538 3.281 1.00 22.21 500 ILE A O 15
ATOM 25043 N N . GLN A 1 54 ? -9.417 12.101 2.805 1.00 75.23 501 GLN A N 15
ATOM 25044 C CA . GLN A 1 54 ? -10.196 12.698 1.736 1.00 75.15 501 GLN A CA 15
ATOM 25045 C C . GLN A 1 54 ? -10.196 11.814 0.504 1.00 54.35 501 GLN A C 15
ATOM 25046 O O . GLN A 1 54 ? -11.118 11.869 -0.316 1.00 33.14 501 GLN A O 15
ATOM 25060 N N . ASP A 1 55 ? -9.163 11.004 0.362 1.00 72.52 502 ASP A N 15
ATOM 25061 C CA . ASP A 1 55 ? -9.078 10.097 -0.770 1.00 30.14 502 ASP A CA 15
ATOM 25062 C C . ASP A 1 55 ? -10.102 9.000 -0.615 1.00 45.30 502 ASP A C 15
ATOM 25063 O O . ASP A 1 55 ? -10.864 8.704 -1.530 1.00 70.02 502 ASP A O 15
ATOM 25072 N N . GLY A 1 56 ? -10.135 8.421 0.551 1.00 40.30 503 GLY A N 15
ATOM 25073 C CA . GLY A 1 56 ? -11.127 7.423 0.837 1.00 75.32 503 GLY A CA 15
ATOM 25074 C C . GLY A 1 56 ? -10.734 5.993 0.471 1.00 71.42 503 GLY A C 15
ATOM 25075 O O . GLY A 1 56 ? -11.354 5.052 0.978 1.00 4.32 503 GLY A O 15
ATOM 25079 N N . ARG A 1 57 ? -9.732 5.799 -0.411 1.00 33.00 504 ARG A N 15
ATOM 25080 C CA . ARG A 1 57 ? -9.326 4.422 -0.755 1.00 21.42 504 ARG A CA 15
ATOM 25081 C C . ARG A 1 57 ? -8.540 3.798 0.378 1.00 74.22 504 ARG A C 15
ATOM 25082 O O . ARG A 1 57 ? -8.631 2.598 0.628 1.00 64.31 504 ARG A O 15
ATOM 25103 N N . LEU A 1 58 ? -7.779 4.615 1.055 1.00 64.11 505 LEU A N 15
ATOM 25104 C CA . LEU A 1 58 ? -6.945 4.151 2.133 1.00 13.31 505 LEU A CA 15
ATOM 25105 C C . LEU A 1 58 ? -7.754 4.062 3.420 1.00 10.14 505 LEU A C 15
ATOM 25106 O O . LEU A 1 58 ? -8.527 4.974 3.751 1.00 21.23 505 LEU A O 15
ATOM 25122 N N . LYS A 1 59 ? -7.583 2.982 4.128 1.00 20.04 506 LYS A N 15
ATOM 25123 C CA . LYS A 1 59 ? -8.306 2.732 5.336 1.00 10.02 506 LYS A CA 15
ATOM 25124 C C . LYS A 1 59 ? -7.319 2.144 6.334 1.00 75.44 506 LYS A C 15
ATOM 25125 O O . LYS A 1 59 ? -6.182 1.829 5.978 1.00 61.42 506 LYS A O 15
ATOM 25144 N N . ALA A 1 60 ? -7.732 2.011 7.560 1.00 31.05 507 ALA A N 15
ATOM 25145 C CA . ALA A 1 60 ? -6.905 1.430 8.563 1.00 43.52 507 ALA A CA 15
ATOM 25146 C C . ALA A 1 60 ? -6.924 -0.083 8.426 1.00 32.44 507 ALA A C 15
ATOM 25147 O O . ALA A 1 60 ? -7.973 -0.673 8.170 1.00 54.01 507 ALA A O 15
ATOM 25154 N N . GLY A 1 61 ? -5.778 -0.700 8.572 1.00 63.11 508 GLY A N 15
ATOM 25155 C CA . GLY A 1 61 ? -5.696 -2.140 8.491 1.00 13.51 508 GLY A CA 15
ATOM 25156 C C . GLY A 1 61 ? -5.161 -2.627 7.178 1.00 74.12 508 GLY A C 15
ATOM 25157 O O . GLY A 1 61 ? -4.900 -3.821 7.025 1.00 40.30 508 GLY A O 15
ATOM 25161 N N . ASP A 1 62 ? -5.009 -1.730 6.224 1.00 55.34 509 ASP A N 15
ATOM 25162 C CA . ASP A 1 62 ? -4.432 -2.109 4.949 1.00 54.21 509 ASP A CA 15
ATOM 25163 C C . ASP A 1 62 ? -2.942 -2.197 5.083 1.00 23.23 509 ASP A C 15
ATOM 25164 O O . ASP A 1 62 ? -2.339 -1.459 5.857 1.00 20.44 509 ASP A O 15
ATOM 25173 N N . ARG A 1 63 ? -2.356 -3.087 4.353 1.00 42.50 510 ARG A N 15
ATOM 25174 C CA . ARG A 1 63 ? -0.942 -3.384 4.479 1.00 43.51 510 ARG A CA 15
ATOM 25175 C C . ARG A 1 63 ? -0.115 -2.576 3.497 1.00 5.10 510 ARG A C 15
ATOM 25176 O O . ARG A 1 63 ? -0.385 -2.574 2.324 1.00 14.04 510 ARG A O 15
ATOM 25197 N N . LEU A 1 64 ? 0.898 -1.909 3.993 1.00 1.22 511 LEU A N 15
ATOM 25198 C CA . LEU A 1 64 ? 1.729 -1.060 3.169 1.00 41.01 511 LEU A CA 15
ATOM 25199 C C . LEU A 1 64 ? 2.770 -1.944 2.437 1.00 41.52 511 LEU A C 15
ATOM 25200 O O . LEU A 1 64 ? 3.557 -2.653 3.073 1.00 20.44 511 LEU A O 15
ATOM 25216 N N . ILE A 1 65 ? 2.746 -1.888 1.110 1.00 42.55 512 ILE A N 15
ATOM 25217 C CA . ILE A 1 65 ? 3.587 -2.735 0.253 1.00 54.13 512 ILE A CA 15
ATOM 25218 C C . ILE A 1 65 ? 4.794 -1.992 -0.293 1.00 14.41 512 ILE A C 15
ATOM 25219 O O . ILE A 1 65 ? 5.912 -2.501 -0.243 1.00 33.41 512 ILE A O 15
ATOM 25235 N N . GLU A 1 66 ? 4.575 -0.828 -0.838 1.00 4.41 513 GLU A N 15
ATOM 25236 C CA . GLU A 1 66 ? 5.658 -0.038 -1.367 1.00 51.22 513 GLU A CA 15
ATOM 25237 C C . GLU A 1 66 ? 5.287 1.410 -1.334 1.00 41.20 513 GLU A C 15
ATOM 25238 O O . GLU A 1 66 ? 4.110 1.758 -1.126 1.00 55.11 513 GLU A O 15
ATOM 25250 N N . VAL A 1 67 ? 6.259 2.243 -1.536 1.00 54.44 514 VAL A N 15
ATOM 25251 C CA . VAL A 1 67 ? 6.044 3.652 -1.564 1.00 30.20 514 VAL A CA 15
ATOM 25252 C C . VAL A 1 67 ? 6.877 4.279 -2.686 1.00 12.43 514 VAL A C 15
ATOM 25253 O O . VAL A 1 67 ? 8.050 3.968 -2.825 1.00 10.35 514 VAL A O 15
ATOM 25266 N N . ASN A 1 68 ? 6.247 5.101 -3.528 1.00 73.23 515 ASN A N 15
ATOM 25267 C CA . ASN A 1 68 ? 6.948 5.841 -4.627 1.00 70.54 515 ASN A CA 15
ATOM 25268 C C . ASN A 1 68 ? 7.615 4.908 -5.638 1.00 73.34 515 ASN A C 15
ATOM 25269 O O . ASN A 1 68 ? 8.393 5.353 -6.484 1.00 54.05 515 ASN A O 15
ATOM 25280 N N . GLY A 1 69 ? 7.297 3.641 -5.577 1.00 24.00 516 GLY A N 15
ATOM 25281 C CA . GLY A 1 69 ? 7.916 2.685 -6.456 1.00 42.40 516 GLY A CA 15
ATOM 25282 C C . GLY A 1 69 ? 9.137 2.034 -5.826 1.00 11.22 516 GLY A C 15
ATOM 25283 O O . GLY A 1 69 ? 9.885 1.311 -6.500 1.00 0.03 516 GLY A O 15
ATOM 25287 N N . VAL A 1 70 ? 9.358 2.305 -4.548 1.00 63.00 517 VAL A N 15
ATOM 25288 C CA . VAL A 1 70 ? 10.460 1.717 -3.820 1.00 74.53 517 VAL A CA 15
ATOM 25289 C C . VAL A 1 70 ? 9.988 0.429 -3.184 1.00 70.34 517 VAL A C 15
ATOM 25290 O O . VAL A 1 70 ? 9.056 0.437 -2.366 1.00 44.43 517 VAL A O 15
ATOM 25303 N N . ASP A 1 71 ? 10.610 -0.668 -3.563 1.00 12.35 518 ASP A N 15
ATOM 25304 C CA . ASP A 1 71 ? 10.243 -1.974 -3.047 1.00 1.23 518 ASP A CA 15
ATOM 25305 C C . ASP A 1 71 ? 10.733 -2.125 -1.633 1.00 41.23 518 ASP A C 15
ATOM 25306 O O . ASP A 1 71 ? 11.936 -2.278 -1.378 1.00 74.52 518 ASP A O 15
ATOM 25315 N N . LEU A 1 72 ? 9.820 -2.069 -0.718 1.00 30.43 519 LEU A N 15
ATOM 25316 C CA . LEU A 1 72 ? 10.148 -2.106 0.679 1.00 2.51 519 LEU A CA 15
ATOM 25317 C C . LEU A 1 72 ? 9.747 -3.381 1.334 1.00 30.43 519 LEU A C 15
ATOM 25318 O O . LEU A 1 72 ? 9.935 -3.548 2.530 1.00 71.10 519 LEU A O 15
ATOM 25334 N N . ALA A 1 73 ? 9.234 -4.310 0.547 1.00 51.13 520 ALA A N 15
ATOM 25335 C CA . ALA A 1 73 ? 8.998 -5.635 1.048 1.00 32.40 520 ALA A CA 15
ATOM 25336 C C . ALA A 1 73 ? 10.336 -6.353 1.076 1.00 15.14 520 ALA A C 15
ATOM 25337 O O . ALA A 1 73 ? 10.700 -7.090 0.153 1.00 4.55 520 ALA A O 15
ATOM 25344 N N . GLY A 1 74 ? 11.091 -6.015 2.080 1.00 43.40 521 GLY A N 15
ATOM 25345 C CA . GLY A 1 74 ? 12.431 -6.498 2.276 1.00 44.41 521 GLY A CA 15
ATOM 25346 C C . GLY A 1 74 ? 13.156 -5.538 3.184 1.00 24.25 521 GLY A C 15
ATOM 25347 O O . GLY A 1 74 ? 14.169 -5.869 3.816 1.00 23.12 521 GLY A O 15
ATOM 25351 N N . LYS A 1 75 ? 12.624 -4.328 3.242 1.00 1.24 522 LYS A N 15
ATOM 25352 C CA . LYS A 1 75 ? 13.100 -3.315 4.142 1.00 53.23 522 LYS A CA 15
ATOM 25353 C C . LYS A 1 75 ? 12.600 -3.614 5.510 1.00 2.02 522 LYS A C 15
ATOM 25354 O O . LYS A 1 75 ? 11.558 -4.262 5.668 1.00 30.53 522 LYS A O 15
ATOM 25373 N N . SER A 1 76 ? 13.318 -3.165 6.485 1.00 63.04 523 SER A N 15
ATOM 25374 C CA . SER A 1 76 ? 12.917 -3.345 7.829 1.00 74.21 523 SER A CA 15
ATOM 25375 C C . SER A 1 76 ? 11.726 -2.455 8.121 1.00 1.24 523 SER A C 15
ATOM 25376 O O . SER A 1 76 ? 11.533 -1.419 7.454 1.00 13.53 523 SER A O 15
ATOM 25384 N N . GLN A 1 77 ? 10.934 -2.838 9.105 1.00 74.40 524 GLN A N 15
ATOM 25385 C CA . GLN A 1 77 ? 9.801 -2.043 9.514 1.00 1.14 524 GLN A CA 15
ATOM 25386 C C . GLN A 1 77 ? 10.286 -0.675 9.973 1.00 21.40 524 GLN A C 15
ATOM 25387 O O . GLN A 1 77 ? 9.620 0.320 9.779 1.00 54.04 524 GLN A O 15
ATOM 25401 N N . GLU A 1 78 ? 11.492 -0.648 10.523 1.00 12.00 525 GLU A N 15
ATOM 25402 C CA . GLU A 1 78 ? 12.105 0.572 11.000 1.00 72.11 525 GLU A CA 15
ATOM 25403 C C . GLU A 1 78 ? 12.296 1.561 9.859 1.00 4.54 525 GLU A C 15
ATOM 25404 O O . GLU A 1 78 ? 12.123 2.764 10.040 1.00 72.21 525 GLU A O 15
ATOM 25416 N N . GLU A 1 79 ? 12.601 1.046 8.685 1.00 50.43 526 GLU A N 15
ATOM 25417 C CA . GLU A 1 79 ? 12.854 1.881 7.527 1.00 20.11 526 GLU A CA 15
ATOM 25418 C C . GLU A 1 79 ? 11.582 2.573 7.119 1.00 43.20 526 GLU A C 15
ATOM 25419 O O . GLU A 1 79 ? 11.543 3.786 6.943 1.00 72.23 526 GLU A O 15
ATOM 25431 N N . VAL A 1 80 ? 10.528 1.799 7.032 1.00 22.04 527 VAL A N 15
ATOM 25432 C CA . VAL A 1 80 ? 9.273 2.297 6.554 1.00 2.21 527 VAL A CA 15
ATOM 25433 C C . VAL A 1 80 ? 8.558 3.142 7.594 1.00 21.34 527 VAL A C 15
ATOM 25434 O O . VAL A 1 80 ? 7.909 4.126 7.253 1.00 2.44 527 VAL A O 15
ATOM 25447 N N . VAL A 1 81 ? 8.707 2.790 8.866 1.00 0.10 528 VAL A N 15
ATOM 25448 C CA . VAL A 1 81 ? 8.155 3.605 9.931 1.00 60.24 528 VAL A CA 15
ATOM 25449 C C . VAL A 1 81 ? 8.841 4.965 9.942 1.00 25.32 528 VAL A C 15
ATOM 25450 O O . VAL A 1 81 ? 8.188 6.003 10.089 1.00 14.44 528 VAL A O 15
ATOM 25463 N N . SER A 1 82 ? 10.144 4.965 9.720 1.00 1.34 529 SER A N 15
ATOM 25464 C CA . SER A 1 82 ? 10.891 6.196 9.658 1.00 54.53 529 SER A CA 15
ATOM 25465 C C . SER A 1 82 ? 10.474 7.030 8.438 1.00 1.20 529 SER A C 15
ATOM 25466 O O . SER A 1 82 ? 10.408 8.251 8.515 1.00 32.14 529 SER A O 15
ATOM 25474 N N . LEU A 1 83 ? 10.154 6.360 7.335 1.00 20.11 530 LEU A N 15
ATOM 25475 C CA . LEU A 1 83 ? 9.672 7.035 6.128 1.00 44.33 530 LEU A CA 15
ATOM 25476 C C . LEU A 1 83 ? 8.351 7.753 6.392 1.00 34.01 530 LEU A C 15
ATOM 25477 O O . LEU A 1 83 ? 8.212 8.955 6.106 1.00 54.44 530 LEU A O 15
ATOM 25493 N N . LEU A 1 84 ? 7.389 7.031 6.956 1.00 32.32 531 LEU A N 15
ATOM 25494 C CA . LEU A 1 84 ? 6.103 7.594 7.279 1.00 34.34 531 LEU A CA 15
ATOM 25495 C C . LEU A 1 84 ? 6.186 8.686 8.339 1.00 41.12 531 LEU A C 15
ATOM 25496 O O . LEU A 1 84 ? 5.433 9.647 8.295 1.00 10.23 531 LEU A O 15
ATOM 25512 N N . ARG A 1 85 ? 7.105 8.553 9.277 1.00 22.44 532 ARG A N 15
ATOM 25513 C CA . ARG A 1 85 ? 7.310 9.608 10.269 1.00 73.41 532 ARG A CA 15
ATOM 25514 C C . ARG A 1 85 ? 8.033 10.824 9.661 1.00 13.25 532 ARG A C 15
ATOM 25515 O O . ARG A 1 85 ? 7.802 11.964 10.077 1.00 20.53 532 ARG A O 15
ATOM 25536 N N . SER A 1 86 ? 8.899 10.578 8.685 1.00 73.24 533 SER A N 15
ATOM 25537 C CA . SER A 1 86 ? 9.664 11.635 8.028 1.00 45.03 533 SER A CA 15
ATOM 25538 C C . SER A 1 86 ? 8.750 12.559 7.222 1.00 72.24 533 SER A C 15
ATOM 25539 O O . SER A 1 86 ? 8.951 13.768 7.205 1.00 14.23 533 SER A O 15
ATOM 25547 N N . THR A 1 87 ? 7.739 11.979 6.589 1.00 12.22 534 THR A N 15
ATOM 25548 C CA . THR A 1 87 ? 6.767 12.704 5.765 1.00 33.41 534 THR A CA 15
ATOM 25549 C C . THR A 1 87 ? 7.424 13.509 4.621 1.00 2.45 534 THR A C 15
ATOM 25550 O O . THR A 1 87 ? 7.722 14.692 4.768 1.00 50.22 534 THR A O 15
ATOM 25561 N N . LYS A 1 88 ? 7.687 12.843 3.506 1.00 51.03 535 LYS A N 15
ATOM 25562 C CA . LYS A 1 88 ? 8.259 13.511 2.344 1.00 35.24 535 LYS A CA 15
ATOM 25563 C C . LYS A 1 88 ? 7.200 14.424 1.743 1.00 10.41 535 LYS A C 15
ATOM 25564 O O . LYS A 1 88 ? 6.093 13.980 1.452 1.00 22.45 535 LYS A O 15
ATOM 25583 N N . MET A 1 89 ? 7.531 15.690 1.564 1.00 43.04 536 MET A N 15
ATOM 25584 C CA . MET A 1 89 ? 6.545 16.708 1.176 1.00 32.24 536 MET A CA 15
ATOM 25585 C C . MET A 1 89 ? 6.758 17.221 -0.262 1.00 62.53 536 MET A C 15
ATOM 25586 O O . MET A 1 89 ? 6.171 18.216 -0.676 1.00 73.25 536 MET A O 15
ATOM 25600 N N . GLU A 1 90 ? 7.516 16.485 -1.031 1.00 34.42 537 GLU A N 15
ATOM 25601 C CA . GLU A 1 90 ? 7.851 16.899 -2.391 1.00 23.02 537 GLU A CA 15
ATOM 25602 C C . GLU A 1 90 ? 6.605 17.020 -3.322 1.00 52.51 537 GLU A C 15
ATOM 25603 O O . GLU A 1 90 ? 6.421 18.040 -4.002 1.00 11.11 537 GLU A O 15
ATOM 25615 N N . GLY A 1 91 ? 5.761 16.011 -3.329 1.00 11.33 538 GLY A N 15
ATOM 25616 C CA . GLY A 1 91 ? 4.541 16.064 -4.125 1.00 41.32 538 GLY A CA 15
ATOM 25617 C C . GLY A 1 91 ? 3.624 14.964 -3.772 1.00 73.03 538 GLY A C 15
ATOM 25618 O O . GLY A 1 91 ? 2.923 15.047 -2.788 1.00 33.33 538 GLY A O 15
ATOM 25622 N N . THR A 1 92 ? 3.619 13.930 -4.546 1.00 2.14 539 THR A N 15
ATOM 25623 C CA . THR A 1 92 ? 2.807 12.804 -4.235 1.00 62.10 539 THR A CA 15
ATOM 25624 C C . THR A 1 92 ? 3.611 11.704 -3.592 1.00 70.02 539 THR A C 15
ATOM 25625 O O . THR A 1 92 ? 4.789 11.489 -3.905 1.00 3.21 539 THR A O 15
ATOM 25636 N N . VAL A 1 93 ? 3.014 11.078 -2.651 1.00 25.40 540 VAL A N 15
ATOM 25637 C CA . VAL A 1 93 ? 3.542 9.904 -2.076 1.00 63.34 540 VAL A CA 15
ATOM 25638 C C . VAL A 1 93 ? 2.679 8.781 -2.562 1.00 50.22 540 VAL A C 15
ATOM 25639 O O . VAL A 1 93 ? 1.464 8.801 -2.355 1.00 13.25 540 VAL A O 15
ATOM 25652 N N . SER A 1 94 ? 3.268 7.862 -3.256 1.00 11.12 541 SER A N 15
ATOM 25653 C CA . SER A 1 94 ? 2.529 6.773 -3.802 1.00 3.04 541 SER A CA 15
ATOM 25654 C C . SER A 1 94 ? 2.587 5.603 -2.851 1.00 52.33 541 SER A C 15
ATOM 25655 O O . SER A 1 94 ? 3.642 5.044 -2.635 1.00 24.24 541 SER A O 15
ATOM 25663 N N . LEU A 1 95 ? 1.474 5.254 -2.285 1.00 15.23 542 LEU A N 15
ATOM 25664 C CA . LEU A 1 95 ? 1.406 4.148 -1.369 1.00 11.40 542 LEU A CA 15
ATOM 25665 C C . LEU A 1 95 ? 0.772 2.985 -2.066 1.00 33.14 542 LEU A C 15
ATOM 25666 O O . LEU A 1 95 ? -0.309 3.114 -2.640 1.00 2.40 542 LEU A O 15
ATOM 25682 N N . LEU A 1 96 ? 1.433 1.887 -2.082 1.00 1.21 543 LEU A N 15
ATOM 25683 C CA . LEU A 1 96 ? 0.819 0.691 -2.591 1.00 61.25 543 LEU A CA 15
ATOM 25684 C C . LEU A 1 96 ? 0.419 -0.113 -1.403 1.00 32.22 543 LEU A C 15
ATOM 25685 O O . LEU A 1 96 ? 1.263 -0.432 -0.573 1.00 61.21 543 LEU A O 15
ATOM 25701 N N . VAL A 1 97 ? -0.827 -0.407 -1.279 1.00 64.44 544 VAL A N 15
ATOM 25702 C CA . VAL A 1 97 ? -1.275 -1.163 -0.152 1.00 41.41 544 VAL A CA 15
ATOM 25703 C C . VAL A 1 97 ? -1.863 -2.479 -0.591 1.00 73.53 544 VAL A C 15
ATOM 25704 O O . VAL A 1 97 ? -2.268 -2.644 -1.738 1.00 24.03 544 VAL A O 15
ATOM 25717 N N . PHE A 1 98 ? -1.887 -3.386 0.310 1.00 75.12 545 PHE A N 15
ATOM 25718 C CA . PHE A 1 98 ? -2.424 -4.681 0.118 1.00 73.33 545 PHE A CA 15
ATOM 25719 C C . PHE A 1 98 ? -3.618 -4.820 1.013 1.00 2.51 545 PHE A C 15
ATOM 25720 O O . PHE A 1 98 ? -3.499 -4.738 2.243 1.00 53.33 545 PHE A O 15
ATOM 25737 N N . ARG A 1 99 ? -4.748 -4.985 0.420 1.00 32.25 546 ARG A N 15
ATOM 25738 C CA . ARG A 1 99 ? -5.935 -5.186 1.151 1.00 43.35 546 ARG A CA 15
ATOM 25739 C C . ARG A 1 99 ? -6.276 -6.650 1.138 1.00 31.33 546 ARG A C 15
ATOM 25740 O O . ARG A 1 99 ? -6.421 -7.267 0.071 1.00 5.31 546 ARG A O 15
ATOM 25761 N N . GLN A 1 100 ? -6.376 -7.194 2.299 1.00 11.43 547 GLN A N 15
ATOM 25762 C CA . GLN A 1 100 ? -6.683 -8.577 2.485 1.00 53.03 547 GLN A CA 15
ATOM 25763 C C . GLN A 1 100 ? -8.072 -8.680 3.073 1.00 24.03 547 GLN A C 15
ATOM 25764 O O . GLN A 1 100 ? -8.496 -7.776 3.807 1.00 61.12 547 GLN A O 15
ATOM 25778 N N . GLU A 1 101 ? -8.804 -9.719 2.717 1.00 53.51 548 GLU A N 15
ATOM 25779 C CA . GLU A 1 101 ? -10.166 -9.863 3.184 1.00 61.33 548 GLU A CA 15
ATOM 25780 C C . GLU A 1 101 ? -10.222 -10.234 4.648 1.00 31.13 548 GLU A C 15
ATOM 25781 O O . GLU A 1 101 ? -10.149 -11.416 5.013 1.00 2.22 548 GLU A O 15
ATOM 25793 N N . GLU A 1 102 ? -10.315 -9.233 5.479 1.00 34.33 549 GLU A N 15
ATOM 25794 C CA . GLU A 1 102 ? -10.424 -9.434 6.887 1.00 11.51 549 GLU A CA 15
ATOM 25795 C C . GLU A 1 102 ? -11.840 -9.789 7.261 1.00 72.03 549 GLU A C 15
ATOM 25796 O O . GLU A 1 102 ? -12.708 -8.922 7.381 1.00 22.51 549 GLU A O 15
ATOM 25808 N N . ALA A 1 103 ? -12.084 -11.068 7.378 1.00 74.53 550 ALA A N 15
ATOM 25809 C CA . ALA A 1 103 ? -13.381 -11.566 7.796 1.00 33.22 550 ALA A CA 15
ATOM 25810 C C . ALA A 1 103 ? -13.332 -11.860 9.274 1.00 10.22 550 ALA A C 15
ATOM 25811 O O . ALA A 1 103 ? -14.336 -12.179 9.910 1.00 20.43 550 ALA A O 15
ATOM 25818 N N . PHE A 1 104 ? -12.146 -11.733 9.806 1.00 53.14 551 PHE A N 15
ATOM 25819 C CA . PHE A 1 104 ? -11.858 -11.973 11.179 1.00 64.23 551 PHE A CA 15
ATOM 25820 C C . PHE A 1 104 ? -10.981 -10.847 11.654 1.00 65.03 551 PHE A C 15
ATOM 25821 O O . PHE A 1 104 ? -10.222 -10.286 10.859 1.00 21.32 551 PHE A O 15
ATOM 25838 N N . HIS A 1 105 ? -11.076 -10.491 12.902 1.00 72.33 552 HIS A N 15
ATOM 25839 C CA . HIS A 1 105 ? -10.228 -9.446 13.434 1.00 25.14 552 HIS A CA 15
ATOM 25840 C C . HIS A 1 105 ? -9.759 -9.814 14.831 1.00 1.00 552 HIS A C 15
ATOM 25841 O O . HIS A 1 105 ? -10.528 -10.396 15.603 1.00 31.33 552 HIS A O 15
ATOM 25856 N N . PRO A 1 106 ? -8.495 -9.508 15.166 1.00 2.32 553 PRO A N 15
ATOM 25857 C CA . PRO A 1 106 ? -7.925 -9.794 16.488 1.00 73.34 553 PRO A CA 15
ATOM 25858 C C . PRO A 1 106 ? -8.701 -9.108 17.608 1.00 22.32 553 PRO A C 15
ATOM 25859 O O . PRO A 1 106 ? -9.207 -7.984 17.435 1.00 61.54 553 PRO A O 15
ATOM 25870 N N . ARG A 1 107 ? -8.804 -9.765 18.740 1.00 32.22 554 ARG A N 15
ATOM 25871 C CA . ARG A 1 107 ? -9.514 -9.205 19.856 1.00 52.23 554 ARG A CA 15
ATOM 25872 C C . ARG A 1 107 ? -8.558 -8.495 20.778 1.00 31.22 554 ARG A C 15
ATOM 25873 O O . ARG A 1 107 ? -7.389 -8.897 20.915 1.00 0.42 554 ARG A O 15
ATOM 25894 N N . GLU A 1 108 ? -9.040 -7.454 21.397 1.00 44.23 555 GLU A N 15
ATOM 25895 C CA . GLU A 1 108 ? -8.240 -6.643 22.281 1.00 32.44 555 GLU A CA 15
ATOM 25896 C C . GLU A 1 108 ? -8.211 -7.229 23.685 1.00 33.25 555 GLU A C 15
ATOM 25897 O O . GLU A 1 108 ? -9.246 -7.636 24.225 1.00 63.54 555 GLU A O 15
ATOM 25909 N N . MET A 1 109 ? -7.037 -7.298 24.249 1.00 54.21 556 MET A N 15
ATOM 25910 C CA . MET A 1 109 ? -6.865 -7.772 25.604 1.00 14.35 556 MET A CA 15
ATOM 25911 C C . MET A 1 109 ? -6.699 -6.584 26.528 1.00 53.43 556 MET A C 15
ATOM 25912 O O . MET A 1 109 ? -5.702 -5.868 26.459 1.00 61.13 556 MET A O 15
ATOM 25926 N N . ASN A 1 110 ? -7.673 -6.358 27.359 1.00 63.41 557 ASN A N 15
ATOM 25927 C CA . ASN A 1 110 ? -7.648 -5.234 28.265 1.00 41.31 557 ASN A CA 15
ATOM 25928 C C . ASN A 1 110 ? -7.423 -5.682 29.682 1.00 72.13 557 ASN A C 15
ATOM 25929 O O . ASN A 1 110 ? -7.999 -6.686 30.141 1.00 22.43 557 ASN A O 15
ATOM 25940 N N . ALA A 1 111 ? -6.595 -4.961 30.369 1.00 44.33 558 ALA A N 15
ATOM 25941 C CA . ALA A 1 111 ? -6.318 -5.200 31.752 1.00 44.43 558 ALA A CA 15
ATOM 25942 C C . ALA A 1 111 ? -6.307 -3.862 32.463 1.00 2.22 558 ALA A C 15
ATOM 25943 O O . ALA A 1 111 ? -7.397 -3.356 32.788 1.00 35.81 558 ALA A O 15
ATOM 25951 N N . GLY A 1 1 ? -0.953 1.022 -15.134 1.00 23.32 448 GLY A N 16
ATOM 25952 C CA . GLY A 1 1 ? -2.135 0.246 -15.479 1.00 51.51 448 GLY A CA 16
ATOM 25953 C C . GLY A 1 1 ? -2.299 -0.926 -14.559 1.00 54.03 448 GLY A C 16
ATOM 25954 O O . GLY A 1 1 ? -1.450 -1.164 -13.696 1.00 62.35 448 GLY A O 16
ATOM 25960 N N . SER A 1 2 ? -3.367 -1.653 -14.730 1.00 32.20 449 SER A N 16
ATOM 25961 C CA . SER A 1 2 ? -3.656 -2.799 -13.929 1.00 14.03 449 SER A CA 16
ATOM 25962 C C . SER A 1 2 ? -4.003 -3.970 -14.836 1.00 35.23 449 SER A C 16
ATOM 25963 O O . SER A 1 2 ? -4.964 -3.899 -15.612 1.00 33.24 449 SER A O 16
ATOM 25971 N N . VAL A 1 3 ? -3.209 -5.019 -14.773 1.00 64.50 450 VAL A N 16
ATOM 25972 C CA . VAL A 1 3 ? -3.472 -6.211 -15.554 1.00 11.52 450 VAL A CA 16
ATOM 25973 C C . VAL A 1 3 ? -4.698 -6.931 -14.969 1.00 51.12 450 VAL A C 16
ATOM 25974 O O . VAL A 1 3 ? -4.837 -7.044 -13.747 1.00 74.34 450 VAL A O 16
ATOM 25987 N N . TYR A 1 4 ? -5.587 -7.375 -15.817 1.00 23.34 451 TYR A N 16
ATOM 25988 C CA . TYR A 1 4 ? -6.781 -8.027 -15.354 1.00 44.24 451 TYR A CA 16
ATOM 25989 C C . TYR A 1 4 ? -6.498 -9.501 -15.135 1.00 14.13 451 TYR A C 16
ATOM 25990 O O . TYR A 1 4 ? -5.756 -10.127 -15.906 1.00 41.20 451 TYR A O 16
ATOM 26008 N N . ASN A 1 5 ? -7.055 -10.045 -14.093 1.00 71.12 452 ASN A N 16
ATOM 26009 C CA . ASN A 1 5 ? -6.896 -11.448 -13.796 1.00 50.33 452 ASN A CA 16
ATOM 26010 C C . ASN A 1 5 ? -8.150 -11.924 -13.113 1.00 71.05 452 ASN A C 16
ATOM 26011 O O . ASN A 1 5 ? -8.816 -11.132 -12.435 1.00 23.40 452 ASN A O 16
ATOM 26022 N N . THR A 1 6 ? -8.497 -13.170 -13.303 1.00 34.03 453 THR A N 16
ATOM 26023 C CA . THR A 1 6 ? -9.698 -13.712 -12.727 1.00 70.11 453 THR A CA 16
ATOM 26024 C C . THR A 1 6 ? -9.559 -13.986 -11.232 1.00 72.44 453 THR A C 16
ATOM 26025 O O . THR A 1 6 ? -10.508 -13.784 -10.466 1.00 41.12 453 THR A O 16
ATOM 26036 N N . LYS A 1 7 ? -8.395 -14.402 -10.807 1.00 70.14 454 LYS A N 16
ATOM 26037 C CA . LYS A 1 7 ? -8.184 -14.708 -9.421 1.00 31.20 454 LYS A CA 16
ATOM 26038 C C . LYS A 1 7 ? -7.327 -13.672 -8.734 1.00 5.04 454 LYS A C 16
ATOM 26039 O O . LYS A 1 7 ? -6.093 -13.776 -8.711 1.00 15.05 454 LYS A O 16
ATOM 26058 N N . LYS A 1 8 ? -7.958 -12.651 -8.234 1.00 42.22 455 LYS A N 16
ATOM 26059 C CA . LYS A 1 8 ? -7.276 -11.675 -7.441 1.00 73.31 455 LYS A CA 16
ATOM 26060 C C . LYS A 1 8 ? -7.801 -11.697 -6.046 1.00 73.20 455 LYS A C 16
ATOM 26061 O O . LYS A 1 8 ? -8.716 -10.949 -5.706 1.00 53.43 455 LYS A O 16
ATOM 26080 N N . VAL A 1 9 ? -7.287 -12.598 -5.251 1.00 72.43 456 VAL A N 16
ATOM 26081 C CA . VAL A 1 9 ? -7.679 -12.663 -3.874 1.00 2.20 456 VAL A CA 16
ATOM 26082 C C . VAL A 1 9 ? -6.930 -11.573 -3.126 1.00 11.01 456 VAL A C 16
ATOM 26083 O O . VAL A 1 9 ? -7.421 -11.013 -2.158 1.00 74.31 456 VAL A O 16
ATOM 26096 N N . GLY A 1 10 ? -5.750 -11.262 -3.632 1.00 52.12 457 GLY A N 16
ATOM 26097 C CA . GLY A 1 10 ? -4.947 -10.213 -3.100 1.00 53.20 457 GLY A CA 16
ATOM 26098 C C . GLY A 1 10 ? -4.856 -9.075 -4.081 1.00 33.42 457 GLY A C 16
ATOM 26099 O O . GLY A 1 10 ? -4.144 -9.160 -5.085 1.00 52.24 457 GLY A O 16
ATOM 26103 N N . LYS A 1 11 ? -5.575 -8.035 -3.811 1.00 31.10 458 LYS A N 16
ATOM 26104 C CA . LYS A 1 11 ? -5.638 -6.894 -4.688 1.00 73.10 458 LYS A CA 16
ATOM 26105 C C . LYS A 1 11 ? -4.616 -5.850 -4.266 1.00 0.10 458 LYS A C 16
ATOM 26106 O O . LYS A 1 11 ? -4.535 -5.495 -3.094 1.00 40.52 458 LYS A O 16
ATOM 26125 N N . ARG A 1 12 ? -3.838 -5.381 -5.202 1.00 72.43 459 ARG A N 16
ATOM 26126 C CA . ARG A 1 12 ? -2.903 -4.310 -4.939 1.00 4.11 459 ARG A CA 16
ATOM 26127 C C . ARG A 1 12 ? -3.380 -3.056 -5.613 1.00 21.13 459 ARG A C 16
ATOM 26128 O O . ARG A 1 12 ? -3.679 -3.056 -6.812 1.00 55.03 459 ARG A O 16
ATOM 26149 N N . LEU A 1 13 ? -3.467 -2.007 -4.847 1.00 30.45 460 LEU A N 16
ATOM 26150 C CA . LEU A 1 13 ? -3.993 -0.744 -5.328 1.00 74.50 460 LEU A CA 16
ATOM 26151 C C . LEU A 1 13 ? -3.011 0.360 -5.030 1.00 65.01 460 LEU A C 16
ATOM 26152 O O . LEU A 1 13 ? -2.399 0.374 -3.957 1.00 62.22 460 LEU A O 16
ATOM 26168 N N . ASN A 1 14 ? -2.850 1.266 -5.964 1.00 65.10 461 ASN A N 16
ATOM 26169 C CA . ASN A 1 14 ? -1.950 2.392 -5.783 1.00 61.51 461 ASN A CA 16
ATOM 26170 C C . ASN A 1 14 ? -2.741 3.650 -5.468 1.00 1.31 461 ASN A C 16
ATOM 26171 O O . ASN A 1 14 ? -3.664 4.042 -6.209 1.00 3.24 461 ASN A O 16
ATOM 26182 N N . ILE A 1 15 ? -2.412 4.255 -4.371 1.00 72.42 462 ILE A N 16
ATOM 26183 C CA . ILE A 1 15 ? -3.073 5.444 -3.900 1.00 45.15 462 ILE A CA 16
ATOM 26184 C C . ILE A 1 15 ? -2.056 6.573 -3.792 1.00 44.23 462 ILE A C 16
ATOM 26185 O O . ILE A 1 15 ? -1.061 6.451 -3.073 1.00 40.35 462 ILE A O 16
ATOM 26201 N N . GLN A 1 16 ? -2.276 7.643 -4.522 1.00 0.35 463 GLN A N 16
ATOM 26202 C CA . GLN A 1 16 ? -1.412 8.799 -4.432 1.00 64.03 463 GLN A CA 16
ATOM 26203 C C . GLN A 1 16 ? -2.010 9.806 -3.518 1.00 41.22 463 GLN A C 16
ATOM 26204 O O . GLN A 1 16 ? -3.172 10.177 -3.669 1.00 31.31 463 GLN A O 16
ATOM 26218 N N . LEU A 1 17 ? -1.235 10.259 -2.590 1.00 35.25 464 LEU A N 16
ATOM 26219 C CA . LEU A 1 17 ? -1.699 11.232 -1.656 1.00 10.22 464 LEU A CA 16
ATOM 26220 C C . LEU A 1 17 ? -0.863 12.486 -1.742 1.00 63.41 464 LEU A C 16
ATOM 26221 O O . LEU A 1 17 ? 0.374 12.422 -1.806 1.00 31.13 464 LEU A O 16
ATOM 26237 N N . LYS A 1 18 ? -1.530 13.605 -1.746 1.00 63.11 465 LYS A N 16
ATOM 26238 C CA . LYS A 1 18 ? -0.902 14.900 -1.777 1.00 4.43 465 LYS A CA 16
ATOM 26239 C C . LYS A 1 18 ? -0.903 15.463 -0.383 1.00 34.43 465 LYS A C 16
ATOM 26240 O O . LYS A 1 18 ? -1.945 15.548 0.256 1.00 74.24 465 LYS A O 16
ATOM 26259 N N . LYS A 1 19 ? 0.242 15.866 0.062 1.00 23.43 466 LYS A N 16
ATOM 26260 C CA . LYS A 1 19 ? 0.432 16.281 1.432 1.00 64.14 466 LYS A CA 16
ATOM 26261 C C . LYS A 1 19 ? -0.299 17.550 1.769 1.00 4.43 466 LYS A C 16
ATOM 26262 O O . LYS A 1 19 ? -0.084 18.600 1.165 1.00 32.25 466 LYS A O 16
ATOM 26281 N N . GLY A 1 20 ? -1.166 17.431 2.746 1.00 2.21 467 GLY A N 16
ATOM 26282 C CA . GLY A 1 20 ? -1.945 18.532 3.188 1.00 33.11 467 GLY A CA 16
ATOM 26283 C C . GLY A 1 20 ? -1.472 19.029 4.524 1.00 13.13 467 GLY A C 16
ATOM 26284 O O . GLY A 1 20 ? -0.293 18.889 4.854 1.00 62.23 467 GLY A O 16
ATOM 26288 N N . THR A 1 21 ? -2.387 19.551 5.308 1.00 22.22 468 THR A N 16
ATOM 26289 C CA . THR A 1 21 ? -2.088 20.148 6.596 1.00 63.04 468 THR A CA 16
ATOM 26290 C C . THR A 1 21 ? -1.378 19.149 7.543 1.00 74.05 468 THR A C 16
ATOM 26291 O O . THR A 1 21 ? -0.428 19.501 8.240 1.00 74.54 468 THR A O 16
ATOM 26302 N N . GLU A 1 22 ? -1.828 17.904 7.527 1.00 35.44 469 GLU A N 16
ATOM 26303 C CA . GLU A 1 22 ? -1.248 16.877 8.381 1.00 21.12 469 GLU A CA 16
ATOM 26304 C C . GLU A 1 22 ? -0.250 16.009 7.633 1.00 63.22 469 GLU A C 16
ATOM 26305 O O . GLU A 1 22 ? 0.259 15.028 8.178 1.00 31.21 469 GLU A O 16
ATOM 26317 N N . GLY A 1 23 ? 0.056 16.381 6.414 1.00 30.43 470 GLY A N 16
ATOM 26318 C CA . GLY A 1 23 ? 0.926 15.572 5.611 1.00 54.42 470 GLY A CA 16
ATOM 26319 C C . GLY A 1 23 ? 0.151 14.483 4.913 1.00 54.24 470 GLY A C 16
ATOM 26320 O O . GLY A 1 23 ? -0.727 14.777 4.090 1.00 2.10 470 GLY A O 16
ATOM 26324 N N . LEU A 1 24 ? 0.438 13.241 5.257 1.00 4.12 471 LEU A N 16
ATOM 26325 C CA . LEU A 1 24 ? -0.241 12.101 4.661 1.00 33.42 471 LEU A CA 16
ATOM 26326 C C . LEU A 1 24 ? -1.623 11.917 5.250 1.00 32.51 471 LEU A C 16
ATOM 26327 O O . LEU A 1 24 ? -2.587 11.714 4.527 1.00 35.55 471 LEU A O 16
ATOM 26343 N N . GLY A 1 25 ? -1.722 11.996 6.547 1.00 11.33 472 GLY A N 16
ATOM 26344 C CA . GLY A 1 25 ? -3.007 11.847 7.187 1.00 71.33 472 GLY A CA 16
ATOM 26345 C C . GLY A 1 25 ? -3.238 10.446 7.692 1.00 24.10 472 GLY A C 16
ATOM 26346 O O . GLY A 1 25 ? -4.360 10.080 8.022 1.00 73.23 472 GLY A O 16
ATOM 26350 N N . PHE A 1 26 ? -2.192 9.659 7.737 1.00 33.10 473 PHE A N 16
ATOM 26351 C CA . PHE A 1 26 ? -2.279 8.321 8.257 1.00 72.44 473 PHE A CA 16
ATOM 26352 C C . PHE A 1 26 ? -0.943 7.935 8.825 1.00 33.24 473 PHE A C 16
ATOM 26353 O O . PHE A 1 26 ? 0.063 8.594 8.561 1.00 33.24 473 PHE A O 16
ATOM 26370 N N . SER A 1 27 ? -0.928 6.921 9.599 1.00 23.13 474 SER A N 16
ATOM 26371 C CA . SER A 1 27 ? 0.276 6.421 10.173 1.00 3.11 474 SER A CA 16
ATOM 26372 C C . SER A 1 27 ? 0.327 4.929 9.935 1.00 20.51 474 SER A C 16
ATOM 26373 O O . SER A 1 27 ? -0.673 4.342 9.524 1.00 73.13 474 SER A O 16
ATOM 26381 N N . ILE A 1 28 ? 1.450 4.313 10.171 1.00 22.24 475 ILE A N 16
ATOM 26382 C CA . ILE A 1 28 ? 1.604 2.907 9.888 1.00 64.44 475 ILE A CA 16
ATOM 26383 C C . ILE A 1 28 ? 1.961 2.100 11.147 1.00 14.34 475 ILE A C 16
ATOM 26384 O O . ILE A 1 28 ? 2.601 2.603 12.081 1.00 52.24 475 ILE A O 16
ATOM 26400 N N . THR A 1 29 ? 1.524 0.880 11.157 1.00 50.11 476 THR A N 16
ATOM 26401 C CA . THR A 1 29 ? 1.726 -0.043 12.237 1.00 65.24 476 THR A CA 16
ATOM 26402 C C . THR A 1 29 ? 2.344 -1.300 11.670 1.00 10.42 476 THR A C 16
ATOM 26403 O O . THR A 1 29 ? 2.268 -1.539 10.470 1.00 11.23 476 THR A O 16
ATOM 26414 N N . SER A 1 30 ? 2.939 -2.076 12.491 1.00 12.43 477 SER A N 16
ATOM 26415 C CA . SER A 1 30 ? 3.583 -3.258 12.054 1.00 4.21 477 SER A CA 16
ATOM 26416 C C . SER A 1 30 ? 3.063 -4.432 12.849 1.00 24.21 477 SER A C 16
ATOM 26417 O O . SER A 1 30 ? 2.389 -4.249 13.866 1.00 54.31 477 SER A O 16
ATOM 26425 N N . ARG A 1 31 ? 3.299 -5.614 12.362 1.00 0.23 478 ARG A N 16
ATOM 26426 C CA . ARG A 1 31 ? 3.031 -6.792 13.133 1.00 42.54 478 ARG A CA 16
ATOM 26427 C C . ARG A 1 31 ? 4.337 -7.446 13.469 1.00 3.03 478 ARG A C 16
ATOM 26428 O O . ARG A 1 31 ? 5.106 -7.802 12.584 1.00 52.11 478 ARG A O 16
ATOM 26449 N N . ASP A 1 32 ? 4.578 -7.630 14.713 1.00 23.34 479 ASP A N 16
ATOM 26450 C CA . ASP A 1 32 ? 5.800 -8.234 15.161 1.00 25.33 479 ASP A CA 16
ATOM 26451 C C . ASP A 1 32 ? 5.471 -9.528 15.837 1.00 70.42 479 ASP A C 16
ATOM 26452 O O . ASP A 1 32 ? 4.912 -9.540 16.937 1.00 22.14 479 ASP A O 16
ATOM 26461 N N . VAL A 1 33 ? 5.753 -10.620 15.175 1.00 4.23 480 VAL A N 16
ATOM 26462 C CA . VAL A 1 33 ? 5.472 -11.936 15.741 1.00 43.23 480 VAL A CA 16
ATOM 26463 C C . VAL A 1 33 ? 6.747 -12.747 15.901 1.00 61.40 480 VAL A C 16
ATOM 26464 O O . VAL A 1 33 ? 6.842 -13.614 16.756 1.00 10.31 480 VAL A O 16
ATOM 26477 N N . THR A 1 34 ? 7.713 -12.463 15.074 1.00 22.10 481 THR A N 16
ATOM 26478 C CA . THR A 1 34 ? 8.981 -13.143 15.100 1.00 52.04 481 THR A CA 16
ATOM 26479 C C . THR A 1 34 ? 10.037 -12.184 14.585 1.00 75.12 481 THR A C 16
ATOM 26480 O O . THR A 1 34 ? 9.976 -11.765 13.424 1.00 21.45 481 THR A O 16
ATOM 26491 N N . ILE A 1 35 ? 10.971 -11.821 15.459 1.00 72.51 482 ILE A N 16
ATOM 26492 C CA . ILE A 1 35 ? 12.027 -10.851 15.157 1.00 75.55 482 ILE A CA 16
ATOM 26493 C C . ILE A 1 35 ? 11.432 -9.447 15.041 1.00 53.13 482 ILE A C 16
ATOM 26494 O O . ILE A 1 35 ? 10.861 -9.077 14.003 1.00 13.30 482 ILE A O 16
ATOM 26510 N N . GLY A 1 36 ? 11.526 -8.694 16.123 1.00 71.11 483 GLY A N 16
ATOM 26511 C CA . GLY A 1 36 ? 11.029 -7.345 16.141 1.00 14.45 483 GLY A CA 16
ATOM 26512 C C . GLY A 1 36 ? 11.805 -6.492 15.188 1.00 33.52 483 GLY A C 16
ATOM 26513 O O . GLY A 1 36 ? 13.036 -6.481 15.219 1.00 73.04 483 GLY A O 16
ATOM 26517 N N . GLY A 1 37 ? 11.115 -5.813 14.325 1.00 64.40 484 GLY A N 16
ATOM 26518 C CA . GLY A 1 37 ? 11.785 -5.013 13.340 1.00 74.13 484 GLY A CA 16
ATOM 26519 C C . GLY A 1 37 ? 11.447 -5.489 11.962 1.00 61.24 484 GLY A C 16
ATOM 26520 O O . GLY A 1 37 ? 11.115 -4.687 11.085 1.00 3.43 484 GLY A O 16
ATOM 26524 N N . SER A 1 38 ? 11.524 -6.791 11.764 1.00 12.33 485 SER A N 16
ATOM 26525 C CA . SER A 1 38 ? 11.127 -7.389 10.518 1.00 2.00 485 SER A CA 16
ATOM 26526 C C . SER A 1 38 ? 9.628 -7.584 10.611 1.00 0.44 485 SER A C 16
ATOM 26527 O O . SER A 1 38 ? 9.141 -8.583 11.153 1.00 22.42 485 SER A O 16
ATOM 26535 N N . ALA A 1 39 ? 8.898 -6.604 10.153 1.00 35.51 486 ALA A N 16
ATOM 26536 C CA . ALA A 1 39 ? 7.491 -6.596 10.361 1.00 60.42 486 ALA A CA 16
ATOM 26537 C C . ALA A 1 39 ? 6.762 -5.921 9.222 1.00 43.41 486 ALA A C 16
ATOM 26538 O O . ALA A 1 39 ? 7.051 -4.771 8.904 1.00 42.24 486 ALA A O 16
ATOM 26545 N N . PRO A 1 40 ? 5.830 -6.647 8.568 1.00 14.30 487 PRO A N 16
ATOM 26546 C CA . PRO A 1 40 ? 4.960 -6.078 7.534 1.00 42.52 487 PRO A CA 16
ATOM 26547 C C . PRO A 1 40 ? 4.173 -4.894 8.079 1.00 63.04 487 PRO A C 16
ATOM 26548 O O . PRO A 1 40 ? 3.690 -4.921 9.234 1.00 51.44 487 PRO A O 16
ATOM 26559 N N . ILE A 1 41 ? 4.027 -3.887 7.269 1.00 22.25 488 ILE A N 16
ATOM 26560 C CA . ILE A 1 41 ? 3.388 -2.671 7.675 1.00 52.21 488 ILE A CA 16
ATOM 26561 C C . ILE A 1 41 ? 1.924 -2.585 7.218 1.00 11.20 488 ILE A C 16
ATOM 26562 O O . ILE A 1 41 ? 1.576 -2.945 6.098 1.00 34.25 488 ILE A O 16
ATOM 26578 N N . TYR A 1 42 ? 1.091 -2.141 8.126 1.00 52.42 489 TYR A N 16
ATOM 26579 C CA . TYR A 1 42 ? -0.309 -1.880 7.898 1.00 51.32 489 TYR A CA 16
ATOM 26580 C C . TYR A 1 42 ? -0.572 -0.447 8.303 1.00 14.50 489 TYR A C 16
ATOM 26581 O O . TYR A 1 42 ? 0.257 0.166 8.953 1.00 20.05 489 TYR A O 16
ATOM 26599 N N . VAL A 1 43 ? -1.680 0.087 7.918 1.00 54.31 490 VAL A N 16
ATOM 26600 C CA . VAL A 1 43 ? -2.043 1.425 8.327 1.00 41.34 490 VAL A CA 16
ATOM 26601 C C . VAL A 1 43 ? -2.502 1.410 9.785 1.00 73.41 490 VAL A C 16
ATOM 26602 O O . VAL A 1 43 ? -3.415 0.660 10.150 1.00 41.15 490 VAL A O 16
ATOM 26615 N N . LYS A 1 44 ? -1.867 2.220 10.609 1.00 63.32 491 LYS A N 16
ATOM 26616 C CA . LYS A 1 44 ? -2.185 2.275 12.023 1.00 53.35 491 LYS A CA 16
ATOM 26617 C C . LYS A 1 44 ? -3.495 3.009 12.274 1.00 40.44 491 LYS A C 16
ATOM 26618 O O . LYS A 1 44 ? -4.283 2.614 13.132 1.00 50.11 491 LYS A O 16
ATOM 26637 N N . ASN A 1 45 ? -3.750 4.023 11.497 1.00 61.22 492 ASN A N 16
ATOM 26638 C CA . ASN A 1 45 ? -4.927 4.859 11.689 1.00 0.45 492 ASN A CA 16
ATOM 26639 C C . ASN A 1 45 ? -5.048 5.860 10.579 1.00 1.12 492 ASN A C 16
ATOM 26640 O O . ASN A 1 45 ? -4.081 6.116 9.856 1.00 20.14 492 ASN A O 16
ATOM 26651 N N . ILE A 1 46 ? -6.228 6.404 10.439 1.00 64.31 493 ILE A N 16
ATOM 26652 C CA . ILE A 1 46 ? -6.505 7.440 9.479 1.00 12.15 493 ILE A CA 16
ATOM 26653 C C . ILE A 1 46 ? -6.872 8.679 10.275 1.00 62.23 493 ILE A C 16
ATOM 26654 O O . ILE A 1 46 ? -7.833 8.661 11.048 1.00 2.00 493 ILE A O 16
ATOM 26670 N N . LEU A 1 47 ? -6.094 9.720 10.136 1.00 42.41 494 LEU A N 16
ATOM 26671 C CA . LEU A 1 47 ? -6.317 10.942 10.882 1.00 52.01 494 LEU A CA 16
ATOM 26672 C C . LEU A 1 47 ? -7.481 11.711 10.287 1.00 3.23 494 LEU A C 16
ATOM 26673 O O . LEU A 1 47 ? -7.690 11.663 9.085 1.00 32.34 494 LEU A O 16
ATOM 26689 N N . PRO A 1 48 ? -8.262 12.438 11.127 1.00 21.12 495 PRO A N 16
ATOM 26690 C CA . PRO A 1 48 ? -9.439 13.202 10.670 1.00 41.11 495 PRO A CA 16
ATOM 26691 C C . PRO A 1 48 ? -9.086 14.298 9.654 1.00 2.42 495 PRO A C 16
ATOM 26692 O O . PRO A 1 48 ? -9.960 14.812 8.952 1.00 22.33 495 PRO A O 16
ATOM 26703 N N . ARG A 1 49 ? -7.812 14.650 9.583 1.00 1.32 496 ARG A N 16
ATOM 26704 C CA . ARG A 1 49 ? -7.346 15.634 8.635 1.00 71.22 496 ARG A CA 16
ATOM 26705 C C . ARG A 1 49 ? -6.180 15.019 7.889 1.00 3.31 496 ARG A C 16
ATOM 26706 O O . ARG A 1 49 ? -5.393 14.276 8.483 1.00 54.32 496 ARG A O 16
ATOM 26727 N N . GLY A 1 50 ? -6.059 15.303 6.624 1.00 31.02 497 GLY A N 16
ATOM 26728 C CA . GLY A 1 50 ? -4.953 14.772 5.878 1.00 4.04 497 GLY A CA 16
ATOM 26729 C C . GLY A 1 50 ? -5.369 14.237 4.533 1.00 53.41 497 GLY A C 16
ATOM 26730 O O . GLY A 1 50 ? -6.557 14.159 4.229 1.00 22.34 497 GLY A O 16
ATOM 26734 N N . ALA A 1 51 ? -4.394 13.848 3.742 1.00 71.44 498 ALA A N 16
ATOM 26735 C CA . ALA A 1 51 ? -4.622 13.391 2.384 1.00 72.33 498 ALA A CA 16
ATOM 26736 C C . ALA A 1 51 ? -5.367 12.073 2.345 1.00 12.44 498 ALA A C 16
ATOM 26737 O O . ALA A 1 51 ? -6.359 11.943 1.640 1.00 2.43 498 ALA A O 16
ATOM 26744 N N . ALA A 1 52 ? -4.892 11.112 3.129 1.00 23.11 499 ALA A N 16
ATOM 26745 C CA . ALA A 1 52 ? -5.454 9.763 3.161 1.00 55.23 499 ALA A CA 16
ATOM 26746 C C . ALA A 1 52 ? -6.949 9.771 3.435 1.00 24.51 499 ALA A C 16
ATOM 26747 O O . ALA A 1 52 ? -7.713 9.051 2.789 1.00 54.54 499 ALA A O 16
ATOM 26754 N N . ILE A 1 53 ? -7.371 10.595 4.368 1.00 75.45 500 ILE A N 16
ATOM 26755 C CA . ILE A 1 53 ? -8.763 10.643 4.717 1.00 63.30 500 ILE A CA 16
ATOM 26756 C C . ILE A 1 53 ? -9.586 11.422 3.658 1.00 63.33 500 ILE A C 16
ATOM 26757 O O . ILE A 1 53 ? -10.740 11.099 3.409 1.00 34.55 500 ILE A O 16
ATOM 26773 N N . GLN A 1 54 ? -8.980 12.435 3.025 1.00 10.32 501 GLN A N 16
ATOM 26774 C CA . GLN A 1 54 ? -9.691 13.212 1.999 1.00 71.03 501 GLN A CA 16
ATOM 26775 C C . GLN A 1 54 ? -9.813 12.429 0.708 1.00 22.50 501 GLN A C 16
ATOM 26776 O O . GLN A 1 54 ? -10.796 12.570 -0.033 1.00 1.03 501 GLN A O 16
ATOM 26790 N N . ASP A 1 55 ? -8.812 11.622 0.439 1.00 65.02 502 ASP A N 16
ATOM 26791 C CA . ASP A 1 55 ? -8.845 10.695 -0.674 1.00 73.21 502 ASP A CA 16
ATOM 26792 C C . ASP A 1 55 ? -9.902 9.640 -0.402 1.00 45.41 502 ASP A C 16
ATOM 26793 O O . ASP A 1 55 ? -10.752 9.342 -1.252 1.00 41.50 502 ASP A O 16
ATOM 26802 N N . GLY A 1 56 ? -9.857 9.095 0.796 1.00 21.10 503 GLY A N 16
ATOM 26803 C CA . GLY A 1 56 ? -10.871 8.179 1.251 1.00 31.54 503 GLY A CA 16
ATOM 26804 C C . GLY A 1 56 ? -10.819 6.812 0.603 1.00 12.41 503 GLY A C 16
ATOM 26805 O O . GLY A 1 56 ? -11.772 6.048 0.701 1.00 31.21 503 GLY A O 16
ATOM 26809 N N . ARG A 1 57 ? -9.753 6.497 -0.100 1.00 52.54 504 ARG A N 16
ATOM 26810 C CA . ARG A 1 57 ? -9.611 5.158 -0.629 1.00 63.01 504 ARG A CA 16
ATOM 26811 C C . ARG A 1 57 ? -8.848 4.329 0.372 1.00 32.11 504 ARG A C 16
ATOM 26812 O O . ARG A 1 57 ? -9.140 3.155 0.578 1.00 71.54 504 ARG A O 16
ATOM 26833 N N . LEU A 1 58 ? -7.884 4.966 1.006 1.00 1.53 505 LEU A N 16
ATOM 26834 C CA . LEU A 1 58 ? -7.059 4.349 2.021 1.00 31.12 505 LEU A CA 16
ATOM 26835 C C . LEU A 1 58 ? -7.832 4.243 3.346 1.00 35.55 505 LEU A C 16
ATOM 26836 O O . LEU A 1 58 ? -8.651 5.119 3.681 1.00 53.01 505 LEU A O 16
ATOM 26852 N N . LYS A 1 59 ? -7.586 3.170 4.067 1.00 35.23 506 LYS A N 16
ATOM 26853 C CA . LYS A 1 59 ? -8.248 2.876 5.317 1.00 34.31 506 LYS A CA 16
ATOM 26854 C C . LYS A 1 59 ? -7.234 2.392 6.326 1.00 3.33 506 LYS A C 16
ATOM 26855 O O . LYS A 1 59 ? -6.078 2.137 5.990 1.00 24.21 506 LYS A O 16
ATOM 26874 N N . ALA A 1 60 ? -7.660 2.273 7.560 1.00 5.32 507 ALA A N 16
ATOM 26875 C CA . ALA A 1 60 ? -6.817 1.760 8.601 1.00 64.30 507 ALA A CA 16
ATOM 26876 C C . ALA A 1 60 ? -6.772 0.247 8.507 1.00 44.12 507 ALA A C 16
ATOM 26877 O O . ALA A 1 60 ? -7.798 -0.402 8.275 1.00 33.33 507 ALA A O 16
ATOM 26884 N N . GLY A 1 61 ? -5.608 -0.313 8.661 1.00 11.22 508 GLY A N 16
ATOM 26885 C CA . GLY A 1 61 ? -5.472 -1.740 8.605 1.00 11.21 508 GLY A CA 16
ATOM 26886 C C . GLY A 1 61 ? -5.048 -2.249 7.253 1.00 51.15 508 GLY A C 16
ATOM 26887 O O . GLY A 1 61 ? -4.745 -3.431 7.115 1.00 63.53 508 GLY A O 16
ATOM 26891 N N . ASP A 1 62 ? -5.034 -1.381 6.243 1.00 12.43 509 ASP A N 16
ATOM 26892 C CA . ASP A 1 62 ? -4.561 -1.796 4.923 1.00 75.44 509 ASP A CA 16
ATOM 26893 C C . ASP A 1 62 ? -3.091 -2.081 4.981 1.00 65.33 509 ASP A C 16
ATOM 26894 O O . ASP A 1 62 ? -2.360 -1.404 5.697 1.00 11.23 509 ASP A O 16
ATOM 26903 N N . ARG A 1 63 ? -2.653 -3.067 4.250 1.00 45.52 510 ARG A N 16
ATOM 26904 C CA . ARG A 1 63 ? -1.264 -3.448 4.290 1.00 52.45 510 ARG A CA 16
ATOM 26905 C C . ARG A 1 63 ? -0.469 -2.729 3.244 1.00 2.22 510 ARG A C 16
ATOM 26906 O O . ARG A 1 63 ? -0.779 -2.805 2.058 1.00 42.32 510 ARG A O 16
ATOM 26927 N N . LEU A 1 64 ? 0.553 -2.035 3.693 1.00 63.35 511 LEU A N 16
ATOM 26928 C CA . LEU A 1 64 ? 1.362 -1.231 2.834 1.00 11.10 511 LEU A CA 16
ATOM 26929 C C . LEU A 1 64 ? 2.449 -2.117 2.222 1.00 62.22 511 LEU A C 16
ATOM 26930 O O . LEU A 1 64 ? 3.223 -2.749 2.938 1.00 10.31 511 LEU A O 16
ATOM 26946 N N . ILE A 1 65 ? 2.475 -2.172 0.917 1.00 14.42 512 ILE A N 16
ATOM 26947 C CA . ILE A 1 65 ? 3.385 -3.039 0.186 1.00 44.35 512 ILE A CA 16
ATOM 26948 C C . ILE A 1 65 ? 4.632 -2.287 -0.249 1.00 70.12 512 ILE A C 16
ATOM 26949 O O . ILE A 1 65 ? 5.759 -2.628 0.140 1.00 23.21 512 ILE A O 16
ATOM 26965 N N . GLU A 1 66 ? 4.437 -1.281 -1.053 1.00 50.23 513 GLU A N 16
ATOM 26966 C CA . GLU A 1 66 ? 5.529 -0.516 -1.550 1.00 40.44 513 GLU A CA 16
ATOM 26967 C C . GLU A 1 66 ? 5.119 0.924 -1.734 1.00 55.55 513 GLU A C 16
ATOM 26968 O O . GLU A 1 66 ? 3.930 1.235 -1.800 1.00 12.20 513 GLU A O 16
ATOM 26980 N N . VAL A 1 67 ? 6.085 1.788 -1.784 1.00 61.33 514 VAL A N 16
ATOM 26981 C CA . VAL A 1 67 ? 5.851 3.197 -1.958 1.00 10.53 514 VAL A CA 16
ATOM 26982 C C . VAL A 1 67 ? 6.752 3.735 -3.066 1.00 14.43 514 VAL A C 16
ATOM 26983 O O . VAL A 1 67 ? 7.956 3.493 -3.064 1.00 33.23 514 VAL A O 16
ATOM 26996 N N . ASN A 1 68 ? 6.152 4.404 -4.046 1.00 62.21 515 ASN A N 16
ATOM 26997 C CA . ASN A 1 68 ? 6.897 5.055 -5.162 1.00 23.53 515 ASN A CA 16
ATOM 26998 C C . ASN A 1 68 ? 7.755 4.075 -5.982 1.00 22.30 515 ASN A C 16
ATOM 26999 O O . ASN A 1 68 ? 8.570 4.493 -6.812 1.00 35.42 515 ASN A O 16
ATOM 27010 N N . GLY A 1 69 ? 7.554 2.790 -5.781 1.00 21.42 516 GLY A N 16
ATOM 27011 C CA . GLY A 1 69 ? 8.332 1.801 -6.483 1.00 54.02 516 GLY A CA 16
ATOM 27012 C C . GLY A 1 69 ? 9.384 1.173 -5.603 1.00 4.33 516 GLY A C 16
ATOM 27013 O O . GLY A 1 69 ? 10.145 0.312 -6.046 1.00 4.10 516 GLY A O 16
ATOM 27017 N N . VAL A 1 70 ? 9.455 1.620 -4.370 1.00 72.43 517 VAL A N 16
ATOM 27018 C CA . VAL A 1 70 ? 10.365 1.058 -3.404 1.00 25.32 517 VAL A CA 16
ATOM 27019 C C . VAL A 1 70 ? 9.603 0.049 -2.580 1.00 12.24 517 VAL A C 16
ATOM 27020 O O . VAL A 1 70 ? 8.626 0.401 -1.925 1.00 22.14 517 VAL A O 16
ATOM 27033 N N . ASP A 1 71 ? 10.023 -1.190 -2.637 1.00 21.33 518 ASP A N 16
ATOM 27034 C CA . ASP A 1 71 ? 9.359 -2.263 -1.915 1.00 2.11 518 ASP A CA 16
ATOM 27035 C C . ASP A 1 71 ? 9.763 -2.248 -0.464 1.00 61.55 518 ASP A C 16
ATOM 27036 O O . ASP A 1 71 ? 10.956 -2.219 -0.138 1.00 13.33 518 ASP A O 16
ATOM 27045 N N . LEU A 1 72 ? 8.782 -2.256 0.397 1.00 60.43 519 LEU A N 16
ATOM 27046 C CA . LEU A 1 72 ? 9.012 -2.266 1.821 1.00 61.31 519 LEU A CA 16
ATOM 27047 C C . LEU A 1 72 ? 8.497 -3.517 2.479 1.00 30.35 519 LEU A C 16
ATOM 27048 O O . LEU A 1 72 ? 8.473 -3.608 3.698 1.00 72.42 519 LEU A O 16
ATOM 27064 N N . ALA A 1 73 ? 8.150 -4.505 1.683 1.00 71.32 520 ALA A N 16
ATOM 27065 C CA . ALA A 1 73 ? 7.672 -5.759 2.227 1.00 52.12 520 ALA A CA 16
ATOM 27066 C C . ALA A 1 73 ? 8.845 -6.555 2.792 1.00 50.51 520 ALA A C 16
ATOM 27067 O O . ALA A 1 73 ? 8.667 -7.467 3.607 1.00 74.51 520 ALA A O 16
ATOM 27074 N N . GLY A 1 74 ? 10.039 -6.206 2.343 1.00 0.33 521 GLY A N 16
ATOM 27075 C CA . GLY A 1 74 ? 11.246 -6.813 2.846 1.00 64.44 521 GLY A CA 16
ATOM 27076 C C . GLY A 1 74 ? 12.057 -5.831 3.670 1.00 64.51 521 GLY A C 16
ATOM 27077 O O . GLY A 1 74 ? 13.207 -6.100 4.024 1.00 44.44 521 GLY A O 16
ATOM 27081 N N . LYS A 1 75 ? 11.457 -4.696 3.966 1.00 22.31 522 LYS A N 16
ATOM 27082 C CA . LYS A 1 75 ? 12.090 -3.676 4.776 1.00 70.31 522 LYS A CA 16
ATOM 27083 C C . LYS A 1 75 ? 11.742 -3.851 6.208 1.00 13.35 522 LYS A C 16
ATOM 27084 O O . LYS A 1 75 ? 10.757 -4.511 6.552 1.00 43.30 522 LYS A O 16
ATOM 27103 N N . SER A 1 76 ? 12.542 -3.289 7.050 1.00 72.22 523 SER A N 16
ATOM 27104 C CA . SER A 1 76 ? 12.266 -3.332 8.420 1.00 34.42 523 SER A CA 16
ATOM 27105 C C . SER A 1 76 ? 11.310 -2.184 8.707 1.00 63.12 523 SER A C 16
ATOM 27106 O O . SER A 1 76 ? 11.326 -1.173 7.983 1.00 73.45 523 SER A O 16
ATOM 27114 N N . GLN A 1 77 ? 10.500 -2.314 9.734 1.00 4.55 524 GLN A N 16
ATOM 27115 C CA . GLN A 1 77 ? 9.518 -1.287 10.054 1.00 2.32 524 GLN A CA 16
ATOM 27116 C C . GLN A 1 77 ? 10.176 0.054 10.300 1.00 50.30 524 GLN A C 16
ATOM 27117 O O . GLN A 1 77 ? 9.674 1.068 9.889 1.00 42.13 524 GLN A O 16
ATOM 27131 N N . GLU A 1 78 ? 11.333 0.030 10.924 1.00 12.31 525 GLU A N 16
ATOM 27132 C CA . GLU A 1 78 ? 12.020 1.237 11.320 1.00 11.14 525 GLU A CA 16
ATOM 27133 C C . GLU A 1 78 ? 12.424 2.063 10.119 1.00 23.54 525 GLU A C 16
ATOM 27134 O O . GLU A 1 78 ? 12.475 3.290 10.194 1.00 0.40 525 GLU A O 16
ATOM 27146 N N . GLU A 1 79 ? 12.669 1.391 9.007 1.00 10.03 526 GLU A N 16
ATOM 27147 C CA . GLU A 1 79 ? 13.038 2.062 7.786 1.00 24.52 526 GLU A CA 16
ATOM 27148 C C . GLU A 1 79 ? 11.865 2.899 7.298 1.00 20.31 526 GLU A C 16
ATOM 27149 O O . GLU A 1 79 ? 11.986 4.092 7.026 1.00 51.21 526 GLU A O 16
ATOM 27161 N N . VAL A 1 80 ? 10.722 2.264 7.242 1.00 51.03 527 VAL A N 16
ATOM 27162 C CA . VAL A 1 80 ? 9.530 2.877 6.728 1.00 55.51 527 VAL A CA 16
ATOM 27163 C C . VAL A 1 80 ? 8.805 3.795 7.718 1.00 11.12 527 VAL A C 16
ATOM 27164 O O . VAL A 1 80 ? 8.252 4.816 7.318 1.00 41.00 527 VAL A O 16
ATOM 27177 N N . VAL A 1 81 ? 8.816 3.441 9.008 1.00 14.24 528 VAL A N 16
ATOM 27178 C CA . VAL A 1 81 ? 8.195 4.285 10.039 1.00 41.24 528 VAL A CA 16
ATOM 27179 C C . VAL A 1 81 ? 8.863 5.654 10.046 1.00 1.40 528 VAL A C 16
ATOM 27180 O O . VAL A 1 81 ? 8.193 6.682 10.209 1.00 73.01 528 VAL A O 16
ATOM 27193 N N . SER A 1 82 ? 10.171 5.661 9.807 1.00 24.55 529 SER A N 16
ATOM 27194 C CA . SER A 1 82 ? 10.912 6.896 9.711 1.00 34.21 529 SER A CA 16
ATOM 27195 C C . SER A 1 82 ? 10.392 7.734 8.549 1.00 43.44 529 SER A C 16
ATOM 27196 O O . SER A 1 82 ? 10.164 8.925 8.691 1.00 1.53 529 SER A O 16
ATOM 27204 N N . LEU A 1 83 ? 10.164 7.084 7.428 1.00 14.22 530 LEU A N 16
ATOM 27205 C CA . LEU A 1 83 ? 9.694 7.740 6.221 1.00 13.02 530 LEU A CA 16
ATOM 27206 C C . LEU A 1 83 ? 8.288 8.319 6.397 1.00 31.35 530 LEU A C 16
ATOM 27207 O O . LEU A 1 83 ? 8.061 9.510 6.138 1.00 50.23 530 LEU A O 16
ATOM 27223 N N . LEU A 1 84 ? 7.358 7.493 6.867 1.00 74.32 531 LEU A N 16
ATOM 27224 C CA . LEU A 1 84 ? 5.993 7.915 7.068 1.00 34.03 531 LEU A CA 16
ATOM 27225 C C . LEU A 1 84 ? 5.849 9.011 8.123 1.00 0.44 531 LEU A C 16
ATOM 27226 O O . LEU A 1 84 ? 5.083 9.948 7.937 1.00 61.52 531 LEU A O 16
ATOM 27242 N N . ARG A 1 85 ? 6.581 8.908 9.212 1.00 32.44 532 ARG A N 16
ATOM 27243 C CA . ARG A 1 85 ? 6.532 9.941 10.247 1.00 53.24 532 ARG A CA 16
ATOM 27244 C C . ARG A 1 85 ? 7.274 11.226 9.855 1.00 43.13 532 ARG A C 16
ATOM 27245 O O . ARG A 1 85 ? 6.856 12.322 10.222 1.00 41.50 532 ARG A O 16
ATOM 27266 N N . SER A 1 86 ? 8.359 11.096 9.109 1.00 30.11 533 SER A N 16
ATOM 27267 C CA . SER A 1 86 ? 9.149 12.248 8.697 1.00 54.02 533 SER A CA 16
ATOM 27268 C C . SER A 1 86 ? 8.388 13.023 7.657 1.00 45.22 533 SER A C 16
ATOM 27269 O O . SER A 1 86 ? 8.444 14.254 7.610 1.00 21.12 533 SER A O 16
ATOM 27277 N N . THR A 1 87 ? 7.669 12.275 6.823 1.00 32.12 534 THR A N 16
ATOM 27278 C CA . THR A 1 87 ? 6.816 12.813 5.804 1.00 42.32 534 THR A CA 16
ATOM 27279 C C . THR A 1 87 ? 7.626 13.395 4.620 1.00 74.11 534 THR A C 16
ATOM 27280 O O . THR A 1 87 ? 8.121 14.525 4.681 1.00 3.03 534 THR A O 16
ATOM 27291 N N . LYS A 1 88 ? 7.795 12.597 3.572 1.00 54.22 535 LYS A N 16
ATOM 27292 C CA . LYS A 1 88 ? 8.490 13.045 2.368 1.00 71.53 535 LYS A CA 16
ATOM 27293 C C . LYS A 1 88 ? 7.490 13.914 1.590 1.00 34.12 535 LYS A C 16
ATOM 27294 O O . LYS A 1 88 ? 6.320 13.508 1.412 1.00 3.52 535 LYS A O 16
ATOM 27313 N N . MET A 1 89 ? 7.896 15.093 1.144 1.00 20.04 536 MET A N 16
ATOM 27314 C CA . MET A 1 89 ? 6.918 16.027 0.606 1.00 23.32 536 MET A CA 16
ATOM 27315 C C . MET A 1 89 ? 7.277 16.785 -0.670 1.00 64.50 536 MET A C 16
ATOM 27316 O O . MET A 1 89 ? 7.575 17.966 -0.633 1.00 61.00 536 MET A O 16
ATOM 27330 N N . GLU A 1 90 ? 7.321 16.089 -1.777 1.00 64.44 537 GLU A N 16
ATOM 27331 C CA . GLU A 1 90 ? 7.422 16.756 -3.073 1.00 2.34 537 GLU A CA 16
ATOM 27332 C C . GLU A 1 90 ? 6.039 17.271 -3.470 1.00 73.44 537 GLU A C 16
ATOM 27333 O O . GLU A 1 90 ? 5.859 18.426 -3.846 1.00 51.13 537 GLU A O 16
ATOM 27345 N N . GLY A 1 91 ? 5.072 16.379 -3.360 1.00 43.25 538 GLY A N 16
ATOM 27346 C CA . GLY A 1 91 ? 3.694 16.678 -3.671 1.00 31.44 538 GLY A CA 16
ATOM 27347 C C . GLY A 1 91 ? 2.839 15.480 -3.411 1.00 74.04 538 GLY A C 16
ATOM 27348 O O . GLY A 1 91 ? 2.003 15.496 -2.514 1.00 35.44 538 GLY A O 16
ATOM 27352 N N . THR A 1 92 ? 3.075 14.421 -4.160 1.00 73.31 539 THR A N 16
ATOM 27353 C CA . THR A 1 92 ? 2.346 13.188 -3.986 1.00 13.22 539 THR A CA 16
ATOM 27354 C C . THR A 1 92 ? 3.254 12.054 -3.536 1.00 64.24 539 THR A C 16
ATOM 27355 O O . THR A 1 92 ? 4.441 12.030 -3.837 1.00 22.33 539 THR A O 16
ATOM 27366 N N . VAL A 1 93 ? 2.700 11.164 -2.781 1.00 34.12 540 VAL A N 16
ATOM 27367 C CA . VAL A 1 93 ? 3.350 9.937 -2.397 1.00 1.15 540 VAL A CA 16
ATOM 27368 C C . VAL A 1 93 ? 2.456 8.815 -2.879 1.00 51.04 540 VAL A C 16
ATOM 27369 O O . VAL A 1 93 ? 1.239 8.891 -2.697 1.00 42.45 540 VAL A O 16
ATOM 27382 N N . SER A 1 94 ? 3.021 7.821 -3.517 1.00 60.11 541 SER A N 16
ATOM 27383 C CA . SER A 1 94 ? 2.225 6.751 -4.069 1.00 13.41 541 SER A CA 16
ATOM 27384 C C . SER A 1 94 ? 2.393 5.496 -3.226 1.00 1.42 541 SER A C 16
ATOM 27385 O O . SER A 1 94 ? 3.483 4.918 -3.160 1.00 43.50 541 SER A O 16
ATOM 27393 N N . LEU A 1 95 ? 1.324 5.092 -2.587 1.00 75.43 542 LEU A N 16
ATOM 27394 C CA . LEU A 1 95 ? 1.321 3.939 -1.717 1.00 71.20 542 LEU A CA 16
ATOM 27395 C C . LEU A 1 95 ? 0.643 2.781 -2.413 1.00 13.20 542 LEU A C 16
ATOM 27396 O O . LEU A 1 95 ? -0.459 2.932 -2.940 1.00 4.24 542 LEU A O 16
ATOM 27412 N N . LEU A 1 96 ? 1.292 1.649 -2.440 1.00 40.33 543 LEU A N 16
ATOM 27413 C CA . LEU A 1 96 ? 0.689 0.459 -2.973 1.00 31.24 543 LEU A CA 16
ATOM 27414 C C . LEU A 1 96 ? 0.254 -0.375 -1.791 1.00 51.44 543 LEU A C 16
ATOM 27415 O O . LEU A 1 96 ? 1.085 -0.725 -0.948 1.00 32.23 543 LEU A O 16
ATOM 27431 N N . VAL A 1 97 ? -1.004 -0.680 -1.704 1.00 11.34 544 VAL A N 16
ATOM 27432 C CA . VAL A 1 97 ? -1.487 -1.474 -0.591 1.00 4.41 544 VAL A CA 16
ATOM 27433 C C . VAL A 1 97 ? -2.032 -2.797 -1.091 1.00 14.11 544 VAL A C 16
ATOM 27434 O O . VAL A 1 97 ? -2.327 -2.948 -2.283 1.00 53.53 544 VAL A O 16
ATOM 27447 N N . PHE A 1 98 ? -2.148 -3.739 -0.195 1.00 43.24 545 PHE A N 16
ATOM 27448 C CA . PHE A 1 98 ? -2.626 -5.058 -0.506 1.00 53.13 545 PHE A CA 16
ATOM 27449 C C . PHE A 1 98 ? -3.872 -5.344 0.295 1.00 63.05 545 PHE A C 16
ATOM 27450 O O . PHE A 1 98 ? -3.877 -5.210 1.526 1.00 62.51 545 PHE A O 16
ATOM 27467 N N . ARG A 1 99 ? -4.914 -5.706 -0.391 1.00 75.20 546 ARG A N 16
ATOM 27468 C CA . ARG A 1 99 ? -6.148 -6.089 0.236 1.00 3.34 546 ARG A CA 16
ATOM 27469 C C . ARG A 1 99 ? -6.518 -7.476 -0.190 1.00 74.05 546 ARG A C 16
ATOM 27470 O O . ARG A 1 99 ? -6.741 -7.725 -1.375 1.00 64.40 546 ARG A O 16
ATOM 27491 N N . GLN A 1 100 ? -6.568 -8.386 0.744 1.00 1.53 547 GLN A N 16
ATOM 27492 C CA . GLN A 1 100 ? -6.951 -9.724 0.420 1.00 70.43 547 GLN A CA 16
ATOM 27493 C C . GLN A 1 100 ? -8.317 -10.045 0.948 1.00 3.03 547 GLN A C 16
ATOM 27494 O O . GLN A 1 100 ? -8.619 -9.813 2.139 1.00 73.14 547 GLN A O 16
ATOM 27508 N N . GLU A 1 101 ? -9.152 -10.550 0.073 1.00 0.02 548 GLU A N 16
ATOM 27509 C CA . GLU A 1 101 ? -10.487 -10.931 0.437 1.00 63.32 548 GLU A CA 16
ATOM 27510 C C . GLU A 1 101 ? -10.459 -12.226 1.208 1.00 40.44 548 GLU A C 16
ATOM 27511 O O . GLU A 1 101 ? -10.481 -13.313 0.629 1.00 64.50 548 GLU A O 16
ATOM 27523 N N . GLU A 1 102 ? -10.349 -12.108 2.500 1.00 4.53 549 GLU A N 16
ATOM 27524 C CA . GLU A 1 102 ? -10.310 -13.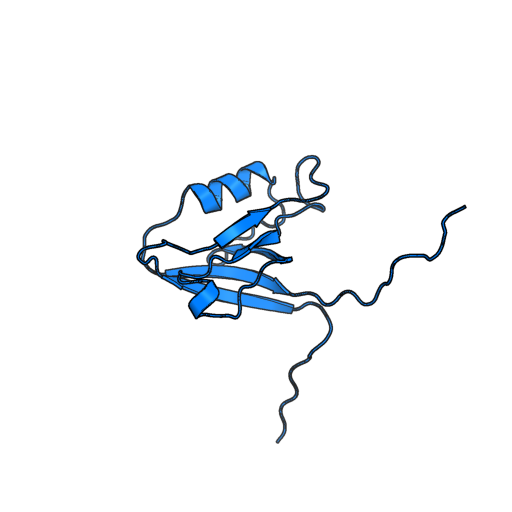238 3.374 1.00 3.34 549 GLU A CA 16
ATOM 27525 C C . GLU A 1 102 ? -10.724 -12.822 4.762 1.00 75.02 549 GLU A C 16
ATOM 27526 O O . GLU A 1 102 ? -10.202 -11.845 5.313 1.00 3.00 549 GLU A O 16
ATOM 27538 N N . ALA A 1 103 ? -11.671 -13.522 5.294 1.00 35.33 550 ALA A N 16
ATOM 27539 C CA . ALA A 1 103 ? -12.111 -13.340 6.642 1.00 50.34 550 ALA A CA 16
ATOM 27540 C C . ALA A 1 103 ? -12.106 -14.694 7.293 1.00 22.54 550 ALA A C 16
ATOM 27541 O O . ALA A 1 103 ? -13.060 -15.475 7.155 1.00 44.22 550 ALA A O 16
ATOM 27548 N N . PHE A 1 104 ? -11.023 -15.009 7.941 1.00 50.12 551 PHE A N 16
ATOM 27549 C CA . PHE A 1 104 ? -10.842 -16.318 8.489 1.00 44.42 551 PHE A CA 16
ATOM 27550 C C . PHE A 1 104 ? -11.266 -16.380 9.929 1.00 41.23 551 PHE A C 16
ATOM 27551 O O . PHE A 1 104 ? -10.641 -15.775 10.811 1.00 44.23 551 PHE A O 16
ATOM 27568 N N . HIS A 1 105 ? -12.335 -17.087 10.165 1.00 3.44 552 HIS A N 16
ATOM 27569 C CA . HIS A 1 105 ? -12.823 -17.296 11.492 1.00 74.11 552 HIS A CA 16
ATOM 27570 C C . HIS A 1 105 ? -13.588 -18.611 11.550 1.00 5.44 552 HIS A C 16
ATOM 27571 O O . HIS A 1 105 ? -14.698 -18.711 11.032 1.00 11.13 552 HIS A O 16
ATOM 27586 N N . PRO A 1 106 ? -12.990 -19.645 12.131 1.00 34.10 553 PRO A N 16
ATOM 27587 C CA . PRO A 1 106 ? -13.642 -20.928 12.287 1.00 25.45 553 PRO A CA 16
ATOM 27588 C C . PRO A 1 106 ? -14.482 -20.973 13.569 1.00 60.21 553 PRO A C 16
ATOM 27589 O O . PRO A 1 106 ? -14.262 -20.184 14.496 1.00 72.43 553 PRO A O 16
ATOM 27600 N N . ARG A 1 107 ? -15.439 -21.874 13.617 1.00 74.12 554 ARG A N 16
ATOM 27601 C CA . ARG A 1 107 ? -16.277 -22.027 14.792 1.00 3.40 554 ARG A CA 16
ATOM 27602 C C . ARG A 1 107 ? -15.739 -23.186 15.592 1.00 54.54 554 ARG A C 16
ATOM 27603 O O . ARG A 1 107 ? -15.163 -23.005 16.666 1.00 3.23 554 ARG A O 16
ATOM 27624 N N . GLU A 1 108 ? -15.896 -24.374 15.008 1.00 5.50 555 GLU A N 16
ATOM 27625 C CA . GLU A 1 108 ? -15.469 -25.651 15.562 1.00 35.50 555 GLU A CA 16
ATOM 27626 C C . GLU A 1 108 ? -16.275 -25.999 16.813 1.00 63.24 555 GLU A C 16
ATOM 27627 O O . GLU A 1 108 ? -16.019 -25.489 17.909 1.00 23.04 555 GLU A O 16
ATOM 27639 N N . MET A 1 109 ? -17.265 -26.843 16.638 1.00 45.24 556 MET A N 16
ATOM 27640 C CA . MET A 1 109 ? -18.149 -27.207 17.726 1.00 50.14 556 MET A CA 16
ATOM 27641 C C . MET A 1 109 ? -17.594 -28.363 18.548 1.00 15.13 556 MET A C 16
ATOM 27642 O O . MET A 1 109 ? -18.003 -29.519 18.384 1.00 52.45 556 MET A O 16
ATOM 27656 N N . ASN A 1 110 ? -16.601 -28.029 19.358 1.00 33.51 557 ASN A N 16
ATOM 27657 C CA . ASN A 1 110 ? -15.933 -28.917 20.315 1.00 52.31 557 ASN A CA 16
ATOM 27658 C C . ASN A 1 110 ? -14.736 -28.145 20.859 1.00 42.33 557 ASN A C 16
ATOM 27659 O O . ASN A 1 110 ? -14.368 -27.102 20.285 1.00 74.12 557 ASN A O 16
ATOM 27670 N N . ALA A 1 111 ? -14.137 -28.622 21.923 1.00 3.11 558 ALA A N 16
ATOM 27671 C CA . ALA A 1 111 ? -13.008 -27.957 22.533 1.00 2.50 558 ALA A CA 16
ATOM 27672 C C . ALA A 1 111 ? -11.732 -28.202 21.721 1.00 74.04 558 ALA A C 16
ATOM 27673 O O . ALA A 1 111 ? -10.962 -29.125 22.061 1.00 37.05 558 ALA A O 16
ATOM 27681 N N . GLY A 1 1 ? -5.925 -27.714 -18.355 1.00 64.41 448 GLY A N 17
ATOM 27682 C CA . GLY A 1 1 ? -6.483 -26.928 -17.261 1.00 41.41 448 GLY A CA 17
ATOM 27683 C C . GLY A 1 1 ? -6.166 -25.478 -17.443 1.00 33.13 448 GLY A C 17
ATOM 27684 O O . GLY A 1 1 ? -5.514 -25.107 -18.420 1.00 61.52 448 GLY A O 17
ATOM 27690 N N . SER A 1 2 ? -6.599 -24.661 -16.525 1.00 33.13 449 SER A N 17
ATOM 27691 C CA . SER A 1 2 ? -6.376 -23.252 -16.608 1.00 64.11 449 SER A CA 17
ATOM 27692 C C . SER A 1 2 ? -6.071 -22.687 -15.227 1.00 34.31 449 SER A C 17
ATOM 27693 O O . SER A 1 2 ? -6.472 -23.269 -14.212 1.00 1.30 449 SER A O 17
ATOM 27701 N N . VAL A 1 3 ? -5.329 -21.600 -15.182 1.00 24.33 450 VAL A N 17
ATOM 27702 C CA . VAL A 1 3 ? -5.049 -20.928 -13.934 1.00 73.02 450 VAL A CA 17
ATOM 27703 C C . VAL A 1 3 ? -6.257 -20.080 -13.586 1.00 2.21 450 VAL A C 17
ATOM 27704 O O . VAL A 1 3 ? -6.545 -19.089 -14.258 1.00 50.15 450 VAL A O 17
ATOM 27717 N N . TYR A 1 4 ? -6.967 -20.471 -12.580 1.00 63.43 451 TYR A N 17
ATOM 27718 C CA . TYR A 1 4 ? -8.194 -19.816 -12.240 1.00 11.32 451 TYR A CA 17
ATOM 27719 C C . TYR A 1 4 ? -8.184 -19.341 -10.804 1.00 13.41 451 TYR A C 17
ATOM 27720 O O . TYR A 1 4 ? -8.181 -20.146 -9.871 1.00 25.02 451 TYR A O 17
ATOM 27738 N N . ASN A 1 5 ? -8.153 -18.043 -10.636 1.00 51.13 452 ASN A N 17
ATOM 27739 C CA . ASN A 1 5 ? -8.220 -17.434 -9.326 1.00 20.33 452 ASN A CA 17
ATOM 27740 C C . ASN A 1 5 ? -8.972 -16.129 -9.467 1.00 73.32 452 ASN A C 17
ATOM 27741 O O . ASN A 1 5 ? -8.392 -15.093 -9.781 1.00 52.21 452 ASN A O 17
ATOM 27752 N N . THR A 1 6 ? -10.259 -16.197 -9.316 1.00 40.14 453 THR A N 17
ATOM 27753 C CA . THR A 1 6 ? -11.101 -15.041 -9.466 1.00 72.23 453 THR A CA 17
ATOM 27754 C C . THR A 1 6 ? -11.523 -14.515 -8.069 1.00 73.22 453 THR A C 17
ATOM 27755 O O . THR A 1 6 ? -12.413 -13.675 -7.933 1.00 71.32 453 THR A O 17
ATOM 27766 N N . LYS A 1 7 ? -10.852 -14.996 -7.036 1.00 2.12 454 LYS A N 17
ATOM 27767 C CA . LYS A 1 7 ? -11.155 -14.553 -5.697 1.00 62.34 454 LYS A CA 17
ATOM 27768 C C . LYS A 1 7 ? -10.171 -13.501 -5.242 1.00 33.43 454 LYS A C 17
ATOM 27769 O O . LYS A 1 7 ? -10.512 -12.315 -5.216 1.00 34.53 454 LYS A O 17
ATOM 27788 N N . LYS A 1 8 ? -8.939 -13.932 -4.949 1.00 70.23 455 LYS A N 17
ATOM 27789 C CA . LYS A 1 8 ? -7.874 -13.063 -4.423 1.00 0.30 455 LYS A CA 17
ATOM 27790 C C . LYS A 1 8 ? -8.309 -12.359 -3.133 1.00 71.44 455 LYS A C 17
ATOM 27791 O O . LYS A 1 8 ? -8.986 -11.329 -3.162 1.00 41.11 455 LYS A O 17
ATOM 27810 N N . VAL A 1 9 ? -7.922 -12.931 -2.008 1.00 31.42 456 VAL A N 17
ATOM 27811 C CA . VAL A 1 9 ? -8.312 -12.428 -0.694 1.00 63.43 456 VAL A CA 17
ATOM 27812 C C . VAL A 1 9 ? -7.734 -11.021 -0.439 1.00 34.23 456 VAL A C 17
ATOM 27813 O O . VAL A 1 9 ? -8.254 -10.255 0.387 1.00 22.24 456 VAL A O 17
ATOM 27826 N N . GLY A 1 10 ? -6.688 -10.686 -1.163 1.00 74.44 457 GLY A N 17
ATOM 27827 C CA . GLY A 1 10 ? -6.097 -9.399 -1.038 1.00 50.32 457 GLY A CA 17
ATOM 27828 C C . GLY A 1 10 ? -5.862 -8.760 -2.382 1.00 73.23 457 GLY A C 17
ATOM 27829 O O . GLY A 1 10 ? -5.456 -9.431 -3.340 1.00 24.33 457 GLY A O 17
ATOM 27833 N N . LYS A 1 11 ? -6.129 -7.483 -2.460 1.00 51.45 458 LYS A N 17
ATOM 27834 C CA . LYS A 1 11 ? -5.959 -6.704 -3.676 1.00 43.11 458 LYS A CA 17
ATOM 27835 C C . LYS A 1 11 ? -4.880 -5.659 -3.451 1.00 73.54 458 LYS A C 17
ATOM 27836 O O . LYS A 1 11 ? -4.701 -5.191 -2.340 1.00 10.30 458 LYS A O 17
ATOM 27855 N N . ARG A 1 12 ? -4.185 -5.291 -4.487 1.00 22.31 459 ARG A N 17
ATOM 27856 C CA . ARG A 1 12 ? -3.181 -4.252 -4.396 1.00 73.15 459 ARG A CA 17
ATOM 27857 C C . ARG A 1 12 ? -3.660 -3.003 -5.090 1.00 44.10 459 ARG A C 17
ATOM 27858 O O . ARG A 1 12 ? -4.091 -3.041 -6.242 1.00 44.02 459 ARG A O 17
ATOM 27879 N N . LEU A 1 13 ? -3.604 -1.914 -4.377 1.00 54.31 460 LEU A N 17
ATOM 27880 C CA . LEU A 1 13 ? -4.078 -0.636 -4.861 1.00 21.40 460 LEU A CA 17
ATOM 27881 C C . LEU A 1 13 ? -2.955 0.374 -4.786 1.00 1.53 460 LEU A C 17
ATOM 27882 O O . LEU A 1 13 ? -2.060 0.246 -3.948 1.00 31.02 460 LEU A O 17
ATOM 27898 N N . ASN A 1 14 ? -2.987 1.357 -5.646 1.00 52.21 461 ASN A N 17
ATOM 27899 C CA . ASN A 1 14 ? -2.011 2.428 -5.602 1.00 3.35 461 ASN A CA 17
ATOM 27900 C C . ASN A 1 14 ? -2.700 3.755 -5.296 1.00 63.22 461 ASN A C 17
ATOM 27901 O O . ASN A 1 14 ? -3.530 4.240 -6.069 1.00 45.44 461 ASN A O 17
ATOM 27912 N N . ILE A 1 15 ? -2.373 4.321 -4.160 1.00 22.31 462 ILE A N 17
ATOM 27913 C CA . ILE A 1 15 ? -2.972 5.561 -3.713 1.00 64.54 462 ILE A CA 17
ATOM 27914 C C . ILE A 1 15 ? -1.930 6.673 -3.713 1.00 51.00 462 ILE A C 17
ATOM 27915 O O . ILE A 1 15 ? -0.868 6.522 -3.127 1.00 4.25 462 ILE A O 17
ATOM 27931 N N . GLN A 1 16 ? -2.215 7.766 -4.379 1.00 50.33 463 GLN A N 17
ATOM 27932 C CA . GLN A 1 16 ? -1.339 8.917 -4.313 1.00 12.44 463 GLN A CA 17
ATOM 27933 C C . GLN A 1 16 ? -1.935 9.951 -3.415 1.00 23.12 463 GLN A C 17
ATOM 27934 O O . GLN A 1 16 ? -3.103 10.312 -3.560 1.00 51.41 463 GLN A O 17
ATOM 27948 N N . LEU A 1 17 ? -1.156 10.419 -2.492 1.00 4.35 464 LEU A N 17
ATOM 27949 C CA . LEU A 1 17 ? -1.608 11.436 -1.586 1.00 51.23 464 LEU A CA 17
ATOM 27950 C C . LEU A 1 17 ? -0.755 12.662 -1.715 1.00 41.15 464 LEU A C 17
ATOM 27951 O O . LEU A 1 17 ? 0.478 12.566 -1.783 1.00 44.00 464 LEU A O 17
ATOM 27967 N N . LYS A 1 18 ? -1.388 13.796 -1.747 1.00 72.10 465 LYS A N 17
ATOM 27968 C CA . LYS A 1 18 ? -0.698 15.051 -1.785 1.00 10.33 465 LYS A CA 17
ATOM 27969 C C . LYS A 1 18 ? -0.832 15.679 -0.431 1.00 31.11 465 LYS A C 17
ATOM 27970 O O . LYS A 1 18 ? -1.935 15.806 0.098 1.00 55.44 465 LYS A O 17
ATOM 27989 N N . LYS A 1 19 ? 0.279 16.048 0.131 1.00 74.20 466 LYS A N 17
ATOM 27990 C CA . LYS A 1 19 ? 0.316 16.590 1.470 1.00 40.33 466 LYS A CA 17
ATOM 27991 C C . LYS A 1 19 ? -0.323 17.936 1.545 1.00 71.15 466 LYS A C 17
ATOM 27992 O O . LYS A 1 19 ? 0.097 18.880 0.857 1.00 0.13 466 LYS A O 17
ATOM 28011 N N . GLY A 1 20 ? -1.331 18.024 2.367 1.00 41.12 467 GLY A N 17
ATOM 28012 C CA . GLY A 1 20 ? -2.035 19.257 2.533 1.00 75.44 467 GLY A CA 17
ATOM 28013 C C . GLY A 1 20 ? -1.845 19.820 3.902 1.00 63.31 467 GLY A C 17
ATOM 28014 O O . GLY A 1 20 ? -0.707 19.906 4.395 1.00 55.22 467 GLY A O 17
ATOM 28018 N N . THR A 1 21 ? -2.934 20.169 4.537 1.00 34.51 468 THR A N 17
ATOM 28019 C CA . THR A 1 21 ? -2.896 20.774 5.833 1.00 13.41 468 THR A CA 17
ATOM 28020 C C . THR A 1 21 ? -2.407 19.771 6.895 1.00 71.23 468 THR A C 17
ATOM 28021 O O . THR A 1 21 ? -1.609 20.117 7.752 1.00 42.24 468 THR A O 17
ATOM 28032 N N . GLU A 1 22 ? -2.836 18.522 6.787 1.00 2.20 469 GLU A N 17
ATOM 28033 C CA . GLU A 1 22 ? -2.455 17.511 7.768 1.00 70.53 469 GLU A CA 17
ATOM 28034 C C . GLU A 1 22 ? -1.292 16.674 7.271 1.00 22.03 469 GLU A C 17
ATOM 28035 O O . GLU A 1 22 ? -0.819 15.768 7.967 1.00 1.20 469 GLU A O 17
ATOM 28047 N N . GLY A 1 23 ? -0.832 16.973 6.086 1.00 33.01 470 GLY A N 17
ATOM 28048 C CA . GLY A 1 23 ? 0.197 16.179 5.490 1.00 5.15 470 GLY A CA 17
ATOM 28049 C C . GLY A 1 23 ? -0.409 14.938 4.888 1.00 52.31 470 GLY A C 17
ATOM 28050 O O . GLY A 1 23 ? -1.150 15.028 3.902 1.00 23.03 470 GLY A O 17
ATOM 28054 N N . LEU A 1 24 ? -0.121 13.795 5.470 1.00 20.13 471 LEU A N 17
ATOM 28055 C CA . LEU A 1 24 ? -0.699 12.546 5.009 1.00 31.12 471 LEU A CA 17
ATOM 28056 C C . LEU A 1 24 ? -2.036 12.311 5.692 1.00 22.04 471 LEU A C 17
ATOM 28057 O O . LEU A 1 24 ? -3.055 12.092 5.033 1.00 61.04 471 LEU A O 17
ATOM 28073 N N . GLY A 1 25 ? -2.024 12.350 7.009 1.00 2.42 472 GLY A N 17
ATOM 28074 C CA . GLY A 1 25 ? -3.250 12.201 7.758 1.00 2.44 472 GLY A CA 17
ATOM 28075 C C . GLY A 1 25 ? -3.541 10.776 8.171 1.00 64.40 472 GLY A C 17
ATOM 28076 O O . GLY A 1 25 ? -4.695 10.415 8.397 1.00 12.33 472 GLY A O 17
ATOM 28080 N N . PHE A 1 26 ? -2.519 9.960 8.268 1.00 2.32 473 PHE A N 17
ATOM 28081 C CA . PHE A 1 26 ? -2.707 8.597 8.708 1.00 64.02 473 PHE A CA 17
ATOM 28082 C C . PHE A 1 26 ? -1.465 8.118 9.398 1.00 64.42 473 PHE A C 17
ATOM 28083 O O . PHE A 1 26 ? -0.406 8.715 9.258 1.00 73.33 473 PHE A O 17
ATOM 28100 N N . SER A 1 27 ? -1.596 7.073 10.144 1.00 45.13 474 SER A N 17
ATOM 28101 C CA . SER A 1 27 ? -0.482 6.483 10.816 1.00 22.44 474 SER A CA 17
ATOM 28102 C C . SER A 1 27 ? -0.320 5.047 10.349 1.00 32.22 474 SER A C 17
ATOM 28103 O O . SER A 1 27 ? -1.261 4.461 9.818 1.00 52.13 474 SER A O 17
ATOM 28111 N N . ILE A 1 28 ? 0.841 4.491 10.556 1.00 41.23 475 ILE A N 17
ATOM 28112 C CA . ILE A 1 28 ? 1.130 3.120 10.205 1.00 42.02 475 ILE A CA 17
ATOM 28113 C C . ILE A 1 28 ? 1.553 2.368 11.483 1.00 44.31 475 ILE A C 17
ATOM 28114 O O . ILE A 1 28 ? 2.163 2.953 12.378 1.00 44.05 475 ILE A O 17
ATOM 28130 N N . THR A 1 29 ? 1.186 1.121 11.589 1.00 71.50 476 THR A N 17
ATOM 28131 C CA . THR A 1 29 ? 1.518 0.314 12.747 1.00 5.34 476 THR A CA 17
ATOM 28132 C C . THR A 1 29 ? 2.179 -0.971 12.293 1.00 71.21 476 THR A C 17
ATOM 28133 O O . THR A 1 29 ? 1.929 -1.456 11.180 1.00 75.42 476 THR A O 17
ATOM 28144 N N . SER A 1 30 ? 2.974 -1.541 13.127 1.00 4.42 477 SER A N 17
ATOM 28145 C CA . SER A 1 30 ? 3.665 -2.706 12.761 1.00 14.32 477 SER A CA 17
ATOM 28146 C C . SER A 1 30 ? 3.456 -3.806 13.763 1.00 11.21 477 SER A C 17
ATOM 28147 O O . SER A 1 30 ? 3.422 -3.573 14.977 1.00 4.31 477 SER A O 17
ATOM 28155 N N . ARG A 1 31 ? 3.265 -4.975 13.256 1.00 72.33 478 ARG A N 17
ATOM 28156 C CA . ARG A 1 31 ? 3.273 -6.151 14.043 1.00 13.44 478 ARG A CA 17
ATOM 28157 C C . ARG A 1 31 ? 4.206 -7.074 13.314 1.00 34.34 478 ARG A C 17
ATOM 28158 O O . ARG A 1 31 ? 4.026 -7.331 12.109 1.00 14.41 478 ARG A O 17
ATOM 28179 N N . ASP A 1 32 ? 5.201 -7.543 13.983 1.00 53.04 479 ASP A N 17
ATOM 28180 C CA . ASP A 1 32 ? 6.230 -8.269 13.296 1.00 42.13 479 ASP A CA 17
ATOM 28181 C C . ASP A 1 32 ? 6.000 -9.746 13.391 1.00 75.21 479 ASP A C 17
ATOM 28182 O O . ASP A 1 32 ? 6.303 -10.381 14.403 1.00 43.21 479 ASP A O 17
ATOM 28191 N N . VAL A 1 33 ? 5.383 -10.264 12.362 1.00 60.53 480 VAL A N 17
ATOM 28192 C CA . VAL A 1 33 ? 5.095 -11.662 12.236 1.00 0.43 480 VAL A CA 17
ATOM 28193 C C . VAL A 1 33 ? 5.879 -12.175 11.049 1.00 45.34 480 VAL A C 17
ATOM 28194 O O . VAL A 1 33 ? 5.617 -11.786 9.904 1.00 12.21 480 VAL A O 17
ATOM 28207 N N . THR A 1 34 ? 6.841 -13.000 11.314 1.00 71.22 481 THR A N 17
ATOM 28208 C CA . THR A 1 34 ? 7.707 -13.498 10.292 1.00 11.23 481 THR A CA 17
ATOM 28209 C C . THR A 1 34 ? 7.048 -14.605 9.466 1.00 34.31 481 THR A C 17
ATOM 28210 O O . THR A 1 34 ? 7.030 -15.768 9.863 1.00 11.14 481 THR A O 17
ATOM 28221 N N . ILE A 1 35 ? 6.453 -14.224 8.351 1.00 1.03 482 ILE A N 17
ATOM 28222 C CA . ILE A 1 35 ? 5.814 -15.184 7.455 1.00 14.30 482 ILE A CA 17
ATOM 28223 C C . ILE A 1 35 ? 6.647 -15.369 6.193 1.00 54.33 482 ILE A C 17
ATOM 28224 O O . ILE A 1 35 ? 6.250 -16.079 5.259 1.00 65.21 482 ILE A O 17
ATOM 28240 N N . GLY A 1 36 ? 7.793 -14.740 6.177 1.00 53.33 483 GLY A N 17
ATOM 28241 C CA . GLY A 1 36 ? 8.681 -14.836 5.054 1.00 52.34 483 GLY A CA 17
ATOM 28242 C C . GLY A 1 36 ? 9.734 -13.767 5.108 1.00 52.04 483 GLY A C 17
ATOM 28243 O O . GLY A 1 36 ? 9.997 -13.092 4.111 1.00 44.24 483 GLY A O 17
ATOM 28247 N N . GLY A 1 37 ? 10.339 -13.612 6.261 1.00 52.31 484 GLY A N 17
ATOM 28248 C CA . GLY A 1 37 ? 11.339 -12.595 6.440 1.00 34.43 484 GLY A CA 17
ATOM 28249 C C . GLY A 1 37 ? 10.819 -11.462 7.280 1.00 61.44 484 GLY A C 17
ATOM 28250 O O . GLY A 1 37 ? 10.039 -11.687 8.215 1.00 50.40 484 GLY A O 17
ATOM 28254 N N . SER A 1 38 ? 11.224 -10.263 6.946 1.00 20.12 485 SER A N 17
ATOM 28255 C CA . SER A 1 38 ? 10.829 -9.078 7.663 1.00 72.04 485 SER A CA 17
ATOM 28256 C C . SER A 1 38 ? 9.372 -8.715 7.329 1.00 54.01 485 SER A C 17
ATOM 28257 O O . SER A 1 38 ? 8.998 -8.620 6.150 1.00 73.54 485 SER A O 17
ATOM 28265 N N . ALA A 1 39 ? 8.568 -8.531 8.364 1.00 71.14 486 ALA A N 17
ATOM 28266 C CA . ALA A 1 39 ? 7.153 -8.252 8.210 1.00 73.03 486 ALA A CA 17
ATOM 28267 C C . ALA A 1 39 ? 6.895 -6.788 7.837 1.00 54.23 486 ALA A C 17
ATOM 28268 O O . ALA A 1 39 ? 7.545 -5.884 8.383 1.00 74.10 486 ALA A O 17
ATOM 28275 N N . PRO A 1 40 ? 5.951 -6.533 6.892 1.00 24.23 487 PRO A N 17
ATOM 28276 C CA . PRO A 1 40 ? 5.577 -5.177 6.486 1.00 63.43 487 PRO A CA 17
ATOM 28277 C C . PRO A 1 40 ? 4.675 -4.476 7.518 1.00 1.02 487 PRO A C 17
ATOM 28278 O O . PRO A 1 40 ? 4.363 -5.023 8.591 1.00 25.12 487 PRO A O 17
ATOM 28289 N N . ILE A 1 41 ? 4.227 -3.290 7.162 1.00 3.41 488 ILE A N 17
ATOM 28290 C CA . ILE A 1 41 ? 3.426 -2.471 8.032 1.00 2.01 488 ILE A CA 17
ATOM 28291 C C . ILE A 1 41 ? 2.000 -2.253 7.502 1.00 1.04 488 ILE A C 17
ATOM 28292 O O . ILE A 1 41 ? 1.764 -2.279 6.304 1.00 15.24 488 ILE A O 17
ATOM 28308 N N . TYR A 1 42 ? 1.067 -2.074 8.422 1.00 73.44 489 TYR A N 17
ATOM 28309 C CA . TYR A 1 42 ? -0.334 -1.860 8.127 1.00 33.34 489 TYR A CA 17
ATOM 28310 C C . TYR A 1 42 ? -0.725 -0.485 8.602 1.00 10.11 489 TYR A C 17
ATOM 28311 O O . TYR A 1 42 ? -0.155 0.020 9.564 1.00 41.04 489 TYR A O 17
ATOM 28329 N N . VAL A 1 43 ? -1.658 0.130 7.937 1.00 22.11 490 VAL A N 17
ATOM 28330 C CA . VAL A 1 43 ? -2.153 1.431 8.358 1.00 55.53 490 VAL A CA 17
ATOM 28331 C C . VAL A 1 43 ? -2.789 1.333 9.747 1.00 32.12 490 VAL A C 17
ATOM 28332 O O . VAL A 1 43 ? -3.709 0.544 9.970 1.00 23.20 490 VAL A O 17
ATOM 28345 N N . LYS A 1 44 ? -2.287 2.126 10.663 1.00 30.52 491 LYS A N 17
ATOM 28346 C CA . LYS A 1 44 ? -2.690 2.078 12.056 1.00 54.15 491 LYS A CA 17
ATOM 28347 C C . LYS A 1 44 ? -3.981 2.827 12.316 1.00 62.42 491 LYS A C 17
ATOM 28348 O O . LYS A 1 44 ? -4.823 2.384 13.109 1.00 44.32 491 LYS A O 17
ATOM 28367 N N . ASN A 1 45 ? -4.153 3.922 11.628 1.00 11.21 492 ASN A N 17
ATOM 28368 C CA . ASN A 1 45 ? -5.278 4.808 11.881 1.00 25.54 492 ASN A CA 17
ATOM 28369 C C . ASN A 1 45 ? -5.378 5.849 10.789 1.00 71.50 492 ASN A C 17
ATOM 28370 O O . ASN A 1 45 ? -4.351 6.338 10.301 1.00 35.04 492 ASN A O 17
ATOM 28381 N N . ILE A 1 46 ? -6.590 6.157 10.404 1.00 74.21 493 ILE A N 17
ATOM 28382 C CA . ILE A 1 46 ? -6.878 7.180 9.429 1.00 12.42 493 ILE A CA 17
ATOM 28383 C C . ILE A 1 46 ? -7.476 8.366 10.189 1.00 3.02 493 ILE A C 17
ATOM 28384 O O . ILE A 1 46 ? -8.572 8.252 10.764 1.00 44.23 493 ILE A O 17
ATOM 28400 N N . LEU A 1 47 ? -6.760 9.470 10.225 1.00 63.22 494 LEU A N 17
ATOM 28401 C CA . LEU A 1 47 ? -7.209 10.646 10.962 1.00 33.11 494 LEU A CA 17
ATOM 28402 C C . LEU A 1 47 ? -8.358 11.330 10.234 1.00 75.30 494 LEU A C 17
ATOM 28403 O O . LEU A 1 47 ? -8.416 11.281 9.015 1.00 71.32 494 LEU A O 17
ATOM 28419 N N . PRO A 1 48 ? -9.301 11.968 10.986 1.00 34.33 495 PRO A N 17
ATOM 28420 C CA . PRO A 1 48 ? -10.478 12.654 10.407 1.00 31.44 495 PRO A CA 17
ATOM 28421 C C . PRO A 1 48 ? -10.107 13.687 9.333 1.00 73.12 495 PRO A C 17
ATOM 28422 O O . PRO A 1 48 ? -10.889 13.960 8.410 1.00 31.11 495 PRO A O 17
ATOM 28433 N N . ARG A 1 49 ? -8.931 14.251 9.459 1.00 4.34 496 ARG A N 17
ATOM 28434 C CA . ARG A 1 49 ? -8.436 15.207 8.504 1.00 73.41 496 ARG A CA 17
ATOM 28435 C C . ARG A 1 49 ? -7.125 14.754 7.911 1.00 12.40 496 ARG A C 17
ATOM 28436 O O . ARG A 1 49 ? -6.258 14.221 8.622 1.00 4.12 496 ARG A O 17
ATOM 28457 N N . GLY A 1 50 ? -6.979 14.957 6.619 1.00 73.45 497 GLY A N 17
ATOM 28458 C CA . GLY A 1 50 ? -5.773 14.590 5.944 1.00 61.10 497 GLY A CA 17
ATOM 28459 C C . GLY A 1 50 ? -6.032 13.973 4.596 1.00 73.14 497 GLY A C 17
ATOM 28460 O O . GLY A 1 50 ? -7.158 13.564 4.298 1.00 53.12 497 GLY A O 17
ATOM 28464 N N . ALA A 1 51 ? -4.987 13.891 3.797 1.00 44.44 498 ALA A N 17
ATOM 28465 C CA . ALA A 1 51 ? -5.049 13.367 2.435 1.00 32.11 498 ALA A CA 17
ATOM 28466 C C . ALA A 1 51 ? -5.637 11.959 2.384 1.00 60.24 498 ALA A C 17
ATOM 28467 O O . ALA A 1 51 ? -6.533 11.683 1.584 1.00 71.02 498 ALA A O 17
ATOM 28474 N N . ALA A 1 52 ? -5.140 11.088 3.259 1.00 25.53 499 ALA A N 17
ATOM 28475 C CA . ALA A 1 52 ? -5.543 9.680 3.295 1.00 21.03 499 ALA A CA 17
ATOM 28476 C C . ALA A 1 52 ? -7.052 9.503 3.429 1.00 24.25 499 ALA A C 17
ATOM 28477 O O . ALA A 1 52 ? -7.667 8.725 2.684 1.00 55.43 499 ALA A O 17
ATOM 28484 N N . ILE A 1 53 ? -7.650 10.234 4.344 1.00 54.50 500 ILE A N 17
ATOM 28485 C CA . ILE A 1 53 ? -9.061 10.083 4.595 1.00 51.21 500 ILE A CA 17
ATOM 28486 C C . ILE A 1 53 ? -9.890 10.755 3.493 1.00 11.15 500 ILE A C 17
ATOM 28487 O O . ILE A 1 53 ? -10.980 10.286 3.149 1.00 4.53 500 ILE A O 17
ATOM 28503 N N . GLN A 1 54 ? -9.365 11.845 2.933 1.00 24.32 501 GLN A N 17
ATOM 28504 C CA . GLN A 1 54 ? -10.055 12.550 1.868 1.00 0.14 501 GLN A CA 17
ATOM 28505 C C . GLN A 1 54 ? -10.077 11.712 0.611 1.00 3.11 501 GLN A C 17
ATOM 28506 O O . GLN A 1 54 ? -11.083 11.686 -0.104 1.00 62.04 501 GLN A O 17
ATOM 28520 N N . ASP A 1 55 ? -8.979 11.020 0.351 1.00 3.10 502 ASP A N 17
ATOM 28521 C CA . ASP A 1 55 ? -8.883 10.149 -0.811 1.00 43.21 502 ASP A CA 17
ATOM 28522 C C . ASP A 1 55 ? -9.841 8.980 -0.684 1.00 51.22 502 ASP A C 17
ATOM 28523 O O . ASP A 1 55 ? -10.586 8.668 -1.620 1.00 21.41 502 ASP A O 17
ATOM 28532 N N . GLY A 1 56 ? -9.824 8.342 0.468 1.00 71.24 503 GLY A N 17
ATOM 28533 C CA . GLY A 1 56 ? -10.793 7.306 0.751 1.00 21.34 503 GLY A CA 17
ATOM 28534 C C . GLY A 1 56 ? -10.372 5.899 0.361 1.00 52.25 503 GLY A C 17
ATOM 28535 O O . GLY A 1 56 ? -10.949 4.926 0.863 1.00 53.44 503 GLY A O 17
ATOM 28539 N N . ARG A 1 57 ? -9.387 5.759 -0.519 1.00 4.33 504 ARG A N 17
ATOM 28540 C CA . ARG A 1 57 ? -8.964 4.420 -0.936 1.00 45.10 504 ARG A CA 17
ATOM 28541 C C . ARG A 1 57 ? -8.086 3.788 0.133 1.00 44.32 504 ARG A C 17
ATOM 28542 O O . ARG A 1 57 ? -8.104 2.573 0.330 1.00 74.12 504 ARG A O 17
ATOM 28563 N N . LEU A 1 58 ? -7.344 4.620 0.823 1.00 30.43 505 LEU A N 17
ATOM 28564 C CA . LEU A 1 58 ? -6.469 4.189 1.900 1.00 20.24 505 LEU A CA 17
ATOM 28565 C C . LEU A 1 58 ? -7.267 4.152 3.211 1.00 11.31 505 LEU A C 17
ATOM 28566 O O . LEU A 1 58 ? -7.868 5.157 3.607 1.00 2.34 505 LEU A O 17
ATOM 28582 N N . LYS A 1 59 ? -7.279 3.001 3.861 1.00 43.12 506 LYS A N 17
ATOM 28583 C CA . LYS A 1 59 ? -8.046 2.778 5.092 1.00 63.52 506 LYS A CA 17
ATOM 28584 C C . LYS A 1 59 ? -7.264 1.890 6.055 1.00 74.41 506 LYS A C 17
ATOM 28585 O O . LYS A 1 59 ? -6.517 1.024 5.637 1.00 53.15 506 LYS A O 17
ATOM 28604 N N . ALA A 1 60 ? -7.474 2.081 7.334 1.00 20.43 507 ALA A N 17
ATOM 28605 C CA . ALA A 1 60 ? -6.700 1.381 8.352 1.00 61.14 507 ALA A CA 17
ATOM 28606 C C . ALA A 1 60 ? -6.805 -0.138 8.259 1.00 4.33 507 ALA A C 17
ATOM 28607 O O . ALA A 1 60 ? -7.900 -0.703 8.163 1.00 74.52 507 ALA A O 17
ATOM 28614 N N . GLY A 1 61 ? -5.652 -0.773 8.274 1.00 52.13 508 GLY A N 17
ATOM 28615 C CA . GLY A 1 61 ? -5.549 -2.210 8.209 1.00 31.54 508 GLY A CA 17
ATOM 28616 C C . GLY A 1 61 ? -5.042 -2.689 6.899 1.00 64.54 508 GLY A C 17
ATOM 28617 O O . GLY A 1 61 ? -4.790 -3.885 6.738 1.00 54.54 508 GLY A O 17
ATOM 28621 N N . ASP A 1 62 ? -4.905 -1.800 5.935 1.00 74.21 509 ASP A N 17
ATOM 28622 C CA . ASP A 1 62 ? -4.297 -2.219 4.705 1.00 62.54 509 ASP A CA 17
ATOM 28623 C C . ASP A 1 62 ? -2.823 -2.318 4.898 1.00 61.20 509 ASP A C 17
ATOM 28624 O O . ASP A 1 62 ? -2.251 -1.687 5.800 1.00 42.23 509 ASP A O 17
ATOM 28633 N N . ARG A 1 63 ? -2.219 -3.115 4.110 1.00 55.14 510 ARG A N 17
ATOM 28634 C CA . ARG A 1 63 ? -0.831 -3.402 4.262 1.00 25.10 510 ARG A CA 17
ATOM 28635 C C . ARG A 1 63 ? -0.056 -2.572 3.296 1.00 21.43 510 ARG A C 17
ATOM 28636 O O . ARG A 1 63 ? -0.236 -2.698 2.090 1.00 24.44 510 ARG A O 17
ATOM 28657 N N . LEU A 1 64 ? 0.787 -1.724 3.817 1.00 22.41 511 LEU A N 17
ATOM 28658 C CA . LEU A 1 64 ? 1.576 -0.868 2.996 1.00 3.43 511 LEU A CA 17
ATOM 28659 C C . LEU A 1 64 ? 2.624 -1.788 2.312 1.00 61.42 511 LEU A C 17
ATOM 28660 O O . LEU A 1 64 ? 3.396 -2.477 2.989 1.00 60.41 511 LEU A O 17
ATOM 28676 N N . ILE A 1 65 ? 2.605 -1.815 0.990 1.00 4.24 512 ILE A N 17
ATOM 28677 C CA . ILE A 1 65 ? 3.433 -2.728 0.196 1.00 11.44 512 ILE A CA 17
ATOM 28678 C C . ILE A 1 65 ? 4.699 -2.052 -0.291 1.00 21.53 512 ILE A C 17
ATOM 28679 O O . ILE A 1 65 ? 5.811 -2.572 -0.112 1.00 40.20 512 ILE A O 17
ATOM 28695 N N . GLU A 1 66 ? 4.539 -0.919 -0.921 1.00 64.40 513 GLU A N 17
ATOM 28696 C CA . GLU A 1 66 ? 5.658 -0.165 -1.402 1.00 32.41 513 GLU A CA 17
ATOM 28697 C C . GLU A 1 66 ? 5.284 1.282 -1.554 1.00 61.15 513 GLU A C 17
ATOM 28698 O O . GLU A 1 66 ? 4.135 1.610 -1.839 1.00 13.13 513 GLU A O 17
ATOM 28710 N N . VAL A 1 67 ? 6.228 2.128 -1.328 1.00 52.34 514 VAL A N 17
ATOM 28711 C CA . VAL A 1 67 ? 6.030 3.541 -1.436 1.00 41.42 514 VAL A CA 17
ATOM 28712 C C . VAL A 1 67 ? 6.975 4.075 -2.495 1.00 64.43 514 VAL A C 17
ATOM 28713 O O . VAL A 1 67 ? 8.176 3.732 -2.484 1.00 32.15 514 VAL A O 17
ATOM 28726 N N . ASN A 1 68 ? 6.442 4.875 -3.420 1.00 53.31 515 ASN A N 17
ATOM 28727 C CA . ASN A 1 68 ? 7.194 5.451 -4.565 1.00 35.21 515 ASN A CA 17
ATOM 28728 C C . ASN A 1 68 ? 7.619 4.349 -5.543 1.00 30.23 515 ASN A C 17
ATOM 28729 O O . ASN A 1 68 ? 7.207 4.333 -6.702 1.00 31.43 515 ASN A O 17
ATOM 28740 N N . GLY A 1 69 ? 8.418 3.438 -5.053 1.00 24.55 516 GLY A N 17
ATOM 28741 C CA . GLY A 1 69 ? 8.915 2.329 -5.814 1.00 53.13 516 GLY A CA 17
ATOM 28742 C C . GLY A 1 69 ? 9.881 1.492 -4.992 1.00 3.44 516 GLY A C 17
ATOM 28743 O O . GLY A 1 69 ? 10.592 0.650 -5.526 1.00 21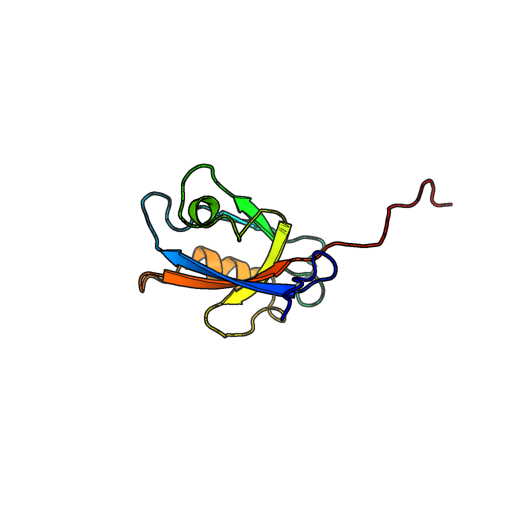.23 516 GLY A O 17
ATOM 28747 N N . VAL A 1 70 ? 9.903 1.728 -3.683 1.00 25.12 517 VAL A N 17
ATOM 28748 C CA . VAL A 1 70 ? 10.794 1.008 -2.788 1.00 1.32 517 VAL A CA 17
ATOM 28749 C C . VAL A 1 70 ? 10.083 -0.233 -2.292 1.00 21.04 517 VAL A C 17
ATOM 28750 O O . VAL A 1 70 ? 9.026 -0.124 -1.668 1.00 74.22 517 VAL A O 17
ATOM 28763 N N . ASP A 1 71 ? 10.646 -1.403 -2.571 1.00 24.11 518 ASP A N 17
ATOM 28764 C CA . ASP A 1 71 ? 10.049 -2.669 -2.136 1.00 24.12 518 ASP A CA 17
ATOM 28765 C C . ASP A 1 71 ? 10.238 -2.822 -0.651 1.00 24.41 518 ASP A C 17
ATOM 28766 O O . ASP A 1 71 ? 11.274 -3.310 -0.179 1.00 12.23 518 ASP A O 17
ATOM 28775 N N . LEU A 1 72 ? 9.277 -2.371 0.085 1.00 3.31 519 LEU A N 17
ATOM 28776 C CA . LEU A 1 72 ? 9.353 -2.388 1.516 1.00 52.14 519 LEU A CA 17
ATOM 28777 C C . LEU A 1 72 ? 8.657 -3.579 2.088 1.00 64.03 519 LEU A C 17
ATOM 28778 O O . LEU A 1 72 ? 8.695 -3.813 3.296 1.00 72.11 519 LEU A O 17
ATOM 28794 N N . ALA A 1 73 ? 8.027 -4.348 1.224 1.00 0.12 520 ALA A N 17
ATOM 28795 C CA . ALA A 1 73 ? 7.494 -5.613 1.621 1.00 30.04 520 ALA A CA 17
ATOM 28796 C C . ALA A 1 73 ? 8.661 -6.583 1.730 1.00 52.41 520 ALA A C 17
ATOM 28797 O O . ALA A 1 73 ? 8.956 -7.342 0.814 1.00 64.42 520 ALA A O 17
ATOM 28804 N N . GLY A 1 74 ? 9.380 -6.442 2.805 1.00 33.03 521 GLY A N 17
ATOM 28805 C CA . GLY A 1 74 ? 10.559 -7.217 3.055 1.00 14.43 521 GLY A CA 17
ATOM 28806 C C . GLY A 1 74 ? 11.531 -6.414 3.877 1.00 43.31 521 GLY A C 17
ATOM 28807 O O . GLY A 1 74 ? 12.563 -6.924 4.330 1.00 75.11 521 GLY A O 17
ATOM 28811 N N . LYS A 1 75 ? 11.203 -5.151 4.056 1.00 41.33 522 LYS A N 17
ATOM 28812 C CA . LYS A 1 75 ? 11.965 -4.260 4.884 1.00 22.13 522 LYS A CA 17
ATOM 28813 C C . LYS A 1 75 ? 11.429 -4.281 6.271 1.00 4.40 522 LYS A C 17
ATOM 28814 O O . LYS A 1 75 ? 10.283 -4.665 6.494 1.00 21.33 522 LYS A O 17
ATOM 28833 N N . SER A 1 76 ? 12.237 -3.889 7.193 1.00 62.32 523 SER A N 17
ATOM 28834 C CA . SER A 1 76 ? 11.848 -3.898 8.544 1.00 43.32 523 SER A CA 17
ATOM 28835 C C . SER A 1 76 ? 11.014 -2.674 8.868 1.00 11.11 523 SER A C 17
ATOM 28836 O O . SER A 1 76 ? 11.101 -1.644 8.174 1.00 73.03 523 SER A O 17
ATOM 28844 N N . GLN A 1 77 ? 10.214 -2.791 9.910 1.00 12.23 524 GLN A N 17
ATOM 28845 C CA . GLN A 1 77 ? 9.323 -1.737 10.361 1.00 30.34 524 GLN A CA 17
ATOM 28846 C C . GLN A 1 77 ? 10.060 -0.411 10.551 1.00 73.50 524 GLN A C 17
ATOM 28847 O O . GLN A 1 77 ? 9.550 0.636 10.213 1.00 32.30 524 GLN A O 17
ATOM 28861 N N . GLU A 1 78 ? 11.272 -0.487 11.044 1.00 55.15 525 GLU A N 17
ATOM 28862 C CA . GLU A 1 78 ? 12.062 0.684 11.347 1.00 63.11 525 GLU A CA 17
ATOM 28863 C C . GLU A 1 78 ? 12.437 1.435 10.074 1.00 12.13 525 GLU A C 17
ATOM 28864 O O . GLU A 1 78 ? 12.565 2.660 10.076 1.00 72.14 525 GLU A O 17
ATOM 28876 N N . GLU A 1 79 ? 12.571 0.702 8.988 1.00 21.20 526 GLU A N 17
ATOM 28877 C CA . GLU A 1 79 ? 12.921 1.278 7.715 1.00 73.40 526 GLU A CA 17
ATOM 28878 C C . GLU A 1 79 ? 11.743 2.068 7.176 1.00 14.43 526 GLU A C 17
ATOM 28879 O O . GLU A 1 79 ? 11.875 3.215 6.754 1.00 53.23 526 GLU A O 17
ATOM 28891 N N . VAL A 1 80 ? 10.588 1.454 7.240 1.00 2.31 527 VAL A N 17
ATOM 28892 C CA . VAL A 1 80 ? 9.376 2.035 6.704 1.00 23.41 527 VAL A CA 17
ATOM 28893 C C . VAL A 1 80 ? 8.779 3.125 7.598 1.00 31.40 527 VAL A C 17
ATOM 28894 O O . VAL A 1 80 ? 8.222 4.097 7.091 1.00 14.54 527 VAL A O 17
ATOM 28907 N N . VAL A 1 81 ? 8.904 2.985 8.924 1.00 0.04 528 VAL A N 17
ATOM 28908 C CA . VAL A 1 81 ? 8.438 4.042 9.832 1.00 62.11 528 VAL A CA 17
ATOM 28909 C C . VAL A 1 81 ? 9.210 5.317 9.563 1.00 70.22 528 VAL A C 17
ATOM 28910 O O . VAL A 1 81 ? 8.642 6.405 9.529 1.00 42.10 528 VAL A O 17
ATOM 28923 N N . SER A 1 82 ? 10.493 5.162 9.312 1.00 2.32 529 SER A N 17
ATOM 28924 C CA . SER A 1 82 ? 11.353 6.274 9.004 1.00 61.12 529 SER A CA 17
ATOM 28925 C C . SER A 1 82 ? 10.922 6.983 7.721 1.00 4.50 529 SER A C 17
ATOM 28926 O O . SER A 1 82 ? 11.020 8.190 7.624 1.00 43.24 529 SER A O 17
ATOM 28934 N N . LEU A 1 83 ? 10.401 6.229 6.773 1.00 25.31 530 LEU A N 17
ATOM 28935 C CA . LEU A 1 83 ? 9.932 6.784 5.505 1.00 15.13 530 LEU A CA 17
ATOM 28936 C C . LEU A 1 83 ? 8.750 7.746 5.721 1.00 73.33 530 LEU A C 17
ATOM 28937 O O . LEU A 1 83 ? 8.766 8.894 5.251 1.00 30.35 530 LEU A O 17
ATOM 28953 N N . LEU A 1 84 ? 7.747 7.282 6.448 1.00 2.51 531 LEU A N 17
ATOM 28954 C CA . LEU A 1 84 ? 6.568 8.070 6.736 1.00 35.30 531 LEU A CA 17
ATOM 28955 C C . LEU A 1 84 ? 6.846 9.177 7.746 1.00 63.41 531 LEU A C 17
ATOM 28956 O O . LEU A 1 84 ? 6.217 10.234 7.705 1.00 30.35 531 LEU A O 17
ATOM 28972 N N . ARG A 1 85 ? 7.783 8.932 8.644 1.00 52.23 532 ARG A N 17
ATOM 28973 C CA . ARG A 1 85 ? 8.165 9.921 9.641 1.00 74.03 532 ARG A CA 17
ATOM 28974 C C . ARG A 1 85 ? 8.971 11.061 9.012 1.00 64.45 532 ARG A C 17
ATOM 28975 O O . ARG A 1 85 ? 8.739 12.228 9.311 1.00 0.54 532 ARG A O 17
ATOM 28996 N N . SER A 1 86 ? 9.903 10.704 8.137 1.00 71.11 533 SER A N 17
ATOM 28997 C CA . SER A 1 86 ? 10.793 11.659 7.495 1.00 51.33 533 SER A CA 17
ATOM 28998 C C . SER A 1 86 ? 10.018 12.703 6.691 1.00 2.44 533 SER A C 17
ATOM 28999 O O . SER A 1 86 ? 10.381 13.879 6.692 1.00 71.44 533 SER A O 17
ATOM 29007 N N . THR A 1 87 ? 8.935 12.266 6.035 1.00 54.45 534 THR A N 17
ATOM 29008 C CA . THR A 1 87 ? 8.103 13.113 5.175 1.00 73.13 534 THR A CA 17
ATOM 29009 C C . THR A 1 87 ? 8.926 13.796 4.060 1.00 23.42 534 THR A C 17
ATOM 29010 O O . THR A 1 87 ? 9.550 14.831 4.270 1.00 25.45 534 THR A O 17
ATOM 29021 N N . LYS A 1 88 ? 8.936 13.178 2.881 1.00 23.42 535 LYS A N 17
ATOM 29022 C CA . LYS A 1 88 ? 9.723 13.676 1.739 1.00 52.21 535 LYS A CA 17
ATOM 29023 C C . LYS A 1 88 ? 9.291 15.091 1.302 1.00 24.22 535 LYS A C 17
ATOM 29024 O O . LYS A 1 88 ? 10.096 15.864 0.789 1.00 42.53 535 LYS A O 17
ATOM 29043 N N . MET A 1 89 ? 8.001 15.385 1.492 1.00 74.54 536 MET A N 17
ATOM 29044 C CA . MET A 1 89 ? 7.398 16.729 1.257 1.00 73.53 536 MET A CA 17
ATOM 29045 C C . MET A 1 89 ? 7.546 17.184 -0.216 1.00 21.44 536 MET A C 17
ATOM 29046 O O . MET A 1 89 ? 7.504 18.365 -0.548 1.00 32.42 536 MET A O 17
ATOM 29060 N N . GLU A 1 90 ? 7.640 16.226 -1.072 1.00 74.11 537 GLU A N 17
ATOM 29061 C CA . GLU A 1 90 ? 7.748 16.436 -2.495 1.00 31.30 537 GLU A CA 17
ATOM 29062 C C . GLU A 1 90 ? 6.406 16.840 -3.156 1.00 30.51 537 GLU A C 17
ATOM 29063 O O . GLU A 1 90 ? 6.361 17.802 -3.921 1.00 43.13 537 GLU A O 17
ATOM 29075 N N . GLY A 1 91 ? 5.341 16.118 -2.849 1.00 15.53 538 GLY A N 17
ATOM 29076 C CA . GLY A 1 91 ? 4.026 16.445 -3.378 1.00 64.55 538 GLY A CA 17
ATOM 29077 C C . GLY A 1 91 ? 3.096 15.273 -3.300 1.00 21.14 538 GLY A C 17
ATOM 29078 O O . GLY A 1 91 ? 2.260 15.209 -2.404 1.00 4.10 538 GLY A O 17
ATOM 29082 N N . THR A 1 92 ? 3.245 14.347 -4.211 1.00 71.42 539 THR A N 17
ATOM 29083 C CA . THR A 1 92 ? 2.438 13.160 -4.224 1.00 1.41 539 THR A CA 17
ATOM 29084 C C . THR A 1 92 ? 3.216 11.935 -3.830 1.00 3.31 539 THR A C 17
ATOM 29085 O O . THR A 1 92 ? 4.222 11.587 -4.452 1.00 63.42 539 THR A O 17
ATOM 29096 N N . VAL A 1 93 ? 2.733 11.272 -2.839 1.00 11.03 540 VAL A N 17
ATOM 29097 C CA . VAL A 1 93 ? 3.322 10.058 -2.393 1.00 30.34 540 VAL A CA 17
ATOM 29098 C C . VAL A 1 93 ? 2.471 8.916 -2.858 1.00 32.10 540 VAL A C 17
ATOM 29099 O O . VAL A 1 93 ? 1.275 8.856 -2.552 1.00 51.34 540 VAL A O 17
ATOM 29112 N N . SER A 1 94 ? 3.057 8.053 -3.628 1.00 53.13 541 SER A N 17
ATOM 29113 C CA . SER A 1 94 ? 2.377 6.923 -4.143 1.00 32.22 541 SER A CA 17
ATOM 29114 C C . SER A 1 94 ? 2.572 5.762 -3.197 1.00 33.41 541 SER A C 17
ATOM 29115 O O . SER A 1 94 ? 3.694 5.265 -3.008 1.00 54.13 541 SER A O 17
ATOM 29123 N N . LEU A 1 95 ? 1.498 5.366 -2.600 1.00 74.54 542 LEU A N 17
ATOM 29124 C CA . LEU A 1 95 ? 1.468 4.302 -1.658 1.00 72.33 542 LEU A CA 17
ATOM 29125 C C . LEU A 1 95 ? 0.793 3.124 -2.286 1.00 45.33 542 LEU A C 17
ATOM 29126 O O . LEU A 1 95 ? -0.370 3.203 -2.677 1.00 13.42 542 LEU A O 17
ATOM 29142 N N . LEU A 1 96 ? 1.500 2.064 -2.419 1.00 64.32 543 LEU A N 17
ATOM 29143 C CA . LEU A 1 96 ? 0.925 0.880 -2.958 1.00 14.11 543 LEU A CA 17
ATOM 29144 C C . LEU A 1 96 ? 0.569 0.007 -1.767 1.00 55.00 543 LEU A C 17
ATOM 29145 O O . LEU A 1 96 ? 1.449 -0.371 -0.996 1.00 71.54 543 LEU A O 17
ATOM 29161 N N . VAL A 1 97 ? -0.694 -0.277 -1.603 1.00 40.11 544 VAL A N 17
ATOM 29162 C CA . VAL A 1 97 ? -1.164 -1.033 -0.459 1.00 21.41 544 VAL A CA 17
ATOM 29163 C C . VAL A 1 97 ? -1.856 -2.303 -0.881 1.00 72.52 544 VAL A C 17
ATOM 29164 O O . VAL A 1 97 ? -2.236 -2.475 -2.042 1.00 60.43 544 VAL A O 17
ATOM 29177 N N . PHE A 1 98 ? -1.991 -3.177 0.050 1.00 44.15 545 PHE A N 17
ATOM 29178 C CA . PHE A 1 98 ? -2.680 -4.406 -0.121 1.00 42.20 545 PHE A CA 17
ATOM 29179 C C . PHE A 1 98 ? -3.908 -4.359 0.779 1.00 5.53 545 PHE A C 17
ATOM 29180 O O . PHE A 1 98 ? -3.784 -4.294 2.010 1.00 30.43 545 PHE A O 17
ATOM 29197 N N . ARG A 1 99 ? -5.075 -4.368 0.170 1.00 64.42 546 ARG A N 17
ATOM 29198 C CA . ARG A 1 99 ? -6.323 -4.328 0.901 1.00 61.32 546 ARG A CA 17
ATOM 29199 C C . ARG A 1 99 ? -6.740 -5.763 1.014 1.00 12.34 546 ARG A C 17
ATOM 29200 O O . ARG A 1 99 ? -6.812 -6.469 0.011 1.00 1.10 546 ARG A O 17
ATOM 29221 N N . GLN A 1 100 ? -7.015 -6.184 2.190 1.00 75.15 547 GLN A N 17
ATOM 29222 C CA . GLN A 1 100 ? -7.153 -7.581 2.457 1.00 31.40 547 GLN A CA 17
ATOM 29223 C C . GLN A 1 100 ? -8.371 -7.912 3.296 1.00 13.54 547 GLN A C 17
ATOM 29224 O O . GLN A 1 100 ? -8.665 -7.247 4.311 1.00 73.41 547 GLN A O 17
ATOM 29238 N N . GLU A 1 101 ? -9.085 -8.920 2.873 1.00 30.20 548 GLU A N 17
ATOM 29239 C CA . GLU A 1 101 ? -10.198 -9.397 3.623 1.00 41.24 548 GLU A CA 17
ATOM 29240 C C . GLU A 1 101 ? -9.753 -10.480 4.580 1.00 42.50 548 GLU A C 17
ATOM 29241 O O . GLU A 1 101 ? -8.784 -11.195 4.322 1.00 71.42 548 GLU A O 17
ATOM 29253 N N . GLU A 1 102 ? -10.437 -10.551 5.701 1.00 15.13 549 GLU A N 17
ATOM 29254 C CA . GLU A 1 102 ? -10.209 -11.548 6.748 1.00 54.03 549 GLU A CA 17
ATOM 29255 C C . GLU A 1 102 ? -8.875 -11.433 7.458 1.00 43.42 549 GLU A C 17
ATOM 29256 O O . GLU A 1 102 ? -8.526 -12.271 8.283 1.00 34.31 549 GLU A O 17
ATOM 29268 N N . ALA A 1 103 ? -8.153 -10.390 7.169 1.00 74.52 550 ALA A N 17
ATOM 29269 C CA . ALA A 1 103 ? -6.989 -10.072 7.931 1.00 34.32 550 ALA A CA 17
ATOM 29270 C C . ALA A 1 103 ? -7.478 -9.261 9.097 1.00 42.11 550 ALA A C 17
ATOM 29271 O O . ALA A 1 103 ? -8.054 -8.176 8.910 1.00 74.13 550 ALA A O 17
ATOM 29278 N N . PHE A 1 104 ? -7.303 -9.772 10.270 1.00 64.43 551 PHE A N 17
ATOM 29279 C CA . PHE A 1 104 ? -7.870 -9.162 11.428 1.00 32.05 551 PHE A CA 17
ATOM 29280 C C . PHE A 1 104 ? -6.961 -8.160 12.087 1.00 60.41 551 PHE A C 17
ATOM 29281 O O . PHE A 1 104 ? -5.863 -8.484 12.576 1.00 5.23 551 PHE A O 17
ATOM 29298 N N . HIS A 1 105 ? -7.405 -6.943 12.058 1.00 55.00 552 HIS A N 17
ATOM 29299 C CA . HIS A 1 105 ? -6.811 -5.882 12.793 1.00 2.24 552 HIS A CA 17
ATOM 29300 C C . HIS A 1 105 ? -7.830 -5.473 13.836 1.00 41.22 552 HIS A C 17
ATOM 29301 O O . HIS A 1 105 ? -8.878 -4.931 13.488 1.00 71.03 552 HIS A O 17
ATOM 29316 N N . PRO A 1 106 ? -7.562 -5.768 15.112 1.00 32.21 553 PRO A N 17
ATOM 29317 C CA . PRO A 1 106 ? -8.505 -5.494 16.189 1.00 52.30 553 PRO A CA 17
ATOM 29318 C C . PRO A 1 106 ? -8.852 -4.025 16.304 1.00 42.54 553 PRO A C 17
ATOM 29319 O O . PRO A 1 106 ? -7.983 -3.164 16.504 1.00 10.20 553 PRO A O 17
ATOM 29330 N N . ARG A 1 107 ? -10.114 -3.755 16.162 1.00 30.14 554 ARG A N 17
ATOM 29331 C CA . ARG A 1 107 ? -10.632 -2.429 16.175 1.00 33.25 554 ARG A CA 17
ATOM 29332 C C . ARG A 1 107 ? -12.013 -2.433 16.782 1.00 12.52 554 ARG A C 17
ATOM 29333 O O . ARG A 1 107 ? -12.783 -3.371 16.586 1.00 74.31 554 ARG A O 17
ATOM 29354 N N . GLU A 1 108 ? -12.314 -1.415 17.524 1.00 32.42 555 GLU A N 17
ATOM 29355 C CA . GLU A 1 108 ? -13.563 -1.319 18.221 1.00 75.52 555 GLU A CA 17
ATOM 29356 C C . GLU A 1 108 ? -14.656 -0.809 17.291 1.00 20.02 555 GLU A C 17
ATOM 29357 O O . GLU A 1 108 ? -14.743 0.398 17.011 1.00 14.42 555 GLU A O 17
ATOM 29369 N N . MET A 1 109 ? -15.450 -1.722 16.785 1.00 33.21 556 MET A N 17
ATOM 29370 C CA . MET A 1 109 ? -16.534 -1.396 15.893 1.00 52.42 556 MET A CA 17
ATOM 29371 C C . MET A 1 109 ? -17.518 -2.533 15.857 1.00 34.51 556 MET A C 17
ATOM 29372 O O . MET A 1 109 ? -17.152 -3.687 16.123 1.00 35.53 556 MET A O 17
ATOM 29386 N N . ASN A 1 110 ? -18.747 -2.218 15.575 1.00 22.01 557 ASN A N 17
ATOM 29387 C CA . ASN A 1 110 ? -19.787 -3.206 15.427 1.00 41.12 557 ASN A CA 17
ATOM 29388 C C . ASN A 1 110 ? -20.900 -2.629 14.583 1.00 1.31 557 ASN A C 17
ATOM 29389 O O . ASN A 1 110 ? -21.908 -2.121 15.098 1.00 72.25 557 ASN A O 17
ATOM 29400 N N . ALA A 1 111 ? -20.655 -2.629 13.299 1.00 24.31 558 ALA A N 17
ATOM 29401 C CA . ALA A 1 111 ? -21.556 -2.132 12.298 1.00 11.23 558 ALA A CA 17
ATOM 29402 C C . ALA A 1 111 ? -21.053 -2.611 10.954 1.00 34.20 558 ALA A C 17
ATOM 29403 O O . ALA A 1 111 ? -21.410 -3.721 10.550 1.00 38.59 558 ALA A O 17
ATOM 29411 N N . GLY A 1 1 ? -22.127 -4.010 -23.084 1.00 13.00 448 GLY A N 18
ATOM 29412 C CA . GLY A 1 1 ? -22.075 -4.385 -21.679 1.00 45.03 448 GLY A CA 18
ATOM 29413 C C . GLY A 1 1 ? -20.668 -4.327 -21.158 1.00 1.54 448 GLY A C 18
ATOM 29414 O O . GLY A 1 1 ? -19.724 -4.709 -21.862 1.00 74.32 448 GLY A O 18
ATOM 29420 N N . SER A 1 2 ? -20.506 -3.854 -19.946 1.00 52.51 449 SER A N 18
ATOM 29421 C CA . SER A 1 2 ? -19.211 -3.752 -19.344 1.00 72.15 449 SER A CA 18
ATOM 29422 C C . SER A 1 2 ? -18.841 -5.063 -18.654 1.00 70.21 449 SER A C 18
ATOM 29423 O O . SER A 1 2 ? -19.316 -5.353 -17.550 1.00 12.22 449 SER A O 18
ATOM 29431 N N . VAL A 1 3 ? -18.047 -5.863 -19.323 1.00 31.53 450 VAL A N 18
ATOM 29432 C CA . VAL A 1 3 ? -17.632 -7.148 -18.792 1.00 74.51 450 VAL A CA 18
ATOM 29433 C C . VAL A 1 3 ? -16.181 -7.124 -18.322 1.00 64.23 450 VAL A C 18
ATOM 29434 O O . VAL A 1 3 ? -15.811 -7.849 -17.401 1.00 35.23 450 VAL A O 18
ATOM 29447 N N . TYR A 1 4 ? -15.364 -6.270 -18.919 1.00 73.34 451 TYR A N 18
ATOM 29448 C CA . TYR A 1 4 ? -13.964 -6.239 -18.567 1.00 35.40 451 TYR A CA 18
ATOM 29449 C C . TYR A 1 4 ? -13.680 -5.365 -17.361 1.00 23.35 451 TYR A C 18
ATOM 29450 O O . TYR A 1 4 ? -13.274 -4.201 -17.481 1.00 43.25 451 TYR A O 18
ATOM 29468 N N . ASN A 1 5 ? -13.984 -5.912 -16.219 1.00 64.11 452 ASN A N 18
ATOM 29469 C CA . ASN A 1 5 ? -13.711 -5.337 -14.918 1.00 64.23 452 ASN A CA 18
ATOM 29470 C C . ASN A 1 5 ? -13.418 -6.488 -14.017 1.00 71.54 452 ASN A C 18
ATOM 29471 O O . ASN A 1 5 ? -14.282 -7.332 -13.791 1.00 40.43 452 ASN A O 18
ATOM 29482 N N . THR A 1 6 ? -12.233 -6.557 -13.531 1.00 51.13 453 THR A N 18
ATOM 29483 C CA . THR A 1 6 ? -11.829 -7.699 -12.782 1.00 70.41 453 THR A CA 18
ATOM 29484 C C . THR A 1 6 ? -12.026 -7.511 -11.276 1.00 32.54 453 THR A C 18
ATOM 29485 O O . THR A 1 6 ? -11.368 -6.681 -10.630 1.00 21.33 453 THR A O 18
ATOM 29496 N N . LYS A 1 7 ? -12.961 -8.272 -10.740 1.00 35.41 454 LYS A N 18
ATOM 29497 C CA . LYS A 1 7 ? -13.261 -8.276 -9.336 1.00 51.32 454 LYS A CA 18
ATOM 29498 C C . LYS A 1 7 ? -12.196 -9.085 -8.615 1.00 45.23 454 LYS A C 18
ATOM 29499 O O . LYS A 1 7 ? -12.190 -10.319 -8.672 1.00 14.44 454 LYS A O 18
ATOM 29518 N N . LYS A 1 8 ? -11.288 -8.404 -7.976 1.00 34.44 455 LYS A N 18
ATOM 29519 C CA . LYS A 1 8 ? -10.195 -9.053 -7.302 1.00 65.34 455 LYS A CA 18
ATOM 29520 C C . LYS A 1 8 ? -10.286 -8.867 -5.812 1.00 51.32 455 LYS A C 18
ATOM 29521 O O . LYS A 1 8 ? -10.686 -7.808 -5.325 1.00 23.33 455 LYS A O 18
ATOM 29540 N N . VAL A 1 9 ? -9.939 -9.895 -5.103 1.00 52.15 456 VAL A N 18
ATOM 29541 C CA . VAL A 1 9 ? -9.858 -9.863 -3.673 1.00 43.22 456 VAL A CA 18
ATOM 29542 C C . VAL A 1 9 ? -8.414 -10.166 -3.318 1.00 54.21 456 VAL A C 18
ATOM 29543 O O . VAL A 1 9 ? -7.786 -10.990 -3.981 1.00 53.43 456 VAL A O 18
ATOM 29556 N N . GLY A 1 10 ? -7.867 -9.493 -2.327 1.00 61.22 457 GLY A N 18
ATOM 29557 C CA . GLY A 1 10 ? -6.460 -9.679 -2.043 1.00 31.21 457 GLY A CA 18
ATOM 29558 C C . GLY A 1 10 ? -5.654 -9.059 -3.150 1.00 30.45 457 GLY A C 18
ATOM 29559 O O . GLY A 1 10 ? -4.768 -9.692 -3.737 1.00 55.34 457 GLY A O 18
ATOM 29563 N N . LYS A 1 11 ? -5.994 -7.837 -3.455 1.00 44.10 458 LYS A N 18
ATOM 29564 C CA . LYS A 1 11 ? -5.424 -7.107 -4.557 1.00 51.34 458 LYS A CA 18
ATOM 29565 C C . LYS A 1 11 ? -4.586 -5.958 -4.047 1.00 12.34 458 LYS A C 18
ATOM 29566 O O . LYS A 1 11 ? -4.682 -5.583 -2.867 1.00 13.33 458 LYS A O 18
ATOM 29585 N N . ARG A 1 12 ? -3.771 -5.404 -4.912 1.00 5.50 459 ARG A N 18
ATOM 29586 C CA . ARG A 1 12 ? -2.928 -4.309 -4.540 1.00 44.44 459 ARG A CA 18
ATOM 29587 C C . ARG A 1 12 ? -3.469 -3.049 -5.177 1.00 72.15 459 ARG A C 18
ATOM 29588 O O . ARG A 1 12 ? -3.728 -3.011 -6.391 1.00 24.20 459 ARG A O 18
ATOM 29609 N N . LEU A 1 13 ? -3.671 -2.041 -4.377 1.00 13.24 460 LEU A N 18
ATOM 29610 C CA . LEU A 1 13 ? -4.232 -0.794 -4.849 1.00 35.30 460 LEU A CA 18
ATOM 29611 C C . LEU A 1 13 ? -3.182 0.282 -4.803 1.00 60.51 460 LEU A C 18
ATOM 29612 O O . LEU A 1 13 ? -2.400 0.345 -3.854 1.00 11.41 460 LEU A O 18
ATOM 29628 N N . ASN A 1 14 ? -3.154 1.109 -5.814 1.00 52.23 461 ASN A N 18
ATOM 29629 C CA . ASN A 1 14 ? -2.236 2.230 -5.857 1.00 2.32 461 ASN A CA 18
ATOM 29630 C C . ASN A 1 14 ? -2.993 3.493 -5.515 1.00 63.13 461 ASN A C 18
ATOM 29631 O O . ASN A 1 14 ? -3.954 3.862 -6.189 1.00 55.52 461 ASN A O 18
ATOM 29642 N N . ILE A 1 15 ? -2.604 4.119 -4.452 1.00 1.43 462 ILE A N 18
ATOM 29643 C CA . ILE A 1 15 ? -3.277 5.299 -3.971 1.00 71.43 462 ILE A CA 18
ATOM 29644 C C . ILE A 1 15 ? -2.280 6.448 -3.877 1.00 14.11 462 ILE A C 18
ATOM 29645 O O . ILE A 1 15 ? -1.265 6.335 -3.194 1.00 30.45 462 ILE A O 18
ATOM 29661 N N . GLN A 1 16 ? -2.546 7.524 -4.584 1.00 42.40 463 GLN A N 18
ATOM 29662 C CA . GLN A 1 16 ? -1.694 8.694 -4.511 1.00 62.50 463 GLN A CA 18
ATOM 29663 C C . GLN A 1 16 ? -2.236 9.684 -3.517 1.00 14.12 463 GLN A C 18
ATOM 29664 O O . GLN A 1 16 ? -3.417 10.036 -3.548 1.00 42.12 463 GLN A O 18
ATOM 29678 N N . LEU A 1 17 ? -1.390 10.124 -2.645 1.00 13.33 464 LEU A N 18
ATOM 29679 C CA . LEU A 1 17 ? -1.752 11.114 -1.673 1.00 11.33 464 LEU A CA 18
ATOM 29680 C C . LEU A 1 17 ? -0.943 12.360 -1.918 1.00 1.15 464 LEU A C 18
ATOM 29681 O O . LEU A 1 17 ? 0.253 12.282 -2.134 1.00 0.05 464 LEU A O 18
ATOM 29697 N N . LYS A 1 18 ? -1.580 13.484 -1.877 1.00 30.42 465 LYS A N 18
ATOM 29698 C CA . LYS A 1 18 ? -0.921 14.757 -2.096 1.00 15.41 465 LYS A CA 18
ATOM 29699 C C . LYS A 1 18 ? -0.726 15.442 -0.770 1.00 42.34 465 LYS A C 18
ATOM 29700 O O . LYS A 1 18 ? -1.576 15.357 0.123 1.00 34.41 465 LYS A O 18
ATOM 29719 N N . LYS A 1 19 ? 0.375 16.086 -0.623 1.00 71.04 466 LYS A N 18
ATOM 29720 C CA . LYS A 1 19 ? 0.740 16.657 0.645 1.00 72.22 466 LYS A CA 18
ATOM 29721 C C . LYS A 1 19 ? -0.100 17.865 1.005 1.00 62.13 466 LYS A C 18
ATOM 29722 O O . LYS A 1 19 ? -0.136 18.869 0.280 1.00 22.20 466 LYS A O 18
ATOM 29741 N N . GLY A 1 20 ? -0.767 17.754 2.122 1.00 71.34 467 GLY A N 18
ATOM 29742 C CA . GLY A 1 20 ? -1.534 18.838 2.638 1.00 63.11 467 GLY A CA 18
ATOM 29743 C C . GLY A 1 20 ? -0.824 19.418 3.821 1.00 44.11 467 GLY A C 18
ATOM 29744 O O . GLY A 1 20 ? 0.348 19.084 4.062 1.00 51.30 467 GLY A O 18
ATOM 29748 N N . THR A 1 21 ? -1.492 20.235 4.589 1.00 2.35 468 THR A N 18
ATOM 29749 C CA . THR A 1 21 ? -0.861 20.825 5.743 1.00 14.33 468 THR A CA 18
ATOM 29750 C C . THR A 1 21 ? -0.757 19.785 6.872 1.00 54.35 468 THR A C 18
ATOM 29751 O O . THR A 1 21 ? 0.101 19.886 7.742 1.00 52.31 468 THR A O 18
ATOM 29762 N N . GLU A 1 22 ? -1.615 18.753 6.820 1.00 52.14 469 GLU A N 18
ATOM 29763 C CA . GLU A 1 22 ? -1.613 17.723 7.810 1.00 52.51 469 GLU A CA 18
ATOM 29764 C C . GLU A 1 22 ? -0.616 16.649 7.396 1.00 52.33 469 GLU A C 18
ATOM 29765 O O . GLU A 1 22 ? -0.318 15.727 8.157 1.00 20.11 469 GLU A O 18
ATOM 29777 N N . GLY A 1 23 ? -0.092 16.798 6.195 1.00 15.02 470 GLY A N 18
ATOM 29778 C CA . GLY A 1 23 ? 0.816 15.838 5.646 1.00 21.03 470 GLY A CA 18
ATOM 29779 C C . GLY A 1 23 ? 0.068 14.741 4.947 1.00 70.12 470 GLY A C 18
ATOM 29780 O O . GLY A 1 23 ? -0.781 15.014 4.082 1.00 33.10 470 GLY A O 18
ATOM 29784 N N . LEU A 1 24 ? 0.367 13.522 5.305 1.00 51.21 471 LEU A N 18
ATOM 29785 C CA . LEU A 1 24 ? -0.325 12.380 4.761 1.00 61.21 471 LEU A CA 18
ATOM 29786 C C . LEU A 1 24 ? -1.555 12.079 5.586 1.00 53.54 471 LEU A C 18
ATOM 29787 O O . LEU A 1 24 ? -2.596 11.704 5.053 1.00 73.02 471 LEU A O 18
ATOM 29803 N N . GLY A 1 25 ? -1.433 12.255 6.882 1.00 22.20 472 GLY A N 18
ATOM 29804 C CA . GLY A 1 25 ? -2.563 12.079 7.760 1.00 63.15 472 GLY A CA 18
ATOM 29805 C C . GLY A 1 25 ? -2.854 10.638 8.118 1.00 71.14 472 GLY A C 18
ATOM 29806 O O . GLY A 1 25 ? -4.003 10.283 8.341 1.00 54.00 472 GLY A O 18
ATOM 29810 N N . PHE A 1 26 ? -1.843 9.796 8.156 1.00 4.23 473 PHE A N 18
ATOM 29811 C CA . PHE A 1 26 ? -2.050 8.431 8.607 1.00 72.42 473 PHE A CA 18
ATOM 29812 C C . PHE A 1 26 ? -0.780 7.885 9.209 1.00 34.52 473 PHE A C 18
ATOM 29813 O O . PHE A 1 26 ? 0.311 8.394 8.944 1.00 2.21 473 PHE A O 18
ATOM 29830 N N . SER A 1 27 ? -0.916 6.884 10.009 1.00 14.20 474 SER A N 18
ATOM 29831 C CA . SER A 1 27 ? 0.210 6.239 10.619 1.00 32.42 474 SER A CA 18
ATOM 29832 C C . SER A 1 27 ? 0.239 4.781 10.188 1.00 12.13 474 SER A C 18
ATOM 29833 O O . SER A 1 27 ? -0.772 4.256 9.719 1.00 55.43 474 SER A O 18
ATOM 29841 N N . ILE A 1 28 ? 1.366 4.143 10.333 1.00 70.41 475 ILE A N 18
ATOM 29842 C CA . ILE A 1 28 ? 1.519 2.750 10.001 1.00 74.22 475 ILE A CA 18
ATOM 29843 C C . ILE A 1 28 ? 1.982 1.958 11.238 1.00 2.41 475 ILE A C 18
ATOM 29844 O O . ILE A 1 28 ? 2.714 2.477 12.084 1.00 23.31 475 ILE A O 18
ATOM 29860 N N . THR A 1 29 ? 1.529 0.751 11.344 1.00 51.23 476 THR A N 18
ATOM 29861 C CA . THR A 1 29 ? 1.875 -0.146 12.423 1.00 52.03 476 THR A CA 18
ATOM 29862 C C . THR A 1 29 ? 2.369 -1.447 11.801 1.00 23.22 476 THR A C 18
ATOM 29863 O O . THR A 1 29 ? 2.088 -1.719 10.640 1.00 21.32 476 THR A O 18
ATOM 29874 N N . SER A 1 30 ? 3.086 -2.226 12.526 1.00 33.10 477 SER A N 18
ATOM 29875 C CA . SER A 1 30 ? 3.570 -3.454 12.001 1.00 73.15 477 SER A CA 18
ATOM 29876 C C . SER A 1 30 ? 3.204 -4.585 12.919 1.00 73.25 477 SER A C 18
ATOM 29877 O O . SER A 1 30 ? 3.210 -4.437 14.145 1.00 71.15 477 SER A O 18
ATOM 29885 N N . ARG A 1 31 ? 2.891 -5.703 12.340 1.00 31.20 478 ARG A N 18
ATOM 29886 C CA . ARG A 1 31 ? 2.589 -6.877 13.092 1.00 74.10 478 ARG A CA 18
ATOM 29887 C C . ARG A 1 31 ? 3.760 -7.798 12.932 1.00 22.22 478 ARG A C 18
ATOM 29888 O O . ARG A 1 31 ? 4.164 -8.110 11.812 1.00 24.43 478 ARG A O 18
ATOM 29909 N N . ASP A 1 32 ? 4.315 -8.211 14.026 1.00 24.44 479 ASP A N 18
ATOM 29910 C CA . ASP A 1 32 ? 5.537 -8.969 14.007 1.00 5.34 479 ASP A CA 18
ATOM 29911 C C . ASP A 1 32 ? 5.288 -10.442 13.766 1.00 11.53 479 ASP A C 18
ATOM 29912 O O . ASP A 1 32 ? 4.854 -11.163 14.659 1.00 33.12 479 ASP A O 18
ATOM 29921 N N . VAL A 1 33 ? 5.533 -10.870 12.551 1.00 3.23 480 VAL A N 18
ATOM 29922 C CA . VAL A 1 33 ? 5.389 -12.261 12.149 1.00 11.32 480 VAL A CA 18
ATOM 29923 C C . VAL A 1 33 ? 6.505 -12.643 11.199 1.00 51.13 480 VAL A C 18
ATOM 29924 O O . VAL A 1 33 ? 7.014 -11.801 10.455 1.00 0.45 480 VAL A O 18
ATOM 29937 N N . THR A 1 34 ? 6.887 -13.886 11.229 1.00 21.50 481 THR A N 18
ATOM 29938 C CA . THR A 1 34 ? 7.908 -14.383 10.364 1.00 62.13 481 THR A CA 18
ATOM 29939 C C . THR A 1 34 ? 7.294 -14.979 9.087 1.00 32.52 481 THR A C 18
ATOM 29940 O O . THR A 1 34 ? 6.767 -16.104 9.076 1.00 34.01 481 THR A O 18
ATOM 29951 N N . ILE A 1 35 ? 7.338 -14.209 8.029 1.00 72.32 482 ILE A N 18
ATOM 29952 C CA . ILE A 1 35 ? 6.694 -14.571 6.778 1.00 42.24 482 ILE A CA 18
ATOM 29953 C C . ILE A 1 35 ? 7.698 -14.524 5.595 1.00 4.41 482 ILE A C 18
ATOM 29954 O O . ILE A 1 35 ? 7.362 -14.829 4.439 1.00 34.53 482 ILE A O 18
ATOM 29970 N N . GLY A 1 36 ? 8.924 -14.153 5.886 1.00 2.31 483 GLY A N 18
ATOM 29971 C CA . GLY A 1 36 ? 9.931 -14.080 4.847 1.00 21.42 483 GLY A CA 18
ATOM 29972 C C . GLY A 1 36 ? 10.354 -12.663 4.573 1.00 74.21 483 GLY A C 18
ATOM 29973 O O . GLY A 1 36 ? 11.495 -12.404 4.177 1.00 3.14 483 GLY A O 18
ATOM 29977 N N . GLY A 1 37 ? 9.440 -11.742 4.774 1.00 73.41 484 GLY A N 18
ATOM 29978 C CA . GLY A 1 37 ? 9.751 -10.344 4.609 1.00 22.31 484 GLY A CA 18
ATOM 29979 C C . GLY A 1 37 ? 10.442 -9.816 5.841 1.00 74.24 484 GLY A C 18
ATOM 29980 O O . GLY A 1 37 ? 10.692 -10.571 6.774 1.00 44.40 484 GLY A O 18
ATOM 29984 N N . SER A 1 38 ? 10.754 -8.562 5.869 1.00 60.00 485 SER A N 18
ATOM 29985 C CA . SER A 1 38 ? 11.402 -8.022 7.029 1.00 62.30 485 SER A CA 18
ATOM 29986 C C . SER A 1 38 ? 10.381 -7.709 8.129 1.00 31.34 485 SER A C 18
ATOM 29987 O O . SER A 1 38 ? 10.458 -8.269 9.228 1.00 34.32 485 SER A O 18
ATOM 29995 N N . ALA A 1 39 ? 9.427 -6.843 7.837 1.00 21.43 486 ALA A N 18
ATOM 29996 C CA . ALA A 1 39 ? 8.374 -6.516 8.785 1.00 73.04 486 ALA A CA 18
ATOM 29997 C C . ALA A 1 39 ? 7.169 -5.968 8.044 1.00 1.44 486 ALA A C 18
ATOM 29998 O O . ALA A 1 39 ? 7.260 -4.918 7.419 1.00 34.32 486 ALA A O 18
ATOM 30005 N N . PRO A 1 40 ? 6.031 -6.680 8.079 1.00 31.04 487 PRO A N 18
ATOM 30006 C CA . PRO A 1 40 ? 4.825 -6.257 7.375 1.00 12.32 487 PRO A CA 18
ATOM 30007 C C . PRO A 1 40 ? 4.143 -5.054 8.041 1.00 43.31 487 PRO A C 18
ATOM 30008 O O . PRO A 1 40 ? 3.789 -5.092 9.236 1.00 10.14 487 PRO A O 18
ATOM 30019 N N . ILE A 1 41 ? 3.977 -4.000 7.276 1.00 45.12 488 ILE A N 18
ATOM 30020 C CA . ILE A 1 41 ? 3.349 -2.786 7.746 1.00 12.10 488 ILE A CA 18
ATOM 30021 C C . ILE A 1 41 ? 1.881 -2.695 7.325 1.00 62.32 488 ILE A C 18
ATOM 30022 O O . ILE A 1 41 ? 1.525 -2.980 6.187 1.00 42.11 488 ILE A O 18
ATOM 30038 N N . TYR A 1 42 ? 1.054 -2.309 8.263 1.00 10.24 489 TYR A N 18
ATOM 30039 C CA . TYR A 1 42 ? -0.353 -2.075 8.052 1.00 74.21 489 TYR A CA 18
ATOM 30040 C C . TYR A 1 42 ? -0.656 -0.672 8.489 1.00 20.32 489 TYR A C 18
ATOM 30041 O O . TYR A 1 42 ? 0.039 -0.130 9.331 1.00 61.20 489 TYR A O 18
ATOM 30059 N N . VAL A 1 43 ? -1.646 -0.074 7.912 1.00 1.35 490 VAL A N 18
ATOM 30060 C CA . VAL A 1 43 ? -2.045 1.260 8.307 1.00 60.32 490 VAL A CA 18
ATOM 30061 C C . VAL A 1 43 ? -2.559 1.229 9.749 1.00 20.10 490 VAL A C 18
ATOM 30062 O O . VAL A 1 43 ? -3.464 0.457 10.075 1.00 2.22 490 VAL A O 18
ATOM 30075 N N . LYS A 1 44 ? -1.969 2.044 10.598 1.00 22.53 491 LYS A N 18
ATOM 30076 C CA . LYS A 1 44 ? -2.302 2.045 12.007 1.00 21.01 491 LYS A CA 18
ATOM 30077 C C . LYS A 1 44 ? -3.596 2.814 12.270 1.00 14.52 491 LYS A C 18
ATOM 30078 O O . LYS A 1 44 ? -4.398 2.388 13.088 1.00 61.53 491 LYS A O 18
ATOM 30097 N N . ASN A 1 45 ? -3.827 3.888 11.532 1.00 0.04 492 ASN A N 18
ATOM 30098 C CA . ASN A 1 45 ? -5.021 4.724 11.741 1.00 54.23 492 ASN A CA 18
ATOM 30099 C C . ASN A 1 45 ? -5.001 5.853 10.719 1.00 65.54 492 ASN A C 18
ATOM 30100 O O . ASN A 1 45 ? -3.917 6.284 10.287 1.00 54.41 492 ASN A O 18
ATOM 30111 N N . ILE A 1 46 ? -6.166 6.291 10.319 1.00 5.21 493 ILE A N 18
ATOM 30112 C CA . ILE A 1 46 ? -6.332 7.380 9.385 1.00 64.43 493 ILE A CA 18
ATOM 30113 C C . ILE A 1 46 ? -6.795 8.604 10.169 1.00 21.44 493 ILE A C 18
ATOM 30114 O O . ILE A 1 46 ? -7.860 8.572 10.802 1.00 62.13 493 ILE A O 18
ATOM 30130 N N . LEU A 1 47 ? -6.013 9.657 10.144 1.00 73.52 494 LEU A N 18
ATOM 30131 C CA . LEU A 1 47 ? -6.352 10.874 10.858 1.00 0.31 494 LEU A CA 18
ATOM 30132 C C . LEU A 1 47 ? -7.521 11.580 10.170 1.00 34.04 494 LEU A C 18
ATOM 30133 O O . LEU A 1 47 ? -7.645 11.513 8.951 1.00 70.34 494 LEU A O 18
ATOM 30149 N N . PRO A 1 48 ? -8.407 12.254 10.954 1.00 70.14 495 PRO A N 18
ATOM 30150 C CA . PRO A 1 48 ? -9.590 12.966 10.418 1.00 52.31 495 PRO A CA 18
ATOM 30151 C C . PRO A 1 48 ? -9.238 14.005 9.349 1.00 50.12 495 PRO A C 18
ATOM 30152 O O . PRO A 1 48 ? -10.081 14.370 8.507 1.00 41.42 495 PRO A O 18
ATOM 30163 N N . ARG A 1 49 ? -8.013 14.475 9.377 1.00 60.51 496 ARG A N 18
ATOM 30164 C CA . ARG A 1 49 ? -7.548 15.432 8.415 1.00 62.11 496 ARG A CA 18
ATOM 30165 C C . ARG A 1 49 ? -6.232 14.976 7.814 1.00 1.22 496 ARG A C 18
ATOM 30166 O O . ARG A 1 49 ? -5.322 14.556 8.533 1.00 1.04 496 ARG A O 18
ATOM 30187 N N . GLY A 1 50 ? -6.150 15.045 6.516 1.00 34.02 497 GLY A N 18
ATOM 30188 C CA . GLY A 1 50 ? -4.944 14.716 5.815 1.00 33.23 497 GLY A CA 18
ATOM 30189 C C . GLY A 1 50 ? -5.237 13.967 4.547 1.00 45.41 497 GLY A C 18
ATOM 30190 O O . GLY A 1 50 ? -6.372 13.529 4.329 1.00 53.21 497 GLY A O 18
ATOM 30194 N N . ALA A 1 51 ? -4.227 13.807 3.728 1.00 53.23 498 ALA A N 18
ATOM 30195 C CA . ALA A 1 51 ? -4.349 13.218 2.395 1.00 63.33 498 ALA A CA 18
ATOM 30196 C C . ALA A 1 51 ? -5.014 11.840 2.377 1.00 51.42 498 ALA A C 18
ATOM 30197 O O . ALA A 1 51 ? -5.866 11.568 1.519 1.00 63.21 498 ALA A O 18
ATOM 30204 N N . ALA A 1 52 ? -4.640 10.988 3.319 1.00 53.42 499 ALA A N 18
ATOM 30205 C CA . ALA A 1 52 ? -5.141 9.617 3.381 1.00 32.21 499 ALA A CA 18
ATOM 30206 C C . ALA A 1 52 ? -6.650 9.573 3.499 1.00 45.13 499 ALA A C 18
ATOM 30207 O O . ALA A 1 52 ? -7.327 8.840 2.761 1.00 24.34 499 ALA A O 18
ATOM 30214 N N . ILE A 1 53 ? -7.184 10.382 4.381 1.00 64.44 500 ILE A N 18
ATOM 30215 C CA . ILE A 1 53 ? -8.600 10.388 4.606 1.00 14.11 500 ILE A CA 18
ATOM 30216 C C . ILE A 1 53 ? -9.317 11.115 3.465 1.00 23.12 500 ILE A C 18
ATOM 30217 O O . ILE A 1 53 ? -10.460 10.795 3.131 1.00 51.23 500 ILE A O 18
ATOM 30233 N N . GLN A 1 54 ? -8.639 12.103 2.874 1.00 11.22 501 GLN A N 18
ATOM 30234 C CA . GLN A 1 54 ? -9.216 12.867 1.777 1.00 24.15 501 GLN A CA 18
ATOM 30235 C C . GLN A 1 54 ? -9.386 12.008 0.548 1.00 72.24 501 GLN A C 18
ATOM 30236 O O . GLN A 1 54 ? -10.299 12.223 -0.244 1.00 64.02 501 GLN A O 18
ATOM 30250 N N . ASP A 1 55 ? -8.513 11.046 0.372 1.00 55.52 502 ASP A N 18
ATOM 30251 C CA . ASP A 1 55 ? -8.671 10.118 -0.724 1.00 54.43 502 ASP A CA 18
ATOM 30252 C C . ASP A 1 55 ? -9.756 9.116 -0.371 1.00 30.50 502 ASP A C 18
ATOM 30253 O O . ASP A 1 55 ? -10.695 8.890 -1.144 1.00 72.14 502 ASP A O 18
ATOM 30262 N N . GLY A 1 56 ? -9.649 8.552 0.815 1.00 14.33 503 GLY A N 18
ATOM 30263 C CA . GLY A 1 56 ? -10.689 7.680 1.316 1.00 22.45 503 GLY A CA 18
ATOM 30264 C C . GLY A 1 56 ? -10.546 6.218 0.921 1.00 32.04 503 GLY A C 18
ATOM 30265 O O . GLY A 1 56 ? -11.218 5.361 1.499 1.00 61.25 503 GLY A O 18
ATOM 30269 N N . ARG A 1 57 ? -9.704 5.916 -0.054 1.00 21.55 504 ARG A N 18
ATOM 30270 C CA . ARG A 1 57 ? -9.498 4.523 -0.463 1.00 32.22 504 ARG A CA 18
ATOM 30271 C C . ARG A 1 57 ? -8.590 3.842 0.534 1.00 2.45 504 ARG A C 18
ATOM 30272 O O . ARG A 1 57 ? -8.660 2.626 0.748 1.00 13.32 504 ARG A O 18
ATOM 30293 N N . LEU A 1 58 ? -7.747 4.636 1.143 1.00 35.43 505 LEU A N 18
ATOM 30294 C CA . LEU A 1 58 ? -6.862 4.179 2.170 1.00 2.43 505 LEU A CA 18
ATOM 30295 C C . LEU A 1 58 ? -7.581 4.224 3.527 1.00 71.51 505 LEU A C 18
ATOM 30296 O O . LEU A 1 58 ? -8.220 5.227 3.886 1.00 24.43 505 LEU A O 18
ATOM 30312 N N . LYS A 1 59 ? -7.483 3.145 4.248 1.00 50.31 506 LYS A N 18
ATOM 30313 C CA . LYS A 1 59 ? -8.085 2.983 5.543 1.00 32.10 506 LYS A CA 18
ATOM 30314 C C . LYS A 1 59 ? -7.135 2.206 6.425 1.00 74.32 506 LYS A C 18
ATOM 30315 O O . LYS A 1 59 ? -6.140 1.662 5.934 1.00 74.31 506 LYS A O 18
ATOM 30334 N N . ALA A 1 60 ? -7.425 2.139 7.697 1.00 74.35 507 ALA A N 18
ATOM 30335 C CA . ALA A 1 60 ? -6.551 1.466 8.617 1.00 44.32 507 ALA A CA 18
ATOM 30336 C C . ALA A 1 60 ? -6.654 -0.048 8.482 1.00 22.32 507 ALA A C 18
ATOM 30337 O O . ALA A 1 60 ? -7.745 -0.597 8.268 1.00 14.11 507 ALA A O 18
ATOM 30344 N N . GLY A 1 61 ? -5.523 -0.706 8.574 1.00 20.52 508 GLY A N 18
ATOM 30345 C CA . GLY A 1 61 ? -5.475 -2.144 8.517 1.00 55.34 508 GLY A CA 18
ATOM 30346 C C . GLY A 1 61 ? -5.041 -2.693 7.188 1.00 53.10 508 GLY A C 18
ATOM 30347 O O . GLY A 1 61 ? -4.713 -3.883 7.098 1.00 62.43 508 GLY A O 18
ATOM 30351 N N . ASP A 1 62 ? -5.053 -1.876 6.149 1.00 3.05 509 ASP A N 18
ATOM 30352 C CA . ASP A 1 62 ? -4.539 -2.344 4.873 1.00 70.20 509 ASP A CA 18
ATOM 30353 C C . ASP A 1 62 ? -3.046 -2.386 4.949 1.00 72.23 509 ASP A C 18
ATOM 30354 O O . ASP A 1 62 ? -2.431 -1.622 5.709 1.00 21.35 509 ASP A O 18
ATOM 30363 N N . ARG A 1 63 ? -2.459 -3.251 4.198 1.00 4.04 510 ARG A N 18
ATOM 30364 C CA . ARG A 1 63 ? -1.043 -3.475 4.295 1.00 30.12 510 ARG A CA 18
ATOM 30365 C C . ARG A 1 63 ? -0.306 -2.640 3.297 1.00 41.12 510 ARG A C 18
ATOM 30366 O O . ARG A 1 63 ? -0.634 -2.646 2.134 1.00 21.33 510 ARG A O 18
ATOM 30387 N N . LEU A 1 64 ? 0.690 -1.934 3.744 1.00 63.42 511 LEU A N 18
ATOM 30388 C CA . LEU A 1 64 ? 1.436 -1.097 2.865 1.00 11.31 511 LEU A CA 18
ATOM 30389 C C . LEU A 1 64 ? 2.529 -1.964 2.208 1.00 33.51 511 LEU A C 18
ATOM 30390 O O . LEU A 1 64 ? 3.343 -2.584 2.899 1.00 30.55 511 LEU A O 18
ATOM 30406 N N . ILE A 1 65 ? 2.510 -2.032 0.895 1.00 23.13 512 ILE A N 18
ATOM 30407 C CA . ILE A 1 65 ? 3.415 -2.895 0.139 1.00 22.53 512 ILE A CA 18
ATOM 30408 C C . ILE A 1 65 ? 4.638 -2.127 -0.330 1.00 13.14 512 ILE A C 18
ATOM 30409 O O . ILE A 1 65 ? 5.775 -2.450 0.038 1.00 42.13 512 ILE A O 18
ATOM 30425 N N . GLU A 1 66 ? 4.416 -1.121 -1.131 1.00 4.50 513 GLU A N 18
ATOM 30426 C CA . GLU A 1 66 ? 5.495 -0.320 -1.618 1.00 61.41 513 GLU A CA 18
ATOM 30427 C C . GLU A 1 66 ? 5.053 1.114 -1.734 1.00 42.02 513 GLU A C 18
ATOM 30428 O O . GLU A 1 66 ? 3.865 1.399 -1.857 1.00 22.21 513 GLU A O 18
ATOM 30440 N N . VAL A 1 67 ? 5.985 1.989 -1.657 1.00 0.13 514 VAL A N 18
ATOM 30441 C CA . VAL A 1 67 ? 5.734 3.399 -1.800 1.00 11.20 514 VAL A CA 18
ATOM 30442 C C . VAL A 1 67 ? 6.673 4.029 -2.833 1.00 74.25 514 VAL A C 18
ATOM 30443 O O . VAL A 1 67 ? 7.893 3.955 -2.703 1.00 51.24 514 VAL A O 18
ATOM 30456 N N . ASN A 1 68 ? 6.090 4.600 -3.885 1.00 21.42 515 ASN A N 18
ATOM 30457 C CA . ASN A 1 68 ? 6.834 5.351 -4.939 1.00 41.34 515 ASN A CA 18
ATOM 30458 C C . ASN A 1 68 ? 7.883 4.497 -5.677 1.00 64.21 515 ASN A C 18
ATOM 30459 O O . ASN A 1 68 ? 8.713 5.026 -6.428 1.00 23.24 515 ASN A O 18
ATOM 30470 N N . GLY A 1 69 ? 7.818 3.198 -5.501 1.00 20.04 516 GLY A N 18
ATOM 30471 C CA . GLY A 1 69 ? 8.767 2.317 -6.130 1.00 60.32 516 GLY A CA 18
ATOM 30472 C C . GLY A 1 69 ? 9.727 1.716 -5.139 1.00 50.43 516 GLY A C 18
ATOM 30473 O O . GLY A 1 69 ? 10.620 0.947 -5.511 1.00 53.30 516 GLY A O 18
ATOM 30477 N N . VAL A 1 70 ? 9.575 2.070 -3.891 1.00 24.13 517 VAL A N 18
ATOM 30478 C CA . VAL A 1 70 ? 10.387 1.502 -2.845 1.00 1.34 517 VAL A CA 18
ATOM 30479 C C . VAL A 1 70 ? 9.583 0.413 -2.179 1.00 62.15 517 VAL A C 18
ATOM 30480 O O . VAL A 1 70 ? 8.515 0.682 -1.636 1.00 55.23 517 VAL A O 18
ATOM 30493 N N . ASP A 1 71 ? 10.072 -0.798 -2.240 1.00 61.12 518 ASP A N 18
ATOM 30494 C CA . ASP A 1 71 ? 9.385 -1.928 -1.644 1.00 72.43 518 ASP A CA 18
ATOM 30495 C C . ASP A 1 71 ? 9.683 -1.998 -0.178 1.00 74.15 518 ASP A C 18
ATOM 30496 O O . ASP A 1 71 ? 10.849 -2.008 0.232 1.00 30.45 518 ASP A O 18
ATOM 30505 N N . LEU A 1 72 ? 8.655 -2.040 0.608 1.00 72.52 519 LEU A N 18
ATOM 30506 C CA . LEU A 1 72 ? 8.809 -2.105 2.027 1.00 40.00 519 LEU A CA 18
ATOM 30507 C C . LEU A 1 72 ? 8.509 -3.453 2.607 1.00 4.14 519 LEU A C 18
ATOM 30508 O O . LEU A 1 72 ? 8.518 -3.617 3.817 1.00 64.11 519 LEU A O 18
ATOM 30524 N N . ALA A 1 73 ? 8.300 -4.434 1.759 1.00 51.42 520 ALA A N 18
ATOM 30525 C CA . ALA A 1 73 ? 8.137 -5.791 2.232 1.00 52.02 520 ALA A CA 18
ATOM 30526 C C . ALA A 1 73 ? 9.513 -6.303 2.637 1.00 53.35 520 ALA A C 18
ATOM 30527 O O . ALA A 1 73 ? 9.662 -7.146 3.537 1.00 71.43 520 ALA A O 18
ATOM 30534 N N . GLY A 1 74 ? 10.519 -5.765 1.961 1.00 72.55 521 GLY A N 18
ATOM 30535 C CA . GLY A 1 74 ? 11.893 -6.053 2.285 1.00 3.43 521 GLY A CA 18
ATOM 30536 C C . GLY A 1 74 ? 12.467 -5.051 3.277 1.00 45.30 521 GLY A C 18
ATOM 30537 O O . GLY A 1 74 ? 13.630 -5.147 3.668 1.00 2.34 521 GLY A O 18
ATOM 30541 N N . LYS A 1 75 ? 11.674 -4.065 3.657 1.00 14.34 522 LYS A N 18
ATOM 30542 C CA . LYS A 1 75 ? 12.097 -3.107 4.659 1.00 4.33 522 LYS A CA 18
ATOM 30543 C C . LYS A 1 75 ? 11.602 -3.501 6.008 1.00 21.30 522 LYS A C 18
ATOM 30544 O O . LYS A 1 75 ? 10.595 -4.211 6.138 1.00 42.34 522 LYS A O 18
ATOM 30563 N N . SER A 1 76 ? 12.295 -3.063 7.004 1.00 12.45 523 SER A N 18
ATOM 30564 C CA . SER A 1 76 ? 11.907 -3.323 8.328 1.00 61.42 523 SER A CA 18
ATOM 30565 C C . SER A 1 76 ? 10.957 -2.206 8.763 1.00 34.14 523 SER A C 18
ATOM 30566 O O . SER A 1 76 ? 10.970 -1.111 8.170 1.00 25.42 523 SER A O 18
ATOM 30574 N N . GLN A 1 77 ? 10.158 -2.468 9.782 1.00 31.10 524 GLN A N 18
ATOM 30575 C CA . GLN A 1 77 ? 9.146 -1.526 10.246 1.00 2.51 524 GLN A CA 18
ATOM 30576 C C . GLN A 1 77 ? 9.740 -0.178 10.609 1.00 3.51 524 GLN A C 18
ATOM 30577 O O . GLN A 1 77 ? 9.169 0.839 10.323 1.00 34.13 524 GLN A O 18
ATOM 30591 N N . GLU A 1 78 ? 10.912 -0.200 11.181 1.00 73.50 525 GLU A N 18
ATOM 30592 C CA . GLU A 1 78 ? 11.600 1.003 11.623 1.00 44.30 525 GLU A CA 18
ATOM 30593 C C . GLU A 1 78 ? 11.879 1.935 10.462 1.00 70.04 525 GLU A C 18
ATOM 30594 O O . GLU A 1 78 ? 11.653 3.147 10.548 1.00 12.04 525 GLU A O 18
ATOM 30606 N N . GLU A 1 79 ? 12.334 1.351 9.374 1.00 45.52 526 GLU A N 18
ATOM 30607 C CA . GLU A 1 79 ? 12.740 2.086 8.202 1.00 12.03 526 GLU A CA 18
ATOM 30608 C C . GLU A 1 79 ? 11.577 2.861 7.655 1.00 10.45 526 GLU A C 18
ATOM 30609 O O . GLU A 1 79 ? 11.667 4.064 7.387 1.00 32.13 526 GLU A O 18
ATOM 30621 N N . VAL A 1 80 ? 10.487 2.176 7.535 1.00 54.24 527 VAL A N 18
ATOM 30622 C CA . VAL A 1 80 ? 9.296 2.723 6.985 1.00 62.00 527 VAL A CA 18
ATOM 30623 C C . VAL A 1 80 ? 8.515 3.605 7.959 1.00 5.31 527 VAL A C 18
ATOM 30624 O O . VAL A 1 80 ? 7.958 4.618 7.550 1.00 14.41 527 VAL A O 18
ATOM 30637 N N . VAL A 1 81 ? 8.488 3.244 9.250 1.00 44.12 528 VAL A N 18
ATOM 30638 C CA . VAL A 1 81 ? 7.838 4.099 10.249 1.00 64.54 528 VAL A CA 18
ATOM 30639 C C . VAL A 1 81 ? 8.517 5.456 10.275 1.00 0.22 528 VAL A C 18
ATOM 30640 O O . VAL A 1 81 ? 7.857 6.487 10.364 1.00 12.04 528 VAL A O 18
ATOM 30653 N N . SER A 1 82 ? 9.829 5.445 10.131 1.00 34.51 529 SER A N 18
ATOM 30654 C CA . SER A 1 82 ? 10.606 6.656 10.086 1.00 73.45 529 SER A CA 18
ATOM 30655 C C . SER A 1 82 ? 10.212 7.502 8.854 1.00 50.24 529 SER A C 18
ATOM 30656 O O . SER A 1 82 ? 10.033 8.719 8.952 1.00 4.32 529 SER A O 18
ATOM 30664 N N . LEU A 1 83 ? 10.030 6.840 7.721 1.00 13.41 530 LEU A N 18
ATOM 30665 C CA . LEU A 1 83 ? 9.649 7.504 6.475 1.00 74.11 530 LEU A CA 18
ATOM 30666 C C . LEU A 1 83 ? 8.255 8.129 6.568 1.00 50.23 530 LEU A C 18
ATOM 30667 O O . LEU A 1 83 ? 8.074 9.315 6.265 1.00 44.22 530 LEU A O 18
ATOM 30683 N N . LEU A 1 84 ? 7.281 7.336 7.001 1.00 43.43 531 LEU A N 18
ATOM 30684 C CA . LEU A 1 84 ? 5.911 7.789 7.141 1.00 71.41 531 LEU A CA 18
ATOM 30685 C C . LEU A 1 84 ? 5.742 8.845 8.228 1.00 13.11 531 LEU A C 18
ATOM 30686 O O . LEU A 1 84 ? 4.838 9.670 8.156 1.00 54.15 531 LEU A O 18
ATOM 30702 N N . ARG A 1 85 ? 6.573 8.791 9.244 1.00 31.52 532 ARG A N 18
ATOM 30703 C CA . ARG A 1 85 ? 6.556 9.810 10.279 1.00 2.22 532 ARG A CA 18
ATOM 30704 C C . ARG A 1 85 ? 7.203 11.102 9.741 1.00 62.40 532 ARG A C 18
ATOM 30705 O O . ARG A 1 85 ? 6.729 12.205 10.018 1.00 21.24 532 ARG A O 18
ATOM 30726 N N . SER A 1 86 ? 8.271 10.948 8.961 1.00 11.23 533 SER A N 18
ATOM 30727 C CA . SER A 1 86 ? 8.991 12.082 8.399 1.00 75.32 533 SER A CA 18
ATOM 30728 C C . SER A 1 86 ? 8.133 12.839 7.376 1.00 12.32 533 SER A C 18
ATOM 30729 O O . SER A 1 86 ? 7.976 14.052 7.492 1.00 22.30 533 SER A O 18
ATOM 30737 N N . THR A 1 87 ? 7.550 12.106 6.417 1.00 33.41 534 THR A N 18
ATOM 30738 C CA . THR A 1 87 ? 6.746 12.664 5.311 1.00 14.32 534 THR A CA 18
ATOM 30739 C C . THR A 1 87 ? 7.492 13.729 4.492 1.00 54.15 534 THR A C 18
ATOM 30740 O O . THR A 1 87 ? 7.600 14.886 4.898 1.00 2.41 534 THR A O 18
ATOM 30751 N N . LYS A 1 88 ? 8.002 13.340 3.345 1.00 63.45 535 LYS A N 18
ATOM 30752 C CA . LYS A 1 88 ? 8.720 14.278 2.505 1.00 73.20 535 LYS A CA 18
ATOM 30753 C C . LYS A 1 88 ? 7.695 15.072 1.706 1.00 54.41 535 LYS A C 18
ATOM 30754 O O . LYS A 1 88 ? 6.612 14.555 1.394 1.00 12.31 535 LYS A O 18
ATOM 30773 N N . MET A 1 89 ? 7.996 16.298 1.369 1.00 24.44 536 MET A N 18
ATOM 30774 C CA . MET A 1 89 ? 7.005 17.141 0.720 1.00 1.13 536 MET A CA 18
ATOM 30775 C C . MET A 1 89 ? 7.311 17.338 -0.773 1.00 40.24 536 MET A C 18
ATOM 30776 O O . MET A 1 89 ? 7.415 18.458 -1.257 1.00 62.31 536 MET A O 18
ATOM 30790 N N . GLU A 1 90 ? 7.463 16.247 -1.500 1.00 54.10 537 GLU A N 18
ATOM 30791 C CA . GLU A 1 90 ? 7.667 16.361 -2.940 1.00 44.32 537 GLU A CA 18
ATOM 30792 C C . GLU A 1 90 ? 6.334 16.713 -3.606 1.00 72.33 537 GLU A C 18
ATOM 30793 O O . GLU A 1 90 ? 6.246 17.634 -4.415 1.00 34.30 537 GLU A O 18
ATOM 30805 N N . GLY A 1 91 ? 5.311 15.983 -3.224 1.00 12.11 538 GLY A N 18
ATOM 30806 C CA . GLY A 1 91 ? 3.973 16.221 -3.708 1.00 54.12 538 GLY A CA 18
ATOM 30807 C C . GLY A 1 91 ? 3.114 15.050 -3.427 1.00 72.54 538 GLY A C 18
ATOM 30808 O O . GLY A 1 91 ? 2.654 14.879 -2.301 1.00 22.33 538 GLY A O 18
ATOM 30812 N N . THR A 1 92 ? 2.932 14.221 -4.407 1.00 70.44 539 THR A N 18
ATOM 30813 C CA . THR A 1 92 ? 2.165 13.034 -4.248 1.00 70.24 539 THR A CA 18
ATOM 30814 C C . THR A 1 92 ? 3.032 11.876 -3.772 1.00 25.24 539 THR A C 18
ATOM 30815 O O . THR A 1 92 ? 4.252 11.824 -4.031 1.00 12.23 539 THR A O 18
ATOM 30826 N N . VAL A 1 93 ? 2.422 11.012 -3.044 1.00 15.45 540 VAL A N 18
ATOM 30827 C CA . VAL A 1 93 ? 3.010 9.796 -2.582 1.00 33.43 540 VAL A CA 18
ATOM 30828 C C . VAL A 1 93 ? 2.137 8.664 -3.074 1.00 25.15 540 VAL A C 18
ATOM 30829 O O . VAL A 1 93 ? 0.950 8.638 -2.775 1.00 41.42 540 VAL A O 18
ATOM 30842 N N . SER A 1 94 ? 2.696 7.778 -3.845 1.00 3.32 541 SER A N 18
ATOM 30843 C CA . SER A 1 94 ? 1.948 6.677 -4.361 1.00 24.34 541 SER A CA 18
ATOM 30844 C C . SER A 1 94 ? 2.189 5.472 -3.489 1.00 22.14 541 SER A C 18
ATOM 30845 O O . SER A 1 94 ? 3.312 4.950 -3.406 1.00 31.24 541 SER A O 18
ATOM 30853 N N . LEU A 1 95 ? 1.156 5.060 -2.838 1.00 64.31 542 LEU A N 18
ATOM 30854 C CA . LEU A 1 95 ? 1.199 3.957 -1.942 1.00 13.30 542 LEU A CA 18
ATOM 30855 C C . LEU A 1 95 ? 0.565 2.770 -2.576 1.00 33.42 542 LEU A C 18
ATOM 30856 O O . LEU A 1 95 ? -0.552 2.856 -3.085 1.00 71.41 542 LEU A O 18
ATOM 30872 N N . LEU A 1 96 ? 1.258 1.688 -2.574 1.00 32.45 543 LEU A N 18
ATOM 30873 C CA . LEU A 1 96 ? 0.694 0.467 -3.034 1.00 62.31 543 LEU A CA 18
ATOM 30874 C C . LEU A 1 96 ? 0.318 -0.314 -1.806 1.00 43.04 543 LEU A C 18
ATOM 30875 O O . LEU A 1 96 ? 1.187 -0.638 -0.997 1.00 61.54 543 LEU A O 18
ATOM 30891 N N . VAL A 1 97 ? -0.933 -0.596 -1.634 1.00 31.14 544 VAL A N 18
ATOM 30892 C CA . VAL A 1 97 ? -1.352 -1.343 -0.469 1.00 41.45 544 VAL A CA 18
ATOM 30893 C C . VAL A 1 97 ? -1.942 -2.660 -0.879 1.00 34.14 544 VAL A C 18
ATOM 30894 O O . VAL A 1 97 ? -2.336 -2.845 -2.028 1.00 33.32 544 VAL A O 18
ATOM 30907 N N . PHE A 1 98 ? -1.995 -3.556 0.044 1.00 23.02 545 PHE A N 18
ATOM 30908 C CA . PHE A 1 98 ? -2.587 -4.820 -0.164 1.00 54.42 545 PHE A CA 18
ATOM 30909 C C . PHE A 1 98 ? -3.780 -4.910 0.733 1.00 23.33 545 PHE A C 18
ATOM 30910 O O . PHE A 1 98 ? -3.664 -4.792 1.966 1.00 64.40 545 PHE A O 18
ATOM 30927 N N . ARG A 1 99 ? -4.902 -5.082 0.141 1.00 34.32 546 ARG A N 18
ATOM 30928 C CA . ARG A 1 99 ? -6.107 -5.261 0.864 1.00 5.45 546 ARG A CA 18
ATOM 30929 C C . ARG A 1 99 ? -6.330 -6.745 0.946 1.00 41.03 546 ARG A C 18
ATOM 30930 O O . ARG A 1 99 ? -6.322 -7.423 -0.085 1.00 62.01 546 ARG A O 18
ATOM 30951 N N . GLN A 1 100 ? -6.529 -7.266 2.139 1.00 42.10 547 GLN A N 18
ATOM 30952 C CA . GLN A 1 100 ? -6.624 -8.696 2.285 1.00 72.11 547 GLN A CA 18
ATOM 30953 C C . GLN A 1 100 ? -8.024 -9.108 1.965 1.00 21.12 547 GLN A C 18
ATOM 30954 O O . GLN A 1 100 ? -8.969 -8.733 2.682 1.00 11.10 547 GLN A O 18
ATOM 30968 N N . GLU A 1 101 ? -8.149 -9.919 0.899 1.00 44.21 548 GLU A N 18
ATOM 30969 C CA . GLU A 1 101 ? -9.434 -10.337 0.365 1.00 3.04 548 GLU A CA 18
ATOM 30970 C C . GLU A 1 101 ? -10.342 -9.108 0.262 1.00 55.24 548 GLU A C 18
ATOM 30971 O O . GLU A 1 101 ? -9.868 -7.995 -0.006 1.00 32.53 548 GLU A O 18
ATOM 30983 N N . GLU A 1 102 ? -11.604 -9.305 0.400 1.00 63.14 549 GLU A N 18
ATOM 30984 C CA . GLU A 1 102 ? -12.494 -8.205 0.550 1.00 63.41 549 GLU A CA 18
ATOM 30985 C C . GLU A 1 102 ? -13.291 -8.470 1.818 1.00 30.25 549 GLU A C 18
ATOM 30986 O O . GLU A 1 102 ? -14.262 -7.794 2.159 1.00 15.44 549 GLU A O 18
ATOM 30998 N N . ALA A 1 103 ? -12.784 -9.448 2.555 1.00 43.42 550 ALA A N 18
ATOM 30999 C CA . ALA A 1 103 ? -13.357 -9.895 3.798 1.00 14.25 550 ALA A CA 18
ATOM 31000 C C . ALA A 1 103 ? -12.713 -9.163 4.951 1.00 12.34 550 ALA A C 18
ATOM 31001 O O . ALA A 1 103 ? -12.907 -9.504 6.118 1.00 1.41 550 ALA A O 18
ATOM 31008 N N . PHE A 1 104 ? -11.956 -8.155 4.626 1.00 52.01 551 PHE A N 18
ATOM 31009 C CA . PHE A 1 104 ? -11.341 -7.356 5.619 1.00 54.04 551 PHE A CA 18
ATOM 31010 C C . PHE A 1 104 ? -12.279 -6.231 5.954 1.00 23.34 551 PHE A C 18
ATOM 31011 O O . PHE A 1 104 ? -12.702 -5.472 5.074 1.00 44.42 551 PHE A O 18
ATOM 31028 N N . HIS A 1 105 ? -12.614 -6.141 7.193 1.00 61.01 552 HIS A N 18
ATOM 31029 C CA . HIS A 1 105 ? -13.545 -5.163 7.676 1.00 12.34 552 HIS A CA 18
ATOM 31030 C C . HIS A 1 105 ? -12.800 -4.329 8.693 1.00 72.50 552 HIS A C 18
ATOM 31031 O O . HIS A 1 105 ? -11.694 -4.715 9.073 1.00 14.21 552 HIS A O 18
ATOM 31046 N N . PRO A 1 106 ? -13.328 -3.156 9.117 1.00 70.34 553 PRO A N 18
ATOM 31047 C CA . PRO A 1 106 ? -12.697 -2.367 10.177 1.00 74.42 553 PRO A CA 18
ATOM 31048 C C . PRO A 1 106 ? -12.524 -3.213 11.425 1.00 31.24 553 PRO A C 18
ATOM 31049 O O . PRO A 1 106 ? -13.500 -3.562 12.122 1.00 43.14 553 PRO A O 18
ATOM 31060 N N . ARG A 1 107 ? -11.300 -3.581 11.648 1.00 55.12 554 ARG A N 18
ATOM 31061 C CA . ARG A 1 107 ? -10.904 -4.470 12.697 1.00 24.00 554 ARG A CA 18
ATOM 31062 C C . ARG A 1 107 ? -11.167 -3.906 14.085 1.00 21.35 554 ARG A C 18
ATOM 31063 O O . ARG A 1 107 ? -10.921 -2.720 14.365 1.00 74.01 554 ARG A O 18
ATOM 31084 N N . GLU A 1 108 ? -11.673 -4.762 14.928 1.00 41.54 555 GLU A N 18
ATOM 31085 C CA . GLU A 1 108 ? -11.996 -4.442 16.291 1.00 23.44 555 GLU A CA 18
ATOM 31086 C C . GLU A 1 108 ? -10.726 -4.361 17.111 1.00 4.31 555 GLU A C 18
ATOM 31087 O O . GLU A 1 108 ? -9.916 -5.305 17.128 1.00 51.10 555 GLU A O 18
ATOM 31099 N N . MET A 1 109 ? -10.533 -3.254 17.770 1.00 51.23 556 MET A N 18
ATOM 31100 C CA . MET A 1 109 ? -9.366 -3.067 18.586 1.00 71.41 556 MET A CA 18
ATOM 31101 C C . MET A 1 109 ? -9.663 -2.101 19.705 1.00 51.31 556 MET A C 18
ATOM 31102 O O . MET A 1 109 ? -10.501 -1.208 19.567 1.00 2.54 556 MET A O 18
ATOM 31116 N N . ASN A 1 110 ? -9.003 -2.294 20.795 1.00 25.35 557 ASN A N 18
ATOM 31117 C CA . ASN A 1 110 ? -9.061 -1.373 21.894 1.00 61.14 557 ASN A CA 18
ATOM 31118 C C . ASN A 1 110 ? -7.675 -0.790 22.117 1.00 1.22 557 ASN A C 18
ATOM 31119 O O . ASN A 1 110 ? -7.531 0.370 22.502 1.00 2.42 557 ASN A O 18
ATOM 31130 N N . ALA A 1 111 ? -6.654 -1.599 21.834 1.00 72.01 558 ALA A N 18
ATOM 31131 C CA . ALA A 1 111 ? -5.264 -1.196 21.974 1.00 15.32 558 ALA A CA 18
ATOM 31132 C C . ALA A 1 111 ? -4.356 -2.240 21.332 1.00 15.44 558 ALA A C 18
ATOM 31133 O O . ALA A 1 111 ? -3.932 -3.178 22.038 1.00 37.89 558 ALA A O 18
ATOM 31141 N N . GLY A 1 1 ? -14.649 -5.048 -17.975 1.00 54.55 448 GLY A N 19
ATOM 31142 C CA . GLY A 1 1 ? -13.755 -5.168 -16.829 1.00 54.44 448 GLY A CA 19
ATOM 31143 C C . GLY A 1 1 ? -13.646 -6.599 -16.367 1.00 33.14 448 GLY A C 19
ATOM 31144 O O . GLY A 1 1 ? -14.648 -7.309 -16.293 1.00 34.45 448 GLY A O 19
ATOM 31150 N N . SER A 1 2 ? -12.451 -7.037 -16.076 1.00 65.30 449 SER A N 19
ATOM 31151 C CA . SER A 1 2 ? -12.241 -8.378 -15.587 1.00 53.04 449 SER A CA 19
ATOM 31152 C C . SER A 1 2 ? -12.289 -8.381 -14.067 1.00 44.11 449 SER A C 19
ATOM 31153 O O . SER A 1 2 ? -12.036 -7.341 -13.429 1.00 74.43 449 SER A O 19
ATOM 31161 N N . VAL A 1 3 ? -12.639 -9.514 -13.480 1.00 44.15 450 VAL A N 19
ATOM 31162 C CA . VAL A 1 3 ? -12.591 -9.636 -12.046 1.00 5.15 450 VAL A CA 19
ATOM 31163 C C . VAL A 1 3 ? -11.137 -9.775 -11.635 1.00 50.02 450 VAL A C 19
ATOM 31164 O O . VAL A 1 3 ? -10.359 -10.497 -12.286 1.00 0.14 450 VAL A O 19
ATOM 31177 N N . TYR A 1 4 ? -10.749 -9.086 -10.607 1.00 42.13 451 TYR A N 19
ATOM 31178 C CA . TYR A 1 4 ? -9.367 -9.070 -10.222 1.00 63.54 451 TYR A CA 19
ATOM 31179 C C . TYR A 1 4 ? -8.968 -10.250 -9.356 1.00 53.35 451 TYR A C 19
ATOM 31180 O O . TYR A 1 4 ? -8.884 -10.158 -8.126 1.00 13.31 451 TYR A O 19
ATOM 31198 N N . ASN A 1 5 ? -8.809 -11.377 -10.001 1.00 4.23 452 ASN A N 19
ATOM 31199 C CA . ASN A 1 5 ? -8.279 -12.558 -9.364 1.00 63.31 452 ASN A CA 19
ATOM 31200 C C . ASN A 1 5 ? -6.859 -12.684 -9.822 1.00 2.25 452 ASN A C 19
ATOM 31201 O O . ASN A 1 5 ? -6.580 -13.216 -10.905 1.00 3.50 452 ASN A O 19
ATOM 31212 N N . THR A 1 6 ? -5.975 -12.111 -9.069 1.00 3.34 453 THR A N 19
ATOM 31213 C CA . THR A 1 6 ? -4.576 -12.104 -9.381 1.00 15.23 453 THR A CA 19
ATOM 31214 C C . THR A 1 6 ? -3.842 -11.951 -8.043 1.00 1.44 453 THR A C 19
ATOM 31215 O O . THR A 1 6 ? -4.511 -11.769 -7.012 1.00 42.30 453 THR A O 19
ATOM 31226 N N . LYS A 1 7 ? -2.507 -12.037 -8.047 1.00 10.10 454 LYS A N 19
ATOM 31227 C CA . LYS A 1 7 ? -1.693 -11.919 -6.833 1.00 1.01 454 LYS A CA 19
ATOM 31228 C C . LYS A 1 7 ? -1.917 -13.115 -5.915 1.00 2.05 454 LYS A C 19
ATOM 31229 O O . LYS A 1 7 ? -2.580 -14.100 -6.283 1.00 45.00 454 LYS A O 19
ATOM 31248 N N . LYS A 1 8 ? -1.373 -13.036 -4.743 1.00 0.05 455 LYS A N 19
ATOM 31249 C CA . LYS A 1 8 ? -1.482 -14.083 -3.746 1.00 45.25 455 LYS A CA 19
ATOM 31250 C C . LYS A 1 8 ? -2.804 -13.944 -2.964 1.00 31.22 455 LYS A C 19
ATOM 31251 O O . LYS A 1 8 ? -2.859 -14.214 -1.761 1.00 72.45 455 LYS A O 19
ATOM 31270 N N . VAL A 1 9 ? -3.872 -13.598 -3.701 1.00 44.33 456 VAL A N 19
ATOM 31271 C CA . VAL A 1 9 ? -5.200 -13.342 -3.160 1.00 52.35 456 VAL A CA 19
ATOM 31272 C C . VAL A 1 9 ? -5.199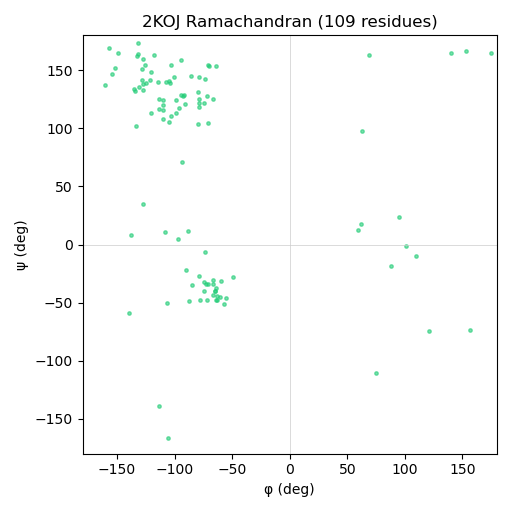 -12.028 -2.401 1.00 50.42 456 VAL A C 19
ATOM 31273 O O . VAL A 1 9 ? -4.789 -11.955 -1.244 1.00 53.12 456 VAL A O 19
ATOM 31286 N N . GLY A 1 10 ? -5.608 -10.995 -3.081 1.00 34.22 457 GLY A N 19
ATOM 31287 C CA . GLY A 1 10 ? -5.628 -9.678 -2.520 1.00 50.20 457 GLY A CA 19
ATOM 31288 C C . GLY A 1 10 ? -5.287 -8.669 -3.580 1.00 71.02 457 GLY A C 19
ATOM 31289 O O . GLY A 1 10 ? -4.418 -8.921 -4.422 1.00 2.43 457 GLY A O 19
ATOM 31293 N N . LYS A 1 11 ? -5.953 -7.549 -3.572 1.00 13.34 458 LYS A N 19
ATOM 31294 C CA . LYS A 1 11 ? -5.720 -6.551 -4.582 1.00 43.40 458 LYS A CA 19
ATOM 31295 C C . LYS A 1 11 ? -4.728 -5.507 -4.114 1.00 10.23 458 LYS A C 19
ATOM 31296 O O . LYS A 1 11 ? -4.710 -5.119 -2.933 1.00 14.01 458 LYS A O 19
ATOM 31315 N N . ARG A 1 12 ? -3.912 -5.067 -5.032 1.00 3.21 459 ARG A N 19
ATOM 31316 C CA . ARG A 1 12 ? -2.928 -4.052 -4.786 1.00 12.44 459 ARG A CA 19
ATOM 31317 C C . ARG A 1 12 ? -3.366 -2.783 -5.468 1.00 44.24 459 ARG A C 19
ATOM 31318 O O . ARG A 1 12 ? -3.668 -2.779 -6.666 1.00 54.43 459 ARG A O 19
ATOM 31339 N N . LEU A 1 13 ? -3.411 -1.723 -4.724 1.00 32.50 460 LEU A N 19
ATOM 31340 C CA . LEU A 1 13 ? -3.919 -0.468 -5.219 1.00 73.42 460 LEU A CA 19
ATOM 31341 C C . LEU A 1 13 ? -2.900 0.628 -5.061 1.00 72.43 460 LEU A C 19
ATOM 31342 O O . LEU A 1 13 ? -2.150 0.655 -4.076 1.00 52.42 460 LEU A O 19
ATOM 31358 N N . ASN A 1 14 ? -2.857 1.512 -6.031 1.00 23.54 461 ASN A N 19
ATOM 31359 C CA . ASN A 1 14 ? -1.968 2.651 -6.001 1.00 32.15 461 ASN A CA 19
ATOM 31360 C C . ASN A 1 14 ? -2.738 3.859 -5.514 1.00 34.53 461 ASN A C 19
ATOM 31361 O O . ASN A 1 14 ? -3.714 4.294 -6.157 1.00 63.01 461 ASN A O 19
ATOM 31372 N N . ILE A 1 15 ? -2.348 4.370 -4.396 1.00 64.10 462 ILE A N 19
ATOM 31373 C CA . ILE A 1 15 ? -2.983 5.518 -3.815 1.00 10.11 462 ILE A CA 19
ATOM 31374 C C . ILE A 1 15 ? -2.015 6.688 -3.860 1.00 42.11 462 ILE A C 19
ATOM 31375 O O . ILE A 1 15 ? -0.935 6.617 -3.289 1.00 75.12 462 ILE A O 19
ATOM 31391 N N . GLN A 1 16 ? -2.381 7.738 -4.540 1.00 74.05 463 GLN A N 19
ATOM 31392 C CA . GLN A 1 16 ? -1.559 8.929 -4.556 1.00 34.54 463 GLN A CA 19
ATOM 31393 C C . GLN A 1 16 ? -2.082 9.905 -3.552 1.00 15.14 463 GLN A C 19
ATOM 31394 O O . GLN A 1 16 ? -3.285 10.214 -3.542 1.00 13.11 463 GLN A O 19
ATOM 31408 N N . LEU A 1 17 ? -1.212 10.387 -2.711 1.00 0.14 464 LEU A N 19
ATOM 31409 C CA . LEU A 1 17 ? -1.590 11.363 -1.726 1.00 0.11 464 LEU A CA 19
ATOM 31410 C C . LEU A 1 17 ? -0.713 12.589 -1.841 1.00 21.44 464 LEU A C 19
ATOM 31411 O O . LEU A 1 17 ? 0.495 12.489 -1.962 1.00 51.14 464 LEU A O 19
ATOM 31427 N N . LYS A 1 18 ? -1.328 13.713 -1.787 1.00 12.15 465 LYS A N 19
ATOM 31428 C CA . LYS A 1 18 ? -0.668 14.997 -1.845 1.00 74.54 465 LYS A CA 19
ATOM 31429 C C . LYS A 1 18 ? -0.705 15.568 -0.447 1.00 54.22 465 LYS A C 19
ATOM 31430 O O . LYS A 1 18 ? -1.659 15.350 0.286 1.00 32.15 465 LYS A O 19
ATOM 31449 N N . LYS A 1 19 ? 0.330 16.222 -0.068 1.00 4.22 466 LYS A N 19
ATOM 31450 C CA . LYS A 1 19 ? 0.457 16.728 1.292 1.00 43.04 466 LYS A CA 19
ATOM 31451 C C . LYS A 1 19 ? -0.522 17.828 1.592 1.00 54.43 466 LYS A C 19
ATOM 31452 O O . LYS A 1 19 ? -0.533 18.888 0.941 1.00 14.11 466 LYS A O 19
ATOM 31471 N N . GLY A 1 20 ? -1.332 17.571 2.577 1.00 20.42 467 GLY A N 19
ATOM 31472 C CA . GLY A 1 20 ? -2.231 18.548 3.066 1.00 63.50 467 GLY A CA 19
ATOM 31473 C C . GLY A 1 20 ? -1.697 19.124 4.345 1.00 62.02 467 GLY A C 19
ATOM 31474 O O . GLY A 1 20 ? -0.501 19.035 4.613 1.00 75.52 467 GLY A O 19
ATOM 31478 N N . THR A 1 21 ? -2.562 19.653 5.152 1.00 21.42 468 THR A N 19
ATOM 31479 C CA . THR A 1 21 ? -2.176 20.278 6.394 1.00 51.52 468 THR A CA 19
ATOM 31480 C C . THR A 1 21 ? -1.594 19.237 7.375 1.00 0.13 468 THR A C 19
ATOM 31481 O O . THR A 1 21 ? -0.616 19.504 8.091 1.00 21.22 468 THR A O 19
ATOM 31492 N N . GLU A 1 22 ? -2.173 18.053 7.364 1.00 44.44 469 GLU A N 19
ATOM 31493 C CA . GLU A 1 22 ? -1.708 16.954 8.199 1.00 61.32 469 GLU A CA 19
ATOM 31494 C C . GLU A 1 22 ? -0.788 16.033 7.399 1.00 73.41 469 GLU A C 19
ATOM 31495 O O . GLU A 1 22 ? -0.384 14.966 7.876 1.00 51.32 469 GLU A O 19
ATOM 31507 N N . GLY A 1 23 ? -0.440 16.459 6.199 1.00 42.02 470 GLY A N 19
ATOM 31508 C CA . GLY A 1 23 ? 0.364 15.640 5.336 1.00 25.45 470 GLY A CA 19
ATOM 31509 C C . GLY A 1 23 ? -0.446 14.493 4.774 1.00 30.03 470 GLY A C 19
ATOM 31510 O O . GLY A 1 23 ? -1.391 14.715 4.013 1.00 43.21 470 GLY A O 19
ATOM 31514 N N . LEU A 1 24 ? -0.104 13.287 5.173 1.00 55.13 471 LEU A N 19
ATOM 31515 C CA . LEU A 1 24 ? -0.794 12.084 4.718 1.00 50.12 471 LEU A CA 19
ATOM 31516 C C . LEU A 1 24 ? -2.016 11.789 5.565 1.00 70.10 471 LEU A C 19
ATOM 31517 O O . LEU A 1 24 ? -3.066 11.433 5.039 1.00 72.44 471 LEU A O 19
ATOM 31533 N N . GLY A 1 25 ? -1.885 11.952 6.859 1.00 4.24 472 GLY A N 19
ATOM 31534 C CA . GLY A 1 25 ? -3.023 11.761 7.734 1.00 55.54 472 GLY A CA 19
ATOM 31535 C C . GLY A 1 25 ? -3.198 10.339 8.198 1.00 43.04 472 GLY A C 19
ATOM 31536 O O . GLY A 1 25 ? -4.299 9.941 8.572 1.00 74.32 472 GLY A O 19
ATOM 31540 N N . PHE A 1 26 ? -2.147 9.562 8.159 1.00 60.22 473 PHE A N 19
ATOM 31541 C CA . PHE A 1 26 ? -2.215 8.211 8.650 1.00 12.42 473 PHE A CA 19
ATOM 31542 C C . PHE A 1 26 ? -0.860 7.799 9.143 1.00 53.00 473 PHE A C 19
ATOM 31543 O O . PHE A 1 26 ? 0.155 8.377 8.744 1.00 54.50 473 PHE A O 19
ATOM 31560 N N . SER A 1 27 ? -0.839 6.835 9.990 1.00 75.30 474 SER A N 19
ATOM 31561 C CA . SER A 1 27 ? 0.384 6.318 10.526 1.00 13.34 474 SER A CA 19
ATOM 31562 C C . SER A 1 27 ? 0.518 4.863 10.107 1.00 73.25 474 SER A C 19
ATOM 31563 O O . SER A 1 27 ? -0.462 4.260 9.671 1.00 4.13 474 SER A O 19
ATOM 31571 N N . ILE A 1 28 ? 1.692 4.302 10.232 1.00 61.40 475 ILE A N 19
ATOM 31572 C CA . ILE A 1 28 ? 1.915 2.922 9.862 1.00 43.22 475 ILE A CA 19
ATOM 31573 C C . ILE A 1 28 ? 2.434 2.120 11.067 1.00 64.22 475 ILE A C 19
ATOM 31574 O O . ILE A 1 28 ? 3.225 2.617 11.871 1.00 2.34 475 ILE A O 19
ATOM 31590 N N . THR A 1 29 ? 1.950 0.931 11.207 1.00 1.33 476 THR A N 19
ATOM 31591 C CA . THR A 1 29 ? 2.337 0.034 12.275 1.00 51.03 476 THR A CA 19
ATOM 31592 C C . THR A 1 29 ? 2.726 -1.318 11.678 1.00 74.23 476 THR A C 19
ATOM 31593 O O . THR A 1 29 ? 2.338 -1.635 10.553 1.00 60.23 476 THR A O 19
ATOM 31604 N N . SER A 1 30 ? 3.469 -2.102 12.403 1.00 24.14 477 SER A N 19
ATOM 31605 C CA . SER A 1 30 ? 3.714 -3.436 11.978 1.00 2.34 477 SER A CA 19
ATOM 31606 C C . SER A 1 30 ? 3.307 -4.292 13.143 1.00 71.40 477 SER A C 19
ATOM 31607 O O . SER A 1 30 ? 3.639 -3.961 14.283 1.00 12.11 477 SER A O 19
ATOM 31615 N N . ARG A 1 31 ? 2.607 -5.364 12.911 1.00 21.10 478 ARG A N 19
ATOM 31616 C CA . ARG A 1 31 ? 2.110 -6.117 14.032 1.00 15.05 478 ARG A CA 19
ATOM 31617 C C . ARG A 1 31 ? 2.837 -7.405 14.233 1.00 34.51 478 ARG A C 19
ATOM 31618 O O . ARG A 1 31 ? 2.898 -8.266 13.350 1.00 44.31 478 ARG A O 19
ATOM 31639 N N . ASP A 1 32 ? 3.357 -7.529 15.419 1.00 32.41 479 ASP A N 19
ATOM 31640 C CA . ASP A 1 32 ? 4.168 -8.630 15.834 1.00 51.21 479 ASP A CA 19
ATOM 31641 C C . ASP A 1 32 ? 4.036 -8.802 17.331 1.00 44.44 479 ASP A C 19
ATOM 31642 O O . ASP A 1 32 ? 4.568 -8.009 18.120 1.00 54.25 479 ASP A O 19
ATOM 31651 N N . VAL A 1 33 ? 3.291 -9.789 17.718 1.00 51.21 480 VAL A N 19
ATOM 31652 C CA . VAL A 1 33 ? 3.030 -10.040 19.107 1.00 43.04 480 VAL A CA 19
ATOM 31653 C C . VAL A 1 33 ? 3.885 -11.190 19.606 1.00 11.23 480 VAL A C 19
ATOM 31654 O O . VAL A 1 33 ? 4.554 -11.089 20.636 1.00 21.11 480 VAL A O 19
ATOM 31667 N N . THR A 1 34 ? 3.884 -12.260 18.866 1.00 51.41 481 THR A N 19
ATOM 31668 C CA . THR A 1 34 ? 4.560 -13.439 19.277 1.00 62.23 481 THR A CA 19
ATOM 31669 C C . THR A 1 34 ? 5.376 -14.059 18.141 1.00 11.41 481 THR A C 19
ATOM 31670 O O . THR A 1 34 ? 4.817 -14.581 17.165 1.00 52.22 481 THR A O 19
ATOM 31681 N N . ILE A 1 35 ? 6.707 -13.961 18.280 1.00 71.15 482 ILE A N 19
ATOM 31682 C CA . ILE A 1 35 ? 7.679 -14.541 17.342 1.00 14.41 482 ILE A CA 19
ATOM 31683 C C . ILE A 1 35 ? 7.595 -13.921 15.931 1.00 4.21 482 ILE A C 19
ATOM 31684 O O . ILE A 1 35 ? 6.697 -14.241 15.131 1.00 4.24 482 ILE A O 19
ATOM 31700 N N . GLY A 1 36 ? 8.522 -13.041 15.639 1.00 24.12 483 GLY A N 19
ATOM 31701 C CA . GLY A 1 36 ? 8.553 -12.402 14.353 1.00 70.51 483 GLY A CA 19
ATOM 31702 C C . GLY A 1 36 ? 9.652 -11.377 14.268 1.00 25.11 483 GLY A C 19
ATOM 31703 O O . GLY A 1 36 ? 10.517 -11.453 13.383 1.00 52.51 483 GLY A O 19
ATOM 31707 N N . GLY A 1 37 ? 9.634 -10.428 15.185 1.00 31.12 484 GLY A N 19
ATOM 31708 C CA . GLY A 1 37 ? 10.628 -9.384 15.193 1.00 40.41 484 GLY A CA 19
ATOM 31709 C C . GLY A 1 37 ? 10.274 -8.350 14.172 1.00 20.44 484 GLY A C 19
ATOM 31710 O O . GLY A 1 37 ? 11.054 -8.083 13.253 1.00 43.20 484 GLY A O 19
ATOM 31714 N N . SER A 1 38 ? 9.086 -7.781 14.350 1.00 43.44 485 SER A N 19
ATOM 31715 C CA . SER A 1 38 ? 8.454 -6.848 13.420 1.00 71.11 485 SER A CA 19
ATOM 31716 C C . SER A 1 38 ? 7.832 -7.644 12.262 1.00 61.12 485 SER A C 19
ATOM 31717 O O . SER A 1 38 ? 8.073 -8.852 12.119 1.00 51.13 485 SER A O 19
ATOM 31725 N N . ALA A 1 39 ? 7.062 -6.986 11.456 1.00 62.13 486 ALA A N 19
ATOM 31726 C CA . ALA A 1 39 ? 6.296 -7.623 10.416 1.00 61.11 486 ALA A CA 19
ATOM 31727 C C . ALA A 1 39 ? 6.109 -6.602 9.310 1.00 42.01 486 ALA A C 19
ATOM 31728 O O . ALA A 1 39 ? 6.651 -5.500 9.434 1.00 23.14 486 ALA A O 19
ATOM 31735 N N . PRO A 1 40 ? 5.415 -6.930 8.181 1.00 40.12 487 PRO A N 19
ATOM 31736 C CA . PRO A 1 40 ? 5.076 -5.929 7.169 1.00 74.12 487 PRO A CA 19
ATOM 31737 C C . PRO A 1 40 ? 4.250 -4.790 7.778 1.00 4.23 487 PRO A C 19
ATOM 31738 O O . PRO A 1 40 ? 3.722 -4.907 8.902 1.00 43.21 487 PRO A O 19
ATOM 31749 N N . ILE A 1 41 ? 4.094 -3.740 7.048 1.00 71.55 488 ILE A N 19
ATOM 31750 C CA . ILE A 1 41 ? 3.445 -2.578 7.565 1.00 11.34 488 ILE A CA 19
ATOM 31751 C C . ILE A 1 41 ? 1.980 -2.487 7.164 1.00 73.05 488 ILE A C 19
ATOM 31752 O O . ILE A 1 41 ? 1.604 -2.747 6.027 1.00 61.10 488 ILE A O 19
ATOM 31768 N N . TYR A 1 42 ? 1.174 -2.145 8.140 1.00 74.10 489 TYR A N 19
ATOM 31769 C CA . TYR A 1 42 ? -0.228 -1.911 7.983 1.00 55.33 489 TYR A CA 19
ATOM 31770 C C . TYR A 1 42 ? -0.518 -0.532 8.519 1.00 35.31 489 TYR A C 19
ATOM 31771 O O . TYR A 1 42 ? 0.233 -0.018 9.348 1.00 11.14 489 TYR A O 19
ATOM 31789 N N . VAL A 1 43 ? -1.554 0.073 8.040 1.00 24.44 490 VAL A N 19
ATOM 31790 C CA . VAL A 1 43 ? -1.944 1.390 8.507 1.00 13.44 490 VAL A CA 19
ATOM 31791 C C . VAL A 1 43 ? -2.342 1.347 9.980 1.00 44.25 490 VAL A C 19
ATOM 31792 O O . VAL A 1 43 ? -3.223 0.574 10.378 1.00 55.24 490 VAL A O 19
ATOM 31805 N N . LYS A 1 44 ? -1.679 2.162 10.774 1.00 22.20 491 LYS A N 19
ATOM 31806 C CA . LYS A 1 44 ? -1.915 2.220 12.197 1.00 11.43 491 LYS A CA 19
ATOM 31807 C C . LYS A 1 44 ? -3.192 2.985 12.552 1.00 11.25 491 LYS A C 19
ATOM 31808 O O . LYS A 1 44 ? -3.901 2.594 13.462 1.00 25.25 491 LYS A O 19
ATOM 31827 N N . ASN A 1 45 ? -3.499 4.034 11.814 1.00 60.22 492 ASN A N 19
ATOM 31828 C CA . ASN A 1 45 ? -4.675 4.868 12.132 1.00 22.20 492 ASN A CA 19
ATOM 31829 C C . ASN A 1 45 ? -4.901 5.877 11.019 1.00 70.30 492 ASN A C 19
ATOM 31830 O O . ASN A 1 45 ? -3.932 6.421 10.483 1.00 14.33 492 ASN A O 19
ATOM 31841 N N . ILE A 1 46 ? -6.156 6.084 10.658 1.00 43.21 493 ILE A N 19
ATOM 31842 C CA . ILE A 1 46 ? -6.550 7.088 9.673 1.00 42.43 493 ILE A CA 19
ATOM 31843 C C . ILE A 1 46 ? -7.082 8.298 10.439 1.00 74.24 493 ILE A C 19
ATOM 31844 O O . ILE A 1 46 ? -8.139 8.217 11.095 1.00 23.14 493 ILE A O 19
ATOM 31860 N N . LEU A 1 47 ? -6.355 9.391 10.391 1.00 15.15 494 LEU A N 19
ATOM 31861 C CA . LEU A 1 47 ? -6.723 10.594 11.113 1.00 22.33 494 LEU A CA 19
ATOM 31862 C C . LEU A 1 47 ? -7.881 11.309 10.418 1.00 61.24 494 LEU A C 19
ATOM 31863 O O . LEU A 1 47 ? -8.051 11.169 9.217 1.00 53.43 494 LEU A O 19
ATOM 31879 N N . PRO A 1 48 ? -8.703 12.091 11.178 1.00 52.12 495 PRO A N 19
ATOM 31880 C CA . PRO A 1 48 ? -9.874 12.805 10.620 1.00 75.12 495 PRO A CA 19
ATOM 31881 C C . PRO A 1 48 ? -9.473 13.897 9.627 1.00 32.23 495 PRO A C 19
ATOM 31882 O O . PRO A 1 48 ? -10.302 14.398 8.850 1.00 11.23 495 PRO A O 19
ATOM 31893 N N . ARG A 1 49 ? -8.218 14.254 9.655 1.00 22.31 496 ARG A N 19
ATOM 31894 C CA . ARG A 1 49 ? -7.675 15.258 8.791 1.00 3.54 496 ARG A CA 19
ATOM 31895 C C . ARG A 1 49 ? -6.450 14.696 8.095 1.00 42.02 496 ARG A C 19
ATOM 31896 O O . ARG A 1 49 ? -5.618 14.052 8.732 1.00 73.02 496 ARG A O 19
ATOM 31917 N N . GLY A 1 50 ? -6.356 14.908 6.806 1.00 70.24 497 GLY A N 19
ATOM 31918 C CA . GLY A 1 50 ? -5.227 14.411 6.075 1.00 45.15 497 GLY A CA 19
ATOM 31919 C C . GLY A 1 50 ? -5.585 13.940 4.686 1.00 22.23 497 GLY A C 19
ATOM 31920 O O . GLY A 1 50 ? -6.761 13.790 4.358 1.00 32.05 497 GLY A O 19
ATOM 31924 N N . ALA A 1 51 ? -4.568 13.698 3.885 1.00 63.22 498 ALA A N 19
ATOM 31925 C CA . ALA A 1 51 ? -4.711 13.299 2.489 1.00 14.11 498 ALA A CA 19
ATOM 31926 C C . ALA A 1 51 ? -5.429 11.954 2.327 1.00 62.23 498 ALA A C 19
ATOM 31927 O O . ALA A 1 51 ? -6.343 11.819 1.491 1.00 32.45 498 ALA A O 19
ATOM 31934 N N . ALA A 1 52 ? -5.018 10.977 3.122 1.00 24.24 499 ALA A N 19
ATOM 31935 C CA . ALA A 1 52 ? -5.538 9.616 3.038 1.00 1.14 499 ALA A CA 19
ATOM 31936 C C . ALA A 1 52 ? -7.037 9.546 3.272 1.00 3.21 499 ALA A C 19
ATOM 31937 O O . ALA A 1 52 ? -7.765 8.878 2.512 1.00 41.04 499 ALA A O 19
ATOM 31944 N N . ILE A 1 53 ? -7.510 10.250 4.285 1.00 73.43 500 ILE A N 19
ATOM 31945 C CA . ILE A 1 53 ? -8.909 10.187 4.637 1.00 34.11 500 ILE A CA 19
ATOM 31946 C C . ILE A 1 53 ? -9.761 10.978 3.618 1.00 33.35 500 ILE A C 19
ATOM 31947 O O . ILE A 1 53 ? -10.901 10.604 3.328 1.00 1.21 500 ILE A O 19
ATOM 31963 N N . GLN A 1 54 ? -9.184 12.056 3.063 1.00 52.14 501 GLN A N 19
ATOM 31964 C CA . GLN A 1 54 ? -9.868 12.866 2.054 1.00 4.15 501 GLN A CA 19
ATOM 31965 C C . GLN A 1 54 ? -10.118 12.093 0.776 1.00 32.53 501 GLN A C 19
ATOM 31966 O O . GLN A 1 54 ? -11.175 12.236 0.159 1.00 53.21 501 GLN A O 19
ATOM 31980 N N . ASP A 1 55 ? -9.154 11.274 0.373 1.00 4.42 502 ASP A N 19
ATOM 31981 C CA . ASP A 1 55 ? -9.323 10.467 -0.844 1.00 4.14 502 ASP A CA 19
ATOM 31982 C C . ASP A 1 55 ? -10.314 9.343 -0.542 1.00 14.32 502 ASP A C 19
ATOM 31983 O O . ASP A 1 55 ? -11.059 8.893 -1.412 1.00 31.33 502 ASP A O 19
ATOM 31992 N N . GLY A 1 56 ? -10.325 8.915 0.733 1.00 33.13 503 GLY A N 19
ATOM 31993 C CA . GLY A 1 56 ? -11.215 7.853 1.178 1.00 31.33 503 GLY A CA 19
ATOM 31994 C C . GLY A 1 56 ? -10.872 6.558 0.509 1.00 73.14 503 GLY A C 19
ATOM 31995 O O . GLY A 1 56 ? -11.748 5.790 0.105 1.00 2.22 503 GLY A O 19
ATOM 31999 N N . ARG A 1 57 ? -9.602 6.317 0.397 1.00 3.40 504 ARG A N 19
ATOM 32000 C CA . ARG A 1 57 ? -9.103 5.190 -0.342 1.00 62.32 504 ARG A CA 19
ATOM 32001 C C . ARG A 1 57 ? -8.511 4.188 0.631 1.00 13.22 504 ARG A C 19
ATOM 32002 O O . ARG A 1 57 ? -8.862 3.014 0.646 1.00 55.02 504 ARG A O 19
ATOM 32023 N N . LEU A 1 58 ? -7.612 4.696 1.420 1.00 65.30 505 LEU A N 19
ATOM 32024 C CA . LEU A 1 58 ? -6.872 3.960 2.416 1.00 51.33 505 LEU A CA 19
ATOM 32025 C C . LEU A 1 58 ? -7.709 3.816 3.696 1.00 2.14 505 LEU A C 19
ATOM 32026 O O . LEU A 1 58 ? -8.501 4.710 4.029 1.00 30.45 505 LEU A O 19
ATOM 32042 N N . LYS A 1 59 ? -7.566 2.702 4.372 1.00 21.23 506 LYS A N 19
ATOM 32043 C CA . LYS A 1 59 ? -8.223 2.470 5.638 1.00 12.44 506 LYS A CA 19
ATOM 32044 C C . LYS A 1 59 ? -7.175 1.963 6.612 1.00 75.03 506 LYS A C 19
ATOM 32045 O O . LYS A 1 59 ? -6.026 1.707 6.226 1.00 14.21 506 LYS A O 19
ATOM 32064 N N . ALA A 1 60 ? -7.548 1.813 7.850 1.00 12.12 507 ALA A N 19
ATOM 32065 C CA . ALA A 1 60 ? -6.657 1.254 8.818 1.00 31.13 507 ALA A CA 19
ATOM 32066 C C . ALA A 1 60 ? -6.590 -0.249 8.598 1.00 10.21 507 ALA A C 19
ATOM 32067 O O . ALA A 1 60 ? -7.628 -0.928 8.557 1.00 2.35 507 ALA A O 19
ATOM 32074 N N . GLY A 1 61 ? -5.400 -0.765 8.432 1.00 72.52 508 GLY A N 19
ATOM 32075 C CA . GLY A 1 61 ? -5.243 -2.179 8.208 1.00 41.11 508 GLY A CA 19
ATOM 32076 C C . GLY A 1 61 ? -4.818 -2.523 6.796 1.00 11.22 508 GLY A C 19
ATOM 32077 O O . GLY A 1 61 ? -4.743 -3.698 6.437 1.00 31.23 508 GLY A O 19
ATOM 32081 N N . ASP A 1 62 ? -4.576 -1.522 5.966 1.00 24.40 509 ASP A N 19
ATOM 32082 C CA . ASP A 1 62 ? -4.039 -1.809 4.641 1.00 25.20 509 ASP A CA 19
ATOM 32083 C C . ASP A 1 62 ? -2.573 -2.085 4.743 1.00 3.01 509 ASP A C 19
ATOM 32084 O O . ASP A 1 62 ? -1.866 -1.427 5.508 1.00 61.41 509 ASP A O 19
ATOM 32093 N N . ARG A 1 63 ? -2.122 -3.052 3.994 1.00 33.24 510 ARG A N 19
ATOM 32094 C CA . ARG A 1 63 ? -0.748 -3.493 4.045 1.00 1.24 510 ARG A CA 19
ATOM 32095 C C . ARG A 1 63 ? 0.056 -2.731 3.022 1.00 34.43 510 ARG A C 19
ATOM 32096 O O . ARG A 1 63 ? -0.163 -2.867 1.828 1.00 10.53 510 ARG A O 19
ATOM 32117 N N . LEU A 1 64 ? 0.966 -1.925 3.498 1.00 22.43 511 LEU A N 19
ATOM 32118 C CA . LEU A 1 64 ? 1.740 -1.065 2.643 1.00 64.54 511 LEU A CA 19
ATOM 32119 C C . LEU A 1 64 ? 2.828 -1.934 1.974 1.00 11.11 511 LEU A C 19
ATOM 32120 O O . LEU A 1 64 ? 3.628 -2.574 2.658 1.00 31.43 511 LEU A O 19
ATOM 32136 N N . ILE A 1 65 ? 2.828 -1.965 0.654 1.00 1.33 512 ILE A N 19
ATOM 32137 C CA . ILE A 1 65 ? 3.745 -2.805 -0.108 1.00 71.31 512 ILE A CA 19
ATOM 32138 C C . ILE A 1 65 ? 4.960 -2.004 -0.562 1.00 73.33 512 ILE A C 19
ATOM 32139 O O . ILE A 1 65 ? 6.116 -2.371 -0.290 1.00 25.23 512 ILE A O 19
ATOM 32155 N N . GLU A 1 66 ? 4.705 -0.915 -1.243 1.00 40.52 513 GLU A N 19
ATOM 32156 C CA . GLU A 1 66 ? 5.756 -0.113 -1.791 1.00 71.01 513 GLU A CA 19
ATOM 32157 C C . GLU A 1 66 ? 5.319 1.340 -1.910 1.00 13.20 513 GLU A C 19
ATOM 32158 O O . GLU A 1 66 ? 4.126 1.638 -1.989 1.00 63.34 513 GLU A O 19
ATOM 32170 N N . VAL A 1 67 ? 6.274 2.215 -1.909 1.00 50.35 514 VAL A N 19
ATOM 32171 C CA . VAL A 1 67 ? 6.038 3.638 -2.041 1.00 23.34 514 VAL A CA 19
ATOM 32172 C C . VAL A 1 67 ? 6.945 4.233 -3.130 1.00 12.33 514 VAL A C 19
ATOM 32173 O O . VAL A 1 67 ? 8.155 4.049 -3.102 1.00 74.14 514 VAL A O 19
ATOM 32186 N N . ASN A 1 68 ? 6.338 4.890 -4.110 1.00 65.42 515 ASN A N 19
ATOM 32187 C CA . ASN A 1 68 ? 7.052 5.606 -5.214 1.00 73.03 515 ASN A CA 19
ATOM 32188 C C . ASN A 1 68 ? 7.993 4.710 -6.038 1.00 31.11 515 ASN A C 19
ATOM 32189 O O . ASN A 1 68 ? 8.791 5.216 -6.842 1.00 4.41 515 ASN A O 19
ATOM 32200 N N . GLY A 1 69 ? 7.887 3.413 -5.875 1.00 74.50 516 GLY A N 19
ATOM 32201 C CA . GLY A 1 69 ? 8.752 2.504 -6.589 1.00 70.12 516 GLY A CA 19
ATOM 32202 C C . GLY A 1 69 ? 9.759 1.840 -5.673 1.00 64.11 516 GLY A C 19
ATOM 32203 O O . GLY A 1 69 ? 10.632 1.096 -6.128 1.00 42.21 516 GLY A O 19
ATOM 32207 N N . VAL A 1 70 ? 9.660 2.121 -4.398 1.00 3.41 517 VAL A N 19
ATOM 32208 C CA . VAL A 1 70 ? 10.529 1.526 -3.408 1.00 41.53 517 VAL A CA 19
ATOM 32209 C C . VAL A 1 70 ? 9.747 0.472 -2.668 1.00 3.51 517 VAL A C 19
ATOM 32210 O O . VAL A 1 70 ? 8.715 0.779 -2.089 1.00 1.13 517 VAL A O 19
ATOM 32223 N N . ASP A 1 71 ? 10.213 -0.752 -2.707 1.00 12.44 518 ASP A N 19
ATOM 32224 C CA . ASP A 1 71 ? 9.546 -1.857 -2.020 1.00 12.51 518 ASP A CA 19
ATOM 32225 C C . ASP A 1 71 ? 9.934 -1.898 -0.569 1.00 25.01 518 ASP A C 19
ATOM 32226 O O . ASP A 1 71 ? 11.119 -1.868 -0.226 1.00 64.52 518 ASP A O 19
ATOM 32235 N N . LEU A 1 72 ? 8.946 -1.970 0.275 1.00 33.53 519 LEU A N 19
ATOM 32236 C CA . LEU A 1 72 ? 9.153 -2.025 1.703 1.00 24.30 519 LEU A CA 19
ATOM 32237 C C . LEU A 1 72 ? 8.443 -3.199 2.330 1.00 50.04 519 LEU A C 19
ATOM 32238 O O . LEU A 1 72 ? 8.387 -3.325 3.552 1.00 61.22 519 LEU A O 19
ATOM 32254 N N . ALA A 1 73 ? 7.947 -4.079 1.491 1.00 4.13 520 ALA A N 19
ATOM 32255 C CA . ALA A 1 73 ? 7.212 -5.257 1.929 1.00 54.13 520 ALA A CA 19
ATOM 32256 C C . ALA A 1 73 ? 8.102 -6.202 2.753 1.00 21.21 520 ALA A C 19
ATOM 32257 O O . ALA A 1 73 ? 7.611 -6.977 3.593 1.00 34.54 520 ALA A O 19
ATOM 32264 N N . GLY A 1 74 ? 9.395 -6.129 2.518 1.00 21.13 521 GLY A N 19
ATOM 32265 C CA . GLY A 1 74 ? 10.332 -6.958 3.230 1.00 35.12 521 GLY A CA 19
ATOM 32266 C C . GLY A 1 74 ? 11.209 -6.154 4.160 1.00 53.21 521 GLY A C 19
ATOM 32267 O O . GLY A 1 74 ? 12.253 -6.626 4.607 1.00 42.05 521 GLY A O 19
ATOM 32271 N N . LYS A 1 75 ? 10.802 -4.943 4.446 1.00 43.31 522 LYS A N 19
ATOM 32272 C CA . LYS A 1 75 ? 11.542 -4.090 5.348 1.00 34.43 522 LYS A CA 19
ATOM 32273 C C . LYS A 1 75 ? 11.019 -4.195 6.745 1.00 75.54 522 LYS A C 19
ATOM 32274 O O . LYS A 1 75 ? 9.865 -4.574 6.961 1.00 70.14 522 LYS A O 19
ATOM 32293 N N . SER A 1 76 ? 11.843 -3.845 7.686 1.00 22.05 523 SER A N 19
ATOM 32294 C CA . SER A 1 76 ? 11.467 -3.862 9.057 1.00 10.03 523 SER A CA 19
ATOM 32295 C C . SER A 1 76 ? 10.762 -2.548 9.357 1.00 43.52 523 SER A C 19
ATOM 32296 O O . SER A 1 76 ? 10.988 -1.553 8.641 1.00 44.31 523 SER A O 19
ATOM 32304 N N . GLN A 1 77 ? 9.909 -2.518 10.384 1.00 14.01 524 GLN A N 19
ATOM 32305 C CA . GLN A 1 77 ? 9.141 -1.312 10.670 1.00 63.25 524 GLN A CA 19
ATOM 32306 C C . GLN A 1 77 ? 10.030 -0.109 10.893 1.00 54.45 524 GLN A C 19
ATOM 32307 O O . GLN A 1 77 ? 9.730 0.939 10.434 1.00 54.41 524 GLN A O 19
ATOM 32321 N N . GLU A 1 78 ? 11.148 -0.291 11.546 1.00 42.12 525 GLU A N 19
ATOM 32322 C CA . GLU A 1 78 ? 12.027 0.828 11.879 1.00 0.24 525 GLU A CA 19
ATOM 32323 C C . GLU A 1 78 ? 12.521 1.514 10.612 1.00 63.12 525 GLU A C 19
ATOM 32324 O O . GLU A 1 78 ? 12.707 2.730 10.583 1.00 52.44 525 GLU A O 19
ATOM 32336 N N . GLU A 1 79 ? 12.675 0.742 9.563 1.00 21.45 526 GLU A N 19
ATOM 32337 C CA . GLU A 1 79 ? 13.182 1.262 8.330 1.00 75.11 526 GLU A CA 19
ATOM 32338 C C . GLU A 1 79 ? 12.141 2.126 7.675 1.00 24.32 526 GLU A C 19
ATOM 32339 O O . GLU A 1 79 ? 12.400 3.259 7.280 1.00 20.20 526 GLU A O 19
ATOM 32351 N N . VAL A 1 80 ? 10.969 1.583 7.600 1.00 32.43 527 VAL A N 19
ATOM 32352 C CA . VAL A 1 80 ? 9.854 2.203 6.940 1.00 32.02 527 VAL A CA 19
ATOM 32353 C C . VAL A 1 80 ? 9.170 3.283 7.778 1.00 22.22 527 VAL A C 19
ATOM 32354 O O . VAL A 1 80 ? 8.777 4.321 7.256 1.00 34.23 527 VAL A O 19
ATOM 32367 N N . VAL A 1 81 ? 9.053 3.046 9.078 1.00 43.42 528 VAL A N 19
ATOM 32368 C CA . VAL A 1 81 ? 8.464 4.003 9.998 1.00 41.30 528 VAL A CA 19
ATOM 32369 C C . VAL A 1 81 ? 9.250 5.311 9.975 1.00 60.14 528 VAL A C 19
ATOM 32370 O O . VAL A 1 81 ? 8.670 6.390 9.975 1.00 70.13 528 VAL A O 19
ATOM 32383 N N . SER A 1 82 ? 10.565 5.206 9.866 1.00 4.02 529 SER A N 19
ATOM 32384 C CA . SER A 1 82 ? 11.410 6.379 9.774 1.00 11.23 529 SER A CA 19
ATOM 32385 C C . SER A 1 82 ? 11.143 7.153 8.469 1.00 61.33 529 SER A C 19
ATOM 32386 O O . SER A 1 82 ? 11.201 8.392 8.438 1.00 2.30 529 SER A O 19
ATOM 32394 N N . LEU A 1 83 ? 10.803 6.426 7.423 1.00 62.35 530 LEU A N 19
ATOM 32395 C CA . LEU A 1 83 ? 10.562 7.017 6.120 1.00 65.10 530 LEU A CA 19
ATOM 32396 C C . LEU A 1 83 ? 9.196 7.701 6.066 1.00 10.45 530 LEU A C 19
ATOM 32397 O O . LEU A 1 83 ? 9.095 8.895 5.741 1.00 70.34 530 LEU A O 19
ATOM 32413 N N . LEU A 1 84 ? 8.153 6.969 6.442 1.00 41.20 531 LEU A N 19
ATOM 32414 C CA . LEU A 1 84 ? 6.810 7.486 6.404 1.00 4.10 531 LEU A CA 19
ATOM 32415 C C . LEU A 1 84 ? 6.578 8.613 7.392 1.00 70.33 531 LEU A C 19
ATOM 32416 O O . LEU A 1 84 ? 5.799 9.514 7.122 1.00 43.04 531 LEU A O 19
ATOM 32432 N N . ARG A 1 85 ? 7.259 8.584 8.520 1.00 2.12 532 ARG A N 19
ATOM 32433 C CA . ARG A 1 85 ? 7.144 9.677 9.477 1.00 23.24 532 ARG A CA 19
ATOM 32434 C C . ARG A 1 85 ? 7.833 10.939 8.973 1.00 41.41 532 ARG A C 19
ATOM 32435 O O . ARG A 1 85 ? 7.413 12.046 9.291 1.00 35.02 532 ARG A O 19
ATOM 32456 N N . SER A 1 86 ? 8.884 10.768 8.180 1.00 42.41 533 SER A N 19
ATOM 32457 C CA . SER A 1 86 ? 9.623 11.891 7.656 1.00 42.15 533 SER A CA 19
ATOM 32458 C C . SER A 1 86 ? 8.761 12.585 6.613 1.00 32.14 533 SER A C 19
ATOM 32459 O O . SER A 1 86 ? 8.513 13.794 6.698 1.00 1.13 533 SER A O 19
ATOM 32467 N N . THR A 1 87 ? 8.259 11.777 5.671 1.00 34.41 534 THR A N 19
ATOM 32468 C CA . THR A 1 87 ? 7.360 12.213 4.620 1.00 61.22 534 THR A CA 19
ATOM 32469 C C . THR A 1 87 ? 8.059 13.142 3.569 1.00 5.54 534 THR A C 19
ATOM 32470 O O . THR A 1 87 ? 8.735 14.121 3.911 1.00 20.13 534 THR A O 19
ATOM 32481 N N . LYS A 1 88 ? 7.905 12.803 2.305 1.00 33.02 535 LYS A N 19
ATOM 32482 C CA . LYS A 1 88 ? 8.402 13.626 1.218 1.00 34.35 535 LYS A CA 19
ATOM 32483 C C . LYS A 1 88 ? 7.325 14.662 0.924 1.00 32.45 535 LYS A C 19
ATOM 32484 O O . LYS A 1 88 ? 6.205 14.305 0.614 1.00 64.11 535 LYS A O 19
ATOM 32503 N N . MET A 1 89 ? 7.653 15.930 1.036 1.00 33.31 536 MET A N 19
ATOM 32504 C CA . MET A 1 89 ? 6.657 17.017 0.884 1.00 42.30 536 MET A CA 19
ATOM 32505 C C . MET A 1 89 ? 6.653 17.625 -0.510 1.00 23.13 536 MET A C 19
ATOM 32506 O O . MET A 1 89 ? 6.174 18.724 -0.705 1.00 64.34 536 MET A O 19
ATOM 32520 N N . GLU A 1 90 ? 7.108 16.883 -1.467 1.00 13.14 537 GLU A N 19
ATOM 32521 C CA . GLU A 1 90 ? 7.227 17.394 -2.815 1.00 1.20 537 GLU A CA 19
ATOM 32522 C C . GLU A 1 90 ? 5.864 17.501 -3.569 1.00 32.04 537 GLU A C 19
ATOM 32523 O O . GLU A 1 90 ? 5.585 18.515 -4.215 1.00 4.40 537 GLU A O 19
ATOM 32535 N N . GLY A 1 91 ? 5.053 16.460 -3.509 1.00 2.12 538 GLY A N 19
ATOM 32536 C CA . GLY A 1 91 ? 3.746 16.482 -4.174 1.00 12.13 538 GLY A CA 19
ATOM 32537 C C . GLY A 1 91 ? 2.927 15.276 -3.845 1.00 2.54 538 GLY A C 19
ATOM 32538 O O . GLY A 1 91 ? 2.479 15.123 -2.727 1.00 22.41 538 GLY A O 19
ATOM 32542 N N . THR A 1 92 ? 2.741 14.415 -4.800 1.00 13.32 539 THR A N 19
ATOM 32543 C CA . THR A 1 92 ? 1.991 13.221 -4.565 1.00 64.23 539 THR A CA 19
ATOM 32544 C C . THR A 1 92 ? 2.911 12.073 -4.219 1.00 72.01 539 THR A C 19
ATOM 32545 O O . THR A 1 92 ? 3.960 11.880 -4.842 1.00 31.50 539 THR A O 19
ATOM 32556 N N . VAL A 1 93 ? 2.540 11.348 -3.228 1.00 63.12 540 VAL A N 19
ATOM 32557 C CA . VAL A 1 93 ? 3.236 10.164 -2.836 1.00 21.12 540 VAL A CA 19
ATOM 32558 C C . VAL A 1 93 ? 2.423 8.990 -3.304 1.00 13.31 540 VAL A C 19
ATOM 32559 O O . VAL A 1 93 ? 1.223 8.916 -3.016 1.00 53.32 540 VAL A O 19
ATOM 32572 N N . SER A 1 94 ? 3.036 8.110 -4.045 1.00 51.41 541 SER A N 19
ATOM 32573 C CA . SER A 1 94 ? 2.341 6.970 -4.545 1.00 11.54 541 SER A CA 19
ATOM 32574 C C . SER A 1 94 ? 2.543 5.794 -3.618 1.00 74.01 541 SER A C 19
ATOM 32575 O O . SER A 1 94 ? 3.651 5.259 -3.484 1.00 55.22 541 SER A O 19
ATOM 32583 N N . LEU A 1 95 ? 1.485 5.407 -2.997 1.00 42.34 542 LEU A N 19
ATOM 32584 C CA . LEU A 1 95 ? 1.479 4.343 -2.054 1.00 14.43 542 LEU A CA 19
ATOM 32585 C C . LEU A 1 95 ? 0.815 3.151 -2.650 1.00 3.45 542 LEU A C 19
ATOM 32586 O O . LEU A 1 95 ? -0.355 3.197 -3.010 1.00 10.21 542 LEU A O 19
ATOM 32602 N N . LEU A 1 96 ? 1.539 2.109 -2.774 1.00 2.20 543 LEU A N 19
ATOM 32603 C CA . LEU A 1 96 ? 1.004 0.908 -3.300 1.00 60.20 543 LEU A CA 19
ATOM 32604 C C . LEU A 1 96 ? 0.737 0.009 -2.116 1.00 11.50 543 LEU A C 19
ATOM 32605 O O . LEU A 1 96 ? 1.668 -0.366 -1.384 1.00 42.12 543 LEU A O 19
ATOM 32621 N N . VAL A 1 97 ? -0.500 -0.321 -1.909 1.00 73.22 544 VAL A N 19
ATOM 32622 C CA . VAL A 1 97 ? -0.874 -1.126 -0.777 1.00 51.44 544 VAL A CA 19
ATOM 32623 C C . VAL A 1 97 ? -1.586 -2.387 -1.229 1.00 13.42 544 VAL A C 19
ATOM 32624 O O . VAL A 1 97 ? -2.061 -2.475 -2.359 1.00 12.31 544 VAL A O 19
ATOM 32637 N N . PHE A 1 98 ? -1.631 -3.335 -0.356 1.00 13.23 545 PHE A N 19
ATOM 32638 C CA . PHE A 1 98 ? -2.284 -4.592 -0.561 1.00 41.51 545 PHE A CA 19
ATOM 32639 C C . PHE A 1 98 ? -3.425 -4.676 0.420 1.00 51.10 545 PHE A C 19
ATOM 32640 O O . PHE A 1 98 ? -3.213 -4.549 1.639 1.00 64.20 545 PHE A O 19
ATOM 32657 N N . ARG A 1 99 ? -4.618 -4.851 -0.070 1.00 73.44 546 ARG A N 19
ATOM 32658 C CA . ARG A 1 99 ? -5.719 -5.013 0.827 1.00 65.05 546 ARG A CA 19
ATOM 32659 C C . ARG A 1 99 ? -5.835 -6.480 1.107 1.00 22.21 546 ARG A C 19
ATOM 32660 O O . ARG A 1 99 ? -5.968 -7.279 0.176 1.00 61.32 546 ARG A O 19
ATOM 32681 N N . GLN A 1 100 ? -5.773 -6.846 2.337 1.00 10.14 547 GLN A N 19
ATOM 32682 C CA . GLN A 1 100 ? -5.846 -8.234 2.673 1.00 52.33 547 GLN A CA 19
ATOM 32683 C C . GLN A 1 100 ? -7.210 -8.557 3.232 1.00 64.03 547 GLN A C 19
ATOM 32684 O O . GLN A 1 100 ? -7.737 -7.810 4.063 1.00 72.45 547 GLN A O 19
ATOM 32698 N N . GLU A 1 101 ? -7.788 -9.632 2.757 1.00 13.30 548 GLU A N 19
ATOM 32699 C CA . GLU A 1 101 ? -9.010 -10.151 3.309 1.00 21.02 548 GLU A CA 19
ATOM 32700 C C . GLU A 1 101 ? -8.695 -10.745 4.661 1.00 40.31 548 GLU A C 19
ATOM 32701 O O . GLU A 1 101 ? -8.185 -11.873 4.759 1.00 20.21 548 GLU A O 19
ATOM 32713 N N . GLU A 1 102 ? -8.938 -9.972 5.688 1.00 42.10 549 GLU A N 19
ATOM 32714 C CA . GLU A 1 102 ? -8.638 -10.372 7.030 1.00 43.24 549 GLU A CA 19
ATOM 32715 C C . GLU A 1 102 ? -9.543 -11.521 7.424 1.00 71.32 549 GLU A C 19
ATOM 32716 O O . GLU A 1 102 ? -10.768 -11.452 7.249 1.00 63.03 549 GLU A O 19
ATOM 32728 N N . ALA A 1 103 ? -8.948 -12.577 7.903 1.00 5.24 550 ALA A N 19
ATOM 32729 C CA . ALA A 1 103 ? -9.681 -13.754 8.267 1.00 72.23 550 ALA A CA 19
ATOM 32730 C C . ALA A 1 103 ? -9.340 -14.190 9.671 1.00 5.13 550 ALA A C 19
ATOM 32731 O O . ALA A 1 103 ? -10.091 -13.917 10.607 1.00 22.41 550 ALA A O 19
ATOM 32738 N N . PHE A 1 104 ? -8.193 -14.825 9.840 1.00 64.33 551 PHE A N 19
ATOM 32739 C CA . PHE A 1 104 ? -7.800 -15.330 11.139 1.00 74.41 551 PHE A CA 19
ATOM 32740 C C . PHE A 1 104 ? -6.341 -15.025 11.435 1.00 53.44 551 PHE A C 19
ATOM 32741 O O . PHE A 1 104 ? -5.542 -14.784 10.524 1.00 64.42 551 PHE A O 19
ATOM 32758 N N . HIS A 1 105 ? -6.019 -15.018 12.704 1.00 24.11 552 HIS A N 19
ATOM 32759 C CA . HIS A 1 105 ? -4.668 -14.824 13.228 1.00 60.30 552 HIS A CA 19
ATOM 32760 C C . HIS A 1 105 ? -4.611 -15.589 14.538 1.00 74.44 552 HIS A C 19
ATOM 32761 O O . HIS A 1 105 ? -5.671 -15.986 15.034 1.00 50.22 552 HIS A O 19
ATOM 32776 N N . PRO A 1 106 ? -3.420 -15.871 15.102 1.00 43.51 553 PRO A N 19
ATOM 32777 C CA . PRO A 1 106 ? -3.322 -16.498 16.426 1.00 12.42 553 PRO A CA 19
ATOM 32778 C C . PRO A 1 106 ? -4.047 -15.648 17.460 1.00 35.12 553 PRO A C 19
ATOM 32779 O O . PRO A 1 106 ? -3.737 -14.459 17.650 1.00 34.33 553 PRO A O 19
ATOM 32790 N N . ARG A 1 107 ? -5.012 -16.245 18.101 1.00 53.14 554 ARG A N 19
ATOM 32791 C CA . ARG A 1 107 ? -5.863 -15.551 19.032 1.00 21.41 554 ARG A CA 19
ATOM 32792 C C . ARG A 1 107 ? -5.155 -15.345 20.352 1.00 15.41 554 ARG A C 19
ATOM 32793 O O . ARG A 1 107 ? -4.107 -15.957 20.605 1.00 71.41 554 ARG A O 19
ATOM 32814 N N . GLU A 1 108 ? -5.705 -14.484 21.176 1.00 62.13 555 GLU A N 19
ATOM 32815 C CA . GLU A 1 108 ? -5.122 -14.205 22.460 1.00 74.01 555 GLU A CA 19
ATOM 32816 C C . GLU A 1 108 ? -5.170 -15.442 23.337 1.00 31.14 555 GLU A C 19
ATOM 32817 O O . GLU A 1 108 ? -6.121 -16.224 23.276 1.00 2.20 555 GLU A O 19
ATOM 32829 N N . MET A 1 109 ? -4.161 -15.618 24.124 1.00 72.13 556 MET A N 19
ATOM 32830 C CA . MET A 1 109 ? -4.035 -16.781 24.955 1.00 64.34 556 MET A CA 19
ATOM 32831 C C . MET A 1 109 ? -3.688 -16.396 26.374 1.00 32.43 556 MET A C 19
ATOM 32832 O O . MET A 1 109 ? -2.800 -15.562 26.606 1.00 53.30 556 MET A O 19
ATOM 32846 N N . ASN A 1 110 ? -4.420 -16.986 27.304 1.00 20.05 557 ASN A N 19
ATOM 32847 C CA . ASN A 1 110 ? -4.275 -16.778 28.746 1.00 20.31 557 ASN A CA 19
ATOM 32848 C C . ASN A 1 110 ? -4.802 -15.415 29.182 1.00 14.25 557 ASN A C 19
ATOM 32849 O O . ASN A 1 110 ? -4.120 -14.386 29.055 1.00 15.40 557 ASN A O 19
ATOM 32860 N N . ALA A 1 111 ? -6.022 -15.413 29.663 1.00 54.55 558 ALA A N 19
ATOM 32861 C CA . ALA A 1 111 ? -6.682 -14.215 30.124 1.00 31.14 558 ALA A CA 19
ATOM 32862 C C . ALA A 1 111 ? -7.629 -14.568 31.262 1.00 35.40 558 ALA A C 19
ATOM 32863 O O . ALA A 1 111 ? -8.801 -14.936 30.987 1.00 37.84 558 ALA A O 19
ATOM 32871 N N . GLY A 1 1 ? -15.836 8.548 -11.696 1.00 41.31 448 GLY A N 20
ATOM 32872 C CA . GLY A 1 1 ? -15.135 7.271 -11.724 1.00 2.42 448 GLY A CA 20
ATOM 32873 C C . GLY A 1 1 ? -16.091 6.133 -11.502 1.00 22.32 448 GLY A C 20
ATOM 32874 O O . GLY A 1 1 ? -17.310 6.304 -11.646 1.00 44.10 448 GLY A O 20
ATOM 32880 N N . SER A 1 2 ? -15.565 4.988 -11.144 1.00 14.23 449 SER A N 20
ATOM 32881 C CA . SER A 1 2 ? -16.352 3.811 -10.919 1.00 25.03 449 SER A CA 20
ATOM 32882 C C . SER A 1 2 ? -15.520 2.833 -10.088 1.00 64.54 449 SER A C 20
ATOM 32883 O O . SER A 1 2 ? -14.380 2.521 -10.444 1.00 3.12 449 SER A O 20
ATOM 32891 N N . VAL A 1 3 ? -16.056 2.387 -8.979 1.00 14.22 450 VAL A N 20
ATOM 32892 C CA . VAL A 1 3 ? -15.340 1.477 -8.118 1.00 22.31 450 VAL A CA 20
ATOM 32893 C C . VAL A 1 3 ? -15.754 0.024 -8.341 1.00 55.31 450 VAL A C 20
ATOM 32894 O O . VAL A 1 3 ? -16.880 -0.388 -8.029 1.00 31.34 450 VAL A O 20
ATOM 32907 N N . TYR A 1 4 ? -14.858 -0.736 -8.915 1.00 12.13 451 TYR A N 20
ATOM 32908 C CA . TYR A 1 4 ? -15.094 -2.137 -9.133 1.00 51.42 451 TYR A CA 20
ATOM 32909 C C . TYR A 1 4 ? -14.418 -2.898 -8.024 1.00 42.24 451 TYR A C 20
ATOM 32910 O O . TYR A 1 4 ? -13.196 -2.838 -7.891 1.00 13.13 451 TYR A O 20
ATOM 32928 N N . ASN A 1 5 ? -15.180 -3.577 -7.215 1.00 34.24 452 ASN A N 20
ATOM 32929 C CA . ASN A 1 5 ? -14.597 -4.321 -6.120 1.00 73.21 452 ASN A CA 20
ATOM 32930 C C . ASN A 1 5 ? -14.310 -5.744 -6.553 1.00 52.23 452 ASN A C 20
ATOM 32931 O O . ASN A 1 5 ? -15.221 -6.561 -6.694 1.00 20.44 452 ASN A O 20
ATOM 32942 N N . THR A 1 6 ? -13.065 -6.027 -6.792 1.00 41.31 453 THR A N 20
ATOM 32943 C CA . THR A 1 6 ? -12.661 -7.329 -7.231 1.00 21.42 453 THR A CA 20
ATOM 32944 C C . THR A 1 6 ? -12.448 -8.234 -6.016 1.00 11.32 453 THR A C 20
ATOM 32945 O O . THR A 1 6 ? -11.697 -7.879 -5.089 1.00 71.34 453 THR A O 20
ATOM 32956 N N . LYS A 1 7 ? -13.118 -9.369 -6.003 1.00 33.04 454 LYS A N 20
ATOM 32957 C CA . LYS A 1 7 ? -12.981 -10.327 -4.926 1.00 72.22 454 LYS A CA 20
ATOM 32958 C C . LYS A 1 7 ? -11.780 -11.204 -5.182 1.00 50.11 454 LYS A C 20
ATOM 32959 O O . LYS A 1 7 ? -11.794 -12.038 -6.086 1.00 53.14 454 LYS A O 20
ATOM 32978 N N . LYS A 1 8 ? -10.746 -11.000 -4.415 1.00 72.30 455 LYS A N 20
ATOM 32979 C CA . LYS A 1 8 ? -9.520 -11.749 -4.565 1.00 74.44 455 LYS A CA 20
ATOM 32980 C C . LYS A 1 8 ? -9.068 -12.208 -3.203 1.00 42.32 455 LYS A C 20
ATOM 32981 O O . LYS A 1 8 ? -9.721 -11.932 -2.199 1.00 71.22 455 LYS A O 20
ATOM 33000 N N . VAL A 1 9 ? -7.958 -12.888 -3.163 1.00 71.31 456 VAL A N 20
ATOM 33001 C CA . VAL A 1 9 ? -7.329 -13.251 -1.905 1.00 33.25 456 VAL A CA 20
ATOM 33002 C C . VAL A 1 9 ? -6.247 -12.223 -1.595 1.00 30.21 456 VAL A C 20
ATOM 33003 O O . VAL A 1 9 ? -5.244 -12.510 -0.937 1.00 41.51 456 VAL A O 20
ATOM 33016 N N . GLY A 1 10 ? -6.496 -11.012 -2.043 1.00 72.51 457 GLY A N 20
ATOM 33017 C CA . GLY A 1 10 ? -5.587 -9.939 -1.857 1.00 41.54 457 GLY A CA 20
ATOM 33018 C C . GLY A 1 10 ? -5.522 -9.060 -3.065 1.00 63.13 457 GLY A C 20
ATOM 33019 O O . GLY A 1 10 ? -4.913 -9.420 -4.064 1.00 62.22 457 GLY A O 20
ATOM 33023 N N . LYS A 1 11 ? -6.177 -7.936 -3.000 1.00 65.33 458 LYS A N 20
ATOM 33024 C CA . LYS A 1 11 ? -6.155 -6.996 -4.066 1.00 13.33 458 LYS A CA 20
ATOM 33025 C C . LYS A 1 11 ? -5.229 -5.841 -3.697 1.00 22.03 458 LYS A C 20
ATOM 33026 O O . LYS A 1 11 ? -5.255 -5.355 -2.564 1.00 21.00 458 LYS A O 20
ATOM 33045 N N . ARG A 1 12 ? -4.420 -5.415 -4.628 1.00 32.10 459 ARG A N 20
ATOM 33046 C CA . ARG A 1 12 ? -3.507 -4.321 -4.393 1.00 43.24 459 ARG A CA 20
ATOM 33047 C C . ARG A 1 12 ? -3.949 -3.083 -5.125 1.00 2.13 459 ARG A C 20
ATOM 33048 O O . ARG A 1 12 ? -4.307 -3.130 -6.314 1.00 5.11 459 ARG A O 20
ATOM 33069 N N . LEU A 1 13 ? -3.937 -1.990 -4.420 1.00 12.50 460 LEU A N 20
ATOM 33070 C CA . LEU A 1 13 ? -4.368 -0.721 -4.946 1.00 3.50 460 LEU A CA 20
ATOM 33071 C C . LEU A 1 13 ? -3.211 0.249 -4.937 1.00 53.34 460 LEU A C 20
ATOM 33072 O O . LEU A 1 13 ? -2.432 0.289 -3.980 1.00 74.51 460 LEU A O 20
ATOM 33088 N N . ASN A 1 14 ? -3.088 1.004 -5.991 1.00 51.30 461 ASN A N 20
ATOM 33089 C CA . ASN A 1 14 ? -2.032 1.994 -6.108 1.00 74.04 461 ASN A CA 20
ATOM 33090 C C . ASN A 1 14 ? -2.671 3.352 -5.901 1.00 1.34 461 ASN A C 20
ATOM 33091 O O . ASN A 1 14 ? -3.533 3.768 -6.680 1.00 40.01 461 ASN A O 20
ATOM 33102 N N . ILE A 1 15 ? -2.285 4.020 -4.851 1.00 0.40 462 ILE A N 20
ATOM 33103 C CA . ILE A 1 15 ? -2.925 5.263 -4.471 1.00 21.24 462 ILE A CA 20
ATOM 33104 C C . ILE A 1 15 ? -1.880 6.373 -4.325 1.00 4.05 462 ILE A C 20
ATOM 33105 O O . ILE A 1 15 ? -0.861 6.175 -3.676 1.00 21.40 462 ILE A O 20
ATOM 33121 N N . GLN A 1 16 ? -2.106 7.516 -4.945 1.00 34.03 463 GLN A N 20
ATOM 33122 C CA . GLN A 1 16 ? -1.238 8.665 -4.705 1.00 74.41 463 GLN A CA 20
ATOM 33123 C C . GLN A 1 16 ? -1.902 9.623 -3.753 1.00 3.33 463 GLN A C 20
ATOM 33124 O O . GLN A 1 16 ? -3.110 9.893 -3.864 1.00 55.11 463 GLN A O 20
ATOM 33138 N N . LEU A 1 17 ? -1.146 10.102 -2.803 1.00 12.15 464 LEU A N 20
ATOM 33139 C CA . LEU A 1 17 ? -1.642 11.079 -1.867 1.00 12.23 464 LEU A CA 20
ATOM 33140 C C . LEU A 1 17 ? -0.746 12.299 -1.887 1.00 11.01 464 LEU A C 20
ATOM 33141 O O . LEU A 1 17 ? 0.479 12.174 -1.886 1.00 34.11 464 LEU A O 20
ATOM 33157 N N . LYS A 1 18 ? -1.343 13.454 -1.899 1.00 2.53 465 LYS A N 20
ATOM 33158 C CA . LYS A 1 18 ? -0.614 14.706 -1.872 1.00 4.43 465 LYS A CA 20
ATOM 33159 C C . LYS A 1 18 ? -0.536 15.217 -0.447 1.00 41.14 465 LYS A C 20
ATOM 33160 O O . LYS A 1 18 ? -1.483 15.103 0.325 1.00 43.40 465 LYS A O 20
ATOM 33179 N N . LYS A 1 19 ? 0.577 15.761 -0.116 1.00 43.52 466 LYS A N 20
ATOM 33180 C CA . LYS A 1 19 ? 0.837 16.268 1.217 1.00 12.13 466 LYS A CA 20
ATOM 33181 C C . LYS A 1 19 ? 0.141 17.572 1.459 1.00 12.50 466 LYS A C 20
ATOM 33182 O O . LYS A 1 19 ? 0.336 18.545 0.726 1.00 21.32 466 LYS A O 20
ATOM 33201 N N . GLY A 1 20 ? -0.674 17.586 2.457 1.00 53.22 467 GLY A N 20
ATOM 33202 C CA . GLY A 1 20 ? -1.340 18.783 2.840 1.00 22.44 467 GLY A CA 20
ATOM 33203 C C . GLY A 1 20 ? -0.807 19.263 4.156 1.00 34.03 467 GLY A C 20
ATOM 33204 O O . GLY A 1 20 ? 0.338 18.952 4.517 1.00 34.13 467 GLY A O 20
ATOM 33208 N N . THR A 1 21 ? -1.613 19.966 4.892 1.00 22.31 468 THR A N 20
ATOM 33209 C CA . THR A 1 21 ? -1.212 20.488 6.168 1.00 0.14 468 THR A CA 20
ATOM 33210 C C . THR A 1 21 ? -1.102 19.409 7.237 1.00 1.13 468 THR A C 20
ATOM 33211 O O . THR A 1 21 ? -0.401 19.579 8.232 1.00 60.10 468 THR A O 20
ATOM 33222 N N . GLU A 1 22 ? -1.773 18.294 7.022 1.00 30.44 469 GLU A N 20
ATOM 33223 C CA . GLU A 1 22 ? -1.680 17.188 7.933 1.00 32.32 469 GLU A CA 20
ATOM 33224 C C . GLU A 1 22 ? -0.683 16.159 7.414 1.00 63.11 469 GLU A C 20
ATOM 33225 O O . GLU A 1 22 ? -0.519 15.085 7.999 1.00 23.55 469 GLU A O 20
ATOM 33237 N N . GLY A 1 23 ? -0.001 16.506 6.330 1.00 33.45 470 GLY A N 20
ATOM 33238 C CA . GLY A 1 23 ? 0.944 15.601 5.715 1.00 31.00 470 GLY A CA 20
ATOM 33239 C C . GLY A 1 23 ? 0.225 14.519 4.960 1.00 34.15 470 GLY A C 20
ATOM 33240 O O . GLY A 1 23 ? -0.456 14.799 3.968 1.00 64.55 470 GLY A O 20
ATOM 33244 N N . LEU A 1 24 ? 0.361 13.301 5.421 1.00 73.40 471 LEU A N 20
ATOM 33245 C CA . LEU A 1 24 ? -0.340 12.176 4.839 1.00 43.24 471 LEU A CA 20
ATOM 33246 C C . LEU A 1 24 ? -1.708 12.022 5.475 1.00 75.51 471 LEU A C 20
ATOM 33247 O O . LEU A 1 24 ? -2.703 11.775 4.791 1.00 44.11 471 LEU A O 20
ATOM 33263 N N . GLY A 1 25 ? -1.759 12.177 6.778 1.00 74.15 472 GLY A N 20
ATOM 33264 C CA . GLY A 1 25 ? -3.016 12.064 7.481 1.00 64.44 472 GLY A CA 20
ATOM 33265 C C . GLY A 1 25 ? -3.276 10.669 7.997 1.00 2.13 472 GLY A C 20
ATOM 33266 O O . GLY A 1 25 ? -4.399 10.338 8.364 1.00 62.43 472 GLY A O 20
ATOM 33270 N N . PHE A 1 26 ? -2.259 9.846 8.010 1.00 21.22 473 PHE A N 20
ATOM 33271 C CA . PHE A 1 26 ? -2.378 8.499 8.519 1.00 0.44 473 PHE A CA 20
ATOM 33272 C C . PHE A 1 26 ? -1.044 8.065 9.046 1.00 5.45 473 PHE A C 20
ATOM 33273 O O . PHE A 1 26 ? -0.028 8.720 8.786 1.00 52.53 473 PHE A O 20
ATOM 33290 N N . SER A 1 27 ? -1.030 7.014 9.791 1.00 32.12 474 SER A N 20
ATOM 33291 C CA . SER A 1 27 ? 0.193 6.484 10.300 1.00 2.52 474 SER A CA 20
ATOM 33292 C C . SER A 1 27 ? 0.216 4.983 10.021 1.00 73.30 474 SER A C 20
ATOM 33293 O O . SER A 1 27 ? -0.815 4.404 9.672 1.00 14.12 474 SER A O 20
ATOM 33301 N N . ILE A 1 28 ? 1.356 4.366 10.181 1.00 63.31 475 ILE A N 20
ATOM 33302 C CA . ILE A 1 28 ? 1.531 2.953 9.910 1.00 3.44 475 ILE A CA 20
ATOM 33303 C C . ILE A 1 28 ? 2.022 2.215 11.166 1.00 24.45 475 ILE A C 20
ATOM 33304 O O . ILE A 1 28 ? 2.689 2.799 12.023 1.00 71.32 475 ILE A O 20
ATOM 33320 N N . THR A 1 29 ? 1.653 0.970 11.279 1.00 41.25 476 THR A N 20
ATOM 33321 C CA . THR A 1 29 ? 2.043 0.119 12.377 1.00 62.04 476 THR A CA 20
ATOM 33322 C C . THR A 1 29 ? 2.645 -1.176 11.816 1.00 64.32 476 THR A C 20
ATOM 33323 O O . THR A 1 29 ? 2.385 -1.533 10.663 1.00 24.50 476 THR A O 20
ATOM 33334 N N . SER A 1 30 ? 3.425 -1.864 12.604 1.00 20.14 477 SER A N 20
ATOM 33335 C CA . SER A 1 30 ? 4.021 -3.109 12.185 1.00 4.50 477 SER A CA 20
ATOM 33336 C C . SER A 1 30 ? 3.786 -4.175 13.235 1.00 24.32 477 SER A C 20
ATOM 33337 O O . SER A 1 30 ? 3.420 -3.864 14.383 1.00 22.21 477 SER A O 20
ATOM 33345 N N . ARG A 1 31 ? 3.965 -5.412 12.853 1.00 13.42 478 ARG A N 20
ATOM 33346 C CA . ARG A 1 31 ? 3.807 -6.522 13.753 1.00 42.03 478 ARG A CA 20
ATOM 33347 C C . ARG A 1 31 ? 4.669 -7.680 13.291 1.00 22.15 478 ARG A C 20
ATOM 33348 O O . ARG A 1 31 ? 4.616 -8.047 12.130 1.00 22.11 478 ARG A O 20
ATOM 33369 N N . ASP A 1 32 ? 5.517 -8.190 14.186 1.00 4.45 479 ASP A N 20
ATOM 33370 C CA . ASP A 1 32 ? 6.341 -9.422 13.958 1.00 3.34 479 ASP A CA 20
ATOM 33371 C C . ASP A 1 32 ? 7.425 -9.270 12.842 1.00 34.34 479 ASP A C 20
ATOM 33372 O O . ASP A 1 32 ? 8.284 -10.136 12.689 1.00 12.41 479 ASP A O 20
ATOM 33381 N N . VAL A 1 33 ? 7.384 -8.164 12.109 1.00 35.44 480 VAL A N 20
ATOM 33382 C CA . VAL A 1 33 ? 8.276 -7.909 10.973 1.00 31.54 480 VAL A CA 20
ATOM 33383 C C . VAL A 1 33 ? 9.771 -7.991 11.332 1.00 43.32 480 VAL A C 20
ATOM 33384 O O . VAL A 1 33 ? 10.352 -7.082 11.954 1.00 70.32 480 VAL A O 20
ATOM 33397 N N . THR A 1 34 ? 10.366 -9.099 10.968 1.00 32.44 481 THR A N 20
ATOM 33398 C CA . THR A 1 34 ? 11.761 -9.328 11.202 1.00 72.23 481 THR A CA 20
ATOM 33399 C C . THR A 1 34 ? 12.443 -9.733 9.885 1.00 70.50 481 THR A C 20
ATOM 33400 O O . THR A 1 34 ? 13.617 -10.123 9.851 1.00 73.44 481 THR A O 20
ATOM 33411 N N . ILE A 1 35 ? 11.700 -9.620 8.812 1.00 40.25 482 ILE A N 20
ATOM 33412 C CA . ILE A 1 35 ? 12.201 -9.965 7.486 1.00 21.13 482 ILE A CA 20
ATOM 33413 C C . ILE A 1 35 ? 11.643 -9.022 6.399 1.00 43.23 482 ILE A C 20
ATOM 33414 O O . ILE A 1 35 ? 12.353 -8.660 5.452 1.00 33.41 482 ILE A O 20
ATOM 33430 N N . GLY A 1 36 ? 10.400 -8.613 6.556 1.00 12.00 483 GLY A N 20
ATOM 33431 C CA . GLY A 1 36 ? 9.766 -7.792 5.558 1.00 53.33 483 GLY A CA 20
ATOM 33432 C C . GLY A 1 36 ? 8.911 -8.652 4.667 1.00 30.11 483 GLY A C 20
ATOM 33433 O O . GLY A 1 36 ? 9.287 -9.789 4.357 1.00 72.05 483 GLY A O 20
ATOM 33437 N N . GLY A 1 37 ? 7.770 -8.148 4.263 1.00 0.41 484 GLY A N 20
ATOM 33438 C CA . GLY A 1 37 ? 6.865 -8.941 3.446 1.00 43.21 484 GLY A CA 20
ATOM 33439 C C . GLY A 1 37 ? 6.010 -9.833 4.311 1.00 32.01 484 GLY A C 20
ATOM 33440 O O . GLY A 1 37 ? 4.818 -9.581 4.486 1.00 43.43 484 GLY A O 20
ATOM 33444 N N . SER A 1 38 ? 6.615 -10.876 4.843 1.00 12.13 485 SER A N 20
ATOM 33445 C CA . SER A 1 38 ? 5.961 -11.724 5.804 1.00 35.02 485 SER A CA 20
ATOM 33446 C C . SER A 1 38 ? 5.875 -10.949 7.107 1.00 34.12 485 SER A C 20
ATOM 33447 O O . SER A 1 38 ? 6.912 -10.658 7.733 1.00 43.11 485 SER A O 20
ATOM 33455 N N . ALA A 1 39 ? 4.647 -10.613 7.490 1.00 31.30 486 ALA A N 20
ATOM 33456 C CA . ALA A 1 39 ? 4.362 -9.713 8.598 1.00 3.15 486 ALA A CA 20
ATOM 33457 C C . ALA A 1 39 ? 4.859 -8.305 8.236 1.00 63.13 486 ALA A C 20
ATOM 33458 O O . ALA A 1 39 ? 5.990 -7.944 8.501 1.00 44.12 486 ALA A O 20
ATOM 33465 N N . PRO A 1 40 ? 4.020 -7.543 7.538 1.00 60.21 487 PRO A N 20
ATOM 33466 C CA . PRO A 1 40 ? 4.368 -6.226 7.008 1.00 74.45 487 PRO A CA 20
ATOM 33467 C C . PRO A 1 40 ? 3.862 -5.038 7.861 1.00 32.11 487 PRO A C 20
ATOM 33468 O O . PRO A 1 40 ? 3.612 -5.156 9.074 1.00 75.43 487 PRO A O 20
ATOM 33479 N N . ILE A 1 41 ? 3.735 -3.903 7.192 1.00 73.22 488 ILE A N 20
ATOM 33480 C CA . ILE A 1 41 ? 3.241 -2.673 7.755 1.00 22.31 488 ILE A CA 20
ATOM 33481 C C . ILE A 1 41 ? 1.766 -2.488 7.385 1.00 61.24 488 ILE A C 20
ATOM 33482 O O . ILE A 1 41 ? 1.369 -2.724 6.246 1.00 33.05 488 ILE A O 20
ATOM 33498 N N . TYR A 1 42 ? 0.978 -2.093 8.345 1.00 12.00 489 TYR A N 20
ATOM 33499 C CA . TYR A 1 42 ? -0.422 -1.811 8.133 1.00 32.11 489 TYR A CA 20
ATOM 33500 C C . TYR A 1 42 ? -0.688 -0.401 8.540 1.00 50.05 489 TYR A C 20
ATOM 33501 O O . TYR A 1 42 ? 0.051 0.158 9.332 1.00 25.15 489 TYR A O 20
ATOM 33519 N N . VAL A 1 43 ? -1.702 0.181 7.993 1.00 72.12 490 VAL A N 20
ATOM 33520 C CA . VAL A 1 43 ? -2.111 1.504 8.395 1.00 71.31 490 VAL A CA 20
ATOM 33521 C C . VAL A 1 43 ? -2.597 1.450 9.839 1.00 34.31 490 VAL A C 20
ATOM 33522 O O . VAL A 1 43 ? -3.548 0.727 10.156 1.00 62.13 490 VAL A O 20
ATOM 33535 N N . LYS A 1 44 ? -1.938 2.193 10.697 1.00 35.02 491 LYS A N 20
ATOM 33536 C CA . LYS A 1 44 ? -2.248 2.190 12.107 1.00 13.23 491 LYS A CA 20
ATOM 33537 C C . LYS A 1 44 ? -3.526 2.961 12.383 1.00 60.12 491 LYS A C 20
ATOM 33538 O O . LYS A 1 44 ? -4.313 2.574 13.241 1.00 22.21 491 LYS A O 20
ATOM 33557 N N . ASN A 1 45 ? -3.759 4.013 11.620 1.00 2.11 492 ASN A N 20
ATOM 33558 C CA . ASN A 1 45 ? -4.918 4.871 11.850 1.00 32.22 492 ASN A CA 20
ATOM 33559 C C . ASN A 1 45 ? -5.044 5.876 10.722 1.00 63.34 492 ASN A C 20
ATOM 33560 O O . ASN A 1 45 ? -4.040 6.247 10.109 1.00 31.13 492 ASN A O 20
ATOM 33571 N N . ILE A 1 46 ? -6.265 6.285 10.448 1.00 74.21 493 ILE A N 20
ATOM 33572 C CA . ILE A 1 46 ? -6.563 7.336 9.493 1.00 53.11 493 ILE A CA 20
ATOM 33573 C C . ILE A 1 46 ? -7.053 8.519 10.303 1.00 65.25 493 ILE A C 20
ATOM 33574 O O . ILE A 1 46 ? -8.014 8.388 11.076 1.00 54.13 493 ILE A O 20
ATOM 33590 N N . LEU A 1 47 ? -6.401 9.632 10.173 1.00 31.52 494 LEU A N 20
ATOM 33591 C CA . LEU A 1 47 ? -6.764 10.810 10.924 1.00 61.13 494 LEU A CA 20
ATOM 33592 C C . LEU A 1 47 ? -7.914 11.539 10.227 1.00 3.32 494 LEU A C 20
ATOM 33593 O O . LEU A 1 47 ? -8.060 11.428 9.019 1.00 13.33 494 LEU A O 20
ATOM 33609 N N . PRO A 1 48 ? -8.749 12.300 10.989 1.00 23.42 495 PRO A N 20
ATOM 33610 C CA . PRO A 1 48 ? -9.938 13.003 10.439 1.00 74.14 495 PRO A CA 20
ATOM 33611 C C . PRO A 1 48 ? -9.593 14.038 9.366 1.00 64.54 495 PRO A C 20
ATOM 33612 O O . PRO A 1 48 ? -10.467 14.502 8.628 1.00 52.53 495 PRO A O 20
ATOM 33623 N N . ARG A 1 49 ? -8.336 14.395 9.288 1.00 30.14 496 ARG A N 20
ATOM 33624 C CA . ARG A 1 49 ? -7.855 15.343 8.314 1.00 12.20 496 ARG A CA 20
ATOM 33625 C C . ARG A 1 49 ? -6.569 14.843 7.704 1.00 35.45 496 ARG A C 20
ATOM 33626 O O . ARG A 1 49 ? -5.723 14.267 8.401 1.00 23.31 496 ARG A O 20
ATOM 33647 N N . GLY A 1 50 ? -6.425 15.045 6.427 1.00 53.23 497 GLY A N 20
ATOM 33648 C CA . GLY A 1 50 ? -5.242 14.638 5.738 1.00 41.53 497 GLY A CA 20
ATOM 33649 C C . GLY A 1 50 ? -5.571 13.957 4.445 1.00 23.34 497 GLY A C 20
ATOM 33650 O O . GLY A 1 50 ? -6.729 13.602 4.202 1.00 12.55 497 GLY A O 20
ATOM 33654 N N . ALA A 1 51 ? -4.569 13.750 3.628 1.00 23.41 498 ALA A N 20
ATOM 33655 C CA . ALA A 1 51 ? -4.738 13.175 2.305 1.00 52.30 498 ALA A CA 20
ATOM 33656 C C . ALA A 1 51 ? -5.381 11.798 2.346 1.00 4.02 498 ALA A C 20
ATOM 33657 O O . ALA A 1 51 ? -6.239 11.495 1.527 1.00 63.51 498 ALA A O 20
ATOM 33664 N N . ALA A 1 52 ? -4.976 10.987 3.304 1.00 11.43 499 ALA A N 20
ATOM 33665 C CA . ALA A 1 52 ? -5.470 9.616 3.429 1.00 63.51 499 ALA A CA 20
ATOM 33666 C C . ALA A 1 52 ? -6.971 9.555 3.607 1.00 3.14 499 ALA A C 20
ATOM 33667 O O . ALA A 1 52 ? -7.650 8.763 2.948 1.00 54.11 499 ALA A O 20
ATOM 33674 N N . ILE A 1 53 ? -7.500 10.399 4.458 1.00 14.04 500 ILE A N 20
ATOM 33675 C CA . ILE A 1 53 ? -8.910 10.348 4.726 1.00 62.32 500 ILE A CA 20
ATOM 33676 C C . ILE A 1 53 ? -9.711 10.967 3.570 1.00 43.42 500 ILE A C 20
ATOM 33677 O O . ILE A 1 53 ? -10.815 10.523 3.264 1.00 10.34 500 ILE A O 20
ATOM 33693 N N . GLN A 1 54 ? -9.126 11.969 2.917 1.00 24.15 501 GLN A N 20
ATOM 33694 C CA . GLN A 1 54 ? -9.793 12.659 1.818 1.00 12.14 501 GLN A CA 20
ATOM 33695 C C . GLN A 1 54 ? -9.772 11.817 0.559 1.00 1.33 501 GLN A C 20
ATOM 33696 O O . GLN A 1 54 ? -10.604 11.999 -0.338 1.00 63.23 501 GLN A O 20
ATOM 33710 N N . ASP A 1 55 ? -8.809 10.918 0.483 1.00 11.41 502 ASP A N 20
ATOM 33711 C CA . ASP A 1 55 ? -8.675 10.020 -0.651 1.00 25.25 502 ASP A CA 20
ATOM 33712 C C . ASP A 1 55 ? -9.805 9.013 -0.656 1.00 52.04 502 ASP A C 20
ATOM 33713 O O . ASP A 1 55 ? -10.462 8.784 -1.684 1.00 55.00 502 ASP A O 20
ATOM 33722 N N . GLY A 1 56 ? -10.029 8.418 0.482 1.00 65.33 503 GLY A N 20
ATOM 33723 C CA . GLY A 1 56 ? -11.156 7.517 0.636 1.00 43.25 503 GLY A CA 20
ATOM 33724 C C . GLY A 1 56 ? -10.849 6.048 0.352 1.00 32.33 503 GLY A C 20
ATOM 33725 O O . GLY A 1 56 ? -11.596 5.165 0.804 1.00 15.41 503 GLY A O 20
ATOM 33729 N N . ARG A 1 57 ? -9.782 5.758 -0.393 1.00 61.02 504 ARG A N 20
ATOM 33730 C CA . ARG A 1 57 ? -9.452 4.357 -0.670 1.00 33.41 504 ARG A CA 20
ATOM 33731 C C . ARG A 1 57 ? -8.693 3.804 0.499 1.00 22.31 504 ARG A C 20
ATOM 33732 O O . ARG A 1 57 ? -9.025 2.739 1.030 1.00 11.51 504 ARG A O 20
ATOM 33753 N N . LEU A 1 58 ? -7.683 4.542 0.895 1.00 51.11 505 LEU A N 20
ATOM 33754 C CA . LEU A 1 58 ? -6.851 4.179 2.019 1.00 25.35 505 LEU A CA 20
ATOM 33755 C C . LEU A 1 58 ? -7.660 4.247 3.326 1.00 73.11 505 LEU A C 20
ATOM 33756 O O . LEU A 1 58 ? -8.359 5.242 3.600 1.00 4.13 505 LEU A O 20
ATOM 33772 N N . LYS A 1 59 ? -7.569 3.201 4.103 1.00 41.04 506 LYS A N 20
ATOM 33773 C CA . LYS A 1 59 ? -8.289 3.056 5.343 1.00 30.40 506 LYS A CA 20
ATOM 33774 C C . LYS A 1 59 ? -7.347 2.447 6.383 1.00 4.22 506 LYS A C 20
ATOM 33775 O O . LYS A 1 59 ? -6.208 2.093 6.066 1.00 20.32 506 LYS A O 20
ATOM 33794 N N . ALA A 1 60 ? -7.798 2.338 7.609 1.00 72.01 507 ALA A N 20
ATOM 33795 C CA . ALA A 1 60 ? -6.975 1.769 8.639 1.00 0.55 507 ALA A CA 20
ATOM 33796 C C . ALA A 1 60 ? -6.924 0.260 8.484 1.00 60.32 507 ALA A C 20
ATOM 33797 O O . ALA A 1 60 ? -7.954 -0.391 8.307 1.00 1.42 507 ALA A O 20
ATOM 33804 N N . GLY A 1 61 ? -5.736 -0.284 8.524 1.00 72.44 508 GLY A N 20
ATOM 33805 C CA . GLY A 1 61 ? -5.572 -1.709 8.401 1.00 10.42 508 GLY A CA 20
ATOM 33806 C C . GLY A 1 61 ? -5.142 -2.146 7.024 1.00 4.14 508 GLY A C 20
ATOM 33807 O O . GLY A 1 61 ? -5.027 -3.354 6.766 1.00 52.22 508 GLY A O 20
ATOM 33811 N N . ASP A 1 62 ? -4.937 -1.199 6.112 1.00 42.22 509 ASP A N 20
ATOM 33812 C CA . ASP A 1 62 ? -4.397 -1.562 4.809 1.00 10.55 509 ASP A CA 20
ATOM 33813 C C . ASP A 1 62 ? -2.977 -1.967 4.951 1.00 54.13 509 ASP A C 20
ATOM 33814 O O . ASP A 1 62 ? -2.231 -1.388 5.740 1.00 24.34 509 ASP A O 20
ATOM 33823 N N . ARG A 1 63 ? -2.605 -2.952 4.211 1.00 63.11 510 ARG A N 20
ATOM 33824 C CA . ARG A 1 63 ? -1.290 -3.500 4.270 1.00 52.12 510 ARG A CA 20
ATOM 33825 C C . ARG A 1 63 ? -0.426 -2.800 3.260 1.00 10.42 510 ARG A C 20
ATOM 33826 O O . ARG A 1 63 ? -0.624 -2.947 2.064 1.00 23.44 510 ARG A O 20
ATOM 33847 N N . LEU A 1 64 ? 0.497 -2.012 3.740 1.00 40.14 511 LEU A N 20
ATOM 33848 C CA . LEU A 1 64 ? 1.322 -1.229 2.875 1.00 1.32 511 LEU A CA 20
ATOM 33849 C C . LEU A 1 64 ? 2.381 -2.159 2.265 1.00 12.35 511 LEU A C 20
ATOM 33850 O O . LEU A 1 64 ? 3.142 -2.811 2.985 1.00 34.34 511 LEU A O 20
ATOM 33866 N N . ILE A 1 65 ? 2.393 -2.238 0.951 1.00 64.23 512 ILE A N 20
ATOM 33867 C CA . ILE A 1 65 ? 3.274 -3.144 0.231 1.00 62.14 512 ILE A CA 20
ATOM 33868 C C . ILE A 1 65 ? 4.559 -2.446 -0.138 1.00 34.32 512 ILE A C 20
ATOM 33869 O O . ILE A 1 65 ? 5.666 -2.912 0.184 1.00 61.21 512 ILE A O 20
ATOM 33885 N N . GLU A 1 66 ? 4.426 -1.344 -0.808 1.00 62.23 513 GLU A N 20
ATOM 33886 C CA . GLU A 1 66 ? 5.549 -0.565 -1.174 1.00 72.24 513 GLU A CA 20
ATOM 33887 C C . GLU A 1 66 ? 5.137 0.875 -1.212 1.00 24.12 513 GLU A C 20
ATOM 33888 O O . GLU A 1 66 ? 3.963 1.193 -1.432 1.00 22.21 513 GLU A O 20
ATOM 33900 N N . VAL A 1 67 ? 6.053 1.720 -0.961 1.00 32.22 514 VAL A N 20
ATOM 33901 C CA . VAL A 1 67 ? 5.802 3.124 -1.018 1.00 14.04 514 VAL A CA 20
ATOM 33902 C C . VAL A 1 67 ? 6.759 3.847 -1.933 1.00 74.43 514 VAL A C 20
ATOM 33903 O O . VAL A 1 67 ? 7.961 3.909 -1.672 1.00 63.32 514 VAL A O 20
ATOM 33916 N N . ASN A 1 68 ? 6.225 4.328 -3.040 1.00 62.42 515 ASN A N 20
ATOM 33917 C CA . ASN A 1 68 ? 6.910 5.278 -3.913 1.00 34.42 515 ASN A CA 20
ATOM 33918 C C . ASN A 1 68 ? 8.234 4.700 -4.474 1.00 52.53 515 ASN A C 20
ATOM 33919 O O . ASN A 1 68 ? 9.145 5.437 -4.866 1.00 31.35 515 ASN A O 20
ATOM 33930 N N . GLY A 1 69 ? 8.306 3.378 -4.542 1.00 2.24 516 GLY A N 20
ATOM 33931 C CA . GLY A 1 69 ? 9.495 2.723 -5.049 1.00 5.12 516 GLY A CA 20
ATOM 33932 C C . GLY A 1 69 ? 10.238 1.949 -3.976 1.00 11.31 516 GLY A C 20
ATOM 33933 O O . GLY A 1 69 ? 11.151 1.165 -4.277 1.00 5.33 516 GLY A O 20
ATOM 33937 N N . VAL A 1 70 ? 9.847 2.146 -2.740 1.00 72.34 517 VAL A N 20
ATOM 33938 C CA . VAL A 1 70 ? 10.479 1.477 -1.620 1.00 21.33 517 VAL A CA 20
ATOM 33939 C C . VAL A 1 70 ? 9.683 0.238 -1.277 1.00 72.02 517 VAL A C 20
ATOM 33940 O O . VAL A 1 70 ? 8.514 0.330 -0.935 1.00 2.32 517 VAL A O 20
ATOM 33953 N N . ASP A 1 71 ? 10.310 -0.905 -1.378 1.00 62.01 518 ASP A N 20
ATOM 33954 C CA . ASP A 1 71 ? 9.656 -2.172 -1.096 1.00 22.12 518 ASP A CA 20
ATOM 33955 C C . ASP A 1 71 ? 9.790 -2.536 0.344 1.00 74.51 518 ASP A C 20
ATOM 33956 O O . ASP A 1 71 ? 10.872 -2.884 0.814 1.00 44.34 518 ASP A O 20
ATOM 33965 N N . LEU A 1 72 ? 8.697 -2.498 1.043 1.00 23.11 519 LEU A N 20
ATOM 33966 C CA . LEU A 1 72 ? 8.661 -2.890 2.430 1.00 33.31 519 LEU A CA 20
ATOM 33967 C C . LEU A 1 72 ? 8.397 -4.372 2.576 1.00 23.34 519 LEU A C 20
ATOM 33968 O O . LEU A 1 72 ? 8.134 -4.889 3.659 1.00 35.15 519 LEU A O 20
ATOM 33984 N N . ALA A 1 73 ? 8.522 -5.052 1.457 1.00 52.52 520 ALA A N 20
ATOM 33985 C CA . ALA A 1 73 ? 8.533 -6.484 1.424 1.00 55.30 520 ALA A CA 20
ATOM 33986 C C . ALA A 1 73 ? 9.984 -6.935 1.630 1.00 70.03 520 ALA A C 20
ATOM 33987 O O . ALA A 1 73 ? 10.288 -8.121 1.723 1.00 52.11 520 ALA A O 20
ATOM 33994 N N . GLY A 1 74 ? 10.866 -5.938 1.702 1.00 74.20 521 GLY A N 20
ATOM 33995 C CA . GLY A 1 74 ? 12.268 -6.150 1.928 1.00 1.45 521 GLY A CA 20
ATOM 33996 C C . GLY A 1 74 ? 12.781 -5.212 3.007 1.00 42.23 521 GLY A C 20
ATOM 33997 O O . GLY A 1 74 ? 13.547 -5.619 3.894 1.00 41.34 521 GLY A O 20
ATOM 34001 N N . LYS A 1 75 ? 12.369 -3.951 2.924 1.00 74.54 522 LYS A N 20
ATOM 34002 C CA . LYS A 1 75 ? 12.700 -2.946 3.928 1.00 14.13 522 LYS A CA 20
ATOM 34003 C C . LYS A 1 75 ? 12.065 -3.237 5.270 1.00 14.23 522 LYS A C 20
ATOM 34004 O O . LYS A 1 75 ? 11.045 -3.923 5.357 1.00 12.43 522 LYS A O 20
ATOM 34023 N N . SER A 1 76 ? 12.675 -2.713 6.299 1.00 11.44 523 SER A N 20
ATOM 34024 C CA . SER A 1 76 ? 12.253 -2.936 7.643 1.00 72.21 523 SER A CA 20
ATOM 34025 C C . SER A 1 76 ? 11.257 -1.862 8.093 1.00 41.11 523 SER A C 20
ATOM 34026 O O . SER A 1 76 ? 11.058 -0.841 7.400 1.00 51.33 523 SER A O 20
ATOM 34034 N N . GLN A 1 77 ? 10.652 -2.084 9.259 1.00 70.54 524 GLN A N 20
ATOM 34035 C CA . GLN A 1 77 ? 9.666 -1.172 9.822 1.00 60.51 524 GLN A CA 20
ATOM 34036 C C . GLN A 1 77 ? 10.208 0.245 10.015 1.00 22.24 524 GLN A C 20
ATOM 34037 O O . GLN A 1 77 ? 9.554 1.203 9.655 1.00 54.03 524 GLN A O 20
ATOM 34051 N N . GLU A 1 78 ? 11.412 0.369 10.533 1.00 70.43 525 GLU A N 20
ATOM 34052 C CA . GLU A 1 78 ? 11.993 1.684 10.813 1.00 42.31 525 GLU A CA 20
ATOM 34053 C C . GLU A 1 78 ? 12.241 2.483 9.568 1.00 73.41 525 GLU A C 20
ATOM 34054 O O . GLU A 1 78 ? 12.069 3.700 9.570 1.00 45.13 525 GLU A O 20
ATOM 34066 N N . GLU A 1 79 ? 12.606 1.805 8.500 1.00 4.12 526 GLU A N 20
ATOM 34067 C CA . GLU A 1 79 ? 12.871 2.468 7.239 1.00 31.34 526 GLU A CA 20
ATOM 34068 C C . GLU A 1 79 ? 11.625 3.198 6.767 1.00 21.24 526 GLU A C 20
ATOM 34069 O O . GLU A 1 79 ? 11.661 4.391 6.451 1.00 30.14 526 GLU A O 20
ATOM 34081 N N . VAL A 1 80 ? 10.521 2.491 6.780 1.00 75.40 527 VAL A N 20
ATOM 34082 C CA . VAL A 1 80 ? 9.277 3.029 6.307 1.00 44.52 527 VAL A CA 20
ATOM 34083 C C . VAL A 1 80 ? 8.593 3.950 7.314 1.00 22.35 527 VAL A C 20
ATOM 34084 O O . VAL A 1 80 ? 8.002 4.957 6.931 1.00 64.03 527 VAL A O 20
ATOM 34097 N N . VAL A 1 81 ? 8.690 3.627 8.601 1.00 44.30 528 VAL A N 20
ATOM 34098 C CA . VAL A 1 81 ? 8.104 4.469 9.638 1.00 62.52 528 VAL A CA 20
ATOM 34099 C C . VAL A 1 81 ? 8.777 5.835 9.665 1.00 4.01 528 VAL A C 20
ATOM 34100 O O . VAL A 1 81 ? 8.125 6.840 9.887 1.00 64.44 528 VAL A O 20
ATOM 34113 N N . SER A 1 82 ? 10.069 5.873 9.377 1.00 51.52 529 SER A N 20
ATOM 34114 C CA . SER A 1 82 ? 10.781 7.141 9.329 1.00 11.33 529 SER A CA 20
ATOM 34115 C C . SER A 1 82 ? 10.249 8.020 8.191 1.00 41.01 529 SER A C 20
ATOM 34116 O O . SER A 1 82 ? 10.192 9.247 8.315 1.00 31.23 529 SER A O 20
ATOM 34124 N N . LEU A 1 83 ? 9.820 7.381 7.114 1.00 62.23 530 LEU A N 20
ATOM 34125 C CA . LEU A 1 83 ? 9.238 8.072 5.975 1.00 34.12 530 LEU A CA 20
ATOM 34126 C C . LEU A 1 83 ? 7.894 8.677 6.365 1.00 71.11 530 LEU A C 20
ATOM 34127 O O . LEU A 1 83 ? 7.634 9.855 6.123 1.00 72.24 530 LEU A O 20
ATOM 34143 N N . LEU A 1 84 ? 7.041 7.862 6.961 1.00 45.13 531 LEU A N 20
ATOM 34144 C CA . LEU A 1 84 ? 5.740 8.298 7.432 1.00 65.44 531 LEU A CA 20
ATOM 34145 C C . LEU A 1 84 ? 5.834 9.316 8.578 1.00 12.25 531 LEU A C 20
ATOM 34146 O O . LEU A 1 84 ? 4.961 10.180 8.735 1.00 25.13 531 LEU A O 20
ATOM 34162 N N . ARG A 1 85 ? 6.880 9.212 9.366 1.00 63.42 532 ARG A N 20
ATOM 34163 C CA . ARG A 1 85 ? 7.118 10.139 10.455 1.00 51.15 532 ARG A CA 20
ATOM 34164 C C . ARG A 1 85 ? 7.555 11.510 9.926 1.00 55.44 532 ARG A C 20
ATOM 34165 O O . ARG A 1 85 ? 6.978 12.527 10.284 1.00 32.13 532 ARG A O 20
ATOM 34186 N N . SER A 1 86 ? 8.571 11.528 9.084 1.00 4.50 533 SER A N 20
ATOM 34187 C CA . SER A 1 86 ? 9.107 12.775 8.560 1.00 33.11 533 SER A CA 20
ATOM 34188 C C . SER A 1 86 ? 8.181 13.464 7.544 1.00 32.12 533 SER A C 20
ATOM 34189 O O . SER A 1 86 ? 8.164 14.688 7.454 1.00 34.41 533 SER A O 20
ATOM 34197 N N . THR A 1 87 ? 7.420 12.655 6.805 1.00 1.20 534 THR A N 20
ATOM 34198 C CA . THR A 1 87 ? 6.518 13.087 5.730 1.00 13.21 534 THR A CA 20
ATOM 34199 C C . THR A 1 87 ? 7.290 13.721 4.555 1.00 40.44 534 THR A C 20
ATOM 34200 O O . THR A 1 87 ? 7.625 14.912 4.569 1.00 41.32 534 THR A O 20
ATOM 34211 N N . LYS A 1 88 ? 7.594 12.896 3.557 1.00 60.31 535 LYS A N 20
ATOM 34212 C CA . LYS A 1 88 ? 8.396 13.307 2.412 1.00 23.15 535 LYS A CA 20
ATOM 34213 C C . LYS A 1 88 ? 7.625 14.326 1.549 1.00 74.55 535 LYS A C 20
ATOM 34214 O O . LYS A 1 88 ? 6.457 14.107 1.197 1.00 51.44 535 LYS A O 20
ATOM 34233 N N . MET A 1 89 ? 8.293 15.411 1.193 1.00 12.22 536 MET A N 20
ATOM 34234 C CA . MET A 1 89 ? 7.651 16.589 0.579 1.00 1.01 536 MET A CA 20
ATOM 34235 C C . MET A 1 89 ? 7.777 16.691 -0.939 1.00 11.30 536 MET A C 20
ATOM 34236 O O . MET A 1 89 ? 7.787 17.794 -1.480 1.00 0.22 536 MET A O 20
ATOM 34250 N N . GLU A 1 90 ? 7.801 15.574 -1.630 1.00 53.33 537 GLU A N 20
ATOM 34251 C CA . GLU A 1 90 ? 7.838 15.620 -3.104 1.00 64.02 537 GLU A CA 20
ATOM 34252 C C . GLU A 1 90 ? 6.527 16.201 -3.677 1.00 41.13 537 GLU A C 20
ATOM 34253 O O . GLU A 1 90 ? 6.483 16.709 -4.798 1.00 75.45 537 GLU A O 20
ATOM 34265 N N . GLY A 1 91 ? 5.488 16.114 -2.887 1.00 13.52 538 GLY A N 20
ATOM 34266 C CA . GLY A 1 91 ? 4.166 16.502 -3.303 1.00 40.23 538 GLY A CA 20
ATOM 34267 C C . GLY A 1 91 ? 3.250 15.353 -3.112 1.00 12.14 538 GLY A C 20
ATOM 34268 O O . GLY A 1 91 ? 2.488 15.315 -2.163 1.00 63.40 538 GLY A O 20
ATOM 34272 N N . THR A 1 92 ? 3.364 14.396 -3.973 1.00 63.22 539 THR A N 20
ATOM 34273 C CA . THR A 1 92 ? 2.626 13.177 -3.879 1.00 11.11 539 THR A CA 20
ATOM 34274 C C . THR A 1 92 ? 3.492 12.074 -3.282 1.00 15.14 539 THR A C 20
ATOM 34275 O O . THR A 1 92 ? 4.720 12.154 -3.297 1.00 64.34 539 THR A O 20
ATOM 34286 N N . VAL A 1 93 ? 2.848 11.129 -2.675 1.00 13.11 540 VAL A N 20
ATOM 34287 C CA . VAL A 1 93 ? 3.454 9.894 -2.237 1.00 34.53 540 VAL A CA 20
ATOM 34288 C C . VAL A 1 93 ? 2.592 8.771 -2.750 1.00 43.34 540 VAL A C 20
ATOM 34289 O O . VAL A 1 93 ? 1.374 8.774 -2.530 1.00 71.45 540 VAL A O 20
ATOM 34302 N N . SER A 1 94 ? 3.183 7.865 -3.466 1.00 73.22 541 SER A N 20
ATOM 34303 C CA . SER A 1 94 ? 2.461 6.754 -3.990 1.00 32.14 541 SER A CA 20
ATOM 34304 C C . SER A 1 94 ? 2.534 5.606 -3.015 1.00 72.02 541 SER A C 20
ATOM 34305 O O . SER A 1 94 ? 3.607 5.239 -2.556 1.00 71.22 541 SER A O 20
ATOM 34313 N N . LEU A 1 95 ? 1.408 5.086 -2.681 1.00 41.23 542 LEU A N 20
ATOM 34314 C CA . LEU A 1 95 ? 1.317 3.978 -1.801 1.00 62.54 542 LEU A CA 20
ATOM 34315 C C . LEU A 1 95 ? 0.748 2.824 -2.536 1.00 1.33 542 LEU A C 20
ATOM 34316 O O . LEU A 1 95 ? -0.318 2.934 -3.154 1.00 13.24 542 LEU A O 20
ATOM 34332 N N . LEU A 1 96 ? 1.434 1.748 -2.514 1.00 2.11 543 LEU A N 20
ATOM 34333 C CA . LEU A 1 96 ? 0.913 0.558 -3.075 1.00 45.44 543 LEU A CA 20
ATOM 34334 C C . LEU A 1 96 ? 0.459 -0.248 -1.885 1.00 71.33 543 LEU A C 20
ATOM 34335 O O . LEU A 1 96 ? 1.277 -0.623 -1.033 1.00 33.41 543 LEU A O 20
ATOM 34351 N N . VAL A 1 97 ? -0.804 -0.503 -1.795 1.00 21.31 544 VAL A N 20
ATOM 34352 C CA . VAL A 1 97 ? -1.311 -1.197 -0.646 1.00 51.35 544 VAL A CA 20
ATOM 34353 C C . VAL A 1 97 ? -1.992 -2.471 -1.051 1.00 72.42 544 VAL A C 20
ATOM 34354 O O . VAL A 1 97 ? -2.369 -2.656 -2.200 1.00 73.42 544 VAL A O 20
ATOM 34367 N N . PHE A 1 98 ? -2.131 -3.313 -0.113 1.00 52.20 545 PHE A N 20
ATOM 34368 C CA . PHE A 1 98 ? -2.796 -4.546 -0.235 1.00 61.30 545 PHE A CA 20
ATOM 34369 C C . PHE A 1 98 ? -3.989 -4.461 0.672 1.00 73.42 545 PHE A C 20
ATOM 34370 O O . PHE A 1 98 ? -3.829 -4.301 1.895 1.00 4.30 545 PHE A O 20
ATOM 34387 N N . ARG A 1 99 ? -5.168 -4.518 0.120 1.00 64.55 546 ARG A N 20
ATOM 34388 C CA . ARG A 1 99 ? -6.315 -4.466 0.958 1.00 30.21 546 ARG A CA 20
ATOM 34389 C C . ARG A 1 99 ? -6.600 -5.881 1.377 1.00 74.33 546 ARG A C 20
ATOM 34390 O O . ARG A 1 99 ? -6.840 -6.770 0.542 1.00 13.40 546 ARG A O 20
ATOM 34411 N N . GLN A 1 100 ? -6.512 -6.109 2.644 1.00 33.43 547 GLN A N 20
ATOM 34412 C CA . GLN A 1 100 ? -6.529 -7.436 3.143 1.00 61.31 547 GLN A CA 20
ATOM 34413 C C . GLN A 1 100 ? -7.868 -7.820 3.701 1.00 21.34 547 GLN A C 20
ATOM 34414 O O . GLN A 1 100 ? -8.387 -7.184 4.636 1.00 12.10 547 GLN A O 20
ATOM 34428 N N . GLU A 1 101 ? -8.426 -8.839 3.114 1.00 20.13 548 GLU A N 20
ATOM 34429 C CA . GLU A 1 101 ? -9.622 -9.430 3.594 1.00 33.52 548 GLU A CA 20
ATOM 34430 C C . GLU A 1 101 ? -9.206 -10.513 4.538 1.00 43.32 548 GLU A C 20
ATOM 34431 O O . GLU A 1 101 ? -9.306 -10.346 5.733 1.00 61.24 548 GLU A O 20
ATOM 34443 N N . GLU A 1 102 ? -8.648 -11.584 3.951 1.00 43.53 549 GLU A N 20
ATOM 34444 C CA . GLU A 1 102 ? -8.087 -12.762 4.635 1.00 44.03 549 GLU A CA 20
ATOM 34445 C C . GLU A 1 102 ? -9.012 -13.437 5.653 1.00 45.20 549 GLU A C 20
ATOM 34446 O O . GLU A 1 102 ? -9.669 -12.802 6.471 1.00 72.23 549 GLU A O 20
ATOM 34458 N N . ALA A 1 103 ? -9.072 -14.728 5.579 1.00 63.03 550 ALA A N 20
ATOM 34459 C CA . ALA A 1 103 ? -9.743 -15.468 6.586 1.00 25.44 550 ALA A CA 20
ATOM 34460 C C . ALA A 1 103 ? -8.835 -15.457 7.806 1.00 62.12 550 ALA A C 20
ATOM 34461 O O . ALA A 1 103 ? -7.736 -16.037 7.784 1.00 53.13 550 ALA A O 20
ATOM 34468 N N . PHE A 1 104 ? -9.269 -14.799 8.851 1.00 54.00 551 PHE A N 20
ATOM 34469 C CA . PHE A 1 104 ? -8.424 -14.604 9.987 1.00 41.45 551 PHE A CA 20
ATOM 34470 C C . PHE A 1 104 ? -8.537 -15.734 10.944 1.00 73.43 551 PHE A C 20
ATOM 34471 O O . PHE A 1 104 ? -9.632 -16.209 11.262 1.00 73.25 551 PHE A O 20
ATOM 34488 N N . HIS A 1 105 ? -7.402 -16.171 11.386 1.00 64.41 552 HIS A N 20
ATOM 34489 C CA . HIS A 1 105 ? -7.291 -17.268 12.301 1.00 1.02 552 HIS A CA 20
ATOM 34490 C C . HIS A 1 105 ? -7.344 -16.699 13.702 1.00 4.11 552 HIS A C 20
ATOM 34491 O O . HIS A 1 105 ? -6.435 -15.971 14.096 1.00 35.13 552 HIS A O 20
ATOM 34506 N N . PRO A 1 106 ? -8.417 -16.991 14.463 1.00 54.43 553 PRO A N 20
ATOM 34507 C CA . PRO A 1 106 ? -8.627 -16.410 15.792 1.00 35.32 553 PRO A CA 20
ATOM 34508 C C . PRO A 1 106 ? -7.484 -16.682 16.782 1.00 21.03 553 PRO A C 20
ATOM 34509 O O . PRO A 1 106 ? -6.629 -15.815 17.004 1.00 10.00 553 PRO A O 20
ATOM 34520 N N . ARG A 1 107 ? -7.452 -17.877 17.342 1.00 51.41 554 ARG A N 20
ATOM 34521 C CA . ARG A 1 107 ? -6.430 -18.268 18.298 1.00 72.21 554 ARG A CA 20
ATOM 34522 C C . ARG A 1 107 ? -6.150 -19.735 18.219 1.00 63.44 554 ARG A C 20
ATOM 34523 O O . ARG A 1 107 ? -6.897 -20.500 17.590 1.00 24.54 554 ARG A O 20
ATOM 34544 N N . GLU A 1 108 ? -5.087 -20.111 18.837 1.00 40.40 555 GLU A N 20
ATOM 34545 C CA . GLU A 1 108 ? -4.650 -21.462 18.942 1.00 3.32 555 GLU A CA 20
ATOM 34546 C C . GLU A 1 108 ? -4.592 -21.758 20.428 1.00 53.45 555 GLU A C 20
ATOM 34547 O O . GLU A 1 108 ? -4.434 -20.824 21.231 1.00 30.54 555 GLU A O 20
ATOM 34559 N N . MET A 1 109 ? -4.757 -22.993 20.811 1.00 70.41 556 MET A N 20
ATOM 34560 C CA . MET A 1 109 ? -4.707 -23.332 22.215 1.00 71.10 556 MET A CA 20
ATOM 34561 C C . MET A 1 109 ? -3.258 -23.280 22.668 1.00 24.22 556 MET A C 20
ATOM 34562 O O . MET A 1 109 ? -2.426 -24.057 22.204 1.00 22.55 556 MET A O 20
ATOM 34576 N N . ASN A 1 110 ? -2.960 -22.354 23.525 1.00 74.23 557 ASN A N 20
ATOM 34577 C CA . ASN A 1 110 ? -1.631 -22.201 24.040 1.00 43.14 557 ASN A CA 20
ATOM 34578 C C . ASN A 1 110 ? -1.687 -22.150 25.540 1.00 61.45 557 ASN A C 20
ATOM 34579 O O . ASN A 1 110 ? -2.581 -21.507 26.122 1.00 23.31 557 ASN A O 20
ATOM 34590 N N . ALA A 1 111 ? -0.788 -22.855 26.165 1.00 52.02 558 ALA A N 20
ATOM 34591 C CA . ALA A 1 111 ? -0.663 -22.870 27.597 1.00 32.31 558 ALA A CA 20
ATOM 34592 C C . ALA A 1 111 ? 0.673 -23.462 27.957 1.00 62.31 558 ALA A C 20
ATOM 34593 O O . ALA A 1 111 ? 0.767 -24.694 28.123 1.00 38.40 558 ALA A O 20
#

Secondary structure (DSSP, 8-state):
------SSS-EEEEEEEE-BTTBT-EEEEE-S-SSSSSS-EEEEEE-SSSHHHHH-SS-TTPEEEEETTEE-TTS-HHHHHHHHHH---SSEEEEEEEE--------S---

B-factor: mean 36.33, std 17.4, range [0.01, 75.42]

Solvent-accessible surface area: 8184 Å² total; per-residue (Å²): 134,92,139,187,127,80,153,143,92,14,48,153,63,61,0,105,3,139,54,53,141,85,18,24,4,26,40,22,47,38,156,112,42,133,122,27,38,121,14,24,4,45,3,115,62,32,63,90,167,13,16,0,61,144,50,34,116,2,127,61,48,19,55,2,28,20,17,82,58,97,98,6,32,59,108,37,55,121,84,6,51,64,78,36,186,88,58,91,171,164,32,60,8,21,1,39,0,34,41,108,72,136,102,170,156,126,189,180,148,105,156

Radius of gyration: 15.38 Å; Cα contacts (8 Å, |Δi|>4): 202; chains: 1; bounding box: 32×48×46 Å

InterPro domains:
  IPR001478 PDZ domain [PF00595] (278-347)
  IPR001478 PDZ domain [PF00595] (462-544)
  IPR001478 PDZ domain [PF00595] (594-665)
  IPR001478 PDZ domain [PS50106] (271-347)
  IPR001478 PDZ domain [PS50106] (461-546)
  IPR001478 PDZ domain [PS50106] (590-665)
  IPR001478 PDZ domain [SM00228] (282-361)
  IPR001478 PDZ domain [SM00228] (469-548)
  IPR001478 PDZ domain [SM00228] (599-684)
  IPR021922 Par3/HAL, N-terminal [PF12053] (1-83)
  IPR036034 PDZ superfamily [G3DSA:2.30.42.10] (269-366)
  IPR036034 PDZ superfamily [G3DSA:2.30.42.10] (449-549)
  IPR036034 PDZ superfamily [G3DSA:2.30.42.10] (582-685)
  IPR036034 PDZ superfamily [SSF50156] (265-360)
  IPR036034 PDZ superfamily [SSF50156] (438-550)
  IPR036034 PDZ superfamily [SSF50156] (574-683)
  IPR052213 Partitioning defective 3 homolog [PTHR16484] (1-1333)

Organism: Mus musculus (NCBI:txid10090)

Nearest PDB structures (foldseek):
  2koj-assembly1_A  TM=8.504E-01  e=1.360E-15  Mus musculus
  2kom-assembly1_A  TM=8.505E-01  e=2.031E-12  Homo sapiens
  2ogp-assembly1_A  TM=8.324E-01  e=8.192E-12  Rattus norvegicus
  2yt7-assembly1_A  TM=7.380E-01  e=5.657E-06  Homo sapiens
  1wfg-assembly1_A  TM=7.198E-01  e=2.853E-05  Homo sapiens